Protein 2EBI (pdb70)

Nearest PDB structures (foldseek):
  2ebi-assembly1_A  TM=7.203E-01  e=5.809E-11  Arabidopsis thaliana
  2jmw-assembly1_A  TM=7.205E-01  e=8.037E-11  Arabidopsis thaliana
  2ebi-assembly1_A  TM=7.213E-01  e=3.394E-11  Arabidopsis thaliana
  2jmw-assembly1_A  TM=7.507E-01  e=6.277E-10  Arabidopsis thaliana
  2ebi-assembly1_A  TM=7.706E-01  e=1.237E-11  Arabidopsis thaliana

Radius of gyration: 14.46 Å; Cα contacts (8 Å, |Δi|>4): 27; chains: 1; bounding box: 34×35×39 Å

Structure (mmCIF, N/CA/C/O backbone):
data_2EBI
#
_entry.id   2EBI
#
_cell.length_a   1.000
_cell.length_b   1.000
_cell.length_c   1.000
_cell.angle_alpha   90.00
_cell.angle_beta   90.00
_cell.angle_gamma   90.00
#
_symmetry.space_group_name_H-M   'P 1'
#
loop_
_atom_site.group_PDB
_atom_site.id
_atom_site.type_symbol
_atom_site.label_atom_id
_atom_site.label_alt_id
_atom_site.label_comp_id
_atom_site.label_asym_id
_atom_site.label_entity_id
_atom_site.label_seq_id
_atom_site.pdbx_PDB_ins_code
_atom_site.Cartn_x
_atom_site.Cartn_y
_atom_site.Cartn_z
_atom_site.occupancy
_atom_site.B_iso_or_equiv
_atom_site.auth_seq_id
_atom_site.auth_comp_id
_atom_site.auth_asym_id
_atom_site.auth_atom_id
_atom_site.pdbx_PDB_model_num
ATOM 1 N N . LYS A 1 1 ? 9.796 -3.194 23.456 1.00 0.00 81 LYS A N 1
ATOM 2 C CA . LYS A 1 1 ? 10.526 -1.964 23.176 1.00 0.00 81 LYS A CA 1
ATOM 3 C C . LYS A 1 1 ? 10.825 -1.836 21.686 1.00 0.00 81 LYS A C 1
ATOM 4 O O . LYS A 1 1 ? 10.410 -2.673 20.884 1.00 0.00 81 LYS A O 1
ATOM 23 N N . LYS A 1 2 ? 11.549 -0.783 21.320 1.00 0.00 82 LYS A N 1
ATOM 24 C CA . LYS A 1 2 ? 11.906 -0.546 19.926 1.00 0.00 82 LYS A CA 1
ATOM 25 C C . LYS A 1 2 ? 13.209 -1.254 19.571 1.00 0.00 82 LYS A C 1
ATOM 26 O O . LYS A 1 2 ? 14.294 -0.791 19.923 1.00 0.00 82 LYS A O 1
ATOM 45 N N . ARG A 1 3 ? 13.095 -2.377 18.870 1.00 0.00 83 ARG A N 1
ATOM 46 C CA . ARG A 1 3 ? 14.265 -3.149 18.466 1.00 0.00 83 ARG A CA 1
ATOM 47 C C . ARG A 1 3 ? 14.885 -2.572 17.197 1.00 0.00 83 ARG A C 1
ATOM 48 O O . ARG A 1 3 ? 14.317 -1.680 16.567 1.00 0.00 83 ARG A O 1
ATOM 69 N N . ALA A 1 4 ? 16.053 -3.087 16.828 1.00 0.00 84 ALA A N 1
ATOM 70 C CA . ALA A 1 4 ? 16.749 -2.625 15.634 1.00 0.00 84 ALA A CA 1
ATOM 71 C C . ALA A 1 4 ? 15.837 -2.677 14.413 1.00 0.00 84 ALA A C 1
ATOM 72 O O . ALA A 1 4 ? 15.393 -1.644 13.914 1.00 0.00 84 ALA A O 1
ATOM 79 N N . GLU A 1 5 ? 15.564 -3.887 13.935 1.00 0.00 85 GLU A N 1
ATOM 80 C CA . GLU A 1 5 ? 14.706 -4.073 12.771 1.00 0.00 85 GLU A CA 1
ATOM 81 C C . GLU A 1 5 ? 13.397 -3.306 12.932 1.00 0.00 85 GLU A C 1
ATOM 82 O O . GLU A 1 5 ? 12.710 -3.434 13.946 1.00 0.00 85 GLU A O 1
ATOM 94 N N . THR A 1 6 ? 13.056 -2.509 11.925 1.00 0.00 86 THR A N 1
ATOM 95 C CA . THR A 1 6 ? 11.831 -1.720 11.954 1.00 0.00 86 THR A CA 1
ATOM 96 C C . THR A 1 6 ? 11.270 -1.522 10.550 1.00 0.00 86 THR A C 1
ATOM 97 O O . THR A 1 6 ? 11.848 -1.992 9.570 1.00 0.00 86 THR A O 1
ATOM 108 N N . TRP A 1 7 ? 10.144 -0.825 10.461 1.00 0.00 87 TRP A N 1
ATOM 109 C CA . TRP A 1 7 ? 9.506 -0.564 9.176 1.00 0.00 87 TRP A CA 1
ATOM 110 C C . TRP A 1 7 ? 10.433 0.224 8.258 1.00 0.00 87 TRP A C 1
ATOM 111 O O . TRP A 1 7 ? 10.834 1.343 8.576 1.00 0.00 87 TRP A O 1
ATOM 132 N N . VAL A 1 8 ? 10.771 -0.367 7.116 1.00 0.00 88 VAL A N 1
ATOM 133 C CA . VAL A 1 8 ? 11.650 0.281 6.150 1.00 0.00 88 VAL A CA 1
ATOM 134 C C . VAL A 1 8 ? 10.889 0.668 4.887 1.00 0.00 88 VAL A C 1
ATOM 135 O O . VAL A 1 8 ? 9.852 0.085 4.573 1.00 0.00 88 VAL A O 1
ATOM 148 N N . GLN A 1 9 ? 11.413 1.655 4.167 1.00 0.00 89 GLN A N 1
ATOM 149 C CA . GLN A 1 9 ? 10.782 2.120 2.937 1.00 0.00 89 GLN A CA 1
ATOM 150 C C . GLN A 1 9 ? 10.276 0.945 2.107 1.00 0.00 89 GLN A C 1
ATOM 151 O O . GLN A 1 9 ? 9.114 0.914 1.701 1.00 0.00 89 GLN A O 1
ATOM 165 N N . ASP A 1 10 ? 11.155 -0.019 1.858 1.00 0.00 90 ASP A N 1
ATOM 166 C CA . ASP A 1 10 ? 10.797 -1.197 1.076 1.00 0.00 90 ASP A CA 1
ATOM 167 C C . ASP A 1 10 ? 9.455 -1.762 1.528 1.00 0.00 90 ASP A C 1
ATOM 168 O O . ASP A 1 10 ? 8.503 -1.823 0.751 1.00 0.00 90 ASP A O 1
ATOM 177 N N . GLU A 1 11 ? 9.387 -2.175 2.790 1.00 0.00 91 GLU A N 1
ATOM 178 C CA . GLU A 1 11 ? 8.160 -2.737 3.345 1.00 0.00 91 GLU A CA 1
ATOM 179 C C . GLU A 1 11 ? 7.019 -1.725 3.277 1.00 0.00 91 GLU A C 1
ATOM 180 O O . GLU A 1 11 ? 6.029 -1.935 2.576 1.00 0.00 91 GLU A O 1
ATOM 192 N N . THR A 1 12 ? 7.166 -0.627 4.011 1.00 0.00 92 THR A N 1
ATOM 193 C CA . THR A 1 12 ? 6.149 0.417 4.036 1.00 0.00 92 THR A CA 1
ATOM 194 C C . THR A 1 12 ? 5.512 0.597 2.663 1.00 0.00 92 THR A C 1
ATOM 195 O O . THR A 1 12 ? 4.325 0.328 2.479 1.00 0.00 92 THR A O 1
ATOM 206 N N . ARG A 1 13 ? 6.308 1.054 1.702 1.00 0.00 93 ARG A N 1
ATOM 207 C CA . ARG A 1 13 ? 5.821 1.270 0.345 1.00 0.00 93 ARG A CA 1
ATOM 208 C C . ARG A 1 13 ? 5.021 0.067 -0.144 1.00 0.00 93 ARG A C 1
ATOM 209 O O . ARG A 1 13 ? 3.938 0.218 -0.711 1.00 0.00 93 ARG A O 1
ATOM 230 N N . SER A 1 14 ? 5.561 -1.127 0.079 1.00 0.00 94 SER A N 1
ATOM 231 C CA . SER A 1 14 ? 4.899 -2.356 -0.343 1.00 0.00 94 SER A CA 1
ATOM 232 C C . SER A 1 14 ? 3.528 -2.487 0.312 1.00 0.00 94 SER A C 1
ATOM 233 O O . SER A 1 14 ? 2.505 -2.558 -0.371 1.00 0.00 94 SER A O 1
ATOM 241 N N . LEU A 1 15 ? 3.514 -2.517 1.640 1.00 0.00 95 LEU A N 1
ATOM 242 C CA . LEU A 1 15 ? 2.268 -2.639 2.390 1.00 0.00 95 LEU A CA 1
ATOM 243 C C . LEU A 1 15 ? 1.148 -1.855 1.715 1.00 0.00 95 LEU A C 1
ATOM 244 O O . LEU A 1 15 ? 0.056 -2.380 1.492 1.00 0.00 95 LEU A O 1
ATOM 260 N N . ILE A 1 16 ? 1.426 -0.597 1.391 1.00 0.00 96 ILE A N 1
ATOM 261 C CA . ILE A 1 16 ? 0.442 0.259 0.738 1.00 0.00 96 ILE A CA 1
ATOM 262 C C . ILE A 1 16 ? 0.084 -0.272 -0.646 1.00 0.00 96 ILE A C 1
ATOM 263 O O . ILE A 1 16 ? -1.077 -0.238 -1.053 1.00 0.00 96 ILE A O 1
ATOM 279 N N . MET A 1 17 ? 1.088 -0.764 -1.363 1.00 0.00 97 MET A N 1
ATOM 280 C CA . MET A 1 17 ? 0.878 -1.305 -2.701 1.00 0.00 97 MET A CA 1
ATOM 281 C C . MET A 1 17 ? -0.162 -2.420 -2.679 1.00 0.00 97 MET A C 1
ATOM 282 O O . MET A 1 17 ? -1.154 -2.371 -3.406 1.00 0.00 97 MET A O 1
ATOM 296 N N . PHE A 1 18 ? 0.072 -3.425 -1.841 1.00 0.00 98 PHE A N 1
ATOM 297 C CA . PHE A 1 18 ? -0.845 -4.553 -1.726 1.00 0.00 98 PHE A CA 1
ATOM 298 C C . PHE A 1 18 ? -2.246 -4.079 -1.353 1.00 0.00 98 PHE A C 1
ATOM 299 O O . PHE A 1 18 ? -3.244 -4.608 -1.844 1.00 0.00 98 PHE A O 1
ATOM 316 N N . ARG A 1 19 ? -2.313 -3.079 -0.479 1.00 0.00 99 ARG A N 1
ATOM 317 C CA . ARG A 1 19 ? -3.592 -2.535 -0.038 1.00 0.00 99 ARG A CA 1
ATOM 318 C C . ARG A 1 19 ? -4.262 -1.744 -1.158 1.00 0.00 99 ARG A C 1
ATOM 319 O O . ARG A 1 19 ? -5.277 -2.169 -1.709 1.00 0.00 99 ARG A O 1
ATOM 340 N N . ARG A 1 20 ? -3.687 -0.593 -1.488 1.00 0.00 100 ARG A N 1
ATOM 341 C CA . ARG A 1 20 ? -4.229 0.258 -2.541 1.00 0.00 100 ARG A CA 1
ATOM 342 C C . ARG A 1 20 ? -4.754 -0.582 -3.702 1.00 0.00 100 ARG A C 1
ATOM 343 O O . ARG A 1 20 ? -5.709 -0.199 -4.376 1.00 0.00 100 ARG A O 1
ATOM 364 N N . GLY A 1 21 ? -4.122 -1.729 -3.929 1.00 0.00 101 GLY A N 1
ATOM 365 C CA . GLY A 1 21 ? -4.539 -2.605 -5.009 1.00 0.00 101 GLY A CA 1
ATOM 366 C C . GLY A 1 21 ? -5.775 -3.409 -4.659 1.00 0.00 101 GLY A C 1
ATOM 367 O O . GLY A 1 21 ? -6.686 -3.546 -5.475 1.00 0.00 101 GLY A O 1
ATOM 371 N N . MET A 1 22 ? -5.805 -3.945 -3.443 1.00 0.00 102 MET A N 1
ATOM 372 C CA . MET A 1 22 ? -6.939 -4.741 -2.987 1.00 0.00 102 MET A CA 1
ATOM 373 C C . MET A 1 22 ? -7.877 -3.906 -2.121 1.00 0.00 102 MET A C 1
ATOM 374 O O . MET A 1 22 ? -8.633 -4.444 -1.313 1.00 0.00 102 MET A O 1
ATOM 388 N N . ASP A 1 23 ? -7.821 -2.590 -2.296 1.00 0.00 103 ASP A N 1
ATOM 389 C CA . ASP A 1 23 ? -8.666 -1.681 -1.531 1.00 0.00 103 ASP A CA 1
ATOM 390 C C . ASP A 1 23 ? -10.137 -1.881 -1.882 1.00 0.00 103 ASP A C 1
ATOM 391 O O . ASP A 1 23 ? -10.972 -2.094 -1.004 1.00 0.00 103 ASP A O 1
ATOM 400 N N . GLY A 1 24 ? -10.447 -1.810 -3.173 1.00 0.00 104 GLY A N 1
ATOM 401 C CA . GLY A 1 24 ? -11.817 -1.984 -3.618 1.00 0.00 104 GLY A CA 1
ATOM 402 C C . GLY A 1 24 ? -12.543 -3.070 -2.849 1.00 0.00 104 GLY A C 1
ATOM 403 O O . GLY A 1 24 ? -13.768 -3.042 -2.727 1.00 0.00 104 GLY A O 1
ATOM 407 N N . LEU A 1 25 ? -11.786 -4.031 -2.330 1.00 0.00 105 LEU A N 1
ATOM 408 C CA . LEU A 1 25 ? -12.365 -5.133 -1.569 1.00 0.00 105 LEU A CA 1
ATOM 409 C C . LEU A 1 25 ? -12.736 -4.686 -0.159 1.00 0.00 105 LEU A C 1
ATOM 410 O O . LEU A 1 25 ? -13.894 -4.778 0.249 1.00 0.00 105 LEU A O 1
ATOM 426 N N . PHE A 1 26 ? -11.745 -4.200 0.582 1.00 0.00 106 PHE A N 1
ATOM 427 C CA . PHE A 1 26 ? -11.967 -3.737 1.947 1.00 0.00 106 PHE A CA 1
ATOM 428 C C . PHE A 1 26 ? -13.318 -3.039 2.071 1.00 0.00 106 PHE A C 1
ATOM 429 O O . PHE A 1 26 ? -14.006 -3.171 3.082 1.00 0.00 106 PHE A O 1
ATOM 446 N N . ASN A 1 27 ? -13.690 -2.294 1.035 1.00 0.00 107 ASN A N 1
ATOM 447 C CA . ASN A 1 27 ? -14.958 -1.574 1.028 1.00 0.00 107 ASN A CA 1
ATOM 448 C C . ASN A 1 27 ? -16.133 -2.541 0.928 1.00 0.00 107 ASN A C 1
ATOM 449 O O . ASN A 1 27 ? -17.001 -2.574 1.801 1.00 0.00 107 ASN A O 1
ATOM 460 N N . THR A 1 28 ? -16.154 -3.330 -0.142 1.00 0.00 108 THR A N 1
ATOM 461 C CA . THR A 1 28 ? -17.222 -4.298 -0.357 1.00 0.00 108 THR A CA 1
ATOM 462 C C . THR A 1 28 ? -17.344 -5.253 0.824 1.00 0.00 108 THR A C 1
ATOM 463 O O . THR A 1 28 ? -18.384 -5.314 1.481 1.00 0.00 108 THR A O 1
ATOM 474 N N . SER A 1 29 ? -16.276 -5.997 1.091 1.00 0.00 109 SER A N 1
ATOM 475 C CA . SER A 1 29 ? -16.265 -6.953 2.192 1.00 0.00 109 SER A CA 1
ATOM 476 C C . SER A 1 29 ? -16.085 -6.239 3.528 1.00 0.00 109 SER A C 1
ATOM 477 O O . SER A 1 29 ? -15.050 -5.621 3.782 1.00 0.00 109 SER A O 1
ATOM 485 N N . LYS A 1 30 ? -17.100 -6.328 4.381 1.00 0.00 110 LYS A N 1
ATOM 486 C CA . LYS A 1 30 ? -17.056 -5.692 5.692 1.00 0.00 110 LYS A CA 1
ATOM 487 C C . LYS A 1 30 ? -15.843 -6.166 6.486 1.00 0.00 110 LYS A C 1
ATOM 488 O O . LYS A 1 30 ? -14.999 -5.364 6.886 1.00 0.00 110 LYS A O 1
ATOM 507 N N . SER A 1 31 ? -15.762 -7.473 6.710 1.00 0.00 111 SER A N 1
ATOM 508 C CA . SER A 1 31 ? -14.652 -8.053 7.459 1.00 0.00 111 SER A CA 1
ATOM 509 C C . SER A 1 31 ? -13.444 -8.275 6.554 1.00 0.00 111 SER A C 1
ATOM 510 O O . SER A 1 31 ? -13.477 -9.106 5.648 1.00 0.00 111 SER A O 1
ATOM 518 N N . ASN A 1 32 ? -12.377 -7.524 6.808 1.00 0.00 112 ASN A N 1
ATOM 519 C CA . ASN A 1 32 ? -11.157 -7.637 6.017 1.00 0.00 112 ASN A CA 1
ATOM 520 C C . ASN A 1 32 ? -10.171 -8.599 6.672 1.00 0.00 112 ASN A C 1
ATOM 521 O O . ASN A 1 32 ? -8.959 -8.385 6.635 1.00 0.00 112 ASN A O 1
ATOM 532 N N . LYS A 1 33 ? -10.699 -9.661 7.271 1.00 0.00 113 LYS A N 1
ATOM 533 C CA . LYS A 1 33 ? -9.868 -10.659 7.933 1.00 0.00 113 LYS A CA 1
ATOM 534 C C . LYS A 1 33 ? -8.932 -11.337 6.936 1.00 0.00 113 LYS A C 1
ATOM 535 O O . LYS A 1 33 ? -7.719 -11.381 7.140 1.00 0.00 113 LYS A O 1
ATOM 554 N N . HIS A 1 34 ? -9.505 -11.862 5.858 1.00 0.00 114 HIS A N 1
ATOM 555 C CA . HIS A 1 34 ? -8.721 -12.535 4.828 1.00 0.00 114 HIS A CA 1
ATOM 556 C C . HIS A 1 34 ? -7.700 -11.582 4.213 1.00 0.00 114 HIS A C 1
ATOM 557 O O . HIS A 1 34 ? -6.493 -11.813 4.293 1.00 0.00 114 HIS A O 1
ATOM 571 N N . LEU A 1 35 ? -8.192 -10.513 3.598 1.00 0.00 115 LEU A N 1
ATOM 572 C CA . LEU A 1 35 ? -7.323 -9.525 2.968 1.00 0.00 115 LEU A CA 1
ATOM 573 C C . LEU A 1 35 ? -6.081 -9.272 3.817 1.00 0.00 115 LEU A C 1
ATOM 574 O O . LEU A 1 35 ? -4.955 -9.337 3.323 1.00 0.00 115 LEU A O 1
ATOM 590 N N . TRP A 1 36 ? -6.294 -8.987 5.097 1.00 0.00 116 TRP A N 1
ATOM 591 C CA . TRP A 1 36 ? -5.191 -8.727 6.015 1.00 0.00 116 TRP A CA 1
ATOM 592 C C . TRP A 1 36 ? -4.258 -9.930 6.099 1.00 0.00 116 TRP A C 1
ATOM 593 O O . TRP A 1 36 ? -3.039 -9.776 6.176 1.00 0.00 116 TRP A O 1
ATOM 614 N N . GLU A 1 37 ? -4.838 -11.126 6.085 1.00 0.00 117 GLU A N 1
ATOM 615 C CA . GLU A 1 37 ? -4.056 -12.354 6.160 1.00 0.00 117 GLU A CA 1
ATOM 616 C C . GLU A 1 37 ? -3.236 -12.557 4.889 1.00 0.00 117 GLU A C 1
ATOM 617 O O . GLU A 1 37 ? -2.015 -12.701 4.942 1.00 0.00 117 GLU A O 1
ATOM 629 N N . GLN A 1 38 ? -3.918 -12.566 3.748 1.00 0.00 118 GLN A N 1
ATOM 630 C CA . GLN A 1 38 ? -3.253 -12.752 2.463 1.00 0.00 118 GLN A CA 1
ATOM 631 C C . GLN A 1 38 ? -2.128 -11.739 2.281 1.00 0.00 118 GLN A C 1
ATOM 632 O O . GLN A 1 38 ? -1.028 -12.089 1.851 1.00 0.00 118 GLN A O 1
ATOM 646 N N . ILE A 1 39 ? -2.411 -10.483 2.609 1.00 0.00 119 ILE A N 1
ATOM 647 C CA . ILE A 1 39 ? -1.422 -9.420 2.482 1.00 0.00 119 ILE A CA 1
ATOM 648 C C . ILE A 1 39 ? -0.179 -9.723 3.312 1.00 0.00 119 ILE A C 1
ATOM 649 O O . ILE A 1 39 ? 0.923 -9.847 2.776 1.00 0.00 119 ILE A O 1
ATOM 665 N N . SER A 1 40 ? -0.364 -9.842 4.623 1.00 0.00 120 SER A N 1
ATOM 666 C CA . SER A 1 40 ? 0.743 -10.129 5.528 1.00 0.00 120 SER A CA 1
ATOM 667 C C . SER A 1 40 ? 1.617 -11.252 4.979 1.00 0.00 120 SER A C 1
ATOM 668 O O . SER A 1 40 ? 2.844 -11.150 4.966 1.00 0.00 120 SER A O 1
ATOM 676 N N . SER A 1 41 ? 0.976 -12.325 4.525 1.00 0.00 121 SER A N 1
ATOM 677 C CA . SER A 1 41 ? 1.693 -13.470 3.978 1.00 0.00 121 SER A CA 1
ATOM 678 C C . SER A 1 41 ? 2.414 -13.093 2.687 1.00 0.00 121 SER A C 1
ATOM 679 O O . SER A 1 41 ? 3.552 -13.502 2.454 1.00 0.00 121 SER A O 1
ATOM 687 N N . LYS A 1 42 ? 1.743 -12.310 1.849 1.00 0.00 122 LYS A N 1
ATOM 688 C CA . LYS A 1 42 ? 2.317 -11.875 0.581 1.00 0.00 122 LYS A CA 1
ATOM 689 C C . LYS A 1 42 ? 3.551 -11.009 0.811 1.00 0.00 122 LYS A C 1
ATOM 690 O O . LYS A 1 42 ? 4.659 -11.375 0.419 1.00 0.00 122 LYS A O 1
ATOM 709 N N . MET A 1 43 ? 3.352 -9.861 1.450 1.00 0.00 123 MET A N 1
ATOM 710 C CA . MET A 1 43 ? 4.451 -8.945 1.735 1.00 0.00 123 MET A CA 1
ATOM 711 C C . MET A 1 43 ? 5.574 -9.658 2.480 1.00 0.00 123 MET A C 1
ATOM 712 O O . MET A 1 43 ? 6.747 -9.313 2.332 1.00 0.00 123 MET A O 1
ATOM 726 N N . ARG A 1 44 ? 5.209 -10.653 3.281 1.00 0.00 124 ARG A N 1
ATOM 727 C CA . ARG A 1 44 ? 6.186 -11.413 4.051 1.00 0.00 124 ARG A CA 1
ATOM 728 C C . ARG A 1 44 ? 6.977 -12.354 3.146 1.00 0.00 124 ARG A C 1
ATOM 729 O O . ARG A 1 44 ? 8.202 -12.428 3.232 1.00 0.00 124 ARG A O 1
ATOM 750 N N . GLU A 1 45 ? 6.266 -13.071 2.281 1.00 0.00 125 GLU A N 1
ATOM 751 C CA . GLU A 1 45 ? 6.903 -14.008 1.363 1.00 0.00 125 GLU A CA 1
ATOM 752 C C . GLU A 1 45 ? 8.124 -13.377 0.701 1.00 0.00 125 GLU A C 1
ATOM 753 O O . GLU A 1 45 ? 9.190 -13.989 0.627 1.00 0.00 125 GLU A O 1
ATOM 765 N N . LYS A 1 46 ? 7.961 -12.149 0.221 1.00 0.00 126 LYS A N 1
ATOM 766 C CA . LYS A 1 46 ? 9.049 -11.433 -0.435 1.00 0.00 126 LYS A CA 1
ATOM 767 C C . LYS A 1 46 ? 10.363 -11.636 0.313 1.00 0.00 126 LYS A C 1
ATOM 768 O O . LYS A 1 46 ? 11.399 -11.902 -0.294 1.00 0.00 126 LYS A O 1
ATOM 787 N N . GLY A 1 47 ? 10.311 -11.510 1.636 1.00 0.00 127 GLY A N 1
ATOM 788 C CA . GLY A 1 47 ? 11.504 -11.685 2.444 1.00 0.00 127 GLY A CA 1
ATOM 789 C C . GLY A 1 47 ? 11.510 -10.791 3.669 1.00 0.00 127 GLY A C 1
ATOM 790 O O . GLY A 1 47 ? 12.560 -10.296 4.079 1.00 0.00 127 GLY A O 1
ATOM 794 N N . PHE A 1 48 ? 10.335 -10.582 4.253 1.00 0.00 128 PHE A N 1
ATOM 795 C CA . PHE A 1 48 ? 10.209 -9.739 5.436 1.00 0.00 128 PHE A CA 1
ATOM 796 C C . PHE A 1 48 ? 9.323 -10.404 6.485 1.00 0.00 128 PHE A C 1
ATOM 797 O O . PHE A 1 48 ? 8.099 -10.434 6.351 1.00 0.00 128 PHE A O 1
ATOM 814 N N . ASP A 1 49 ? 9.949 -10.935 7.529 1.00 0.00 129 ASP A N 1
ATOM 815 C CA . ASP A 1 49 ? 9.218 -11.599 8.603 1.00 0.00 129 ASP A CA 1
ATOM 816 C C . ASP A 1 49 ? 8.521 -10.579 9.498 1.00 0.00 129 ASP A C 1
ATOM 817 O O . ASP A 1 49 ? 9.149 -9.962 10.359 1.00 0.00 129 ASP A O 1
ATOM 826 N N . ARG A 1 50 ? 7.221 -10.405 9.287 1.00 0.00 130 ARG A N 1
ATOM 827 C CA . ARG A 1 50 ? 6.439 -9.458 10.073 1.00 0.00 130 ARG A CA 1
ATOM 828 C C . ARG A 1 50 ? 5.045 -10.009 10.359 1.00 0.00 130 ARG A C 1
ATOM 829 O O . ARG A 1 50 ? 4.499 -10.783 9.573 1.00 0.00 130 ARG A O 1
ATOM 850 N N . SER A 1 51 ? 4.476 -9.606 11.491 1.00 0.00 131 SER A N 1
ATOM 851 C CA . SER A 1 51 ? 3.148 -10.062 11.883 1.00 0.00 131 SER A CA 1
ATOM 852 C C . SER A 1 51 ? 2.067 -9.163 11.291 1.00 0.00 131 SER A C 1
ATOM 853 O O . SER A 1 51 ? 2.308 -8.006 10.943 1.00 0.00 131 SER A O 1
ATOM 861 N N . PRO A 1 52 ? 0.846 -9.706 11.172 1.00 0.00 132 PRO A N 1
ATOM 862 C CA . PRO A 1 52 ? -0.297 -8.971 10.622 1.00 0.00 132 PRO A CA 1
ATOM 863 C C . PRO A 1 52 ? -0.774 -7.860 11.552 1.00 0.00 132 PRO A C 1
ATOM 864 O O . PRO A 1 52 ? -1.098 -6.760 11.105 1.00 0.00 132 PRO A O 1
ATOM 875 N N . ASP A 1 53 ? -0.813 -8.156 12.847 1.00 0.00 133 ASP A N 1
ATOM 876 C CA . ASP A 1 53 ? -1.249 -7.181 13.840 1.00 0.00 133 ASP A CA 1
ATOM 877 C C . ASP A 1 53 ? -0.510 -5.858 13.664 1.00 0.00 133 ASP A C 1
ATOM 878 O O . ASP A 1 53 ? -1.113 -4.787 13.720 1.00 0.00 133 ASP A O 1
ATOM 887 N N . MET A 1 54 ? 0.800 -5.941 13.454 1.00 0.00 134 MET A N 1
ATOM 888 C CA . MET A 1 54 ? 1.621 -4.750 13.270 1.00 0.00 134 MET A CA 1
ATOM 889 C C . MET A 1 54 ? 1.210 -3.996 12.009 1.00 0.00 134 MET A C 1
ATOM 890 O O . MET A 1 54 ? 1.076 -2.772 12.022 1.00 0.00 134 MET A O 1
ATOM 904 N N . CYS A 1 55 ? 1.013 -4.734 10.922 1.00 0.00 135 CYS A N 1
ATOM 905 C CA . CYS A 1 55 ? 0.619 -4.134 9.652 1.00 0.00 135 CYS A CA 1
ATOM 906 C C . CYS A 1 55 ? -0.679 -3.348 9.801 1.00 0.00 135 CYS A C 1
ATOM 907 O O . CYS A 1 55 ? -0.858 -2.299 9.181 1.00 0.00 135 CYS A O 1
ATOM 915 N N . THR A 1 56 ? -1.585 -3.863 10.628 1.00 0.00 136 THR A N 1
ATOM 916 C CA . THR A 1 56 ? -2.868 -3.211 10.857 1.00 0.00 136 THR A CA 1
ATOM 917 C C . THR A 1 56 ? -2.697 -1.931 11.667 1.00 0.00 136 THR A C 1
ATOM 918 O O . THR A 1 56 ? -3.242 -0.885 11.315 1.00 0.00 136 THR A O 1
ATOM 929 N N . ASP A 1 57 ? -1.939 -2.021 12.754 1.00 0.00 137 ASP A N 1
ATOM 930 C CA . ASP A 1 57 ? -1.695 -0.869 13.614 1.00 0.00 137 ASP A CA 1
ATOM 931 C C . ASP A 1 57 ? -0.978 0.238 12.848 1.00 0.00 137 ASP A C 1
ATOM 932 O O . ASP A 1 57 ? -1.422 1.387 12.835 1.00 0.00 137 ASP A O 1
ATOM 941 N N . LYS A 1 58 ? 0.135 -0.113 12.213 1.00 0.00 138 LYS A N 1
ATOM 942 C CA . LYS A 1 58 ? 0.915 0.850 11.444 1.00 0.00 138 LYS A CA 1
ATOM 943 C C . LYS A 1 58 ? 0.053 1.522 10.380 1.00 0.00 138 LYS A C 1
ATOM 944 O O . LYS A 1 58 ? 0.105 2.739 10.204 1.00 0.00 138 LYS A O 1
ATOM 963 N N . TRP A 1 59 ? -0.738 0.722 9.674 1.00 0.00 139 TRP A N 1
ATOM 964 C CA . TRP A 1 59 ? -1.611 1.240 8.628 1.00 0.00 139 TRP A CA 1
ATOM 965 C C . TRP A 1 59 ? -2.563 2.293 9.185 1.00 0.00 139 TRP A C 1
ATOM 966 O O . TRP A 1 59 ? -2.721 3.368 8.607 1.00 0.00 139 TRP A O 1
ATOM 987 N N . ARG A 1 60 ? -3.194 1.977 10.311 1.00 0.00 140 ARG A N 1
ATOM 988 C CA . ARG A 1 60 ? -4.131 2.896 10.946 1.00 0.00 140 ARG A CA 1
ATOM 989 C C . ARG A 1 60 ? -3.493 4.267 11.151 1.00 0.00 140 ARG A C 1
ATOM 990 O O . ARG A 1 60 ? -4.069 5.292 10.787 1.00 0.00 140 ARG A O 1
ATOM 1011 N N . ASN A 1 61 ? -2.300 4.278 11.736 1.00 0.00 141 ASN A N 1
ATOM 1012 C CA . ASN A 1 61 ? -1.584 5.522 11.990 1.00 0.00 141 ASN A CA 1
ATOM 1013 C C . ASN A 1 61 ? -1.274 6.248 10.685 1.00 0.00 141 ASN A C 1
ATOM 1014 O O . ASN A 1 61 ? -1.455 7.462 10.578 1.00 0.00 141 ASN A O 1
ATOM 1025 N N . LEU A 1 62 ? -0.805 5.497 9.694 1.00 0.00 142 LEU A N 1
ATOM 1026 C CA . LEU A 1 62 ? -0.471 6.068 8.394 1.00 0.00 142 LEU A CA 1
ATOM 1027 C C . LEU A 1 62 ? -1.635 6.883 7.841 1.00 0.00 142 LEU A C 1
ATOM 1028 O O . LEU A 1 62 ? -1.439 7.952 7.260 1.00 0.00 142 LEU A O 1
ATOM 1044 N N . LEU A 1 63 ? -2.848 6.374 8.026 1.00 0.00 143 LEU A N 1
ATOM 1045 C CA . LEU A 1 63 ? -4.045 7.056 7.548 1.00 0.00 143 LEU A CA 1
ATOM 1046 C C . LEU A 1 63 ? -4.301 8.331 8.345 1.00 0.00 143 LEU A C 1
ATOM 1047 O O . LEU A 1 63 ? -4.450 9.413 7.776 1.00 0.00 143 LEU A O 1
ATOM 1063 N N . LYS A 1 64 ? -4.348 8.198 9.666 1.00 0.00 144 LYS A N 1
ATOM 1064 C CA . LYS A 1 64 ? -4.582 9.339 10.543 1.00 0.00 144 LYS A CA 1
ATOM 1065 C C . LYS A 1 64 ? -3.766 10.547 10.093 1.00 0.00 144 LYS A C 1
ATOM 1066 O O . LYS A 1 64 ? -4.282 11.662 10.018 1.00 0.00 144 LYS A O 1
ATOM 1085 N N . GLU A 1 65 ? -2.492 10.317 9.793 1.00 0.00 145 GLU A N 1
ATOM 1086 C CA . GLU A 1 65 ? -1.607 11.387 9.349 1.00 0.00 145 GLU A CA 1
ATOM 1087 C C . GLU A 1 65 ? -1.985 11.861 7.949 1.00 0.00 145 GLU A C 1
ATOM 1088 O O . GLU A 1 65 ? -1.980 13.059 7.665 1.00 0.00 145 GLU A O 1
ATOM 1100 N N . PHE A 1 66 ? -2.314 10.913 7.078 1.00 0.00 146 PHE A N 1
ATOM 1101 C CA . PHE A 1 66 ? -2.694 11.233 5.707 1.00 0.00 146 PHE A CA 1
ATOM 1102 C C . PHE A 1 66 ? -3.921 12.140 5.681 1.00 0.00 146 PHE A C 1
ATOM 1103 O O . PHE A 1 66 ? -4.004 13.068 4.876 1.00 0.00 146 PHE A O 1
ATOM 1120 N N . LYS A 1 67 ? -4.872 11.864 6.566 1.00 0.00 147 LYS A N 1
ATOM 1121 C CA . LYS A 1 67 ? -6.096 12.654 6.646 1.00 0.00 147 LYS A CA 1
ATOM 1122 C C . LYS A 1 67 ? -5.807 14.131 6.397 1.00 0.00 147 LYS A C 1
ATOM 1123 O O . LYS A 1 67 ? -4.813 14.671 6.883 1.00 0.00 147 LYS A O 1
ATOM 1142 N N . LYS A 1 68 ? -6.683 14.780 5.637 1.00 0.00 148 LYS A N 1
ATOM 1143 C CA . LYS A 1 68 ? -6.524 16.195 5.324 1.00 0.00 148 LYS A CA 1
ATOM 1144 C C . LYS A 1 68 ? -7.233 17.064 6.359 1.00 0.00 148 LYS A C 1
ATOM 1145 O O . LYS A 1 68 ? -7.359 18.275 6.184 1.00 0.00 148 LYS A O 1
ATOM 1164 N N . ALA A 1 69 ? -7.693 16.436 7.437 1.00 0.00 149 ALA A N 1
ATOM 1165 C CA . ALA A 1 69 ? -8.385 17.153 8.500 1.00 0.00 149 ALA A CA 1
ATOM 1166 C C . ALA A 1 69 ? -7.578 17.128 9.794 1.00 0.00 149 ALA A C 1
ATOM 1167 O O . ALA A 1 69 ? -8.072 16.700 10.838 1.00 0.00 149 ALA A O 1
ATOM 1174 N N . LYS A 1 70 ? -6.335 17.589 9.719 1.00 0.00 150 LYS A N 1
ATOM 1175 C CA . LYS A 1 70 ? -5.458 17.620 10.884 1.00 0.00 150 LYS A CA 1
ATOM 1176 C C . LYS A 1 70 ? -4.909 19.024 11.114 1.00 0.00 150 LYS A C 1
ATOM 1177 O O . LYS A 1 70 ? -4.896 19.854 10.204 1.00 0.00 150 LYS A O 1
ATOM 1196 N N . HIS A 1 71 ? -4.455 19.285 12.337 1.00 0.00 151 HIS A N 1
ATOM 1197 C CA . HIS A 1 71 ? -3.902 20.589 12.685 1.00 0.00 151 HIS A CA 1
ATOM 1198 C C . HIS A 1 71 ? -2.896 21.050 11.635 1.00 0.00 151 HIS A C 1
ATOM 1199 O O . HIS A 1 71 ? -2.982 22.169 11.127 1.00 0.00 151 HIS A O 1
ATOM 1213 N N . HIS A 1 72 ? -1.942 20.182 11.316 1.00 0.00 152 HIS A N 1
ATOM 1214 C CA . HIS A 1 72 ? -0.918 20.500 10.326 1.00 0.00 152 HIS A CA 1
ATOM 1215 C C . HIS A 1 72 ? -1.162 19.737 9.028 1.00 0.00 152 HIS A C 1
ATOM 1216 O O . HIS A 1 72 ? -0.828 18.557 8.918 1.00 0.00 152 HIS A O 1
ATOM 1230 N N . ASP A 1 73 ? -1.746 20.418 8.048 1.00 0.00 153 ASP A N 1
ATOM 1231 C CA . ASP A 1 73 ? -2.034 19.804 6.756 1.00 0.00 153 ASP A CA 1
ATOM 1232 C C . ASP A 1 73 ? -1.210 20.455 5.650 1.00 0.00 153 ASP A C 1
ATOM 1233 O O . ASP A 1 73 ? -1.717 20.721 4.560 1.00 0.00 153 ASP A O 1
ATOM 1242 N N . ARG A 1 74 ? 0.062 20.709 5.938 1.00 0.00 154 ARG A N 1
ATOM 1243 C CA . ARG A 1 74 ? 0.956 21.331 4.968 1.00 0.00 154 ARG A CA 1
ATOM 1244 C C . ARG A 1 74 ? 2.127 20.410 4.639 1.00 0.00 154 ARG A C 1
ATOM 1245 O O . ARG A 1 74 ? 3.116 20.362 5.370 1.00 0.00 154 ARG A O 1
ATOM 1266 N N . GLY A 1 75 ? 2.008 19.680 3.534 1.00 0.00 155 GLY A N 1
ATOM 1267 C CA . GLY A 1 75 ? 3.064 18.771 3.129 1.00 0.00 155 GLY A CA 1
ATOM 1268 C C . GLY A 1 75 ? 2.525 17.486 2.532 1.00 0.00 155 GLY A C 1
ATOM 1269 O O . GLY A 1 75 ? 2.783 16.399 3.046 1.00 0.00 155 GLY A O 1
ATOM 1273 N N . ASN A 1 76 ? 1.772 17.611 1.444 1.00 0.00 156 ASN A N 1
ATOM 1274 C CA . ASN A 1 76 ? 1.193 16.451 0.777 1.00 0.00 156 ASN A CA 1
ATOM 1275 C C . ASN A 1 76 ? 1.414 16.523 -0.730 1.00 0.00 156 ASN A C 1
ATOM 1276 O O . ASN A 1 76 ? 1.425 17.604 -1.316 1.00 0.00 156 ASN A O 1
ATOM 1287 N N . GLY A 1 77 ? 1.590 15.361 -1.354 1.00 0.00 157 GLY A N 1
ATOM 1288 C CA . GLY A 1 77 ? 1.808 15.314 -2.787 1.00 0.00 157 GLY A CA 1
ATOM 1289 C C . GLY A 1 77 ? 0.831 14.394 -3.493 1.00 0.00 157 GLY A C 1
ATOM 1290 O O . GLY A 1 77 ? 0.699 13.224 -3.133 1.00 0.00 157 GLY A O 1
ATOM 1294 N N . SER A 1 78 ? 0.143 14.924 -4.499 1.00 0.00 158 SER A N 1
ATOM 1295 C CA . SER A 1 78 ? -0.831 14.144 -5.253 1.00 0.00 158 SER A CA 1
ATOM 1296 C C . SER A 1 78 ? -0.232 13.648 -6.565 1.00 0.00 158 SER A C 1
ATOM 1297 O O . SER A 1 78 ? 0.751 14.199 -7.059 1.00 0.00 158 SER A O 1
ATOM 1305 N N . ALA A 1 79 ? -0.833 12.603 -7.125 1.00 0.00 159 ALA A N 1
ATOM 1306 C CA . ALA A 1 79 ? -0.361 12.033 -8.381 1.00 0.00 159 ALA A CA 1
ATOM 1307 C C . ALA A 1 79 ? -1.476 11.276 -9.094 1.00 0.00 159 ALA A C 1
ATOM 1308 O O . ALA A 1 79 ? -2.270 10.579 -8.461 1.00 0.00 159 ALA A O 1
ATOM 1315 N N . LYS A 1 80 ? -1.531 11.417 -10.414 1.00 0.00 160 LYS A N 1
ATOM 1316 C CA . LYS A 1 80 ? -2.548 10.746 -11.214 1.00 0.00 160 LYS A CA 1
ATOM 1317 C C . LYS A 1 80 ? -2.502 9.236 -10.998 1.00 0.00 160 LYS A C 1
ATOM 1318 O O . LYS A 1 80 ? -1.528 8.706 -10.465 1.00 0.00 160 LYS A O 1
ATOM 1337 N N . MET A 1 81 ? -3.560 8.550 -11.419 1.00 0.00 161 MET A N 1
ATOM 1338 C CA . MET A 1 81 ? -3.637 7.101 -11.274 1.00 0.00 161 MET A CA 1
ATOM 1339 C C . MET A 1 81 ? -4.285 6.466 -12.500 1.00 0.00 161 MET A C 1
ATOM 1340 O O . MET A 1 81 ? -4.819 7.163 -13.363 1.00 0.00 161 MET A O 1
ATOM 1354 N N . SER A 1 82 ? -4.234 5.140 -12.571 1.00 0.00 162 SER A N 1
ATOM 1355 C CA . SER A 1 82 ? -4.813 4.411 -13.694 1.00 0.00 162 SER A CA 1
ATOM 1356 C C . SER A 1 82 ? -5.516 3.145 -13.215 1.00 0.00 162 SER A C 1
ATOM 1357 O O . SER A 1 82 ? -5.098 2.520 -12.240 1.00 0.00 162 SER A O 1
ATOM 1365 N N . TYR A 1 83 ? -6.586 2.772 -13.908 1.00 0.00 163 TYR A N 1
ATOM 1366 C CA . TYR A 1 83 ? -7.350 1.582 -13.554 1.00 0.00 163 TYR A CA 1
ATOM 1367 C C . TYR A 1 83 ? -7.396 0.597 -14.718 1.00 0.00 163 TYR A C 1
ATOM 1368 O O . TYR A 1 83 ? -7.155 0.966 -15.868 1.00 0.00 163 TYR A O 1
ATOM 1386 N N . TYR A 1 84 ? -7.707 -0.657 -14.412 1.00 0.00 164 TYR A N 1
ATOM 1387 C CA . TYR A 1 84 ? -7.783 -1.697 -15.431 1.00 0.00 164 TYR A CA 1
ATOM 1388 C C . TYR A 1 84 ? -8.467 -2.946 -14.885 1.00 0.00 164 TYR A C 1
ATOM 1389 O O . TYR A 1 84 ? -8.768 -3.034 -13.694 1.00 0.00 164 TYR A O 1
ATOM 1407 N N . LYS A 1 85 ? -8.710 -3.912 -15.764 1.00 0.00 165 LYS A N 1
ATOM 1408 C CA . LYS A 1 85 ? -9.357 -5.159 -15.373 1.00 0.00 165 LYS A CA 1
ATOM 1409 C C . LYS A 1 85 ? -8.425 -6.347 -15.590 1.00 0.00 165 LYS A C 1
ATOM 1410 O O . LYS A 1 85 ? -7.744 -6.434 -16.611 1.00 0.00 165 LYS A O 1
ATOM 1429 N N . GLU A 1 86 ? -8.402 -7.259 -14.623 1.00 0.00 166 GLU A N 1
ATOM 1430 C CA . GLU A 1 86 ? -7.553 -8.441 -14.710 1.00 0.00 166 GLU A CA 1
ATOM 1431 C C . GLU A 1 86 ? -7.617 -9.055 -16.106 1.00 0.00 166 GLU A C 1
ATOM 1432 O O . GLU A 1 86 ? -6.886 -9.995 -16.415 1.00 0.00 166 GLU A O 1
ATOM 1444 N N . LYS A 1 1 ? 4.498 4.619 18.819 1.00 0.00 81 LYS A N 2
ATOM 1445 C CA . LYS A 1 1 ? 5.074 3.295 19.018 1.00 0.00 81 LYS A CA 2
ATOM 1446 C C . LYS A 1 1 ? 6.526 3.258 18.552 1.00 0.00 81 LYS A C 2
ATOM 1447 O O . LYS A 1 1 ? 6.852 3.733 17.464 1.00 0.00 81 LYS A O 2
ATOM 1466 N N . LYS A 1 2 ? 7.394 2.689 19.381 1.00 0.00 82 LYS A N 2
ATOM 1467 C CA . LYS A 1 2 ? 8.812 2.588 19.054 1.00 0.00 82 LYS A CA 2
ATOM 1468 C C . LYS A 1 2 ? 9.492 1.523 19.908 1.00 0.00 82 LYS A C 2
ATOM 1469 O O . LYS A 1 2 ? 9.481 1.599 21.137 1.00 0.00 82 LYS A O 2
ATOM 1488 N N . ARG A 1 3 ? 10.084 0.532 19.250 1.00 0.00 83 ARG A N 2
ATOM 1489 C CA . ARG A 1 3 ? 10.770 -0.548 19.949 1.00 0.00 83 ARG A CA 2
ATOM 1490 C C . ARG A 1 3 ? 12.032 -0.965 19.201 1.00 0.00 83 ARG A C 2
ATOM 1491 O O . ARG A 1 3 ? 12.389 -0.370 18.185 1.00 0.00 83 ARG A O 2
ATOM 1512 N N . ALA A 1 4 ? 12.704 -1.992 19.711 1.00 0.00 84 ALA A N 2
ATOM 1513 C CA . ALA A 1 4 ? 13.926 -2.490 19.091 1.00 0.00 84 ALA A CA 2
ATOM 1514 C C . ALA A 1 4 ? 13.749 -2.655 17.585 1.00 0.00 84 ALA A C 2
ATOM 1515 O O . ALA A 1 4 ? 14.657 -2.361 16.809 1.00 0.00 84 ALA A O 2
ATOM 1522 N N . GLU A 1 5 ? 12.574 -3.129 17.181 1.00 0.00 85 GLU A N 2
ATOM 1523 C CA . GLU A 1 5 ? 12.280 -3.335 15.767 1.00 0.00 85 GLU A CA 2
ATOM 1524 C C . GLU A 1 5 ? 11.633 -2.093 15.160 1.00 0.00 85 GLU A C 2
ATOM 1525 O O . GLU A 1 5 ? 10.750 -1.481 15.761 1.00 0.00 85 GLU A O 2
ATOM 1537 N N . THR A 1 6 ? 12.080 -1.726 13.963 1.00 0.00 86 THR A N 2
ATOM 1538 C CA . THR A 1 6 ? 11.548 -0.557 13.273 1.00 0.00 86 THR A CA 2
ATOM 1539 C C . THR A 1 6 ? 11.126 -0.903 11.850 1.00 0.00 86 THR A C 2
ATOM 1540 O O . THR A 1 6 ? 11.694 -1.799 11.225 1.00 0.00 86 THR A O 2
ATOM 1551 N N . TRP A 1 7 ? 10.128 -0.189 11.344 1.00 0.00 87 TRP A N 2
ATOM 1552 C CA . TRP A 1 7 ? 9.631 -0.421 9.992 1.00 0.00 87 TRP A CA 2
ATOM 1553 C C . TRP A 1 7 ? 10.556 0.208 8.956 1.00 0.00 87 TRP A C 2
ATOM 1554 O O . TRP A 1 7 ? 10.908 1.384 9.057 1.00 0.00 87 TRP A O 2
ATOM 1575 N N . VAL A 1 8 ? 10.946 -0.581 7.961 1.00 0.00 88 VAL A N 2
ATOM 1576 C CA . VAL A 1 8 ? 11.830 -0.101 6.906 1.00 0.00 88 VAL A CA 2
ATOM 1577 C C . VAL A 1 8 ? 11.033 0.398 5.706 1.00 0.00 88 VAL A C 2
ATOM 1578 O O . VAL A 1 8 ? 9.842 0.113 5.578 1.00 0.00 88 VAL A O 2
ATOM 1591 N N . GLN A 1 9 ? 11.697 1.143 4.829 1.00 0.00 89 GLN A N 2
ATOM 1592 C CA . GLN A 1 9 ? 11.050 1.682 3.638 1.00 0.00 89 GLN A CA 2
ATOM 1593 C C . GLN A 1 9 ? 10.456 0.563 2.789 1.00 0.00 89 GLN A C 2
ATOM 1594 O O . GLN A 1 9 ? 9.242 0.495 2.594 1.00 0.00 89 GLN A O 2
ATOM 1608 N N . ASP A 1 10 ? 11.319 -0.312 2.284 1.00 0.00 90 ASP A N 2
ATOM 1609 C CA . ASP A 1 10 ? 10.880 -1.428 1.455 1.00 0.00 90 ASP A CA 2
ATOM 1610 C C . ASP A 1 10 ? 9.555 -1.992 1.960 1.00 0.00 90 ASP A C 2
ATOM 1611 O O . ASP A 1 10 ? 8.649 -2.268 1.176 1.00 0.00 90 ASP A O 2
ATOM 1620 N N . GLU A 1 11 ? 9.452 -2.160 3.275 1.00 0.00 91 GLU A N 2
ATOM 1621 C CA . GLU A 1 11 ? 8.239 -2.692 3.883 1.00 0.00 91 GLU A CA 2
ATOM 1622 C C . GLU A 1 11 ? 7.086 -1.701 3.755 1.00 0.00 91 GLU A C 2
ATOM 1623 O O . GLU A 1 11 ? 5.952 -2.083 3.462 1.00 0.00 91 GLU A O 2
ATOM 1635 N N . THR A 1 12 ? 7.383 -0.424 3.977 1.00 0.00 92 THR A N 2
ATOM 1636 C CA . THR A 1 12 ? 6.372 0.622 3.889 1.00 0.00 92 THR A CA 2
ATOM 1637 C C . THR A 1 12 ? 5.757 0.675 2.495 1.00 0.00 92 THR A C 2
ATOM 1638 O O . THR A 1 12 ? 4.543 0.541 2.337 1.00 0.00 92 THR A O 2
ATOM 1649 N N . ARG A 1 13 ? 6.601 0.871 1.487 1.00 0.00 93 ARG A N 2
ATOM 1650 C CA . ARG A 1 13 ? 6.138 0.942 0.106 1.00 0.00 93 ARG A CA 2
ATOM 1651 C C . ARG A 1 13 ? 5.342 -0.306 -0.265 1.00 0.00 93 ARG A C 2
ATOM 1652 O O . ARG A 1 13 ? 4.215 -0.213 -0.751 1.00 0.00 93 ARG A O 2
ATOM 1673 N N . SER A 1 14 ? 5.936 -1.472 -0.033 1.00 0.00 94 SER A N 2
ATOM 1674 C CA . SER A 1 14 ? 5.284 -2.738 -0.347 1.00 0.00 94 SER A CA 2
ATOM 1675 C C . SER A 1 14 ? 3.922 -2.831 0.334 1.00 0.00 94 SER A C 2
ATOM 1676 O O . SER A 1 14 ? 2.896 -3.006 -0.325 1.00 0.00 94 SER A O 2
ATOM 1684 N N . LEU A 1 15 ? 3.920 -2.714 1.657 1.00 0.00 95 LEU A N 2
ATOM 1685 C CA . LEU A 1 15 ? 2.685 -2.785 2.430 1.00 0.00 95 LEU A CA 2
ATOM 1686 C C . LEU A 1 15 ? 1.581 -1.967 1.767 1.00 0.00 95 LEU A C 2
ATOM 1687 O O . LEU A 1 15 ? 0.484 -2.471 1.522 1.00 0.00 95 LEU A O 2
ATOM 1703 N N . ILE A 1 16 ? 1.878 -0.705 1.478 1.00 0.00 96 ILE A N 2
ATOM 1704 C CA . ILE A 1 16 ? 0.911 0.181 0.841 1.00 0.00 96 ILE A CA 2
ATOM 1705 C C . ILE A 1 16 ? 0.433 -0.393 -0.488 1.00 0.00 96 ILE A C 2
ATOM 1706 O O . ILE A 1 16 ? -0.761 -0.619 -0.684 1.00 0.00 96 ILE A O 2
ATOM 1722 N N . MET A 1 17 ? 1.373 -0.629 -1.397 1.00 0.00 97 MET A N 2
ATOM 1723 C CA . MET A 1 17 ? 1.047 -1.180 -2.708 1.00 0.00 97 MET A CA 2
ATOM 1724 C C . MET A 1 17 ? -0.000 -2.282 -2.589 1.00 0.00 97 MET A C 2
ATOM 1725 O O . MET A 1 17 ? -1.141 -2.118 -3.023 1.00 0.00 97 MET A O 2
ATOM 1739 N N . PHE A 1 18 ? 0.394 -3.406 -1.999 1.00 0.00 98 PHE A N 2
ATOM 1740 C CA . PHE A 1 18 ? -0.511 -4.536 -1.824 1.00 0.00 98 PHE A CA 2
ATOM 1741 C C . PHE A 1 18 ? -1.907 -4.059 -1.433 1.00 0.00 98 PHE A C 2
ATOM 1742 O O . PHE A 1 18 ? -2.899 -4.428 -2.061 1.00 0.00 98 PHE A O 2
ATOM 1759 N N . ARG A 1 19 ? -1.975 -3.238 -0.390 1.00 0.00 99 ARG A N 2
ATOM 1760 C CA . ARG A 1 19 ? -3.248 -2.712 0.087 1.00 0.00 99 ARG A CA 2
ATOM 1761 C C . ARG A 1 19 ? -4.021 -2.048 -1.049 1.00 0.00 99 ARG A C 2
ATOM 1762 O O . ARG A 1 19 ? -5.209 -2.308 -1.239 1.00 0.00 99 ARG A O 2
ATOM 1783 N N . ARG A 1 20 ? -3.339 -1.189 -1.799 1.00 0.00 100 ARG A N 2
ATOM 1784 C CA . ARG A 1 20 ? -3.962 -0.486 -2.915 1.00 0.00 100 ARG A CA 2
ATOM 1785 C C . ARG A 1 20 ? -4.572 -1.473 -3.907 1.00 0.00 100 ARG A C 2
ATOM 1786 O O . ARG A 1 20 ? -5.510 -1.142 -4.630 1.00 0.00 100 ARG A O 2
ATOM 1807 N N . GLY A 1 21 ? -4.029 -2.687 -3.935 1.00 0.00 101 GLY A N 2
ATOM 1808 C CA . GLY A 1 21 ? -4.532 -3.703 -4.842 1.00 0.00 101 GLY A CA 2
ATOM 1809 C C . GLY A 1 21 ? -5.853 -4.287 -4.383 1.00 0.00 101 GLY A C 2
ATOM 1810 O O . GLY A 1 21 ? -6.797 -4.392 -5.165 1.00 0.00 101 GLY A O 2
ATOM 1814 N N . MET A 1 22 ? -5.920 -4.669 -3.112 1.00 0.00 102 MET A N 2
ATOM 1815 C CA . MET A 1 22 ? -7.136 -5.246 -2.551 1.00 0.00 102 MET A CA 2
ATOM 1816 C C . MET A 1 22 ? -7.921 -4.202 -1.763 1.00 0.00 102 MET A C 2
ATOM 1817 O O . MET A 1 22 ? -8.773 -4.541 -0.942 1.00 0.00 102 MET A O 2
ATOM 1831 N N . ASP A 1 23 ? -7.628 -2.932 -2.019 1.00 0.00 103 ASP A N 2
ATOM 1832 C CA . ASP A 1 23 ? -8.306 -1.838 -1.334 1.00 0.00 103 ASP A CA 2
ATOM 1833 C C . ASP A 1 23 ? -9.814 -1.907 -1.560 1.00 0.00 103 ASP A C 2
ATOM 1834 O O . ASP A 1 23 ? -10.600 -1.705 -0.636 1.00 0.00 103 ASP A O 2
ATOM 1843 N N . GLY A 1 24 ? -10.209 -2.192 -2.797 1.00 0.00 104 GLY A N 2
ATOM 1844 C CA . GLY A 1 24 ? -11.620 -2.281 -3.123 1.00 0.00 104 GLY A CA 2
ATOM 1845 C C . GLY A 1 24 ? -12.348 -3.301 -2.271 1.00 0.00 104 GLY A C 2
ATOM 1846 O O . GLY A 1 24 ? -13.517 -3.115 -1.928 1.00 0.00 104 GLY A O 2
ATOM 1850 N N . LEU A 1 25 ? -11.659 -4.384 -1.928 1.00 0.00 105 LEU A N 2
ATOM 1851 C CA . LEU A 1 25 ? -12.248 -5.440 -1.112 1.00 0.00 105 LEU A CA 2
ATOM 1852 C C . LEU A 1 25 ? -12.660 -4.904 0.256 1.00 0.00 105 LEU A C 2
ATOM 1853 O O . LEU A 1 25 ? -13.782 -5.126 0.710 1.00 0.00 105 LEU A O 2
ATOM 1869 N N . PHE A 1 26 ? -11.743 -4.196 0.908 1.00 0.00 106 PHE A N 2
ATOM 1870 C CA . PHE A 1 26 ? -12.011 -3.627 2.224 1.00 0.00 106 PHE A CA 2
ATOM 1871 C C . PHE A 1 26 ? -13.254 -2.742 2.192 1.00 0.00 106 PHE A C 2
ATOM 1872 O O . PHE A 1 26 ? -13.821 -2.412 3.232 1.00 0.00 106 PHE A O 2
ATOM 1889 N N . ASN A 1 27 ? -13.671 -2.363 0.988 1.00 0.00 107 ASN A N 2
ATOM 1890 C CA . ASN A 1 27 ? -14.846 -1.515 0.819 1.00 0.00 107 ASN A CA 2
ATOM 1891 C C . ASN A 1 27 ? -16.090 -2.357 0.553 1.00 0.00 107 ASN A C 2
ATOM 1892 O O . ASN A 1 27 ? -17.085 -2.262 1.274 1.00 0.00 107 ASN A O 2
ATOM 1903 N N . THR A 1 28 ? -16.028 -3.183 -0.487 1.00 0.00 108 THR A N 2
ATOM 1904 C CA . THR A 1 28 ? -17.149 -4.042 -0.849 1.00 0.00 108 THR A CA 2
ATOM 1905 C C . THR A 1 28 ? -17.357 -5.140 0.188 1.00 0.00 108 THR A C 2
ATOM 1906 O O . THR A 1 28 ? -18.386 -5.183 0.862 1.00 0.00 108 THR A O 2
ATOM 1917 N N . SER A 1 29 ? -16.374 -6.026 0.311 1.00 0.00 109 SER A N 2
ATOM 1918 C CA . SER A 1 29 ? -16.452 -7.127 1.264 1.00 0.00 109 SER A CA 2
ATOM 1919 C C . SER A 1 29 ? -16.647 -6.603 2.684 1.00 0.00 109 SER A C 2
ATOM 1920 O O . SER A 1 29 ? -16.198 -5.508 3.021 1.00 0.00 109 SER A O 2
ATOM 1928 N N . LYS A 1 30 ? -17.320 -7.394 3.512 1.00 0.00 110 LYS A N 2
ATOM 1929 C CA . LYS A 1 30 ? -17.575 -7.014 4.896 1.00 0.00 110 LYS A CA 2
ATOM 1930 C C . LYS A 1 30 ? -16.447 -7.486 5.807 1.00 0.00 110 LYS A C 2
ATOM 1931 O O . LYS A 1 30 ? -16.006 -6.756 6.695 1.00 0.00 110 LYS A O 2
ATOM 1950 N N . SER A 1 31 ? -15.982 -8.710 5.581 1.00 0.00 111 SER A N 2
ATOM 1951 C CA . SER A 1 31 ? -14.906 -9.280 6.383 1.00 0.00 111 SER A CA 2
ATOM 1952 C C . SER A 1 31 ? -13.559 -8.682 5.989 1.00 0.00 111 SER A C 2
ATOM 1953 O O . SER A 1 31 ? -13.159 -8.737 4.827 1.00 0.00 111 SER A O 2
ATOM 1961 N N . ASN A 1 32 ? -12.865 -8.109 6.967 1.00 0.00 112 ASN A N 2
ATOM 1962 C CA . ASN A 1 32 ? -11.563 -7.498 6.724 1.00 0.00 112 ASN A CA 2
ATOM 1963 C C . ASN A 1 32 ? -10.438 -8.399 7.226 1.00 0.00 112 ASN A C 2
ATOM 1964 O O . ASN A 1 32 ? -9.345 -8.420 6.659 1.00 0.00 112 ASN A O 2
ATOM 1975 N N . LYS A 1 33 ? -10.713 -9.141 8.292 1.00 0.00 113 LYS A N 2
ATOM 1976 C CA . LYS A 1 33 ? -9.726 -10.046 8.871 1.00 0.00 113 LYS A CA 2
ATOM 1977 C C . LYS A 1 33 ? -9.025 -10.853 7.783 1.00 0.00 113 LYS A C 2
ATOM 1978 O O . LYS A 1 33 ? -7.796 -10.915 7.737 1.00 0.00 113 LYS A O 2
ATOM 1997 N N . HIS A 1 34 ? -9.814 -11.471 6.909 1.00 0.00 114 HIS A N 2
ATOM 1998 C CA . HIS A 1 34 ? -9.268 -12.273 5.820 1.00 0.00 114 HIS A CA 2
ATOM 1999 C C . HIS A 1 34 ? -8.294 -11.455 4.978 1.00 0.00 114 HIS A C 2
ATOM 2000 O O . HIS A 1 34 ? -7.160 -11.873 4.739 1.00 0.00 114 HIS A O 2
ATOM 2014 N N . LEU A 1 35 ? -8.742 -10.287 4.531 1.00 0.00 115 LEU A N 2
ATOM 2015 C CA . LEU A 1 35 ? -7.910 -9.409 3.715 1.00 0.00 115 LEU A CA 2
ATOM 2016 C C . LEU A 1 35 ? -6.563 -9.158 4.385 1.00 0.00 115 LEU A C 2
ATOM 2017 O O . LEU A 1 35 ? -5.512 -9.464 3.823 1.00 0.00 115 LEU A O 2
ATOM 2033 N N . TRP A 1 36 ? -6.603 -8.600 5.590 1.00 0.00 116 TRP A N 2
ATOM 2034 C CA . TRP A 1 36 ? -5.385 -8.309 6.338 1.00 0.00 116 TRP A CA 2
ATOM 2035 C C . TRP A 1 36 ? -4.448 -9.512 6.342 1.00 0.00 116 TRP A C 2
ATOM 2036 O O . TRP A 1 36 ? -3.231 -9.361 6.251 1.00 0.00 116 TRP A O 2
ATOM 2057 N N . GLU A 1 37 ? -5.025 -10.706 6.447 1.00 0.00 117 GLU A N 2
ATOM 2058 C CA . GLU A 1 37 ? -4.239 -11.934 6.462 1.00 0.00 117 GLU A CA 2
ATOM 2059 C C . GLU A 1 37 ? -3.545 -12.153 5.121 1.00 0.00 117 GLU A C 2
ATOM 2060 O O . GLU A 1 37 ? -2.398 -12.596 5.070 1.00 0.00 117 GLU A O 2
ATOM 2072 N N . GLN A 1 38 ? -4.250 -11.841 4.039 1.00 0.00 118 GLN A N 2
ATOM 2073 C CA . GLN A 1 38 ? -3.703 -12.005 2.697 1.00 0.00 118 GLN A CA 2
ATOM 2074 C C . GLN A 1 38 ? -2.499 -11.093 2.486 1.00 0.00 118 GLN A C 2
ATOM 2075 O O . GLN A 1 38 ? -1.425 -11.549 2.092 1.00 0.00 118 GLN A O 2
ATOM 2089 N N . ILE A 1 39 ? -2.685 -9.804 2.749 1.00 0.00 119 ILE A N 2
ATOM 2090 C CA . ILE A 1 39 ? -1.613 -8.830 2.588 1.00 0.00 119 ILE A CA 2
ATOM 2091 C C . ILE A 1 39 ? -0.377 -9.236 3.383 1.00 0.00 119 ILE A C 2
ATOM 2092 O O . ILE A 1 39 ? 0.720 -9.341 2.833 1.00 0.00 119 ILE A O 2
ATOM 2108 N N . SER A 1 40 ? -0.562 -9.463 4.679 1.00 0.00 120 SER A N 2
ATOM 2109 C CA . SER A 1 40 ? 0.539 -9.856 5.551 1.00 0.00 120 SER A CA 2
ATOM 2110 C C . SER A 1 40 ? 1.388 -10.943 4.898 1.00 0.00 120 SER A C 2
ATOM 2111 O O . SER A 1 40 ? 2.598 -10.786 4.734 1.00 0.00 120 SER A O 2
ATOM 2119 N N . SER A 1 41 ? 0.745 -12.045 4.527 1.00 0.00 121 SER A N 2
ATOM 2120 C CA . SER A 1 41 ? 1.440 -13.160 3.895 1.00 0.00 121 SER A CA 2
ATOM 2121 C C . SER A 1 41 ? 2.085 -12.725 2.582 1.00 0.00 121 SER A C 2
ATOM 2122 O O . SER A 1 41 ? 3.174 -13.179 2.231 1.00 0.00 121 SER A O 2
ATOM 2130 N N . LYS A 1 42 ? 1.404 -11.841 1.861 1.00 0.00 122 LYS A N 2
ATOM 2131 C CA . LYS A 1 42 ? 1.908 -11.341 0.587 1.00 0.00 122 LYS A CA 2
ATOM 2132 C C . LYS A 1 42 ? 3.185 -10.532 0.787 1.00 0.00 122 LYS A C 2
ATOM 2133 O O . LYS A 1 42 ? 4.273 -10.968 0.412 1.00 0.00 122 LYS A O 2
ATOM 2152 N N . MET A 1 43 ? 3.045 -9.352 1.382 1.00 0.00 123 MET A N 2
ATOM 2153 C CA . MET A 1 43 ? 4.189 -8.483 1.634 1.00 0.00 123 MET A CA 2
ATOM 2154 C C . MET A 1 43 ? 5.350 -9.273 2.231 1.00 0.00 123 MET A C 2
ATOM 2155 O O . MET A 1 43 ? 6.513 -8.897 2.077 1.00 0.00 123 MET A O 2
ATOM 2169 N N . ARG A 1 44 ? 5.028 -10.367 2.912 1.00 0.00 124 ARG A N 2
ATOM 2170 C CA . ARG A 1 44 ? 6.044 -11.208 3.533 1.00 0.00 124 ARG A CA 2
ATOM 2171 C C . ARG A 1 44 ? 6.862 -11.943 2.475 1.00 0.00 124 ARG A C 2
ATOM 2172 O O . ARG A 1 44 ? 8.084 -11.817 2.423 1.00 0.00 124 ARG A O 2
ATOM 2193 N N . GLU A 1 45 ? 6.177 -12.713 1.634 1.00 0.00 125 GLU A N 2
ATOM 2194 C CA . GLU A 1 45 ? 6.840 -13.469 0.579 1.00 0.00 125 GLU A CA 2
ATOM 2195 C C . GLU A 1 45 ? 8.036 -12.698 0.027 1.00 0.00 125 GLU A C 2
ATOM 2196 O O . GLU A 1 45 ? 9.057 -13.286 -0.331 1.00 0.00 125 GLU A O 2
ATOM 2208 N N . LYS A 1 46 ? 7.902 -11.378 -0.040 1.00 0.00 126 LYS A N 2
ATOM 2209 C CA . LYS A 1 46 ? 8.969 -10.525 -0.548 1.00 0.00 126 LYS A CA 2
ATOM 2210 C C . LYS A 1 46 ? 10.284 -10.811 0.171 1.00 0.00 126 LYS A C 2
ATOM 2211 O O . LYS A 1 46 ? 11.310 -11.050 -0.463 1.00 0.00 126 LYS A O 2
ATOM 2230 N N . GLY A 1 47 ? 10.244 -10.787 1.500 1.00 0.00 127 GLY A N 2
ATOM 2231 C CA . GLY A 1 47 ? 11.437 -11.047 2.283 1.00 0.00 127 GLY A CA 2
ATOM 2232 C C . GLY A 1 47 ? 11.442 -10.296 3.600 1.00 0.00 127 GLY A C 2
ATOM 2233 O O . GLY A 1 47 ? 12.496 -9.882 4.083 1.00 0.00 127 GLY A O 2
ATOM 2237 N N . PHE A 1 48 ? 10.261 -10.117 4.182 1.00 0.00 128 PHE A N 2
ATOM 2238 C CA . PHE A 1 48 ? 10.133 -9.408 5.449 1.00 0.00 128 PHE A CA 2
ATOM 2239 C C . PHE A 1 48 ? 9.271 -10.198 6.430 1.00 0.00 128 PHE A C 2
ATOM 2240 O O . PHE A 1 48 ? 8.053 -10.284 6.272 1.00 0.00 128 PHE A O 2
ATOM 2257 N N . ASP A 1 49 ? 9.911 -10.774 7.441 1.00 0.00 129 ASP A N 2
ATOM 2258 C CA . ASP A 1 49 ? 9.204 -11.557 8.448 1.00 0.00 129 ASP A CA 2
ATOM 2259 C C . ASP A 1 49 ? 8.442 -10.648 9.406 1.00 0.00 129 ASP A C 2
ATOM 2260 O O . ASP A 1 49 ? 8.992 -10.177 10.402 1.00 0.00 129 ASP A O 2
ATOM 2269 N N . ARG A 1 50 ? 7.172 -10.404 9.098 1.00 0.00 130 ARG A N 2
ATOM 2270 C CA . ARG A 1 50 ? 6.334 -9.549 9.930 1.00 0.00 130 ARG A CA 2
ATOM 2271 C C . ARG A 1 50 ? 4.981 -10.202 10.192 1.00 0.00 130 ARG A C 2
ATOM 2272 O O . ARG A 1 50 ? 4.608 -11.168 9.526 1.00 0.00 130 ARG A O 2
ATOM 2293 N N . SER A 1 51 ? 4.250 -9.669 11.166 1.00 0.00 131 SER A N 2
ATOM 2294 C CA . SER A 1 51 ? 2.940 -10.203 11.518 1.00 0.00 131 SER A CA 2
ATOM 2295 C C . SER A 1 51 ? 1.827 -9.290 11.013 1.00 0.00 131 SER A C 2
ATOM 2296 O O . SER A 1 51 ? 2.035 -8.107 10.741 1.00 0.00 131 SER A O 2
ATOM 2304 N N . PRO A 1 52 ? 0.615 -9.850 10.884 1.00 0.00 132 PRO A N 2
ATOM 2305 C CA . PRO A 1 52 ? -0.556 -9.105 10.412 1.00 0.00 132 PRO A CA 2
ATOM 2306 C C . PRO A 1 52 ? -1.033 -8.072 11.426 1.00 0.00 132 PRO A C 2
ATOM 2307 O O . PRO A 1 52 ? -1.697 -7.098 11.069 1.00 0.00 132 PRO A O 2
ATOM 2318 N N . ASP A 1 53 ? -0.691 -8.290 12.691 1.00 0.00 133 ASP A N 2
ATOM 2319 C CA . ASP A 1 53 ? -1.084 -7.375 13.758 1.00 0.00 133 ASP A CA 2
ATOM 2320 C C . ASP A 1 53 ? -0.326 -6.056 13.648 1.00 0.00 133 ASP A C 2
ATOM 2321 O O . ASP A 1 53 ? -0.916 -4.980 13.751 1.00 0.00 133 ASP A O 2
ATOM 2330 N N . MET A 1 54 ? 0.983 -6.146 13.441 1.00 0.00 134 MET A N 2
ATOM 2331 C CA . MET A 1 54 ? 1.821 -4.959 13.318 1.00 0.00 134 MET A CA 2
ATOM 2332 C C . MET A 1 54 ? 1.557 -4.242 11.998 1.00 0.00 134 MET A C 2
ATOM 2333 O O . MET A 1 54 ? 1.727 -3.026 11.896 1.00 0.00 134 MET A O 2
ATOM 2347 N N . CYS A 1 55 ? 1.142 -5.001 10.990 1.00 0.00 135 CYS A N 2
ATOM 2348 C CA . CYS A 1 55 ? 0.855 -4.437 9.676 1.00 0.00 135 CYS A CA 2
ATOM 2349 C C . CYS A 1 55 ? -0.432 -3.620 9.703 1.00 0.00 135 CYS A C 2
ATOM 2350 O O . CYS A 1 55 ? -0.514 -2.549 9.101 1.00 0.00 135 CYS A O 2
ATOM 2358 N N . THR A 1 56 ? -1.437 -4.132 10.406 1.00 0.00 136 THR A N 2
ATOM 2359 C CA . THR A 1 56 ? -2.722 -3.452 10.510 1.00 0.00 136 THR A CA 2
ATOM 2360 C C . THR A 1 56 ? -2.596 -2.159 11.309 1.00 0.00 136 THR A C 2
ATOM 2361 O O . THR A 1 56 ? -3.025 -1.096 10.859 1.00 0.00 136 THR A O 2
ATOM 2372 N N . ASP A 1 57 ? -2.006 -2.257 12.495 1.00 0.00 137 ASP A N 2
ATOM 2373 C CA . ASP A 1 57 ? -1.821 -1.094 13.355 1.00 0.00 137 ASP A CA 2
ATOM 2374 C C . ASP A 1 57 ? -1.103 0.025 12.610 1.00 0.00 137 ASP A C 2
ATOM 2375 O O . ASP A 1 57 ? -1.509 1.186 12.668 1.00 0.00 137 ASP A O 2
ATOM 2384 N N . LYS A 1 58 ? -0.031 -0.330 11.909 1.00 0.00 138 LYS A N 2
ATOM 2385 C CA . LYS A 1 58 ? 0.745 0.644 11.151 1.00 0.00 138 LYS A CA 2
ATOM 2386 C C . LYS A 1 58 ? -0.138 1.388 10.154 1.00 0.00 138 LYS A C 2
ATOM 2387 O O . LYS A 1 58 ? -0.090 2.614 10.063 1.00 0.00 138 LYS A O 2
ATOM 2406 N N . TRP A 1 59 ? -0.943 0.638 9.411 1.00 0.00 139 TRP A N 2
ATOM 2407 C CA . TRP A 1 59 ? -1.839 1.227 8.422 1.00 0.00 139 TRP A CA 2
ATOM 2408 C C . TRP A 1 59 ? -2.687 2.331 9.044 1.00 0.00 139 TRP A C 2
ATOM 2409 O O . TRP A 1 59 ? -2.823 3.416 8.478 1.00 0.00 139 TRP A O 2
ATOM 2430 N N . ARG A 1 60 ? -3.254 2.048 10.212 1.00 0.00 140 ARG A N 2
ATOM 2431 C CA . ARG A 1 60 ? -4.089 3.018 10.911 1.00 0.00 140 ARG A CA 2
ATOM 2432 C C . ARG A 1 60 ? -3.340 4.331 11.118 1.00 0.00 140 ARG A C 2
ATOM 2433 O O . ARG A 1 60 ? -3.774 5.384 10.654 1.00 0.00 140 ARG A O 2
ATOM 2454 N N . ASN A 1 61 ? -2.213 4.259 11.820 1.00 0.00 141 ASN A N 2
ATOM 2455 C CA . ASN A 1 61 ? -1.404 5.442 12.090 1.00 0.00 141 ASN A CA 2
ATOM 2456 C C . ASN A 1 61 ? -1.081 6.187 10.798 1.00 0.00 141 ASN A C 2
ATOM 2457 O O . ASN A 1 61 ? -1.218 7.409 10.722 1.00 0.00 141 ASN A O 2
ATOM 2468 N N . LEU A 1 62 ? -0.653 5.443 9.784 1.00 0.00 142 LEU A N 2
ATOM 2469 C CA . LEU A 1 62 ? -0.311 6.032 8.494 1.00 0.00 142 LEU A CA 2
ATOM 2470 C C . LEU A 1 62 ? -1.396 6.999 8.032 1.00 0.00 142 LEU A C 2
ATOM 2471 O O . LEU A 1 62 ? -1.108 8.134 7.650 1.00 0.00 142 LEU A O 2
ATOM 2487 N N . LEU A 1 63 ? -2.643 6.544 8.072 1.00 0.00 143 LEU A N 2
ATOM 2488 C CA . LEU A 1 63 ? -3.772 7.370 7.660 1.00 0.00 143 LEU A CA 2
ATOM 2489 C C . LEU A 1 63 ? -3.853 8.641 8.500 1.00 0.00 143 LEU A C 2
ATOM 2490 O O . LEU A 1 63 ? -4.079 9.732 7.976 1.00 0.00 143 LEU A O 2
ATOM 2506 N N . LYS A 1 64 ? -3.664 8.493 9.807 1.00 0.00 144 LYS A N 2
ATOM 2507 C CA . LYS A 1 64 ? -3.712 9.627 10.721 1.00 0.00 144 LYS A CA 2
ATOM 2508 C C . LYS A 1 64 ? -2.659 10.668 10.352 1.00 0.00 144 LYS A C 2
ATOM 2509 O O . LYS A 1 64 ? -2.976 11.841 10.156 1.00 0.00 144 LYS A O 2
ATOM 2528 N N . GLU A 1 65 ? -1.408 10.229 10.259 1.00 0.00 145 GLU A N 2
ATOM 2529 C CA . GLU A 1 65 ? -0.310 11.124 9.913 1.00 0.00 145 GLU A CA 2
ATOM 2530 C C . GLU A 1 65 ? -0.519 11.733 8.529 1.00 0.00 145 GLU A C 2
ATOM 2531 O O . GLU A 1 65 ? -0.238 12.911 8.308 1.00 0.00 145 GLU A O 2
ATOM 2543 N N . PHE A 1 66 ? -1.014 10.921 7.601 1.00 0.00 146 PHE A N 2
ATOM 2544 C CA . PHE A 1 66 ? -1.261 11.378 6.238 1.00 0.00 146 PHE A CA 2
ATOM 2545 C C . PHE A 1 66 ? -2.182 12.595 6.231 1.00 0.00 146 PHE A C 2
ATOM 2546 O O . PHE A 1 66 ? -1.895 13.601 5.581 1.00 0.00 146 PHE A O 2
ATOM 2563 N N . LYS A 1 67 ? -3.289 12.496 6.958 1.00 0.00 147 LYS A N 2
ATOM 2564 C CA . LYS A 1 67 ? -4.254 13.586 7.037 1.00 0.00 147 LYS A CA 2
ATOM 2565 C C . LYS A 1 67 ? -3.643 14.803 7.725 1.00 0.00 147 LYS A C 2
ATOM 2566 O O . LYS A 1 67 ? -3.559 14.859 8.952 1.00 0.00 147 LYS A O 2
ATOM 2585 N N . LYS A 1 68 ? -3.219 15.778 6.927 1.00 0.00 148 LYS A N 2
ATOM 2586 C CA . LYS A 1 68 ? -2.619 16.996 7.458 1.00 0.00 148 LYS A CA 2
ATOM 2587 C C . LYS A 1 68 ? -3.389 18.228 6.996 1.00 0.00 148 LYS A C 2
ATOM 2588 O O . LYS A 1 68 ? -2.953 19.359 7.208 1.00 0.00 148 LYS A O 2
ATOM 2607 N N . ALA A 1 69 ? -4.537 18.001 6.365 1.00 0.00 149 ALA A N 2
ATOM 2608 C CA . ALA A 1 69 ? -5.369 19.094 5.877 1.00 0.00 149 ALA A CA 2
ATOM 2609 C C . ALA A 1 69 ? -6.154 19.737 7.015 1.00 0.00 149 ALA A C 2
ATOM 2610 O O . ALA A 1 69 ? -7.383 19.799 6.978 1.00 0.00 149 ALA A O 2
ATOM 2617 N N . LYS A 1 70 ? -5.437 20.215 8.026 1.00 0.00 150 LYS A N 2
ATOM 2618 C CA . LYS A 1 70 ? -6.065 20.854 9.175 1.00 0.00 150 LYS A CA 2
ATOM 2619 C C . LYS A 1 70 ? -7.390 20.179 9.517 1.00 0.00 150 LYS A C 2
ATOM 2620 O O . LYS A 1 70 ? -8.400 20.848 9.739 1.00 0.00 150 LYS A O 2
ATOM 2639 N N . HIS A 1 71 ? -7.378 18.851 9.558 1.00 0.00 151 HIS A N 2
ATOM 2640 C CA . HIS A 1 71 ? -8.579 18.085 9.875 1.00 0.00 151 HIS A CA 2
ATOM 2641 C C . HIS A 1 71 ? -8.743 17.932 11.384 1.00 0.00 151 HIS A C 2
ATOM 2642 O O . HIS A 1 71 ? -9.807 18.215 11.935 1.00 0.00 151 HIS A O 2
ATOM 2656 N N . HIS A 1 72 ? -7.682 17.483 12.048 1.00 0.00 152 HIS A N 2
ATOM 2657 C CA . HIS A 1 72 ? -7.709 17.293 13.493 1.00 0.00 152 HIS A CA 2
ATOM 2658 C C . HIS A 1 72 ? -7.420 18.603 14.219 1.00 0.00 152 HIS A C 2
ATOM 2659 O O . HIS A 1 72 ? -6.273 18.902 14.549 1.00 0.00 152 HIS A O 2
ATOM 2673 N N . ASP A 1 73 ? -8.469 19.382 14.464 1.00 0.00 153 ASP A N 2
ATOM 2674 C CA . ASP A 1 73 ? -8.328 20.660 15.151 1.00 0.00 153 ASP A CA 2
ATOM 2675 C C . ASP A 1 73 ? -8.852 20.569 16.581 1.00 0.00 153 ASP A C 2
ATOM 2676 O O . ASP A 1 73 ? -9.502 19.592 16.953 1.00 0.00 153 ASP A O 2
ATOM 2685 N N . ARG A 1 74 ? -8.564 21.593 17.377 1.00 0.00 154 ARG A N 2
ATOM 2686 C CA . ARG A 1 74 ? -9.004 21.628 18.767 1.00 0.00 154 ARG A CA 2
ATOM 2687 C C . ARG A 1 74 ? -8.614 20.343 19.493 1.00 0.00 154 ARG A C 2
ATOM 2688 O O . ARG A 1 74 ? -9.414 19.765 20.227 1.00 0.00 154 ARG A O 2
ATOM 2709 N N . GLY A 1 75 ? -7.377 19.903 19.281 1.00 0.00 155 GLY A N 2
ATOM 2710 C CA . GLY A 1 75 ? -6.902 18.690 19.922 1.00 0.00 155 GLY A CA 2
ATOM 2711 C C . GLY A 1 75 ? -6.725 18.855 21.418 1.00 0.00 155 GLY A C 2
ATOM 2712 O O . GLY A 1 75 ? -7.243 18.061 22.202 1.00 0.00 155 GLY A O 2
ATOM 2716 N N . ASN A 1 76 ? -5.990 19.889 21.815 1.00 0.00 156 ASN A N 2
ATOM 2717 C CA . ASN A 1 76 ? -5.745 20.155 23.228 1.00 0.00 156 ASN A CA 2
ATOM 2718 C C . ASN A 1 76 ? -6.683 21.239 23.749 1.00 0.00 156 ASN A C 2
ATOM 2719 O O . ASN A 1 76 ? -6.869 22.274 23.110 1.00 0.00 156 ASN A O 2
ATOM 2730 N N . GLY A 1 77 ? -7.273 20.993 24.915 1.00 0.00 157 GLY A N 2
ATOM 2731 C CA . GLY A 1 77 ? -8.185 21.956 25.503 1.00 0.00 157 GLY A CA 2
ATOM 2732 C C . GLY A 1 77 ? -7.604 22.632 26.729 1.00 0.00 157 GLY A C 2
ATOM 2733 O O . GLY A 1 77 ? -6.614 22.165 27.293 1.00 0.00 157 GLY A O 2
ATOM 2737 N N . SER A 1 78 ? -8.219 23.735 27.143 1.00 0.00 158 SER A N 2
ATOM 2738 C CA . SER A 1 78 ? -7.753 24.479 28.307 1.00 0.00 158 SER A CA 2
ATOM 2739 C C . SER A 1 78 ? -8.336 23.898 29.592 1.00 0.00 158 SER A C 2
ATOM 2740 O O . SER A 1 78 ? -9.472 24.196 29.961 1.00 0.00 158 SER A O 2
ATOM 2748 N N . ALA A 1 79 ? -7.550 23.068 30.269 1.00 0.00 159 ALA A N 2
ATOM 2749 C CA . ALA A 1 79 ? -7.987 22.447 31.513 1.00 0.00 159 ALA A CA 2
ATOM 2750 C C . ALA A 1 79 ? -7.804 23.395 32.694 1.00 0.00 159 ALA A C 2
ATOM 2751 O O . ALA A 1 79 ? -8.713 23.575 33.505 1.00 0.00 159 ALA A O 2
ATOM 2758 N N . LYS A 1 80 ? -6.624 23.998 32.785 1.00 0.00 160 LYS A N 2
ATOM 2759 C CA . LYS A 1 80 ? -6.322 24.928 33.866 1.00 0.00 160 LYS A CA 2
ATOM 2760 C C . LYS A 1 80 ? -6.178 26.351 33.336 1.00 0.00 160 LYS A C 2
ATOM 2761 O O . LYS A 1 80 ? -5.661 26.565 32.240 1.00 0.00 160 LYS A O 2
ATOM 2780 N N . MET A 1 81 ? -6.638 27.320 34.121 1.00 0.00 161 MET A N 2
ATOM 2781 C CA . MET A 1 81 ? -6.557 28.723 33.730 1.00 0.00 161 MET A CA 2
ATOM 2782 C C . MET A 1 81 ? -5.825 29.541 34.788 1.00 0.00 161 MET A C 2
ATOM 2783 O O . MET A 1 81 ? -5.064 30.453 34.465 1.00 0.00 161 MET A O 2
ATOM 2797 N N . SER A 1 82 ? -6.060 29.209 36.054 1.00 0.00 162 SER A N 2
ATOM 2798 C CA . SER A 1 82 ? -5.425 29.916 37.160 1.00 0.00 162 SER A CA 2
ATOM 2799 C C . SER A 1 82 ? -5.558 29.125 38.458 1.00 0.00 162 SER A C 2
ATOM 2800 O O . SER A 1 82 ? -6.559 28.445 38.684 1.00 0.00 162 SER A O 2
ATOM 2808 N N . TYR A 1 83 ? -4.542 29.220 39.308 1.00 0.00 163 TYR A N 2
ATOM 2809 C CA . TYR A 1 83 ? -4.543 28.513 40.583 1.00 0.00 163 TYR A CA 2
ATOM 2810 C C . TYR A 1 83 ? -3.468 29.066 41.514 1.00 0.00 163 TYR A C 2
ATOM 2811 O O . TYR A 1 83 ? -2.279 29.039 41.194 1.00 0.00 163 TYR A O 2
ATOM 2829 N N . TYR A 1 84 ? -3.895 29.566 42.668 1.00 0.00 164 TYR A N 2
ATOM 2830 C CA . TYR A 1 84 ? -2.971 30.128 43.646 1.00 0.00 164 TYR A CA 2
ATOM 2831 C C . TYR A 1 84 ? -2.786 29.180 44.827 1.00 0.00 164 TYR A C 2
ATOM 2832 O O . TYR A 1 84 ? -3.707 28.459 45.211 1.00 0.00 164 TYR A O 2
ATOM 2850 N N . LYS A 1 85 ? -1.588 29.188 45.402 1.00 0.00 165 LYS A N 2
ATOM 2851 C CA . LYS A 1 85 ? -1.280 28.332 46.541 1.00 0.00 165 LYS A CA 2
ATOM 2852 C C . LYS A 1 85 ? -1.372 29.112 47.849 1.00 0.00 165 LYS A C 2
ATOM 2853 O O . LYS A 1 85 ? -0.551 28.933 48.747 1.00 0.00 165 LYS A O 2
ATOM 2872 N N . GLU A 1 86 ? -2.378 29.977 47.947 1.00 0.00 166 GLU A N 2
ATOM 2873 C CA . GLU A 1 86 ? -2.576 30.783 49.146 1.00 0.00 166 GLU A CA 2
ATOM 2874 C C . GLU A 1 86 ? -3.674 30.189 50.025 1.00 0.00 166 GLU A C 2
ATOM 2875 O O . GLU A 1 86 ? -3.455 29.910 51.203 1.00 0.00 166 GLU A O 2
ATOM 2887 N N . LYS A 1 1 ? 23.531 1.760 20.713 1.00 0.00 81 LYS A N 3
ATOM 2888 C CA . LYS A 1 1 ? 22.809 0.832 19.852 1.00 0.00 81 LYS A CA 3
ATOM 2889 C C . LYS A 1 1 ? 21.465 1.415 19.429 1.00 0.00 81 LYS A C 3
ATOM 2890 O O . LYS A 1 1 ? 21.017 2.426 19.971 1.00 0.00 81 LYS A O 3
ATOM 2909 N N . LYS A 1 2 ? 20.825 0.772 18.458 1.00 0.00 82 LYS A N 3
ATOM 2910 C CA . LYS A 1 2 ? 19.530 1.226 17.963 1.00 0.00 82 LYS A CA 3
ATOM 2911 C C . LYS A 1 2 ? 18.449 0.184 18.234 1.00 0.00 82 LYS A C 3
ATOM 2912 O O . LYS A 1 2 ? 18.152 -0.653 17.381 1.00 0.00 82 LYS A O 3
ATOM 2931 N N . ARG A 1 3 ? 17.863 0.242 19.425 1.00 0.00 83 ARG A N 3
ATOM 2932 C CA . ARG A 1 3 ? 16.815 -0.696 19.808 1.00 0.00 83 ARG A CA 3
ATOM 2933 C C . ARG A 1 3 ? 15.437 -0.151 19.442 1.00 0.00 83 ARG A C 3
ATOM 2934 O O . ARG A 1 3 ? 14.923 0.754 20.098 1.00 0.00 83 ARG A O 3
ATOM 2955 N N . ALA A 1 4 ? 14.846 -0.708 18.390 1.00 0.00 84 ALA A N 3
ATOM 2956 C CA . ALA A 1 4 ? 13.529 -0.279 17.937 1.00 0.00 84 ALA A CA 3
ATOM 2957 C C . ALA A 1 4 ? 12.922 -1.294 16.975 1.00 0.00 84 ALA A C 3
ATOM 2958 O O . ALA A 1 4 ? 13.589 -2.236 16.550 1.00 0.00 84 ALA A O 3
ATOM 2965 N N . GLU A 1 5 ? 11.652 -1.095 16.635 1.00 0.00 85 GLU A N 3
ATOM 2966 C CA . GLU A 1 5 ? 10.955 -1.995 15.724 1.00 0.00 85 GLU A CA 3
ATOM 2967 C C . GLU A 1 5 ? 10.251 -1.212 14.619 1.00 0.00 85 GLU A C 3
ATOM 2968 O O . GLU A 1 5 ? 9.282 -1.688 14.026 1.00 0.00 85 GLU A O 3
ATOM 2980 N N . THR A 1 6 ? 10.744 -0.008 14.349 1.00 0.00 86 THR A N 3
ATOM 2981 C CA . THR A 1 6 ? 10.162 0.843 13.318 1.00 0.00 86 THR A CA 3
ATOM 2982 C C . THR A 1 6 ? 10.022 0.091 11.999 1.00 0.00 86 THR A C 3
ATOM 2983 O O . THR A 1 6 ? 10.630 -0.962 11.807 1.00 0.00 86 THR A O 3
ATOM 2994 N N . TRP A 1 7 ? 9.218 0.638 11.094 1.00 0.00 87 TRP A N 3
ATOM 2995 C CA . TRP A 1 7 ? 9.000 0.018 9.792 1.00 0.00 87 TRP A CA 3
ATOM 2996 C C . TRP A 1 7 ? 9.970 0.573 8.755 1.00 0.00 87 TRP A C 3
ATOM 2997 O O . TRP A 1 7 ? 10.167 1.784 8.661 1.00 0.00 87 TRP A O 3
ATOM 3018 N N . VAL A 1 8 ? 10.573 -0.321 7.978 1.00 0.00 88 VAL A N 3
ATOM 3019 C CA . VAL A 1 8 ? 11.522 0.081 6.946 1.00 0.00 88 VAL A CA 3
ATOM 3020 C C . VAL A 1 8 ? 10.803 0.664 5.735 1.00 0.00 88 VAL A C 3
ATOM 3021 O O . VAL A 1 8 ? 9.575 0.737 5.706 1.00 0.00 88 VAL A O 3
ATOM 3034 N N . GLN A 1 9 ? 11.577 1.076 4.736 1.00 0.00 89 GLN A N 3
ATOM 3035 C CA . GLN A 1 9 ? 11.013 1.653 3.521 1.00 0.00 89 GLN A CA 3
ATOM 3036 C C . GLN A 1 9 ? 10.336 0.581 2.673 1.00 0.00 89 GLN A C 3
ATOM 3037 O O . GLN A 1 9 ? 9.248 0.794 2.138 1.00 0.00 89 GLN A O 3
ATOM 3051 N N . ASP A 1 10 ? 10.989 -0.570 2.553 1.00 0.00 90 ASP A N 3
ATOM 3052 C CA . ASP A 1 10 ? 10.450 -1.676 1.770 1.00 0.00 90 ASP A CA 3
ATOM 3053 C C . ASP A 1 10 ? 9.091 -2.112 2.309 1.00 0.00 90 ASP A C 3
ATOM 3054 O O . ASP A 1 10 ? 8.082 -2.034 1.609 1.00 0.00 90 ASP A O 3
ATOM 3063 N N . GLU A 1 11 ? 9.074 -2.572 3.556 1.00 0.00 91 GLU A N 3
ATOM 3064 C CA . GLU A 1 11 ? 7.839 -3.022 4.187 1.00 0.00 91 GLU A CA 3
ATOM 3065 C C . GLU A 1 11 ? 6.747 -1.963 4.063 1.00 0.00 91 GLU A C 3
ATOM 3066 O O . GLU A 1 11 ? 5.614 -2.264 3.686 1.00 0.00 91 GLU A O 3
ATOM 3078 N N . THR A 1 12 ? 7.097 -0.721 4.383 1.00 0.00 92 THR A N 3
ATOM 3079 C CA . THR A 1 12 ? 6.148 0.383 4.309 1.00 0.00 92 THR A CA 3
ATOM 3080 C C . THR A 1 12 ? 5.581 0.528 2.901 1.00 0.00 92 THR A C 3
ATOM 3081 O O . THR A 1 12 ? 4.380 0.362 2.685 1.00 0.00 92 THR A O 3
ATOM 3092 N N . ARG A 1 13 ? 6.452 0.836 1.946 1.00 0.00 93 ARG A N 3
ATOM 3093 C CA . ARG A 1 13 ? 6.037 1.003 0.559 1.00 0.00 93 ARG A CA 3
ATOM 3094 C C . ARG A 1 13 ? 5.227 -0.200 0.085 1.00 0.00 93 ARG A C 3
ATOM 3095 O O . ARG A 1 13 ? 4.051 -0.074 -0.257 1.00 0.00 93 ARG A O 3
ATOM 3116 N N . SER A 1 14 ? 5.865 -1.366 0.065 1.00 0.00 94 SER A N 3
ATOM 3117 C CA . SER A 1 14 ? 5.206 -2.591 -0.371 1.00 0.00 94 SER A CA 3
ATOM 3118 C C . SER A 1 14 ? 3.830 -2.726 0.273 1.00 0.00 94 SER A C 3
ATOM 3119 O O . SER A 1 14 ? 2.814 -2.813 -0.417 1.00 0.00 94 SER A O 3
ATOM 3127 N N . LEU A 1 15 ? 3.804 -2.743 1.601 1.00 0.00 95 LEU A N 3
ATOM 3128 C CA . LEU A 1 15 ? 2.553 -2.868 2.341 1.00 0.00 95 LEU A CA 3
ATOM 3129 C C . LEU A 1 15 ? 1.467 -1.992 1.725 1.00 0.00 95 LEU A C 3
ATOM 3130 O O . LEU A 1 15 ? 0.358 -2.458 1.458 1.00 0.00 95 LEU A O 3
ATOM 3146 N N . ILE A 1 16 ? 1.793 -0.724 1.499 1.00 0.00 96 ILE A N 3
ATOM 3147 C CA . ILE A 1 16 ? 0.846 0.214 0.910 1.00 0.00 96 ILE A CA 3
ATOM 3148 C C . ILE A 1 16 ? 0.390 -0.256 -0.467 1.00 0.00 96 ILE A C 3
ATOM 3149 O O . ILE A 1 16 ? -0.805 -0.276 -0.763 1.00 0.00 96 ILE A O 3
ATOM 3165 N N . MET A 1 17 ? 1.349 -0.634 -1.305 1.00 0.00 97 MET A N 3
ATOM 3166 C CA . MET A 1 17 ? 1.046 -1.107 -2.650 1.00 0.00 97 MET A CA 3
ATOM 3167 C C . MET A 1 17 ? 0.027 -2.242 -2.611 1.00 0.00 97 MET A C 3
ATOM 3168 O O . MET A 1 17 ? -1.085 -2.110 -3.124 1.00 0.00 97 MET A O 3
ATOM 3182 N N . PHE A 1 18 ? 0.412 -3.357 -1.998 1.00 0.00 98 PHE A N 3
ATOM 3183 C CA . PHE A 1 18 ? -0.468 -4.515 -1.893 1.00 0.00 98 PHE A CA 3
ATOM 3184 C C . PHE A 1 18 ? -1.902 -4.083 -1.601 1.00 0.00 98 PHE A C 3
ATOM 3185 O O . PHE A 1 18 ? -2.835 -4.478 -2.300 1.00 0.00 98 PHE A O 3
ATOM 3202 N N . ARG A 1 19 ? -2.069 -3.270 -0.563 1.00 0.00 99 ARG A N 3
ATOM 3203 C CA . ARG A 1 19 ? -3.389 -2.786 -0.176 1.00 0.00 99 ARG A CA 3
ATOM 3204 C C . ARG A 1 19 ? -4.092 -2.123 -1.357 1.00 0.00 99 ARG A C 3
ATOM 3205 O O . ARG A 1 19 ? -5.138 -2.587 -1.810 1.00 0.00 99 ARG A O 3
ATOM 3226 N N . ARG A 1 20 ? -3.510 -1.034 -1.850 1.00 0.00 100 ARG A N 3
ATOM 3227 C CA . ARG A 1 20 ? -4.082 -0.306 -2.977 1.00 0.00 100 ARG A CA 3
ATOM 3228 C C . ARG A 1 20 ? -4.644 -1.270 -4.018 1.00 0.00 100 ARG A C 3
ATOM 3229 O O . ARG A 1 20 ? -5.652 -0.984 -4.662 1.00 0.00 100 ARG A O 3
ATOM 3250 N N . GLY A 1 21 ? -3.984 -2.413 -4.177 1.00 0.00 101 GLY A N 3
ATOM 3251 C CA . GLY A 1 21 ? -4.432 -3.400 -5.141 1.00 0.00 101 GLY A CA 3
ATOM 3252 C C . GLY A 1 21 ? -5.751 -4.036 -4.749 1.00 0.00 101 GLY A C 3
ATOM 3253 O O . GLY A 1 21 ? -6.693 -4.063 -5.540 1.00 0.00 101 GLY A O 3
ATOM 3257 N N . MET A 1 22 ? -5.818 -4.551 -3.526 1.00 0.00 102 MET A N 3
ATOM 3258 C CA . MET A 1 22 ? -7.032 -5.190 -3.031 1.00 0.00 102 MET A CA 3
ATOM 3259 C C . MET A 1 22 ? -7.828 -4.235 -2.148 1.00 0.00 102 MET A C 3
ATOM 3260 O O . MET A 1 22 ? -8.585 -4.665 -1.277 1.00 0.00 102 MET A O 3
ATO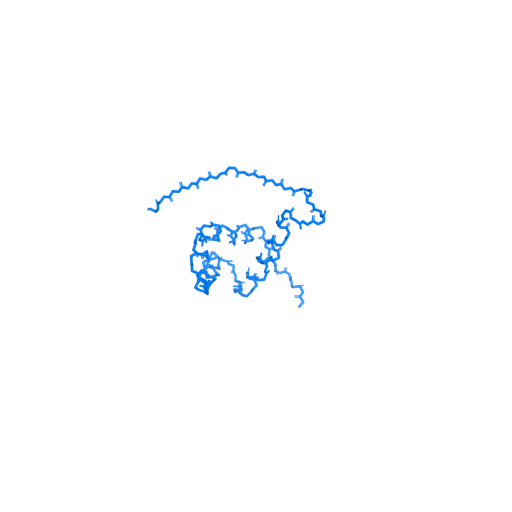M 3274 N N . ASP A 1 23 ? -7.652 -2.938 -2.377 1.00 0.00 103 ASP A N 3
ATOM 3275 C CA . ASP A 1 23 ? -8.355 -1.922 -1.603 1.00 0.00 103 ASP A CA 3
ATOM 3276 C C . ASP A 1 23 ? -9.863 -2.023 -1.815 1.00 0.00 103 ASP A C 3
ATOM 3277 O O . ASP A 1 23 ? -10.639 -1.975 -0.862 1.00 0.00 103 ASP A O 3
ATOM 3286 N N . GLY A 1 24 ? -10.270 -2.163 -3.073 1.00 0.00 104 GLY A N 3
ATOM 3287 C CA . GLY A 1 24 ? -11.683 -2.267 -3.388 1.00 0.00 104 GLY A CA 3
ATOM 3288 C C . GLY A 1 24 ? -12.418 -3.202 -2.449 1.00 0.00 104 GLY A C 3
ATOM 3289 O O . GLY A 1 24 ? -13.505 -2.881 -1.967 1.00 0.00 104 GLY A O 3
ATOM 3293 N N . LEU A 1 25 ? -11.827 -4.363 -2.190 1.00 0.00 105 LEU A N 3
ATOM 3294 C CA . LEU A 1 25 ? -12.434 -5.350 -1.303 1.00 0.00 105 LEU A CA 3
ATOM 3295 C C . LEU A 1 25 ? -12.627 -4.778 0.097 1.00 0.00 105 LEU A C 3
ATOM 3296 O O . LEU A 1 25 ? -13.708 -4.881 0.678 1.00 0.00 105 LEU A O 3
ATOM 3312 N N . PHE A 1 26 ? -11.573 -4.172 0.634 1.00 0.00 106 PHE A N 3
ATOM 3313 C CA . PHE A 1 26 ? -11.626 -3.582 1.966 1.00 0.00 106 PHE A CA 3
ATOM 3314 C C . PHE A 1 26 ? -12.888 -2.742 2.139 1.00 0.00 106 PHE A C 3
ATOM 3315 O O . PHE A 1 26 ? -13.586 -2.850 3.146 1.00 0.00 106 PHE A O 3
ATOM 3332 N N . ASN A 1 27 ? -13.175 -1.905 1.147 1.00 0.00 107 ASN A N 3
ATOM 3333 C CA . ASN A 1 27 ? -14.352 -1.045 1.189 1.00 0.00 107 ASN A CA 3
ATOM 3334 C C . ASN A 1 27 ? -15.631 -1.868 1.067 1.00 0.00 107 ASN A C 3
ATOM 3335 O O . ASN A 1 27 ? -16.651 -1.546 1.678 1.00 0.00 107 ASN A O 3
ATOM 3346 N N . THR A 1 28 ? -15.570 -2.934 0.275 1.00 0.00 108 THR A N 3
ATOM 3347 C CA . THR A 1 28 ? -16.722 -3.803 0.072 1.00 0.00 108 THR A CA 3
ATOM 3348 C C . THR A 1 28 ? -16.659 -5.021 0.987 1.00 0.00 108 THR A C 3
ATOM 3349 O O . THR A 1 28 ? -16.862 -6.152 0.545 1.00 0.00 108 THR A O 3
ATOM 3360 N N . SER A 1 29 ? -16.378 -4.782 2.264 1.00 0.00 109 SER A N 3
ATOM 3361 C CA . SER A 1 29 ? -16.286 -5.861 3.240 1.00 0.00 109 SER A CA 3
ATOM 3362 C C . SER A 1 29 ? -16.131 -5.304 4.652 1.00 0.00 109 SER A C 3
ATOM 3363 O O . SER A 1 29 ? -15.376 -4.359 4.880 1.00 0.00 109 SER A O 3
ATOM 3371 N N . LYS A 1 30 ? -16.852 -5.897 5.598 1.00 0.00 110 LYS A N 3
ATOM 3372 C CA . LYS A 1 30 ? -16.796 -5.462 6.989 1.00 0.00 110 LYS A CA 3
ATOM 3373 C C . LYS A 1 30 ? -15.524 -5.963 7.664 1.00 0.00 110 LYS A C 3
ATOM 3374 O O . LYS A 1 30 ? -14.701 -5.171 8.125 1.00 0.00 110 LYS A O 3
ATOM 3393 N N . SER A 1 31 ? -15.367 -7.282 7.718 1.00 0.00 111 SER A N 3
ATOM 3394 C CA . SER A 1 31 ? -14.196 -7.888 8.339 1.00 0.00 111 SER A CA 3
ATOM 3395 C C . SER A 1 31 ? -13.149 -8.249 7.289 1.00 0.00 111 SER A C 3
ATOM 3396 O O . SER A 1 31 ? -13.306 -9.219 6.550 1.00 0.00 111 SER A O 3
ATOM 3404 N N . ASN A 1 32 ? -12.082 -7.459 7.231 1.00 0.00 112 ASN A N 3
ATOM 3405 C CA . ASN A 1 32 ? -11.009 -7.693 6.271 1.00 0.00 112 ASN A CA 3
ATOM 3406 C C . ASN A 1 32 ? -9.993 -8.688 6.824 1.00 0.00 112 ASN A C 3
ATOM 3407 O O . ASN A 1 32 ? -8.784 -8.465 6.749 1.00 0.00 112 ASN A O 3
ATOM 3418 N N . LYS A 1 33 ? -10.491 -9.787 7.380 1.00 0.00 113 LYS A N 3
ATOM 3419 C CA . LYS A 1 33 ? -9.628 -10.819 7.944 1.00 0.00 113 LYS A CA 3
ATOM 3420 C C . LYS A 1 33 ? -8.889 -11.572 6.843 1.00 0.00 113 LYS A C 3
ATOM 3421 O O . LYS A 1 33 ? -7.673 -11.757 6.912 1.00 0.00 113 LYS A O 3
ATOM 3440 N N . HIS A 1 34 ? -9.630 -12.004 5.828 1.00 0.00 114 HIS A N 3
ATOM 3441 C CA . HIS A 1 34 ? -9.043 -12.736 4.710 1.00 0.00 114 HIS A CA 3
ATOM 3442 C C . HIS A 1 34 ? -8.054 -11.860 3.947 1.00 0.00 114 HIS A C 3
ATOM 3443 O O . HIS A 1 34 ? -6.945 -12.290 3.629 1.00 0.00 114 HIS A O 3
ATOM 3457 N N . LEU A 1 35 ? -8.464 -10.630 3.655 1.00 0.00 115 LEU A N 3
ATOM 3458 C CA . LEU A 1 35 ? -7.614 -9.693 2.928 1.00 0.00 115 LEU A CA 3
ATOM 3459 C C . LEU A 1 35 ? -6.283 -9.494 3.647 1.00 0.00 115 LEU A C 3
ATOM 3460 O O . LEU A 1 35 ? -5.234 -9.911 3.157 1.00 0.00 115 LEU A O 3
ATOM 3476 N N . TRP A 1 36 ? -6.335 -8.857 4.810 1.00 0.00 116 TRP A N 3
ATOM 3477 C CA . TRP A 1 36 ? -5.134 -8.605 5.598 1.00 0.00 116 TRP A CA 3
ATOM 3478 C C . TRP A 1 36 ? -4.216 -9.822 5.595 1.00 0.00 116 TRP A C 3
ATOM 3479 O O . TRP A 1 36 ? -3.010 -9.700 5.386 1.00 0.00 116 TRP A O 3
ATOM 3500 N N . GLU A 1 37 ? -4.795 -10.996 5.828 1.00 0.00 117 GLU A N 3
ATOM 3501 C CA . GLU A 1 37 ? -4.027 -12.235 5.853 1.00 0.00 117 GLU A CA 3
ATOM 3502 C C . GLU A 1 37 ? -3.215 -12.397 4.571 1.00 0.00 117 GLU A C 3
ATOM 3503 O O . GLU A 1 37 ? -1.985 -12.440 4.605 1.00 0.00 117 GLU A O 3
ATOM 3515 N N . GLN A 1 38 ? -3.912 -12.486 3.443 1.00 0.00 118 GLN A N 3
ATOM 3516 C CA . GLN A 1 38 ? -3.256 -12.645 2.150 1.00 0.00 118 GLN A CA 3
ATOM 3517 C C . GLN A 1 38 ? -2.140 -11.620 1.977 1.00 0.00 118 GLN A C 3
ATOM 3518 O O . GLN A 1 38 ? -1.028 -11.961 1.575 1.00 0.00 118 GLN A O 3
ATOM 3532 N N . ILE A 1 39 ? -2.445 -10.363 2.283 1.00 0.00 119 ILE A N 3
ATOM 3533 C CA . ILE A 1 39 ? -1.467 -9.289 2.161 1.00 0.00 119 ILE A CA 3
ATOM 3534 C C . ILE A 1 39 ? -0.182 -9.628 2.910 1.00 0.00 119 ILE A C 3
ATOM 3535 O O . ILE A 1 39 ? 0.881 -9.770 2.306 1.00 0.00 119 ILE A O 3
ATOM 3551 N N . SER A 1 40 ? -0.289 -9.758 4.228 1.00 0.00 120 SER A N 3
ATOM 3552 C CA . SER A 1 40 ? 0.864 -10.078 5.061 1.00 0.00 120 SER A CA 3
ATOM 3553 C C . SER A 1 40 ? 1.650 -11.247 4.474 1.00 0.00 120 SER A C 3
ATOM 3554 O O . SER A 1 40 ? 2.859 -11.359 4.673 1.00 0.00 120 SER A O 3
ATOM 3562 N N . SER A 1 41 ? 0.952 -12.117 3.750 1.00 0.00 121 SER A N 3
ATOM 3563 C CA . SER A 1 41 ? 1.581 -13.281 3.138 1.00 0.00 121 SER A CA 3
ATOM 3564 C C . SER A 1 41 ? 2.304 -12.893 1.851 1.00 0.00 121 SER A C 3
ATOM 3565 O O . SER A 1 41 ? 3.412 -13.357 1.583 1.00 0.00 121 SER A O 3
ATOM 3573 N N . LYS A 1 42 ? 1.668 -12.037 1.058 1.00 0.00 122 LYS A N 3
ATOM 3574 C CA . LYS A 1 42 ? 2.248 -11.584 -0.201 1.00 0.00 122 LYS A CA 3
ATOM 3575 C C . LYS A 1 42 ? 3.442 -10.667 0.049 1.00 0.00 122 LYS A C 3
ATOM 3576 O O . LYS A 1 42 ? 4.356 -10.587 -0.770 1.00 0.00 122 LYS A O 3
ATOM 3595 N N . MET A 1 43 ? 3.426 -9.979 1.186 1.00 0.00 123 MET A N 3
ATOM 3596 C CA . MET A 1 43 ? 4.509 -9.070 1.544 1.00 0.00 123 MET A CA 3
ATOM 3597 C C . MET A 1 43 ? 5.603 -9.805 2.312 1.00 0.00 123 MET A C 3
ATOM 3598 O O . MET A 1 43 ? 6.760 -9.384 2.318 1.00 0.00 123 MET A O 3
ATOM 3612 N N . ARG A 1 44 ? 5.229 -10.903 2.960 1.00 0.00 124 ARG A N 3
ATOM 3613 C CA . ARG A 1 44 ? 6.179 -11.695 3.733 1.00 0.00 124 ARG A CA 3
ATOM 3614 C C . ARG A 1 44 ? 7.008 -12.593 2.820 1.00 0.00 124 ARG A C 3
ATOM 3615 O O . ARG A 1 44 ? 8.139 -12.952 3.147 1.00 0.00 124 ARG A O 3
ATOM 3636 N N . GLU A 1 45 ? 6.437 -12.953 1.675 1.00 0.00 125 GLU A N 3
ATOM 3637 C CA . GLU A 1 45 ? 7.123 -13.811 0.716 1.00 0.00 125 GLU A CA 3
ATOM 3638 C C . GLU A 1 45 ? 8.391 -13.139 0.195 1.00 0.00 125 GLU A C 3
ATOM 3639 O O . GLU A 1 45 ? 9.412 -13.794 -0.014 1.00 0.00 125 GLU A O 3
ATOM 3651 N N . LYS A 1 46 ? 8.317 -11.829 -0.012 1.00 0.00 126 LYS A N 3
ATOM 3652 C CA . LYS A 1 46 ? 9.457 -11.067 -0.507 1.00 0.00 126 LYS A CA 3
ATOM 3653 C C . LYS A 1 46 ? 10.726 -11.427 0.258 1.00 0.00 126 LYS A C 3
ATOM 3654 O O . LYS A 1 46 ? 11.783 -11.634 -0.337 1.00 0.00 126 LYS A O 3
ATOM 3673 N N . GLY A 1 47 ? 10.614 -11.502 1.581 1.00 0.00 127 GLY A N 3
ATOM 3674 C CA . GLY A 1 47 ? 11.760 -11.840 2.405 1.00 0.00 127 GLY A CA 3
ATOM 3675 C C . GLY A 1 47 ? 11.797 -11.049 3.697 1.00 0.00 127 GLY A C 3
ATOM 3676 O O . GLY A 1 47 ? 12.871 -10.700 4.189 1.00 0.00 127 GLY A O 3
ATOM 3680 N N . PHE A 1 48 ? 10.622 -10.763 4.249 1.00 0.00 128 PHE A N 3
ATOM 3681 C CA . PHE A 1 48 ? 10.525 -10.006 5.491 1.00 0.00 128 PHE A CA 3
ATOM 3682 C C . PHE A 1 48 ? 9.702 -10.765 6.528 1.00 0.00 128 PHE A C 3
ATOM 3683 O O . PHE A 1 48 ? 8.761 -11.482 6.185 1.00 0.00 128 PHE A O 3
ATOM 3700 N N . ASP A 1 49 ? 10.063 -10.602 7.795 1.00 0.00 129 ASP A N 3
ATOM 3701 C CA . ASP A 1 49 ? 9.358 -11.271 8.8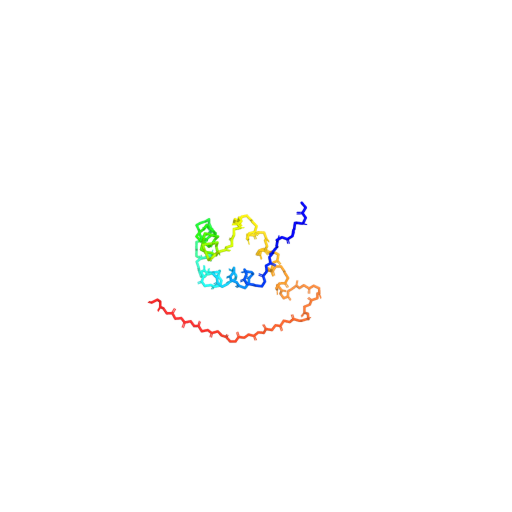83 1.00 0.00 129 ASP A CA 3
ATOM 3702 C C . ASP A 1 49 ? 8.579 -10.265 9.725 1.00 0.00 129 ASP A C 3
ATOM 3703 O O . ASP A 1 49 ? 9.155 -9.550 10.545 1.00 0.00 129 ASP A O 3
ATOM 3712 N N . ARG A 1 50 ? 7.268 -10.216 9.516 1.00 0.00 130 ARG A N 3
ATOM 3713 C CA . ARG A 1 50 ? 6.411 -9.297 10.255 1.00 0.00 130 ARG A CA 3
ATOM 3714 C C . ARG A 1 50 ? 5.072 -9.950 10.586 1.00 0.00 130 ARG A C 3
ATOM 3715 O O . ARG A 1 50 ? 4.724 -10.993 10.032 1.00 0.00 130 ARG A O 3
ATOM 3736 N N . SER A 1 51 ? 4.325 -9.329 11.494 1.00 0.00 131 SER A N 3
ATOM 3737 C CA . SER A 1 51 ? 3.027 -9.852 11.903 1.00 0.00 131 SER A CA 3
ATOM 3738 C C . SER A 1 51 ? 1.895 -9.013 11.317 1.00 0.00 131 SER A C 3
ATOM 3739 O O . SER A 1 51 ? 2.078 -7.859 10.931 1.00 0.00 131 SER A O 3
ATOM 3747 N N . PRO A 1 52 ? 0.694 -9.608 11.248 1.00 0.00 132 PRO A N 3
ATOM 3748 C CA . PRO A 1 52 ? -0.492 -8.935 10.711 1.00 0.00 132 PRO A CA 3
ATOM 3749 C C . PRO A 1 52 ? -0.988 -7.818 11.623 1.00 0.00 132 PRO A C 3
ATOM 3750 O O . PRO A 1 52 ? -1.249 -6.704 11.170 1.00 0.00 132 PRO A O 3
ATOM 3761 N N . ASP A 1 53 ? -1.116 -8.124 12.910 1.00 0.00 133 ASP A N 3
ATOM 3762 C CA . ASP A 1 53 ? -1.580 -7.146 13.886 1.00 0.00 133 ASP A CA 3
ATOM 3763 C C . ASP A 1 53 ? -0.852 -5.816 13.710 1.00 0.00 133 ASP A C 3
ATOM 3764 O O . ASP A 1 53 ? -1.450 -4.749 13.838 1.00 0.00 133 ASP A O 3
ATOM 3773 N N . MET A 1 54 ? 0.442 -5.890 13.418 1.00 0.00 134 MET A N 3
ATOM 3774 C CA . MET A 1 54 ? 1.251 -4.692 13.225 1.00 0.00 134 MET A CA 3
ATOM 3775 C C . MET A 1 54 ? 0.837 -3.955 11.955 1.00 0.00 134 MET A C 3
ATOM 3776 O O . MET A 1 54 ? 0.713 -2.730 11.950 1.00 0.00 134 MET A O 3
ATOM 3790 N N . CYS A 1 55 ? 0.624 -4.709 10.882 1.00 0.00 135 CYS A N 3
ATOM 3791 C CA . CYS A 1 55 ? 0.224 -4.126 9.606 1.00 0.00 135 CYS A CA 3
ATOM 3792 C C . CYS A 1 55 ? -1.027 -3.269 9.768 1.00 0.00 135 CYS A C 3
ATOM 3793 O O . CYS A 1 55 ? -1.084 -2.136 9.289 1.00 0.00 135 CYS A O 3
ATOM 3801 N N . THR A 1 56 ? -2.031 -3.819 10.444 1.00 0.00 136 THR A N 3
ATOM 3802 C CA . THR A 1 56 ? -3.283 -3.107 10.667 1.00 0.00 136 THR A CA 3
ATOM 3803 C C . THR A 1 56 ? -3.058 -1.841 11.485 1.00 0.00 136 THR A C 3
ATOM 3804 O O . THR A 1 56 ? -3.561 -0.771 11.142 1.00 0.00 136 THR A O 3
ATOM 3815 N N . ASP A 1 57 ? -2.299 -1.970 12.568 1.00 0.00 137 ASP A N 3
ATOM 3816 C CA . ASP A 1 57 ? -2.005 -0.835 13.435 1.00 0.00 137 ASP A CA 3
ATOM 3817 C C . ASP A 1 57 ? -1.294 0.271 12.660 1.00 0.00 137 ASP A C 3
ATOM 3818 O O . ASP A 1 57 ? -1.658 1.443 12.756 1.00 0.00 137 ASP A O 3
ATOM 3827 N N . LYS A 1 58 ? -0.278 -0.110 11.894 1.00 0.00 138 LYS A N 3
ATOM 3828 C CA . LYS A 1 58 ? 0.485 0.848 11.102 1.00 0.00 138 LYS A CA 3
ATOM 3829 C C . LYS A 1 58 ? -0.408 1.541 10.078 1.00 0.00 138 LYS A C 3
ATOM 3830 O O . LYS A 1 58 ? -0.463 2.770 10.020 1.00 0.00 138 LYS A O 3
ATOM 3849 N N . TRP A 1 59 ? -1.106 0.747 9.275 1.00 0.00 139 TRP A N 3
ATOM 3850 C CA . TRP A 1 59 ? -1.998 1.286 8.254 1.00 0.00 139 TRP A CA 3
ATOM 3851 C C . TRP A 1 59 ? -2.951 2.314 8.852 1.00 0.00 139 TRP A C 3
ATOM 3852 O O . TRP A 1 59 ? -3.126 3.403 8.306 1.00 0.00 139 TRP A O 3
ATOM 3873 N N . ARG A 1 60 ? -3.566 1.961 9.976 1.00 0.00 140 ARG A N 3
ATOM 3874 C CA . ARG A 1 60 ? -4.503 2.854 10.647 1.00 0.00 140 ARG A CA 3
ATOM 3875 C C . ARG A 1 60 ? -3.871 4.221 10.893 1.00 0.00 140 ARG A C 3
ATOM 3876 O O . ARG A 1 60 ? -4.415 5.248 10.491 1.00 0.00 140 ARG A O 3
ATOM 3897 N N . ASN A 1 61 ? -2.718 4.224 11.555 1.00 0.00 141 ASN A N 3
ATOM 3898 C CA . ASN A 1 61 ? -2.013 5.464 11.855 1.00 0.00 141 ASN A CA 3
ATOM 3899 C C . ASN A 1 61 ? -1.738 6.256 10.580 1.00 0.00 141 ASN A C 3
ATOM 3900 O O . ASN A 1 61 ? -1.908 7.476 10.545 1.00 0.00 141 ASN A O 3
ATOM 3911 N N . LEU A 1 62 ? -1.314 5.555 9.534 1.00 0.00 142 LEU A N 3
ATOM 3912 C CA . LEU A 1 62 ? -1.017 6.191 8.256 1.00 0.00 142 LEU A CA 3
ATOM 3913 C C . LEU A 1 62 ? -2.197 7.032 7.779 1.00 0.00 142 LEU A C 3
ATOM 3914 O O . LEU A 1 62 ? -2.017 8.110 7.212 1.00 0.00 142 LEU A O 3
ATOM 3930 N N . LEU A 1 63 ? -3.406 6.532 8.013 1.00 0.00 143 LEU A N 3
ATOM 3931 C CA . LEU A 1 63 ? -4.617 7.238 7.610 1.00 0.00 143 LEU A CA 3
ATOM 3932 C C . LEU A 1 63 ? -4.805 8.510 8.430 1.00 0.00 143 LEU A C 3
ATOM 3933 O O . LEU A 1 63 ? -5.021 9.590 7.880 1.00 0.00 143 LEU A O 3
ATOM 3949 N N . LYS A 1 64 ? -4.718 8.375 9.749 1.00 0.00 144 LYS A N 3
ATOM 3950 C CA . LYS A 1 64 ? -4.875 9.514 10.647 1.00 0.00 144 LYS A CA 3
ATOM 3951 C C . LYS A 1 64 ? -3.986 10.674 10.214 1.00 0.00 144 LYS A C 3
ATOM 3952 O O . LYS A 1 64 ? -4.429 11.821 10.161 1.00 0.00 144 LYS A O 3
ATOM 3971 N N . GLU A 1 65 ? -2.729 10.368 9.905 1.00 0.00 145 GLU A N 3
ATOM 3972 C CA . GLU A 1 65 ? -1.779 11.387 9.476 1.00 0.00 145 GLU A CA 3
ATOM 3973 C C . GLU A 1 65 ? -2.188 11.983 8.132 1.00 0.00 145 GLU A C 3
ATOM 3974 O O . GLU A 1 65 ? -2.220 13.202 7.964 1.00 0.00 145 GLU A O 3
ATOM 3986 N N . PHE A 1 66 ? -2.500 11.113 7.177 1.00 0.00 146 PHE A N 3
ATOM 3987 C CA . PHE A 1 66 ? -2.907 11.551 5.847 1.00 0.00 146 PHE A CA 3
ATOM 3988 C C . PHE A 1 66 ? -4.088 12.513 5.929 1.00 0.00 146 PHE A C 3
ATOM 3989 O O . PHE A 1 66 ? -4.102 13.555 5.272 1.00 0.00 146 PHE A O 3
ATOM 4006 N N . LYS A 1 67 ? -5.079 12.157 6.739 1.00 0.00 147 LYS A N 3
ATOM 4007 C CA . LYS A 1 67 ? -6.265 12.987 6.909 1.00 0.00 147 LYS A CA 3
ATOM 4008 C C . LYS A 1 67 ? -5.945 14.234 7.727 1.00 0.00 147 LYS A C 3
ATOM 4009 O O . LYS A 1 67 ? -5.417 14.143 8.836 1.00 0.00 147 LYS A O 3
ATOM 4028 N N . LYS A 1 68 ? -6.268 15.398 7.175 1.00 0.00 148 LYS A N 3
ATOM 4029 C CA . LYS A 1 68 ? -6.017 16.664 7.854 1.00 0.00 148 LYS A CA 3
ATOM 4030 C C . LYS A 1 68 ? -6.808 16.749 9.156 1.00 0.00 148 LYS A C 3
ATOM 4031 O O . LYS A 1 68 ? -7.883 16.164 9.279 1.00 0.00 148 LYS A O 3
ATOM 4050 N N . ALA A 1 69 ? -6.268 17.481 10.124 1.00 0.00 149 ALA A N 3
ATOM 4051 C CA . ALA A 1 69 ? -6.925 17.645 11.415 1.00 0.00 149 ALA A CA 3
ATOM 4052 C C . ALA A 1 69 ? -6.775 19.073 11.930 1.00 0.00 149 ALA A C 3
ATOM 4053 O O . ALA A 1 69 ? -5.825 19.774 11.580 1.00 0.00 149 ALA A O 3
ATOM 4060 N N . LYS A 1 70 ? -7.719 19.499 12.762 1.00 0.00 150 LYS A N 3
ATOM 4061 C CA . LYS A 1 70 ? -7.692 20.843 13.326 1.00 0.00 150 LYS A CA 3
ATOM 4062 C C . LYS A 1 70 ? -6.503 21.016 14.266 1.00 0.00 150 LYS A C 3
ATOM 4063 O O . LYS A 1 70 ? -6.367 20.290 15.251 1.00 0.00 150 LYS A O 3
ATOM 4082 N N . HIS A 1 71 ? -5.645 21.982 13.956 1.00 0.00 151 HIS A N 3
ATOM 4083 C CA . HIS A 1 71 ? -4.468 22.251 14.774 1.00 0.00 151 HIS A CA 3
ATOM 4084 C C . HIS A 1 71 ? -3.546 21.036 14.816 1.00 0.00 151 HIS A C 3
ATOM 4085 O O . HIS A 1 71 ? -3.013 20.685 15.869 1.00 0.00 151 HIS A O 3
ATOM 4099 N N . HIS A 1 72 ? -3.362 20.399 13.665 1.00 0.00 152 HIS A N 3
ATOM 4100 C CA . HIS A 1 72 ? -2.504 19.223 13.570 1.00 0.00 152 HIS A CA 3
ATOM 4101 C C . HIS A 1 72 ? -1.046 19.592 13.829 1.00 0.00 152 HIS A C 3
ATOM 4102 O O . HIS A 1 72 ? -0.594 20.675 13.455 1.00 0.00 152 HIS A O 3
ATOM 4116 N N . ASP A 1 73 ? -0.317 18.687 14.471 1.00 0.00 153 ASP A N 3
ATOM 4117 C CA . ASP A 1 73 ? 1.090 18.917 14.779 1.00 0.00 153 ASP A CA 3
ATOM 4118 C C . ASP A 1 73 ? 1.971 17.860 14.120 1.00 0.00 153 ASP A C 3
ATOM 4119 O O . ASP A 1 73 ? 1.485 16.813 13.690 1.00 0.00 153 ASP A O 3
ATOM 4128 N N . ARG A 1 74 ? 3.267 18.141 14.044 1.00 0.00 154 ARG A N 3
ATOM 4129 C CA . ARG A 1 74 ? 4.215 17.215 13.435 1.00 0.00 154 ARG A CA 3
ATOM 4130 C C . ARG A 1 74 ? 5.620 17.435 13.988 1.00 0.00 154 ARG A C 3
ATOM 4131 O O . ARG A 1 74 ? 5.928 18.497 14.526 1.00 0.00 154 ARG A O 3
ATOM 4152 N N . GLY A 1 75 ? 6.470 16.421 13.851 1.00 0.00 155 GLY A N 3
ATOM 4153 C CA . GLY A 1 75 ? 7.831 16.522 14.342 1.00 0.00 155 GLY A CA 3
ATOM 4154 C C . GLY A 1 75 ? 8.313 15.238 14.987 1.00 0.00 155 GLY A C 3
ATOM 4155 O O . GLY A 1 75 ? 7.518 14.474 15.533 1.00 0.00 155 GLY A O 3
ATOM 4159 N N . ASN A 1 76 ? 9.618 14.998 14.923 1.00 0.00 156 ASN A N 3
ATOM 4160 C CA . ASN A 1 76 ? 10.204 13.795 15.503 1.00 0.00 156 ASN A CA 3
ATOM 4161 C C . ASN A 1 76 ? 11.210 14.152 16.594 1.00 0.00 156 ASN A C 3
ATOM 4162 O O . ASN A 1 76 ? 11.148 13.629 17.706 1.00 0.00 156 ASN A O 3
ATOM 4173 N N . GLY A 1 77 ? 12.138 15.047 16.266 1.00 0.00 157 GLY A N 3
ATOM 4174 C CA . GLY A 1 77 ? 13.143 15.459 17.228 1.00 0.00 157 GLY A CA 3
ATOM 4175 C C . GLY A 1 77 ? 14.394 14.605 17.160 1.00 0.00 157 GLY A C 3
ATOM 4176 O O . GLY A 1 77 ? 14.316 13.376 17.162 1.00 0.00 157 GLY A O 3
ATOM 4180 N N . SER A 1 78 ? 15.551 15.256 17.099 1.00 0.00 158 SER A N 3
ATOM 4181 C CA . SER A 1 78 ? 16.824 14.549 17.025 1.00 0.00 158 SER A CA 3
ATOM 4182 C C . SER A 1 78 ? 17.994 15.523 17.123 1.00 0.00 158 SER A C 3
ATOM 4183 O O . SER A 1 78 ? 18.055 16.512 16.394 1.00 0.00 158 SER A O 3
ATOM 4191 N N . ALA A 1 79 ? 18.921 15.235 18.031 1.00 0.00 159 ALA A N 3
ATOM 4192 C CA . ALA A 1 79 ? 20.090 16.083 18.225 1.00 0.00 159 ALA A CA 3
ATOM 4193 C C . ALA A 1 79 ? 21.240 15.299 18.849 1.00 0.00 159 ALA A C 3
ATOM 4194 O O . ALA A 1 79 ? 21.167 14.885 20.006 1.00 0.00 159 ALA A O 3
ATOM 4201 N N . LYS A 1 80 ? 22.301 15.098 18.075 1.00 0.00 160 LYS A N 3
ATOM 4202 C CA . LYS A 1 80 ? 23.467 14.364 18.551 1.00 0.00 160 LYS A CA 3
ATOM 4203 C C . LYS A 1 80 ? 24.679 15.283 18.667 1.00 0.00 160 LYS A C 3
ATOM 4204 O O . LYS A 1 80 ? 25.494 15.369 17.749 1.00 0.00 160 LYS A O 3
ATOM 4223 N N . MET A 1 81 ? 24.791 15.967 19.801 1.00 0.00 161 MET A N 3
ATOM 4224 C CA . MET A 1 81 ? 25.905 16.878 20.036 1.00 0.00 161 MET A CA 3
ATOM 4225 C C . MET A 1 81 ? 26.320 16.861 21.504 1.00 0.00 161 MET A C 3
ATOM 4226 O O . MET A 1 81 ? 25.773 16.102 22.305 1.00 0.00 161 MET A O 3
ATOM 4240 N N . SER A 1 82 ? 27.290 17.701 21.850 1.00 0.00 162 SER A N 3
ATOM 4241 C CA . SER A 1 82 ? 27.781 17.779 23.221 1.00 0.00 162 SER A CA 3
ATOM 4242 C C . SER A 1 82 ? 28.443 16.469 23.637 1.00 0.00 162 SER A C 3
ATOM 4243 O O . SER A 1 82 ? 28.205 15.961 24.733 1.00 0.00 162 SER A O 3
ATOM 4251 N N . TYR A 1 83 ? 29.273 15.927 22.753 1.00 0.00 163 TYR A N 3
ATOM 4252 C CA . TYR A 1 83 ? 29.968 14.674 23.025 1.00 0.00 163 TYR A CA 3
ATOM 4253 C C . TYR A 1 83 ? 31.433 14.927 23.368 1.00 0.00 163 TYR A C 3
ATOM 4254 O O . TYR A 1 83 ? 32.045 15.872 22.869 1.00 0.00 163 TYR A O 3
ATOM 4272 N N . TYR A 1 84 ? 31.990 14.075 24.222 1.00 0.00 164 TYR A N 3
ATOM 4273 C CA . TYR A 1 84 ? 33.382 14.206 24.633 1.00 0.00 164 TYR A CA 3
ATOM 4274 C C . TYR A 1 84 ? 34.108 12.868 24.531 1.00 0.00 164 TYR A C 3
ATOM 4275 O O . TYR A 1 84 ? 33.481 11.810 24.480 1.00 0.00 164 TYR A O 3
ATOM 4293 N N . LYS A 1 85 ? 35.436 12.924 24.503 1.00 0.00 165 LYS A N 3
ATOM 4294 C CA . LYS A 1 85 ? 36.250 11.718 24.409 1.00 0.00 165 LYS A CA 3
ATOM 4295 C C . LYS A 1 85 ? 36.191 10.919 25.707 1.00 0.00 165 LYS A C 3
ATOM 4296 O O . LYS A 1 85 ? 36.219 11.487 26.798 1.00 0.00 165 LYS A O 3
ATOM 4315 N N . GLU A 1 86 ? 36.110 9.598 25.580 1.00 0.00 166 GLU A N 3
ATOM 4316 C CA . GLU A 1 86 ? 36.047 8.722 26.744 1.00 0.00 166 GLU A CA 3
ATOM 4317 C C . GLU A 1 86 ? 37.442 8.455 27.300 1.00 0.00 166 GLU A C 3
ATOM 4318 O O . GLU A 1 86 ? 37.592 7.886 28.381 1.00 0.00 166 GLU A O 3
ATOM 4330 N N . LYS A 1 1 ? 7.588 11.186 6.385 1.00 0.00 81 LYS A N 4
ATOM 4331 C CA . LYS A 1 1 ? 8.406 11.723 7.465 1.00 0.00 81 LYS A CA 4
ATOM 4332 C C . LYS A 1 1 ? 8.289 10.860 8.717 1.00 0.00 81 LYS A C 4
ATOM 4333 O O . LYS A 1 1 ? 8.470 11.342 9.836 1.00 0.00 81 LYS A O 4
ATOM 4352 N N . LYS A 1 2 ? 7.987 9.581 8.522 1.00 0.00 82 LYS A N 4
ATOM 4353 C CA . LYS A 1 2 ? 7.848 8.649 9.635 1.00 0.00 82 LYS A CA 4
ATOM 4354 C C . LYS A 1 2 ? 9.208 8.324 10.246 1.00 0.00 82 LYS A C 4
ATOM 4355 O O . LYS A 1 2 ? 10.064 7.725 9.595 1.00 0.00 82 LYS A O 4
ATOM 4374 N N . ARG A 1 3 ? 9.398 8.723 11.499 1.00 0.00 83 ARG A N 4
ATOM 4375 C CA . ARG A 1 3 ? 10.653 8.474 12.197 1.00 0.00 83 ARG A CA 4
ATOM 4376 C C . ARG A 1 3 ? 10.572 7.192 13.022 1.00 0.00 83 ARG A C 4
ATOM 4377 O O . ARG A 1 3 ? 10.223 7.222 14.201 1.00 0.00 83 ARG A O 4
ATOM 4398 N N . ALA A 1 4 ? 10.898 6.068 12.392 1.00 0.00 84 ALA A N 4
ATOM 4399 C CA . ALA A 1 4 ? 10.863 4.777 13.067 1.00 0.00 84 ALA A CA 4
ATOM 4400 C C . ALA A 1 4 ? 11.878 3.813 12.461 1.00 0.00 84 ALA A C 4
ATOM 4401 O O . ALA A 1 4 ? 11.829 3.516 11.268 1.00 0.00 84 ALA A O 4
ATOM 4408 N N . GLU A 1 5 ? 12.797 3.330 13.291 1.00 0.00 85 GLU A N 4
ATOM 4409 C CA . GLU A 1 5 ? 13.824 2.401 12.835 1.00 0.00 85 GLU A CA 4
ATOM 4410 C C . GLU A 1 5 ? 13.337 0.958 12.936 1.00 0.00 85 GLU A C 4
ATOM 4411 O O . GLU A 1 5 ? 14.104 0.052 13.263 1.00 0.00 85 GLU A O 4
ATOM 4423 N N . THR A 1 6 ? 12.054 0.751 12.654 1.00 0.00 86 THR A N 4
ATOM 4424 C CA . THR A 1 6 ? 11.463 -0.579 12.715 1.00 0.00 86 THR A CA 4
ATOM 4425 C C . THR A 1 6 ? 10.893 -0.990 11.362 1.00 0.00 86 THR A C 4
ATOM 4426 O O . THR A 1 6 ? 10.937 -2.163 10.989 1.00 0.00 86 THR A O 4
ATOM 4437 N N . TRP A 1 7 ? 10.360 -0.018 10.630 1.00 0.00 87 TRP A N 4
ATOM 4438 C CA . TRP A 1 7 ? 9.782 -0.280 9.317 1.00 0.00 87 TRP A CA 4
ATOM 4439 C C . TRP A 1 7 ? 10.689 0.243 8.209 1.00 0.00 87 TRP A C 4
ATOM 4440 O O . TRP A 1 7 ? 10.908 1.448 8.090 1.00 0.00 87 TRP A O 4
ATOM 4461 N N . VAL A 1 8 ? 11.214 -0.671 7.399 1.00 0.00 88 VAL A N 4
ATOM 4462 C CA . VAL A 1 8 ? 12.097 -0.301 6.299 1.00 0.00 88 VAL A CA 4
ATOM 4463 C C . VAL A 1 8 ? 11.298 0.103 5.065 1.00 0.00 88 VAL A C 4
ATOM 4464 O O . VAL A 1 8 ? 10.298 -0.530 4.727 1.00 0.00 88 VAL A O 4
ATOM 4477 N N . GLN A 1 9 ? 11.746 1.161 4.397 1.00 0.00 89 GLN A N 4
ATOM 4478 C CA . GLN A 1 9 ? 11.072 1.649 3.199 1.00 0.00 89 GLN A CA 4
ATOM 4479 C C . GLN A 1 9 ? 10.495 0.493 2.390 1.00 0.00 89 GLN A C 4
ATOM 4480 O O . GLN A 1 9 ? 9.313 0.491 2.046 1.00 0.00 89 GLN A O 4
ATOM 4494 N N . ASP A 1 10 ? 11.337 -0.489 2.087 1.00 0.00 90 ASP A N 4
ATOM 4495 C CA . ASP A 1 10 ? 10.910 -1.653 1.318 1.00 0.00 90 ASP A CA 4
ATOM 4496 C C . ASP A 1 10 ? 9.573 -2.180 1.828 1.00 0.00 90 ASP A C 4
ATOM 4497 O O . ASP A 1 10 ? 8.626 -2.344 1.059 1.00 0.00 90 ASP A O 4
ATOM 4506 N N . GLU A 1 11 ? 9.504 -2.446 3.129 1.00 0.00 91 GLU A N 4
ATOM 4507 C CA . GLU A 1 11 ? 8.283 -2.957 3.740 1.00 0.00 91 GLU A CA 4
ATOM 4508 C C . GLU A 1 11 ? 7.134 -1.969 3.568 1.00 0.00 91 GLU A C 4
ATOM 4509 O O . GLU A 1 11 ? 6.073 -2.316 3.046 1.00 0.00 91 GLU A O 4
ATOM 4521 N N . THR A 1 12 ? 7.351 -0.734 4.011 1.00 0.00 92 THR A N 4
ATOM 4522 C CA . THR A 1 12 ? 6.334 0.305 3.908 1.00 0.00 92 THR A CA 4
ATOM 4523 C C . THR A 1 12 ? 5.766 0.380 2.496 1.00 0.00 92 THR A C 4
ATOM 4524 O O . THR A 1 12 ? 4.622 -0.008 2.255 1.00 0.00 92 THR A O 4
ATOM 4535 N N . ARG A 1 13 ? 6.571 0.881 1.565 1.00 0.00 93 ARG A N 4
ATOM 4536 C CA . ARG A 1 13 ? 6.148 1.008 0.176 1.00 0.00 93 ARG A CA 4
ATOM 4537 C C . ARG A 1 13 ? 5.367 -0.226 -0.269 1.00 0.00 93 ARG A C 4
ATOM 4538 O O . ARG A 1 13 ? 4.245 -0.118 -0.764 1.00 0.00 93 ARG A O 4
ATOM 4559 N N . SER A 1 14 ? 5.969 -1.397 -0.090 1.00 0.00 94 SER A N 4
ATOM 4560 C CA . SER A 1 14 ? 5.333 -2.651 -0.477 1.00 0.00 94 SER A CA 4
ATOM 4561 C C . SER A 1 14 ? 3.940 -2.765 0.136 1.00 0.00 94 SER A C 4
ATOM 4562 O O . SER A 1 14 ? 2.935 -2.775 -0.576 1.00 0.00 94 SER A O 4
ATOM 4570 N N . LEU A 1 15 ? 3.889 -2.850 1.460 1.00 0.00 95 LEU A N 4
ATOM 4571 C CA . LEU A 1 15 ? 2.620 -2.963 2.171 1.00 0.00 95 LEU A CA 4
ATOM 4572 C C . LEU A 1 15 ? 1.540 -2.126 1.493 1.00 0.00 95 LEU A C 4
ATOM 4573 O O . LEU A 1 15 ? 0.455 -2.623 1.189 1.00 0.00 95 LEU A O 4
ATOM 4589 N N . ILE A 1 16 ? 1.845 -0.854 1.259 1.00 0.00 96 ILE A N 4
ATOM 4590 C CA . ILE A 1 16 ? 0.901 0.051 0.615 1.00 0.00 96 ILE A CA 4
ATOM 4591 C C . ILE A 1 16 ? 0.509 -0.457 -0.769 1.00 0.00 96 ILE A C 4
ATOM 4592 O O . ILE A 1 16 ? -0.668 -0.463 -1.128 1.00 0.00 96 ILE A O 4
ATOM 4608 N N . MET A 1 17 ? 1.504 -0.885 -1.540 1.00 0.00 97 MET A N 4
ATOM 4609 C CA . MET A 1 17 ? 1.262 -1.399 -2.883 1.00 0.00 97 MET A CA 4
ATOM 4610 C C . MET A 1 17 ? 0.227 -2.519 -2.859 1.00 0.00 97 MET A C 4
ATOM 4611 O O . MET A 1 17 ? -0.755 -2.486 -3.601 1.00 0.00 97 MET A O 4
ATOM 4625 N N . PHE A 1 18 ? 0.452 -3.509 -2.001 1.00 0.00 98 PHE A N 4
ATOM 4626 C CA . PHE A 1 18 ? -0.461 -4.639 -1.882 1.00 0.00 98 PHE A CA 4
ATOM 4627 C C . PHE A 1 18 ? -1.825 -4.185 -1.371 1.00 0.00 98 PHE A C 4
ATOM 4628 O O . PHE A 1 18 ? -2.863 -4.642 -1.849 1.00 0.00 98 PHE A O 4
ATOM 4645 N N . ARG A 1 19 ? -1.814 -3.282 -0.395 1.00 0.00 99 ARG A N 4
ATOM 4646 C CA . ARG A 1 19 ? -3.049 -2.767 0.183 1.00 0.00 99 ARG A CA 4
ATOM 4647 C C . ARG A 1 19 ? -3.862 -2.006 -0.861 1.00 0.00 99 ARG A C 4
ATOM 4648 O O . ARG A 1 19 ? -4.920 -2.464 -1.292 1.00 0.00 99 ARG A O 4
ATOM 4669 N N . ARG A 1 20 ? -3.360 -0.843 -1.261 1.00 0.00 100 ARG A N 4
ATOM 4670 C CA . ARG A 1 20 ? -4.039 -0.018 -2.253 1.00 0.00 100 ARG A CA 4
ATOM 4671 C C . ARG A 1 20 ? -4.590 -0.875 -3.389 1.00 0.00 100 ARG A C 4
ATOM 4672 O O . ARG A 1 20 ? -5.685 -0.629 -3.892 1.00 0.00 100 ARG A O 4
ATOM 4693 N N . GLY A 1 21 ? -3.821 -1.884 -3.788 1.00 0.00 101 GLY A N 4
ATOM 4694 C CA . GLY A 1 21 ? -4.247 -2.762 -4.862 1.00 0.00 101 GLY A CA 4
ATOM 4695 C C . GLY A 1 21 ? -5.417 -3.640 -4.463 1.00 0.00 101 GLY A C 4
ATOM 4696 O O . GLY A 1 21 ? -6.273 -3.957 -5.288 1.00 0.00 101 GLY A O 4
ATOM 4700 N N . MET A 1 22 ? -5.453 -4.034 -3.194 1.00 0.00 102 MET A N 4
ATOM 4701 C CA . MET A 1 22 ? -6.527 -4.881 -2.688 1.00 0.00 102 MET A CA 4
ATOM 4702 C C . MET A 1 22 ? -7.672 -4.036 -2.137 1.00 0.00 102 MET A C 4
ATOM 4703 O O . MET A 1 22 ? -8.659 -4.568 -1.628 1.00 0.00 102 MET A O 4
ATOM 4717 N N . ASP A 1 23 ? -7.533 -2.719 -2.242 1.00 0.00 103 ASP A N 4
ATOM 4718 C CA . ASP A 1 23 ? -8.557 -1.802 -1.756 1.00 0.00 103 ASP A CA 4
ATOM 4719 C C . ASP A 1 23 ? -9.936 -2.205 -2.267 1.00 0.00 103 ASP A C 4
ATOM 4720 O O . ASP A 1 23 ? -10.887 -2.320 -1.495 1.00 0.00 103 ASP A O 4
ATOM 4729 N N . GLY A 1 24 ? -10.038 -2.419 -3.576 1.00 0.00 104 GLY A N 4
ATOM 4730 C CA . GLY A 1 24 ? -11.304 -2.806 -4.168 1.00 0.00 104 GLY A CA 4
ATOM 4731 C C . GLY A 1 24 ? -12.105 -3.731 -3.273 1.00 0.00 104 GLY A C 4
ATOM 4732 O O . GLY A 1 24 ? -13.325 -3.600 -3.164 1.00 0.00 104 GLY A O 4
ATOM 4736 N N . LEU A 1 25 ? -11.419 -4.669 -2.629 1.00 0.00 105 LEU A N 4
ATOM 4737 C CA . LEU A 1 25 ? -12.074 -5.621 -1.739 1.00 0.00 105 LEU A CA 4
ATOM 4738 C C . LEU A 1 25 ? -12.531 -4.938 -0.453 1.00 0.00 105 LEU A C 4
ATOM 4739 O O . LEU A 1 25 ? -13.725 -4.878 -0.160 1.00 0.00 105 LEU A O 4
ATOM 4755 N N . PHE A 1 26 ? -11.572 -4.424 0.310 1.00 0.00 106 PHE A N 4
ATOM 4756 C CA . PHE A 1 26 ? -11.876 -3.744 1.564 1.00 0.00 106 PHE A CA 4
ATOM 4757 C C . PHE A 1 26 ? -13.154 -2.920 1.440 1.00 0.00 106 PHE A C 4
ATOM 4758 O O . PHE A 1 26 ? -14.028 -2.977 2.304 1.00 0.00 106 PHE A O 4
ATOM 4775 N N . ASN A 1 27 ? -13.255 -2.154 0.359 1.00 0.00 107 ASN A N 4
ATOM 4776 C CA . ASN A 1 27 ? -14.425 -1.317 0.121 1.00 0.00 107 ASN A CA 4
ATOM 4777 C C . ASN A 1 27 ? -15.705 -2.045 0.521 1.00 0.00 107 ASN A C 4
ATOM 4778 O O . ASN A 1 27 ? -16.490 -1.547 1.329 1.00 0.00 107 ASN A O 4
ATOM 4789 N N . THR A 1 28 ? -15.909 -3.228 -0.049 1.00 0.00 108 THR A N 4
ATOM 4790 C CA . THR A 1 28 ? -17.093 -4.025 0.247 1.00 0.00 108 THR A CA 4
ATOM 4791 C C . THR A 1 28 ? -16.716 -5.342 0.917 1.00 0.00 108 THR A C 4
ATOM 4792 O O . THR A 1 28 ? -16.416 -6.328 0.244 1.00 0.00 108 THR A O 4
ATOM 4803 N N . SER A 1 29 ? -16.733 -5.351 2.246 1.00 0.00 109 SER A N 4
ATOM 4804 C CA . SER A 1 29 ? -16.390 -6.546 3.007 1.00 0.00 109 SER A CA 4
ATOM 4805 C C . SER A 1 29 ? -16.647 -6.335 4.496 1.00 0.00 109 SER A C 4
ATOM 4806 O O . SER A 1 29 ? -15.955 -5.558 5.153 1.00 0.00 109 SER A O 4
ATOM 4814 N N . LYS A 1 30 ? -17.648 -7.033 5.022 1.00 0.00 110 LYS A N 4
ATOM 4815 C CA . LYS A 1 30 ? -17.998 -6.925 6.433 1.00 0.00 110 LYS A CA 4
ATOM 4816 C C . LYS A 1 30 ? -16.746 -6.888 7.303 1.00 0.00 110 LYS A C 4
ATOM 4817 O O . LYS A 1 30 ? -16.554 -5.964 8.093 1.00 0.00 110 LYS A O 4
ATOM 4836 N N . SER A 1 31 ? -15.895 -7.898 7.151 1.00 0.00 111 SER A N 4
ATOM 4837 C CA . SER A 1 31 ? -14.662 -7.982 7.925 1.00 0.00 111 SER A CA 4
ATOM 4838 C C . SER A 1 31 ? -13.459 -8.187 7.009 1.00 0.00 111 SER A C 4
ATOM 4839 O O . SER A 1 31 ? -13.438 -9.106 6.191 1.00 0.00 111 SER A O 4
ATOM 4847 N N . ASN A 1 32 ? -12.459 -7.324 7.155 1.00 0.00 112 ASN A N 4
ATOM 4848 C CA . ASN A 1 32 ? -11.252 -7.410 6.341 1.00 0.00 112 ASN A CA 4
ATOM 4849 C C . ASN A 1 32 ? -10.238 -8.361 6.969 1.00 0.00 112 ASN A C 4
ATOM 4850 O O . ASN A 1 32 ? -9.028 -8.164 6.851 1.00 0.00 112 ASN A O 4
ATOM 4861 N N . LYS A 1 33 ? -10.739 -9.394 7.638 1.00 0.00 113 LYS A N 4
ATOM 4862 C CA . LYS A 1 33 ? -9.879 -10.378 8.285 1.00 0.00 113 LYS A CA 4
ATOM 4863 C C . LYS A 1 33 ? -9.058 -11.144 7.253 1.00 0.00 113 LYS A C 4
ATOM 4864 O O . LYS A 1 33 ? -7.830 -11.190 7.332 1.00 0.00 113 LYS A O 4
ATOM 4883 N N . HIS A 1 34 ? -9.743 -11.744 6.284 1.00 0.00 114 HIS A N 4
ATOM 4884 C CA . HIS A 1 34 ? -9.076 -12.506 5.235 1.00 0.00 114 HIS A CA 4
ATOM 4885 C C . HIS A 1 34 ? -8.161 -11.607 4.409 1.00 0.00 114 HIS A C 4
ATOM 4886 O O . HIS A 1 34 ? -7.071 -12.016 4.006 1.00 0.00 114 HIS A O 4
ATOM 4900 N N . LEU A 1 35 ? -8.611 -10.382 4.159 1.00 0.00 115 LEU A N 4
ATOM 4901 C CA . LEU A 1 35 ? -7.833 -9.426 3.380 1.00 0.00 115 LEU A CA 4
ATOM 4902 C C . LEU A 1 35 ? -6.447 -9.230 3.986 1.00 0.00 115 LEU A C 4
ATOM 4903 O O . LEU A 1 35 ? -5.445 -9.671 3.423 1.00 0.00 115 LEU A O 4
ATOM 4919 N N . TRP A 1 36 ? -6.398 -8.568 5.136 1.00 0.00 116 TRP A N 4
ATOM 4920 C CA . TRP A 1 36 ? -5.134 -8.316 5.820 1.00 0.00 116 TRP A CA 4
ATOM 4921 C C . TRP A 1 36 ? -4.259 -9.565 5.824 1.00 0.00 116 TRP A C 4
ATOM 4922 O O . TRP A 1 36 ? -3.085 -9.511 5.461 1.00 0.00 116 TRP A O 4
ATOM 4943 N N . GLU A 1 37 ? -4.839 -10.687 6.237 1.00 0.00 117 GLU A N 4
ATOM 4944 C CA . GLU A 1 37 ? -4.110 -11.949 6.289 1.00 0.00 117 GLU A CA 4
ATOM 4945 C C . GLU A 1 37 ? -3.457 -12.255 4.944 1.00 0.00 117 GLU A C 4
ATOM 4946 O O . GLU A 1 37 ? -2.275 -12.590 4.880 1.00 0.00 117 GLU A O 4
ATOM 4958 N N . GLN A 1 38 ? -4.236 -12.138 3.874 1.00 0.00 118 GLN A N 4
ATOM 4959 C CA . GLN A 1 38 ? -3.734 -12.404 2.531 1.00 0.00 118 GLN A CA 4
ATOM 4960 C C . GLN A 1 38 ? -2.526 -11.526 2.218 1.00 0.00 118 GLN A C 4
ATOM 4961 O O . GLN A 1 38 ? -1.552 -11.985 1.622 1.00 0.00 118 GLN A O 4
ATOM 4975 N N . ILE A 1 39 ? -2.598 -10.263 2.624 1.00 0.00 119 ILE A N 4
ATOM 4976 C CA . ILE A 1 39 ? -1.510 -9.322 2.387 1.00 0.00 119 ILE A CA 4
ATOM 4977 C C . ILE A 1 39 ? -0.265 -9.712 3.176 1.00 0.00 119 ILE A C 4
ATOM 4978 O O . ILE A 1 39 ? 0.775 -10.028 2.598 1.00 0.00 119 ILE A O 4
ATOM 4994 N N . SER A 1 40 ? -0.379 -9.689 4.500 1.00 0.00 120 SER A N 4
ATOM 4995 C CA . SER A 1 40 ? 0.738 -10.038 5.370 1.00 0.00 120 SER A CA 4
ATOM 4996 C C . SER A 1 40 ? 1.588 -11.141 4.746 1.00 0.00 120 SER A C 4
ATOM 4997 O O . SER A 1 40 ? 2.808 -11.014 4.639 1.00 0.00 120 SER A O 4
ATOM 5005 N N . SER A 1 41 ? 0.934 -12.223 4.337 1.00 0.00 121 SER A N 4
ATOM 5006 C CA . SER A 1 41 ? 1.629 -13.351 3.728 1.00 0.00 121 SER A CA 4
ATOM 5007 C C . SER A 1 41 ? 2.346 -12.922 2.451 1.00 0.00 121 SER A C 4
ATOM 5008 O O . SER A 1 41 ? 3.526 -13.218 2.258 1.00 0.00 121 SER A O 4
ATOM 5016 N N . LYS A 1 42 ? 1.626 -12.222 1.582 1.00 0.00 122 LYS A N 4
ATOM 5017 C CA . LYS A 1 42 ? 2.191 -11.750 0.323 1.00 0.00 122 LYS A CA 4
ATOM 5018 C C . LYS A 1 42 ? 3.450 -10.925 0.568 1.00 0.00 122 LYS A C 4
ATOM 5019 O O . LYS A 1 42 ? 4.532 -11.272 0.096 1.00 0.00 122 LYS A O 4
ATOM 5038 N N . MET A 1 43 ? 3.302 -9.833 1.311 1.00 0.00 123 MET A N 4
ATOM 5039 C CA . MET A 1 43 ? 4.429 -8.961 1.620 1.00 0.00 123 MET A CA 4
ATOM 5040 C C . MET A 1 43 ? 5.529 -9.730 2.345 1.00 0.00 123 MET A C 4
ATOM 5041 O O . MET A 1 43 ? 6.709 -9.399 2.231 1.00 0.00 123 MET A O 4
ATOM 5055 N N . ARG A 1 44 ? 5.134 -10.758 3.089 1.00 0.00 124 ARG A N 4
ATOM 5056 C CA . ARG A 1 44 ? 6.087 -11.573 3.833 1.00 0.00 124 ARG A CA 4
ATOM 5057 C C . ARG A 1 44 ? 6.993 -12.352 2.884 1.00 0.00 124 ARG A C 4
ATOM 5058 O O . ARG A 1 44 ? 8.215 -12.335 3.024 1.00 0.00 124 ARG A O 4
ATOM 5079 N N . GLU A 1 45 ? 6.384 -13.034 1.920 1.00 0.00 125 GLU A N 4
ATOM 5080 C CA . GLU A 1 45 ? 7.136 -13.821 0.949 1.00 0.00 125 GLU A CA 4
ATOM 5081 C C . GLU A 1 45 ? 8.254 -12.990 0.325 1.00 0.00 125 GLU A C 4
ATOM 5082 O O . GLU A 1 45 ? 9.372 -13.472 0.140 1.00 0.00 125 GLU A O 4
ATOM 5094 N N . LYS A 1 46 ? 7.944 -11.739 0.002 1.00 0.00 126 LYS A N 4
ATOM 5095 C CA . LYS A 1 46 ? 8.920 -10.840 -0.601 1.00 0.00 126 LYS A CA 4
ATOM 5096 C C . LYS A 1 46 ? 10.259 -10.924 0.126 1.00 0.00 126 LYS A C 4
ATOM 5097 O O . LYS A 1 46 ? 11.315 -10.728 -0.474 1.00 0.00 126 LYS A O 4
ATOM 5116 N N . GLY A 1 47 ? 10.207 -11.219 1.421 1.00 0.00 127 GLY A N 4
ATOM 5117 C CA . GLY A 1 47 ? 11.422 -11.326 2.207 1.00 0.00 127 GLY A CA 4
ATOM 5118 C C . GLY A 1 47 ? 11.453 -10.346 3.363 1.00 0.00 127 GLY A C 4
ATOM 5119 O O . GLY A 1 47 ? 12.485 -9.733 3.639 1.00 0.00 127 GLY A O 4
ATOM 5123 N N . PHE A 1 48 ? 10.319 -10.195 4.039 1.00 0.00 128 PHE A N 4
ATOM 5124 C CA . PHE A 1 48 ? 10.220 -9.280 5.170 1.00 0.00 128 PHE A CA 4
ATOM 5125 C C . PHE A 1 48 ? 9.357 -9.877 6.278 1.00 0.00 128 PHE A C 4
ATOM 5126 O O . PHE A 1 48 ? 8.132 -9.924 6.169 1.00 0.00 128 PHE A O 4
ATOM 5143 N N . ASP A 1 49 ? 10.007 -10.331 7.344 1.00 0.00 129 ASP A N 4
ATOM 5144 C CA . ASP A 1 49 ? 9.300 -10.925 8.474 1.00 0.00 129 ASP A CA 4
ATOM 5145 C C . ASP A 1 49 ? 8.430 -9.888 9.177 1.00 0.00 129 ASP A C 4
ATOM 5146 O O . ASP A 1 49 ? 8.939 -8.970 9.820 1.00 0.00 129 ASP A O 4
ATOM 5155 N N . ARG A 1 50 ? 7.116 -10.040 9.048 1.00 0.00 130 ARG A N 4
ATOM 5156 C CA . ARG A 1 50 ? 6.175 -9.115 9.668 1.00 0.00 130 ARG A CA 4
ATOM 5157 C C . ARG A 1 50 ? 4.939 -9.854 10.172 1.00 0.00 130 ARG A C 4
ATOM 5158 O O . ARG A 1 50 ? 4.641 -10.962 9.726 1.00 0.00 130 ARG A O 4
ATOM 5179 N N . SER A 1 51 ? 4.224 -9.233 11.105 1.00 0.00 131 SER A N 4
ATOM 5180 C CA . SER A 1 51 ? 3.022 -9.834 11.673 1.00 0.00 131 SER A CA 4
ATOM 5181 C C . SER A 1 51 ? 1.770 -9.118 11.176 1.00 0.00 131 SER A C 4
ATOM 5182 O O . SER A 1 51 ? 1.822 -7.987 10.691 1.00 0.00 131 SER A O 4
ATOM 5190 N N . PRO A 1 52 ? 0.617 -9.791 11.298 1.00 0.00 132 PRO A N 4
ATOM 5191 C CA . PRO A 1 52 ? -0.671 -9.239 10.868 1.00 0.00 132 PRO A CA 4
ATOM 5192 C C . PRO A 1 52 ? -1.135 -8.089 11.755 1.00 0.00 132 PRO A C 4
ATOM 5193 O O . PRO A 1 52 ? -1.673 -7.094 11.268 1.00 0.00 132 PRO A O 4
ATOM 5204 N N . ASP A 1 53 ? -0.923 -8.231 13.059 1.00 0.00 133 ASP A N 4
ATOM 5205 C CA . ASP A 1 53 ? -1.318 -7.202 14.014 1.00 0.00 133 ASP A CA 4
ATOM 5206 C C . ASP A 1 53 ? -0.587 -5.893 13.735 1.00 0.00 133 ASP A C 4
ATOM 5207 O O . ASP A 1 53 ? -1.077 -4.814 14.069 1.00 0.00 133 ASP A O 4
ATOM 5216 N N . MET A 1 54 ? 0.587 -5.995 13.122 1.00 0.00 134 MET A N 4
ATOM 5217 C CA . MET A 1 54 ? 1.385 -4.818 12.798 1.00 0.00 134 MET A CA 4
ATOM 5218 C C . MET A 1 54 ? 0.744 -4.021 11.667 1.00 0.00 134 MET A C 4
ATOM 5219 O O . MET A 1 54 ? 0.270 -2.903 11.874 1.00 0.00 134 MET A O 4
ATOM 5233 N N . CYS A 1 55 ? 0.733 -4.602 10.472 1.00 0.00 135 CYS A N 4
ATOM 5234 C CA . CYS A 1 55 ? 0.150 -3.945 9.308 1.00 0.00 135 CYS A CA 4
ATOM 5235 C C . CYS A 1 55 ? -1.166 -3.265 9.669 1.00 0.00 135 CYS A C 4
ATOM 5236 O O . CYS A 1 55 ? -1.429 -2.135 9.255 1.00 0.00 135 CYS A O 4
ATOM 5244 N N . THR A 1 56 ? -1.993 -3.962 10.443 1.00 0.00 136 THR A N 4
ATOM 5245 C CA . THR A 1 56 ? -3.284 -3.427 10.858 1.00 0.00 136 THR A CA 4
ATOM 5246 C C . THR A 1 56 ? -3.118 -2.118 11.621 1.00 0.00 136 THR A C 4
ATOM 5247 O O . THR A 1 56 ? -3.712 -1.101 11.263 1.00 0.00 136 THR A O 4
ATOM 5258 N N . ASP A 1 57 ? -2.306 -2.150 12.672 1.00 0.00 137 ASP A N 4
ATOM 5259 C CA . ASP A 1 57 ? -2.060 -0.964 13.484 1.00 0.00 137 ASP A CA 4
ATOM 5260 C C . ASP A 1 57 ? -1.350 0.114 12.671 1.00 0.00 137 ASP A C 4
ATOM 5261 O O . ASP A 1 57 ? -1.848 1.231 12.532 1.00 0.00 137 ASP A O 4
ATOM 5270 N N . LYS A 1 58 ? -0.183 -0.228 12.137 1.00 0.00 138 LYS A N 4
ATOM 5271 C CA . LYS A 1 58 ? 0.597 0.709 11.338 1.00 0.00 138 LYS A CA 4
ATOM 5272 C C . LYS A 1 58 ? -0.296 1.464 10.359 1.00 0.00 138 LYS A C 4
ATOM 5273 O O . LYS A 1 58 ? -0.411 2.688 10.426 1.00 0.00 138 LYS A O 4
ATOM 5292 N N . TRP A 1 59 ? -0.927 0.727 9.452 1.00 0.00 139 TRP A N 4
ATOM 5293 C CA . TRP A 1 59 ? -1.812 1.328 8.460 1.00 0.00 139 TRP A CA 4
ATOM 5294 C C . TRP A 1 59 ? -2.732 2.359 9.105 1.00 0.00 139 TRP A C 4
ATOM 5295 O O . TRP A 1 59 ? -2.810 3.502 8.656 1.00 0.00 139 TRP A O 4
ATOM 5316 N N . ARG A 1 60 ? -3.427 1.947 10.160 1.00 0.00 140 ARG A N 4
ATOM 5317 C CA . ARG A 1 60 ? -4.343 2.835 10.866 1.00 0.00 140 ARG A CA 4
ATOM 5318 C C . ARG A 1 60 ? -3.658 4.151 11.222 1.00 0.00 140 ARG A C 4
ATOM 5319 O O . ARG A 1 60 ? -4.192 5.229 10.965 1.00 0.00 140 ARG A O 4
ATOM 5340 N N . ASN A 1 61 ? -2.473 4.053 11.816 1.00 0.00 141 ASN A N 4
ATOM 5341 C CA . ASN A 1 61 ? -1.715 5.236 12.208 1.00 0.00 141 ASN A CA 4
ATOM 5342 C C . ASN A 1 61 ? -1.378 6.094 10.993 1.00 0.00 141 ASN A C 4
ATOM 5343 O O . ASN A 1 61 ? -1.502 7.319 11.030 1.00 0.00 141 ASN A O 4
ATOM 5354 N N . LEU A 1 62 ? -0.952 5.444 9.916 1.00 0.00 142 LEU A N 4
ATOM 5355 C CA . LEU A 1 62 ? -0.597 6.146 8.688 1.00 0.00 142 LEU A CA 4
ATOM 5356 C C . LEU A 1 62 ? -1.697 7.123 8.282 1.00 0.00 142 LEU A C 4
ATOM 5357 O O . LEU A 1 62 ? -1.432 8.295 8.013 1.00 0.00 142 LEU A O 4
ATOM 5373 N N . LEU A 1 63 ? -2.931 6.632 8.243 1.00 0.00 143 LEU A N 4
ATOM 5374 C CA . LEU A 1 63 ? -4.072 7.462 7.873 1.00 0.00 143 LEU A CA 4
ATOM 5375 C C . LEU A 1 63 ? -4.221 8.641 8.829 1.00 0.00 143 LEU A C 4
ATOM 5376 O O . LEU A 1 63 ? -4.388 9.784 8.402 1.00 0.00 143 LEU A O 4
ATOM 5392 N N . LYS A 1 64 ? -4.157 8.357 10.125 1.00 0.00 144 LYS A N 4
ATOM 5393 C CA . LYS A 1 64 ? -4.281 9.393 11.144 1.00 0.00 144 LYS A CA 4
ATOM 5394 C C . LYS A 1 64 ? -3.396 10.590 10.812 1.00 0.00 144 LYS A C 4
ATOM 5395 O O . LYS A 1 64 ? -3.867 11.726 10.762 1.00 0.00 144 LYS A O 4
ATOM 5414 N N . GLU A 1 65 ? -2.113 10.327 10.586 1.00 0.00 145 GLU A N 4
ATOM 5415 C CA . GLU A 1 65 ? -1.163 11.384 10.259 1.00 0.00 145 GLU A CA 4
ATOM 5416 C C . GLU A 1 65 ? -1.554 12.085 8.961 1.00 0.00 145 GLU A C 4
ATOM 5417 O O . GLU A 1 65 ? -1.572 13.313 8.887 1.00 0.00 145 GLU A O 4
ATOM 5429 N N . PHE A 1 66 ? -1.867 11.294 7.940 1.00 0.00 146 PHE A N 4
ATOM 5430 C CA . PHE A 1 66 ? -2.257 11.837 6.644 1.00 0.00 146 PHE A CA 4
ATOM 5431 C C . PHE A 1 66 ? -3.380 12.858 6.798 1.00 0.00 146 PHE A C 4
ATOM 5432 O O . PHE A 1 66 ? -3.336 13.941 6.213 1.00 0.00 146 PHE A O 4
ATOM 5449 N N . LYS A 1 67 ? -4.388 12.505 7.588 1.00 0.00 147 LYS A N 4
ATOM 5450 C CA . LYS A 1 67 ? -5.525 13.389 7.821 1.00 0.00 147 LYS A CA 4
ATOM 5451 C C . LYS A 1 67 ? -5.342 14.181 9.111 1.00 0.00 147 LYS A C 4
ATOM 5452 O O . LYS A 1 67 ? -4.381 13.971 9.851 1.00 0.00 147 LYS A O 4
ATOM 5471 N N . LYS A 1 68 ? -6.271 15.093 9.376 1.00 0.00 148 LYS A N 4
ATOM 5472 C CA . LYS A 1 68 ? -6.215 15.917 10.579 1.00 0.00 148 LYS A CA 4
ATOM 5473 C C . LYS A 1 68 ? -6.970 15.255 11.727 1.00 0.00 148 LYS A C 4
ATOM 5474 O O . LYS A 1 68 ? -8.142 14.904 11.591 1.00 0.00 148 LYS A O 4
ATOM 5493 N N . ALA A 1 69 ? -6.292 15.089 12.858 1.00 0.00 149 ALA A N 4
ATOM 5494 C CA . ALA A 1 69 ? -6.900 14.473 14.030 1.00 0.00 149 ALA A CA 4
ATOM 5495 C C . ALA A 1 69 ? -6.012 14.636 15.259 1.00 0.00 149 ALA A C 4
ATOM 5496 O O . ALA A 1 69 ? -4.823 14.935 15.144 1.00 0.00 149 ALA A O 4
ATOM 5503 N N . LYS A 1 70 ? -6.597 14.439 16.436 1.00 0.00 150 LYS A N 4
ATOM 5504 C CA . LYS A 1 70 ? -5.859 14.563 17.687 1.00 0.00 150 LYS A CA 4
ATOM 5505 C C . LYS A 1 70 ? -4.533 13.813 17.614 1.00 0.00 150 LYS A C 4
ATOM 5506 O O . LYS A 1 70 ? -4.390 12.857 16.852 1.00 0.00 150 LYS A O 4
ATOM 5525 N N . HIS A 1 71 ? -3.565 14.252 18.413 1.00 0.00 151 HIS A N 4
ATOM 5526 C CA . HIS A 1 71 ? -2.251 13.619 18.441 1.00 0.00 151 HIS A CA 4
ATOM 5527 C C . HIS A 1 71 ? -2.084 12.766 19.695 1.00 0.00 151 HIS A C 4
ATOM 5528 O O . HIS A 1 71 ? -1.044 12.809 20.353 1.00 0.00 151 HIS A O 4
ATOM 5542 N N . HIS A 1 72 ? -3.116 11.993 20.020 1.00 0.00 152 HIS A N 4
ATOM 5543 C CA . HIS A 1 72 ? -3.083 11.131 21.196 1.00 0.00 152 HIS A CA 4
ATOM 5544 C C . HIS A 1 72 ? -2.642 9.719 20.821 1.00 0.00 152 HIS A C 4
ATOM 5545 O O . HIS A 1 72 ? -3.212 8.734 21.293 1.00 0.00 152 HIS A O 4
ATOM 5559 N N . ASP A 1 73 ? -1.625 9.628 19.971 1.00 0.00 153 ASP A N 4
ATOM 5560 C CA . ASP A 1 73 ? -1.108 8.337 19.534 1.00 0.00 153 ASP A CA 4
ATOM 5561 C C . ASP A 1 73 ? -0.347 7.646 20.661 1.00 0.00 153 ASP A C 4
ATOM 5562 O O . ASP A 1 73 ? 0.730 8.090 21.060 1.00 0.00 153 ASP A O 4
ATOM 5571 N N . ARG A 1 74 ? -0.915 6.559 21.172 1.00 0.00 154 ARG A N 4
ATOM 5572 C CA . ARG A 1 74 ? -0.292 5.808 22.255 1.00 0.00 154 ARG A CA 4
ATOM 5573 C C . ARG A 1 74 ? -1.022 4.489 22.493 1.00 0.00 154 ARG A C 4
ATOM 5574 O O . ARG A 1 74 ? -2.250 4.429 22.444 1.00 0.00 154 ARG A O 4
ATOM 5595 N N . GLY A 1 75 ? -0.256 3.432 22.749 1.00 0.00 155 GLY A N 4
ATOM 5596 C CA . GLY A 1 75 ? -0.847 2.129 22.989 1.00 0.00 155 GLY A CA 4
ATOM 5597 C C . GLY A 1 75 ? -0.084 1.012 22.306 1.00 0.00 155 GLY A C 4
ATOM 5598 O O . GLY A 1 75 ? 0.281 1.125 21.136 1.00 0.00 155 GLY A O 4
ATOM 5602 N N . ASN A 1 76 ? 0.160 -0.071 23.038 1.00 0.00 156 ASN A N 4
ATOM 5603 C CA . ASN A 1 76 ? 0.887 -1.212 22.495 1.00 0.00 156 ASN A CA 4
ATOM 5604 C C . ASN A 1 76 ? 0.851 -2.391 23.463 1.00 0.00 156 ASN A C 4
ATOM 5605 O O . ASN A 1 76 ? 0.500 -2.237 24.632 1.00 0.00 156 ASN A O 4
ATOM 5616 N N . GLY A 1 77 ? 1.217 -3.569 22.967 1.00 0.00 157 GLY A N 4
ATOM 5617 C CA . GLY A 1 77 ? 1.219 -4.757 23.801 1.00 0.00 157 GLY A CA 4
ATOM 5618 C C . GLY A 1 77 ? 1.323 -6.034 22.991 1.00 0.00 157 GLY A C 4
ATOM 5619 O O . GLY A 1 77 ? 1.261 -6.004 21.762 1.00 0.00 157 GLY A O 4
ATOM 5623 N N . SER A 1 78 ? 1.484 -7.159 23.681 1.00 0.00 158 SER A N 4
ATOM 5624 C CA . SER A 1 78 ? 1.603 -8.452 23.018 1.00 0.00 158 SER A CA 4
ATOM 5625 C C . SER A 1 78 ? 1.082 -9.572 23.913 1.00 0.00 158 SER A C 4
ATOM 5626 O O . SER A 1 78 ? 0.775 -9.353 25.084 1.00 0.00 158 SER A O 4
ATOM 5634 N N . ALA A 1 79 ? 0.984 -10.772 23.351 1.00 0.00 159 ALA A N 4
ATOM 5635 C CA . ALA A 1 79 ? 0.502 -11.927 24.098 1.00 0.00 159 ALA A CA 4
ATOM 5636 C C . ALA A 1 79 ? 1.553 -13.031 24.141 1.00 0.00 159 ALA A C 4
ATOM 5637 O O . ALA A 1 79 ? 2.555 -12.977 23.428 1.00 0.00 159 ALA A O 4
ATOM 5644 N N . LYS A 1 80 ? 1.319 -14.032 24.983 1.00 0.00 160 LYS A N 4
ATOM 5645 C CA . LYS A 1 80 ? 2.245 -15.150 25.119 1.00 0.00 160 LYS A CA 4
ATOM 5646 C C . LYS A 1 80 ? 1.756 -16.361 24.332 1.00 0.00 160 LYS A C 4
ATOM 5647 O O . LYS A 1 80 ? 0.636 -16.371 23.822 1.00 0.00 160 LYS A O 4
ATOM 5666 N N . MET A 1 81 ? 2.603 -17.381 24.238 1.00 0.00 161 MET A N 4
ATOM 5667 C CA . MET A 1 81 ? 2.255 -18.599 23.514 1.00 0.00 161 MET A CA 4
ATOM 5668 C C . MET A 1 81 ? 1.172 -19.379 24.252 1.00 0.00 161 MET A C 4
ATOM 5669 O O . MET A 1 81 ? 0.804 -19.037 25.375 1.00 0.00 161 MET A O 4
ATOM 5683 N N . SER A 1 82 ? 0.665 -20.428 23.612 1.00 0.00 162 SER A N 4
ATOM 5684 C CA . SER A 1 82 ? -0.379 -21.254 24.207 1.00 0.00 162 SER A CA 4
ATOM 5685 C C . SER A 1 82 ? -0.219 -22.714 23.792 1.00 0.00 162 SER A C 4
ATOM 5686 O O . SER A 1 82 ? 0.665 -23.054 23.006 1.00 0.00 162 SER A O 4
ATOM 5694 N N . TYR A 1 83 ? -1.081 -23.572 24.326 1.00 0.00 163 TYR A N 4
ATOM 5695 C CA . TYR A 1 83 ? -1.035 -24.995 24.015 1.00 0.00 163 TYR A CA 4
ATOM 5696 C C . TYR A 1 83 ? -0.941 -25.221 22.509 1.00 0.00 163 TYR A C 4
ATOM 5697 O O . TYR A 1 83 ? -1.214 -24.319 21.716 1.00 0.00 163 TYR A O 4
ATOM 5715 N N . TYR A 1 84 ? -0.553 -26.431 22.121 1.00 0.00 164 TYR A N 4
ATOM 5716 C CA . TYR A 1 84 ? -0.420 -26.776 20.711 1.00 0.00 164 TYR A CA 4
ATOM 5717 C C . TYR A 1 84 ? -1.297 -27.974 20.359 1.00 0.00 164 TYR A C 4
ATOM 5718 O O . TYR A 1 84 ? -1.790 -28.678 21.239 1.00 0.00 164 TYR A O 4
ATOM 5736 N N . LYS A 1 85 ? -1.486 -28.199 19.063 1.00 0.00 165 LYS A N 4
ATOM 5737 C CA . LYS A 1 85 ? -2.302 -29.311 18.590 1.00 0.00 165 LYS A CA 4
ATOM 5738 C C . LYS A 1 85 ? -1.930 -30.603 19.311 1.00 0.00 165 LYS A C 4
ATOM 5739 O O . LYS A 1 85 ? -0.858 -30.704 19.908 1.00 0.00 165 LYS A O 4
ATOM 5758 N N . GLU A 1 86 ? -2.821 -31.588 19.250 1.00 0.00 166 GLU A N 4
ATOM 5759 C CA . GLU A 1 86 ? -2.584 -32.873 19.898 1.00 0.00 166 GLU A CA 4
ATOM 5760 C C . GLU A 1 86 ? -2.616 -34.009 18.879 1.00 0.00 166 GLU A C 4
ATOM 5761 O O . GLU A 1 86 ? -2.702 -35.181 19.245 1.00 0.00 166 GLU A O 4
ATOM 5773 N N . LYS A 1 1 ? 9.580 13.281 9.230 1.00 0.00 81 LYS A N 5
ATOM 5774 C CA . LYS A 1 1 ? 9.988 13.934 10.468 1.00 0.00 81 LYS A CA 5
ATOM 5775 C C . LYS A 1 1 ? 10.108 12.923 11.603 1.00 0.00 81 LYS A C 5
ATOM 5776 O O . LYS A 1 1 ? 10.675 13.218 12.655 1.00 0.00 81 LYS A O 5
ATOM 5795 N N . LYS A 1 2 ? 9.572 11.727 11.383 1.00 0.00 82 LYS A N 5
ATOM 5796 C CA . LYS A 1 2 ? 9.621 10.670 12.386 1.00 0.00 82 LYS A CA 5
ATOM 5797 C C . LYS A 1 2 ? 11.029 10.524 12.954 1.00 0.00 82 LYS A C 5
ATOM 5798 O O . LYS A 1 2 ? 11.988 11.072 12.411 1.00 0.00 82 LYS A O 5
ATOM 5817 N N . ARG A 1 3 ? 11.146 9.780 14.050 1.00 0.00 83 ARG A N 5
ATOM 5818 C CA . ARG A 1 3 ? 12.437 9.562 14.691 1.00 0.00 83 ARG A CA 5
ATOM 5819 C C . ARG A 1 3 ? 12.799 8.080 14.694 1.00 0.00 83 ARG A C 5
ATOM 5820 O O . ARG A 1 3 ? 13.929 7.707 15.007 1.00 0.00 83 ARG A O 5
ATOM 5841 N N . ALA A 1 4 ? 11.832 7.239 14.342 1.00 0.00 84 ALA A N 5
ATOM 5842 C CA . ALA A 1 4 ? 12.049 5.798 14.302 1.00 0.00 84 ALA A CA 5
ATOM 5843 C C . ALA A 1 4 ? 11.759 5.237 12.914 1.00 0.00 84 ALA A C 5
ATOM 5844 O O . ALA A 1 4 ? 10.861 5.710 12.220 1.00 0.00 84 ALA A O 5
ATOM 5851 N N . GLU A 1 5 ? 12.528 4.227 12.517 1.00 0.00 85 GLU A N 5
ATOM 5852 C CA . GLU A 1 5 ? 12.353 3.604 11.210 1.00 0.00 85 GLU A CA 5
ATOM 5853 C C . GLU A 1 5 ? 11.853 2.169 11.354 1.00 0.00 85 GLU A C 5
ATOM 5854 O O . GLU A 1 5 ? 12.147 1.310 10.522 1.00 0.00 85 GLU A O 5
ATOM 5866 N N . THR A 1 6 ? 11.096 1.917 12.417 1.00 0.00 86 THR A N 5
ATOM 5867 C CA . THR A 1 6 ? 10.556 0.587 12.673 1.00 0.00 86 THR A CA 5
ATOM 5868 C C . THR A 1 6 ? 10.176 -0.111 11.372 1.00 0.00 86 THR A C 5
ATOM 5869 O O . THR A 1 6 ? 10.446 -1.298 11.192 1.00 0.00 86 THR A O 5
ATOM 5880 N N . TRP A 1 7 ? 9.549 0.633 10.468 1.00 0.00 87 TRP A N 5
ATOM 5881 C CA . TRP A 1 7 ? 9.131 0.085 9.183 1.00 0.00 87 TRP A CA 5
ATOM 5882 C C . TRP A 1 7 ? 10.018 0.604 8.056 1.00 0.00 87 TRP A C 5
ATOM 5883 O O . TRP A 1 7 ? 9.995 1.792 7.732 1.00 0.00 87 TRP A O 5
ATOM 5904 N N . VAL A 1 8 ? 10.798 -0.293 7.462 1.00 0.00 88 VAL A N 5
ATOM 5905 C CA . VAL A 1 8 ? 11.691 0.075 6.370 1.00 0.00 88 VAL A CA 5
ATOM 5906 C C . VAL A 1 8 ? 10.906 0.564 5.158 1.00 0.00 88 VAL A C 5
ATOM 5907 O O . VAL A 1 8 ? 9.748 0.193 4.967 1.00 0.00 88 VAL A O 5
ATOM 5920 N N . GLN A 1 9 ? 11.544 1.397 4.342 1.00 0.00 89 GLN A N 5
ATOM 5921 C CA . GLN A 1 9 ? 10.904 1.936 3.148 1.00 0.00 89 GLN A CA 5
ATOM 5922 C C . GLN A 1 9 ? 10.281 0.821 2.314 1.00 0.00 89 GLN A C 5
ATOM 5923 O O . GLN A 1 9 ? 9.197 0.984 1.753 1.00 0.00 89 GLN A O 5
ATOM 5937 N N . ASP A 1 10 ? 10.973 -0.310 2.236 1.00 0.00 90 ASP A N 5
ATOM 5938 C CA . ASP A 1 10 ? 10.487 -1.453 1.471 1.00 0.00 90 ASP A CA 5
ATOM 5939 C C . ASP A 1 10 ? 9.156 -1.952 2.026 1.00 0.00 90 ASP A C 5
ATOM 5940 O O . ASP A 1 10 ? 8.144 -1.953 1.328 1.00 0.00 90 ASP A O 5
ATOM 5949 N N . GLU A 1 11 ? 9.168 -2.377 3.286 1.00 0.00 91 GLU A N 5
ATOM 5950 C CA . GLU A 1 11 ? 7.962 -2.881 3.933 1.00 0.00 91 GLU A CA 5
ATOM 5951 C C . GLU A 1 11 ? 6.830 -1.862 3.840 1.00 0.00 91 GLU A C 5
ATOM 5952 O O . GLU A 1 11 ? 5.675 -2.220 3.604 1.00 0.00 91 GLU A O 5
ATOM 5964 N N . THR A 1 12 ? 7.168 -0.590 4.029 1.00 0.00 92 THR A N 5
ATOM 5965 C CA . THR A 1 12 ? 6.181 0.480 3.969 1.00 0.00 92 THR A CA 5
ATOM 5966 C C . THR A 1 12 ? 5.609 0.622 2.564 1.00 0.00 92 THR A C 5
ATOM 5967 O O . THR A 1 12 ? 4.425 0.371 2.337 1.00 0.00 92 THR A O 5
ATOM 5978 N N . ARG A 1 13 ? 6.456 1.025 1.623 1.00 0.00 93 ARG A N 5
ATOM 5979 C CA . ARG A 1 13 ? 6.034 1.201 0.238 1.00 0.00 93 ARG A CA 5
ATOM 5980 C C . ARG A 1 13 ? 5.237 -0.008 -0.245 1.00 0.00 93 ARG A C 5
ATOM 5981 O O . ARG A 1 13 ? 4.093 0.124 -0.678 1.00 0.00 93 ARG A O 5
ATOM 6002 N N . SER A 1 14 ? 5.851 -1.184 -0.167 1.00 0.00 94 SER A N 5
ATOM 6003 C CA . SER A 1 14 ? 5.201 -2.416 -0.600 1.00 0.00 94 SER A CA 5
ATOM 6004 C C . SER A 1 14 ? 3.841 -2.577 0.072 1.00 0.00 94 SER A C 5
ATOM 6005 O O . SER A 1 14 ? 2.809 -2.642 -0.597 1.00 0.00 94 SER A O 5
ATOM 6013 N N . LEU A 1 15 ? 3.848 -2.642 1.399 1.00 0.00 95 LEU A N 5
ATOM 6014 C CA . LEU A 1 15 ? 2.615 -2.796 2.163 1.00 0.00 95 LEU A CA 5
ATOM 6015 C C . LEU A 1 15 ? 1.469 -2.032 1.508 1.00 0.00 95 LEU A C 5
ATOM 6016 O O . LEU A 1 15 ? 0.358 -2.548 1.382 1.00 0.00 95 LEU A O 5
ATOM 6032 N N . ILE A 1 16 ? 1.747 -0.801 1.092 1.00 0.00 96 ILE A N 5
ATOM 6033 C CA . ILE A 1 16 ? 0.740 0.032 0.447 1.00 0.00 96 ILE A CA 5
ATOM 6034 C C . ILE A 1 16 ? 0.311 -0.560 -0.891 1.00 0.00 96 ILE A C 5
ATOM 6035 O O . ILE A 1 16 ? -0.876 -0.776 -1.134 1.00 0.00 96 ILE A O 5
ATOM 6051 N N . MET A 1 17 ? 1.286 -0.821 -1.756 1.00 0.00 97 MET A N 5
ATOM 6052 C CA . MET A 1 17 ? 1.009 -1.392 -3.069 1.00 0.00 97 MET A CA 5
ATOM 6053 C C . MET A 1 17 ? 0.007 -2.537 -2.964 1.00 0.00 97 MET A C 5
ATOM 6054 O O . MET A 1 17 ? -1.003 -2.558 -3.668 1.00 0.00 97 MET A O 5
ATOM 6068 N N . PHE A 1 18 ? 0.293 -3.488 -2.081 1.00 0.00 98 PHE A N 5
ATOM 6069 C CA . PHE A 1 18 ? -0.583 -4.638 -1.885 1.00 0.00 98 PHE A CA 5
ATOM 6070 C C . PHE A 1 18 ? -1.989 -4.190 -1.499 1.00 0.00 98 PHE A C 5
ATOM 6071 O O . PHE A 1 18 ? -2.975 -4.610 -2.105 1.00 0.00 98 PHE A O 5
ATOM 6088 N N . ARG A 1 19 ? -2.074 -3.335 -0.485 1.00 0.00 99 ARG A N 5
ATOM 6089 C CA . ARG A 1 19 ? -3.359 -2.831 -0.016 1.00 0.00 99 ARG A CA 5
ATOM 6090 C C . ARG A 1 19 ? -4.082 -2.071 -1.123 1.00 0.00 99 ARG A C 5
ATOM 6091 O O . ARG A 1 19 ? -5.121 -2.512 -1.617 1.00 0.00 99 ARG A O 5
ATOM 6112 N N . ARG A 1 20 ? -3.527 -0.927 -1.509 1.00 0.00 100 ARG A N 5
ATOM 6113 C CA . ARG A 1 20 ? -4.119 -0.105 -2.557 1.00 0.00 100 ARG A CA 5
ATOM 6114 C C . ARG A 1 20 ? -4.681 -0.974 -3.678 1.00 0.00 100 ARG A C 5
ATOM 6115 O O . ARG A 1 20 ? -5.689 -0.635 -4.296 1.00 0.00 100 ARG A O 5
ATOM 6136 N N . GLY A 1 21 ? -4.019 -2.099 -3.936 1.00 0.00 101 GLY A N 5
ATOM 6137 C CA . GLY A 1 21 ? -4.466 -2.999 -4.983 1.00 0.00 101 GLY A CA 5
ATOM 6138 C C . GLY A 1 21 ? -5.766 -3.696 -4.632 1.00 0.00 101 GLY A C 5
ATOM 6139 O O . GLY A 1 21 ? -6.686 -3.754 -5.447 1.00 0.00 101 GLY A O 5
ATOM 6143 N N . MET A 1 22 ? -5.841 -4.227 -3.416 1.00 0.00 102 MET A N 5
ATOM 6144 C CA . MET A 1 22 ? -7.039 -4.924 -2.960 1.00 0.00 102 MET A CA 5
ATOM 6145 C C . MET A 1 22 ? -7.973 -3.973 -2.220 1.00 0.00 102 MET A C 5
ATOM 6146 O O . MET A 1 22 ? -8.974 -4.396 -1.641 1.00 0.00 102 MET A O 5
ATOM 6160 N N . ASP A 1 23 ? -7.640 -2.687 -2.243 1.00 0.00 103 ASP A N 5
ATOM 6161 C CA . ASP A 1 23 ? -8.450 -1.675 -1.575 1.00 0.00 103 ASP A CA 5
ATOM 6162 C C . ASP A 1 23 ? -9.926 -1.845 -1.921 1.00 0.00 103 ASP A C 5
ATOM 6163 O O . ASP A 1 23 ? -10.796 -1.699 -1.064 1.00 0.00 103 ASP A O 5
ATOM 6172 N N . GLY A 1 24 ? -10.201 -2.154 -3.185 1.00 0.00 104 GLY A N 5
ATOM 6173 C CA . GLY A 1 24 ? -11.572 -2.337 -3.623 1.00 0.00 104 GLY A CA 5
ATOM 6174 C C . GLY A 1 24 ? -12.346 -3.283 -2.725 1.00 0.00 104 GLY A C 5
ATOM 6175 O O . GLY A 1 24 ? -13.549 -3.115 -2.524 1.00 0.00 104 GLY A O 5
ATOM 6179 N N . LEU A 1 25 ? -11.655 -4.281 -2.186 1.00 0.00 105 LEU A N 5
ATOM 6180 C CA . LEU A 1 25 ? -12.285 -5.259 -1.306 1.00 0.00 105 LEU A CA 5
ATOM 6181 C C . LEU A 1 25 ? -12.568 -4.655 0.066 1.00 0.00 105 LEU A C 5
ATOM 6182 O O . LEU A 1 25 ? -13.706 -4.663 0.536 1.00 0.00 105 LEU A O 5
ATOM 6198 N N . PHE A 1 26 ? -11.526 -4.129 0.701 1.00 0.00 106 PHE A N 5
ATOM 6199 C CA . PHE A 1 26 ? -11.663 -3.519 2.019 1.00 0.00 106 PHE A CA 5
ATOM 6200 C C . PHE A 1 26 ? -12.961 -2.722 2.117 1.00 0.00 106 PHE A C 5
ATOM 6201 O O . PHE A 1 26 ? -13.511 -2.543 3.202 1.00 0.00 106 PHE A O 5
ATOM 6218 N N . ASN A 1 27 ? -13.443 -2.245 0.974 1.00 0.00 107 ASN A N 5
ATOM 6219 C CA . ASN A 1 27 ? -14.675 -1.466 0.930 1.00 0.00 107 ASN A CA 5
ATOM 6220 C C . ASN A 1 27 ? -15.892 -2.379 0.813 1.00 0.00 107 ASN A C 5
ATOM 6221 O O . ASN A 1 27 ? -16.816 -2.309 1.625 1.00 0.00 107 ASN A O 5
ATOM 6232 N N . THR A 1 28 ? -15.886 -3.237 -0.202 1.00 0.00 108 THR A N 5
ATOM 6233 C CA . THR A 1 28 ? -16.989 -4.164 -0.426 1.00 0.00 108 THR A CA 5
ATOM 6234 C C . THR A 1 28 ? -16.875 -5.383 0.482 1.00 0.00 108 THR A C 5
ATOM 6235 O O . THR A 1 28 ? -16.996 -6.521 0.028 1.00 0.00 108 THR A O 5
ATOM 6246 N N . SER A 1 29 ? -16.644 -5.138 1.768 1.00 0.00 109 SER A N 5
ATOM 6247 C CA . SER A 1 29 ? -16.511 -6.217 2.740 1.00 0.00 109 SER A CA 5
ATOM 6248 C C . SER A 1 29 ? -16.440 -5.663 4.160 1.00 0.00 109 SER A C 5
ATOM 6249 O O . SER A 1 29 ? -15.611 -4.805 4.464 1.00 0.00 109 SER A O 5
ATOM 6257 N N . LYS A 1 30 ? -17.316 -6.161 5.026 1.00 0.00 110 LYS A N 5
ATOM 6258 C CA . LYS A 1 30 ? -17.355 -5.719 6.415 1.00 0.00 110 LYS A CA 5
ATOM 6259 C C . LYS A 1 30 ? -16.126 -6.207 7.176 1.00 0.00 110 LYS A C 5
ATOM 6260 O O . LYS A 1 30 ? -15.416 -5.419 7.799 1.00 0.00 110 LYS A O 5
ATOM 6279 N N . SER A 1 31 ? -15.881 -7.513 7.120 1.00 0.00 111 SER A N 5
ATOM 6280 C CA . SER A 1 31 ? -14.740 -8.106 7.806 1.00 0.00 111 SER A CA 5
ATOM 6281 C C . SER A 1 31 ? -13.567 -8.293 6.848 1.00 0.00 111 SER A C 5
ATOM 6282 O O . SER A 1 31 ? -13.545 -9.230 6.052 1.00 0.00 111 SER A O 5
ATOM 6290 N N . ASN A 1 32 ? -12.594 -7.392 6.932 1.00 0.00 112 ASN A N 5
ATOM 6291 C CA . ASN A 1 32 ? -11.417 -7.455 6.073 1.00 0.00 112 ASN A CA 5
ATOM 6292 C C . ASN A 1 32 ? -10.329 -8.320 6.703 1.00 0.00 112 ASN A C 5
ATOM 6293 O O . ASN A 1 32 ? -9.147 -7.979 6.661 1.00 0.00 112 ASN A O 5
ATOM 6304 N N . LYS A 1 33 ? -10.737 -9.441 7.288 1.00 0.00 113 LYS A N 5
ATOM 6305 C CA . LYS A 1 3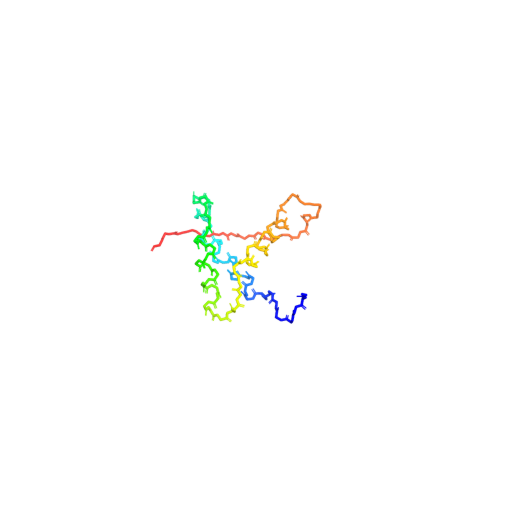3 ? -9.799 -10.357 7.926 1.00 0.00 113 LYS A CA 5
ATOM 6306 C C . LYS A 1 33 ? -8.992 -11.123 6.883 1.00 0.00 113 LYS A C 5
ATOM 6307 O O . LYS A 1 33 ? -7.761 -11.108 6.902 1.00 0.00 113 LYS A O 5
ATOM 6326 N N . HIS A 1 34 ? -9.693 -11.792 5.973 1.00 0.00 114 HIS A N 5
ATOM 6327 C CA . HIS A 1 34 ? -9.041 -12.562 4.920 1.00 0.00 114 HIS A CA 5
ATOM 6328 C C . HIS A 1 34 ? -8.157 -11.666 4.059 1.00 0.00 114 HIS A C 5
ATOM 6329 O O . HIS A 1 34 ? -7.274 -12.146 3.347 1.00 0.00 114 HIS A O 5
ATOM 6343 N N . LEU A 1 35 ? -8.399 -10.362 4.128 1.00 0.00 115 LEU A N 5
ATOM 6344 C CA . LEU A 1 35 ? -7.625 -9.397 3.355 1.00 0.00 115 LEU A CA 5
ATOM 6345 C C . LEU A 1 35 ? -6.276 -9.127 4.014 1.00 0.00 115 LEU A C 5
ATOM 6346 O O . LEU A 1 35 ? -5.231 -9.220 3.372 1.00 0.00 115 LEU A O 5
ATOM 6362 N N . TRP A 1 36 ? -6.309 -8.795 5.299 1.00 0.00 116 TRP A N 5
ATOM 6363 C CA . TRP A 1 36 ? -5.088 -8.513 6.047 1.00 0.00 116 TRP A CA 5
ATOM 6364 C C . TRP A 1 36 ? -4.210 -9.756 6.143 1.00 0.00 116 TRP A C 5
ATOM 6365 O O . TRP A 1 36 ? -2.986 -9.657 6.214 1.00 0.00 116 TRP A O 5
ATOM 6386 N N . GLU A 1 37 ? -4.844 -10.925 6.145 1.00 0.00 117 GLU A N 5
ATOM 6387 C CA . GLU A 1 37 ? -4.118 -12.186 6.233 1.00 0.00 117 GLU A CA 5
ATOM 6388 C C . GLU A 1 37 ? -3.373 -12.477 4.934 1.00 0.00 117 GLU A C 5
ATOM 6389 O O . GLU A 1 37 ? -2.160 -12.685 4.936 1.00 0.00 117 GLU A O 5
ATOM 6401 N N . GLN A 1 38 ? -4.108 -12.491 3.827 1.00 0.00 118 GLN A N 5
ATOM 6402 C CA . GLN A 1 38 ? -3.518 -12.757 2.521 1.00 0.00 118 GLN A CA 5
ATOM 6403 C C . GLN A 1 38 ? -2.348 -11.817 2.250 1.00 0.00 118 GLN A C 5
ATOM 6404 O O . GLN A 1 38 ? -1.271 -12.252 1.842 1.00 0.00 118 GLN A O 5
ATOM 6418 N N . ILE A 1 39 ? -2.568 -10.526 2.478 1.00 0.00 119 ILE A N 5
ATOM 6419 C CA . ILE A 1 39 ? -1.532 -9.525 2.259 1.00 0.00 119 ILE A CA 5
ATOM 6420 C C . ILE A 1 39 ? -0.309 -9.801 3.127 1.00 0.00 119 ILE A C 5
ATOM 6421 O O . ILE A 1 39 ? 0.782 -10.057 2.616 1.00 0.00 119 ILE A O 5
ATOM 6437 N N . SER A 1 40 ? -0.498 -9.748 4.441 1.00 0.00 120 SER A N 5
ATOM 6438 C CA . SER A 1 40 ? 0.591 -9.991 5.380 1.00 0.00 120 SER A CA 5
ATOM 6439 C C . SER A 1 40 ? 1.487 -11.125 4.893 1.00 0.00 120 SER A C 5
ATOM 6440 O O . SER A 1 40 ? 2.712 -11.044 4.977 1.00 0.00 120 SER A O 5
ATOM 6448 N N . SER A 1 41 ? 0.866 -12.184 4.382 1.00 0.00 121 SER A N 5
ATOM 6449 C CA . SER A 1 41 ? 1.605 -13.337 3.884 1.00 0.00 121 SER A CA 5
ATOM 6450 C C . SER A 1 41 ? 2.363 -12.987 2.607 1.00 0.00 121 SER A C 5
ATOM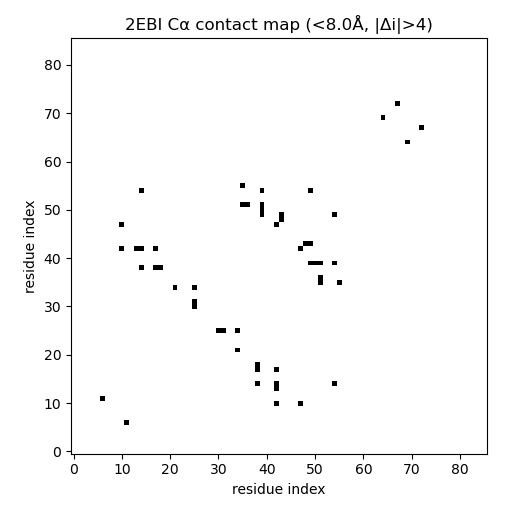 6451 O O . SER A 1 41 ? 3.518 -13.373 2.430 1.00 0.00 121 SER A O 5
ATOM 6459 N N . LYS A 1 42 ? 1.703 -12.251 1.718 1.00 0.00 122 LYS A N 5
ATOM 6460 C CA . LYS A 1 42 ? 2.313 -11.846 0.457 1.00 0.00 122 LYS A CA 5
ATOM 6461 C C . LYS A 1 42 ? 3.582 -11.037 0.701 1.00 0.00 122 LYS A C 5
ATOM 6462 O O . LYS A 1 42 ? 4.679 -11.460 0.335 1.00 0.00 122 LYS A O 5
ATOM 6481 N N . MET A 1 43 ? 3.426 -9.873 1.323 1.00 0.00 123 MET A N 5
ATOM 6482 C CA . MET A 1 43 ? 4.562 -9.007 1.618 1.00 0.00 123 MET A CA 5
ATOM 6483 C C . MET A 1 43 ? 5.665 -9.781 2.331 1.00 0.00 123 MET A C 5
ATOM 6484 O O . MET A 1 43 ? 6.851 -9.545 2.100 1.00 0.00 123 MET A O 5
ATOM 6498 N N . ARG A 1 44 ? 5.268 -10.705 3.199 1.00 0.00 124 ARG A N 5
ATOM 6499 C CA . ARG A 1 44 ? 6.224 -11.513 3.947 1.00 0.00 124 ARG A CA 5
ATOM 6500 C C . ARG A 1 44 ? 7.150 -12.273 3.002 1.00 0.00 124 ARG A C 5
ATOM 6501 O O . ARG A 1 44 ? 8.370 -12.250 3.163 1.00 0.00 124 ARG A O 5
ATOM 6522 N N . GLU A 1 45 ? 6.561 -12.946 2.019 1.00 0.00 125 GLU A N 5
ATOM 6523 C CA . GLU A 1 45 ? 7.334 -13.714 1.050 1.00 0.00 125 GLU A CA 5
ATOM 6524 C C . GLU A 1 45 ? 8.473 -12.876 0.475 1.00 0.00 125 GLU A C 5
ATOM 6525 O O . GLU A 1 45 ? 9.605 -13.344 0.357 1.00 0.00 125 GLU A O 5
ATOM 6537 N N . LYS A 1 46 ? 8.164 -11.633 0.120 1.00 0.00 126 LYS A N 5
ATOM 6538 C CA . LYS A 1 46 ? 9.159 -10.728 -0.442 1.00 0.00 126 LYS A CA 5
ATOM 6539 C C . LYS A 1 46 ? 10.498 -10.881 0.271 1.00 0.00 126 LYS A C 5
ATOM 6540 O O . LYS A 1 46 ? 11.546 -10.974 -0.367 1.00 0.00 126 LYS A O 5
ATOM 6559 N N . GLY A 1 47 ? 10.457 -10.909 1.600 1.00 0.00 127 GLY A N 5
ATOM 6560 C CA . GLY A 1 47 ? 11.673 -11.054 2.378 1.00 0.00 127 GLY A CA 5
ATOM 6561 C C . GLY A 1 47 ? 11.618 -10.294 3.688 1.00 0.00 127 GLY A C 5
ATOM 6562 O O . GLY A 1 47 ? 12.630 -9.771 4.155 1.00 0.00 127 GLY A O 5
ATOM 6566 N N . PHE A 1 48 ? 10.431 -10.230 4.283 1.00 0.00 128 PHE A N 5
ATOM 6567 C CA . PHE A 1 48 ? 10.246 -9.525 5.546 1.00 0.00 128 PHE A CA 5
ATOM 6568 C C . PHE A 1 48 ? 9.458 -10.379 6.535 1.00 0.00 128 PHE A C 5
ATOM 6569 O O . PHE A 1 48 ? 8.350 -10.828 6.239 1.00 0.00 128 PHE A O 5
ATOM 6586 N N . ASP A 1 49 ? 10.037 -10.601 7.710 1.00 0.00 129 ASP A N 5
ATOM 6587 C CA . ASP A 1 49 ? 9.390 -11.400 8.743 1.00 0.00 129 ASP A CA 5
ATOM 6588 C C . ASP A 1 49 ? 8.656 -10.508 9.740 1.00 0.00 129 ASP A C 5
ATOM 6589 O O . ASP A 1 49 ? 9.231 -10.072 10.737 1.00 0.00 129 ASP A O 5
ATOM 6598 N N . ARG A 1 50 ? 7.384 -10.241 9.462 1.00 0.00 130 ARG A N 5
ATOM 6599 C CA . ARG A 1 50 ? 6.573 -9.399 10.334 1.00 0.00 130 ARG A CA 5
ATOM 6600 C C . ARG A 1 50 ? 5.193 -10.014 10.551 1.00 0.00 130 ARG A C 5
ATOM 6601 O O . ARG A 1 50 ? 4.708 -10.785 9.723 1.00 0.00 130 ARG A O 5
ATOM 6622 N N . SER A 1 51 ? 4.566 -9.666 11.671 1.00 0.00 131 SER A N 5
ATOM 6623 C CA . SER A 1 51 ? 3.244 -10.187 12.000 1.00 0.00 131 SER A CA 5
ATOM 6624 C C . SER A 1 51 ? 2.151 -9.341 11.354 1.00 0.00 131 SER A C 5
ATOM 6625 O O . SER A 1 51 ? 2.356 -8.179 11.002 1.00 0.00 131 SER A O 5
ATOM 6633 N N . PRO A 1 52 ? 0.960 -9.936 11.194 1.00 0.00 132 PRO A N 5
ATOM 6634 C CA . PRO A 1 52 ? -0.190 -9.257 10.590 1.00 0.00 132 PRO A CA 5
ATOM 6635 C C . PRO A 1 52 ? -0.750 -8.158 11.487 1.00 0.00 132 PRO A C 5
ATOM 6636 O O . PRO A 1 52 ? -1.203 -7.120 11.003 1.00 0.00 132 PRO A O 5
ATOM 6647 N N . ASP A 1 53 ? -0.716 -8.392 12.794 1.00 0.00 133 ASP A N 5
ATOM 6648 C CA . ASP A 1 53 ? -1.219 -7.421 13.758 1.00 0.00 133 ASP A CA 5
ATOM 6649 C C . ASP A 1 53 ? -0.540 -6.068 13.571 1.00 0.00 133 ASP A C 5
ATOM 6650 O O . ASP A 1 53 ? -1.142 -5.022 13.813 1.00 0.00 133 ASP A O 5
ATOM 6659 N N . MET A 1 54 ? 0.717 -6.096 13.140 1.00 0.00 134 MET A N 5
ATOM 6660 C CA . MET A 1 54 ? 1.477 -4.872 12.920 1.00 0.00 134 MET A CA 5
ATOM 6661 C C . MET A 1 54 ? 0.972 -4.132 11.685 1.00 0.00 134 MET A C 5
ATOM 6662 O O . MET A 1 54 ? 0.758 -2.920 11.721 1.00 0.00 134 MET A O 5
ATOM 6676 N N . CYS A 1 55 ? 0.783 -4.868 10.596 1.00 0.00 135 CYS A N 5
ATOM 6677 C CA . CYS A 1 55 ? 0.304 -4.281 9.350 1.00 0.00 135 CYS A CA 5
ATOM 6678 C C . CYS A 1 55 ? -0.969 -3.475 9.583 1.00 0.00 135 CYS A C 5
ATOM 6679 O O . CYS A 1 55 ? -1.080 -2.328 9.148 1.00 0.00 135 CYS A O 5
ATOM 6687 N N . THR A 1 56 ? -1.930 -4.082 10.272 1.00 0.00 136 THR A N 5
ATOM 6688 C CA . THR A 1 56 ? -3.197 -3.422 10.561 1.00 0.00 136 THR A CA 5
ATOM 6689 C C . THR A 1 56 ? -2.984 -2.161 11.392 1.00 0.00 136 THR A C 5
ATOM 6690 O O . THR A 1 56 ? -3.498 -1.093 11.059 1.00 0.00 136 THR A O 5
ATOM 6701 N N . ASP A 1 57 ? -2.222 -2.292 12.472 1.00 0.00 137 ASP A N 5
ATOM 6702 C CA . ASP A 1 57 ? -1.938 -1.162 13.349 1.00 0.00 137 ASP A CA 5
ATOM 6703 C C . ASP A 1 57 ? -1.319 -0.008 12.566 1.00 0.00 137 ASP A C 5
ATOM 6704 O O . ASP A 1 57 ? -1.797 1.125 12.627 1.00 0.00 137 ASP A O 5
ATOM 6713 N N . LYS A 1 58 ? -0.253 -0.304 11.831 1.00 0.00 138 LYS A N 5
ATOM 6714 C CA . LYS A 1 58 ? 0.433 0.707 11.035 1.00 0.00 138 LYS A CA 5
ATOM 6715 C C . LYS A 1 58 ? -0.550 1.449 10.134 1.00 0.00 138 LYS A C 5
ATOM 6716 O O . LYS A 1 58 ? -0.662 2.673 10.198 1.00 0.00 138 LYS A O 5
ATOM 6735 N N . TRP A 1 59 ? -1.259 0.700 9.298 1.00 0.00 139 TRP A N 5
ATOM 6736 C CA . TRP A 1 59 ? -2.233 1.288 8.385 1.00 0.00 139 TRP A CA 5
ATOM 6737 C C . TRP A 1 59 ? -3.062 2.357 9.088 1.00 0.00 139 TRP A C 5
ATOM 6738 O O . TRP A 1 59 ? -3.211 3.470 8.584 1.00 0.00 139 TRP A O 5
ATOM 6759 N N . ARG A 1 60 ? -3.599 2.012 10.254 1.00 0.00 140 ARG A N 5
ATOM 6760 C CA . ARG A 1 60 ? -4.414 2.943 11.025 1.00 0.00 140 ARG A CA 5
ATOM 6761 C C . ARG A 1 60 ? -3.649 4.235 11.301 1.00 0.00 140 ARG A C 5
ATOM 6762 O O . ARG A 1 60 ? -4.210 5.327 11.227 1.00 0.00 140 ARG A O 5
ATOM 6783 N N . ASN A 1 61 ? -2.366 4.101 11.618 1.00 0.00 141 ASN A N 5
ATOM 6784 C CA . ASN A 1 61 ? -1.525 5.257 11.906 1.00 0.00 141 ASN A CA 5
ATOM 6785 C C . ASN A 1 61 ? -1.236 6.050 10.635 1.00 0.00 141 ASN A C 5
ATOM 6786 O O . ASN A 1 61 ? -1.285 7.280 10.633 1.00 0.00 141 ASN A O 5
ATOM 6797 N N . LEU A 1 62 ? -0.937 5.337 9.555 1.00 0.00 142 LEU A N 5
ATOM 6798 C CA . LEU A 1 62 ? -0.641 5.973 8.276 1.00 0.00 142 LEU A CA 5
ATOM 6799 C C . LEU A 1 62 ? -1.748 6.946 7.883 1.00 0.00 142 LEU A C 5
ATOM 6800 O O . LEU A 1 62 ? -1.479 8.044 7.394 1.00 0.00 142 LEU A O 5
ATOM 6816 N N . LEU A 1 63 ? -2.993 6.537 8.102 1.00 0.00 143 LEU A N 5
ATOM 6817 C CA . LEU A 1 63 ? -4.142 7.374 7.773 1.00 0.00 143 LEU A CA 5
ATOM 6818 C C . LEU A 1 63 ? -4.211 8.589 8.693 1.00 0.00 143 LEU A C 5
ATOM 6819 O O . LEU A 1 63 ? -4.356 9.722 8.233 1.00 0.00 143 LEU A O 5
ATOM 6835 N N . LYS A 1 64 ? -4.106 8.346 9.995 1.00 0.00 144 LYS A N 5
ATOM 6836 C CA . LYS A 1 64 ? -4.153 9.420 10.980 1.00 0.00 144 LYS A CA 5
ATOM 6837 C C . LYS A 1 64 ? -3.311 10.609 10.530 1.00 0.00 144 LYS A C 5
ATOM 6838 O O . LYS A 1 64 ? -3.733 11.759 10.646 1.00 0.00 144 LYS A O 5
ATOM 6857 N N . GLU A 1 65 ? -2.119 10.324 10.014 1.00 0.00 145 GLU A N 5
ATOM 6858 C CA . GLU A 1 65 ? -1.219 11.371 9.546 1.00 0.00 145 GLU A CA 5
ATOM 6859 C C . GLU A 1 65 ? -1.650 11.885 8.175 1.00 0.00 145 GLU A C 5
ATOM 6860 O O . GLU A 1 65 ? -1.692 13.093 7.938 1.00 0.00 145 GLU A O 5
ATOM 6872 N N . PHE A 1 66 ? -1.967 10.960 7.275 1.00 0.00 146 PHE A N 5
ATOM 6873 C CA . PHE A 1 66 ? -2.392 11.319 5.927 1.00 0.00 146 PHE A CA 5
ATOM 6874 C C . PHE A 1 66 ? -3.441 12.427 5.964 1.00 0.00 146 PHE A C 5
ATOM 6875 O O . PHE A 1 66 ? -3.390 13.372 5.178 1.00 0.00 146 PHE A O 5
ATOM 6892 N N . LYS A 1 67 ? -4.391 12.303 6.884 1.00 0.00 147 LYS A N 5
ATOM 6893 C CA . LYS A 1 67 ? -5.453 13.292 7.026 1.00 0.00 147 LYS A CA 5
ATOM 6894 C C . LYS A 1 67 ? -6.254 13.420 5.735 1.00 0.00 147 LYS A C 5
ATOM 6895 O O . LYS A 1 67 ? -6.598 14.524 5.312 1.00 0.00 147 LYS A O 5
ATOM 6914 N N . LYS A 1 68 ? -6.550 12.283 5.113 1.00 0.00 148 LYS A N 5
ATOM 6915 C CA . LYS A 1 68 ? -7.314 12.267 3.871 1.00 0.00 148 LYS A CA 5
ATOM 6916 C C . LYS A 1 68 ? -8.662 11.582 4.070 1.00 0.00 148 LYS A C 5
ATOM 6917 O O . LYS A 1 68 ? -9.415 11.384 3.117 1.00 0.00 148 LYS A O 5
ATOM 6936 N N . ALA A 1 69 ? -8.961 11.225 5.315 1.00 0.00 149 ALA A N 5
ATOM 6937 C CA . ALA A 1 69 ? -10.220 10.566 5.639 1.00 0.00 149 ALA A CA 5
ATOM 6938 C C . ALA A 1 69 ? -11.188 11.533 6.312 1.00 0.00 149 ALA A C 5
ATOM 6939 O O . ALA A 1 69 ? -10.831 12.670 6.623 1.00 0.00 149 ALA A O 5
ATOM 6946 N N . LYS A 1 70 ? -12.415 11.075 6.534 1.00 0.00 150 LYS A N 5
ATOM 6947 C CA . LYS A 1 70 ? -13.436 11.899 7.171 1.00 0.00 150 LYS A CA 5
ATOM 6948 C C . LYS A 1 70 ? -12.835 12.739 8.293 1.00 0.00 150 LYS A C 5
ATOM 6949 O O . LYS A 1 70 ? -12.823 13.969 8.224 1.00 0.00 150 LYS A O 5
ATOM 6968 N N . HIS A 1 71 ? -12.336 12.068 9.327 1.00 0.00 151 HIS A N 5
ATOM 6969 C CA . HIS A 1 71 ? -11.731 12.754 10.463 1.00 0.00 151 HIS A CA 5
ATOM 6970 C C . HIS A 1 71 ? -10.929 13.966 10.001 1.00 0.00 151 HIS A C 5
ATOM 6971 O O . HIS A 1 71 ? -9.924 13.830 9.302 1.00 0.00 151 HIS A O 5
ATOM 6985 N N . HIS A 1 72 ? -11.379 15.153 10.396 1.00 0.00 152 HIS A N 5
ATOM 6986 C CA . HIS A 1 72 ? -10.703 16.390 10.022 1.00 0.00 152 HIS A CA 5
ATOM 6987 C C . HIS A 1 72 ? -9.463 16.613 10.883 1.00 0.00 152 HIS A C 5
ATOM 6988 O O . HIS A 1 72 ? -8.337 16.580 10.387 1.00 0.00 152 HIS A O 5
ATOM 7002 N N . ASP A 1 73 ? -9.678 16.840 12.174 1.00 0.00 153 ASP A N 5
ATOM 7003 C CA . ASP A 1 73 ? -8.578 17.067 13.104 1.00 0.00 153 ASP A CA 5
ATOM 7004 C C . ASP A 1 73 ? -9.086 17.137 14.541 1.00 0.00 153 ASP A C 5
ATOM 7005 O O . ASP A 1 73 ? -10.291 17.078 14.786 1.00 0.00 153 ASP A O 5
ATOM 7014 N N . ARG A 1 74 ? -8.160 17.261 15.485 1.00 0.00 154 ARG A N 5
ATOM 7015 C CA . ARG A 1 74 ? -8.514 17.337 16.898 1.00 0.00 154 ARG A CA 5
ATOM 7016 C C . ARG A 1 74 ? -7.377 17.945 17.712 1.00 0.00 154 ARG A C 5
ATOM 7017 O O . ARG A 1 74 ? -6.272 18.138 17.206 1.00 0.00 154 ARG A O 5
ATOM 7038 N N . GLY A 1 75 ? -7.656 18.246 18.977 1.00 0.00 155 GLY A N 5
ATOM 7039 C CA . GLY A 1 75 ? -6.647 18.830 19.841 1.00 0.00 155 GLY A CA 5
ATOM 7040 C C . GLY A 1 75 ? -7.080 18.872 21.293 1.00 0.00 155 GLY A C 5
ATOM 7041 O O . GLY A 1 75 ? -8.268 18.774 21.596 1.00 0.00 155 GLY A O 5
ATOM 7045 N N . ASN A 1 76 ? -6.112 19.015 22.193 1.00 0.00 156 ASN A N 5
ATOM 7046 C CA . ASN A 1 76 ? -6.400 19.067 23.622 1.00 0.00 156 ASN A CA 5
ATOM 7047 C C . ASN A 1 76 ? -5.447 20.022 24.334 1.00 0.00 156 ASN A C 5
ATOM 7048 O O . ASN A 1 76 ? -4.312 20.219 23.903 1.00 0.00 156 ASN A O 5
ATOM 7059 N N . GLY A 1 77 ? -5.918 20.612 25.429 1.00 0.00 157 GLY A N 5
ATOM 7060 C CA . GLY A 1 77 ? -5.096 21.539 26.184 1.00 0.00 157 GLY A CA 5
ATOM 7061 C C . GLY A 1 77 ? -3.671 21.049 26.348 1.00 0.00 157 GLY A C 5
ATOM 7062 O O . GLY A 1 77 ? -3.441 19.884 26.670 1.00 0.00 157 GLY A O 5
ATOM 7066 N N . SER A 1 78 ? -2.711 21.940 26.123 1.00 0.00 158 SER A N 5
ATOM 7067 C CA . SER A 1 78 ? -1.300 21.590 26.242 1.00 0.00 158 SER A CA 5
ATOM 7068 C C . SER A 1 78 ? -0.473 22.802 26.662 1.00 0.00 158 SER A C 5
ATOM 7069 O O . SER A 1 78 ? -0.985 23.918 26.744 1.00 0.00 158 SER A O 5
ATOM 7077 N N . ALA A 1 79 ? 0.808 22.572 26.929 1.00 0.00 159 ALA A N 5
ATOM 7078 C CA . ALA A 1 79 ? 1.707 23.643 27.339 1.00 0.00 159 ALA A CA 5
ATOM 7079 C C . ALA A 1 79 ? 3.125 23.392 26.838 1.00 0.00 159 ALA A C 5
ATOM 7080 O O . ALA A 1 79 ? 3.535 22.246 26.650 1.00 0.00 159 ALA A O 5
ATOM 7087 N N . LYS A 1 80 ? 3.872 24.470 26.623 1.00 0.00 160 LYS A N 5
ATOM 7088 C CA . LYS A 1 80 ? 5.245 24.368 26.144 1.00 0.00 160 LYS A CA 5
ATOM 7089 C C . LYS A 1 80 ? 6.223 24.929 27.171 1.00 0.00 160 LYS A C 5
ATOM 7090 O O . LYS A 1 80 ? 5.815 25.482 28.193 1.00 0.00 160 LYS A O 5
ATOM 7109 N N . MET A 1 81 ? 7.514 24.786 26.893 1.00 0.00 161 MET A N 5
ATOM 7110 C CA . MET A 1 81 ? 8.550 25.281 27.792 1.00 0.00 161 MET A CA 5
ATOM 7111 C C . MET A 1 81 ? 9.095 26.621 27.307 1.00 0.00 161 MET A C 5
ATOM 7112 O O . MET A 1 81 ? 8.822 27.043 26.183 1.00 0.00 161 MET A O 5
ATOM 7126 N N . SER A 1 82 ? 9.866 27.286 28.162 1.00 0.00 162 SER A N 5
ATOM 7127 C CA . SER A 1 82 ? 10.446 28.580 27.822 1.00 0.00 162 SER A CA 5
ATOM 7128 C C . SER A 1 82 ? 11.832 28.733 28.441 1.00 0.00 162 SER A C 5
ATOM 7129 O O . SER A 1 82 ? 12.229 27.950 29.304 1.00 0.00 162 SER A O 5
ATOM 7137 N N . TYR A 1 83 ? 12.563 29.747 27.993 1.00 0.00 163 TYR A N 5
ATOM 7138 C CA . TYR A 1 83 ? 13.906 30.003 28.499 1.00 0.00 163 TYR A CA 5
ATOM 7139 C C . TYR A 1 83 ? 14.042 31.446 28.978 1.00 0.00 163 TYR A C 5
ATOM 7140 O O . TYR A 1 83 ? 13.293 32.326 28.553 1.00 0.00 163 TYR A O 5
ATOM 7158 N N . TYR A 1 84 ? 15.003 31.679 29.865 1.00 0.00 164 TYR A N 5
ATOM 7159 C CA . TYR A 1 84 ? 15.238 33.014 30.404 1.00 0.00 164 TYR A CA 5
ATOM 7160 C C . TYR A 1 84 ? 16.685 33.443 30.184 1.00 0.00 164 TYR A C 5
ATOM 7161 O O . TYR A 1 84 ? 17.499 32.682 29.661 1.00 0.00 164 TYR A O 5
ATOM 7179 N N . LYS A 1 85 ? 16.999 34.670 30.589 1.00 0.00 165 LYS A N 5
ATOM 7180 C CA . LYS A 1 85 ? 18.347 35.203 30.439 1.00 0.00 165 LYS A CA 5
ATOM 7181 C C . LYS A 1 85 ? 19.163 34.986 31.710 1.00 0.00 165 LYS A C 5
ATOM 7182 O O . LYS A 1 85 ? 18.635 35.071 32.818 1.00 0.00 165 LYS A O 5
ATOM 7201 N N . GLU A 1 86 ? 20.451 34.706 31.540 1.00 0.00 166 GLU A N 5
ATOM 7202 C CA . GLU A 1 86 ? 21.338 34.477 32.674 1.00 0.00 166 GLU A CA 5
ATOM 7203 C C . GLU A 1 86 ? 20.972 35.386 33.844 1.00 0.00 166 GLU A C 5
ATOM 7204 O O . GLU A 1 86 ? 20.569 36.533 33.649 1.00 0.00 166 GLU A O 5
ATOM 7216 N N . LYS A 1 1 ? 7.326 13.111 11.752 1.00 0.00 81 LYS A N 6
ATOM 7217 C CA . LYS A 1 1 ? 8.559 13.682 12.282 1.00 0.00 81 LYS A CA 6
ATOM 7218 C C . LYS A 1 1 ? 9.753 12.787 11.967 1.00 0.00 81 LYS A C 6
ATOM 7219 O O . LYS A 1 1 ? 9.662 11.562 12.049 1.00 0.00 81 LYS A O 6
ATOM 7238 N N . LYS A 1 2 ? 10.873 13.406 11.608 1.00 0.00 82 LYS A N 6
ATOM 7239 C CA . LYS A 1 2 ? 12.086 12.666 11.284 1.00 0.00 82 LYS A CA 6
ATOM 7240 C C . LYS A 1 2 ? 12.543 11.823 12.470 1.00 0.00 82 LYS A C 6
ATOM 7241 O O . LYS A 1 2 ? 13.175 12.330 13.397 1.00 0.00 82 LYS A O 6
ATOM 7260 N N . ARG A 1 3 ? 12.221 10.534 12.433 1.00 0.00 83 ARG A N 6
ATOM 7261 C CA . ARG A 1 3 ? 12.599 9.621 13.506 1.00 0.00 83 ARG A CA 6
ATOM 7262 C C . ARG A 1 3 ? 12.886 8.227 12.957 1.00 0.00 83 ARG A C 6
ATOM 7263 O O . ARG A 1 3 ? 12.518 7.906 11.827 1.00 0.00 83 ARG A O 6
ATOM 7284 N N . ALA A 1 4 ? 13.547 7.403 13.764 1.00 0.00 84 ALA A N 6
ATOM 7285 C CA . ALA A 1 4 ? 13.883 6.044 13.360 1.00 0.00 84 ALA A CA 6
ATOM 7286 C C . ALA A 1 4 ? 12.633 5.175 13.266 1.00 0.00 84 ALA A C 6
ATOM 7287 O O . ALA A 1 4 ? 12.183 4.611 14.262 1.00 0.00 84 ALA A O 6
ATOM 7294 N N . GLU A 1 5 ? 12.078 5.073 12.062 1.00 0.00 85 GLU A N 6
ATOM 7295 C CA . GLU A 1 5 ? 10.879 4.273 11.840 1.00 0.00 85 GLU A CA 6
ATOM 7296 C C . GLU A 1 5 ? 11.191 2.783 11.944 1.00 0.00 85 GLU A C 6
ATOM 7297 O O . GLU A 1 5 ? 12.194 2.308 11.410 1.00 0.00 85 GLU A O 6
ATOM 7309 N N . THR A 1 6 ? 10.325 2.049 12.636 1.00 0.00 86 THR A N 6
ATOM 7310 C CA . THR A 1 6 ? 10.508 0.614 12.812 1.00 0.00 86 THR A CA 6
ATOM 7311 C C . THR A 1 6 ? 10.414 -0.119 11.479 1.00 0.00 86 THR A C 6
ATOM 7312 O O . THR A 1 6 ? 11.226 -0.996 11.184 1.00 0.00 86 THR A O 6
ATOM 7323 N N . TRP A 1 7 ? 9.419 0.244 10.678 1.00 0.00 87 TRP A N 6
ATOM 7324 C CA . TRP A 1 7 ? 9.220 -0.380 9.375 1.00 0.00 87 TRP A CA 6
ATOM 7325 C C . TRP A 1 7 ? 10.196 0.182 8.347 1.00 0.00 87 TRP A C 6
ATOM 7326 O O . TRP A 1 7 ? 10.564 1.356 8.403 1.00 0.00 87 TRP A O 6
ATOM 7347 N N . VAL A 1 8 ? 10.612 -0.662 7.408 1.00 0.00 88 VAL A N 6
ATOM 7348 C CA . VAL A 1 8 ? 11.545 -0.248 6.367 1.00 0.00 88 VAL A CA 6
ATOM 7349 C C . VAL A 1 8 ? 10.806 0.137 5.090 1.00 0.00 88 VAL A C 6
ATOM 7350 O O . VAL A 1 8 ? 9.721 -0.372 4.811 1.00 0.00 88 VAL A O 6
ATOM 7363 N N . GLN A 1 9 ? 11.403 1.040 4.318 1.00 0.00 89 GLN A N 6
ATOM 7364 C CA . GLN A 1 9 ? 10.801 1.494 3.069 1.00 0.00 89 GLN A CA 6
ATOM 7365 C C . GLN A 1 9 ? 10.089 0.347 2.359 1.00 0.00 89 GLN A C 6
ATOM 7366 O O . GLN A 1 9 ? 8.870 0.371 2.187 1.00 0.00 89 GLN A O 6
ATOM 7380 N N . ASP A 1 10 ? 10.858 -0.656 1.949 1.00 0.00 90 ASP A N 6
ATOM 7381 C CA . ASP A 1 10 ? 10.301 -1.813 1.259 1.00 0.00 90 ASP A CA 6
ATOM 7382 C C . ASP A 1 10 ? 8.959 -2.214 1.865 1.00 0.00 90 ASP A C 6
ATOM 7383 O O . ASP A 1 10 ? 7.941 -2.248 1.174 1.00 0.00 90 ASP A O 6
ATOM 7392 N N . GLU A 1 11 ? 8.967 -2.518 3.159 1.00 0.00 91 GLU A N 6
ATOM 7393 C CA . GLU A 1 11 ? 7.751 -2.918 3.856 1.00 0.00 91 GLU A CA 6
ATOM 7394 C C . GLU A 1 11 ? 6.635 -1.902 3.631 1.00 0.00 91 GLU A C 6
ATOM 7395 O O . GLU A 1 11 ? 5.520 -2.260 3.248 1.00 0.00 91 GLU A O 6
ATOM 7407 N N . THR A 1 12 ? 6.942 -0.631 3.871 1.00 0.00 92 THR A N 6
ATOM 7408 C CA . THR A 1 12 ? 5.966 0.437 3.697 1.00 0.00 92 THR A CA 6
ATOM 7409 C C . THR A 1 12 ? 5.507 0.531 2.246 1.00 0.00 92 THR A C 6
ATOM 7410 O O . THR A 1 12 ? 4.351 0.248 1.932 1.00 0.00 92 THR A O 6
ATOM 7421 N N . ARG A 1 13 ? 6.420 0.928 1.366 1.00 0.00 93 ARG A N 6
ATOM 7422 C CA . ARG A 1 13 ? 6.107 1.059 -0.052 1.00 0.00 93 ARG A CA 6
ATOM 7423 C C . ARG A 1 13 ? 5.294 -0.136 -0.542 1.00 0.00 93 ARG A C 6
ATOM 7424 O O . ARG A 1 13 ? 4.172 0.020 -1.023 1.00 0.00 93 ARG A O 6
ATOM 7445 N N . SER A 1 14 ? 5.869 -1.328 -0.417 1.00 0.00 94 SER A N 6
ATOM 7446 C CA . SER A 1 14 ? 5.200 -2.549 -0.851 1.00 0.00 94 SER A CA 6
ATOM 7447 C C . SER A 1 14 ? 3.846 -2.700 -0.163 1.00 0.00 94 SER A C 6
ATOM 7448 O O . SER A 1 14 ? 2.814 -2.840 -0.821 1.00 0.00 94 SER A O 6
ATOM 7456 N N . LEU A 1 15 ? 3.859 -2.672 1.165 1.00 0.00 95 LEU A N 6
ATOM 7457 C CA . LEU A 1 15 ? 2.633 -2.806 1.944 1.00 0.00 95 LEU A CA 6
ATOM 7458 C C . LEU A 1 15 ? 1.498 -2.004 1.316 1.00 0.00 95 LEU A C 6
ATOM 7459 O O . LEU A 1 15 ? 0.432 -2.545 1.021 1.00 0.00 95 LEU A O 6
ATOM 7475 N N . ILE A 1 16 ? 1.735 -0.713 1.112 1.00 0.00 96 ILE A N 6
ATOM 7476 C CA . ILE A 1 16 ? 0.733 0.162 0.515 1.00 0.00 96 ILE A CA 6
ATOM 7477 C C . ILE A 1 16 ? 0.291 -0.358 -0.848 1.00 0.00 96 ILE A C 6
ATOM 7478 O O . ILE A 1 16 ? -0.886 -0.282 -1.201 1.00 0.00 96 ILE A O 6
ATOM 7494 N N . MET A 1 17 ? 1.242 -0.888 -1.610 1.00 0.00 97 MET A N 6
ATOM 7495 C CA . MET A 1 17 ? 0.949 -1.424 -2.934 1.00 0.00 97 MET A CA 6
ATOM 7496 C C . MET A 1 17 ? -0.037 -2.585 -2.845 1.00 0.00 97 MET A C 6
ATOM 7497 O O . MET A 1 17 ? -1.035 -2.621 -3.565 1.00 0.00 97 MET A O 6
ATOM 7511 N N . PHE A 1 18 ? 0.250 -3.532 -1.958 1.00 0.00 98 PHE A N 6
ATOM 7512 C CA . PHE A 1 18 ? -0.611 -4.695 -1.777 1.00 0.00 98 PHE A CA 6
ATOM 7513 C C . PHE A 1 18 ? -1.994 -4.276 -1.286 1.00 0.00 98 PHE A C 6
ATOM 7514 O O . PHE A 1 18 ? -3.010 -4.817 -1.723 1.00 0.00 98 PHE A O 6
ATOM 7531 N N . ARG A 1 19 ? -2.024 -3.309 -0.375 1.00 0.00 99 ARG A N 6
ATOM 7532 C CA . ARG A 1 19 ? -3.281 -2.818 0.177 1.00 0.00 99 ARG A CA 6
ATOM 7533 C C . ARG A 1 19 ? -4.089 -2.078 -0.885 1.00 0.00 99 ARG A C 6
ATOM 7534 O O . ARG A 1 19 ? -5.141 -2.548 -1.319 1.00 0.00 99 ARG A O 6
ATOM 7555 N N . ARG A 1 20 ? -3.590 -0.918 -1.299 1.00 0.00 100 ARG A N 6
ATOM 7556 C CA . ARG A 1 20 ? -4.266 -0.112 -2.308 1.00 0.00 100 ARG A CA 6
ATOM 7557 C C . ARG A 1 20 ? -4.879 -0.997 -3.389 1.00 0.00 100 ARG A C 6
ATOM 7558 O O . ARG A 1 20 ? -6.025 -0.800 -3.790 1.00 0.00 100 ARG A O 6
ATOM 7579 N N . GLY A 1 21 ? -4.106 -1.972 -3.858 1.00 0.00 101 GLY A N 6
ATOM 7580 C CA . GLY A 1 21 ? -4.590 -2.872 -4.889 1.00 0.00 101 GLY A CA 6
ATOM 7581 C C . GLY A 1 21 ? -5.770 -3.702 -4.426 1.00 0.00 101 GLY A C 6
ATOM 7582 O O . GLY A 1 21 ? -6.714 -3.928 -5.183 1.00 0.00 101 GLY A O 6
ATOM 7586 N N . MET A 1 22 ? -5.717 -4.160 -3.179 1.00 0.00 102 MET A N 6
ATOM 7587 C CA . MET A 1 22 ? -6.791 -4.971 -2.617 1.00 0.00 102 MET A CA 6
ATOM 7588 C C . MET A 1 22 ? -7.886 -4.089 -2.026 1.00 0.00 102 MET A C 6
ATOM 7589 O O . MET A 1 22 ? -8.841 -4.585 -1.428 1.00 0.00 102 MET A O 6
ATOM 7603 N N . ASP A 1 23 ? -7.741 -2.779 -2.197 1.00 0.00 103 ASP A N 6
ATOM 7604 C CA . ASP A 1 23 ? -8.719 -1.828 -1.681 1.00 0.00 103 ASP A CA 6
ATOM 7605 C C . ASP A 1 23 ? -10.132 -2.220 -2.101 1.00 0.00 103 ASP A C 6
ATOM 7606 O O . ASP A 1 23 ? -11.061 -2.190 -1.295 1.00 0.00 103 ASP A O 6
ATOM 7615 N N . GLY A 1 24 ? -10.287 -2.585 -3.370 1.00 0.00 104 GLY A N 6
ATOM 7616 C CA . GLY A 1 24 ? -11.590 -2.976 -3.877 1.00 0.00 104 GLY A CA 6
ATOM 7617 C C . GLY A 1 24 ? -12.374 -3.805 -2.879 1.00 0.00 104 GLY A C 6
ATOM 7618 O O . GLY A 1 24 ? -13.560 -3.559 -2.652 1.00 0.00 104 GLY A O 6
ATOM 7622 N N . LEU A 1 25 ? -11.713 -4.791 -2.283 1.00 0.00 105 LEU A N 6
ATOM 7623 C CA . LEU A 1 25 ? -12.357 -5.661 -1.305 1.00 0.00 105 LEU A CA 6
ATOM 7624 C C . LEU A 1 25 ? -12.721 -4.886 -0.042 1.00 0.00 105 LEU A C 6
ATOM 7625 O O . LEU A 1 25 ? -13.899 -4.689 0.260 1.00 0.00 105 LEU A O 6
ATOM 7641 N N . PHE A 1 26 ? -11.704 -4.446 0.690 1.00 0.00 106 PHE A N 6
ATOM 7642 C CA . PHE A 1 26 ? -11.917 -3.690 1.919 1.00 0.00 106 PHE A CA 6
ATOM 7643 C C . PHE A 1 26 ? -13.138 -2.785 1.796 1.00 0.00 106 PHE A C 6
ATOM 7644 O O . PHE A 1 26 ? -13.964 -2.712 2.705 1.00 0.00 106 PHE A O 6
ATOM 7661 N N . ASN A 1 27 ? -13.245 -2.095 0.664 1.00 0.00 107 ASN A N 6
ATOM 7662 C CA . ASN A 1 27 ? -14.364 -1.193 0.422 1.00 0.00 107 ASN A CA 6
ATOM 7663 C C . ASN A 1 27 ? -15.683 -1.960 0.384 1.00 0.00 107 ASN A C 6
ATOM 7664 O O . ASN A 1 27 ? -16.616 -1.650 1.126 1.00 0.00 107 ASN A O 6
ATOM 7675 N N . THR A 1 28 ? -15.753 -2.963 -0.485 1.00 0.00 108 THR A N 6
ATOM 7676 C CA . THR A 1 28 ? -16.957 -3.774 -0.620 1.00 0.00 108 THR A CA 6
ATOM 7677 C C . THR A 1 28 ? -16.733 -5.183 -0.081 1.00 0.00 108 THR A C 6
ATOM 7678 O O . THR A 1 28 ? -16.491 -6.118 -0.844 1.00 0.00 108 THR A O 6
ATOM 7689 N N . SER A 1 29 ? -16.817 -5.328 1.237 1.00 0.00 109 SER A N 6
ATOM 7690 C CA . SER A 1 29 ? -16.621 -6.623 1.878 1.00 0.00 109 SER A CA 6
ATOM 7691 C C . SER A 1 29 ? -17.255 -6.644 3.266 1.00 0.00 109 SER A C 6
ATOM 7692 O O . SER A 1 29 ? -17.842 -5.657 3.709 1.00 0.00 109 SER A O 6
ATOM 7700 N N . LYS A 1 30 ? -17.133 -7.778 3.948 1.00 0.00 110 LYS A N 6
ATOM 7701 C CA . LYS A 1 30 ? -17.692 -7.931 5.285 1.00 0.00 110 LYS A CA 6
ATOM 7702 C C . LYS A 1 30 ? -16.591 -8.182 6.310 1.00 0.00 110 LYS A C 6
ATOM 7703 O O . LYS A 1 30 ? -16.624 -7.642 7.416 1.00 0.00 110 LYS A O 6
ATOM 7722 N N . SER A 1 31 ? -15.615 -9.003 5.935 1.00 0.00 111 SER A N 6
ATOM 7723 C CA . SER A 1 31 ? -14.505 -9.327 6.822 1.00 0.00 111 SER A CA 6
ATOM 7724 C C . SER A 1 31 ? -13.184 -8.832 6.242 1.00 0.00 111 SER A C 6
ATOM 7725 O O . SER A 1 31 ? -12.760 -9.270 5.173 1.00 0.00 111 SER A O 6
ATOM 7733 N N . ASN A 1 32 ? -12.537 -7.917 6.956 1.00 0.00 112 ASN A N 6
ATOM 7734 C CA . ASN A 1 32 ? -11.264 -7.361 6.513 1.00 0.00 112 ASN A CA 6
ATOM 7735 C C . ASN A 1 32 ? -10.097 -8.203 7.019 1.00 0.00 112 ASN A C 6
ATOM 7736 O O . ASN A 1 32 ? -9.032 -8.243 6.402 1.00 0.00 112 ASN A O 6
ATOM 7747 N N . LYS A 1 33 ? -10.305 -8.877 8.145 1.00 0.00 113 LYS A N 6
ATOM 7748 C CA . LYS A 1 33 ? -9.272 -9.721 8.734 1.00 0.00 113 LYS A CA 6
ATOM 7749 C C . LYS A 1 33 ? -8.644 -10.628 7.681 1.00 0.00 113 LYS A C 6
ATOM 7750 O O . LYS A 1 33 ? -7.420 -10.720 7.577 1.00 0.00 113 LYS A O 6
ATOM 7769 N N . HIS A 1 34 ? -9.489 -11.294 6.901 1.00 0.00 114 HIS A N 6
ATOM 7770 C CA . HIS A 1 34 ? -9.015 -12.192 5.853 1.00 0.00 114 HIS A CA 6
ATOM 7771 C C . HIS A 1 34 ? -8.018 -11.485 4.941 1.00 0.00 114 HIS A C 6
ATOM 7772 O O . HIS A 1 34 ? -7.033 -12.080 4.501 1.00 0.00 114 HIS A O 6
ATOM 7786 N N . LEU A 1 35 ? -8.279 -10.213 4.660 1.00 0.00 115 LEU A N 6
ATOM 7787 C CA . LEU A 1 35 ? -7.404 -9.424 3.800 1.00 0.00 115 LEU A CA 6
ATOM 7788 C C . LEU A 1 35 ? -6.055 -9.184 4.469 1.00 0.00 115 LEU A C 6
ATOM 7789 O O . LEU A 1 35 ? -5.036 -9.731 4.047 1.00 0.00 115 LEU A O 6
ATOM 7805 N N . TRP A 1 36 ? -6.056 -8.364 5.514 1.00 0.00 116 TRP A N 6
ATOM 7806 C CA . TRP A 1 36 ? -4.832 -8.053 6.243 1.00 0.00 116 TRP A CA 6
ATOM 7807 C C . TRP A 1 36 ? -3.959 -9.294 6.395 1.00 0.00 116 TRP A C 6
ATOM 7808 O O . TRP A 1 36 ? -2.741 -9.193 6.536 1.00 0.00 116 TRP A O 6
ATOM 7829 N N . GLU A 1 37 ? -4.590 -10.464 6.365 1.00 0.00 117 GLU A N 6
ATOM 7830 C CA . GLU A 1 37 ? -3.868 -11.724 6.500 1.00 0.00 117 GLU A CA 6
ATOM 7831 C C . GLU A 1 37 ? -3.072 -12.033 5.235 1.00 0.00 117 GLU A C 6
ATOM 7832 O O . GLU A 1 37 ? -1.842 -12.087 5.262 1.00 0.00 117 GLU A O 6
ATOM 7844 N N . GLN A 1 38 ? -3.782 -12.235 4.130 1.00 0.00 118 GLN A N 6
ATOM 7845 C CA . GLN A 1 38 ? -3.141 -12.539 2.856 1.00 0.00 118 GLN A CA 6
ATOM 7846 C C . GLN A 1 38 ? -2.150 -11.446 2.469 1.00 0.00 118 GLN A C 6
ATOM 7847 O O . GLN A 1 38 ? -1.106 -11.722 1.879 1.00 0.00 118 GLN A O 6
ATOM 7861 N N . ILE A 1 39 ? -2.486 -10.205 2.806 1.00 0.00 119 ILE A N 6
ATOM 7862 C CA . ILE A 1 39 ? -1.625 -9.071 2.494 1.00 0.00 119 ILE A CA 6
ATOM 7863 C C . ILE A 1 39 ? -0.255 -9.225 3.146 1.00 0.00 119 ILE A C 6
ATOM 7864 O O . ILE A 1 39 ? 0.771 -9.220 2.465 1.00 0.00 119 ILE A O 6
ATOM 7880 N N . SER A 1 40 ? -0.246 -9.365 4.467 1.00 0.00 120 SER A N 6
ATOM 7881 C CA . SER A 1 40 ? 0.999 -9.519 5.212 1.00 0.00 120 SER A CA 6
ATOM 7882 C C . SER A 1 40 ? 1.777 -10.737 4.722 1.00 0.00 120 SER A C 6
ATOM 7883 O O . SER A 1 40 ? 3.005 -10.774 4.799 1.00 0.00 120 SER A O 6
ATOM 7891 N N . SER A 1 41 ? 1.053 -11.730 4.218 1.00 0.00 121 SER A N 6
ATOM 7892 C CA . SER A 1 41 ? 1.674 -12.952 3.719 1.00 0.00 121 SER A CA 6
ATOM 7893 C C . SER A 1 41 ? 2.278 -12.728 2.336 1.00 0.00 121 SER A C 6
ATOM 7894 O O . SER A 1 41 ? 3.373 -13.206 2.038 1.00 0.00 121 SER A O 6
ATOM 7902 N N . LYS A 1 42 ? 1.556 -11.998 1.493 1.00 0.00 122 LYS A N 6
ATOM 7903 C CA . LYS A 1 42 ? 2.018 -11.708 0.141 1.00 0.00 122 LYS A CA 6
ATOM 7904 C C . LYS A 1 42 ? 3.254 -10.814 0.168 1.00 0.00 122 LYS A C 6
ATOM 7905 O O . LYS A 1 42 ? 4.104 -10.888 -0.718 1.00 0.00 122 LYS A O 6
ATOM 7924 N N . MET A 1 43 ? 3.347 -9.972 1.192 1.00 0.00 123 MET A N 6
ATOM 7925 C CA . MET A 1 43 ? 4.480 -9.066 1.335 1.00 0.00 123 MET A CA 6
ATOM 7926 C C . MET A 1 43 ? 5.591 -9.711 2.158 1.00 0.00 123 MET A C 6
ATOM 7927 O O . MET A 1 43 ? 6.758 -9.336 2.045 1.00 0.00 123 MET A O 6
ATOM 7941 N N . ARG A 1 44 ? 5.220 -10.682 2.987 1.00 0.00 124 ARG A N 6
ATOM 7942 C CA . ARG A 1 44 ? 6.185 -11.377 3.830 1.00 0.00 124 ARG A CA 6
ATOM 7943 C C . ARG A 1 44 ? 6.975 -12.402 3.020 1.00 0.00 124 ARG A C 6
ATOM 7944 O O . ARG A 1 44 ? 8.142 -12.666 3.307 1.00 0.00 124 ARG A O 6
ATOM 7965 N N . GLU A 1 45 ? 6.329 -12.975 2.010 1.00 0.00 125 GLU A N 6
ATOM 7966 C CA . GLU A 1 45 ? 6.971 -13.972 1.161 1.00 0.00 125 GLU A CA 6
ATOM 7967 C C . GLU A 1 45 ? 8.126 -13.356 0.377 1.00 0.00 125 GLU A C 6
ATOM 7968 O O . GLU A 1 45 ? 9.017 -14.062 -0.096 1.00 0.00 125 GLU A O 6
ATOM 7980 N N . LYS A 1 46 ? 8.104 -12.034 0.243 1.00 0.00 126 LYS A N 6
ATOM 7981 C CA . LYS A 1 46 ? 9.148 -11.320 -0.482 1.00 0.00 126 LYS A CA 6
ATOM 7982 C C . LYS A 1 46 ? 10.487 -11.434 0.240 1.00 0.00 126 LYS A C 6
ATOM 7983 O O . LYS A 1 46 ? 11.541 -11.493 -0.392 1.00 0.00 126 LYS A O 6
ATOM 8002 N N . GLY A 1 47 ? 10.438 -11.467 1.568 1.00 0.00 127 GLY A N 6
ATOM 8003 C CA . GLY A 1 47 ? 11.653 -11.576 2.354 1.00 0.00 127 GLY A CA 6
ATOM 8004 C C . GLY A 1 47 ? 11.659 -10.640 3.546 1.00 0.00 127 GLY A C 6
ATOM 8005 O O . GLY A 1 47 ? 12.716 -10.180 3.979 1.00 0.00 127 GLY A O 6
ATOM 8009 N N . PHE A 1 48 ? 10.475 -10.354 4.078 1.00 0.00 128 PHE A N 6
ATOM 8010 C CA . PHE A 1 48 ? 10.346 -9.465 5.226 1.00 0.00 128 PHE A CA 6
ATOM 8011 C C . PHE A 1 48 ? 9.388 -10.047 6.261 1.00 0.00 128 PHE A C 6
ATOM 8012 O O . PHE A 1 48 ? 8.170 -9.998 6.091 1.00 0.00 128 PHE A O 6
ATOM 8029 N N . ASP A 1 49 ? 9.948 -10.598 7.332 1.00 0.00 129 ASP A N 6
ATOM 8030 C CA . ASP A 1 49 ? 9.144 -11.189 8.396 1.00 0.00 129 ASP A CA 6
ATOM 8031 C C . ASP A 1 49 ? 8.315 -10.124 9.107 1.00 0.00 129 ASP A C 6
ATOM 8032 O O . ASP A 1 49 ? 8.859 -9.218 9.737 1.00 0.00 129 ASP A O 6
ATOM 8041 N N . ARG A 1 50 ? 6.995 -10.240 8.999 1.00 0.00 130 ARG A N 6
ATOM 8042 C CA . ARG A 1 50 ? 6.091 -9.286 9.629 1.00 0.00 130 ARG A CA 6
ATOM 8043 C C . ARG A 1 50 ? 4.819 -9.979 10.111 1.00 0.00 130 ARG A C 6
ATOM 8044 O O . ARG A 1 50 ? 4.493 -11.079 9.665 1.00 0.00 130 ARG A O 6
ATOM 8065 N N . SER A 1 51 ? 4.107 -9.328 11.025 1.00 0.00 131 SER A N 6
ATOM 8066 C CA . SER A 1 51 ? 2.874 -9.883 11.571 1.00 0.00 131 SER A CA 6
ATOM 8067 C C . SER A 1 51 ? 1.659 -9.117 11.057 1.00 0.00 131 SER A C 6
ATOM 8068 O O . SER A 1 51 ? 1.758 -7.977 10.603 1.00 0.00 131 SER A O 6
ATOM 8076 N N . PRO A 1 52 ? 0.482 -9.758 11.129 1.00 0.00 132 PRO A N 6
ATOM 8077 C CA . PRO A 1 52 ? -0.776 -9.157 10.677 1.00 0.00 132 PRO A CA 6
ATOM 8078 C C . PRO A 1 52 ? -1.231 -8.015 11.579 1.00 0.00 132 PRO A C 6
ATOM 8079 O O . PRO A 1 52 ? -1.537 -6.921 11.106 1.00 0.00 132 PRO A O 6
ATOM 8090 N N . ASP A 1 53 ? -1.272 -8.277 12.881 1.00 0.00 133 ASP A N 6
ATOM 8091 C CA . ASP A 1 53 ? -1.688 -7.271 13.851 1.00 0.00 133 ASP A CA 6
ATOM 8092 C C . ASP A 1 53 ? -0.933 -5.963 13.634 1.00 0.00 133 ASP A C 6
ATOM 8093 O O . ASP A 1 53 ? -1.462 -4.881 13.886 1.00 0.00 133 ASP A O 6
ATOM 8102 N N . MET A 1 54 ? 0.306 -6.072 13.167 1.00 0.00 134 MET A N 6
ATOM 8103 C CA . MET A 1 54 ? 1.134 -4.897 12.917 1.00 0.00 134 MET A CA 6
ATOM 8104 C C . MET A 1 54 ? 0.626 -4.122 11.705 1.00 0.00 134 MET A C 6
ATOM 8105 O O . MET A 1 54 ? 0.442 -2.906 11.767 1.00 0.00 134 MET A O 6
ATOM 8119 N N . CYS A 1 55 ? 0.402 -4.833 10.606 1.00 0.00 135 CYS A N 6
ATOM 8120 C CA . CYS A 1 55 ? -0.084 -4.210 9.379 1.00 0.00 135 CYS A CA 6
ATOM 8121 C C . CYS A 1 55 ? -1.328 -3.371 9.651 1.00 0.00 135 CYS A C 6
ATOM 8122 O O . CYS A 1 55 ? -1.466 -2.260 9.138 1.00 0.00 135 CYS A O 6
ATOM 8130 N N . THR A 1 56 ? -2.234 -3.910 10.461 1.00 0.00 136 THR A N 6
ATOM 8131 C CA . THR A 1 56 ? -3.468 -3.213 10.799 1.00 0.00 136 THR A CA 6
ATOM 8132 C C . THR A 1 56 ? -3.182 -1.939 11.587 1.00 0.00 136 THR A C 6
ATOM 8133 O O . THR A 1 56 ? -3.589 -0.847 11.190 1.00 0.00 136 THR A O 6
ATOM 8144 N N . ASP A 1 57 ? -2.479 -2.086 12.705 1.00 0.00 137 ASP A N 6
ATOM 8145 C CA . ASP A 1 57 ? -2.137 -0.947 13.548 1.00 0.00 137 ASP A CA 6
ATOM 8146 C C . ASP A 1 57 ? -1.397 0.119 12.746 1.00 0.00 137 ASP A C 6
ATOM 8147 O O . ASP A 1 57 ? -1.822 1.273 12.686 1.00 0.00 137 ASP A O 6
ATOM 8156 N N . LYS A 1 58 ? -0.286 -0.274 12.132 1.00 0.00 138 LYS A N 6
ATOM 8157 C CA . LYS A 1 58 ? 0.514 0.647 11.333 1.00 0.00 138 LYS A CA 6
ATOM 8158 C C . LYS A 1 58 ? -0.369 1.455 10.387 1.00 0.00 138 LYS A C 6
ATOM 8159 O O . LYS A 1 58 ? -0.282 2.682 10.339 1.00 0.00 138 LYS A O 6
ATOM 8178 N N . TRP A 1 59 ? -1.218 0.760 9.639 1.00 0.00 139 TRP A N 6
ATOM 8179 C CA . TRP A 1 59 ? -2.117 1.414 8.695 1.00 0.00 139 TRP A CA 6
ATOM 8180 C C . TRP A 1 59 ? -2.872 2.556 9.366 1.00 0.00 139 TRP A C 6
ATOM 8181 O O . TRP A 1 59 ? -2.996 3.645 8.804 1.00 0.00 139 TRP A O 6
ATOM 8202 N N . ARG A 1 60 ? -3.374 2.302 10.570 1.00 0.00 140 ARG A N 6
ATOM 8203 C CA . ARG A 1 60 ? -4.118 3.310 11.316 1.00 0.00 140 ARG A CA 6
ATOM 8204 C C . ARG A 1 60 ? -3.241 4.523 11.614 1.00 0.00 140 ARG A C 6
ATOM 8205 O O . ARG A 1 60 ? -3.622 5.659 11.337 1.00 0.00 140 ARG A O 6
ATOM 8226 N N . ASN A 1 61 ? -2.066 4.271 12.182 1.00 0.00 141 ASN A N 6
ATOM 8227 C CA . ASN A 1 61 ? -1.135 5.343 12.519 1.00 0.00 141 ASN A CA 6
ATOM 8228 C C . ASN A 1 61 ? -0.772 6.157 11.281 1.00 0.00 141 ASN A C 6
ATOM 8229 O O . ASN A 1 61 ? -0.727 7.387 11.324 1.00 0.00 141 ASN A O 6
ATOM 8240 N N . LEU A 1 62 ? -0.513 5.463 10.178 1.00 0.00 142 LEU A N 6
ATOM 8241 C CA . LEU A 1 62 ? -0.154 6.120 8.926 1.00 0.00 142 LEU A CA 6
ATOM 8242 C C . LEU A 1 62 ? -1.182 7.184 8.556 1.00 0.00 142 LEU A C 6
ATOM 8243 O O . LEU A 1 62 ? -0.837 8.345 8.330 1.00 0.00 142 LEU A O 6
ATOM 8259 N N . LEU A 1 63 ? -2.447 6.782 8.497 1.00 0.00 143 LEU A N 6
ATOM 8260 C CA . LEU A 1 63 ? -3.527 7.701 8.156 1.00 0.00 143 LEU A CA 6
ATOM 8261 C C . LEU A 1 63 ? -3.493 8.936 9.050 1.00 0.00 143 LEU A C 6
ATOM 8262 O O . LEU A 1 63 ? -3.640 10.063 8.576 1.00 0.00 143 LEU A O 6
ATOM 8278 N N . LYS A 1 64 ? -3.296 8.718 10.345 1.00 0.00 144 LYS A N 6
ATOM 8279 C CA . LYS A 1 64 ? -3.239 9.813 11.306 1.00 0.00 144 LYS A CA 6
ATOM 8280 C C . LYS A 1 64 ? -2.213 10.858 10.880 1.00 0.00 144 LYS A C 6
ATOM 8281 O O . LYS A 1 64 ? -2.557 12.013 10.634 1.00 0.00 144 LYS A O 6
ATOM 8300 N N . GLU A 1 65 ? -0.953 10.443 10.794 1.00 0.00 145 GLU A N 6
ATOM 8301 C CA . GLU A 1 65 ? 0.122 11.345 10.396 1.00 0.00 145 GLU A CA 6
ATOM 8302 C C . GLU A 1 65 ? -0.153 11.945 9.020 1.00 0.00 145 GLU A C 6
ATOM 8303 O O . GLU A 1 65 ? 0.057 13.138 8.798 1.00 0.00 145 GLU A O 6
ATOM 8315 N N . PHE A 1 66 ? -0.622 11.110 8.100 1.00 0.00 146 PHE A N 6
ATOM 8316 C CA . PHE A 1 66 ? -0.924 11.557 6.745 1.00 0.00 146 PHE A CA 6
ATOM 8317 C C . PHE A 1 66 ? -1.902 12.728 6.764 1.00 0.00 146 PHE A C 6
ATOM 8318 O O . PHE A 1 66 ? -1.603 13.810 6.258 1.00 0.00 146 PHE A O 6
ATOM 8335 N N . LYS A 1 67 ? -3.073 12.505 7.351 1.00 0.00 147 LYS A N 6
ATOM 8336 C CA . LYS A 1 67 ? -4.096 13.540 7.438 1.00 0.00 147 LYS A CA 6
ATOM 8337 C C . LYS A 1 67 ? -4.491 13.794 8.889 1.00 0.00 147 LYS A C 6
ATOM 8338 O O . LYS A 1 67 ? -5.236 13.017 9.486 1.00 0.00 147 LYS A O 6
ATOM 8357 N N . LYS A 1 68 ? -3.988 14.888 9.451 1.00 0.00 148 LYS A N 6
ATOM 8358 C CA . LYS A 1 68 ? -4.290 15.247 10.832 1.00 0.00 148 LYS A CA 6
ATOM 8359 C C . LYS A 1 68 ? -5.407 16.284 10.892 1.00 0.00 148 LYS A C 6
ATOM 8360 O O . LYS A 1 68 ? -5.380 17.282 10.173 1.00 0.00 148 LYS A O 6
ATOM 8379 N N . ALA A 1 69 ? -6.388 16.041 11.756 1.00 0.00 149 ALA A N 6
ATOM 8380 C CA . ALA A 1 69 ? -7.512 16.956 11.913 1.00 0.00 149 ALA A CA 6
ATOM 8381 C C . ALA A 1 69 ? -7.277 17.921 13.070 1.00 0.00 149 ALA A C 6
ATOM 8382 O O . ALA A 1 69 ? -8.176 18.175 13.872 1.00 0.00 149 ALA A O 6
ATOM 8389 N N . LYS A 1 70 ? -6.064 18.456 13.151 1.00 0.00 150 LYS A N 6
ATOM 8390 C CA . LYS A 1 70 ? -5.710 19.394 14.210 1.00 0.00 150 LYS A CA 6
ATOM 8391 C C . LYS A 1 70 ? -5.375 20.765 13.632 1.00 0.00 150 LYS A C 6
ATOM 8392 O O . LYS A 1 70 ? -5.088 20.896 12.442 1.00 0.00 150 LYS A O 6
ATOM 8411 N N . HIS A 1 71 ? -5.413 21.786 14.483 1.00 0.00 151 HIS A N 6
ATOM 8412 C CA . HIS A 1 71 ? -5.112 23.148 14.057 1.00 0.00 151 HIS A CA 6
ATOM 8413 C C . HIS A 1 71 ? -3.682 23.529 14.428 1.00 0.00 151 HIS A C 6
ATOM 8414 O O . HIS A 1 71 ? -2.904 23.965 13.579 1.00 0.00 151 HIS A O 6
ATOM 8428 N N . HIS A 1 72 ? -3.342 23.364 15.703 1.00 0.00 152 HIS A N 6
ATOM 8429 C CA . HIS A 1 72 ? -2.005 23.690 16.186 1.00 0.00 152 HIS A CA 6
ATOM 8430 C C . HIS A 1 72 ? -1.669 22.887 17.439 1.00 0.00 152 HIS A C 6
ATOM 8431 O O . HIS A 1 72 ? -2.560 22.481 18.185 1.00 0.00 152 HIS A O 6
ATOM 8445 N N . ASP A 1 73 ? -0.379 22.660 17.661 1.00 0.00 153 ASP A N 6
ATOM 8446 C CA . ASP A 1 73 ? 0.075 21.905 18.824 1.00 0.00 153 ASP A CA 6
ATOM 8447 C C . ASP A 1 73 ? -0.228 22.660 20.114 1.00 0.00 153 ASP A C 6
ATOM 8448 O O . ASP A 1 73 ? 0.568 23.484 20.565 1.00 0.00 153 ASP A O 6
ATOM 8457 N N . ARG A 1 74 ? -1.385 22.374 20.703 1.00 0.00 154 ARG A N 6
ATOM 8458 C CA . ARG A 1 74 ? -1.794 23.027 21.941 1.00 0.00 154 ARG A CA 6
ATOM 8459 C C . ARG A 1 74 ? -0.960 22.532 23.119 1.00 0.00 154 ARG A C 6
ATOM 8460 O O . ARG A 1 74 ? -0.466 21.406 23.112 1.00 0.00 154 ARG A O 6
ATOM 8481 N N . GLY A 1 75 ? -0.809 23.383 24.129 1.00 0.00 155 GLY A N 6
ATOM 8482 C CA . GLY A 1 75 ? -0.034 23.014 25.299 1.00 0.00 155 GLY A CA 6
ATOM 8483 C C . GLY A 1 75 ? -0.465 23.768 26.542 1.00 0.00 155 GLY A C 6
ATOM 8484 O O . GLY A 1 75 ? -1.655 23.995 26.756 1.00 0.00 155 GLY A O 6
ATOM 8488 N N . ASN A 1 76 ? 0.505 24.156 27.363 1.00 0.00 156 ASN A N 6
ATOM 8489 C CA . ASN A 1 76 ? 0.218 24.887 28.592 1.00 0.00 156 ASN A CA 6
ATOM 8490 C C . ASN A 1 76 ? -0.508 23.998 29.597 1.00 0.00 156 ASN A C 6
ATOM 8491 O O . ASN A 1 76 ? -1.450 24.432 30.259 1.00 0.00 156 ASN A O 6
ATOM 8502 N N . GLY A 1 77 ? -0.061 22.750 29.707 1.00 0.00 157 GLY A N 6
ATOM 8503 C CA . GLY A 1 77 ? -0.680 21.820 30.633 1.00 0.00 157 GLY A CA 6
ATOM 8504 C C . GLY A 1 77 ? -0.889 22.423 32.008 1.00 0.00 157 GLY A C 6
ATOM 8505 O O . GLY A 1 77 ? -1.964 22.942 32.308 1.00 0.00 157 GLY A O 6
ATOM 8509 N N . SER A 1 78 ? 0.141 22.354 32.846 1.00 0.00 158 SER A N 6
ATOM 8510 C CA . SER A 1 78 ? 0.063 22.893 34.199 1.00 0.00 158 SER A CA 6
ATOM 8511 C C . SER A 1 78 ? 1.429 22.859 34.877 1.00 0.00 158 SER A C 6
ATOM 8512 O O . SER A 1 78 ? 2.389 22.312 34.335 1.00 0.00 158 SER A O 6
ATOM 8520 N N . ALA A 1 79 ? 1.508 23.447 36.066 1.00 0.00 159 ALA A N 6
ATOM 8521 C CA . ALA A 1 79 ? 2.755 23.483 36.819 1.00 0.00 159 ALA A CA 6
ATOM 8522 C C . ALA A 1 79 ? 2.675 22.593 38.055 1.00 0.00 159 ALA A C 6
ATOM 8523 O O . ALA A 1 79 ? 1.594 22.155 38.449 1.00 0.00 159 ALA A O 6
ATOM 8530 N N . LYS A 1 80 ? 3.826 22.329 38.663 1.00 0.00 160 LYS A N 6
ATOM 8531 C CA . LYS A 1 80 ? 3.888 21.491 39.855 1.00 0.00 160 LYS A CA 6
ATOM 8532 C C . LYS A 1 80 ? 4.329 22.303 41.069 1.00 0.00 160 LYS A C 6
ATOM 8533 O O . LYS A 1 80 ? 4.944 23.360 40.930 1.00 0.00 160 LYS A O 6
ATOM 8552 N N . MET A 1 81 ? 4.012 21.801 42.258 1.00 0.00 161 MET A N 6
ATOM 8553 C CA . MET A 1 81 ? 4.378 22.480 43.496 1.00 0.00 161 MET A CA 6
ATOM 8554 C C . MET A 1 81 ? 4.903 21.485 44.526 1.00 0.00 161 MET A C 6
ATOM 8555 O O . MET A 1 81 ? 4.329 20.413 44.716 1.00 0.00 161 MET A O 6
ATOM 8569 N N . SER A 1 82 ? 5.998 21.847 45.187 1.00 0.00 162 SER A N 6
ATOM 8570 C CA . SER A 1 82 ? 6.603 20.984 46.195 1.00 0.00 162 SER A CA 6
ATOM 8571 C C . SER A 1 82 ? 7.558 21.774 47.085 1.00 0.00 162 SER A C 6
ATOM 8572 O O . SER A 1 82 ? 7.782 22.965 46.870 1.00 0.00 162 SER A O 6
ATOM 8580 N N . TYR A 1 83 ? 8.118 21.102 48.084 1.00 0.00 163 TYR A N 6
ATOM 8581 C CA . TYR A 1 83 ? 9.047 21.740 49.008 1.00 0.00 163 TYR A CA 6
ATOM 8582 C C . TYR A 1 83 ? 10.199 20.802 49.358 1.00 0.00 163 TYR A C 6
ATOM 8583 O O . TYR A 1 83 ? 9.994 19.611 49.595 1.00 0.00 163 TYR A O 6
ATOM 8601 N N . TYR A 1 84 ? 11.409 21.347 49.388 1.00 0.00 164 TYR A N 6
ATOM 8602 C CA . TYR A 1 84 ? 12.595 20.561 49.707 1.00 0.00 164 TYR A CA 6
ATOM 8603 C C . TYR A 1 84 ? 13.404 21.221 50.818 1.00 0.00 164 TYR A C 6
ATOM 8604 O O . TYR A 1 84 ? 14.633 21.271 50.762 1.00 0.00 164 TYR A O 6
ATOM 8622 N N . LYS A 1 85 ? 12.706 21.727 51.829 1.00 0.00 165 LYS A N 6
ATOM 8623 C CA . LYS A 1 85 ? 13.357 22.383 52.957 1.00 0.00 165 LYS A CA 6
ATOM 8624 C C . LYS A 1 85 ? 14.318 21.430 53.661 1.00 0.00 165 LYS A C 6
ATOM 8625 O O . LYS A 1 85 ? 14.181 20.212 53.560 1.00 0.00 165 LYS A O 6
ATOM 8644 N N . GLU A 1 86 ? 15.288 21.994 54.373 1.00 0.00 166 GLU A N 6
ATOM 8645 C CA . GLU A 1 86 ? 16.270 21.193 55.094 1.00 0.00 166 GLU A CA 6
ATOM 8646 C C . GLU A 1 86 ? 15.608 19.989 55.757 1.00 0.00 166 GLU A C 6
ATOM 8647 O O . GLU A 1 86 ? 16.187 19.360 56.643 1.00 0.00 166 GLU A O 6
ATOM 8659 N N . LYS A 1 1 ? 8.873 -2.742 25.419 1.00 0.00 81 LYS A N 7
ATOM 8660 C CA . LYS A 1 1 ? 8.714 -4.024 24.744 1.00 0.00 81 LYS A CA 7
ATOM 8661 C C . LYS A 1 1 ? 8.846 -3.864 23.233 1.00 0.00 81 LYS A C 7
ATOM 8662 O O . LYS A 1 1 ? 9.525 -4.650 22.572 1.00 0.00 81 LYS A O 7
ATOM 8681 N N . LYS A 1 2 ? 8.195 -2.841 22.692 1.00 0.00 82 LYS A N 7
ATOM 8682 C CA . LYS A 1 2 ? 8.241 -2.575 21.259 1.00 0.00 82 LYS A CA 7
ATOM 8683 C C . LYS A 1 2 ? 9.131 -1.373 20.957 1.00 0.00 82 LYS A C 7
ATOM 8684 O O . LYS A 1 2 ? 9.198 -0.426 21.741 1.00 0.00 82 LYS A O 7
ATOM 8703 N N . ARG A 1 3 ? 9.812 -1.419 19.817 1.00 0.00 83 ARG A N 7
ATOM 8704 C CA . ARG A 1 3 ? 10.698 -0.334 19.412 1.00 0.00 83 ARG A CA 7
ATOM 8705 C C . ARG A 1 3 ? 10.204 0.319 18.124 1.00 0.00 83 ARG A C 7
ATOM 8706 O O . ARG A 1 3 ? 9.510 -0.309 17.325 1.00 0.00 83 ARG A O 7
ATOM 8727 N N . ALA A 1 4 ? 10.568 1.582 17.930 1.00 0.00 84 ALA A N 7
ATOM 8728 C CA . ALA A 1 4 ? 10.164 2.319 16.739 1.00 0.00 84 ALA A CA 7
ATOM 8729 C C . ALA A 1 4 ? 11.164 2.122 15.606 1.00 0.00 84 ALA A C 7
ATOM 8730 O O . ALA A 1 4 ? 12.222 1.523 15.797 1.00 0.00 84 ALA A O 7
ATOM 8737 N N . GLU A 1 5 ? 10.822 2.630 14.426 1.00 0.00 85 GLU A N 7
ATOM 8738 C CA . GLU A 1 5 ? 11.692 2.508 13.261 1.00 0.00 85 GLU A CA 7
ATOM 8739 C C . GLU A 1 5 ? 11.914 1.042 12.900 1.00 0.00 85 GLU A C 7
ATOM 8740 O O . GLU A 1 5 ? 13.033 0.628 12.595 1.00 0.00 85 GLU A O 7
ATOM 8752 N N . THR A 1 6 ? 10.839 0.260 12.937 1.00 0.00 86 THR A N 7
ATOM 8753 C CA . THR A 1 6 ? 10.916 -1.160 12.616 1.00 0.00 86 THR A CA 7
ATOM 8754 C C . THR A 1 6 ? 10.700 -1.399 11.126 1.00 0.00 86 THR A C 7
ATOM 8755 O O . THR A 1 6 ? 11.444 -2.148 10.494 1.00 0.00 86 THR A O 7
ATOM 8766 N N . TRP A 1 7 ? 9.678 -0.757 10.571 1.00 0.00 87 TRP A N 7
ATOM 8767 C CA . TRP A 1 7 ? 9.365 -0.900 9.153 1.00 0.00 87 TRP A CA 7
ATOM 8768 C C . TRP A 1 7 ? 10.385 -0.163 8.293 1.00 0.00 87 TRP A C 7
ATOM 8769 O O . TRP A 1 7 ? 10.668 1.014 8.520 1.00 0.00 87 TRP A O 7
ATOM 8790 N N . VAL A 1 8 ? 10.936 -0.862 7.306 1.00 0.00 88 VAL A N 7
ATOM 8791 C CA . VAL A 1 8 ? 11.925 -0.272 6.411 1.00 0.00 88 VAL A CA 7
ATOM 8792 C C . VAL A 1 8 ? 11.256 0.373 5.202 1.00 0.00 88 VAL A C 7
ATOM 8793 O O . VAL A 1 8 ? 10.136 0.018 4.838 1.00 0.00 88 VAL A O 7
ATOM 8806 N N . GLN A 1 9 ? 11.952 1.323 4.585 1.00 0.00 89 GLN A N 7
ATOM 8807 C CA . GLN A 1 9 ? 11.425 2.018 3.417 1.00 0.00 89 GLN A CA 7
ATOM 8808 C C . GLN A 1 9 ? 10.739 1.042 2.466 1.00 0.00 89 GLN A C 7
ATOM 8809 O O . GLN A 1 9 ? 9.617 1.281 2.019 1.00 0.00 89 GLN A O 7
ATOM 8823 N N . ASP A 1 10 ? 11.419 -0.057 2.162 1.00 0.00 90 ASP A N 7
ATOM 8824 C CA . ASP A 1 10 ? 10.875 -1.070 1.266 1.00 0.00 90 ASP A CA 7
ATOM 8825 C C . ASP A 1 10 ? 9.511 -1.551 1.752 1.00 0.00 90 ASP A C 7
ATOM 8826 O O . ASP A 1 10 ? 8.494 -1.324 1.098 1.00 0.00 90 ASP A O 7
ATOM 8835 N N . GLU A 1 11 ? 9.499 -2.215 2.904 1.00 0.00 91 GLU A N 7
ATOM 8836 C CA . GLU A 1 11 ? 8.261 -2.728 3.476 1.00 0.00 91 GLU A CA 7
ATOM 8837 C C . GLU A 1 11 ? 7.148 -1.688 3.388 1.00 0.00 91 GLU A C 7
ATOM 8838 O O . GLU A 1 11 ? 6.155 -1.881 2.685 1.00 0.00 91 GLU A O 7
ATOM 8850 N N . THR A 1 12 ? 7.321 -0.583 4.106 1.00 0.00 92 THR A N 7
ATOM 8851 C CA . THR A 1 12 ? 6.332 0.488 4.111 1.00 0.00 92 THR A CA 7
ATOM 8852 C C . THR A 1 12 ? 5.752 0.708 2.719 1.00 0.00 92 THR A C 7
ATOM 8853 O O . THR A 1 12 ? 4.539 0.636 2.523 1.00 0.00 92 THR A O 7
ATOM 8864 N N . ARG A 1 13 ? 6.627 0.975 1.754 1.00 0.00 93 ARG A N 7
ATOM 8865 C CA . ARG A 1 13 ? 6.200 1.205 0.379 1.00 0.00 93 ARG A CA 7
ATOM 8866 C C . ARG A 1 13 ? 5.401 0.017 -0.148 1.00 0.00 93 ARG A C 7
ATOM 8867 O O . ARG A 1 13 ? 4.334 0.187 -0.739 1.00 0.00 93 ARG A O 7
ATOM 8888 N N . SER A 1 14 ? 5.925 -1.185 0.068 1.00 0.00 94 SER A N 7
ATOM 8889 C CA . SER A 1 14 ? 5.263 -2.401 -0.390 1.00 0.00 94 SER A CA 7
ATOM 8890 C C . SER A 1 14 ? 3.880 -2.536 0.240 1.00 0.00 94 SER A C 7
ATOM 8891 O O . SER A 1 14 ? 2.862 -2.488 -0.453 1.00 0.00 94 SER A O 7
ATOM 8899 N N . LEU A 1 15 ? 3.850 -2.706 1.557 1.00 0.00 95 LEU A N 7
ATOM 8900 C CA . LEU A 1 15 ? 2.593 -2.848 2.282 1.00 0.00 95 LEU A CA 7
ATOM 8901 C C . LEU A 1 15 ? 1.505 -1.978 1.661 1.00 0.00 95 LEU A C 7
ATOM 8902 O O . LEU A 1 15 ? 0.412 -2.457 1.355 1.00 0.00 95 LEU A O 7
ATOM 8918 N N . ILE A 1 16 ? 1.811 -0.698 1.476 1.00 0.00 96 ILE A N 7
ATOM 8919 C CA . ILE A 1 16 ? 0.861 0.238 0.888 1.00 0.00 96 ILE A CA 7
ATOM 8920 C C . ILE A 1 16 ? 0.393 -0.241 -0.482 1.00 0.00 96 ILE A C 7
ATOM 8921 O O . ILE A 1 16 ? -0.797 -0.204 -0.791 1.00 0.00 96 ILE A O 7
ATOM 8937 N N . MET A 1 17 ? 1.339 -0.693 -1.299 1.00 0.00 97 MET A N 7
ATOM 8938 C CA . MET A 1 17 ? 1.024 -1.182 -2.636 1.00 0.00 97 MET A CA 7
ATOM 8939 C C . MET A 1 17 ? 0.031 -2.338 -2.571 1.00 0.00 97 MET A C 7
ATOM 8940 O O . MET A 1 17 ? -1.093 -2.233 -3.063 1.00 0.00 97 MET A O 7
ATOM 8954 N N . PHE A 1 18 ? 0.452 -3.441 -1.961 1.00 0.00 98 PHE A N 7
ATOM 8955 C CA . PHE A 1 18 ? -0.400 -4.617 -1.833 1.00 0.00 98 PHE A CA 7
ATOM 8956 C C . PHE A 1 18 ? -1.841 -4.215 -1.531 1.00 0.00 98 PHE A C 7
ATOM 8957 O O . PHE A 1 18 ? -2.774 -4.657 -2.202 1.00 0.00 98 PHE A O 7
ATOM 8974 N N . ARG A 1 19 ? -2.014 -3.373 -0.517 1.00 0.00 99 ARG A N 7
ATOM 8975 C CA . ARG A 1 19 ? -3.340 -2.912 -0.125 1.00 0.00 99 ARG A CA 7
ATOM 8976 C C . ARG A 1 19 ? -4.028 -2.191 -1.280 1.00 0.00 99 ARG A C 7
ATOM 8977 O O . ARG A 1 19 ? -5.136 -2.552 -1.678 1.00 0.00 99 ARG A O 7
ATOM 8998 N N . ARG A 1 20 ? -3.365 -1.170 -1.813 1.00 0.00 100 ARG A N 7
ATOM 8999 C CA . ARG A 1 20 ? -3.914 -0.397 -2.920 1.00 0.00 100 ARG A CA 7
ATOM 9000 C C . ARG A 1 20 ? -4.544 -1.314 -3.964 1.00 0.00 100 ARG A C 7
ATOM 9001 O O . ARG A 1 20 ? -5.574 -0.987 -4.553 1.00 0.00 100 ARG A O 7
ATOM 9022 N N . GLY A 1 21 ? -3.918 -2.466 -4.188 1.00 0.00 101 GLY A N 7
ATOM 9023 C CA . GLY A 1 21 ? -4.431 -3.412 -5.161 1.00 0.00 101 GLY A CA 7
ATOM 9024 C C . GLY A 1 21 ? -5.738 -4.042 -4.723 1.00 0.00 101 GLY A C 7
ATOM 9025 O O . GLY A 1 21 ? -6.722 -4.023 -5.463 1.00 0.00 101 GLY A O 7
ATOM 9029 N N . MET A 1 22 ? -5.750 -4.603 -3.519 1.00 0.00 102 MET A N 7
ATOM 9030 C CA . MET A 1 22 ? -6.947 -5.241 -2.984 1.00 0.00 102 MET A CA 7
ATOM 9031 C C . MET A 1 22 ? -7.795 -4.241 -2.205 1.00 0.00 102 MET A C 7
ATOM 9032 O O . MET A 1 22 ? -8.625 -4.626 -1.381 1.00 0.00 102 MET A O 7
ATOM 9046 N N . ASP A 1 23 ? -7.580 -2.957 -2.470 1.00 0.00 103 ASP A N 7
ATOM 9047 C CA . ASP A 1 23 ? -8.326 -1.902 -1.794 1.00 0.00 103 ASP A CA 7
ATOM 9048 C C . ASP A 1 23 ? -9.821 -2.036 -2.062 1.00 0.00 103 ASP A C 7
ATOM 9049 O O . ASP A 1 23 ? -10.641 -1.887 -1.157 1.00 0.00 103 ASP A O 7
ATOM 9058 N N . GLY A 1 24 ? -10.170 -2.316 -3.314 1.00 0.00 104 GLY A N 7
ATOM 9059 C CA . GLY A 1 24 ? -11.567 -2.464 -3.680 1.00 0.00 104 GLY A CA 7
ATOM 9060 C C . GLY A 1 24 ? -12.326 -3.358 -2.720 1.00 0.00 104 GLY A C 7
ATOM 9061 O O . GLY A 1 24 ? -13.489 -3.100 -2.406 1.00 0.00 104 GLY A O 7
ATOM 9065 N N . LEU A 1 25 ? -11.669 -4.414 -2.252 1.00 0.00 105 LEU A N 7
ATOM 9066 C CA . LEU A 1 25 ? -12.290 -5.351 -1.323 1.00 0.00 105 LEU A CA 7
ATOM 9067 C C . LEU A 1 25 ? -12.536 -4.693 0.031 1.00 0.00 105 LEU A C 7
ATOM 9068 O O . LEU A 1 25 ? -13.658 -4.696 0.539 1.00 0.00 105 LEU A O 7
ATOM 9084 N N . PHE A 1 26 ? -11.482 -4.128 0.609 1.00 0.00 106 PHE A N 7
ATOM 9085 C CA . PHE A 1 26 ? -11.584 -3.464 1.903 1.00 0.00 106 PHE A CA 7
ATOM 9086 C C . PHE A 1 26 ? -12.845 -2.608 1.978 1.00 0.00 106 PHE A C 7
ATOM 9087 O O . PHE A 1 26 ? -13.513 -2.557 3.010 1.00 0.00 106 PHE A O 7
ATOM 9104 N N . ASN A 1 27 ? -13.164 -1.938 0.875 1.00 0.00 107 ASN A N 7
ATOM 9105 C CA . ASN A 1 27 ? -14.345 -1.083 0.815 1.00 0.00 107 ASN A CA 7
ATOM 9106 C C . ASN A 1 27 ? -15.609 -1.879 1.128 1.00 0.00 107 ASN A C 7
ATOM 9107 O O . ASN A 1 27 ? -16.306 -1.601 2.104 1.00 0.00 107 ASN A O 7
ATOM 9118 N N . THR A 1 28 ? -15.899 -2.871 0.292 1.00 0.00 108 THR A N 7
ATOM 9119 C CA . THR A 1 28 ? -17.078 -3.707 0.478 1.00 0.00 108 THR A CA 7
ATOM 9120 C C . THR A 1 28 ? -16.715 -5.030 1.141 1.00 0.00 108 THR A C 7
ATOM 9121 O O . THR A 1 28 ? -16.513 -6.039 0.466 1.00 0.00 108 THR A O 7
ATOM 9132 N N . SER A 1 29 ? -16.635 -5.019 2.468 1.00 0.00 109 SER A N 7
ATOM 9133 C CA . SER A 1 29 ? -16.293 -6.219 3.223 1.00 0.00 109 SER A CA 7
ATOM 9134 C C . SER A 1 29 ? -16.500 -5.997 4.718 1.00 0.00 109 SER A C 7
ATOM 9135 O O . SER A 1 29 ? -15.752 -5.257 5.358 1.00 0.00 109 SER A O 7
ATOM 9143 N N . LYS A 1 30 ? -17.521 -6.644 5.270 1.00 0.00 110 LYS A N 7
ATOM 9144 C CA . LYS A 1 30 ? -17.828 -6.520 6.690 1.00 0.00 110 LYS A CA 7
ATOM 9145 C C . LYS A 1 30 ? -16.557 -6.592 7.530 1.00 0.00 110 LYS A C 7
ATOM 9146 O O . LYS A 1 30 ? -16.423 -5.888 8.531 1.00 0.00 110 LYS A O 7
ATOM 9165 N N . SER A 1 31 ? -15.626 -7.446 7.116 1.00 0.00 111 SER A N 7
ATOM 9166 C CA . SER A 1 31 ? -14.367 -7.610 7.832 1.00 0.00 111 SER A CA 7
ATOM 9167 C C . SER A 1 31 ? -13.209 -7.805 6.857 1.00 0.00 111 SER A C 7
ATOM 9168 O O . SER A 1 31 ? -13.243 -8.693 6.007 1.00 0.00 111 SER A O 7
ATOM 9176 N N . ASN A 1 32 ? -12.186 -6.968 6.989 1.00 0.00 112 ASN A N 7
ATOM 9177 C CA . ASN A 1 32 ? -11.017 -7.047 6.120 1.00 0.00 112 ASN A CA 7
ATOM 9178 C C . ASN A 1 32 ? -9.944 -7.941 6.732 1.00 0.00 112 ASN A C 7
ATOM 9179 O O . ASN A 1 32 ? -8.756 -7.616 6.701 1.00 0.00 112 ASN A O 7
ATOM 9190 N N . LYS A 1 33 ? -10.369 -9.071 7.288 1.00 0.00 113 LYS A N 7
ATOM 9191 C CA . LYS A 1 33 ? -9.446 -10.015 7.907 1.00 0.00 113 LYS A CA 7
ATOM 9192 C C . LYS A 1 33 ? -8.724 -10.842 6.848 1.00 0.00 113 LYS A C 7
ATOM 9193 O O . LYS A 1 33 ? -7.494 -10.895 6.819 1.00 0.00 113 LYS A O 7
ATOM 9212 N N . HIS A 1 34 ? -9.496 -11.487 5.980 1.00 0.00 114 HIS A N 7
ATOM 9213 C CA . HIS A 1 34 ? -8.929 -12.311 4.917 1.00 0.00 114 HIS A CA 7
ATOM 9214 C C . HIS A 1 34 ? -7.964 -11.500 4.057 1.00 0.00 114 HIS A C 7
ATOM 9215 O O . HIS A 1 34 ? -7.133 -12.060 3.341 1.00 0.00 114 HIS A O 7
ATOM 9229 N N . LEU A 1 35 ? -8.080 -10.178 4.132 1.00 0.00 115 LEU A N 7
ATOM 9230 C CA . LEU A 1 35 ? -7.219 -9.290 3.360 1.00 0.00 115 LEU A CA 7
ATOM 9231 C C . LEU A 1 35 ? -5.892 -9.060 4.077 1.00 0.00 115 LEU A C 7
ATOM 9232 O O . LEU A 1 35 ? -4.823 -9.293 3.513 1.00 0.00 115 LEU A O 7
ATOM 9248 N N . TRP A 1 36 ? -5.969 -8.604 5.322 1.00 0.00 116 TRP A N 7
ATOM 9249 C CA . TRP A 1 36 ? -4.774 -8.345 6.116 1.00 0.00 116 TRP A CA 7
ATOM 9250 C C . TRP A 1 36 ? -3.942 -9.612 6.277 1.00 0.00 116 TRP A C 7
ATOM 9251 O O . TRP A 1 36 ? -2.729 -9.547 6.473 1.00 0.00 116 TRP A O 7
ATOM 9272 N N . GLU A 1 37 ? -4.601 -10.763 6.192 1.00 0.00 117 GLU A N 7
ATOM 9273 C CA . GLU A 1 37 ? -3.920 -12.045 6.328 1.00 0.00 117 GLU A CA 7
ATOM 9274 C C . GLU A 1 37 ? -3.231 -12.437 5.024 1.00 0.00 117 GLU A C 7
ATOM 9275 O O . GLU A 1 37 ? -2.025 -12.680 4.997 1.00 0.00 117 GLU A O 7
ATOM 9287 N N . GLN A 1 38 ? -4.007 -12.496 3.947 1.00 0.00 118 GLN A N 7
ATOM 9288 C CA . GLN A 1 38 ? -3.471 -12.859 2.640 1.00 0.00 118 GLN A CA 7
ATOM 9289 C C . GLN A 1 38 ? -2.364 -11.898 2.219 1.00 0.00 118 GLN A C 7
ATOM 9290 O O . GLN A 1 38 ? -1.397 -12.297 1.570 1.00 0.00 118 GLN A O 7
ATOM 9304 N N . ILE A 1 39 ? -2.514 -10.632 2.591 1.00 0.00 119 ILE A N 7
ATOM 9305 C CA . ILE A 1 39 ? -1.526 -9.615 2.252 1.00 0.00 119 ILE A CA 7
ATOM 9306 C C . ILE A 1 39 ? -0.231 -9.826 3.029 1.00 0.00 119 ILE A C 7
ATOM 9307 O O . ILE A 1 39 ? 0.851 -9.889 2.445 1.00 0.00 119 ILE A O 7
ATOM 9323 N N . SER A 1 40 ? -0.350 -9.937 4.348 1.00 0.00 120 SER A N 7
ATOM 9324 C CA . SER A 1 40 ? 0.812 -10.140 5.205 1.00 0.00 120 SER A CA 7
ATOM 9325 C C . SER A 1 40 ? 1.666 -11.298 4.698 1.00 0.00 120 SER A C 7
ATOM 9326 O O . SER A 1 40 ? 2.895 -11.249 4.756 1.00 0.00 120 SER A O 7
ATOM 9334 N N . SER A 1 41 ? 1.006 -12.339 4.202 1.00 0.00 121 SER A N 7
ATOM 9335 C CA . SER A 1 41 ? 1.703 -13.512 3.688 1.00 0.00 121 SER A CA 7
ATOM 9336 C C . SER A 1 41 ? 2.402 -13.194 2.369 1.00 0.00 121 SER A C 7
ATOM 9337 O O . SER A 1 41 ? 3.509 -13.667 2.110 1.00 0.00 121 SER A O 7
ATOM 9345 N N . LYS A 1 42 ? 1.748 -12.390 1.539 1.00 0.00 122 LYS A N 7
ATOM 9346 C CA . LYS A 1 42 ? 2.304 -12.006 0.247 1.00 0.00 122 LYS A CA 7
ATOM 9347 C C . LYS A 1 42 ? 3.522 -11.105 0.425 1.00 0.00 122 LYS A C 7
ATOM 9348 O O . LYS A 1 42 ? 4.601 -11.394 -0.091 1.00 0.00 122 LYS A O 7
ATOM 9367 N N . MET A 1 43 ? 3.341 -10.012 1.161 1.00 0.00 123 MET A N 7
ATOM 9368 C CA . MET A 1 43 ? 4.427 -9.071 1.409 1.00 0.00 123 MET A CA 7
ATOM 9369 C C . MET A 1 43 ? 5.583 -9.753 2.134 1.00 0.00 123 MET A C 7
ATOM 9370 O O . MET A 1 43 ? 6.750 -9.469 1.865 1.00 0.00 123 MET A O 7
ATOM 9384 N N . ARG A 1 44 ? 5.250 -10.651 3.055 1.00 0.00 124 ARG A N 7
ATOM 9385 C CA . ARG A 1 44 ? 6.261 -11.372 3.819 1.00 0.00 124 ARG A CA 7
ATOM 9386 C C . ARG A 1 44 ? 7.105 -12.256 2.907 1.00 0.00 124 ARG A C 7
ATOM 9387 O O . ARG A 1 44 ? 8.330 -12.291 3.021 1.00 0.00 124 ARG A O 7
ATOM 9408 N N . GLU A 1 45 ? 6.441 -12.969 2.002 1.00 0.00 125 GLU A N 7
ATOM 9409 C CA . GLU A 1 45 ? 7.131 -13.854 1.071 1.00 0.00 125 GLU A CA 7
ATOM 9410 C C . GLU A 1 45 ? 8.371 -13.177 0.494 1.00 0.00 125 GLU A C 7
ATOM 9411 O O . GLU A 1 45 ? 9.436 -13.788 0.393 1.00 0.00 125 GLU A O 7
ATOM 9423 N N . LYS A 1 46 ? 8.225 -11.912 0.117 1.00 0.00 126 LYS A N 7
ATOM 9424 C CA . LYS A 1 46 ? 9.331 -11.149 -0.449 1.00 0.00 126 LYS A CA 7
ATOM 9425 C C . LYS A 1 46 ? 10.615 -11.385 0.340 1.00 0.00 126 LYS A C 7
ATOM 9426 O O . LYS A 1 46 ? 11.698 -11.492 -0.235 1.00 0.00 126 LYS A O 7
ATOM 9445 N N . GLY A 1 47 ? 10.487 -11.466 1.661 1.00 0.00 127 GLY A N 7
ATOM 9446 C CA . GLY A 1 47 ? 11.644 -11.691 2.506 1.00 0.00 127 GLY A CA 7
ATOM 9447 C C . GLY A 1 47 ? 11.680 -10.757 3.700 1.00 0.00 127 GLY A C 7
ATOM 9448 O O . GLY A 1 47 ? 12.749 -10.313 4.118 1.00 0.00 127 GLY A O 7
ATOM 9452 N N . PHE A 1 48 ? 10.508 -10.458 4.250 1.00 0.00 128 PHE A N 7
ATOM 9453 C CA . PHE A 1 48 ? 10.408 -9.569 5.402 1.00 0.00 128 PHE A CA 7
ATOM 9454 C C . PHE A 1 48 ? 9.392 -10.097 6.410 1.00 0.00 128 PHE A C 7
ATOM 9455 O O . PHE A 1 48 ? 8.183 -10.005 6.195 1.00 0.00 128 PHE A O 7
ATOM 9472 N N . ASP A 1 49 ? 9.891 -10.651 7.510 1.00 0.00 129 ASP A N 7
ATOM 9473 C CA . ASP A 1 49 ? 9.027 -11.193 8.553 1.00 0.00 129 ASP A CA 7
ATOM 9474 C C . ASP A 1 49 ? 8.160 -10.097 9.164 1.00 0.00 129 ASP A C 7
ATOM 9475 O O . ASP A 1 49 ? 8.669 -9.154 9.769 1.00 0.00 129 ASP A O 7
ATOM 9484 N N . ARG A 1 50 ? 6.847 -10.228 9.000 1.00 0.00 130 ARG A N 7
ATOM 9485 C CA . ARG A 1 50 ? 5.909 -9.248 9.534 1.00 0.00 130 ARG A CA 7
ATOM 9486 C C . ARG A 1 50 ? 4.655 -9.932 10.070 1.00 0.00 130 ARG A C 7
ATOM 9487 O O . ARG A 1 50 ? 4.245 -10.979 9.570 1.00 0.00 130 ARG A O 7
ATOM 9508 N N . SER A 1 51 ? 4.051 -9.333 11.091 1.00 0.00 131 SER A N 7
ATOM 9509 C CA . SER A 1 51 ? 2.846 -9.886 11.698 1.00 0.00 131 SER A CA 7
ATOM 9510 C C . SER A 1 51 ? 1.599 -9.182 11.170 1.00 0.00 131 SER A C 7
ATOM 9511 O O . SER A 1 51 ? 1.659 -8.073 10.638 1.00 0.00 131 SER A O 7
ATOM 9519 N N . PRO A 1 52 ? 0.440 -9.840 11.321 1.00 0.00 132 PRO A N 7
ATOM 9520 C CA . PRO A 1 52 ? -0.843 -9.298 10.866 1.00 0.00 132 PRO A CA 7
ATOM 9521 C C . PRO A 1 52 ? -1.298 -8.107 11.704 1.00 0.00 132 PRO A C 7
ATOM 9522 O O . PRO A 1 52 ? -1.896 -7.164 11.186 1.00 0.00 132 PRO A O 7
ATOM 9533 N N . ASP A 1 53 ? -1.011 -8.158 13.000 1.00 0.00 133 ASP A N 7
ATOM 9534 C CA . ASP A 1 53 ? -1.390 -7.083 13.909 1.00 0.00 133 ASP A CA 7
ATOM 9535 C C . ASP A 1 53 ? -0.577 -5.823 13.629 1.00 0.00 133 ASP A C 7
ATOM 9536 O O . ASP A 1 53 ? -0.974 -4.720 14.004 1.00 0.00 133 ASP A O 7
ATOM 9545 N N . MET A 1 54 ? 0.564 -5.995 12.969 1.00 0.00 134 MET A N 7
ATOM 9546 C CA . MET A 1 54 ? 1.433 -4.871 12.638 1.00 0.00 134 MET A CA 7
ATOM 9547 C C . MET A 1 54 ? 0.874 -4.080 11.460 1.00 0.00 134 MET A C 7
ATOM 9548 O O . MET A 1 54 ? 0.588 -2.888 11.580 1.00 0.00 134 MET A O 7
ATOM 9562 N N . CYS A 1 55 ? 0.720 -4.750 10.323 1.00 0.00 135 CYS A N 7
ATOM 9563 C CA . CYS A 1 55 ? 0.197 -4.108 9.122 1.00 0.00 135 CYS A CA 7
ATOM 9564 C C . CYS A 1 55 ? -1.129 -3.412 9.412 1.00 0.00 135 CYS A C 7
ATOM 9565 O O . CYS A 1 55 ? -1.339 -2.264 9.019 1.00 0.00 135 CYS A O 7
ATOM 9573 N N . THR A 1 56 ? -2.022 -4.114 10.102 1.00 0.00 136 THR A N 7
ATOM 9574 C CA . THR A 1 56 ? -3.328 -3.564 10.443 1.00 0.00 136 THR A CA 7
ATOM 9575 C C . THR A 1 56 ? -3.191 -2.296 11.278 1.00 0.00 136 THR A C 7
ATOM 9576 O O . THR A 1 56 ? -3.675 -1.232 10.892 1.00 0.00 136 THR A O 7
ATOM 9587 N N . ASP A 1 57 ? -2.528 -2.417 12.423 1.00 0.00 137 ASP A N 7
ATOM 9588 C CA . ASP A 1 57 ? -2.324 -1.279 13.312 1.00 0.00 137 ASP A CA 7
ATOM 9589 C C . ASP A 1 57 ? -1.658 -0.123 12.572 1.00 0.00 137 ASP A C 7
ATOM 9590 O O . ASP A 1 57 ? -2.193 0.984 12.517 1.00 0.00 137 ASP A O 7
ATOM 9599 N N . LYS A 1 58 ? -0.486 -0.388 12.005 1.00 0.00 138 LYS A N 7
ATOM 9600 C CA . LYS A 1 58 ? 0.255 0.629 11.268 1.00 0.00 138 LYS A CA 7
ATOM 9601 C C . LYS A 1 58 ? -0.662 1.383 10.310 1.00 0.00 138 LYS A C 7
ATOM 9602 O O . LYS A 1 58 ? -0.755 2.609 10.362 1.00 0.00 138 LYS A O 7
ATOM 9621 N N . TRP A 1 59 ? -1.336 0.642 9.438 1.00 0.00 139 TRP A N 7
ATOM 9622 C CA . TRP A 1 59 ? -2.247 1.241 8.469 1.00 0.00 139 TRP A CA 7
ATOM 9623 C C . TRP A 1 59 ? -3.104 2.320 9.123 1.00 0.00 139 TRP A C 7
ATOM 9624 O O . TRP A 1 59 ? -3.161 3.453 8.646 1.00 0.00 139 TRP A O 7
ATOM 9645 N N . ARG A 1 60 ? -3.768 1.960 10.216 1.00 0.00 140 ARG A N 7
ATOM 9646 C CA . ARG A 1 60 ? -4.623 2.898 10.934 1.00 0.00 140 ARG A CA 7
ATOM 9647 C C . ARG A 1 60 ? -3.872 4.189 11.244 1.00 0.00 140 ARG A C 7
ATOM 9648 O O . ARG A 1 60 ? -4.327 5.280 10.902 1.00 0.00 140 ARG A O 7
ATOM 9669 N N . ASN A 1 61 ? -2.721 4.057 11.895 1.00 0.00 141 ASN A N 7
ATOM 9670 C CA . ASN A 1 61 ? -1.908 5.214 12.252 1.00 0.00 141 ASN A CA 7
ATOM 9671 C C . ASN A 1 61 ? -1.583 6.052 11.020 1.00 0.00 141 ASN A C 7
ATOM 9672 O O . ASN A 1 61 ? -1.677 7.280 11.048 1.00 0.00 141 ASN A O 7
ATOM 9683 N N . LEU A 1 62 ? -1.200 5.381 9.939 1.00 0.00 142 LEU A N 7
ATOM 9684 C CA . LEU A 1 62 ? -0.861 6.064 8.695 1.00 0.00 142 LEU A CA 7
ATOM 9685 C C . LEU A 1 62 ? -2.020 6.935 8.219 1.00 0.00 142 LEU A C 7
ATOM 9686 O O . LEU A 1 62 ? -1.837 8.111 7.902 1.00 0.00 142 LEU A O 7
ATOM 9702 N N . LEU A 1 63 ? -3.212 6.351 8.174 1.00 0.00 143 LEU A N 7
ATOM 9703 C CA . LEU A 1 63 ? -4.402 7.074 7.739 1.00 0.00 143 LEU A CA 7
ATOM 9704 C C . LEU A 1 63 ? -4.606 8.337 8.570 1.00 0.00 143 LEU A C 7
ATOM 9705 O O . LEU A 1 63 ? -5.060 9.362 8.061 1.00 0.00 143 LEU A O 7
ATOM 9721 N N . LYS A 1 64 ? -4.264 8.257 9.852 1.00 0.00 144 LYS A N 7
ATOM 9722 C CA . LYS A 1 64 ? -4.406 9.394 10.754 1.00 0.00 144 LYS A CA 7
ATOM 9723 C C . LYS A 1 64 ? -3.500 10.544 10.326 1.00 0.00 144 LYS A C 7
ATOM 9724 O O . LYS A 1 64 ? -3.968 11.655 10.077 1.00 0.00 144 LYS A O 7
ATOM 9743 N N . GLU A 1 65 ? -2.202 10.270 10.242 1.00 0.00 145 GLU A N 7
ATOM 9744 C CA . GLU A 1 65 ? -1.232 11.283 9.843 1.00 0.00 145 GLU A CA 7
ATOM 9745 C C . GLU A 1 65 ? -1.499 11.761 8.418 1.00 0.00 145 GLU A C 7
ATOM 9746 O O . GLU A 1 65 ? -1.134 12.877 8.048 1.00 0.00 145 GLU A O 7
ATOM 9758 N N . PHE A 1 66 ? -2.138 10.908 7.624 1.00 0.00 146 PHE A N 7
ATOM 9759 C CA . PHE A 1 66 ? -2.453 11.242 6.240 1.00 0.00 146 PHE A CA 7
ATOM 9760 C C . PHE A 1 66 ? -3.514 12.336 6.173 1.00 0.00 146 PHE A C 7
ATOM 9761 O O . PHE A 1 66 ? -3.396 13.285 5.396 1.00 0.00 146 PHE A O 7
ATOM 9778 N N . LYS A 1 67 ? -4.551 12.198 6.991 1.00 0.00 147 LYS A N 7
ATOM 9779 C CA . LYS A 1 67 ? -5.634 13.174 7.027 1.00 0.00 147 LYS A CA 7
ATOM 9780 C C . LYS A 1 67 ? -6.172 13.441 5.625 1.00 0.00 147 LYS A C 7
ATOM 9781 O O . LYS A 1 67 ? -6.389 14.590 5.240 1.00 0.00 147 LYS A O 7
ATOM 9800 N N . LYS A 1 68 ? -6.386 12.372 4.864 1.00 0.00 148 LYS A N 7
ATOM 9801 C CA . LYS A 1 68 ? -6.901 12.491 3.505 1.00 0.00 148 LYS A CA 7
ATOM 9802 C C . LYS A 1 68 ? -8.261 13.180 3.497 1.00 0.00 148 LYS A C 7
ATOM 9803 O O . LYS A 1 68 ? -9.079 12.971 4.392 1.00 0.00 148 LYS A O 7
ATOM 9822 N N . ALA A 1 69 ? -8.497 14.002 2.479 1.00 0.00 149 ALA A N 7
ATOM 9823 C CA . ALA A 1 69 ? -9.759 14.719 2.353 1.00 0.00 149 ALA A CA 7
ATOM 9824 C C . ALA A 1 69 ? -10.944 13.793 2.604 1.00 0.00 149 ALA A C 7
ATOM 9825 O O . ALA A 1 69 ? -11.334 13.015 1.733 1.00 0.00 149 ALA A O 7
ATOM 9832 N N . LYS A 1 70 ? -11.514 13.881 3.801 1.00 0.00 150 LYS A N 7
ATOM 9833 C CA . LYS A 1 70 ? -12.656 13.051 4.168 1.00 0.00 150 LYS A CA 7
ATOM 9834 C C . LYS A 1 70 ? -13.653 13.840 5.011 1.00 0.00 150 LYS A C 7
ATOM 9835 O O . LYS A 1 70 ? -13.285 14.801 5.688 1.00 0.00 150 LYS A O 7
ATOM 9854 N N . HIS A 1 71 ? -14.916 13.427 4.967 1.00 0.00 151 HIS A N 7
ATOM 9855 C CA . HIS A 1 71 ? -15.965 14.094 5.729 1.00 0.00 151 HIS A CA 7
ATOM 9856 C C . HIS A 1 71 ? -15.689 14.003 7.227 1.00 0.00 151 HIS A C 7
ATOM 9857 O O . HIS A 1 71 ? -16.048 13.020 7.877 1.00 0.00 151 HIS A O 7
ATOM 9871 N N . HIS A 1 72 ? -15.050 15.035 7.770 1.00 0.00 152 HIS A N 7
ATOM 9872 C CA . HIS A 1 72 ? -14.726 15.072 9.191 1.00 0.00 152 HIS A CA 7
ATOM 9873 C C . HIS A 1 72 ? -15.973 15.354 10.025 1.00 0.00 152 HIS A C 7
ATOM 9874 O O . HIS A 1 72 ? -17.005 15.767 9.496 1.00 0.00 152 HIS A O 7
ATOM 9888 N N . ASP A 1 73 ? -15.869 15.127 11.330 1.00 0.00 153 ASP A N 7
ATOM 9889 C CA . ASP A 1 73 ? -16.987 15.357 12.237 1.00 0.00 153 ASP A CA 7
ATOM 9890 C C . ASP A 1 73 ? -16.595 16.327 13.348 1.00 0.00 153 ASP A C 7
ATOM 9891 O O . ASP A 1 73 ? -17.275 17.326 13.582 1.00 0.00 153 ASP A O 7
ATOM 9900 N N . ARG A 1 74 ? -15.496 16.023 14.030 1.00 0.00 154 ARG A N 7
ATOM 9901 C CA . ARG A 1 74 ? -15.015 16.866 15.118 1.00 0.00 154 ARG A CA 7
ATOM 9902 C C . ARG A 1 74 ? -13.490 16.853 15.183 1.00 0.00 154 ARG A C 7
ATOM 9903 O O . ARG A 1 74 ? -12.853 15.860 14.836 1.00 0.00 154 ARG A O 7
ATOM 9924 N N . GLY A 1 75 ? -12.913 17.964 15.630 1.00 0.00 155 GLY A N 7
ATOM 9925 C CA . GLY A 1 75 ? -11.468 18.060 15.731 1.00 0.00 155 GLY A CA 7
ATOM 9926 C C . GLY A 1 75 ? -10.999 19.473 16.012 1.00 0.00 155 GLY A C 7
ATOM 9927 O O . GLY A 1 75 ? -10.236 20.047 15.236 1.00 0.00 155 GLY A O 7
ATOM 9931 N N . ASN A 1 76 ? -11.457 20.037 17.125 1.00 0.00 156 ASN A N 7
ATOM 9932 C CA . ASN A 1 76 ? -11.081 21.394 17.505 1.00 0.00 156 ASN A CA 7
ATOM 9933 C C . ASN A 1 76 ? -10.113 21.380 18.684 1.00 0.00 156 ASN A C 7
ATOM 9934 O O . ASN A 1 76 ? -9.889 20.341 19.305 1.00 0.00 156 ASN A O 7
ATOM 9945 N N . GLY A 1 77 ? -9.542 22.542 18.988 1.00 0.00 157 GLY A N 7
ATOM 9946 C CA . GLY A 1 77 ? -8.605 22.641 20.092 1.00 0.00 157 GLY A CA 7
ATOM 9947 C C . GLY A 1 77 ? -7.318 21.884 19.830 1.00 0.00 157 GLY A C 7
ATOM 9948 O O . GLY A 1 77 ? -7.205 20.705 20.164 1.00 0.00 157 GLY A O 7
ATOM 9952 N N . SER A 1 78 ? -6.345 22.563 19.230 1.00 0.00 158 SER A N 7
ATOM 9953 C CA . SER A 1 78 ? -5.062 21.945 18.918 1.00 0.00 158 SER A CA 7
ATOM 9954 C C . SER A 1 78 ? -4.165 21.903 20.152 1.00 0.00 158 SER A C 7
ATOM 9955 O O . SER A 1 78 ? -3.676 20.844 20.542 1.00 0.00 158 SER A O 7
ATOM 9963 N N . ALA A 1 79 ? -3.955 23.065 20.763 1.00 0.00 159 ALA A N 7
ATOM 9964 C CA . ALA A 1 79 ? -3.119 23.162 21.953 1.00 0.00 159 ALA A CA 7
ATOM 9965 C C . ALA A 1 79 ? -3.635 24.240 22.900 1.00 0.00 159 ALA A C 7
ATOM 9966 O O . ALA A 1 79 ? -4.072 25.306 22.464 1.00 0.00 159 ALA A O 7
ATOM 9973 N N . LYS A 1 80 ? -3.583 23.957 24.197 1.00 0.00 160 LYS A N 7
ATOM 9974 C CA . LYS A 1 80 ? -4.045 24.903 25.206 1.00 0.00 160 LYS A CA 7
ATOM 9975 C C . LYS A 1 80 ? -2.874 25.442 26.022 1.00 0.00 160 LYS A C 7
ATOM 9976 O O . LYS A 1 80 ? -1.776 24.888 25.991 1.00 0.00 160 LYS A O 7
ATOM 9995 N N . MET A 1 81 ? -3.117 26.526 26.752 1.00 0.00 161 MET A N 7
ATOM 9996 C CA . MET A 1 81 ? -2.083 27.138 27.578 1.00 0.00 161 MET A CA 7
ATOM 9997 C C . MET A 1 81 ? -2.700 28.052 28.632 1.00 0.00 161 MET A C 7
ATOM 9998 O O . MET A 1 81 ? -3.887 28.372 28.572 1.00 0.00 161 MET A O 7
ATOM 10012 N N . SER A 1 82 ? -1.886 28.470 29.597 1.00 0.00 162 SER A N 7
ATOM 10013 C CA . SER A 1 82 ? -2.353 29.344 30.666 1.00 0.00 162 SER A CA 7
ATOM 10014 C C . SER A 1 82 ? -1.187 30.093 31.304 1.00 0.00 162 SER A C 7
ATOM 10015 O O . SER A 1 82 ? -0.027 29.869 30.958 1.00 0.00 162 SER A O 7
ATOM 10023 N N . TYR A 1 83 ? -1.504 30.983 32.237 1.00 0.00 163 TYR A N 7
ATOM 10024 C CA . TYR A 1 83 ? -0.484 31.768 32.923 1.00 0.00 163 TYR A CA 7
ATOM 10025 C C . TYR A 1 83 ? -1.028 32.351 34.223 1.00 0.00 163 TYR A C 7
ATOM 10026 O O . TYR A 1 83 ? -2.239 32.385 34.444 1.00 0.00 163 TYR A O 7
ATOM 10044 N N . TYR A 1 84 ? -0.123 32.809 35.082 1.00 0.00 164 TYR A N 7
ATOM 10045 C CA . TYR A 1 84 ? -0.510 33.389 36.362 1.00 0.00 164 TYR A CA 7
ATOM 10046 C C . TYR A 1 84 ? -0.414 34.911 36.322 1.00 0.00 164 TYR A C 7
ATOM 10047 O O . TYR A 1 84 ? 0.066 35.490 35.347 1.00 0.00 164 TYR A O 7
ATOM 10065 N N . LYS A 1 85 ? -0.875 35.555 37.389 1.00 0.00 165 LYS A N 7
ATOM 10066 C CA . LYS A 1 85 ? -0.841 37.010 37.479 1.00 0.00 165 LYS A CA 7
ATOM 10067 C C . LYS A 1 85 ? -0.548 37.460 38.907 1.00 0.00 165 LYS A C 7
ATOM 10068 O O . LYS A 1 85 ? -0.955 36.808 39.868 1.00 0.00 165 LYS A O 7
ATOM 10087 N N . GLU A 1 86 ? 0.160 38.578 39.037 1.00 0.00 166 GLU A N 7
ATOM 10088 C CA . GLU A 1 86 ? 0.506 39.114 40.348 1.00 0.00 166 GLU A CA 7
ATOM 10089 C C . GLU A 1 86 ? -0.712 39.136 41.266 1.00 0.00 166 GLU A C 7
ATOM 10090 O O . GLU A 1 86 ? -0.583 39.066 42.488 1.00 0.00 166 GLU A O 7
ATOM 10102 N N . LYS A 1 1 ? 9.400 12.134 18.465 1.00 0.00 81 LYS A N 8
ATOM 10103 C CA . LYS A 1 1 ? 8.448 11.382 17.656 1.00 0.00 81 LYS A CA 8
ATOM 10104 C C . LYS A 1 1 ? 9.151 10.691 16.492 1.00 0.00 81 LYS A C 8
ATOM 10105 O O . LYS A 1 1 ? 9.966 11.297 15.797 1.00 0.00 81 LYS A O 8
ATOM 10124 N N . LYS A 1 2 ? 8.828 9.419 16.283 1.00 0.00 82 LYS A N 8
ATOM 10125 C CA . LYS A 1 2 ? 9.426 8.645 15.201 1.00 0.00 82 LYS A CA 8
ATOM 10126 C C . LYS A 1 2 ? 10.943 8.590 15.346 1.00 0.00 82 LYS A C 8
ATOM 10127 O O . LYS A 1 2 ? 11.674 8.712 14.363 1.00 0.00 82 LYS A O 8
ATOM 10146 N N . ARG A 1 3 ? 11.409 8.404 16.576 1.00 0.00 83 ARG A N 8
ATOM 10147 C CA . ARG A 1 3 ? 12.840 8.333 16.848 1.00 0.00 83 ARG A CA 8
ATOM 10148 C C . ARG A 1 3 ? 13.381 6.937 16.551 1.00 0.00 83 ARG A C 8
ATOM 10149 O O . ARG A 1 3 ? 14.576 6.761 16.316 1.00 0.00 83 ARG A O 8
ATOM 10170 N N . ALA A 1 4 ? 12.492 5.949 16.564 1.00 0.00 84 ALA A N 8
ATOM 10171 C CA . ALA A 1 4 ? 12.880 4.570 16.295 1.00 0.00 84 ALA A CA 8
ATOM 10172 C C . ALA A 1 4 ? 11.979 3.943 15.236 1.00 0.00 84 ALA A C 8
ATOM 10173 O O . ALA A 1 4 ? 10.970 3.317 15.559 1.00 0.00 84 ALA A O 8
ATOM 10180 N N . GLU A 1 5 ? 12.350 4.117 13.971 1.00 0.00 85 GLU A N 8
ATOM 10181 C CA . GLU A 1 5 ? 11.572 3.569 12.866 1.00 0.00 85 GLU A CA 8
ATOM 10182 C C . GLU A 1 5 ? 11.536 2.045 12.929 1.00 0.00 85 GLU A C 8
ATOM 10183 O O . GLU A 1 5 ? 12.560 1.380 12.770 1.00 0.00 85 GLU A O 8
ATOM 10195 N N . THR A 1 6 ? 10.348 1.497 13.165 1.00 0.00 86 THR A N 8
ATOM 10196 C CA . THR A 1 6 ? 10.177 0.052 13.251 1.00 0.00 86 THR A CA 8
ATOM 10197 C C . THR A 1 6 ? 10.023 -0.568 11.867 1.00 0.00 86 THR A C 8
ATOM 10198 O O . THR A 1 6 ? 10.631 -1.595 11.566 1.00 0.00 86 THR A O 8
ATOM 10209 N N . TRP A 1 7 ? 9.208 0.063 11.029 1.00 0.00 87 TRP A N 8
ATOM 10210 C CA . TRP A 1 7 ? 8.975 -0.427 9.676 1.00 0.00 87 TRP A CA 8
ATOM 10211 C C . TRP A 1 7 ? 9.987 0.165 8.701 1.00 0.00 87 TRP A C 8
ATOM 10212 O O . TRP A 1 7 ? 10.249 1.368 8.717 1.00 0.00 87 TRP A O 8
ATOM 10233 N N . VAL A 1 8 ? 10.554 -0.688 7.853 1.00 0.00 88 VAL A N 8
ATOM 10234 C CA . VAL A 1 8 ? 11.537 -0.248 6.870 1.00 0.00 88 VAL A CA 8
ATOM 10235 C C . VAL A 1 8 ? 10.858 0.360 5.648 1.00 0.00 88 VAL A C 8
ATOM 10236 O O . VAL A 1 8 ? 9.640 0.276 5.497 1.00 0.00 88 VAL A O 8
ATOM 10249 N N . GLN A 1 9 ? 11.655 0.971 4.778 1.00 0.00 89 GLN A N 8
ATOM 10250 C CA . GLN A 1 9 ? 11.131 1.593 3.568 1.00 0.00 89 GLN A CA 8
ATOM 10251 C C . GLN A 1 9 ? 10.501 0.552 2.649 1.00 0.00 89 GLN A C 8
ATOM 10252 O O . GLN A 1 9 ? 9.463 0.797 2.035 1.00 0.00 89 GLN A O 8
ATOM 10266 N N . ASP A 1 10 ? 11.137 -0.611 2.559 1.00 0.00 90 ASP A N 8
ATOM 10267 C CA . ASP A 1 10 ? 10.639 -1.692 1.715 1.00 0.00 90 ASP A CA 8
ATOM 10268 C C . ASP A 1 10 ? 9.244 -2.125 2.154 1.00 0.00 90 ASP A C 8
ATOM 10269 O O . ASP A 1 10 ? 8.281 -2.007 1.398 1.00 0.00 90 ASP A O 8
ATOM 10278 N N . GLU A 1 11 ? 9.145 -2.629 3.381 1.00 0.00 91 GLU A N 8
ATOM 10279 C CA . GLU A 1 11 ? 7.868 -3.082 3.919 1.00 0.00 91 GLU A CA 8
ATOM 10280 C C . GLU A 1 11 ? 6.807 -1.992 3.793 1.00 0.00 91 GLU A C 8
ATOM 10281 O O . GLU A 1 11 ? 5.648 -2.271 3.486 1.00 0.00 91 GLU A O 8
ATOM 10293 N N . THR A 1 12 ? 7.213 -0.749 4.034 1.00 0.00 92 THR A N 8
ATOM 10294 C CA . THR A 1 12 ? 6.299 0.382 3.950 1.00 0.00 92 THR A CA 8
ATOM 10295 C C . THR A 1 12 ? 5.798 0.580 2.524 1.00 0.00 92 THR A C 8
ATOM 10296 O O . THR A 1 12 ? 4.603 0.464 2.254 1.00 0.00 92 THR A O 8
ATOM 10307 N N . ARG A 1 13 ? 6.720 0.879 1.614 1.00 0.00 93 ARG A N 8
ATOM 10308 C CA . ARG A 1 13 ? 6.371 1.093 0.215 1.00 0.00 93 ARG A CA 8
ATOM 10309 C C . ARG A 1 13 ? 5.563 -0.081 -0.330 1.00 0.00 93 ARG A C 8
ATOM 10310 O O . ARG A 1 13 ? 4.488 0.104 -0.899 1.00 0.00 93 ARG A O 8
ATOM 10331 N N . SER A 1 14 ? 6.090 -1.288 -0.152 1.00 0.00 94 SER A N 8
ATOM 10332 C CA . SER A 1 14 ? 5.420 -2.492 -0.630 1.00 0.00 94 SER A CA 8
ATOM 10333 C C . SER A 1 14 ? 4.059 -2.658 0.039 1.00 0.00 94 SER A C 8
ATOM 10334 O O . SER A 1 14 ? 3.053 -2.909 -0.627 1.00 0.00 94 SER A O 8
ATOM 10342 N N . LEU A 1 15 ? 4.035 -2.517 1.360 1.00 0.00 95 LEU A N 8
ATOM 10343 C CA . LEU A 1 15 ? 2.797 -2.650 2.121 1.00 0.00 95 LEU A CA 8
ATOM 10344 C C . LEU A 1 15 ? 1.644 -1.946 1.414 1.00 0.00 95 LEU A C 8
ATOM 10345 O O . LEU A 1 15 ? 0.581 -2.531 1.204 1.00 0.00 95 LEU A O 8
ATOM 10361 N N . ILE A 1 16 ? 1.862 -0.687 1.047 1.00 0.00 96 ILE A N 8
ATOM 10362 C CA . ILE A 1 16 ? 0.842 0.095 0.360 1.00 0.00 96 ILE A CA 8
ATOM 10363 C C . ILE A 1 16 ? 0.478 -0.532 -0.981 1.00 0.00 96 ILE A C 8
ATOM 10364 O O . ILE A 1 16 ? -0.674 -0.893 -1.217 1.00 0.00 96 ILE A O 8
ATOM 10380 N N . MET A 1 17 ? 1.470 -0.660 -1.857 1.00 0.00 97 MET A N 8
ATOM 10381 C CA . MET A 1 17 ? 1.255 -1.247 -3.174 1.00 0.00 97 MET A CA 8
ATOM 10382 C C . MET A 1 17 ? 0.244 -2.387 -3.103 1.00 0.00 97 MET A C 8
ATOM 10383 O O . MET A 1 17 ? -0.754 -2.391 -3.825 1.00 0.00 97 MET A O 8
ATOM 10397 N N . PHE A 1 18 ? 0.508 -3.352 -2.229 1.00 0.00 98 PHE A N 8
ATOM 10398 C CA . PHE A 1 18 ? -0.379 -4.498 -2.064 1.00 0.00 98 PHE A CA 8
ATOM 10399 C C . PHE A 1 18 ? -1.774 -4.050 -1.640 1.00 0.00 98 PHE A C 8
ATOM 10400 O O . PHE A 1 18 ? -2.769 -4.393 -2.279 1.00 0.00 98 PHE A O 8
ATOM 10417 N N . ARG A 1 19 ? -1.839 -3.282 -0.558 1.00 0.00 99 ARG A N 8
ATOM 10418 C CA . ARG A 1 19 ? -3.111 -2.788 -0.046 1.00 0.00 99 ARG A CA 8
ATOM 10419 C C . ARG A 1 19 ? -3.844 -1.972 -1.107 1.00 0.00 99 ARG A C 8
ATOM 10420 O O . ARG A 1 19 ? -4.898 -2.378 -1.598 1.00 0.00 99 ARG A O 8
ATOM 10441 N N . ARG A 1 20 ? -3.279 -0.821 -1.457 1.00 0.00 100 ARG A N 8
ATOM 10442 C CA . ARG A 1 20 ? -3.879 0.051 -2.458 1.00 0.00 100 ARG A CA 8
ATOM 10443 C C . ARG A 1 20 ? -4.461 -0.763 -3.610 1.00 0.00 100 ARG A C 8
ATOM 10444 O O . ARG A 1 20 ? -5.496 -0.408 -4.174 1.00 0.00 100 ARG A O 8
ATOM 10465 N N . GLY A 1 21 ? -3.788 -1.856 -3.955 1.00 0.00 101 GLY A N 8
ATOM 10466 C CA . GLY A 1 21 ? -4.253 -2.703 -5.038 1.00 0.00 101 GLY A CA 8
ATOM 10467 C C . GLY A 1 21 ? -5.527 -3.446 -4.687 1.00 0.00 101 GLY A C 8
ATOM 10468 O O . GLY A 1 21 ? -6.483 -3.451 -5.462 1.00 0.00 101 GLY A O 8
ATOM 10472 N N . MET A 1 22 ? -5.539 -4.076 -3.518 1.00 0.00 102 MET A N 8
ATOM 10473 C CA . MET A 1 22 ? -6.706 -4.826 -3.066 1.00 0.00 102 MET A CA 8
ATOM 10474 C C . MET A 1 22 ? -7.683 -3.918 -2.327 1.00 0.00 102 MET A C 8
ATOM 10475 O O . MET A 1 22 ? -8.666 -4.387 -1.752 1.00 0.00 102 MET A O 8
ATOM 10489 N N . ASP A 1 23 ? -7.407 -2.619 -2.346 1.00 0.00 103 ASP A N 8
ATOM 10490 C CA . ASP A 1 23 ? -8.263 -1.646 -1.678 1.00 0.00 103 ASP A CA 8
ATOM 10491 C C . ASP A 1 23 ? -9.732 -1.904 -1.998 1.00 0.00 103 ASP A C 8
ATOM 10492 O O . ASP A 1 23 ? -10.587 -1.860 -1.114 1.00 0.00 103 ASP A O 8
ATOM 10501 N N . GLY A 1 24 ? -10.018 -2.174 -3.268 1.00 0.00 104 GLY A N 8
ATOM 10502 C CA . GLY A 1 24 ? -11.385 -2.435 -3.682 1.00 0.00 104 GLY A CA 8
ATOM 10503 C C . GLY A 1 24 ? -12.090 -3.417 -2.767 1.00 0.00 104 GLY A C 8
ATOM 10504 O O . GLY A 1 24 ? -13.052 -3.061 -2.086 1.00 0.00 104 GLY A O 8
ATOM 10508 N N . LEU A 1 25 ? -11.613 -4.657 -2.752 1.00 0.00 105 LEU A N 8
ATOM 10509 C CA . LEU A 1 25 ? -12.205 -5.694 -1.915 1.00 0.00 105 LEU A CA 8
ATOM 10510 C C . LEU A 1 25 ? -12.544 -5.150 -0.531 1.00 0.00 105 LEU A C 8
ATOM 10511 O O . LEU A 1 25 ? -13.679 -5.264 -0.069 1.00 0.00 105 LEU A O 8
ATOM 10527 N N . PHE A 1 26 ? -11.552 -4.557 0.125 1.00 0.00 106 PHE A N 8
ATOM 10528 C CA . PHE A 1 26 ? -11.745 -3.993 1.456 1.00 0.00 106 PHE A CA 8
ATOM 10529 C C . PHE A 1 26 ? -13.038 -3.186 1.522 1.00 0.00 106 PHE A C 8
ATOM 10530 O O . PHE A 1 26 ? -13.832 -3.340 2.449 1.00 0.00 106 PHE A O 8
ATOM 10547 N N . ASN A 1 27 ? -13.242 -2.323 0.531 1.00 0.00 107 ASN A N 8
ATOM 10548 C CA . ASN A 1 27 ? -14.437 -1.490 0.477 1.00 0.00 107 ASN A CA 8
ATOM 10549 C C . ASN A 1 27 ? -15.677 -2.292 0.859 1.00 0.00 107 ASN A C 8
ATOM 10550 O O . ASN A 1 27 ? -16.349 -1.987 1.845 1.00 0.00 107 ASN A O 8
ATOM 10561 N N . THR A 1 28 ? -15.976 -3.321 0.072 1.00 0.00 108 THR A N 8
ATOM 10562 C CA . THR A 1 28 ? -17.135 -4.167 0.326 1.00 0.00 108 THR A CA 8
ATOM 10563 C C . THR A 1 28 ? -16.728 -5.463 1.019 1.00 0.00 108 THR A C 8
ATOM 10564 O O . THR A 1 28 ? -16.544 -6.493 0.370 1.00 0.00 108 THR A O 8
ATOM 10575 N N . SER A 1 29 ? -16.590 -5.405 2.339 1.00 0.00 109 SER A N 8
ATOM 10576 C CA . SER A 1 29 ? -16.202 -6.574 3.119 1.00 0.00 109 SER A CA 8
ATOM 10577 C C . SER A 1 29 ? -16.469 -6.349 4.605 1.00 0.00 109 SER A C 8
ATOM 10578 O O . SER A 1 29 ? -15.826 -5.516 5.244 1.00 0.00 109 SER A O 8
ATOM 10586 N N . LYS A 1 30 ? -17.423 -7.098 5.148 1.00 0.00 110 LYS A N 8
ATOM 10587 C CA . LYS A 1 30 ? -17.776 -6.984 6.557 1.00 0.00 110 LYS A CA 8
ATOM 10588 C C . LYS A 1 30 ? -16.535 -7.073 7.439 1.00 0.00 110 LYS A C 8
ATOM 10589 O O . LYS A 1 30 ? -16.311 -6.223 8.301 1.00 0.00 110 LYS A O 8
ATOM 10608 N N . SER A 1 31 ? -15.730 -8.107 7.216 1.00 0.00 111 SER A N 8
ATOM 10609 C CA . SER A 1 31 ? -14.512 -8.309 7.992 1.00 0.00 111 SER A CA 8
ATOM 10610 C C . SER A 1 31 ? -13.284 -8.300 7.088 1.00 0.00 111 SER A C 8
ATOM 10611 O O . SER A 1 31 ? -13.322 -8.804 5.966 1.00 0.00 111 SER A O 8
ATOM 10619 N N . ASN A 1 32 ? -12.195 -7.722 7.585 1.00 0.00 112 ASN A N 8
ATOM 10620 C CA . ASN A 1 32 ? -10.954 -7.646 6.822 1.00 0.00 112 ASN A CA 8
ATOM 10621 C C . ASN A 1 32 ? -9.913 -8.612 7.379 1.00 0.00 112 ASN A C 8
ATOM 10622 O O . ASN A 1 32 ? -8.721 -8.491 7.093 1.00 0.00 112 ASN A O 8
ATOM 10633 N N . LYS A 1 33 ? -10.371 -9.572 8.175 1.00 0.00 113 LYS A N 8
ATOM 10634 C CA . LYS A 1 33 ? -9.481 -10.561 8.772 1.00 0.00 113 LYS A CA 8
ATOM 10635 C C . LYS A 1 33 ? -8.762 -11.366 7.694 1.00 0.00 113 LYS A C 8
ATOM 10636 O O . LYS A 1 33 ? -7.533 -11.438 7.675 1.00 0.00 113 LYS A O 8
ATOM 10655 N N . HIS A 1 34 ? -9.536 -11.970 6.798 1.00 0.00 114 HIS A N 8
ATOM 10656 C CA . HIS A 1 34 ? -8.972 -12.769 5.716 1.00 0.00 114 HIS A CA 8
ATOM 10657 C C . HIS A 1 34 ? -8.096 -11.911 4.807 1.00 0.00 114 HIS A C 8
ATOM 10658 O O . HIS A 1 34 ? -6.946 -12.254 4.532 1.00 0.00 114 HIS A O 8
ATOM 10672 N N . LEU A 1 35 ? -8.648 -10.795 4.344 1.00 0.00 115 LEU A N 8
ATOM 10673 C CA . LEU A 1 35 ? -7.917 -9.888 3.466 1.00 0.00 115 LEU A CA 8
ATOM 10674 C C . LEU A 1 35 ? -6.549 -9.549 4.049 1.00 0.00 115 LEU A C 8
ATOM 10675 O O . LEU A 1 35 ? -5.520 -10.003 3.550 1.00 0.00 115 LEU A O 8
ATOM 10691 N N . TRP A 1 36 ? -6.546 -8.750 5.110 1.00 0.00 116 TRP A N 8
ATOM 10692 C CA . TRP A 1 36 ? -5.305 -8.352 5.764 1.00 0.00 116 TRP A CA 8
ATOM 10693 C C . TRP A 1 36 ? -4.303 -9.501 5.774 1.00 0.00 116 TRP A C 8
ATOM 10694 O O . TRP A 1 36 ? -3.148 -9.332 5.384 1.00 0.00 116 TRP A O 8
ATOM 10715 N N . GLU A 1 37 ? -4.752 -10.668 6.224 1.00 0.00 117 GLU A N 8
ATOM 10716 C CA . GLU A 1 37 ? -3.893 -11.845 6.285 1.00 0.00 117 GLU A CA 8
ATOM 10717 C C . GLU A 1 37 ? -3.266 -12.132 4.923 1.00 0.00 117 GLU A C 8
ATOM 10718 O O . GLU A 1 37 ? -2.048 -12.254 4.803 1.00 0.00 117 GLU A O 8
ATOM 10730 N N . GLN A 1 38 ? -4.110 -12.240 3.902 1.00 0.00 118 GLN A N 8
ATOM 10731 C CA . GLN A 1 38 ? -3.639 -12.515 2.549 1.00 0.00 118 GLN A CA 8
ATOM 10732 C C . GLN A 1 38 ? -2.476 -11.600 2.181 1.00 0.00 118 GLN A C 8
ATOM 10733 O O . GLN A 1 38 ? -1.487 -12.042 1.596 1.00 0.00 118 GLN A O 8
ATOM 10747 N N . ILE A 1 39 ? -2.601 -10.323 2.527 1.00 0.00 119 ILE A N 8
ATOM 10748 C CA . ILE A 1 39 ? -1.560 -9.347 2.234 1.00 0.00 119 ILE A CA 8
ATOM 10749 C C . ILE A 1 39 ? -0.278 -9.664 2.996 1.00 0.00 119 ILE A C 8
ATOM 10750 O O . ILE A 1 39 ? 0.762 -9.937 2.396 1.00 0.00 119 ILE A O 8
ATOM 10766 N N . SER A 1 40 ? -0.360 -9.629 4.322 1.00 0.00 120 SER A N 8
ATOM 10767 C CA . SER A 1 40 ? 0.794 -9.911 5.167 1.00 0.00 120 SER A CA 8
ATOM 10768 C C . SER A 1 40 ? 1.632 -11.045 4.582 1.00 0.00 120 SER A C 8
ATOM 10769 O O . SER A 1 40 ? 2.852 -11.074 4.738 1.00 0.00 120 SER A O 8
ATOM 10777 N N . SER A 1 41 ? 0.965 -11.978 3.909 1.00 0.00 121 SER A N 8
ATOM 10778 C CA . SER A 1 41 ? 1.646 -13.116 3.304 1.00 0.00 121 SER A CA 8
ATOM 10779 C C . SER A 1 41 ? 2.389 -12.696 2.039 1.00 0.00 121 SER A C 8
ATOM 10780 O O . SER A 1 41 ? 3.582 -12.958 1.889 1.00 0.00 121 SER A O 8
ATOM 10788 N N . LYS A 1 42 ? 1.673 -12.041 1.131 1.00 0.00 122 LYS A N 8
ATOM 10789 C CA . LYS A 1 42 ? 2.262 -11.582 -0.122 1.00 0.00 122 LYS A CA 8
ATOM 10790 C C . LYS A 1 42 ? 3.443 -10.654 0.140 1.00 0.00 122 LYS A C 8
ATOM 10791 O O . LYS A 1 42 ? 4.507 -10.803 -0.461 1.00 0.00 122 LYS A O 8
ATOM 10810 N N . MET A 1 43 ? 3.250 -9.697 1.042 1.00 0.00 123 MET A N 8
ATOM 10811 C CA . MET A 1 43 ? 4.302 -8.747 1.385 1.00 0.00 123 MET A CA 8
ATOM 10812 C C . MET A 1 43 ? 5.440 -9.440 2.125 1.00 0.00 123 MET A C 8
ATOM 10813 O O . MET A 1 43 ? 6.595 -9.022 2.039 1.00 0.00 123 MET A O 8
ATOM 10827 N N . ARG A 1 44 ? 5.107 -10.501 2.854 1.00 0.00 124 ARG A N 8
ATOM 10828 C CA . ARG A 1 44 ? 6.102 -11.250 3.611 1.00 0.00 124 ARG A CA 8
ATOM 10829 C C . ARG A 1 44 ? 6.992 -12.068 2.679 1.00 0.00 124 ARG A C 8
ATOM 10830 O O . ARG A 1 44 ? 8.184 -12.235 2.933 1.00 0.00 124 ARG A O 8
ATOM 10851 N N . GLU A 1 45 ? 6.403 -12.574 1.600 1.00 0.00 125 GLU A N 8
ATOM 10852 C CA . GLU A 1 45 ? 7.143 -13.375 0.632 1.00 0.00 125 GLU A CA 8
ATOM 10853 C C . GLU A 1 45 ? 8.451 -12.691 0.246 1.00 0.00 125 GLU A C 8
ATOM 10854 O O . GLU A 1 45 ? 9.503 -13.328 0.179 1.00 0.00 125 GLU A O 8
ATOM 10866 N N . LYS A 1 46 ? 8.379 -11.388 -0.006 1.00 0.00 126 LYS A N 8
ATOM 10867 C CA . LYS A 1 46 ? 9.556 -10.615 -0.385 1.00 0.00 126 LYS A CA 8
ATOM 10868 C C . LYS A 1 46 ? 10.738 -10.945 0.521 1.00 0.00 126 LYS A C 8
ATOM 10869 O O . LYS A 1 46 ? 11.889 -10.927 0.087 1.00 0.00 126 LYS A O 8
ATOM 10888 N N . GLY A 1 47 ? 10.445 -11.248 1.782 1.00 0.00 127 GLY A N 8
ATOM 10889 C CA . GLY A 1 47 ? 11.494 -11.580 2.728 1.00 0.00 127 GLY A CA 8
ATOM 10890 C C . GLY A 1 47 ? 11.392 -10.779 4.011 1.00 0.00 127 GLY A C 8
ATOM 10891 O O . GLY A 1 47 ? 12.406 -10.378 4.584 1.00 0.00 127 GLY A O 8
ATOM 10895 N N . PHE A 1 48 ? 10.165 -10.543 4.464 1.00 0.00 128 PHE A N 8
ATOM 10896 C CA . PHE A 1 48 ? 9.934 -9.782 5.686 1.00 0.00 128 PHE A CA 8
ATOM 10897 C C . PHE A 1 48 ? 8.862 -10.447 6.546 1.00 0.00 128 PHE A C 8
ATOM 10898 O O . PHE A 1 48 ? 7.674 -10.390 6.230 1.00 0.00 128 PHE A O 8
ATOM 10915 N N . ASP A 1 49 ? 9.292 -11.077 7.633 1.00 0.00 129 ASP A N 8
ATOM 10916 C CA . ASP A 1 49 ? 8.371 -11.753 8.540 1.00 0.00 129 ASP A CA 8
ATOM 10917 C C . ASP A 1 49 ? 7.660 -10.747 9.441 1.00 0.00 129 ASP A C 8
ATOM 10918 O O . ASP A 1 49 ? 8.118 -10.456 10.546 1.00 0.00 129 ASP A O 8
ATOM 10927 N N . ARG A 1 50 ? 6.539 -10.219 8.960 1.00 0.00 130 ARG A N 8
ATOM 10928 C CA . ARG A 1 50 ? 5.766 -9.245 9.720 1.00 0.00 130 ARG A CA 8
ATOM 10929 C C . ARG A 1 50 ? 4.411 -9.819 10.121 1.00 0.00 130 ARG A C 8
ATOM 10930 O O . ARG A 1 50 ? 3.739 -10.468 9.320 1.00 0.00 130 ARG A O 8
ATOM 10951 N N . SER A 1 51 ? 4.017 -9.577 11.368 1.00 0.00 131 SER A N 8
ATOM 10952 C CA . SER A 1 51 ? 2.744 -10.074 11.877 1.00 0.00 131 SER A CA 8
ATOM 10953 C C . SER A 1 51 ? 1.580 -9.263 11.316 1.00 0.00 131 SER A C 8
ATOM 10954 O O . SER A 1 51 ? 1.743 -8.133 10.854 1.00 0.00 131 SER A O 8
ATOM 10962 N N . PRO A 1 52 ? 0.376 -9.852 11.355 1.00 0.00 132 PRO A N 8
ATOM 10963 C CA . PRO A 1 52 ? -0.840 -9.203 10.855 1.00 0.00 132 PRO A CA 8
ATOM 10964 C C . PRO A 1 52 ? -1.275 -8.034 11.731 1.00 0.00 132 PRO A C 8
ATOM 10965 O O . PRO A 1 52 ? -1.845 -7.058 11.243 1.00 0.00 132 PRO A O 8
ATOM 10976 N N . ASP A 1 53 ? -1.001 -8.138 13.027 1.00 0.00 133 ASP A N 8
ATOM 10977 C CA . ASP A 1 53 ? -1.363 -7.088 13.972 1.00 0.00 133 ASP A CA 8
ATOM 10978 C C . ASP A 1 53 ? -0.621 -5.793 13.656 1.00 0.00 133 ASP A C 8
ATOM 10979 O O . ASP A 1 53 ? -1.091 -4.702 13.977 1.00 0.00 133 ASP A O 8
ATOM 10988 N N . MET A 1 54 ? 0.542 -5.923 13.025 1.00 0.00 134 MET A N 8
ATOM 10989 C CA . MET A 1 54 ? 1.349 -4.763 12.665 1.00 0.00 134 MET A CA 8
ATOM 10990 C C . MET A 1 54 ? 0.739 -4.022 11.479 1.00 0.00 134 MET A C 8
ATOM 10991 O O . MET A 1 54 ? 0.532 -2.810 11.533 1.00 0.00 134 MET A O 8
ATOM 11005 N N . CYS A 1 55 ? 0.455 -4.759 10.411 1.00 0.00 135 CYS A N 8
ATOM 11006 C CA . CYS A 1 55 ? -0.131 -4.171 9.211 1.00 0.00 135 CYS A CA 8
ATOM 11007 C C . CYS A 1 55 ? -1.370 -3.352 9.556 1.00 0.00 135 CYS A C 8
ATOM 11008 O O . CYS A 1 55 ? -1.524 -2.218 9.101 1.00 0.00 135 CYS A O 8
ATOM 11016 N N . THR A 1 56 ? -2.253 -3.934 10.361 1.00 0.00 136 THR A N 8
ATOM 11017 C CA . THR A 1 56 ? -3.480 -3.260 10.765 1.00 0.00 136 THR A CA 8
ATOM 11018 C C . THR A 1 56 ? -3.176 -1.964 11.509 1.00 0.00 136 THR A C 8
ATOM 11019 O O . THR A 1 56 ? -3.621 -0.888 11.109 1.00 0.00 136 THR A O 8
ATOM 11030 N N . ASP A 1 57 ? -2.416 -2.074 12.593 1.00 0.00 137 ASP A N 8
ATOM 11031 C CA . ASP A 1 57 ? -2.051 -0.911 13.392 1.00 0.00 137 ASP A CA 8
ATOM 11032 C C . ASP A 1 57 ? -1.321 0.125 12.542 1.00 0.00 137 ASP A C 8
ATOM 11033 O O . ASP A 1 57 ? -1.794 1.249 12.371 1.00 0.00 137 ASP A O 8
ATOM 11042 N N . LYS A 1 58 ? -0.165 -0.260 12.012 1.00 0.00 138 LYS A N 8
ATOM 11043 C CA . LYS A 1 58 ? 0.631 0.634 11.180 1.00 0.00 138 LYS A CA 8
ATOM 11044 C C . LYS A 1 58 ? -0.259 1.437 10.237 1.00 0.00 138 LYS A C 8
ATOM 11045 O O . LYS A 1 58 ? -0.167 2.663 10.174 1.00 0.00 138 LYS A O 8
ATOM 11064 N N . TRP A 1 59 ? -1.122 0.738 9.507 1.00 0.00 139 TRP A N 8
ATOM 11065 C CA . TRP A 1 59 ? -2.030 1.388 8.569 1.00 0.00 139 TRP A CA 8
ATOM 11066 C C . TRP A 1 59 ? -2.789 2.525 9.244 1.00 0.00 139 TRP A C 8
ATOM 11067 O O . TRP A 1 59 ? -2.770 3.662 8.772 1.00 0.00 139 TRP A O 8
ATOM 11088 N N . ARG A 1 60 ? -3.455 2.211 10.350 1.00 0.00 140 ARG A N 8
ATOM 11089 C CA . ARG A 1 60 ? -4.221 3.207 11.089 1.00 0.00 140 ARG A CA 8
ATOM 11090 C C . ARG A 1 60 ? -3.425 4.500 11.244 1.00 0.00 140 ARG A C 8
ATOM 11091 O O . ARG A 1 60 ? -3.881 5.572 10.849 1.00 0.00 140 ARG A O 8
ATOM 11112 N N . ASN A 1 61 ? -2.234 4.389 11.823 1.00 0.00 141 ASN A N 8
ATOM 11113 C CA . ASN A 1 61 ? -1.375 5.549 12.032 1.00 0.00 141 ASN A CA 8
ATOM 11114 C C . ASN A 1 61 ? -1.164 6.311 10.727 1.00 0.00 141 ASN A C 8
ATOM 11115 O O . ASN A 1 61 ? -1.320 7.532 10.676 1.00 0.00 141 ASN A O 8
ATOM 11126 N N . LEU A 1 62 ? -0.808 5.584 9.674 1.00 0.00 142 LEU A N 8
ATOM 11127 C CA . LEU A 1 62 ? -0.577 6.190 8.368 1.00 0.00 142 LEU A CA 8
ATOM 11128 C C . LEU A 1 62 ? -1.733 7.106 7.980 1.00 0.00 142 LEU A C 8
ATOM 11129 O O . LEU A 1 62 ? -1.523 8.211 7.478 1.00 0.00 142 LEU A O 8
ATOM 11145 N N . LEU A 1 63 ? -2.954 6.640 8.217 1.00 0.00 143 LEU A N 8
ATOM 11146 C CA . LEU A 1 63 ? -4.146 7.417 7.894 1.00 0.00 143 LEU A CA 8
ATOM 11147 C C . LEU A 1 63 ? -4.287 8.612 8.831 1.00 0.00 143 LEU A C 8
ATOM 11148 O O . LEU A 1 63 ? -4.802 9.661 8.445 1.00 0.00 143 LEU A O 8
ATOM 11164 N N . LYS A 1 64 ? -3.823 8.447 10.065 1.00 0.00 144 LYS A N 8
ATOM 11165 C CA . LYS A 1 64 ? -3.893 9.513 11.059 1.00 0.00 144 LYS A CA 8
ATOM 11166 C C . LYS A 1 64 ? -3.036 10.703 10.641 1.00 0.00 144 LYS A C 8
ATOM 11167 O O . LYS A 1 64 ? -3.476 11.850 10.711 1.00 0.00 144 LYS A O 8
ATOM 11186 N N . GLU A 1 65 ? -1.812 10.422 10.206 1.00 0.00 145 GLU A N 8
ATOM 11187 C CA . GLU A 1 65 ? -0.895 11.471 9.776 1.00 0.00 145 GLU A CA 8
ATOM 11188 C C . GLU A 1 65 ? -1.338 12.070 8.445 1.00 0.00 145 GLU A C 8
ATOM 11189 O O . GLU A 1 65 ? -1.096 13.245 8.168 1.00 0.00 145 GLU A O 8
ATOM 11201 N N . PHE A 1 66 ? -1.989 11.254 7.623 1.00 0.00 146 PHE A N 8
ATOM 11202 C CA . PHE A 1 66 ? -2.466 11.701 6.320 1.00 0.00 146 PHE A CA 8
ATOM 11203 C C . PHE A 1 66 ? -3.641 12.663 6.471 1.00 0.00 146 PHE A C 8
ATOM 11204 O O . PHE A 1 66 ? -3.680 13.719 5.841 1.00 0.00 146 PHE A O 8
ATOM 11221 N N . LYS A 1 67 ? -4.600 12.288 7.312 1.00 0.00 147 LYS A N 8
ATOM 11222 C CA . LYS A 1 67 ? -5.777 13.115 7.549 1.00 0.00 147 LYS A CA 8
ATOM 11223 C C . LYS A 1 67 ? -5.381 14.480 8.102 1.00 0.00 147 LYS A C 8
ATOM 11224 O O . LYS A 1 67 ? -6.177 15.420 8.095 1.00 0.00 147 LYS A O 8
ATOM 11243 N N . LYS A 1 68 ? -4.145 14.584 8.579 1.00 0.00 148 LYS A N 8
ATOM 11244 C CA . LYS A 1 68 ? -3.641 15.835 9.134 1.00 0.00 148 LYS A CA 8
ATOM 11245 C C . LYS A 1 68 ? -2.447 16.344 8.332 1.00 0.00 148 LYS A C 8
ATOM 11246 O O . LYS A 1 68 ? -1.698 15.559 7.751 1.00 0.00 148 LYS A O 8
ATOM 11265 N N . ALA A 1 69 ? -2.275 17.661 8.307 1.00 0.00 149 ALA A N 8
ATOM 11266 C CA . ALA A 1 69 ? -1.170 18.274 7.580 1.00 0.00 149 ALA A CA 8
ATOM 11267 C C . ALA A 1 69 ? 0.073 17.393 7.628 1.00 0.00 149 ALA A C 8
ATOM 11268 O O . ALA A 1 69 ? 0.574 17.066 8.704 1.00 0.00 149 ALA A O 8
ATOM 11275 N N . LYS A 1 70 ? 0.568 17.011 6.455 1.00 0.00 150 LYS A N 8
ATOM 11276 C CA . LYS A 1 70 ? 1.754 16.168 6.362 1.00 0.00 150 LYS A CA 8
ATOM 11277 C C . LYS A 1 70 ? 2.807 16.807 5.463 1.00 0.00 150 LYS A C 8
ATOM 11278 O O . LYS A 1 70 ? 2.480 17.558 4.544 1.00 0.00 150 LYS A O 8
ATOM 11297 N N . HIS A 1 71 ? 4.073 16.504 5.734 1.00 0.00 151 HIS A N 8
ATOM 11298 C CA . HIS A 1 71 ? 5.174 17.047 4.947 1.00 0.00 151 HIS A CA 8
ATOM 11299 C C . HIS A 1 71 ? 5.216 18.569 5.050 1.00 0.00 151 HIS A C 8
ATOM 11300 O O . HIS A 1 71 ? 5.224 19.270 4.037 1.00 0.00 151 HIS A O 8
ATOM 11314 N N . HIS A 1 72 ? 5.241 19.074 6.279 1.00 0.00 152 HIS A N 8
ATOM 11315 C CA . HIS A 1 72 ? 5.282 20.513 6.514 1.00 0.00 152 HIS A CA 8
ATOM 11316 C C . HIS A 1 72 ? 6.540 20.902 7.285 1.00 0.00 152 HIS A C 8
ATOM 11317 O O . HIS A 1 72 ? 7.310 20.041 7.711 1.00 0.00 152 HIS A O 8
ATOM 11331 N N . ASP A 1 73 ? 6.743 22.204 7.458 1.00 0.00 153 ASP A N 8
ATOM 11332 C CA . ASP A 1 73 ? 7.907 22.707 8.178 1.00 0.00 153 ASP A CA 8
ATOM 11333 C C . ASP A 1 73 ? 7.718 22.564 9.685 1.00 0.00 153 ASP A C 8
ATOM 11334 O O . ASP A 1 73 ? 7.710 23.555 10.416 1.00 0.00 153 ASP A O 8
ATOM 11343 N N . ARG A 1 74 ? 7.565 21.326 10.142 1.00 0.00 154 ARG A N 8
ATOM 11344 C CA . ARG A 1 74 ? 7.374 21.054 11.562 1.00 0.00 154 ARG A CA 8
ATOM 11345 C C . ARG A 1 74 ? 8.159 19.817 11.989 1.00 0.00 154 ARG A C 8
ATOM 11346 O O . ARG A 1 74 ? 7.788 18.690 11.663 1.00 0.00 154 ARG A O 8
ATOM 11367 N N . GLY A 1 75 ? 9.247 20.036 12.721 1.00 0.00 155 GLY A N 8
ATOM 11368 C CA . GLY A 1 75 ? 10.067 18.931 13.181 1.00 0.00 155 GLY A CA 8
ATOM 11369 C C . GLY A 1 75 ? 11.419 18.888 12.496 1.00 0.00 155 GLY A C 8
ATOM 11370 O O . GLY A 1 75 ? 12.448 19.128 13.124 1.00 0.00 155 GLY A O 8
ATOM 11374 N N . ASN A 1 76 ? 11.415 18.580 11.203 1.00 0.00 156 ASN A N 8
ATOM 11375 C CA . ASN A 1 76 ? 12.651 18.504 10.432 1.00 0.00 156 ASN A CA 8
ATOM 11376 C C . ASN A 1 76 ? 13.541 19.711 10.711 1.00 0.00 156 ASN A C 8
ATOM 11377 O O . ASN A 1 76 ? 13.130 20.657 11.381 1.00 0.00 156 ASN A O 8
ATOM 11388 N N . GLY A 1 77 ? 14.764 19.671 10.191 1.00 0.00 157 GLY A N 8
ATOM 11389 C CA . GLY A 1 77 ? 15.693 20.767 10.394 1.00 0.00 157 GLY A CA 8
ATOM 11390 C C . GLY A 1 77 ? 16.826 20.761 9.387 1.00 0.00 157 GLY A C 8
ATOM 11391 O O . GLY A 1 77 ? 16.660 21.206 8.252 1.00 0.00 157 GLY A O 8
ATOM 11395 N N . SER A 1 78 ? 17.983 20.257 9.804 1.00 0.00 158 SER A N 8
ATOM 11396 C CA . SER A 1 78 ? 19.151 20.199 8.932 1.00 0.00 158 SER A CA 8
ATOM 11397 C C . SER A 1 78 ? 20.090 19.074 9.355 1.00 0.00 158 SER A C 8
ATOM 11398 O O . SER A 1 78 ? 20.172 18.729 10.534 1.00 0.00 158 SER A O 8
ATOM 11406 N N . ALA A 1 79 ? 20.797 18.505 8.384 1.00 0.00 159 ALA A N 8
ATOM 11407 C CA . ALA A 1 79 ? 21.732 17.420 8.655 1.00 0.00 159 ALA A CA 8
ATOM 11408 C C . ALA A 1 79 ? 22.818 17.352 7.586 1.00 0.00 159 ALA A C 8
ATOM 11409 O O . ALA A 1 79 ? 22.618 17.792 6.454 1.00 0.00 159 ALA A O 8
ATOM 11416 N N . LYS A 1 80 ? 23.969 16.799 7.954 1.00 0.00 160 LYS A N 8
ATOM 11417 C CA . LYS A 1 80 ? 25.088 16.673 7.027 1.00 0.00 160 LYS A CA 8
ATOM 11418 C C . LYS A 1 80 ? 25.966 15.481 7.394 1.00 0.00 160 LYS A C 8
ATOM 11419 O O . LYS A 1 80 ? 25.756 14.836 8.421 1.00 0.00 160 LYS A O 8
ATOM 11438 N N . MET A 1 81 ? 26.950 15.194 6.548 1.00 0.00 161 MET A N 8
ATOM 11439 C CA . MET A 1 81 ? 27.861 14.081 6.786 1.00 0.00 161 MET A CA 8
ATOM 11440 C C . MET A 1 81 ? 29.273 14.585 7.071 1.00 0.00 161 MET A C 8
ATOM 11441 O O . MET A 1 81 ? 29.583 15.753 6.841 1.00 0.00 161 MET A O 8
ATOM 11455 N N . SER A 1 82 ? 30.123 13.696 7.574 1.00 0.00 162 SER A N 8
ATOM 11456 C CA . SER A 1 82 ? 31.500 14.052 7.895 1.00 0.00 162 SER A CA 8
ATOM 11457 C C . SER A 1 82 ? 32.461 12.947 7.467 1.00 0.00 162 SER A C 8
ATOM 11458 O O . SER A 1 82 ? 32.038 11.874 7.035 1.00 0.00 162 SER A O 8
ATOM 11466 N N . TYR A 1 83 ? 33.756 13.217 7.590 1.00 0.00 163 TYR A N 8
ATOM 11467 C CA . TYR A 1 83 ? 34.778 12.247 7.214 1.00 0.00 163 TYR A CA 8
ATOM 11468 C C . TYR A 1 83 ? 35.814 12.091 8.322 1.00 0.00 163 TYR A C 8
ATOM 11469 O O . TYR A 1 83 ? 35.775 12.799 9.329 1.00 0.00 163 TYR A O 8
ATOM 11487 N N . TYR A 1 84 ? 36.741 11.159 8.129 1.00 0.00 164 TYR A N 8
ATOM 11488 C CA . TYR A 1 84 ? 37.788 10.907 9.112 1.00 0.00 164 TYR A CA 8
ATOM 11489 C C . TYR A 1 84 ? 39.112 11.519 8.667 1.00 0.00 164 TYR A C 8
ATOM 11490 O O . TYR A 1 84 ? 39.258 11.949 7.522 1.00 0.00 164 TYR A O 8
ATOM 11508 N N . LYS A 1 85 ? 40.077 11.555 9.580 1.00 0.00 165 LYS A N 8
ATOM 11509 C CA . LYS A 1 85 ? 41.391 12.112 9.284 1.00 0.00 165 LYS A CA 8
ATOM 11510 C C . LYS A 1 85 ? 42.148 11.227 8.298 1.00 0.00 165 LYS A C 8
ATOM 11511 O O . LYS A 1 85 ? 41.656 10.176 7.890 1.00 0.00 165 LYS A O 8
ATOM 11530 N N . GLU A 1 86 ? 43.348 11.660 7.922 1.00 0.00 166 GLU A N 8
ATOM 11531 C CA . GLU A 1 86 ? 44.172 10.905 6.985 1.00 0.00 166 GLU A CA 8
ATOM 11532 C C . GLU A 1 86 ? 44.043 9.405 7.233 1.00 0.00 166 GLU A C 8
ATOM 11533 O O . GLU A 1 86 ? 43.779 8.634 6.311 1.00 0.00 166 GLU A O 8
ATOM 11545 N N . LYS A 1 1 ? 23.751 -2.887 14.020 1.00 0.00 81 LYS A N 9
ATOM 11546 C CA . LYS A 1 1 ? 22.885 -3.939 14.541 1.00 0.00 81 LYS A CA 9
ATOM 11547 C C . LYS A 1 1 ? 22.317 -3.551 15.902 1.00 0.00 81 LYS A C 9
ATOM 11548 O O . LYS A 1 1 ? 23.022 -3.578 16.911 1.00 0.00 81 LYS A O 9
ATOM 11567 N N . LYS A 1 2 ? 21.037 -3.193 15.924 1.00 0.00 82 LYS A N 9
ATOM 11568 C CA . LYS A 1 2 ? 20.373 -2.803 17.162 1.00 0.00 82 LYS A CA 9
ATOM 11569 C C . LYS A 1 2 ? 19.207 -3.736 17.472 1.00 0.00 82 LYS A C 9
ATOM 11570 O O . LYS A 1 2 ? 18.401 -4.049 16.595 1.00 0.00 82 LYS A O 9
ATOM 11589 N N . ARG A 1 3 ? 19.124 -4.176 18.723 1.00 0.00 83 ARG A N 9
ATOM 11590 C CA . ARG A 1 3 ? 18.056 -5.074 19.147 1.00 0.00 83 ARG A CA 9
ATOM 11591 C C . ARG A 1 3 ? 16.691 -4.523 18.746 1.00 0.00 83 ARG A C 9
ATOM 11592 O O . ARG A 1 3 ? 15.703 -5.255 18.704 1.00 0.00 83 ARG A O 9
ATOM 11613 N N . ALA A 1 4 ? 16.644 -3.227 18.453 1.00 0.00 84 ALA A N 9
ATOM 11614 C CA . ALA A 1 4 ? 15.401 -2.578 18.055 1.00 0.00 84 ALA A CA 9
ATOM 11615 C C . ALA A 1 4 ? 15.206 -2.648 16.544 1.00 0.00 84 ALA A C 9
ATOM 11616 O O . ALA A 1 4 ? 16.133 -2.388 15.777 1.00 0.00 84 ALA A O 9
ATOM 11623 N N . GLU A 1 5 ? 13.995 -3.000 16.123 1.00 0.00 85 GLU A N 9
ATOM 11624 C CA . GLU A 1 5 ? 13.680 -3.104 14.704 1.00 0.00 85 GLU A CA 9
ATOM 11625 C C . GLU A 1 5 ? 12.497 -2.211 14.341 1.00 0.00 85 GLU A C 9
ATOM 11626 O O . GLU A 1 5 ? 11.505 -2.149 15.069 1.00 0.00 85 GLU A O 9
ATOM 11638 N N . THR A 1 6 ? 12.609 -1.520 13.211 1.00 0.00 86 THR A N 9
ATOM 11639 C CA . THR A 1 6 ? 11.551 -0.629 12.752 1.00 0.00 86 THR A CA 9
ATOM 11640 C C . THR A 1 6 ? 11.202 -0.896 11.293 1.00 0.00 86 THR A C 9
ATOM 11641 O O . THR A 1 6 ? 11.964 -1.538 10.570 1.00 0.00 86 THR A O 9
ATOM 11652 N N . TRP A 1 7 ? 10.047 -0.399 10.866 1.00 0.00 87 TRP A N 9
ATOM 11653 C CA . TRP A 1 7 ? 9.597 -0.584 9.490 1.00 0.00 87 TRP A CA 9
ATOM 11654 C C . TRP A 1 7 ? 10.573 0.054 8.508 1.00 0.00 87 TRP A C 9
ATOM 11655 O O . TRP A 1 7 ? 11.107 1.135 8.762 1.00 0.00 87 TRP A O 9
ATOM 11676 N N . VAL A 1 8 ? 10.802 -0.619 7.385 1.00 0.00 88 VAL A N 9
ATOM 11677 C CA . VAL A 1 8 ? 11.713 -0.116 6.364 1.00 0.00 88 VAL A CA 9
ATOM 11678 C C . VAL A 1 8 ? 10.947 0.426 5.163 1.00 0.00 88 VAL A C 9
ATOM 11679 O O . VAL A 1 8 ? 9.749 0.186 5.020 1.00 0.00 88 VAL A O 9
ATOM 11692 N N . GLN A 1 9 ? 11.647 1.159 4.303 1.00 0.00 89 GLN A N 9
ATOM 11693 C CA . GLN A 1 9 ? 11.032 1.735 3.114 1.00 0.00 89 GLN A CA 9
ATOM 11694 C C . GLN A 1 9 ? 10.396 0.651 2.250 1.00 0.00 89 GLN A C 9
ATOM 11695 O O . GLN A 1 9 ? 9.351 0.867 1.635 1.00 0.00 89 GLN A O 9
ATOM 11709 N N . ASP A 1 10 ? 11.033 -0.514 2.207 1.00 0.00 90 ASP A N 9
ATOM 11710 C CA . ASP A 1 10 ? 10.529 -1.632 1.419 1.00 0.00 90 ASP A CA 9
ATOM 11711 C C . ASP A 1 10 ? 9.156 -2.073 1.917 1.00 0.00 90 ASP A C 9
ATOM 11712 O O . ASP A 1 10 ? 8.144 -1.847 1.255 1.00 0.00 90 ASP A O 9
ATOM 11721 N N . GLU A 1 11 ? 9.130 -2.704 3.087 1.00 0.00 91 GLU A N 9
ATOM 11722 C CA . GLU A 1 11 ? 7.881 -3.177 3.671 1.00 0.00 91 GLU A CA 9
ATOM 11723 C C . GLU A 1 11 ? 6.824 -2.077 3.661 1.00 0.00 91 GLU A C 9
ATOM 11724 O O . GLU A 1 11 ? 5.656 -2.324 3.359 1.00 0.00 91 GLU A O 9
ATOM 11736 N N . THR A 1 12 ? 7.242 -0.860 3.994 1.00 0.00 92 THR A N 9
ATOM 11737 C CA . THR A 1 12 ? 6.332 0.279 4.025 1.00 0.00 92 THR A CA 9
ATOM 11738 C C . THR A 1 12 ? 5.686 0.503 2.663 1.00 0.00 92 THR A C 9
ATOM 11739 O O . THR A 1 12 ? 4.474 0.351 2.508 1.00 0.00 92 THR A O 9
ATOM 11750 N N . ARG A 1 13 ? 6.501 0.865 1.679 1.00 0.00 93 ARG A N 9
ATOM 11751 C CA . ARG A 1 13 ? 6.008 1.111 0.329 1.00 0.00 93 ARG A CA 9
ATOM 11752 C C . ARG A 1 13 ? 5.151 -0.054 -0.157 1.00 0.00 93 ARG A C 9
ATOM 11753 O O . ARG A 1 13 ? 4.023 0.138 -0.610 1.00 0.00 93 ARG A O 9
ATOM 11774 N N . SER A 1 14 ? 5.696 -1.263 -0.061 1.00 0.00 94 SER A N 9
ATOM 11775 C CA . SER A 1 14 ? 4.984 -2.459 -0.496 1.00 0.00 94 SER A CA 9
ATOM 11776 C C . SER A 1 14 ? 3.611 -2.543 0.164 1.00 0.00 94 SER A C 9
ATOM 11777 O O . SER A 1 14 ? 2.581 -2.489 -0.511 1.00 0.00 94 SER A O 9
ATOM 11785 N N . LEU A 1 15 ? 3.603 -2.675 1.485 1.00 0.00 95 LEU A N 9
ATOM 11786 C CA . LEU A 1 15 ? 2.357 -2.767 2.238 1.00 0.00 95 LEU A CA 9
ATOM 11787 C C . LEU A 1 15 ? 1.281 -1.879 1.620 1.00 0.00 95 LEU A C 9
ATOM 11788 O O . LEU A 1 15 ? 0.196 -2.350 1.276 1.00 0.00 95 LEU A O 9
ATOM 11804 N N . ILE A 1 16 ? 1.590 -0.594 1.480 1.00 0.00 96 ILE A N 9
ATOM 11805 C CA . ILE A 1 16 ? 0.651 0.358 0.901 1.00 0.00 96 ILE A CA 9
ATOM 11806 C C . ILE A 1 16 ? 0.192 -0.094 -0.482 1.00 0.00 96 ILE A C 9
ATOM 11807 O O . ILE A 1 16 ? -1.005 -0.153 -0.761 1.00 0.00 96 ILE A O 9
ATOM 11823 N N . MET A 1 17 ? 1.153 -0.414 -1.343 1.00 0.00 97 MET A N 9
ATOM 11824 C CA . MET A 1 17 ? 0.847 -0.865 -2.695 1.00 0.00 97 MET A CA 9
ATOM 11825 C C . MET A 1 17 ? -0.227 -1.948 -2.678 1.00 0.00 97 MET A C 9
ATOM 11826 O O . MET A 1 17 ? -1.300 -1.781 -3.259 1.00 0.00 97 MET A O 9
ATOM 11840 N N . PHE A 1 18 ? 0.068 -3.057 -2.009 1.00 0.00 98 PHE A N 9
ATOM 11841 C CA . PHE A 1 18 ? -0.872 -4.168 -1.917 1.00 0.00 98 PHE A CA 9
ATOM 11842 C C . PHE A 1 18 ? -2.266 -3.671 -1.544 1.00 0.00 98 PHE A C 9
ATOM 11843 O O . PHE A 1 18 ? -3.267 -4.116 -2.106 1.00 0.00 98 PHE A O 9
ATOM 11860 N N . ARG A 1 19 ? -2.323 -2.746 -0.591 1.00 0.00 99 ARG A N 9
ATOM 11861 C CA . ARG A 1 19 ? -3.593 -2.189 -0.141 1.00 0.00 99 ARG A CA 9
ATOM 11862 C C . ARG A 1 19 ? -4.340 -1.535 -1.299 1.00 0.00 99 ARG A C 9
ATOM 11863 O O . ARG A 1 19 ? -5.401 -2.005 -1.710 1.00 0.00 99 ARG A O 9
ATOM 11884 N N . ARG A 1 20 ? -3.780 -0.448 -1.820 1.00 0.00 100 ARG A N 9
ATOM 11885 C CA . ARG A 1 20 ? -4.394 0.272 -2.929 1.00 0.00 100 ARG A CA 9
ATOM 11886 C C . ARG A 1 20 ? -4.952 -0.700 -3.965 1.00 0.00 100 ARG A C 9
ATOM 11887 O O . ARG A 1 20 ? -5.963 -0.423 -4.609 1.00 0.00 100 ARG A O 9
ATOM 11908 N N . GLY A 1 21 ? -4.285 -1.840 -4.120 1.00 0.00 101 GLY A N 9
ATOM 11909 C CA . GLY A 1 21 ? -4.729 -2.834 -5.079 1.00 0.00 101 GLY A CA 9
ATOM 11910 C C . GLY A 1 21 ? -6.048 -3.469 -4.687 1.00 0.00 101 GLY A C 9
ATOM 11911 O O . GLY A 1 21 ? -6.989 -3.502 -5.480 1.00 0.00 101 GLY A O 9
ATOM 11915 N N . MET A 1 22 ? -6.118 -3.978 -3.461 1.00 0.00 102 MET A N 9
ATOM 11916 C CA . MET A 1 22 ? -7.332 -4.616 -2.967 1.00 0.00 102 MET A CA 9
ATOM 11917 C C . MET A 1 22 ? -8.107 -3.673 -2.052 1.00 0.00 102 MET A C 9
ATOM 11918 O O . MET A 1 22 ? -8.856 -4.115 -1.180 1.00 0.00 102 MET A O 9
ATOM 11932 N N . ASP A 1 23 ? -7.923 -2.374 -2.256 1.00 0.00 103 ASP A N 9
ATOM 11933 C CA . ASP A 1 23 ? -8.607 -1.369 -1.450 1.00 0.00 103 ASP A CA 9
ATOM 11934 C C . ASP A 1 23 ? -10.118 -1.572 -1.494 1.00 0.00 103 ASP A C 9
ATOM 11935 O O . ASP A 1 23 ? -10.762 -1.742 -0.460 1.00 0.00 103 ASP A O 9
ATOM 11944 N N . GLY A 1 24 ? -10.678 -1.552 -2.700 1.00 0.00 104 GLY A N 9
ATOM 11945 C CA . GLY A 1 24 ? -12.109 -1.735 -2.856 1.00 0.00 104 GLY A CA 9
ATOM 11946 C C . GLY A 1 24 ? -12.630 -2.925 -2.075 1.00 0.00 104 GLY A C 9
ATOM 11947 O O . GLY A 1 24 ? -13.672 -2.841 -1.424 1.00 0.00 104 GLY A O 9
ATOM 11951 N N . LEU A 1 25 ? -11.907 -4.037 -2.141 1.00 0.00 105 LEU A N 9
ATOM 11952 C CA . LEU A 1 25 ? -12.303 -5.251 -1.436 1.00 0.00 105 LEU A CA 9
ATOM 11953 C C . LEU A 1 25 ? -12.578 -4.960 0.036 1.00 0.00 105 LEU A C 9
ATOM 11954 O O . LEU A 1 25 ? -13.530 -5.484 0.616 1.00 0.00 105 LEU A O 9
ATOM 11970 N N . PHE A 1 26 ? -11.740 -4.119 0.635 1.00 0.00 106 PHE 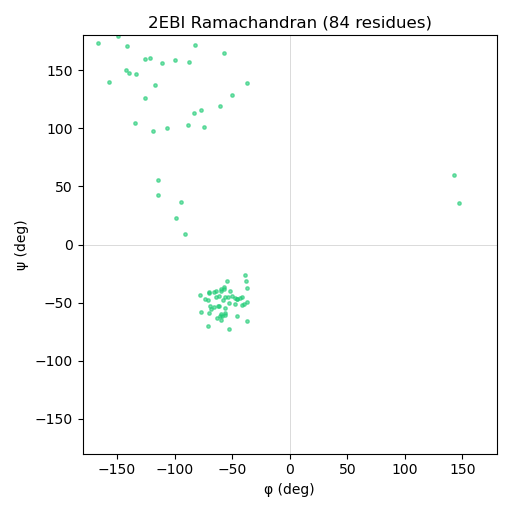A N 9
ATOM 11971 C CA . PHE A 1 26 ? -11.894 -3.757 2.039 1.00 0.00 106 PHE A CA 9
ATOM 11972 C C . PHE A 1 26 ? -13.229 -3.057 2.277 1.00 0.00 106 PHE A C 9
ATOM 11973 O O . PHE A 1 26 ? -13.931 -3.349 3.244 1.00 0.00 106 PHE A O 9
ATOM 11990 N N . ASN A 1 27 ? -13.571 -2.131 1.388 1.00 0.00 107 ASN A N 9
ATOM 11991 C CA . ASN A 1 27 ? -14.821 -1.387 1.501 1.00 0.00 107 ASN A CA 9
ATOM 11992 C C . ASN A 1 27 ? -16.021 -2.325 1.419 1.00 0.00 107 ASN A C 9
ATOM 11993 O O . ASN A 1 27 ? -16.808 -2.429 2.361 1.00 0.00 107 ASN A O 9
ATOM 12004 N N . THR A 1 28 ? -16.155 -3.009 0.287 1.00 0.00 108 THR A N 9
ATOM 12005 C CA . THR A 1 28 ? -17.259 -3.938 0.081 1.00 0.00 108 THR A CA 9
ATOM 12006 C C . THR A 1 28 ? -17.288 -5.006 1.168 1.00 0.00 108 THR A C 9
ATOM 12007 O O . THR A 1 28 ? -18.210 -5.050 1.983 1.00 0.00 108 THR A O 9
ATOM 12018 N N . SER A 1 29 ? -16.274 -5.865 1.175 1.00 0.00 109 SER A N 9
ATOM 12019 C CA . SER A 1 29 ? -16.186 -6.936 2.161 1.00 0.00 109 SER A CA 9
ATOM 12020 C C . SER A 1 29 ? -16.317 -6.382 3.577 1.00 0.00 109 SER A C 9
ATOM 12021 O O . SER A 1 29 ? -15.716 -5.363 3.916 1.00 0.00 109 SER A O 9
ATOM 12029 N N . LYS A 1 30 ? -17.107 -7.063 4.400 1.00 0.00 110 LYS A N 9
ATOM 12030 C CA . LYS A 1 30 ? -17.319 -6.642 5.780 1.00 0.00 110 LYS A CA 9
ATOM 12031 C C . LYS A 1 30 ? -16.130 -7.028 6.655 1.00 0.00 110 LYS A C 9
ATOM 12032 O O . LYS A 1 30 ? -15.621 -6.211 7.422 1.00 0.00 110 LYS A O 9
ATOM 12051 N N . SER A 1 31 ? -15.691 -8.277 6.532 1.00 0.00 111 SER A N 9
ATOM 12052 C CA . SER A 1 31 ? -14.564 -8.771 7.313 1.00 0.00 111 SER A CA 9
ATOM 12053 C C . SER A 1 31 ? -13.271 -8.700 6.506 1.00 0.00 111 SER A C 9
ATOM 12054 O O . SER A 1 31 ? -13.173 -9.270 5.420 1.00 0.00 111 SER A O 9
ATOM 12062 N N . ASN A 1 32 ? -12.281 -7.997 7.046 1.00 0.00 112 ASN A N 9
ATOM 12063 C CA . ASN A 1 32 ? -10.994 -7.850 6.376 1.00 0.00 112 ASN A CA 9
ATOM 12064 C C . ASN A 1 32 ? -9.983 -8.858 6.915 1.00 0.00 112 ASN A C 9
ATOM 12065 O O . ASN A 1 32 ? -8.787 -8.762 6.639 1.00 0.00 112 ASN A O 9
ATOM 12076 N N . LYS A 1 33 ? -10.471 -9.824 7.686 1.00 0.00 113 LYS A N 9
ATOM 12077 C CA . LYS A 1 33 ? -9.612 -10.851 8.263 1.00 0.00 113 LYS A CA 9
ATOM 12078 C C . LYS A 1 33 ? -8.805 -11.557 7.179 1.00 0.00 113 LYS A C 9
ATOM 12079 O O . LYS A 1 33 ? -7.577 -11.617 7.245 1.00 0.00 113 LYS A O 9
ATOM 12098 N N . HIS A 1 34 ? -9.503 -12.090 6.180 1.00 0.00 114 HIS A N 9
ATOM 12099 C CA . HIS A 1 34 ? -8.850 -12.791 5.080 1.00 0.00 114 HIS A CA 9
ATOM 12100 C C . HIS A 1 34 ? -7.940 -11.847 4.299 1.00 0.00 114 HIS A C 9
ATOM 12101 O O . HIS A 1 34 ? -6.788 -12.174 4.011 1.00 0.00 114 HIS A O 9
ATOM 12115 N N . LEU A 1 35 ? -8.466 -10.676 3.957 1.00 0.00 115 LEU A N 9
ATOM 12116 C CA . LEU A 1 35 ? -7.702 -9.684 3.208 1.00 0.00 115 LEU A CA 9
ATOM 12117 C C . LEU A 1 35 ? -6.330 -9.463 3.838 1.00 0.00 115 LEU A C 9
ATOM 12118 O O . LEU A 1 35 ? -5.310 -9.878 3.288 1.00 0.00 115 LEU A O 9
ATOM 12134 N N . TRP A 1 36 ? -6.315 -8.810 4.994 1.00 0.00 116 TRP A N 9
ATOM 12135 C CA . TRP A 1 36 ? -5.068 -8.536 5.700 1.00 0.00 116 TRP A CA 9
ATOM 12136 C C . TRP A 1 36 ? -4.145 -9.749 5.666 1.00 0.00 116 TRP A C 9
ATOM 12137 O O . TRP A 1 36 ? -2.955 -9.626 5.377 1.00 0.00 116 TRP A O 9
ATOM 12158 N N . GLU A 1 37 ? -4.702 -10.920 5.961 1.00 0.00 117 GLU A N 9
ATOM 12159 C CA . GLU A 1 37 ? -3.926 -12.154 5.963 1.00 0.00 117 GLU A CA 9
ATOM 12160 C C . GLU A 1 37 ? -3.206 -12.347 4.632 1.00 0.00 117 GLU A C 9
ATOM 12161 O O . GLU A 1 37 ? -2.053 -12.777 4.596 1.00 0.00 117 GLU A O 9
ATOM 12173 N N . GLN A 1 38 ? -3.894 -12.026 3.541 1.00 0.00 118 GLN A N 9
ATOM 12174 C CA . GLN A 1 38 ? -3.320 -12.165 2.208 1.00 0.00 118 GLN A CA 9
ATOM 12175 C C . GLN A 1 38 ? -2.180 -11.174 2.000 1.00 0.00 118 GLN A C 9
ATOM 12176 O O . GLN A 1 38 ? -1.124 -11.530 1.476 1.00 0.00 118 GLN A O 9
ATOM 12190 N N . ILE A 1 39 ? -2.400 -9.931 2.415 1.00 0.00 119 ILE A N 9
ATOM 12191 C CA . ILE A 1 39 ? -1.390 -8.890 2.274 1.00 0.00 119 ILE A CA 9
ATOM 12192 C C . ILE A 1 39 ? -0.144 -9.218 3.091 1.00 0.00 119 ILE A C 9
ATOM 12193 O O . ILE A 1 39 ? 0.980 -9.098 2.604 1.00 0.00 119 ILE A O 9
ATOM 12209 N N . SER A 1 40 ? -0.353 -9.634 4.336 1.00 0.00 120 SER A N 9
ATOM 12210 C CA . SER A 1 40 ? 0.753 -9.978 5.222 1.00 0.00 120 SER A CA 9
ATOM 12211 C C . SER A 1 40 ? 1.598 -11.100 4.627 1.00 0.00 120 SER A C 9
ATOM 12212 O O . SER A 1 40 ? 2.820 -11.116 4.772 1.00 0.00 120 SER A O 9
ATOM 12220 N N . SER A 1 41 ? 0.936 -12.037 3.955 1.00 0.00 121 SER A N 9
ATOM 12221 C CA . SER A 1 41 ? 1.625 -13.166 3.339 1.00 0.00 121 SER A CA 9
ATOM 12222 C C . SER A 1 41 ? 2.371 -12.728 2.083 1.00 0.00 121 SER A C 9
ATOM 12223 O O . SER A 1 41 ? 3.494 -13.164 1.829 1.00 0.00 121 SER A O 9
ATOM 12231 N N . LYS A 1 42 ? 1.738 -11.861 1.299 1.00 0.00 122 LYS A N 9
ATOM 12232 C CA . LYS A 1 42 ? 2.340 -11.361 0.068 1.00 0.00 122 LYS A CA 9
ATOM 12233 C C . LYS A 1 42 ? 3.534 -10.462 0.373 1.00 0.00 122 LYS A C 9
ATOM 12234 O O . LYS A 1 42 ? 4.519 -10.452 -0.365 1.00 0.00 122 LYS A O 9
ATOM 12253 N N . MET A 1 43 ? 3.439 -9.710 1.464 1.00 0.00 123 MET A N 9
ATOM 12254 C CA . MET A 1 43 ? 4.514 -8.809 1.867 1.00 0.00 123 MET A CA 9
ATOM 12255 C C . MET A 1 43 ? 5.588 -9.560 2.646 1.00 0.00 123 MET A C 9
ATOM 12256 O O . MET A 1 43 ? 6.771 -9.228 2.568 1.00 0.00 123 MET A O 9
ATOM 12270 N N . ARG A 1 44 ? 5.170 -10.573 3.398 1.00 0.00 124 ARG A N 9
ATOM 12271 C CA . ARG A 1 44 ? 6.097 -11.369 4.193 1.00 0.00 124 ARG A CA 9
ATOM 12272 C C . ARG A 1 44 ? 6.867 -12.348 3.311 1.00 0.00 124 ARG A C 9
ATOM 12273 O O . ARG A 1 44 ? 8.065 -12.557 3.500 1.00 0.00 124 ARG A O 9
ATOM 12294 N N . GLU A 1 45 ? 6.170 -12.944 2.348 1.00 0.00 125 GLU A N 9
ATOM 12295 C CA . GLU A 1 45 ? 6.789 -13.901 1.439 1.00 0.00 125 GLU A CA 9
ATOM 12296 C C . GLU A 1 45 ? 8.025 -13.300 0.775 1.00 0.00 125 GLU A C 9
ATOM 12297 O O . GLU A 1 45 ? 8.889 -14.021 0.276 1.00 0.00 125 GLU A O 9
ATOM 12309 N N . LYS A 1 46 ? 8.101 -11.973 0.771 1.00 0.00 126 LYS A N 9
ATOM 12310 C CA . LYS A 1 46 ? 9.229 -11.272 0.170 1.00 0.00 126 LYS A CA 9
ATOM 12311 C C . LYS A 1 46 ? 10.519 -11.565 0.930 1.00 0.00 126 LYS A C 9
ATOM 12312 O O . LYS A 1 46 ? 11.590 -11.674 0.335 1.00 0.00 126 LYS A O 9
ATOM 12331 N N . GLY A 1 47 ? 10.408 -11.692 2.248 1.00 0.00 127 GLY A N 9
ATOM 12332 C CA . GLY A 1 47 ? 11.573 -11.973 3.068 1.00 0.00 127 GLY A CA 9
ATOM 12333 C C . GLY A 1 47 ? 11.635 -11.099 4.305 1.00 0.00 127 GLY A C 9
ATOM 12334 O O . GLY A 1 47 ? 12.717 -10.713 4.747 1.00 0.00 127 GLY A O 9
ATOM 12338 N N . PHE A 1 48 ? 10.472 -10.784 4.864 1.00 0.00 128 PHE A N 9
ATOM 12339 C CA . PHE A 1 48 ? 10.398 -9.948 6.057 1.00 0.00 128 PHE A CA 9
ATOM 12340 C C . PHE A 1 48 ? 9.556 -10.617 7.139 1.00 0.00 128 PHE A C 9
ATOM 12341 O O . PHE A 1 48 ? 8.343 -10.767 6.992 1.00 0.00 128 PHE A O 9
ATOM 12358 N N . ASP A 1 49 ? 10.208 -11.017 8.225 1.00 0.00 129 ASP A N 9
ATOM 12359 C CA . ASP A 1 49 ? 9.520 -11.669 9.333 1.00 0.00 129 ASP A CA 9
ATOM 12360 C C . ASP A 1 49 ? 8.739 -10.654 10.161 1.00 0.00 129 ASP A C 9
ATOM 12361 O O . ASP A 1 49 ? 9.284 -10.029 11.071 1.00 0.00 129 ASP A O 9
ATOM 12370 N N . ARG A 1 50 ? 7.459 -10.494 9.839 1.00 0.00 130 ARG A N 9
ATOM 12371 C CA . ARG A 1 50 ? 6.604 -9.552 10.552 1.00 0.00 130 ARG A CA 9
ATOM 12372 C C . ARG A 1 50 ? 5.237 -10.167 10.835 1.00 0.00 130 ARG A C 9
ATOM 12373 O O . ARG A 1 50 ? 4.851 -11.159 10.216 1.00 0.00 130 ARG A O 9
ATOM 12394 N N . SER A 1 51 ? 4.509 -9.572 11.774 1.00 0.00 131 SER A N 9
ATOM 12395 C CA . SER A 1 51 ? 3.186 -10.063 12.143 1.00 0.00 131 SER A CA 9
ATOM 12396 C C . SER A 1 51 ? 2.094 -9.262 11.441 1.00 0.00 131 SER A C 9
ATOM 12397 O O . SER A 1 51 ? 2.310 -8.142 10.979 1.00 0.00 131 SER A O 9
ATOM 12405 N N . PRO A 1 52 ? 0.891 -9.850 11.358 1.00 0.00 132 PRO A N 9
ATOM 12406 C CA . PRO A 1 52 ? -0.260 -9.210 10.714 1.00 0.00 132 PRO A CA 9
ATOM 12407 C C . PRO A 1 52 ? -0.786 -8.024 11.515 1.00 0.00 132 PRO A C 9
ATOM 12408 O O . PRO A 1 52 ? -1.209 -7.017 10.946 1.00 0.00 132 PRO A O 9
ATOM 12419 N N . ASP A 1 53 ? -0.757 -8.149 12.837 1.00 0.00 133 ASP A N 9
ATOM 12420 C CA . ASP A 1 53 ? -1.230 -7.086 13.717 1.00 0.00 133 ASP A CA 9
ATOM 12421 C C . ASP A 1 53 ? -0.488 -5.782 13.440 1.00 0.00 133 ASP A C 9
ATOM 12422 O O . ASP A 1 53 ? -1.010 -4.695 13.686 1.00 0.00 133 ASP A O 9
ATOM 12431 N N . MET A 1 54 ? 0.732 -5.899 12.927 1.00 0.00 134 MET A N 9
ATOM 12432 C CA . MET A 1 54 ? 1.545 -4.728 12.616 1.00 0.00 134 MET A CA 9
ATOM 12433 C C . MET A 1 54 ? 1.047 -4.041 11.349 1.00 0.00 134 MET A C 9
ATOM 12434 O O . MET A 1 54 ? 0.877 -2.821 11.319 1.00 0.00 134 MET A O 9
ATOM 12448 N N . CYS A 1 55 ? 0.815 -4.829 10.306 1.00 0.00 135 CYS A N 9
ATOM 12449 C CA . CYS A 1 55 ? 0.337 -4.296 9.035 1.00 0.00 135 CYS A CA 9
ATOM 12450 C C . CYS A 1 55 ? -0.929 -3.469 9.235 1.00 0.00 135 CYS A C 9
ATOM 12451 O O . CYS A 1 55 ? -1.067 -2.379 8.677 1.00 0.00 135 CYS A O 9
ATOM 12459 N N . THR A 1 56 ? -1.854 -3.995 10.032 1.00 0.00 136 THR A N 9
ATOM 12460 C CA . THR A 1 56 ? -3.110 -3.307 10.303 1.00 0.00 136 THR A CA 9
ATOM 12461 C C . THR A 1 56 ? -2.871 -1.998 11.046 1.00 0.00 136 THR A C 9
ATOM 12462 O O . THR A 1 56 ? -3.308 -0.934 10.606 1.00 0.00 136 THR A O 9
ATOM 12473 N N . ASP A 1 57 ? -2.174 -2.081 12.174 1.00 0.00 137 ASP A N 9
ATOM 12474 C CA . ASP A 1 57 ? -1.875 -0.902 12.978 1.00 0.00 137 ASP A CA 9
ATOM 12475 C C . ASP A 1 57 ? -1.135 0.145 12.151 1.00 0.00 137 ASP A C 9
ATOM 12476 O O . ASP A 1 57 ? -1.603 1.273 11.994 1.00 0.00 137 ASP A O 9
ATOM 12485 N N . LYS A 1 58 ? 0.024 -0.235 11.624 1.00 0.00 138 LYS A N 9
ATOM 12486 C CA . LYS A 1 58 ? 0.830 0.670 10.813 1.00 0.00 138 LYS A CA 9
ATOM 12487 C C . LYS A 1 58 ? -0.043 1.445 9.832 1.00 0.00 138 LYS A C 9
ATOM 12488 O O . LYS A 1 58 ? -0.023 2.675 9.807 1.00 0.00 138 LYS A O 9
ATOM 12507 N N . TRP A 1 59 ? -0.808 0.717 9.026 1.00 0.00 139 TRP A N 9
ATOM 12508 C CA . TRP A 1 59 ? -1.689 1.337 8.043 1.00 0.00 139 TRP A CA 9
ATOM 12509 C C . TRP A 1 59 ? -2.586 2.382 8.699 1.00 0.00 139 TRP A C 9
ATOM 12510 O O . TRP A 1 59 ? -2.626 3.535 8.270 1.00 0.00 139 TRP A O 9
ATOM 12531 N N . ARG A 1 60 ? -3.302 1.971 9.740 1.00 0.00 140 ARG A N 9
ATOM 12532 C CA . ARG A 1 60 ? -4.199 2.873 10.453 1.00 0.00 140 ARG A CA 9
ATOM 12533 C C . ARG A 1 60 ? -3.490 4.177 10.806 1.00 0.00 140 ARG A C 9
ATOM 12534 O O . ARG A 1 60 ? -3.947 5.261 10.444 1.00 0.00 140 ARG A O 9
ATOM 12555 N N . ASN A 1 61 ? -2.373 4.064 11.516 1.00 0.00 141 ASN A N 9
ATOM 12556 C CA . ASN A 1 61 ? -1.602 5.235 11.919 1.00 0.00 141 ASN A CA 9
ATOM 12557 C C . ASN A 1 61 ? -1.176 6.051 10.703 1.00 0.00 141 ASN A C 9
ATOM 12558 O O . ASN A 1 61 ? -1.259 7.280 10.705 1.00 0.00 141 ASN A O 9
ATOM 12569 N N . LEU A 1 62 ? -0.719 5.360 9.664 1.00 0.00 142 LEU A N 9
ATOM 12570 C CA . LEU A 1 62 ? -0.280 6.019 8.439 1.00 0.00 142 LEU A CA 9
ATOM 12571 C C . LEU A 1 62 ? -1.391 6.890 7.862 1.00 0.00 142 LEU A C 9
ATOM 12572 O O . LEU A 1 62 ? -1.128 7.911 7.224 1.00 0.00 142 LEU A O 9
ATOM 12588 N N . LEU A 1 63 ? -2.635 6.482 8.090 1.00 0.00 143 LEU A N 9
ATOM 12589 C CA . LEU A 1 63 ? -3.788 7.226 7.594 1.00 0.00 143 LEU A CA 9
ATOM 12590 C C . LEU A 1 63 ? -3.974 8.524 8.374 1.00 0.00 143 LEU A C 9
ATOM 12591 O O . LEU A 1 63 ? -3.928 9.615 7.805 1.00 0.00 143 LEU A O 9
ATOM 12607 N N . LYS A 1 64 ? -4.184 8.398 9.680 1.00 0.00 144 LYS A N 9
ATOM 12608 C CA . LYS A 1 64 ? -4.374 9.560 10.540 1.00 0.00 144 LYS A CA 9
ATOM 12609 C C . LYS A 1 64 ? -3.312 10.620 10.265 1.00 0.00 144 LYS A C 9
ATOM 12610 O O . LYS A 1 64 ? -3.554 11.814 10.442 1.00 0.00 144 LYS A O 9
ATOM 12629 N N . GLU A 1 65 ? -2.137 10.176 9.831 1.00 0.00 145 GLU A N 9
ATOM 12630 C CA . GLU A 1 65 ? -1.039 11.088 9.532 1.00 0.00 145 GLU A CA 9
ATOM 12631 C C . GLU A 1 65 ? -1.084 11.532 8.073 1.00 0.00 145 GLU A C 9
ATOM 12632 O O . GLU A 1 65 ? -0.889 12.708 7.764 1.00 0.00 145 GLU A O 9
ATOM 12644 N N . PHE A 1 66 ? -1.341 10.583 7.179 1.00 0.00 146 PHE A N 9
ATOM 12645 C CA . PHE A 1 66 ? -1.410 10.875 5.752 1.00 0.00 146 PHE A CA 9
ATOM 12646 C C . PHE A 1 66 ? -2.299 12.086 5.487 1.00 0.00 146 PHE A C 9
ATOM 12647 O O . PHE A 1 66 ? -1.906 13.018 4.785 1.00 0.00 146 PHE A O 9
ATOM 12664 N N . LYS A 1 67 ? -3.501 12.066 6.054 1.00 0.00 147 LYS A N 9
ATOM 12665 C CA . LYS A 1 67 ? -4.447 13.161 5.881 1.00 0.00 147 LYS A CA 9
ATOM 12666 C C . LYS A 1 67 ? -3.841 14.483 6.343 1.00 0.00 147 LYS A C 9
ATOM 12667 O O . LYS A 1 67 ? -3.057 14.520 7.291 1.00 0.00 147 LYS A O 9
ATOM 12686 N N . LYS A 1 68 ? -4.210 15.566 5.668 1.00 0.00 148 LYS A N 9
ATOM 12687 C CA . LYS A 1 68 ? -3.705 16.890 6.010 1.00 0.00 148 LYS A CA 9
ATOM 12688 C C . LYS A 1 68 ? -3.807 17.140 7.511 1.00 0.00 148 LYS A C 9
ATOM 12689 O O . LYS A 1 68 ? -4.803 16.787 8.142 1.00 0.00 148 LYS A O 9
ATOM 12708 N N . ALA A 1 69 ? -2.772 17.753 8.076 1.00 0.00 149 ALA A N 9
ATOM 12709 C CA . ALA A 1 69 ? -2.747 18.053 9.502 1.00 0.00 149 ALA A CA 9
ATOM 12710 C C . ALA A 1 69 ? -1.830 19.235 9.798 1.00 0.00 149 ALA A C 9
ATOM 12711 O O . ALA A 1 69 ? -0.695 19.287 9.326 1.00 0.00 149 ALA A O 9
ATOM 12718 N N . LYS A 1 70 ? -2.331 20.184 10.583 1.00 0.00 150 LYS A N 9
ATOM 12719 C CA . LYS A 1 70 ? -1.557 21.366 10.943 1.00 0.00 150 LYS A CA 9
ATOM 12720 C C . LYS A 1 70 ? -0.124 20.989 11.306 1.00 0.00 150 LYS A C 9
ATOM 12721 O O . LYS A 1 70 ? 0.823 21.381 10.625 1.00 0.00 150 LYS A O 9
ATOM 12740 N N . HIS A 1 71 ? 0.027 20.226 12.384 1.00 0.00 151 HIS A N 9
ATOM 12741 C CA . HIS A 1 71 ? 1.344 19.794 12.836 1.00 0.00 151 HIS A CA 9
ATOM 12742 C C . HIS A 1 71 ? 1.659 18.389 12.331 1.00 0.00 151 HIS A C 9
ATOM 12743 O O . HIS A 1 71 ? 0.763 17.652 11.917 1.00 0.00 151 HIS A O 9
ATOM 12757 N N . HIS A 1 72 ? 2.937 18.025 12.366 1.00 0.00 152 HIS A N 9
ATOM 12758 C CA . HIS A 1 72 ? 3.369 16.708 11.912 1.00 0.00 152 HIS A CA 9
ATOM 12759 C C . HIS A 1 72 ? 4.507 16.180 12.780 1.00 0.00 152 HIS A C 9
ATOM 12760 O O . HIS A 1 72 ? 5.631 16.678 12.718 1.00 0.00 152 HIS A O 9
ATOM 12774 N N . ASP A 1 73 ? 4.208 15.170 13.590 1.00 0.00 153 ASP A N 9
ATOM 12775 C CA . ASP A 1 73 ? 5.206 14.574 14.471 1.00 0.00 153 ASP A CA 9
ATOM 12776 C C . ASP A 1 73 ? 6.525 14.366 13.734 1.00 0.00 153 ASP A C 9
ATOM 12777 O O . ASP A 1 73 ? 6.564 14.341 12.504 1.00 0.00 153 ASP A O 9
ATOM 12786 N N . ARG A 1 74 ? 7.604 14.216 14.495 1.00 0.00 154 ARG A N 9
ATOM 12787 C CA . ARG A 1 74 ? 8.926 14.012 13.915 1.00 0.00 154 ARG A CA 9
ATOM 12788 C C . ARG A 1 74 ? 9.844 13.288 14.895 1.00 0.00 154 ARG A C 9
ATOM 12789 O O . ARG A 1 74 ? 9.684 13.399 16.109 1.00 0.00 154 ARG A O 9
ATOM 12810 N N . GLY A 1 75 ? 10.808 12.545 14.357 1.00 0.00 155 GLY A N 9
ATOM 12811 C CA . GLY A 1 75 ? 11.736 11.813 15.199 1.00 0.00 155 GLY A CA 9
ATOM 12812 C C . GLY A 1 75 ? 12.914 11.262 14.419 1.00 0.00 155 GLY A C 9
ATOM 12813 O O . GLY A 1 75 ? 12.838 11.097 13.202 1.00 0.00 155 GLY A O 9
ATOM 12817 N N . ASN A 1 76 ? 14.006 10.979 15.121 1.00 0.00 156 ASN A N 9
ATOM 12818 C CA . ASN A 1 76 ? 15.206 10.445 14.486 1.00 0.00 156 ASN A CA 9
ATOM 12819 C C . ASN A 1 76 ? 16.144 9.834 15.523 1.00 0.00 156 ASN A C 9
ATOM 12820 O O . ASN A 1 76 ? 15.889 9.905 16.724 1.00 0.00 156 ASN A O 9
ATOM 12831 N N . GLY A 1 77 ? 17.231 9.233 15.048 1.00 0.00 157 GLY A N 9
ATOM 12832 C CA . GLY A 1 77 ? 18.190 8.618 15.946 1.00 0.00 157 GLY A CA 9
ATOM 12833 C C . GLY A 1 77 ? 19.581 8.545 15.348 1.00 0.00 157 GLY A C 9
ATOM 12834 O O . GLY A 1 77 ? 20.409 9.427 15.576 1.00 0.00 157 GLY A O 9
ATOM 12838 N N . SER A 1 78 ? 19.839 7.491 14.581 1.00 0.00 158 SER A N 9
ATOM 12839 C CA . SER A 1 78 ? 21.142 7.304 13.952 1.00 0.00 158 SER A CA 9
ATOM 12840 C C . SER A 1 78 ? 22.258 7.343 14.992 1.00 0.00 158 SER A C 9
ATOM 12841 O O . SER A 1 78 ? 23.295 7.969 14.781 1.00 0.00 158 SER A O 9
ATOM 12849 N N . ALA A 1 79 ? 22.035 6.668 16.115 1.00 0.00 159 ALA A N 9
ATOM 12850 C CA . ALA A 1 79 ? 23.021 6.623 17.187 1.00 0.00 159 ALA A CA 9
ATOM 12851 C C . ALA A 1 79 ? 24.064 5.541 16.929 1.00 0.00 159 ALA A C 9
ATOM 12852 O O . ALA A 1 79 ? 23.745 4.463 16.428 1.00 0.00 159 ALA A O 9
ATOM 12859 N N . LYS A 1 80 ? 25.313 5.836 17.273 1.00 0.00 160 LYS A N 9
ATOM 12860 C CA . LYS A 1 80 ? 26.405 4.889 17.079 1.00 0.00 160 LYS A CA 9
ATOM 12861 C C . LYS A 1 80 ? 27.552 5.175 18.043 1.00 0.00 160 LYS A C 9
ATOM 12862 O O . LYS A 1 80 ? 27.762 6.318 18.450 1.00 0.00 160 LYS A O 9
ATOM 12881 N N . MET A 1 81 ? 28.291 4.131 18.402 1.00 0.00 161 MET A N 9
ATOM 12882 C CA . MET A 1 81 ? 29.419 4.272 19.316 1.00 0.00 161 MET A CA 9
ATOM 12883 C C . MET A 1 81 ? 30.425 3.144 19.117 1.00 0.00 161 MET A C 9
ATOM 12884 O O . MET A 1 81 ? 30.056 2.027 18.754 1.00 0.00 161 MET A O 9
ATOM 12898 N N . SER A 1 82 ? 31.698 3.443 19.355 1.00 0.00 162 SER A N 9
ATOM 12899 C CA . SER A 1 82 ? 32.758 2.454 19.197 1.00 0.00 162 SER A CA 9
ATOM 12900 C C . SER A 1 82 ? 33.962 2.804 20.067 1.00 0.00 162 SER A C 9
ATOM 12901 O O . SER A 1 82 ? 34.128 3.951 20.484 1.00 0.00 162 SER A O 9
ATOM 12909 N N . TYR A 1 83 ? 34.798 1.809 20.336 1.00 0.00 163 TYR A N 9
ATOM 12910 C CA . TYR A 1 83 ? 35.986 2.009 21.158 1.00 0.00 163 TYR A CA 9
ATOM 12911 C C . TYR A 1 83 ? 36.877 0.771 21.140 1.00 0.00 163 TYR A C 9
ATOM 12912 O O . TYR A 1 83 ? 36.420 -0.332 20.839 1.00 0.00 163 TYR A O 9
ATOM 12930 N N . TYR A 1 84 ? 38.150 0.962 21.465 1.00 0.00 164 TYR A N 9
ATOM 12931 C CA . TYR A 1 84 ? 39.107 -0.138 21.484 1.00 0.00 164 TYR A CA 9
ATOM 12932 C C . TYR A 1 84 ? 39.890 -0.156 22.794 1.00 0.00 164 TYR A C 9
ATOM 12933 O O . TYR A 1 84 ? 39.868 0.809 23.558 1.00 0.00 164 TYR A O 9
ATOM 12951 N N . LYS A 1 85 ? 40.582 -1.262 23.047 1.00 0.00 165 LYS A N 9
ATOM 12952 C CA . LYS A 1 85 ? 41.374 -1.408 24.262 1.00 0.00 165 LYS A CA 9
ATOM 12953 C C . LYS A 1 85 ? 42.741 -2.010 23.952 1.00 0.00 165 LYS A C 9
ATOM 12954 O O . LYS A 1 85 ? 42.990 -2.461 22.835 1.00 0.00 165 LYS A O 9
ATOM 12973 N N . GLU A 1 86 ? 43.621 -2.015 24.948 1.00 0.00 166 GLU A N 9
ATOM 12974 C CA . GLU A 1 86 ? 44.961 -2.562 24.780 1.00 0.00 166 GLU A CA 9
ATOM 12975 C C . GLU A 1 86 ? 44.927 -3.839 23.945 1.00 0.00 166 GLU A C 9
ATOM 12976 O O . GLU A 1 86 ? 45.393 -3.861 22.807 1.00 0.00 166 GLU A O 9
ATOM 12988 N N . LYS A 1 1 ? -0.804 4.501 20.329 1.00 0.00 81 LYS A N 10
ATOM 12989 C CA . LYS A 1 1 ? -0.064 5.677 20.770 1.00 0.00 81 LYS A CA 10
ATOM 12990 C C . LYS A 1 1 ? 1.431 5.382 20.844 1.00 0.00 81 LYS A C 10
ATOM 12991 O O . LYS A 1 1 ? 2.121 5.844 21.754 1.00 0.00 81 LYS A O 10
ATOM 13010 N N . LYS A 1 2 ? 1.926 4.613 19.881 1.00 0.00 82 LYS A N 10
ATOM 13011 C CA . LYS A 1 2 ? 3.340 4.258 19.835 1.00 0.00 82 LYS A CA 10
ATOM 13012 C C . LYS A 1 2 ? 4.048 4.992 18.701 1.00 0.00 82 LYS A C 10
ATOM 13013 O O . LYS A 1 2 ? 3.516 5.108 17.597 1.00 0.00 82 LYS A O 10
ATOM 13032 N N . ARG A 1 3 ? 5.251 5.483 18.980 1.00 0.00 83 ARG A N 10
ATOM 13033 C CA . ARG A 1 3 ? 6.032 6.205 17.982 1.00 0.00 83 ARG A CA 10
ATOM 13034 C C . ARG A 1 3 ? 7.365 5.507 17.727 1.00 0.00 83 ARG A C 10
ATOM 13035 O O . ARG A 1 3 ? 8.380 5.844 18.336 1.00 0.00 83 ARG A O 10
ATOM 13056 N N . ALA A 1 4 ? 7.354 4.533 16.823 1.00 0.00 84 ALA A N 10
ATOM 13057 C CA . ALA A 1 4 ? 8.561 3.790 16.486 1.00 0.00 84 ALA A CA 10
ATOM 13058 C C . ALA A 1 4 ? 8.750 3.704 14.975 1.00 0.00 84 ALA A C 10
ATOM 13059 O O . ALA A 1 4 ? 7.781 3.586 14.226 1.00 0.00 84 ALA A O 10
ATOM 13066 N N . GLU A 1 5 ? 10.002 3.766 14.535 1.00 0.00 85 GLU A N 10
ATOM 13067 C CA . GLU A 1 5 ? 10.316 3.696 13.112 1.00 0.00 85 GLU A CA 10
ATOM 13068 C C . GLU A 1 5 ? 10.851 2.317 12.740 1.00 0.00 85 GLU A C 10
ATOM 13069 O O . GLU A 1 5 ? 11.745 2.189 11.902 1.00 0.00 85 GLU A O 10
ATOM 13081 N N . THR A 1 6 ? 10.299 1.284 13.369 1.00 0.00 86 THR A N 10
ATOM 13082 C CA . THR A 1 6 ? 10.721 -0.086 13.106 1.00 0.00 86 THR A CA 10
ATOM 13083 C C . THR A 1 6 ? 10.566 -0.435 11.631 1.00 0.00 86 THR A C 10
ATOM 13084 O O . THR A 1 6 ? 11.417 -1.110 11.051 1.00 0.00 86 THR A O 10
ATOM 13095 N N . TRP A 1 7 ? 9.477 0.029 11.029 1.00 0.00 87 TRP A N 10
ATOM 13096 C CA . TRP A 1 7 ? 9.212 -0.234 9.619 1.00 0.00 87 TRP A CA 10
ATOM 13097 C C . TRP A 1 7 ? 10.163 0.558 8.729 1.00 0.00 87 TRP A C 10
ATOM 13098 O O . TRP A 1 7 ? 10.413 1.739 8.967 1.00 0.00 87 TRP A O 10
ATOM 13119 N N . VAL A 1 8 ? 10.692 -0.100 7.702 1.00 0.00 88 VAL A N 10
ATOM 13120 C CA . VAL A 1 8 ? 11.615 0.544 6.775 1.00 0.00 88 VAL A CA 10
ATOM 13121 C C . VAL A 1 8 ? 10.899 0.986 5.504 1.00 0.00 88 VAL A C 10
ATOM 13122 O O . VAL A 1 8 ? 9.841 0.458 5.161 1.00 0.00 88 VAL A O 10
ATOM 13135 N N . GLN A 1 9 ? 11.484 1.956 4.809 1.00 0.00 89 GLN A N 10
ATOM 13136 C CA . GLN A 1 9 ? 10.900 2.469 3.575 1.00 0.00 89 GLN A CA 10
ATOM 13137 C C . GLN A 1 9 ? 10.453 1.326 2.668 1.00 0.00 89 GLN A C 10
ATOM 13138 O O . GLN A 1 9 ? 9.460 1.444 1.950 1.00 0.00 89 GLN A O 10
ATOM 13152 N N . ASP A 1 10 ? 11.191 0.223 2.708 1.00 0.00 90 ASP A N 10
ATOM 13153 C CA . ASP A 1 10 ? 10.870 -0.942 1.890 1.00 0.00 90 ASP A CA 10
ATOM 13154 C C . ASP A 1 10 ? 9.512 -1.519 2.278 1.00 0.00 90 ASP A C 10
ATOM 13155 O O . ASP A 1 10 ? 8.573 -1.506 1.483 1.00 0.00 90 ASP A O 10
ATOM 13164 N N . GLU A 1 11 ? 9.418 -2.026 3.503 1.00 0.00 91 GLU A N 10
ATOM 13165 C CA . GLU A 1 11 ? 8.175 -2.611 3.994 1.00 0.00 91 GLU A CA 10
ATOM 13166 C C . GLU A 1 11 ? 7.033 -1.601 3.919 1.00 0.00 91 GLU A C 10
ATOM 13167 O O . GLU A 1 11 ? 5.916 -1.938 3.526 1.00 0.00 91 GLU A O 10
ATOM 13179 N N . THR A 1 12 ? 7.322 -0.361 4.300 1.00 0.00 92 THR A N 10
ATOM 13180 C CA . THR A 1 12 ? 6.320 0.698 4.279 1.00 0.00 92 THR A CA 10
ATOM 13181 C C . THR A 1 12 ? 5.757 0.894 2.876 1.00 0.00 92 THR A C 10
ATOM 13182 O O . THR A 1 12 ? 4.545 0.837 2.669 1.00 0.00 92 THR A O 10
ATOM 13193 N N . ARG A 1 13 ? 6.645 1.125 1.914 1.00 0.00 93 ARG A N 10
ATOM 13194 C CA . ARG A 1 13 ? 6.236 1.330 0.530 1.00 0.00 93 ARG A CA 10
ATOM 13195 C C . ARG A 1 13 ? 5.431 0.138 0.018 1.00 0.00 93 ARG A C 10
ATOM 13196 O O . ARG A 1 13 ? 4.347 0.302 -0.540 1.00 0.00 93 ARG A O 10
ATOM 13217 N N . SER A 1 14 ? 5.971 -1.061 0.213 1.00 0.00 94 SER A N 10
ATOM 13218 C CA . SER A 1 14 ? 5.306 -2.280 -0.232 1.00 0.00 94 SER A CA 10
ATOM 13219 C C . SER A 1 14 ? 3.916 -2.397 0.386 1.00 0.00 94 SER A C 10
ATOM 13220 O O . SER A 1 14 ? 2.911 -2.460 -0.323 1.00 0.00 94 SER A O 10
ATOM 13228 N N . LEU A 1 15 ? 3.867 -2.427 1.713 1.00 0.00 95 LEU A N 10
ATOM 13229 C CA . LEU A 1 15 ? 2.601 -2.536 2.430 1.00 0.00 95 LEU A CA 10
ATOM 13230 C C . LEU A 1 15 ? 1.525 -1.681 1.768 1.00 0.00 95 LEU A C 10
ATOM 13231 O O . LEU A 1 15 ? 0.407 -2.143 1.536 1.00 0.00 95 LEU A O 10
ATOM 13247 N N . ILE A 1 16 ? 1.871 -0.435 1.465 1.00 0.00 96 ILE A N 10
ATOM 13248 C CA . ILE A 1 16 ? 0.935 0.483 0.827 1.00 0.00 96 ILE A CA 10
ATOM 13249 C C . ILE A 1 16 ? 0.434 -0.077 -0.500 1.00 0.00 96 ILE A C 10
ATOM 13250 O O . ILE A 1 16 ? -0.771 -0.142 -0.742 1.00 0.00 96 ILE A O 10
ATOM 13266 N N . MET A 1 17 ? 1.367 -0.482 -1.355 1.00 0.00 97 MET A N 10
ATOM 13267 C CA . MET A 1 17 ? 1.020 -1.041 -2.657 1.00 0.00 97 MET A CA 10
ATOM 13268 C C . MET A 1 17 ? 0.019 -2.182 -2.509 1.00 0.00 97 MET A C 10
ATOM 13269 O O . MET A 1 17 ? -1.133 -2.070 -2.929 1.00 0.00 97 MET A O 10
ATOM 13283 N N . PHE A 1 18 ? 0.466 -3.281 -1.911 1.00 0.00 98 PHE A N 10
ATOM 13284 C CA . PHE A 1 18 ? -0.390 -4.444 -1.709 1.00 0.00 98 PHE A CA 10
ATOM 13285 C C . PHE A 1 18 ? -1.816 -4.018 -1.372 1.00 0.00 98 PHE A C 10
ATOM 13286 O O . PHE A 1 18 ? -2.781 -4.549 -1.923 1.00 0.00 98 PHE A O 10
ATOM 13303 N N . ARG A 1 19 ? -1.941 -3.056 -0.464 1.00 0.00 99 ARG A N 10
ATOM 13304 C CA . ARG A 1 19 ? -3.248 -2.558 -0.052 1.00 0.00 99 ARG A CA 10
ATOM 13305 C C . ARG A 1 19 ? -4.024 -2.014 -1.248 1.00 0.00 99 ARG A C 10
ATOM 13306 O O . ARG A 1 19 ? -5.082 -2.535 -1.603 1.00 0.00 99 ARG A O 10
ATOM 13327 N N . ARG A 1 20 ? -3.492 -0.964 -1.864 1.00 0.00 100 ARG A N 10
ATOM 13328 C CA . ARG A 1 20 ? -4.136 -0.349 -3.019 1.00 0.00 100 ARG A CA 10
ATOM 13329 C C . ARG A 1 20 ? -4.642 -1.411 -3.990 1.00 0.00 100 ARG A C 10
ATOM 13330 O O . ARG A 1 20 ? -5.629 -1.203 -4.694 1.00 0.00 100 ARG A O 10
ATOM 13351 N N . GLY A 1 21 ? -3.958 -2.551 -4.021 1.00 0.00 101 GLY A N 10
ATOM 13352 C CA . GLY A 1 21 ? -4.353 -3.629 -4.909 1.00 0.00 101 GLY A CA 10
ATOM 13353 C C . GLY A 1 21 ? -5.639 -4.301 -4.469 1.00 0.00 101 GLY A C 10
ATOM 13354 O O . GLY A 1 21 ? -6.565 -4.464 -5.263 1.00 0.00 101 GLY A O 10
ATOM 13358 N N . MET A 1 22 ? -5.695 -4.694 -3.200 1.00 0.00 102 MET A N 10
ATOM 13359 C CA . MET A 1 22 ? -6.877 -5.353 -2.657 1.00 0.00 102 MET A CA 10
ATOM 13360 C C . MET A 1 22 ? -7.672 -4.399 -1.771 1.00 0.00 102 MET A C 10
ATOM 13361 O O . MET A 1 22 ? -8.358 -4.826 -0.842 1.00 0.00 102 MET A O 10
ATOM 13375 N N . ASP A 1 23 ? -7.576 -3.107 -2.065 1.00 0.00 103 ASP A N 10
ATOM 13376 C CA . ASP A 1 23 ? -8.287 -2.093 -1.296 1.00 0.00 103 ASP A CA 10
ATOM 13377 C C . ASP A 1 23 ? -9.773 -2.092 -1.641 1.00 0.00 103 ASP A C 10
ATOM 13378 O O . ASP A 1 23 ? -10.626 -2.136 -0.755 1.00 0.00 103 ASP A O 10
ATOM 13387 N N . GLY A 1 24 ? -10.076 -2.041 -2.935 1.00 0.00 104 GLY A N 10
ATOM 13388 C CA . GLY A 1 24 ? -11.459 -2.035 -3.373 1.00 0.00 104 GLY A CA 10
ATOM 13389 C C . GLY A 1 24 ? -12.335 -2.951 -2.542 1.00 0.00 104 GLY A C 10
ATOM 13390 O O . GLY A 1 24 ? -13.538 -2.720 -2.410 1.00 0.00 104 GLY A O 10
ATOM 13394 N N . LEU A 1 25 ? -11.734 -3.993 -1.981 1.00 0.00 105 LEU A N 10
ATOM 13395 C CA . LEU A 1 25 ? -12.468 -4.949 -1.159 1.00 0.00 105 LEU A CA 10
ATOM 13396 C C . LEU A 1 25 ? -12.638 -4.426 0.264 1.00 0.00 105 LEU A C 10
ATOM 13397 O O . LEU A 1 25 ? -13.744 -4.411 0.803 1.00 0.00 105 LEU A O 10
ATOM 13413 N N . PHE A 1 26 ? -11.534 -3.995 0.866 1.00 0.00 106 PHE A N 10
ATOM 13414 C CA . PHE A 1 26 ? -11.561 -3.469 2.226 1.00 0.00 106 PHE A CA 10
ATOM 13415 C C . PHE A 1 26 ? -12.729 -2.505 2.413 1.00 0.00 106 PHE A C 10
ATOM 13416 O O . PHE A 1 26 ? -13.337 -2.450 3.481 1.00 0.00 106 PHE A O 10
ATOM 13433 N N . ASN A 1 27 ? -13.036 -1.746 1.366 1.00 0.00 107 ASN A N 10
ATOM 13434 C CA . ASN A 1 27 ? -14.131 -0.783 1.415 1.00 0.00 107 ASN A CA 10
ATOM 13435 C C . ASN A 1 27 ? -15.409 -1.438 1.928 1.00 0.00 107 ASN A C 10
ATOM 13436 O O . ASN A 1 27 ? -15.961 -1.033 2.951 1.00 0.00 107 ASN A O 10
ATOM 13447 N N . THR A 1 28 ? -15.876 -2.455 1.210 1.00 0.00 108 THR A N 10
ATOM 13448 C CA . THR A 1 28 ? -17.090 -3.167 1.591 1.00 0.00 108 THR A CA 10
ATOM 13449 C C . THR A 1 28 ? -16.805 -4.642 1.847 1.00 0.00 108 THR A C 10
ATOM 13450 O O . THR A 1 28 ? -16.502 -5.395 0.922 1.00 0.00 108 THR A O 10
ATOM 13461 N N . SER A 1 29 ? -16.903 -5.049 3.109 1.00 0.00 109 SER A N 10
ATOM 13462 C CA . SER A 1 29 ? -16.653 -6.435 3.487 1.00 0.00 109 SER A CA 10
ATOM 13463 C C . SER A 1 29 ? -17.004 -6.670 4.953 1.00 0.00 109 SER A C 10
ATOM 13464 O O . SER A 1 29 ? -16.470 -6.011 5.845 1.00 0.00 109 SER A O 10
ATOM 13472 N N . LYS A 1 30 ? -17.906 -7.615 5.194 1.00 0.00 110 LYS A N 10
ATOM 13473 C CA . LYS A 1 30 ? -18.330 -7.941 6.550 1.00 0.00 110 LYS A CA 10
ATOM 13474 C C . LYS A 1 30 ? -17.126 -8.105 7.472 1.00 0.00 110 LYS A C 10
ATOM 13475 O O . LYS A 1 30 ? -17.216 -7.861 8.675 1.00 0.00 110 LYS A O 10
ATOM 13494 N N . SER A 1 31 ? -16.000 -8.517 6.899 1.00 0.00 111 SER A N 10
ATOM 13495 C CA . SER A 1 31 ? -14.778 -8.716 7.671 1.00 0.00 111 SER A CA 10
ATOM 13496 C C . SER A 1 31 ? -13.565 -8.815 6.751 1.00 0.00 111 SER A C 10
ATOM 13497 O O . SER A 1 31 ? -13.496 -9.689 5.888 1.00 0.00 111 SER A O 10
ATOM 13505 N N . ASN A 1 32 ? -12.610 -7.910 6.942 1.00 0.00 112 ASN A N 10
ATOM 13506 C CA . ASN A 1 32 ? -11.399 -7.894 6.129 1.00 0.00 112 ASN A CA 10
ATOM 13507 C C . ASN A 1 32 ? -10.331 -8.805 6.727 1.00 0.00 112 ASN A C 10
ATOM 13508 O O . ASN A 1 32 ? -9.135 -8.534 6.617 1.00 0.00 112 ASN A O 10
ATOM 13519 N N . LYS A 1 33 ? -10.771 -9.888 7.359 1.00 0.00 113 LYS A N 10
ATOM 13520 C CA . LYS A 1 33 ? -9.855 -10.842 7.972 1.00 0.00 113 LYS A CA 10
ATOM 13521 C C . LYS A 1 33 ? -9.001 -11.534 6.915 1.00 0.00 113 LYS A C 10
ATOM 13522 O O . LYS A 1 33 ? -7.777 -11.597 7.034 1.00 0.00 113 LYS A O 10
ATOM 13541 N N . HIS A 1 34 ? -9.655 -12.052 5.879 1.00 0.00 114 HIS A N 10
ATOM 13542 C CA . HIS A 1 34 ? -8.955 -12.738 4.799 1.00 0.00 114 HIS A CA 10
ATOM 13543 C C . HIS A 1 34 ? -8.048 -11.773 4.040 1.00 0.00 114 HIS A C 10
ATOM 13544 O O . HIS A 1 34 ? -6.921 -12.116 3.681 1.00 0.00 114 HIS A O 10
ATOM 13558 N N . LEU A 1 35 ? -8.548 -10.566 3.799 1.00 0.00 115 LEU A N 10
ATOM 13559 C CA . LEU A 1 35 ? -7.783 -9.551 3.082 1.00 0.00 115 LEU A CA 10
ATOM 13560 C C . LEU A 1 35 ? -6.453 -9.280 3.776 1.00 0.00 115 LEU A C 10
ATOM 13561 O O . LEU A 1 35 ? -5.386 -9.526 3.213 1.00 0.00 115 LEU A O 10
ATOM 13577 N N . TRP A 1 36 ? -6.524 -8.774 5.002 1.00 0.00 116 TRP A N 10
ATOM 13578 C CA . TRP A 1 36 ? -5.324 -8.472 5.775 1.00 0.00 116 TRP A CA 10
ATOM 13579 C C . TRP A 1 36 ? -4.349 -9.643 5.747 1.00 0.00 116 TRP A C 10
ATOM 13580 O O . TRP A 1 36 ? -3.151 -9.460 5.532 1.00 0.00 116 TRP A O 10
ATOM 13601 N N . GLU A 1 37 ? -4.870 -10.847 5.965 1.00 0.00 117 GLU A N 10
ATOM 13602 C CA . GLU A 1 37 ? -4.043 -12.048 5.964 1.00 0.00 117 GLU A CA 10
ATOM 13603 C C . GLU A 1 37 ? -3.353 -12.233 4.616 1.00 0.00 117 GLU A C 10
ATOM 13604 O O . GLU A 1 37 ? -2.176 -12.587 4.554 1.00 0.00 117 GLU A O 10
ATOM 13616 N N . GLN A 1 38 ? -4.095 -11.992 3.540 1.00 0.00 118 GLN A N 10
ATOM 13617 C CA . GLN A 1 38 ? -3.555 -12.133 2.193 1.00 0.00 118 GLN A CA 10
ATOM 13618 C C . GLN A 1 38 ? -2.355 -11.215 1.988 1.00 0.00 118 GLN A C 10
ATOM 13619 O O . GLN A 1 38 ? -1.287 -11.658 1.566 1.00 0.00 118 GLN A O 10
ATOM 13633 N N . ILE A 1 39 ? -2.539 -9.934 2.290 1.00 0.00 119 ILE A N 10
ATOM 13634 C CA . ILE A 1 39 ? -1.471 -8.953 2.139 1.00 0.00 119 ILE A CA 10
ATOM 13635 C C . ILE A 1 39 ? -0.251 -9.336 2.971 1.00 0.00 119 ILE A C 10
ATOM 13636 O O . ILE A 1 39 ? 0.883 -9.258 2.500 1.00 0.00 119 ILE A O 10
ATOM 13652 N N . SER A 1 40 ? -0.494 -9.752 4.210 1.00 0.00 120 SER A N 10
ATOM 13653 C CA . SER A 1 40 ? 0.585 -10.147 5.108 1.00 0.00 120 SER A CA 10
ATOM 13654 C C . SER A 1 40 ? 1.479 -11.197 4.456 1.00 0.00 120 SER A C 10
ATOM 13655 O O . SER A 1 40 ? 2.701 -11.166 4.603 1.00 0.00 120 SER A O 10
ATOM 13663 N N . SER A 1 41 ? 0.860 -12.126 3.735 1.00 0.00 121 SER A N 10
ATOM 13664 C CA . SER A 1 41 ? 1.598 -13.189 3.063 1.00 0.00 121 SER A CA 10
ATOM 13665 C C . SER A 1 41 ? 2.324 -12.653 1.832 1.00 0.00 121 SER A C 10
ATOM 13666 O O . SER A 1 41 ? 3.401 -13.129 1.475 1.00 0.00 121 SER A O 10
ATOM 13674 N N . LYS A 1 42 ? 1.725 -11.657 1.187 1.00 0.00 122 LYS A N 10
ATOM 13675 C CA . LYS A 1 42 ? 2.312 -11.053 -0.003 1.00 0.00 122 LYS A CA 10
ATOM 13676 C C . LYS A 1 42 ? 3.452 -10.112 0.371 1.00 0.00 122 LYS A C 10
ATOM 13677 O O . LYS A 1 42 ? 4.382 -9.909 -0.409 1.00 0.00 122 LYS A O 10
ATOM 13696 N N . MET A 1 43 ? 3.374 -9.541 1.569 1.00 0.00 123 MET A N 10
ATOM 13697 C CA . MET A 1 43 ? 4.402 -8.623 2.046 1.00 0.00 123 MET A CA 10
ATOM 13698 C C . MET A 1 43 ? 5.482 -9.372 2.821 1.00 0.00 123 MET A C 10
ATOM 13699 O O . MET A 1 43 ? 6.635 -8.943 2.869 1.00 0.00 123 MET A O 10
ATOM 13713 N N . ARG A 1 44 ? 5.101 -10.492 3.426 1.00 0.00 124 ARG A N 10
ATOM 13714 C CA . ARG A 1 44 ? 6.036 -11.299 4.200 1.00 0.00 124 ARG A CA 10
ATOM 13715 C C . ARG A 1 44 ? 6.849 -12.214 3.288 1.00 0.00 124 ARG A C 10
ATOM 13716 O O . ARG A 1 44 ? 7.972 -12.594 3.616 1.00 0.00 124 ARG A O 10
ATOM 13737 N N . GLU A 1 45 ? 6.271 -12.563 2.142 1.00 0.00 125 GLU A N 10
ATOM 13738 C CA . GLU A 1 45 ? 6.942 -13.434 1.184 1.00 0.00 125 GLU A CA 10
ATOM 13739 C C . GLU A 1 45 ? 8.166 -12.746 0.587 1.00 0.00 125 GLU A C 10
ATOM 13740 O O . GLU A 1 45 ? 9.124 -13.402 0.179 1.00 0.00 125 GLU A O 10
ATOM 13752 N N . LYS A 1 46 ? 8.126 -11.419 0.538 1.00 0.00 126 LYS A N 10
ATOM 13753 C CA . LYS A 1 46 ? 9.230 -10.639 -0.009 1.00 0.00 126 LYS A CA 10
ATOM 13754 C C . LYS A 1 46 ? 10.501 -10.850 0.807 1.00 0.00 126 LYS A C 10
ATOM 13755 O O . LYS A 1 46 ? 11.585 -11.027 0.252 1.00 0.00 126 LYS A O 10
ATOM 13774 N N . GLY A 1 47 ? 10.361 -10.833 2.129 1.00 0.00 127 GLY A N 10
ATOM 13775 C CA . GLY A 1 47 ? 11.506 -11.025 3.000 1.00 0.00 127 GLY A CA 10
ATOM 13776 C C . GLY A 1 47 ? 11.388 -10.246 4.294 1.00 0.00 127 GLY A C 10
ATOM 13777 O O . GLY A 1 47 ? 12.377 -9.716 4.801 1.00 0.00 127 GLY A O 10
ATOM 13781 N N . PHE A 1 48 ? 10.174 -10.174 4.831 1.00 0.00 128 PHE A N 10
ATOM 13782 C CA . PHE A 1 48 ? 9.929 -9.451 6.074 1.00 0.00 128 PHE A CA 10
ATOM 13783 C C . PHE A 1 48 ? 9.060 -10.275 7.020 1.00 0.00 128 PHE A C 10
ATOM 13784 O O . PHE A 1 48 ? 7.854 -10.407 6.815 1.00 0.00 128 PHE A O 10
ATOM 13801 N N . ASP A 1 49 ? 9.683 -10.827 8.055 1.00 0.00 129 ASP A N 10
ATOM 13802 C CA . ASP A 1 49 ? 8.968 -11.638 9.034 1.00 0.00 129 ASP A CA 10
ATOM 13803 C C . ASP A 1 49 ? 8.127 -10.760 9.956 1.00 0.00 129 ASP A C 10
ATOM 13804 O O . ASP A 1 49 ? 8.607 -10.287 10.986 1.00 0.00 129 ASP A O 10
ATOM 13813 N N . ARG A 1 50 ? 6.871 -10.547 9.578 1.00 0.00 130 ARG A N 10
ATOM 13814 C CA . ARG A 1 50 ? 5.964 -9.724 10.369 1.00 0.00 130 ARG A CA 10
ATOM 13815 C C . ARG A 1 50 ? 4.584 -10.368 10.458 1.00 0.00 130 ARG A C 10
ATOM 13816 O O . ARG A 1 50 ? 4.277 -11.306 9.722 1.00 0.00 130 ARG A O 10
ATOM 13837 N N . SER A 1 51 ? 3.755 -9.857 11.363 1.00 0.00 131 SER A N 10
ATOM 13838 C CA . SER A 1 51 ? 2.409 -10.385 11.551 1.00 0.00 131 SER A CA 10
ATOM 13839 C C . SER A 1 51 ? 1.367 -9.438 10.964 1.00 0.00 131 SER A C 10
ATOM 13840 O O . SER A 1 51 ? 1.627 -8.258 10.727 1.00 0.00 131 SER A O 10
ATOM 13848 N N . PRO A 1 52 ? 0.158 -9.966 10.722 1.00 0.00 132 PRO A N 10
ATOM 13849 C CA . PRO A 1 52 ? -0.948 -9.186 10.159 1.00 0.00 132 PRO A CA 10
ATOM 13850 C C . PRO A 1 52 ? -1.488 -8.153 11.142 1.00 0.00 132 PRO A C 10
ATOM 13851 O O . PRO A 1 52 ? -2.191 -7.220 10.754 1.00 0.00 132 PRO A O 10
ATOM 13862 N N . ASP A 1 53 ? -1.154 -8.325 12.417 1.00 0.00 133 ASP A N 10
ATOM 13863 C CA . ASP A 1 53 ? -1.604 -7.406 13.456 1.00 0.00 133 ASP A CA 10
ATOM 13864 C C . ASP A 1 53 ? -0.827 -6.094 13.395 1.00 0.00 133 ASP A C 10
ATOM 13865 O O . ASP A 1 53 ? -1.413 -5.013 13.440 1.00 0.00 133 ASP A O 10
ATOM 13874 N N . MET A 1 54 ? 0.494 -6.199 13.293 1.00 0.00 134 MET A N 10
ATOM 13875 C CA . MET A 1 54 ? 1.350 -5.021 13.226 1.00 0.00 134 MET A CA 10
ATOM 13876 C C . MET A 1 54 ? 1.217 -4.328 11.874 1.00 0.00 134 MET A C 10
ATOM 13877 O O . MET A 1 54 ? 1.352 -3.107 11.775 1.00 0.00 134 MET A O 10
ATOM 13891 N N . CYS A 1 55 ? 0.950 -5.113 10.836 1.00 0.00 135 CYS A N 10
ATOM 13892 C CA . CYS A 1 55 ? 0.799 -4.574 9.489 1.00 0.00 135 CYS A CA 10
ATOM 13893 C C . CYS A 1 55 ? -0.446 -3.699 9.389 1.00 0.00 135 CYS A C 10
ATOM 13894 O O . CYS A 1 55 ? -0.412 -2.614 8.809 1.00 0.00 135 CYS A O 10
ATOM 13902 N N . THR A 1 56 ? -1.548 -4.180 9.958 1.00 0.00 136 THR A N 10
ATOM 13903 C CA . THR A 1 56 ? -2.805 -3.444 9.932 1.00 0.00 136 THR A CA 10
ATOM 13904 C C . THR A 1 56 ? -2.707 -2.158 10.745 1.00 0.00 136 THR A C 10
ATOM 13905 O O . THR A 1 56 ? -3.174 -1.103 10.314 1.00 0.00 136 THR A O 10
ATOM 13916 N N . ASP A 1 57 ? -2.097 -2.253 11.921 1.00 0.00 137 ASP A N 10
ATOM 13917 C CA . ASP A 1 57 ? -1.936 -1.095 12.794 1.00 0.00 137 ASP A CA 10
ATOM 13918 C C . ASP A 1 57 ? -1.107 -0.012 12.112 1.00 0.00 137 ASP A C 10
ATOM 13919 O O . ASP A 1 57 ? -1.461 1.167 12.141 1.00 0.00 137 ASP A O 10
ATOM 13928 N N . LYS A 1 58 ? 0.000 -0.419 11.500 1.00 0.00 138 LYS A N 10
ATOM 13929 C CA . LYS A 1 58 ? 0.882 0.516 10.811 1.00 0.00 138 LYS A CA 10
ATOM 13930 C C . LYS A 1 58 ? 0.131 1.262 9.712 1.00 0.00 138 LYS A C 10
ATOM 13931 O O . LYS A 1 58 ? 0.192 2.488 9.628 1.00 0.00 138 LYS A O 10
ATOM 13950 N N . TRP A 1 59 ? -0.577 0.514 8.873 1.00 0.00 139 TRP A N 10
ATOM 13951 C CA . TRP A 1 59 ? -1.340 1.105 7.780 1.00 0.00 139 TRP A CA 10
ATOM 13952 C C . TRP A 1 59 ? -2.332 2.138 8.305 1.00 0.00 139 TRP A C 10
ATOM 13953 O O . TRP A 1 59 ? -2.456 3.230 7.751 1.00 0.00 139 TRP A O 10
ATOM 13974 N N . ARG A 1 60 ? -3.035 1.785 9.376 1.00 0.00 140 ARG A N 10
ATOM 13975 C CA . ARG A 1 60 ? -4.017 2.681 9.974 1.00 0.00 140 ARG A CA 10
ATOM 13976 C C . ARG A 1 60 ? -3.383 4.023 10.329 1.00 0.00 140 ARG A C 10
ATOM 13977 O O . ARG A 1 60 ? -3.893 5.079 9.959 1.00 0.00 140 ARG A O 10
ATOM 13998 N N . ASN A 1 61 ? -2.267 3.972 11.049 1.00 0.00 141 ASN A N 10
ATOM 13999 C CA . ASN A 1 61 ? -1.563 5.184 11.455 1.00 0.00 141 ASN A CA 10
ATOM 14000 C C . ASN A 1 61 ? -1.138 5.999 10.238 1.00 0.00 141 ASN A C 10
ATOM 14001 O O . ASN A 1 61 ? -1.192 7.230 10.252 1.00 0.00 141 ASN A O 10
ATOM 14012 N N . LEU A 1 62 ? -0.717 5.306 9.186 1.00 0.00 142 LEU A N 10
ATOM 14013 C CA . LEU A 1 62 ? -0.283 5.966 7.959 1.00 0.00 142 LEU A CA 10
ATOM 14014 C C . LEU A 1 62 ? -1.382 6.868 7.408 1.00 0.00 142 LEU A C 10
ATOM 14015 O O . LEU A 1 62 ? -1.151 8.043 7.123 1.00 0.00 142 LEU A O 10
ATOM 14031 N N . LEU A 1 63 ? -2.580 6.311 7.261 1.00 0.00 143 LEU A N 10
ATOM 14032 C CA . LEU A 1 63 ? -3.717 7.065 6.746 1.00 0.00 143 LEU A CA 10
ATOM 14033 C C . LEU A 1 63 ? -3.989 8.295 7.607 1.00 0.00 143 LEU A C 10
ATOM 14034 O O . LEU A 1 63 ? -4.148 9.403 7.094 1.00 0.00 143 LEU A O 10
ATOM 14050 N N . LYS A 1 64 ? -4.039 8.093 8.919 1.00 0.00 144 LYS A N 10
ATOM 14051 C CA . LYS A 1 64 ? -4.289 9.184 9.853 1.00 0.00 144 LYS A CA 10
ATOM 14052 C C . LYS A 1 64 ? -3.250 10.289 9.689 1.00 0.00 144 LYS A C 10
ATOM 14053 O O . LYS A 1 64 ? -3.590 11.434 9.395 1.00 0.00 144 LYS A O 10
ATOM 14072 N N . GLU A 1 65 ? -1.982 9.936 9.881 1.00 0.00 145 GLU A N 10
ATOM 14073 C CA . GLU A 1 65 ? -0.894 10.898 9.753 1.00 0.00 145 GLU A CA 10
ATOM 14074 C C . GLU A 1 65 ? -0.964 11.623 8.412 1.00 0.00 145 GLU A C 10
ATOM 14075 O O . GLU A 1 65 ? -0.853 12.848 8.349 1.00 0.00 145 GLU A O 10
ATOM 14087 N N . PHE A 1 66 ? -1.147 10.858 7.341 1.00 0.00 146 PHE A N 10
ATOM 14088 C CA . PHE A 1 66 ? -1.230 11.426 6.001 1.00 0.00 146 PHE A CA 10
ATOM 14089 C C . PHE A 1 66 ? -2.117 12.668 5.990 1.00 0.00 146 PHE A C 10
ATOM 14090 O O . PHE A 1 66 ? -1.677 13.756 5.617 1.00 0.00 146 PHE A O 10
ATOM 14107 N N . LYS A 1 67 ? -3.368 12.497 6.401 1.00 0.00 147 LYS A N 10
ATOM 14108 C CA . LYS A 1 67 ? -4.319 13.602 6.441 1.00 0.00 147 LYS A CA 10
ATOM 14109 C C . LYS A 1 67 ? -5.339 13.403 7.557 1.00 0.00 147 LYS A C 10
ATOM 14110 O O . LYS A 1 67 ? -6.217 12.544 7.464 1.00 0.00 147 LYS A O 10
ATOM 14129 N N . LYS A 1 68 ? -5.220 14.202 8.611 1.00 0.00 148 LYS A N 10
ATOM 14130 C CA . LYS A 1 68 ? -6.133 14.115 9.745 1.00 0.00 148 LYS A CA 10
ATOM 14131 C C . LYS A 1 68 ? -6.271 15.468 10.436 1.00 0.00 148 LYS A C 10
ATOM 14132 O O . LYS A 1 68 ? -5.336 16.268 10.448 1.00 0.00 148 LYS A O 10
ATOM 14151 N N . ALA A 1 69 ? -7.443 15.716 11.012 1.00 0.00 149 ALA A N 10
ATOM 14152 C CA . ALA A 1 69 ? -7.702 16.970 11.709 1.00 0.00 149 ALA A CA 10
ATOM 14153 C C . ALA A 1 69 ? -7.594 16.791 13.219 1.00 0.00 149 ALA A C 10
ATOM 14154 O O . ALA A 1 69 ? -8.368 17.373 13.981 1.00 0.00 149 ALA A O 10
ATOM 14161 N N . LYS A 1 70 ? -6.631 15.983 13.648 1.00 0.00 150 LYS A N 10
ATOM 14162 C CA . LYS A 1 70 ? -6.421 15.727 15.068 1.00 0.00 150 LYS A CA 10
ATOM 14163 C C . LYS A 1 70 ? -5.431 16.725 15.660 1.00 0.00 150 LYS A C 10
ATOM 14164 O O . LYS A 1 70 ? -4.236 16.445 15.760 1.00 0.00 150 LYS A O 10
ATOM 14183 N N . HIS A 1 71 ? -5.936 17.891 16.053 1.00 0.00 151 HIS A N 10
ATOM 14184 C CA . HIS A 1 71 ? -5.096 18.930 16.638 1.00 0.00 151 HIS A CA 10
ATOM 14185 C C . HIS A 1 71 ? -4.294 18.381 17.814 1.00 0.00 151 HIS A C 10
ATOM 14186 O O . HIS A 1 71 ? -4.855 17.810 18.749 1.00 0.00 151 HIS A O 10
ATOM 14200 N N . HIS A 1 72 ? -2.977 18.558 17.759 1.00 0.00 152 HIS A N 10
ATOM 14201 C CA . HIS A 1 72 ? -2.097 18.081 18.820 1.00 0.00 152 HIS A CA 10
ATOM 14202 C C . HIS A 1 72 ? -1.368 19.244 19.486 1.00 0.00 152 HIS A C 10
ATOM 14203 O O . HIS A 1 72 ? -1.470 20.388 19.043 1.00 0.00 152 HIS A O 10
ATOM 14217 N N . ASP A 1 73 ? -0.634 18.944 20.551 1.00 0.00 153 ASP A N 10
ATOM 14218 C CA . ASP A 1 73 ? 0.112 19.965 21.278 1.00 0.00 153 ASP A CA 10
ATOM 14219 C C . ASP A 1 73 ? 1.062 19.328 22.287 1.00 0.00 153 ASP A C 10
ATOM 14220 O O . ASP A 1 73 ? 0.857 18.193 22.717 1.00 0.00 153 ASP A O 10
ATOM 14229 N N . ARG A 1 74 ? 2.103 20.066 22.660 1.00 0.00 154 ARG A N 10
ATOM 14230 C CA . ARG A 1 74 ? 3.086 19.572 23.617 1.00 0.00 154 ARG A CA 10
ATOM 14231 C C . ARG A 1 74 ? 3.313 20.586 24.735 1.00 0.00 154 ARG A C 10
ATOM 14232 O O . ARG A 1 74 ? 3.082 21.781 24.559 1.00 0.00 154 ARG A O 10
ATOM 14253 N N . GLY A 1 75 ? 3.767 20.098 25.886 1.00 0.00 155 GLY A N 10
ATOM 14254 C CA . GLY A 1 75 ? 4.017 20.975 27.015 1.00 0.00 155 GLY A CA 10
ATOM 14255 C C . GLY A 1 75 ? 5.394 20.770 27.614 1.00 0.00 155 GLY A C 10
ATOM 14256 O O . GLY A 1 75 ? 6.350 20.467 26.900 1.00 0.00 155 GLY A O 10
ATOM 14260 N N . ASN A 1 76 ? 5.498 20.937 28.928 1.00 0.00 156 ASN A N 10
ATOM 14261 C CA . ASN A 1 76 ? 6.769 20.771 29.623 1.00 0.00 156 ASN A CA 10
ATOM 14262 C C . ASN A 1 76 ? 6.593 19.939 30.889 1.00 0.00 156 ASN A C 10
ATOM 14263 O O . ASN A 1 76 ? 5.472 19.707 31.341 1.00 0.00 156 ASN A O 10
ATOM 14274 N N . GLY A 1 77 ? 7.709 19.493 31.458 1.00 0.00 157 GLY A N 10
ATOM 14275 C CA . GLY A 1 77 ? 7.656 18.692 32.667 1.00 0.00 157 GLY A CA 10
ATOM 14276 C C . GLY A 1 77 ? 8.132 19.454 33.888 1.00 0.00 157 GLY A C 10
ATOM 14277 O O . GLY A 1 77 ? 7.876 20.651 34.020 1.00 0.00 157 GLY A O 10
ATOM 14281 N N . SER A 1 78 ? 8.824 18.759 34.785 1.00 0.00 158 SER A N 10
ATOM 14282 C CA . SER A 1 78 ? 9.331 19.377 36.005 1.00 0.00 158 SER A CA 10
ATOM 14283 C C . SER A 1 78 ? 10.390 18.495 36.660 1.00 0.00 158 SER A C 10
ATOM 14284 O O . SER A 1 78 ? 10.491 17.304 36.367 1.00 0.00 158 SER A O 10
ATOM 14292 N N . ALA A 1 79 ? 11.179 19.090 37.550 1.00 0.00 159 ALA A N 10
ATOM 14293 C CA . ALA A 1 79 ? 12.229 18.360 38.248 1.00 0.00 159 ALA A CA 10
ATOM 14294 C C . ALA A 1 79 ? 12.035 18.431 39.759 1.00 0.00 159 ALA A C 10
ATOM 14295 O O . ALA A 1 79 ? 11.046 18.983 40.244 1.00 0.00 159 ALA A O 10
ATOM 14302 N N . LYS A 1 80 ? 12.983 17.868 40.500 1.00 0.00 160 LYS A N 10
ATOM 14303 C CA . LYS A 1 80 ? 12.917 17.867 41.957 1.00 0.00 160 LYS A CA 10
ATOM 14304 C C . LYS A 1 80 ? 14.316 17.861 42.565 1.00 0.00 160 LYS A C 10
ATOM 14305 O O . LYS A 1 80 ? 15.310 17.700 41.856 1.00 0.00 160 LYS A O 10
ATOM 14324 N N . MET A 1 81 ? 14.386 18.036 43.880 1.00 0.00 161 MET A N 10
ATOM 14325 C CA . MET A 1 81 ? 15.664 18.048 44.583 1.00 0.00 161 MET A CA 10
ATOM 14326 C C . MET A 1 81 ? 16.225 16.636 44.714 1.00 0.00 161 MET A C 10
ATOM 14327 O O . MET A 1 81 ? 15.502 15.653 44.552 1.00 0.00 161 MET A O 10
ATOM 14341 N N . SER A 1 82 ? 17.518 16.543 45.009 1.00 0.00 162 SER A N 10
ATOM 14342 C CA . SER A 1 82 ? 18.177 15.251 45.158 1.00 0.00 162 SER A CA 10
ATOM 14343 C C . SER A 1 82 ? 19.539 15.410 45.826 1.00 0.00 162 SER A C 10
ATOM 14344 O O . SER A 1 82 ? 19.974 16.524 46.117 1.00 0.00 162 SER A O 10
ATOM 14352 N N . TYR A 1 83 ? 20.206 14.287 46.068 1.00 0.00 163 TYR A N 10
ATOM 14353 C CA . TYR A 1 83 ? 21.518 14.300 46.705 1.00 0.00 163 TYR A CA 10
ATOM 14354 C C . TYR A 1 83 ? 22.624 14.069 45.679 1.00 0.00 163 TYR A C 10
ATOM 14355 O O . TYR A 1 83 ? 22.354 13.799 44.508 1.00 0.00 163 TYR A O 10
ATOM 14373 N N . TYR A 1 84 ? 23.869 14.177 46.127 1.00 0.00 164 TYR A N 10
ATOM 14374 C CA . TYR A 1 84 ? 25.017 13.982 45.250 1.00 0.00 164 TYR A CA 10
ATOM 14375 C C . TYR A 1 84 ? 25.675 12.629 45.505 1.00 0.00 164 TYR A C 10
ATOM 14376 O O . TYR A 1 84 ? 25.376 11.956 46.492 1.00 0.00 164 TYR A O 10
ATOM 14394 N N . LYS A 1 85 ? 26.574 12.237 44.609 1.00 0.00 165 LYS A N 10
ATOM 14395 C CA . LYS A 1 85 ? 27.278 10.966 44.736 1.00 0.00 165 LYS A CA 10
ATOM 14396 C C . LYS A 1 85 ? 28.670 11.051 44.118 1.00 0.00 165 LYS A C 10
ATOM 14397 O O . LYS A 1 85 ? 28.913 11.860 43.224 1.00 0.00 165 LYS A O 10
ATOM 14416 N N . GLU A 1 86 ? 29.579 10.209 44.600 1.00 0.00 166 GLU A N 10
ATOM 14417 C CA . GLU A 1 86 ? 30.946 10.190 44.094 1.00 0.00 166 GLU A CA 10
ATOM 14418 C C . GLU A 1 86 ? 31.049 9.328 42.839 1.00 0.00 166 GLU A C 10
ATOM 14419 O O . GLU A 1 86 ? 32.125 9.186 42.258 1.00 0.00 166 GLU A O 10
ATOM 14431 N N . LYS A 1 1 ? 9.827 0.151 21.009 1.00 0.00 81 LYS A N 11
ATOM 14432 C CA . LYS A 1 1 ? 10.322 0.915 19.870 1.00 0.00 81 LYS A CA 11
ATOM 14433 C C . LYS A 1 1 ? 11.833 0.760 19.727 1.00 0.00 81 LYS A C 11
ATOM 14434 O O . LYS A 1 1 ? 12.338 0.459 18.645 1.00 0.00 81 LYS A O 11
ATOM 14453 N N . LYS A 1 2 ? 12.551 0.967 20.826 1.00 0.00 82 LYS A N 11
ATOM 14454 C CA . LYS A 1 2 ? 14.004 0.848 20.825 1.00 0.00 82 LYS A CA 11
ATOM 14455 C C . LYS A 1 2 ? 14.431 -0.612 20.936 1.00 0.00 82 LYS A C 11
ATOM 14456 O O . LYS A 1 2 ? 13.823 -1.392 21.670 1.00 0.00 82 LYS A O 11
ATOM 14475 N N . ARG A 1 3 ? 15.479 -0.974 20.204 1.00 0.00 83 ARG A N 11
ATOM 14476 C CA . ARG A 1 3 ? 15.987 -2.341 20.221 1.00 0.00 83 ARG A CA 11
ATOM 14477 C C . ARG A 1 3 ? 14.929 -3.320 19.719 1.00 0.00 83 ARG A C 11
ATOM 14478 O O . ARG A 1 3 ? 14.758 -4.403 20.277 1.00 0.00 83 ARG A O 11
ATOM 14499 N N . ALA A 1 4 ? 14.223 -2.930 18.663 1.00 0.00 84 ALA A N 11
ATOM 14500 C CA . ALA A 1 4 ? 13.184 -3.773 18.085 1.00 0.00 84 ALA A CA 11
ATOM 14501 C C . ALA A 1 4 ? 13.054 -3.535 16.585 1.00 0.00 84 ALA A C 11
ATOM 14502 O O . ALA A 1 4 ? 13.469 -2.495 16.075 1.00 0.00 84 ALA A O 11
ATOM 14509 N N . GLU A 1 5 ? 12.477 -4.506 15.883 1.00 0.00 85 GLU A N 11
ATOM 14510 C CA . GLU A 1 5 ? 12.295 -4.400 14.440 1.00 0.00 85 GLU A CA 11
ATOM 14511 C C . GLU A 1 5 ? 11.672 -3.059 14.067 1.00 0.00 85 GLU A C 11
ATOM 14512 O O . GLU A 1 5 ? 10.900 -2.484 14.836 1.00 0.00 85 GLU A O 11
ATOM 14524 N N . THR A 1 6 ? 12.012 -2.564 12.881 1.00 0.00 86 THR A N 11
ATOM 14525 C CA . THR A 1 6 ? 11.488 -1.290 12.405 1.00 0.00 86 THR A CA 11
ATOM 14526 C C . THR A 1 6 ? 11.092 -1.372 10.936 1.00 0.00 86 THR A C 11
ATOM 14527 O O . THR A 1 6 ? 11.846 -1.884 10.108 1.00 0.00 86 THR A O 11
ATOM 14538 N N . TRP A 1 7 ? 9.906 -0.866 10.618 1.00 0.00 87 TRP A N 11
ATOM 14539 C CA . TRP A 1 7 ? 9.411 -0.882 9.246 1.00 0.00 87 TRP A CA 11
ATOM 14540 C C . TRP A 1 7 ? 10.326 -0.079 8.328 1.00 0.00 87 TRP A C 11
ATOM 14541 O O . TRP A 1 7 ? 10.372 1.149 8.401 1.00 0.00 87 TRP A O 11
ATOM 14562 N N . VAL A 1 8 ? 11.052 -0.780 7.463 1.00 0.00 88 VAL A N 11
ATOM 14563 C CA . VAL A 1 8 ? 11.965 -0.132 6.529 1.00 0.00 88 VAL A CA 11
ATOM 14564 C C . VAL A 1 8 ? 11.211 0.450 5.338 1.00 0.00 88 VAL A C 11
ATOM 14565 O O . VAL A 1 8 ? 10.112 0.003 5.010 1.00 0.00 88 VAL A O 11
ATOM 14578 N N . GLN A 1 9 ? 11.810 1.447 4.696 1.00 0.00 89 GLN A N 11
ATOM 14579 C CA . GLN A 1 9 ? 11.194 2.090 3.541 1.00 0.00 89 GLN A CA 11
ATOM 14580 C C . GLN A 1 9 ? 10.544 1.058 2.626 1.00 0.00 89 GLN A C 11
ATOM 14581 O O . GLN A 1 9 ? 9.419 1.245 2.164 1.00 0.00 89 GLN A O 11
ATOM 14595 N N . ASP A 1 10 ? 11.260 -0.031 2.368 1.00 0.00 90 ASP A N 11
ATOM 14596 C CA . ASP A 1 10 ? 10.753 -1.094 1.508 1.00 0.00 90 ASP A CA 11
ATOM 14597 C C . ASP A 1 10 ? 9.442 -1.653 2.051 1.00 0.00 90 ASP A C 11
ATOM 14598 O O . ASP A 1 10 ? 8.394 -1.527 1.419 1.00 0.00 90 ASP A O 11
ATOM 14607 N N . GLU A 1 11 ? 9.509 -2.270 3.227 1.00 0.00 91 GLU A N 11
ATOM 14608 C CA . GLU A 1 11 ? 8.327 -2.850 3.853 1.00 0.00 91 GLU A CA 11
ATOM 14609 C C . GLU A 1 11 ? 7.137 -1.900 3.753 1.00 0.00 91 GLU A C 11
ATOM 14610 O O . GLU A 1 11 ? 6.027 -2.310 3.412 1.00 0.00 91 GLU A O 11
ATOM 14622 N N . THR A 1 12 ? 7.376 -0.627 4.054 1.00 0.00 92 THR A N 11
ATOM 14623 C CA . THR A 1 12 ? 6.326 0.381 4.000 1.00 0.00 92 THR A CA 11
ATOM 14624 C C . THR A 1 12 ? 5.792 0.544 2.581 1.00 0.00 92 THR A C 11
ATOM 14625 O O . THR A 1 12 ? 4.660 0.160 2.286 1.00 0.00 92 THR A O 11
ATOM 14636 N N . ARG A 1 13 ? 6.614 1.115 1.707 1.00 0.00 93 ARG A N 11
ATOM 14637 C CA . ARG A 1 13 ? 6.223 1.329 0.318 1.00 0.00 93 ARG A CA 11
ATOM 14638 C C . ARG A 1 13 ? 5.482 0.113 -0.231 1.00 0.00 93 ARG A C 11
ATOM 14639 O O . ARG A 1 13 ? 4.441 0.248 -0.874 1.00 0.00 93 ARG A O 11
ATOM 14660 N N . SER A 1 14 ? 6.025 -1.072 0.027 1.00 0.00 94 SER A N 11
ATOM 14661 C CA . SER A 1 14 ? 5.418 -2.310 -0.445 1.00 0.00 94 SER A CA 11
ATOM 14662 C C . SER A 1 14 ? 4.068 -2.544 0.226 1.00 0.00 94 SER A C 11
ATOM 14663 O O . SER A 1 14 ? 3.102 -2.951 -0.420 1.00 0.00 94 SER A O 11
ATOM 14671 N N . LEU A 1 15 ? 4.009 -2.283 1.528 1.00 0.00 95 LEU A N 11
ATOM 14672 C CA . LEU A 1 15 ? 2.777 -2.465 2.289 1.00 0.00 95 LEU A CA 11
ATOM 14673 C C . LEU A 1 15 ? 1.615 -1.733 1.626 1.00 0.00 95 LEU A C 11
ATOM 14674 O O . LEU A 1 15 ? 0.514 -2.273 1.510 1.00 0.00 95 LEU A O 11
ATOM 14690 N N . ILE A 1 16 ? 1.867 -0.504 1.190 1.00 0.00 96 ILE A N 11
ATOM 14691 C CA . ILE A 1 16 ? 0.842 0.300 0.535 1.00 0.00 96 ILE A CA 11
ATOM 14692 C C . ILE A 1 16 ? 0.407 -0.332 -0.783 1.00 0.00 96 ILE A C 11
ATOM 14693 O O . ILE A 1 16 ? -0.768 -0.642 -0.976 1.00 0.00 96 ILE A O 11
ATOM 14709 N N . MET A 1 17 ? 1.363 -0.522 -1.686 1.00 0.00 97 MET A N 11
ATOM 14710 C CA . MET A 1 17 ? 1.079 -1.120 -2.985 1.00 0.00 97 MET A CA 11
ATOM 14711 C C . MET A 1 17 ? 0.129 -2.305 -2.842 1.00 0.00 97 MET A C 11
ATOM 14712 O O . MET A 1 17 ? -0.878 -2.395 -3.545 1.00 0.00 97 MET A O 11
ATOM 14726 N N . PHE A 1 18 ? 0.455 -3.213 -1.928 1.00 0.00 98 PHE A N 11
ATOM 14727 C CA . PHE A 1 18 ? -0.369 -4.393 -1.693 1.00 0.00 98 PHE A CA 11
ATOM 14728 C C . PHE A 1 18 ? -1.750 -3.998 -1.178 1.00 0.00 98 PHE A C 11
ATOM 14729 O O . PHE A 1 18 ? -2.763 -4.557 -1.597 1.00 0.00 98 PHE A O 11
ATOM 14746 N N . ARG A 1 19 ? -1.781 -3.031 -0.267 1.00 0.00 99 ARG A N 11
ATOM 14747 C CA . ARG A 1 19 ? -3.036 -2.562 0.307 1.00 0.00 99 ARG A CA 11
ATOM 14748 C C . ARG A 1 19 ? -3.925 -1.939 -0.766 1.00 0.00 99 ARG A C 11
ATOM 14749 O O . ARG A 1 19 ? -5.011 -2.443 -1.054 1.00 0.00 99 ARG A O 11
ATOM 14770 N N . ARG A 1 20 ? -3.457 -0.842 -1.352 1.00 0.00 100 ARG A N 11
ATOM 14771 C CA . ARG A 1 20 ? -4.211 -0.151 -2.391 1.00 0.00 100 ARG A CA 11
ATOM 14772 C C . ARG A 1 20 ? -4.668 -1.126 -3.472 1.00 0.00 100 ARG A C 11
ATOM 14773 O O . ARG A 1 20 ? -5.746 -0.974 -4.044 1.00 0.00 100 ARG A O 11
ATOM 14794 N N . GLY A 1 21 ? -3.838 -2.128 -3.747 1.00 0.00 101 GLY A N 11
ATOM 14795 C CA . GLY A 1 21 ? -4.174 -3.113 -4.758 1.00 0.00 101 GLY A CA 11
ATOM 14796 C C . GLY A 1 21 ? -5.327 -4.003 -4.340 1.00 0.00 101 GLY A C 11
ATOM 14797 O O . GLY A 1 21 ? -6.103 -4.459 -5.179 1.00 0.00 101 GLY A O 11
ATOM 14801 N N . MET A 1 22 ? -5.438 -4.253 -3.040 1.00 0.00 102 MET A N 11
ATOM 14802 C CA . MET A 1 22 ? -6.505 -5.096 -2.513 1.00 0.00 102 MET A CA 11
ATOM 14803 C C . MET A 1 22 ? -7.675 -4.249 -2.022 1.00 0.00 102 MET A C 11
ATOM 14804 O O . MET A 1 22 ? -8.754 -4.770 -1.739 1.00 0.00 102 MET A O 11
ATOM 14818 N N . ASP A 1 23 ? -7.453 -2.943 -1.923 1.00 0.00 103 ASP A N 11
ATOM 14819 C CA . ASP A 1 23 ? -8.490 -2.024 -1.468 1.00 0.00 103 ASP A CA 11
ATOM 14820 C C . ASP A 1 23 ? -9.850 -2.412 -2.040 1.00 0.00 103 ASP A C 11
ATOM 14821 O O . ASP A 1 23 ? -10.858 -2.396 -1.337 1.00 0.00 103 ASP A O 11
ATOM 14830 N N . GLY A 1 24 ? -9.869 -2.758 -3.324 1.00 0.00 104 GLY A N 11
ATOM 14831 C CA . GLY A 1 24 ? -11.110 -3.144 -3.970 1.00 0.00 104 GLY A CA 11
ATOM 14832 C C . GLY A 1 24 ? -12.024 -3.927 -3.049 1.00 0.00 104 GLY A C 11
ATOM 14833 O O . GLY A 1 24 ? -13.230 -3.678 -3.000 1.00 0.00 104 GLY A O 11
ATOM 14837 N N . LEU A 1 25 ? -11.452 -4.877 -2.318 1.00 0.00 105 LEU A N 11
ATOM 14838 C CA . LEU A 1 25 ? -12.224 -5.701 -1.394 1.00 0.00 105 LEU A CA 11
ATOM 14839 C C . LEU A 1 25 ? -12.543 -4.933 -0.115 1.00 0.00 105 LEU A C 11
ATOM 14840 O O . LEU A 1 25 ? -13.708 -4.730 0.225 1.00 0.00 105 LEU A O 11
ATOM 14856 N N . PHE A 1 26 ? -11.499 -4.506 0.588 1.00 0.00 106 PHE A N 11
ATOM 14857 C CA . PHE A 1 26 ? -11.668 -3.758 1.829 1.00 0.00 106 PHE A CA 11
ATOM 14858 C C . PHE A 1 26 ? -12.826 -2.771 1.716 1.00 0.00 106 PHE A C 11
ATOM 14859 O O . PHE A 1 26 ? -13.657 -2.667 2.617 1.00 0.00 106 PHE A O 11
ATOM 14876 N N . ASN A 1 27 ? -12.872 -2.047 0.602 1.00 0.00 107 ASN A N 11
ATOM 14877 C CA . ASN A 1 27 ? -13.926 -1.067 0.371 1.00 0.00 107 ASN A CA 11
ATOM 14878 C C . ASN A 1 27 ? -15.285 -1.621 0.787 1.00 0.00 107 ASN A C 11
ATOM 14879 O O . ASN A 1 27 ? -15.934 -1.093 1.692 1.00 0.00 107 ASN A O 11
ATOM 14890 N N . THR A 1 28 ? -15.712 -2.690 0.121 1.00 0.00 108 THR A N 11
ATOM 14891 C CA . THR A 1 28 ? -16.993 -3.316 0.421 1.00 0.00 108 THR A CA 11
ATOM 14892 C C . THR A 1 28 ? -16.800 -4.705 1.019 1.00 0.00 108 THR A C 11
ATOM 14893 O O . THR A 1 28 ? -16.756 -5.701 0.297 1.00 0.00 108 THR A O 11
ATOM 14904 N N . SER A 1 29 ? -16.685 -4.765 2.342 1.00 0.00 109 SER A N 11
ATOM 14905 C CA . SER A 1 29 ? -16.493 -6.032 3.036 1.00 0.00 109 SER A CA 11
ATOM 14906 C C . SER A 1 29 ? -16.922 -5.922 4.496 1.00 0.00 109 SER A C 11
ATOM 14907 O O . SER A 1 29 ? -16.729 -4.888 5.137 1.00 0.00 109 SER A O 11
ATOM 14915 N N . LYS A 1 30 ? -17.506 -6.996 5.017 1.00 0.00 110 LYS A N 11
ATOM 14916 C CA . LYS A 1 30 ? -17.963 -7.024 6.401 1.00 0.00 110 LYS A CA 11
ATOM 14917 C C . LYS A 1 30 ? -16.794 -7.246 7.356 1.00 0.00 110 LYS A C 11
ATOM 14918 O O . LYS A 1 30 ? -16.649 -6.535 8.350 1.00 0.00 110 LYS A O 11
ATOM 14937 N N . SER A 1 31 ? -15.963 -8.236 7.046 1.00 0.00 111 SER A N 11
ATOM 14938 C CA . SER A 1 31 ? -14.808 -8.553 7.878 1.00 0.00 111 SER A CA 11
ATOM 14939 C C . SER A 1 31 ? -13.546 -8.682 7.030 1.00 0.00 111 SER A C 11
ATOM 14940 O O . SER A 1 31 ? -13.369 -9.662 6.308 1.00 0.00 111 SER A O 11
ATOM 14948 N N . ASN A 1 32 ? -12.673 -7.684 7.124 1.00 0.00 112 ASN A N 11
ATOM 14949 C CA . ASN A 1 32 ? -11.427 -7.685 6.366 1.00 0.00 112 ASN A CA 11
ATOM 14950 C C . ASN A 1 32 ? -10.365 -8.528 7.065 1.00 0.00 112 ASN A C 11
ATOM 14951 O O . ASN A 1 32 ? -9.209 -8.119 7.181 1.00 0.00 112 ASN A O 11
ATOM 14962 N N . LYS A 1 33 ? -10.764 -9.707 7.529 1.00 0.00 113 LYS A N 11
ATOM 14963 C CA . LYS A 1 33 ? -9.848 -10.610 8.216 1.00 0.00 113 LYS A CA 11
ATOM 14964 C C . LYS A 1 33 ? -8.960 -11.346 7.218 1.00 0.00 113 LYS A C 11
ATOM 14965 O O . LYS A 1 33 ? -7.733 -11.305 7.315 1.00 0.00 113 LYS A O 11
ATOM 14984 N N . HIS A 1 34 ? -9.587 -12.019 6.258 1.00 0.00 114 HIS A N 11
ATOM 14985 C CA . HIS A 1 34 ? -8.853 -12.762 5.240 1.00 0.00 114 HIS A CA 11
ATOM 14986 C C . HIS A 1 34 ? -8.010 -11.823 4.383 1.00 0.00 114 HIS A C 11
ATOM 14987 O O . HIS A 1 34 ? -7.073 -12.253 3.709 1.00 0.00 114 HIS A O 11
ATOM 15001 N N . LEU A 1 35 ? -8.349 -10.539 4.413 1.00 0.00 115 LEU A N 11
ATOM 15002 C CA . LEU A 1 35 ? -7.624 -9.538 3.638 1.00 0.00 115 LEU A CA 11
ATOM 15003 C C . LEU A 1 35 ? -6.323 -9.149 4.334 1.00 0.00 115 LEU A C 11
ATOM 15004 O O . LEU A 1 35 ? -5.234 -9.366 3.802 1.00 0.00 115 LEU A O 11
ATOM 15020 N N . TRP A 1 36 ? -6.444 -8.575 5.525 1.00 0.00 116 TRP A N 11
ATOM 15021 C CA . TRP A 1 36 ? -5.277 -8.157 6.294 1.00 0.00 116 TRP A CA 11
ATOM 15022 C C . TRP A 1 36 ? -4.267 -9.293 6.410 1.00 0.00 116 TRP A C 11
ATOM 15023 O O . TRP A 1 36 ? -3.059 -9.069 6.349 1.00 0.00 116 TRP A O 11
ATOM 15044 N N . GLU A 1 37 ? -4.770 -10.512 6.576 1.00 0.00 117 GLU A N 11
ATOM 15045 C CA . GLU A 1 37 ? -3.909 -11.683 6.701 1.00 0.00 117 GLU A CA 11
ATOM 15046 C C . GLU A 1 37 ? -3.186 -11.968 5.388 1.00 0.00 117 GLU A C 11
ATOM 15047 O O . GLU A 1 37 ? -1.967 -12.139 5.364 1.00 0.00 117 GLU A O 11
ATOM 15059 N N . GLN A 1 38 ? -3.946 -12.019 4.299 1.00 0.00 118 GLN A N 11
ATOM 15060 C CA . GLN A 1 38 ? -3.378 -12.285 2.983 1.00 0.00 118 GLN A CA 11
ATOM 15061 C C . GLN A 1 38 ? -2.234 -11.323 2.679 1.00 0.00 118 GLN A C 11
ATOM 15062 O O . GLN A 1 38 ? -1.162 -11.738 2.237 1.00 0.00 118 GLN A O 11
ATOM 15076 N N . ILE A 1 39 ? -2.469 -10.038 2.918 1.00 0.00 119 ILE A N 11
ATOM 15077 C CA . ILE A 1 39 ? -1.458 -9.018 2.671 1.00 0.00 119 ILE A CA 11
ATOM 15078 C C . ILE A 1 39 ? -0.159 -9.343 3.401 1.00 0.00 119 ILE A C 11
ATOM 15079 O O . ILE A 1 39 ? 0.891 -9.505 2.779 1.00 0.00 119 ILE A O 11
ATOM 15095 N N . SER A 1 40 ? -0.239 -9.438 4.725 1.00 0.00 120 SER A N 11
ATOM 15096 C CA . SER A 1 40 ? 0.931 -9.741 5.541 1.00 0.00 120 SER A CA 11
ATOM 15097 C C . SER A 1 40 ? 1.771 -10.841 4.898 1.00 0.00 120 SER A C 11
ATOM 15098 O O . SER A 1 40 ? 2.999 -10.764 4.871 1.00 0.00 120 SER A O 11
ATOM 15106 N N . SER A 1 41 ? 1.098 -11.866 4.383 1.00 0.00 121 SER A N 11
ATOM 15107 C CA . SER A 1 41 ? 1.781 -12.985 3.744 1.00 0.00 121 SER A CA 11
ATOM 15108 C C . SER A 1 41 ? 2.365 -12.568 2.398 1.00 0.00 121 SER A C 11
ATOM 15109 O O . SER A 1 41 ? 3.538 -12.810 2.114 1.00 0.00 121 SER A O 11
ATOM 15117 N N . LYS A 1 42 ? 1.537 -11.938 1.571 1.00 0.00 122 LYS A N 11
ATOM 15118 C CA . LYS A 1 42 ? 1.968 -11.485 0.254 1.00 0.00 122 LYS A CA 11
ATOM 15119 C C . LYS A 1 42 ? 3.286 -10.724 0.345 1.00 0.00 122 LYS A C 11
ATOM 15120 O O . LYS A 1 42 ? 4.264 -11.076 -0.316 1.00 0.00 122 LYS A O 11
ATOM 15139 N N . MET A 1 43 ? 3.307 -9.681 1.168 1.00 0.00 123 MET A N 11
ATOM 15140 C CA . MET A 1 43 ? 4.507 -8.872 1.347 1.00 0.00 123 MET A CA 11
ATOM 15141 C C . MET A 1 43 ? 5.623 -9.690 1.989 1.00 0.00 123 MET A C 11
ATOM 15142 O O . MET A 1 43 ? 6.795 -9.537 1.645 1.00 0.00 123 MET A O 11
ATOM 15156 N N . ARG A 1 44 ? 5.251 -10.558 2.924 1.00 0.00 124 ARG A N 11
ATOM 15157 C CA . ARG A 1 44 ? 6.220 -11.398 3.616 1.00 0.00 124 ARG A CA 11
ATOM 15158 C C . ARG A 1 44 ? 7.025 -12.231 2.622 1.00 0.00 124 ARG A C 11
ATOM 15159 O O . ARG A 1 44 ? 8.240 -12.371 2.756 1.00 0.00 124 ARG A O 11
ATOM 15180 N N . GLU A 1 45 ? 6.338 -12.781 1.626 1.00 0.00 125 GLU A N 11
ATOM 15181 C CA . GLU A 1 45 ? 6.990 -13.600 0.611 1.00 0.00 125 GLU A CA 11
ATOM 15182 C C . GLU A 1 45 ? 8.281 -12.945 0.129 1.00 0.00 125 GLU A C 11
ATOM 15183 O O . GLU A 1 45 ? 9.309 -13.606 -0.019 1.00 0.00 125 GLU A O 11
ATOM 15195 N N . LYS A 1 46 ? 8.220 -11.640 -0.116 1.00 0.00 126 LYS A N 11
ATOM 15196 C CA . LYS A 1 46 ? 9.382 -10.893 -0.581 1.00 0.00 126 LYS A CA 11
ATOM 15197 C C . LYS A 1 46 ? 10.627 -11.275 0.213 1.00 0.00 126 LYS A C 11
ATOM 15198 O O . LYS A 1 46 ? 11.714 -11.412 -0.346 1.00 0.00 126 LYS A O 11
ATOM 15217 N N . GLY A 1 47 ? 10.460 -11.446 1.521 1.00 0.00 127 GLY A N 11
ATOM 15218 C CA . GLY A 1 47 ? 11.579 -11.812 2.370 1.00 0.00 127 GLY A CA 11
ATOM 15219 C C . GLY A 1 47 ? 11.629 -10.996 3.647 1.00 0.00 127 GLY A C 11
ATOM 15220 O O . GLY A 1 47 ? 12.708 -10.645 4.125 1.00 0.00 127 GLY A O 11
ATOM 15224 N N . PHE A 1 48 ? 10.460 -10.692 4.199 1.00 0.00 128 PHE A N 11
ATOM 15225 C CA . PHE A 1 48 ? 10.374 -9.910 5.427 1.00 0.00 128 PHE A CA 11
ATOM 15226 C C . PHE A 1 48 ? 9.299 -10.469 6.354 1.00 0.00 128 PHE A C 11
ATOM 15227 O O . PHE A 1 48 ? 8.105 -10.288 6.118 1.00 0.00 128 PHE A O 11
ATOM 15244 N N . ASP A 1 49 ? 9.733 -11.149 7.410 1.00 0.00 129 ASP A N 11
ATOM 15245 C CA . ASP A 1 49 ? 8.809 -11.734 8.374 1.00 0.00 129 ASP A CA 11
ATOM 15246 C C . ASP A 1 49 ? 8.008 -10.649 9.088 1.00 0.00 129 ASP A C 11
ATOM 15247 O O . ASP A 1 49 ? 8.569 -9.818 9.802 1.00 0.00 129 ASP A O 11
ATOM 15256 N N . ARG A 1 50 ? 6.694 -10.663 8.888 1.00 0.00 130 ARG A N 11
ATOM 15257 C CA . ARG A 1 50 ? 5.817 -9.678 9.511 1.00 0.00 130 ARG A CA 11
ATOM 15258 C C . ARG A 1 50 ? 4.470 -10.300 9.869 1.00 0.00 130 ARG A C 11
ATOM 15259 O O . ARG A 1 50 ? 4.036 -11.267 9.243 1.00 0.00 130 ARG A O 11
ATOM 15280 N N . SER A 1 51 ? 3.815 -9.738 10.879 1.00 0.00 131 SER A N 11
ATOM 15281 C CA . SER A 1 51 ? 2.519 -10.239 11.323 1.00 0.00 131 SER A CA 11
ATOM 15282 C C . SER A 1 51 ? 1.387 -9.371 10.784 1.00 0.00 131 SER A C 11
ATOM 15283 O O . SER A 1 51 ? 1.588 -8.230 10.369 1.00 0.00 131 SER A O 11
ATOM 15291 N N . PRO A 1 52 ? 0.165 -9.924 10.789 1.00 0.00 132 PRO A N 11
ATOM 15292 C CA . PRO A 1 52 ? -1.025 -9.219 10.304 1.00 0.00 132 PRO A CA 11
ATOM 15293 C C . PRO A 1 52 ? -1.434 -8.072 11.221 1.00 0.00 132 PRO A C 11
ATOM 15294 O O . PRO A 1 52 ? -1.946 -7.050 10.764 1.00 0.00 132 PRO A O 11
ATOM 15305 N N . ASP A 1 53 ? -1.204 -8.248 12.518 1.00 0.00 133 ASP A N 11
ATOM 15306 C CA . ASP A 1 53 ? -1.547 -7.226 13.500 1.00 0.00 133 ASP A CA 11
ATOM 15307 C C . ASP A 1 53 ? -0.677 -5.985 13.320 1.00 0.00 133 ASP A C 11
ATOM 15308 O O . ASP A 1 53 ? -1.054 -4.887 13.728 1.00 0.00 133 ASP A O 11
ATOM 15317 N N . MET A 1 54 ? 0.487 -6.169 12.707 1.00 0.00 134 MET A N 11
ATOM 15318 C CA . MET A 1 54 ? 1.410 -5.065 12.473 1.00 0.00 134 MET A CA 11
ATOM 15319 C C . MET A 1 54 ? 0.860 -4.112 11.416 1.00 0.00 134 MET A C 11
ATOM 15320 O O . MET A 1 54 ? 0.697 -2.917 11.669 1.00 0.00 134 MET A O 11
ATOM 15334 N N . CYS A 1 55 ? 0.576 -4.647 10.234 1.00 0.00 135 CYS A N 11
ATOM 15335 C CA . CYS A 1 55 ? 0.046 -3.843 9.139 1.00 0.00 135 CYS A CA 11
ATOM 15336 C C . CYS A 1 55 ? -1.272 -3.184 9.536 1.00 0.00 135 CYS A C 11
ATOM 15337 O O . CYS A 1 55 ? -1.579 -2.073 9.103 1.00 0.00 135 CYS A O 11
ATOM 15345 N N . THR A 1 56 ? -2.048 -3.877 10.363 1.00 0.00 136 THR A N 11
ATOM 15346 C CA . THR A 1 56 ? -3.333 -3.362 10.817 1.00 0.00 136 THR A CA 11
ATOM 15347 C C . THR A 1 56 ? -3.158 -2.080 11.623 1.00 0.00 136 THR A C 11
ATOM 15348 O O . THR A 1 56 ? -3.764 -1.054 11.315 1.00 0.00 136 THR A O 11
ATOM 15359 N N . ASP A 1 57 ? -2.326 -2.146 12.656 1.00 0.00 137 ASP A N 11
ATOM 15360 C CA . ASP A 1 57 ? -2.069 -0.989 13.506 1.00 0.00 137 ASP A CA 11
ATOM 15361 C C . ASP A 1 57 ? -1.324 0.097 12.735 1.00 0.00 137 ASP A C 11
ATOM 15362 O O . ASP A 1 57 ? -1.764 1.246 12.679 1.00 0.00 137 ASP A O 11
ATOM 15371 N N . LYS A 1 58 ? -0.194 -0.274 12.144 1.00 0.00 138 LYS A N 11
ATOM 15372 C CA . LYS A 1 58 ? 0.613 0.667 11.376 1.00 0.00 138 LYS A CA 11
ATOM 15373 C C . LYS A 1 58 ? -0.250 1.440 10.384 1.00 0.00 138 LYS A C 11
ATOM 15374 O O . LYS A 1 58 ? -0.222 2.670 10.349 1.00 0.00 138 LYS A O 11
ATOM 15393 N N . TRP A 1 59 ? -1.016 0.712 9.580 1.00 0.00 139 TRP A N 11
ATOM 15394 C CA . TRP A 1 59 ? -1.888 1.330 8.588 1.00 0.00 139 TRP A CA 11
ATOM 15395 C C . TRP A 1 59 ? -2.760 2.406 9.225 1.00 0.00 139 TRP A C 11
ATOM 15396 O O . TRP A 1 59 ? -2.772 3.553 8.780 1.00 0.00 139 TRP A O 11
ATOM 15417 N N . ARG A 1 60 ? -3.490 2.028 10.270 1.00 0.00 140 ARG A N 11
ATOM 15418 C CA . ARG A 1 60 ? -4.366 2.961 10.967 1.00 0.00 140 ARG A CA 11
ATOM 15419 C C . ARG A 1 60 ? -3.662 4.294 11.205 1.00 0.00 140 ARG A C 11
ATOM 15420 O O . ARG A 1 60 ? -4.237 5.359 10.984 1.00 0.00 140 ARG A O 11
ATOM 15441 N N . ASN A 1 61 ? -2.414 4.226 11.658 1.00 0.00 141 ASN A N 11
ATOM 15442 C CA . ASN A 1 61 ? -1.632 5.427 11.927 1.00 0.00 141 ASN A CA 11
ATOM 15443 C C . ASN A 1 61 ? -1.322 6.175 10.634 1.00 0.00 141 ASN A C 11
ATOM 15444 O O . ASN A 1 61 ? -1.486 7.393 10.555 1.00 0.00 141 ASN A O 11
ATOM 15455 N N . LEU A 1 62 ? -0.874 5.438 9.624 1.00 0.00 142 LEU A N 11
ATOM 15456 C CA . LEU A 1 62 ? -0.542 6.031 8.333 1.00 0.00 142 LEU A CA 11
ATOM 15457 C C . LEU A 1 62 ? -1.731 6.798 7.764 1.00 0.00 142 LEU A C 11
ATOM 15458 O O . LEU A 1 62 ? -1.581 7.913 7.262 1.00 0.00 142 LEU A O 11
ATOM 15474 N N . LEU A 1 63 ? -2.912 6.196 7.848 1.00 0.00 143 LEU A N 11
ATOM 15475 C CA . LEU A 1 63 ? -4.128 6.823 7.343 1.00 0.00 143 LEU A CA 11
ATOM 15476 C C . LEU A 1 63 ? -4.404 8.137 8.067 1.00 0.00 143 LEU A C 11
ATOM 15477 O O . LEU A 1 63 ? -4.611 9.174 7.437 1.00 0.00 143 LEU A O 11
ATOM 15493 N N . LYS A 1 64 ? -4.403 8.086 9.395 1.00 0.00 144 LYS A N 11
ATOM 15494 C CA . LYS A 1 64 ? -4.650 9.272 10.207 1.00 0.00 144 LYS A CA 11
ATOM 15495 C C . LYS A 1 64 ? -3.713 10.408 9.809 1.00 0.00 144 LYS A C 11
ATOM 15496 O O . LYS A 1 64 ? -4.124 11.566 9.736 1.00 0.00 144 LYS A O 11
ATOM 15515 N N . GLU A 1 65 ? -2.454 10.069 9.551 1.00 0.00 145 GLU A N 11
ATOM 15516 C CA . GLU A 1 65 ? -1.461 11.062 9.160 1.00 0.00 145 GLU A CA 11
ATOM 15517 C C . GLU A 1 65 ? -1.749 11.597 7.760 1.00 0.00 145 GLU A C 11
ATOM 15518 O O . GLU A 1 65 ? -1.715 12.805 7.526 1.00 0.00 145 GLU A O 11
ATOM 15530 N N . PHE A 1 66 ? -2.031 10.689 6.832 1.00 0.00 146 PHE A N 11
ATOM 15531 C CA . PHE A 1 66 ? -2.324 11.068 5.455 1.00 0.00 146 PHE A CA 11
ATOM 15532 C C . PHE A 1 66 ? -3.493 12.048 5.397 1.00 0.00 146 PHE A C 11
ATOM 15533 O O . PHE A 1 66 ? -3.437 13.060 4.698 1.00 0.00 146 PHE A O 11
ATOM 15550 N N . LYS A 1 67 ? -4.553 11.739 6.137 1.00 0.00 147 LYS A N 11
ATOM 15551 C CA . LYS A 1 67 ? -5.736 12.589 6.172 1.00 0.00 147 LYS A CA 11
ATOM 15552 C C . LYS A 1 67 ? -5.348 14.064 6.124 1.00 0.00 147 LYS A C 11
ATOM 15553 O O . LYS A 1 67 ? -5.920 14.843 5.362 1.00 0.00 147 LYS A O 11
ATOM 15572 N N . LYS A 1 68 ? -4.371 14.440 6.942 1.00 0.00 148 LYS A N 11
ATOM 15573 C CA . LYS A 1 68 ? -3.904 15.820 6.993 1.00 0.00 148 LYS A CA 11
ATOM 15574 C C . LYS A 1 68 ? -3.520 16.316 5.602 1.00 0.00 148 LYS A C 11
ATOM 15575 O O . LYS A 1 68 ? -3.436 15.534 4.656 1.00 0.00 148 LYS A O 11
ATOM 15594 N N . ALA A 1 69 ? -3.286 17.619 5.487 1.00 0.00 149 ALA A N 11
ATOM 15595 C CA . ALA A 1 69 ? -2.907 18.217 4.213 1.00 0.00 149 ALA A CA 11
ATOM 15596 C C . ALA A 1 69 ? -1.397 18.156 4.004 1.00 0.00 149 ALA A C 11
ATOM 15597 O O . ALA A 1 69 ? -0.777 19.136 3.593 1.00 0.00 149 ALA A O 11
ATOM 15604 N N . LYS A 1 70 ? -0.812 16.998 4.292 1.00 0.00 150 LYS A N 11
ATOM 15605 C CA . LYS A 1 70 ? 0.626 16.808 4.137 1.00 0.00 150 LYS A CA 11
ATOM 15606 C C . LYS A 1 70 ? 0.924 15.530 3.359 1.00 0.00 150 LYS A C 11
ATOM 15607 O O . LYS A 1 70 ? 0.594 14.430 3.803 1.00 0.00 150 LYS A O 11
ATOM 15626 N N . HIS A 1 71 ? 1.552 15.683 2.197 1.00 0.00 151 HIS A N 11
ATOM 15627 C CA . HIS A 1 71 ? 1.898 14.540 1.359 1.00 0.00 151 HIS A CA 11
ATOM 15628 C C . HIS A 1 71 ? 2.786 14.969 0.195 1.00 0.00 151 HIS A C 11
ATOM 15629 O O . HIS A 1 71 ? 2.714 16.108 -0.267 1.00 0.00 151 HIS A O 11
ATOM 15643 N N . HIS A 1 72 ? 3.623 14.049 -0.274 1.00 0.00 152 HIS A N 11
ATOM 15644 C CA . HIS A 1 72 ? 4.525 14.332 -1.385 1.00 0.00 152 HIS A CA 11
ATOM 15645 C C . HIS A 1 72 ? 5.012 13.040 -2.032 1.00 0.00 152 HIS A C 11
ATOM 15646 O O . HIS A 1 72 ? 4.965 11.972 -1.421 1.00 0.00 152 HIS A O 11
ATOM 15660 N N . ASP A 1 73 ? 5.478 13.144 -3.272 1.00 0.00 153 ASP A N 11
ATOM 15661 C CA . ASP A 1 73 ? 5.975 11.983 -4.002 1.00 0.00 153 ASP A CA 11
ATOM 15662 C C . ASP A 1 73 ? 6.927 12.408 -5.116 1.00 0.00 153 ASP A C 11
ATOM 15663 O O . ASP A 1 73 ? 6.514 13.030 -6.095 1.00 0.00 153 ASP A O 11
ATOM 15672 N N . ARG A 1 74 ? 8.202 12.069 -4.958 1.00 0.00 154 ARG A N 11
ATOM 15673 C CA . ARG A 1 74 ? 9.213 12.417 -5.949 1.00 0.00 154 ARG A CA 11
ATOM 15674 C C . ARG A 1 74 ? 8.803 11.935 -7.337 1.00 0.00 154 ARG A C 11
ATOM 15675 O O . ARG A 1 74 ? 8.865 12.686 -8.310 1.00 0.00 154 ARG A O 11
ATOM 15696 N N . GLY A 1 75 ? 8.385 10.675 -7.421 1.00 0.00 155 GLY A N 11
ATOM 15697 C CA . GLY A 1 75 ? 7.971 10.114 -8.694 1.00 0.00 155 GLY A CA 11
ATOM 15698 C C . GLY A 1 75 ? 6.633 10.654 -9.158 1.00 0.00 155 GLY A C 11
ATOM 15699 O O . GLY A 1 75 ? 6.096 11.591 -8.569 1.00 0.00 155 GLY A O 11
ATOM 15703 N N . ASN A 1 76 ? 6.094 10.061 -10.219 1.00 0.00 156 ASN A N 11
ATOM 15704 C CA . ASN A 1 76 ? 4.810 10.490 -10.763 1.00 0.00 156 ASN A CA 11
ATOM 15705 C C . ASN A 1 76 ? 4.205 9.405 -11.649 1.00 0.00 156 ASN A C 11
ATOM 15706 O O . ASN A 1 76 ? 4.802 8.997 -12.644 1.00 0.00 156 ASN A O 11
ATOM 15717 N N . GLY A 1 77 ? 3.015 8.942 -11.279 1.00 0.00 157 GLY A N 11
ATOM 15718 C CA . GLY A 1 77 ? 2.349 7.908 -12.050 1.00 0.00 157 GLY A CA 11
ATOM 15719 C C . GLY A 1 77 ? 0.904 8.252 -12.351 1.00 0.00 157 GLY A C 11
ATOM 15720 O O . GLY A 1 77 ? 0.340 9.171 -11.758 1.00 0.00 157 GLY A O 11
ATOM 15724 N N . SER A 1 78 ? 0.302 7.512 -13.278 1.00 0.00 158 SER A N 11
ATOM 15725 C CA . SER A 1 78 ? -1.085 7.747 -13.662 1.00 0.00 158 SER A CA 11
ATOM 15726 C C . SER A 1 78 ? -1.866 6.437 -13.701 1.00 0.00 158 SER A C 11
ATOM 15727 O O . SER A 1 78 ? -1.391 5.434 -14.234 1.00 0.00 158 SER A O 11
ATOM 15735 N N . ALA A 1 79 ? -3.068 6.455 -13.134 1.00 0.00 159 ALA A N 11
ATOM 15736 C CA . ALA A 1 79 ? -3.917 5.271 -13.106 1.00 0.00 159 ALA A CA 11
ATOM 15737 C C . ALA A 1 79 ? -4.043 4.652 -14.495 1.00 0.00 159 ALA A C 11
ATOM 15738 O O . ALA A 1 79 ? -3.920 5.342 -15.507 1.00 0.00 159 ALA A O 11
ATOM 15745 N N . LYS A 1 80 ? -4.289 3.347 -14.536 1.00 0.00 160 LYS A N 11
ATOM 15746 C CA . LYS A 1 80 ? -4.432 2.635 -15.800 1.00 0.00 160 LYS A CA 11
ATOM 15747 C C . LYS A 1 80 ? -5.790 1.946 -15.885 1.00 0.00 160 LYS A C 11
ATOM 15748 O O . LYS A 1 80 ? -6.339 1.508 -14.875 1.00 0.00 160 LYS A O 11
ATOM 15767 N N . MET A 1 81 ? -6.326 1.853 -17.098 1.00 0.00 161 MET A N 11
ATOM 15768 C CA . MET A 1 81 ? -7.619 1.215 -17.315 1.00 0.00 161 MET A CA 11
ATOM 15769 C C . MET A 1 81 ? -7.466 -0.298 -17.435 1.00 0.00 161 MET A C 11
ATOM 15770 O O . MET A 1 81 ? -6.367 -0.804 -17.666 1.00 0.00 161 MET A O 11
ATOM 15784 N N . SER A 1 82 ? -8.573 -1.016 -17.276 1.00 0.00 162 SER A N 11
ATOM 15785 C CA . SER A 1 82 ? -8.560 -2.471 -17.362 1.00 0.00 162 SER A CA 11
ATOM 15786 C C . SER A 1 82 ? -9.349 -2.950 -18.577 1.00 0.00 162 SER A C 11
ATOM 15787 O O . SER A 1 82 ? -10.327 -2.323 -18.983 1.00 0.00 162 SER A O 11
ATOM 15795 N N . TYR A 1 83 ? -8.916 -4.066 -19.153 1.00 0.00 163 TYR A N 11
ATOM 15796 C CA . TYR A 1 83 ? -9.578 -4.629 -20.323 1.00 0.00 163 TYR A CA 11
ATOM 15797 C C . TYR A 1 83 ? -11.084 -4.731 -20.101 1.00 0.00 163 TYR A C 11
ATOM 15798 O O . TYR A 1 83 ? -11.581 -4.464 -19.006 1.00 0.00 163 TYR A O 11
ATOM 15816 N N . TYR A 1 84 ? -11.805 -5.119 -21.146 1.00 0.00 164 TYR A N 11
ATOM 15817 C CA . TYR A 1 84 ? -13.255 -5.254 -21.067 1.00 0.00 164 TYR A CA 11
ATOM 15818 C C . TYR A 1 84 ? -13.673 -6.717 -21.186 1.00 0.00 164 TYR A C 11
ATOM 15819 O O . TYR A 1 84 ? -12.848 -7.591 -21.452 1.00 0.00 164 TYR A O 11
ATOM 15837 N N . LYS A 1 85 ? -14.961 -6.975 -20.988 1.00 0.00 165 LYS A N 11
ATOM 15838 C CA . LYS A 1 85 ? -15.492 -8.330 -21.074 1.00 0.00 165 LYS A CA 11
ATOM 15839 C C . LYS A 1 85 ? -16.594 -8.417 -22.125 1.00 0.00 165 LYS A C 11
ATOM 15840 O O . LYS A 1 85 ? -17.297 -7.441 -22.382 1.00 0.00 165 LYS A O 11
ATOM 15859 N N . GLU A 1 86 ? -16.738 -9.593 -22.729 1.00 0.00 166 GLU A N 11
ATOM 15860 C CA . GLU A 1 86 ? -17.755 -9.806 -23.752 1.00 0.00 166 GLU A CA 11
ATOM 15861 C C . GLU A 1 86 ? -18.955 -10.555 -23.178 1.00 0.00 166 GLU A C 11
ATOM 15862 O O . GLU A 1 86 ? -18.957 -11.784 -23.111 1.00 0.00 166 GLU A O 11
ATOM 15874 N N . LYS A 1 1 ? 7.323 11.539 9.959 1.00 0.00 81 LYS A N 12
ATOM 15875 C CA . LYS A 1 1 ? 8.561 10.861 10.324 1.00 0.00 81 LYS A CA 12
ATOM 15876 C C . LYS A 1 1 ? 8.433 10.194 11.690 1.00 0.00 81 LYS A C 12
ATOM 15877 O O . LYS A 1 1 ? 8.249 10.865 12.705 1.00 0.00 81 LYS A O 12
ATOM 15896 N N . LYS A 1 2 ? 8.534 8.869 11.708 1.00 0.00 82 LYS A N 12
ATOM 15897 C CA . LYS A 1 2 ? 8.433 8.111 12.949 1.00 0.00 82 LYS A CA 12
ATOM 15898 C C . LYS A 1 2 ? 9.755 8.132 13.709 1.00 0.00 82 LYS A C 12
ATOM 15899 O O . LYS A 1 2 ? 10.824 7.980 13.118 1.00 0.00 82 LYS A O 12
ATOM 15918 N N . ARG A 1 3 ? 9.674 8.321 15.022 1.00 0.00 83 ARG A N 12
ATOM 15919 C CA . ARG A 1 3 ? 10.865 8.362 15.863 1.00 0.00 83 ARG A CA 12
ATOM 15920 C C . ARG A 1 3 ? 11.309 6.953 16.246 1.00 0.00 83 ARG A C 12
ATOM 15921 O O . ARG A 1 3 ? 11.755 6.716 17.368 1.00 0.00 83 ARG A O 12
ATOM 15942 N N . ALA A 1 4 ? 11.181 6.022 15.306 1.00 0.00 84 ALA A N 12
ATOM 15943 C CA . ALA A 1 4 ? 11.570 4.638 15.544 1.00 0.00 84 ALA A CA 12
ATOM 15944 C C . ALA A 1 4 ? 12.049 3.973 14.258 1.00 0.00 84 ALA A C 12
ATOM 15945 O O . ALA A 1 4 ? 11.896 4.525 13.169 1.00 0.00 84 ALA A O 12
ATOM 15952 N N . GLU A 1 5 ? 12.629 2.784 14.392 1.00 0.00 85 GLU A N 12
ATOM 15953 C CA . GLU A 1 5 ? 13.131 2.045 13.240 1.00 0.00 85 GLU A CA 12
ATOM 15954 C C . GLU A 1 5 ? 12.544 0.638 13.198 1.00 0.00 85 GLU A C 12
ATOM 15955 O O . GLU A 1 5 ? 13.243 -0.331 12.900 1.00 0.00 85 GLU A O 12
ATOM 15967 N N . THR A 1 6 ? 11.253 0.532 13.499 1.00 0.00 86 THR A N 12
ATOM 15968 C CA . THR A 1 6 ? 10.571 -0.756 13.497 1.00 0.00 86 THR A CA 12
ATOM 15969 C C . THR A 1 6 ? 10.301 -1.233 12.075 1.00 0.00 86 THR A C 12
ATOM 15970 O O . THR A 1 6 ? 10.703 -2.332 11.693 1.00 0.00 86 THR A O 12
ATOM 15981 N N . TRP A 1 7 ? 9.620 -0.401 11.296 1.00 0.00 87 TRP A N 12
ATOM 15982 C CA . TRP A 1 7 ? 9.297 -0.739 9.914 1.00 0.00 87 TRP A CA 12
ATOM 15983 C C . TRP A 1 7 ? 10.299 -0.111 8.952 1.00 0.00 87 TRP A C 12
ATOM 15984 O O . TRP A 1 7 ? 10.792 0.992 9.186 1.00 0.00 87 TRP A O 12
ATOM 16005 N N . VAL A 1 8 ? 10.597 -0.821 7.868 1.00 0.00 88 VAL A N 12
ATOM 16006 C CA . VAL A 1 8 ? 11.540 -0.331 6.869 1.00 0.00 88 VAL A CA 12
ATOM 16007 C C . VAL A 1 8 ? 10.812 0.188 5.634 1.00 0.00 88 VAL A C 12
ATOM 16008 O O . VAL A 1 8 ? 9.690 -0.226 5.344 1.00 0.00 88 VAL A O 12
ATOM 16021 N N . GLN A 1 9 ? 11.459 1.096 4.910 1.00 0.00 89 GLN A N 12
ATOM 16022 C CA . GLN A 1 9 ? 10.873 1.671 3.706 1.00 0.00 89 GLN A CA 12
ATOM 16023 C C . GLN A 1 9 ? 10.303 0.582 2.803 1.00 0.00 89 GLN A C 12
ATOM 16024 O O . GLN A 1 9 ? 9.101 0.547 2.538 1.00 0.00 89 GLN A O 12
ATOM 16038 N N . ASP A 1 10 ? 11.173 -0.305 2.334 1.00 0.00 90 ASP A N 12
ATOM 16039 C CA . ASP A 1 10 ? 10.757 -1.397 1.462 1.00 0.00 90 ASP A CA 12
ATOM 16040 C C . ASP A 1 10 ? 9.385 -1.925 1.869 1.00 0.00 90 ASP A C 12
ATOM 16041 O O . ASP A 1 10 ? 8.417 -1.806 1.118 1.00 0.00 90 ASP A O 12
ATOM 16050 N N . GLU A 1 11 ? 9.310 -2.509 3.061 1.00 0.00 91 GLU A N 12
ATOM 16051 C CA . GLU A 1 11 ? 8.057 -3.056 3.566 1.00 0.00 91 GLU A CA 12
ATOM 16052 C C . GLU A 1 11 ? 6.964 -1.991 3.578 1.00 0.00 91 GLU A C 12
ATOM 16053 O O . GLU A 1 11 ? 5.797 -2.278 3.306 1.00 0.00 91 GLU A O 12
ATOM 16065 N N . THR A 1 12 ? 7.349 -0.759 3.896 1.00 0.00 92 THR A N 12
ATOM 16066 C CA . THR A 1 12 ? 6.404 0.349 3.946 1.00 0.00 92 THR A CA 12
ATOM 16067 C C . THR A 1 12 ? 5.746 0.572 2.589 1.00 0.00 92 THR A C 12
ATOM 16068 O O . THR A 1 12 ? 4.526 0.480 2.457 1.00 0.00 92 THR A O 12
ATOM 16079 N N . ARG A 1 13 ? 6.563 0.864 1.582 1.00 0.00 93 ARG A N 12
ATOM 16080 C CA . ARG A 1 13 ? 6.059 1.101 0.234 1.00 0.00 93 ARG A CA 12
ATOM 16081 C C . ARG A 1 13 ? 5.305 -0.119 -0.286 1.00 0.00 93 ARG A C 12
ATOM 16082 O O . ARG A 1 13 ? 4.229 0.007 -0.871 1.00 0.00 93 ARG A O 12
ATOM 16103 N N . SER A 1 14 ? 5.876 -1.299 -0.069 1.00 0.00 94 SER A N 12
ATOM 16104 C CA . SER A 1 14 ? 5.260 -2.542 -0.520 1.00 0.00 94 SER A CA 12
ATOM 16105 C C . SER A 1 14 ? 3.881 -2.723 0.107 1.00 0.00 94 SER A C 12
ATOM 16106 O O . SER A 1 14 ? 2.877 -2.845 -0.597 1.00 0.00 94 SER A O 12
ATOM 16114 N N . LEU A 1 15 ? 3.839 -2.739 1.435 1.00 0.00 95 LEU A N 12
ATOM 16115 C CA . LEU A 1 15 ? 2.584 -2.905 2.159 1.00 0.00 95 LEU A CA 12
ATOM 16116 C C . LEU A 1 15 ? 1.494 -2.017 1.568 1.00 0.00 95 LEU A C 12
ATOM 16117 O O . LEU A 1 15 ? 0.447 -2.504 1.139 1.00 0.00 95 LEU A O 12
ATOM 16133 N N . ILE A 1 16 ? 1.746 -0.712 1.549 1.00 0.00 96 ILE A N 12
ATOM 16134 C CA . ILE A 1 16 ? 0.787 0.243 1.008 1.00 0.00 96 ILE A CA 12
ATOM 16135 C C . ILE A 1 16 ? 0.316 -0.177 -0.380 1.00 0.00 96 ILE A C 12
ATOM 16136 O O . ILE A 1 16 ? -0.884 -0.230 -0.649 1.00 0.00 96 ILE A O 12
ATOM 16152 N N . MET A 1 17 ? 1.269 -0.476 -1.257 1.00 0.00 97 MET A N 12
ATOM 16153 C CA . MET A 1 17 ? 0.951 -0.895 -2.617 1.00 0.00 97 MET A CA 12
ATOM 16154 C C . MET A 1 17 ? -0.152 -1.948 -2.618 1.00 0.00 97 MET A C 12
ATOM 16155 O O . MET A 1 17 ? -1.221 -1.742 -3.194 1.00 0.00 97 MET A O 12
ATOM 16169 N N . PHE A 1 18 ? 0.113 -3.077 -1.969 1.00 0.00 98 PHE A N 12
ATOM 16170 C CA . PHE A 1 18 ? -0.857 -4.163 -1.896 1.00 0.00 98 PHE A CA 12
ATOM 16171 C C . PHE A 1 18 ? -2.188 -3.667 -1.337 1.00 0.00 98 PHE A C 12
ATOM 16172 O O . PHE A 1 18 ? -3.241 -4.242 -1.612 1.00 0.00 98 PHE A O 12
ATOM 16189 N N . ARG A 1 19 ? -2.130 -2.598 -0.550 1.00 0.00 99 ARG A N 12
ATOM 16190 C CA . ARG A 1 19 ? -3.329 -2.025 0.050 1.00 0.00 99 ARG A CA 12
ATOM 16191 C C . ARG A 1 19 ? -4.163 -1.291 -0.996 1.00 0.00 99 ARG A C 12
ATOM 16192 O O . ARG A 1 19 ? -5.380 -1.464 -1.067 1.00 0.00 99 ARG A O 12
ATOM 16213 N N . ARG A 1 20 ? -3.500 -0.472 -1.806 1.00 0.00 100 ARG A N 12
ATOM 16214 C CA . ARG A 1 20 ? -4.180 0.289 -2.847 1.00 0.00 100 ARG A CA 12
ATOM 16215 C C . ARG A 1 20 ? -4.764 -0.641 -3.907 1.00 0.00 100 ARG A C 12
ATOM 16216 O O . ARG A 1 20 ? -5.737 -0.300 -4.579 1.00 0.00 100 ARG A O 12
ATOM 16237 N N . GLY A 1 21 ? -4.160 -1.817 -4.052 1.00 0.00 101 GLY A N 12
ATOM 16238 C CA . GLY A 1 21 ? -4.633 -2.777 -5.033 1.00 0.00 101 GLY A CA 12
ATOM 16239 C C . GLY A 1 21 ? -5.828 -3.569 -4.539 1.00 0.00 101 GLY A C 12
ATOM 16240 O O . GLY A 1 21 ? -6.714 -3.917 -5.319 1.00 0.00 101 GLY A O 12
ATOM 16244 N N . MET A 1 22 ? -5.851 -3.855 -3.242 1.00 0.00 102 MET A N 12
ATOM 16245 C CA . MET A 1 22 ? -6.946 -4.611 -2.646 1.00 0.00 102 MET A CA 12
ATOM 16246 C C . MET A 1 22 ? -8.041 -3.677 -2.140 1.00 0.00 102 MET A C 12
ATOM 16247 O O . MET A 1 22 ? -9.099 -4.126 -1.701 1.00 0.00 102 MET A O 12
ATOM 16261 N N . ASP A 1 23 ? -7.778 -2.376 -2.204 1.00 0.00 103 ASP A N 12
ATOM 16262 C CA . ASP A 1 23 ? -8.741 -1.379 -1.753 1.00 0.00 103 ASP A CA 12
ATOM 16263 C C . ASP A 1 23 ? -10.163 -1.790 -2.123 1.00 0.00 103 ASP A C 12
ATOM 16264 O O . ASP A 1 23 ? -11.096 -1.607 -1.343 1.00 0.00 103 ASP A O 12
ATOM 16273 N N . GLY A 1 24 ? -10.320 -2.346 -3.321 1.00 0.00 104 GLY A N 12
ATOM 16274 C CA . GLY A 1 24 ? -11.631 -2.774 -3.774 1.00 0.00 104 GLY A CA 12
ATOM 16275 C C . GLY A 1 24 ? -12.342 -3.641 -2.755 1.00 0.00 104 GLY A C 12
ATOM 16276 O O . GLY A 1 24 ? -13.493 -3.381 -2.402 1.00 0.00 104 GLY A O 12
ATOM 16280 N N . LEU A 1 25 ? -11.658 -4.677 -2.282 1.00 0.00 105 LEU A N 12
ATOM 16281 C CA . LEU A 1 25 ? -12.232 -5.588 -1.297 1.00 0.00 105 LEU A CA 12
ATOM 16282 C C . LEU A 1 25 ? -12.744 -4.823 -0.081 1.00 0.00 105 LEU A C 12
ATOM 16283 O O . LEU A 1 25 ? -13.891 -4.990 0.333 1.00 0.00 105 LEU A O 12
ATOM 16299 N N . PHE A 1 26 ? -11.886 -3.982 0.487 1.00 0.00 106 PHE A N 12
ATOM 16300 C CA . PHE A 1 26 ? -12.251 -3.190 1.656 1.00 0.00 106 PHE A CA 12
ATOM 16301 C C . PHE A 1 26 ? -13.504 -2.364 1.382 1.00 0.00 106 PHE A C 12
ATOM 16302 O O . PHE A 1 26 ? -14.121 -1.829 2.302 1.00 0.00 106 PHE A O 12
ATOM 16319 N N . ASN A 1 27 ? -13.874 -2.264 0.109 1.00 0.00 107 ASN A N 12
ATOM 16320 C CA . ASN A 1 27 ? -15.052 -1.502 -0.287 1.00 0.00 107 ASN A CA 12
ATOM 16321 C C . ASN A 1 27 ? -16.330 -2.278 0.017 1.00 0.00 107 ASN A C 12
ATOM 16322 O O . ASN A 1 27 ? -17.287 -1.731 0.566 1.00 0.00 107 ASN A O 12
ATOM 16333 N N . THR A 1 28 ? -16.338 -3.558 -0.342 1.00 0.00 108 THR A N 12
ATOM 16334 C CA . THR A 1 28 ? -17.497 -4.410 -0.109 1.00 0.00 108 THR A CA 12
ATOM 16335 C C . THR A 1 28 ? -17.119 -5.640 0.708 1.00 0.00 108 THR A C 12
ATOM 16336 O O . THR A 1 28 ? -16.879 -6.714 0.155 1.00 0.00 108 THR A O 12
ATOM 16347 N N . SER A 1 29 ? -17.068 -5.478 2.026 1.00 0.00 109 SER A N 12
ATOM 16348 C CA . SER A 1 29 ? -16.716 -6.576 2.919 1.00 0.00 109 SER A CA 12
ATOM 16349 C C . SER A 1 29 ? -16.946 -6.186 4.376 1.00 0.00 109 SER A C 12
ATOM 16350 O O . SER A 1 29 ? -16.582 -5.090 4.803 1.00 0.00 109 SER A O 12
ATOM 16358 N N . LYS A 1 30 ? -17.552 -7.092 5.136 1.00 0.00 110 LYS A N 12
ATOM 16359 C CA . LYS A 1 30 ? -17.830 -6.846 6.545 1.00 0.00 110 LYS A CA 12
ATOM 16360 C C . LYS A 1 30 ? -16.558 -6.959 7.379 1.00 0.00 110 LYS A C 12
ATOM 16361 O O . LYS A 1 30 ? -16.202 -6.037 8.113 1.00 0.00 110 LYS A O 12
ATOM 16380 N N . SER A 1 31 ? -15.876 -8.093 7.260 1.00 0.00 111 SER A N 12
ATOM 16381 C CA . SER A 1 31 ? -14.644 -8.327 8.004 1.00 0.00 111 SER A CA 12
ATOM 16382 C C . SER A 1 31 ? -13.457 -8.474 7.058 1.00 0.00 111 SER A C 12
ATOM 16383 O O . SER A 1 31 ? -13.393 -9.414 6.266 1.00 0.00 111 SER A O 12
ATOM 16391 N N . ASN A 1 32 ? -12.518 -7.538 7.146 1.00 0.00 112 ASN A N 12
ATOM 16392 C CA . ASN A 1 32 ? -11.332 -7.562 6.297 1.00 0.00 112 ASN A CA 12
ATOM 16393 C C . ASN A 1 32 ? -10.201 -8.338 6.965 1.00 0.00 112 ASN A C 12
ATOM 16394 O O . ASN A 1 32 ? -9.041 -7.930 6.918 1.00 0.00 112 ASN A O 12
ATOM 16405 N N . LYS A 1 33 ? -10.547 -9.460 7.586 1.00 0.00 113 LYS A N 12
ATOM 16406 C CA . LYS A 1 33 ? -9.563 -10.296 8.263 1.00 0.00 113 LYS A CA 12
ATOM 16407 C C . LYS A 1 33 ? -8.664 -11.003 7.254 1.00 0.00 113 LYS A C 12
ATOM 16408 O O . LYS A 1 33 ? -7.438 -10.930 7.341 1.00 0.00 113 LYS A O 12
ATOM 16427 N N . HIS A 1 34 ? -9.282 -11.688 6.296 1.00 0.00 114 HIS A N 12
ATOM 16428 C CA . HIS A 1 34 ? -8.537 -12.407 5.269 1.00 0.00 114 HIS A CA 12
ATOM 16429 C C . HIS A 1 34 ? -7.709 -11.443 4.424 1.00 0.00 114 HIS A C 12
ATOM 16430 O O . HIS A 1 34 ? -6.585 -11.756 4.029 1.00 0.00 114 HIS A O 12
ATOM 16444 N N . LEU A 1 35 ? -8.272 -10.272 4.149 1.00 0.00 115 LEU A N 12
ATOM 16445 C CA . LEU A 1 35 ? -7.586 -9.262 3.350 1.00 0.00 115 LEU A CA 12
ATOM 16446 C C . LEU A 1 35 ? -6.262 -8.865 3.994 1.00 0.00 115 LEU A C 12
ATOM 16447 O O . LEU A 1 35 ? -5.208 -8.927 3.360 1.00 0.00 115 LEU A O 12
ATOM 16463 N N . TRP A 1 36 ? -6.323 -8.460 5.257 1.00 0.00 116 TRP A N 12
ATOM 16464 C CA . TRP A 1 36 ? -5.128 -8.054 5.988 1.00 0.00 116 TRP A CA 12
ATOM 16465 C C . TRP A 1 36 ? -4.176 -9.232 6.172 1.00 0.00 116 TRP A C 12
ATOM 16466 O O . TRP A 1 36 ? -2.963 -9.051 6.265 1.00 0.00 116 TRP A O 12
ATOM 16487 N N . GLU A 1 37 ? -4.735 -10.437 6.222 1.00 0.00 117 GLU A N 12
ATOM 16488 C CA . GLU A 1 37 ? -3.935 -11.643 6.395 1.00 0.00 117 GLU A CA 12
ATOM 16489 C C . GLU A 1 37 ? -3.132 -11.948 5.134 1.00 0.00 117 GLU A C 12
ATOM 16490 O O . GLU A 1 37 ? -1.903 -12.007 5.168 1.00 0.00 117 GLU A O 12
ATOM 16502 N N . GLN A 1 38 ? -3.836 -12.143 4.024 1.00 0.00 118 GLN A N 12
ATOM 16503 C CA . GLN A 1 38 ? -3.189 -12.443 2.752 1.00 0.00 118 GLN A CA 12
ATOM 16504 C C . GLN A 1 38 ? -2.050 -11.467 2.476 1.00 0.00 118 GLN A C 12
ATOM 16505 O O . GLN A 1 38 ? -0.984 -11.861 2.003 1.00 0.00 118 GLN A O 12
ATOM 16519 N N . ILE A 1 39 ? -2.283 -10.194 2.776 1.00 0.00 119 ILE A N 12
ATOM 16520 C CA . ILE A 1 39 ? -1.276 -9.162 2.561 1.00 0.00 119 ILE A CA 12
ATOM 16521 C C . ILE A 1 39 ? -0.011 -9.453 3.361 1.00 0.00 119 ILE A C 12
ATOM 16522 O O . ILE A 1 39 ? 1.055 -9.688 2.793 1.00 0.00 119 ILE A O 12
ATOM 16538 N N . SER A 1 40 ? -0.138 -9.438 4.684 1.00 0.00 120 SER A N 12
ATOM 16539 C CA . SER A 1 40 ? 0.995 -9.698 5.564 1.00 0.00 120 SER A CA 12
ATOM 16540 C C . SER A 1 40 ? 1.886 -10.798 4.992 1.00 0.00 120 SER A C 12
ATOM 16541 O O . SER A 1 40 ? 3.112 -10.706 5.039 1.00 0.00 120 SER A O 12
ATOM 16549 N N . SER A 1 41 ? 1.258 -11.837 4.451 1.00 0.00 121 SER A N 12
ATOM 16550 C CA . SER A 1 41 ? 1.992 -12.957 3.873 1.00 0.00 121 SER A CA 12
ATOM 16551 C C . SER A 1 41 ? 2.600 -12.571 2.528 1.00 0.00 121 SER A C 12
ATOM 16552 O O . SER A 1 41 ? 3.755 -12.887 2.242 1.00 0.00 121 SER A O 12
ATOM 16560 N N . LYS A 1 42 ? 1.814 -11.886 1.705 1.00 0.00 122 LYS A N 12
ATOM 16561 C CA . LYS A 1 42 ? 2.273 -11.454 0.390 1.00 0.00 122 LYS A CA 12
ATOM 16562 C C . LYS A 1 42 ? 3.560 -10.643 0.502 1.00 0.00 122 LYS A C 12
ATOM 16563 O O . LYS A 1 42 ? 4.474 -10.798 -0.307 1.00 0.00 122 LYS A O 12
ATOM 16582 N N . MET A 1 43 ? 3.623 -9.779 1.510 1.00 0.00 123 MET A N 12
ATOM 16583 C CA . MET A 1 43 ? 4.799 -8.945 1.728 1.00 0.00 123 MET A CA 12
ATOM 16584 C C . MET A 1 43 ? 5.872 -9.709 2.498 1.00 0.00 123 MET A C 12
ATOM 16585 O O . MET A 1 43 ? 7.060 -9.406 2.392 1.00 0.00 123 MET A O 12
ATOM 16599 N N . ARG A 1 44 ? 5.444 -10.700 3.274 1.00 0.00 124 ARG A N 12
ATOM 16600 C CA . ARG A 1 44 ? 6.368 -11.505 4.063 1.00 0.00 124 ARG A CA 12
ATOM 16601 C C . ARG A 1 44 ? 7.176 -12.440 3.167 1.00 0.00 124 ARG A C 12
ATOM 16602 O O . ARG A 1 44 ? 8.373 -12.633 3.377 1.00 0.00 124 ARG A O 12
ATOM 16623 N N . GLU A 1 45 ? 6.512 -13.016 2.170 1.00 0.00 125 GLU A N 12
ATOM 16624 C CA . GLU A 1 45 ? 7.170 -13.931 1.244 1.00 0.00 125 GLU A CA 12
ATOM 16625 C C . GLU A 1 45 ? 8.375 -13.266 0.586 1.00 0.00 125 GLU A C 12
ATOM 16626 O O . GLU A 1 45 ? 9.385 -13.915 0.313 1.00 0.00 125 GLU A O 12
ATOM 16638 N N . LYS A 1 46 ? 8.261 -11.966 0.332 1.00 0.00 126 LYS A N 12
ATOM 16639 C CA . LYS A 1 46 ? 9.340 -11.211 -0.293 1.00 0.00 126 LYS A CA 12
ATOM 16640 C C . LYS A 1 46 ? 10.655 -11.423 0.450 1.00 0.00 126 LYS A C 12
ATOM 16641 O O . LYS A 1 46 ? 11.727 -11.421 -0.153 1.00 0.00 126 LYS A O 12
ATOM 16660 N N . GLY A 1 47 ? 10.564 -11.607 1.764 1.00 0.00 127 GLY A N 12
ATOM 16661 C CA . GLY A 1 47 ? 11.754 -11.819 2.567 1.00 0.00 127 GLY A CA 12
ATOM 16662 C C . GLY A 1 47 ? 11.798 -10.919 3.786 1.00 0.00 127 GLY A C 12
ATOM 16663 O O . GLY A 1 47 ? 12.864 -10.439 4.174 1.00 0.00 127 GLY A O 12
ATOM 16667 N N . PHE A 1 48 ? 10.638 -10.688 4.392 1.00 0.00 128 PHE A N 12
ATOM 16668 C CA . PHE A 1 48 ? 10.548 -9.837 5.573 1.00 0.00 128 PHE A CA 12
ATOM 16669 C C . PHE A 1 48 ? 9.537 -10.396 6.570 1.00 0.00 128 PHE A C 12
ATOM 16670 O O . PHE A 1 48 ? 8.327 -10.304 6.361 1.00 0.00 128 PHE A O 12
ATOM 16687 N N . ASP A 1 49 ? 10.042 -10.975 7.653 1.00 0.00 129 ASP A N 12
ATOM 16688 C CA . ASP A 1 49 ? 9.184 -11.548 8.684 1.00 0.00 129 ASP A CA 12
ATOM 16689 C C . ASP A 1 49 ? 8.313 -10.473 9.326 1.00 0.00 129 ASP A C 12
ATOM 16690 O O . ASP A 1 49 ? 8.819 -9.546 9.958 1.00 0.00 129 ASP A O 12
ATOM 16699 N N . ARG A 1 50 ? 7.001 -10.604 9.158 1.00 0.00 130 ARG A N 12
ATOM 16700 C CA . ARG A 1 50 ? 6.060 -9.642 9.719 1.00 0.00 130 ARG A CA 12
ATOM 16701 C C . ARG A 1 50 ? 4.774 -10.335 10.161 1.00 0.00 130 ARG A C 12
ATOM 16702 O O . ARG A 1 50 ? 4.487 -11.457 9.744 1.00 0.00 130 ARG A O 12
ATOM 16723 N N . SER A 1 51 ? 4.005 -9.659 11.008 1.00 0.00 131 SER A N 12
ATOM 16724 C CA . SER A 1 51 ? 2.752 -10.210 11.511 1.00 0.00 131 SER A CA 12
ATOM 16725 C C . SER A 1 51 ? 1.559 -9.419 10.982 1.00 0.00 131 SER A C 12
ATOM 16726 O O . SER A 1 51 ? 1.688 -8.281 10.529 1.00 0.00 131 SER A O 12
ATOM 16734 N N . PRO A 1 52 ? 0.369 -10.035 11.040 1.00 0.00 132 PRO A N 12
ATOM 16735 C CA . PRO A 1 52 ? -0.870 -9.408 10.571 1.00 0.00 132 PRO A CA 12
ATOM 16736 C C . PRO A 1 52 ? -1.312 -8.257 11.469 1.00 0.00 132 PRO A C 12
ATOM 16737 O O . PRO A 1 52 ? -1.966 -7.319 11.014 1.00 0.00 132 PRO A O 12
ATOM 16748 N N . ASP A 1 53 ? -0.952 -8.337 12.745 1.00 0.00 133 ASP A N 12
ATOM 16749 C CA . ASP A 1 53 ? -1.310 -7.300 13.706 1.00 0.00 133 ASP A CA 12
ATOM 16750 C C . ASP A 1 53 ? -0.470 -6.045 13.491 1.00 0.00 133 ASP A C 12
ATOM 16751 O O . ASP A 1 53 ? -0.900 -4.937 13.808 1.00 0.00 133 ASP A O 12
ATOM 16760 N N . MET A 1 54 ? 0.730 -6.228 12.950 1.00 0.00 134 MET A N 12
ATOM 16761 C CA . MET A 1 54 ? 1.630 -5.110 12.692 1.00 0.00 134 MET A CA 12
ATOM 16762 C C . MET A 1 54 ? 1.137 -4.275 11.515 1.00 0.00 134 MET A C 12
ATOM 16763 O O . MET A 1 54 ? 1.158 -3.045 11.562 1.00 0.00 134 MET A O 12
ATOM 16777 N N . CYS A 1 55 ? 0.694 -4.952 10.460 1.00 0.00 135 CYS A N 12
ATOM 16778 C CA . CYS A 1 55 ? 0.197 -4.272 9.270 1.00 0.00 135 CYS A CA 12
ATOM 16779 C C . CYS A 1 55 ? -1.074 -3.489 9.582 1.00 0.00 135 CYS A C 12
ATOM 16780 O O . CYS A 1 55 ? -1.189 -2.310 9.245 1.00 0.00 135 CYS A O 12
ATOM 16788 N N . THR A 1 56 ? -2.029 -4.152 10.227 1.00 0.00 136 THR A N 12
ATOM 16789 C CA . THR A 1 56 ? -3.293 -3.520 10.582 1.00 0.00 136 THR A CA 12
ATOM 16790 C C . THR A 1 56 ? -3.063 -2.241 11.379 1.00 0.00 136 THR A C 12
ATOM 16791 O O . THR A 1 56 ? -3.551 -1.172 11.011 1.00 0.00 136 THR A O 12
ATOM 16802 N N . ASP A 1 57 ? -2.317 -2.357 12.473 1.00 0.00 137 ASP A N 12
ATOM 16803 C CA . ASP A 1 57 ? -2.020 -1.208 13.321 1.00 0.00 137 ASP A CA 12
ATOM 16804 C C . ASP A 1 57 ? -1.236 -0.151 12.550 1.00 0.00 137 ASP A C 12
ATOM 16805 O O . ASP A 1 57 ? -1.542 1.039 12.621 1.00 0.00 137 ASP A O 12
ATOM 16814 N N . LYS A 1 58 ? -0.222 -0.594 11.814 1.00 0.00 138 LYS A N 12
ATOM 16815 C CA . LYS A 1 58 ? 0.607 0.313 11.029 1.00 0.00 138 LYS A CA 12
ATOM 16816 C C . LYS A 1 58 ? -0.251 1.189 10.123 1.00 0.00 138 LYS A C 12
ATOM 16817 O O . LYS A 1 58 ? -0.137 2.415 10.139 1.00 0.00 138 LYS A O 12
ATOM 16836 N N . TRP A 1 59 ? -1.111 0.554 9.336 1.00 0.00 139 TRP A N 12
ATOM 16837 C CA . TRP A 1 59 ? -1.991 1.276 8.424 1.00 0.00 139 TRP A CA 12
ATOM 16838 C C . TRP A 1 59 ? -2.762 2.365 9.161 1.00 0.00 139 TRP A C 12
ATOM 16839 O O . TRP A 1 59 ? -2.814 3.512 8.715 1.00 0.00 139 TRP A O 12
ATOM 16860 N N . ARG A 1 60 ? -3.361 2.000 10.290 1.00 0.00 140 ARG A N 12
ATOM 16861 C CA . ARG A 1 60 ? -4.131 2.947 11.087 1.00 0.00 140 ARG A CA 12
ATOM 16862 C C . ARG A 1 60 ? -3.358 4.248 11.282 1.00 0.00 140 ARG A C 12
ATOM 16863 O O . ARG A 1 60 ? -3.853 5.329 10.966 1.00 0.00 140 ARG A O 12
ATOM 16884 N N . ASN A 1 61 ? -2.141 4.135 11.806 1.00 0.00 141 ASN A N 12
ATOM 16885 C CA . ASN A 1 61 ? -1.300 5.302 12.045 1.00 0.00 141 ASN A CA 12
ATOM 16886 C C . ASN A 1 61 ? -1.061 6.074 10.750 1.00 0.00 141 ASN A C 12
ATOM 16887 O O . ASN A 1 61 ? -1.134 7.303 10.725 1.00 0.00 141 ASN A O 12
ATOM 16898 N N . LEU A 1 62 ? -0.774 5.344 9.678 1.00 0.00 142 LEU A N 12
ATOM 16899 C CA . LEU A 1 62 ? -0.525 5.959 8.379 1.00 0.00 142 LEU A CA 12
ATOM 16900 C C . LEU A 1 62 ? -1.713 6.809 7.941 1.00 0.00 142 LEU A C 12
ATOM 16901 O O . LEU A 1 62 ? -1.559 7.980 7.592 1.00 0.00 142 LEU A O 12
ATOM 16917 N N . LEU A 1 63 ? -2.900 6.213 7.963 1.00 0.00 143 LEU A N 12
ATOM 16918 C CA . LEU A 1 63 ? -4.117 6.915 7.571 1.00 0.00 143 LEU A CA 12
ATOM 16919 C C . LEU A 1 63 ? -4.202 8.278 8.250 1.00 0.00 143 LEU A C 12
ATOM 16920 O O . LEU A 1 63 ? -4.374 9.304 7.591 1.00 0.00 143 LEU A O 12
ATOM 16936 N N . LYS A 1 64 ? -4.078 8.283 9.573 1.00 0.00 144 LYS A N 12
ATOM 16937 C CA . LYS A 1 64 ? -4.137 9.520 10.343 1.00 0.00 144 LYS A CA 12
ATOM 16938 C C . LYS A 1 64 ? -3.164 10.554 9.787 1.00 0.00 144 LYS A C 12
ATOM 16939 O O . LYS A 1 64 ? -3.490 11.736 9.688 1.00 0.00 144 LYS A O 12
ATOM 16958 N N . GLU A 1 65 ? -1.968 10.100 9.424 1.00 0.00 145 GLU A N 12
ATOM 16959 C CA . GLU A 1 65 ? -0.948 10.987 8.877 1.00 0.00 145 GLU A CA 12
ATOM 16960 C C . GLU A 1 65 ? -1.355 11.499 7.499 1.00 0.00 145 GLU A C 12
ATOM 16961 O O . GLU A 1 65 ? -1.217 12.685 7.199 1.00 0.00 145 GLU A O 12
ATOM 16973 N N . PHE A 1 66 ? -1.858 10.596 6.663 1.00 0.00 146 PHE A N 12
ATOM 16974 C CA . PHE A 1 66 ? -2.284 10.955 5.316 1.00 0.00 146 PHE A CA 12
ATOM 16975 C C . PHE A 1 66 ? -3.365 12.031 5.355 1.00 0.00 146 PHE A C 12
ATOM 16976 O O . PHE A 1 66 ? -3.265 13.054 4.677 1.00 0.00 146 PHE A O 12
ATOM 16993 N N . LYS A 1 67 ? -4.399 11.793 6.155 1.00 0.00 147 LYS A N 12
ATOM 16994 C CA . LYS A 1 67 ? -5.500 12.740 6.285 1.00 0.00 147 LYS A CA 12
ATOM 16995 C C . LYS A 1 67 ? -4.979 14.141 6.590 1.00 0.00 147 LYS A C 12
ATOM 16996 O O . LYS A 1 67 ? -3.840 14.310 7.025 1.00 0.00 147 LYS A O 12
ATOM 17015 N N . LYS A 1 68 ? -5.821 15.143 6.360 1.00 0.00 148 LYS A N 12
ATOM 17016 C CA . LYS A 1 68 ? -5.447 16.530 6.612 1.00 0.00 148 LYS A CA 12
ATOM 17017 C C . LYS A 1 68 ? -6.514 17.239 7.440 1.00 0.00 148 LYS A C 12
ATOM 17018 O O . LYS A 1 68 ? -7.661 16.796 7.502 1.00 0.00 148 LYS A O 12
ATOM 17037 N N . ALA A 1 69 ? -6.129 18.342 8.074 1.00 0.00 149 ALA A N 12
ATOM 17038 C CA . ALA A 1 69 ? -7.054 19.113 8.895 1.00 0.00 149 ALA A CA 12
ATOM 17039 C C . ALA A 1 69 ? -7.798 18.215 9.877 1.00 0.00 149 ALA A C 12
ATOM 17040 O O . ALA A 1 69 ? -8.976 18.430 10.162 1.00 0.00 149 ALA A O 12
ATOM 17047 N N . LYS A 1 70 ? -7.103 17.205 10.390 1.00 0.00 150 LYS A N 12
ATOM 17048 C CA . LYS A 1 70 ? -7.697 16.272 11.341 1.00 0.00 150 LYS A CA 12
ATOM 17049 C C . LYS A 1 70 ? -7.200 16.548 12.757 1.00 0.00 150 LYS A C 12
ATOM 17050 O O . LYS A 1 70 ? -7.993 16.677 13.690 1.00 0.00 150 LYS A O 12
ATOM 17069 N N . HIS A 1 71 ? -5.883 16.640 12.909 1.00 0.00 151 HIS A N 12
ATOM 17070 C CA . HIS A 1 71 ? -5.280 16.903 14.211 1.00 0.00 151 HIS A CA 12
ATOM 17071 C C . HIS A 1 71 ? -4.087 17.844 14.077 1.00 0.00 151 HIS A C 12
ATOM 17072 O O . HIS A 1 71 ? -3.215 17.640 13.232 1.00 0.00 151 HIS A O 12
ATOM 17086 N N . HIS A 1 72 ? -4.055 18.875 14.916 1.00 0.00 152 HIS A N 12
ATOM 17087 C CA . HIS A 1 72 ? -2.968 19.847 14.892 1.00 0.00 152 HIS A CA 12
ATOM 17088 C C . HIS A 1 72 ? -2.151 19.781 16.179 1.00 0.00 152 HIS A C 12
ATOM 17089 O O . HIS A 1 72 ? -2.637 19.320 17.211 1.00 0.00 152 HIS A O 12
ATOM 17103 N N . ASP A 1 73 ? -0.907 20.244 16.108 1.00 0.00 153 ASP A N 12
ATOM 17104 C CA . ASP A 1 73 ? -0.023 20.238 17.268 1.00 0.00 153 ASP A CA 12
ATOM 17105 C C . ASP A 1 73 ? 1.242 21.045 16.990 1.00 0.00 153 ASP A C 12
ATOM 17106 O O . ASP A 1 73 ? 1.713 21.109 15.855 1.00 0.00 153 ASP A O 12
ATOM 17115 N N . ARG A 1 74 ? 1.786 21.661 18.035 1.00 0.00 154 ARG A N 12
ATOM 17116 C CA . ARG A 1 74 ? 2.994 22.465 17.903 1.00 0.00 154 ARG A CA 12
ATOM 17117 C C . ARG A 1 74 ? 4.019 22.086 18.968 1.00 0.00 154 ARG A C 12
ATOM 17118 O O . ARG A 1 74 ? 4.085 22.705 20.029 1.00 0.00 154 ARG A O 12
ATOM 17139 N N . GLY A 1 75 ? 4.817 21.063 18.677 1.00 0.00 155 GLY A N 12
ATOM 17140 C CA . GLY A 1 75 ? 5.827 20.618 19.619 1.00 0.00 155 GLY A CA 12
ATOM 17141 C C . GLY A 1 75 ? 7.156 20.329 18.950 1.00 0.00 155 GLY A C 12
ATOM 17142 O O . GLY A 1 75 ? 7.204 19.997 17.767 1.00 0.00 155 GLY A O 12
ATOM 17146 N N . ASN A 1 76 ? 8.239 20.457 19.710 1.00 0.00 156 ASN A N 12
ATOM 17147 C CA . ASN A 1 76 ? 9.576 20.209 19.183 1.00 0.00 156 ASN A CA 12
ATOM 17148 C C . ASN A 1 76 ? 10.559 19.911 20.312 1.00 0.00 156 ASN A C 12
ATOM 17149 O O . ASN A 1 76 ? 10.277 20.173 21.480 1.00 0.00 156 ASN A O 12
ATOM 17160 N N . GLY A 1 77 ? 11.715 19.360 19.952 1.00 0.00 157 GLY A N 12
ATOM 17161 C CA . GLY A 1 77 ? 12.722 19.036 20.945 1.00 0.00 157 GLY A CA 12
ATOM 17162 C C . GLY A 1 77 ? 14.129 19.091 20.384 1.00 0.00 157 GLY A C 12
ATOM 17163 O O . GLY A 1 77 ? 14.484 18.308 19.502 1.00 0.00 157 GLY A O 12
ATOM 17167 N N . SER A 1 78 ? 14.932 20.019 20.893 1.00 0.00 158 SER A N 12
ATOM 17168 C CA . SER A 1 78 ? 16.307 20.177 20.433 1.00 0.00 158 SER A CA 12
ATOM 17169 C C . SER A 1 78 ? 17.196 19.067 20.985 1.00 0.00 158 SER A C 12
ATOM 17170 O O . SER A 1 78 ? 17.820 18.322 20.229 1.00 0.00 158 SER A O 12
ATOM 17178 N N . ALA A 1 79 ? 17.248 18.962 22.309 1.00 0.00 159 ALA A N 12
ATOM 17179 C CA . ALA A 1 79 ? 18.059 17.943 22.963 1.00 0.00 159 ALA A CA 12
ATOM 17180 C C . ALA A 1 79 ? 19.546 18.220 22.776 1.00 0.00 159 ALA A C 12
ATOM 17181 O O . ALA A 1 79 ? 20.348 17.296 22.639 1.00 0.00 159 ALA A O 12
ATOM 17188 N N . LYS A 1 80 ? 19.909 19.498 22.770 1.00 0.00 160 LYS A N 12
ATOM 17189 C CA . LYS A 1 80 ? 21.301 19.898 22.600 1.00 0.00 160 LYS A CA 12
ATOM 17190 C C . LYS A 1 80 ? 21.658 21.040 23.546 1.00 0.00 160 LYS A C 12
ATOM 17191 O O . LYS A 1 80 ? 20.956 22.048 23.610 1.00 0.00 160 LYS A O 12
ATOM 17210 N N . MET A 1 81 ? 22.756 20.875 24.277 1.00 0.00 161 MET A N 12
ATOM 17211 C CA . MET A 1 81 ? 23.207 21.894 25.218 1.00 0.00 161 MET A CA 12
ATOM 17212 C C . MET A 1 81 ? 24.731 21.952 25.266 1.00 0.00 161 MET A C 12
ATOM 17213 O O . MET A 1 81 ? 25.413 21.162 24.613 1.00 0.00 161 MET A O 12
ATOM 17227 N N . SER A 1 82 ? 25.258 22.892 26.044 1.00 0.00 162 SER A N 12
ATOM 17228 C CA . SER A 1 82 ? 26.702 23.055 26.174 1.00 0.00 162 SER A CA 12
ATOM 17229 C C . SER A 1 82 ? 27.070 23.537 27.574 1.00 0.00 162 SER A C 12
ATOM 17230 O O . SER A 1 82 ? 26.230 24.068 28.301 1.00 0.00 162 SER A O 12
ATOM 17238 N N . TYR A 1 83 ? 28.331 23.348 27.945 1.00 0.00 163 TYR A N 12
ATOM 17239 C CA . TYR A 1 83 ? 28.811 23.760 29.258 1.00 0.00 163 TYR A CA 12
ATOM 17240 C C . TYR A 1 83 ? 29.352 25.186 29.218 1.00 0.00 163 TYR A C 12
ATOM 17241 O O . TYR A 1 83 ? 29.618 25.731 28.146 1.00 0.00 163 TYR A O 12
ATOM 17259 N N . TYR A 1 84 ? 29.514 25.784 30.393 1.00 0.00 164 TYR A N 12
ATOM 17260 C CA . TYR A 1 84 ? 30.021 27.147 30.493 1.00 0.00 164 TYR A CA 12
ATOM 17261 C C . TYR A 1 84 ? 30.311 27.515 31.945 1.00 0.00 164 TYR A C 12
ATOM 17262 O O . TYR A 1 84 ? 29.690 26.986 32.868 1.00 0.00 164 TYR A O 12
ATOM 17280 N N . LYS A 1 85 ? 31.257 28.427 3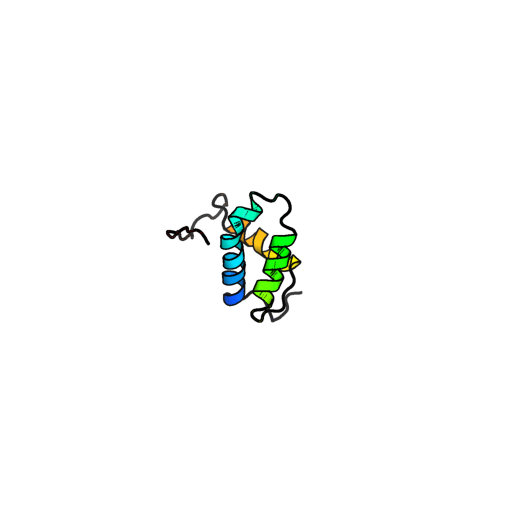2.140 1.00 0.00 165 LYS A N 12
ATOM 17281 C CA . LYS A 1 85 ? 31.630 28.869 33.478 1.00 0.00 165 LYS A CA 12
ATOM 17282 C C . LYS A 1 85 ? 32.080 30.327 33.464 1.00 0.00 165 LYS A C 12
ATOM 17283 O O . LYS A 1 85 ? 32.306 30.905 32.402 1.00 0.00 165 LYS A O 12
ATOM 17302 N N . GLU A 1 86 ? 32.208 30.913 34.650 1.00 0.00 166 GLU A N 12
ATOM 17303 C CA . GLU A 1 86 ? 32.632 32.303 34.772 1.00 0.00 166 GLU A CA 12
ATOM 17304 C C . GLU A 1 86 ? 33.977 32.524 34.087 1.00 0.00 166 GLU A C 12
ATOM 17305 O O . GLU A 1 86 ? 34.735 31.580 33.866 1.00 0.00 166 GLU A O 12
ATOM 17317 N N . LYS A 1 1 ? 14.861 -9.322 26.474 1.00 0.00 81 LYS A N 13
ATOM 17318 C CA . LYS A 1 1 ? 14.424 -8.247 27.358 1.00 0.00 81 LYS A CA 13
ATOM 17319 C C . LYS A 1 1 ? 14.204 -6.956 26.576 1.00 0.00 81 LYS A C 13
ATOM 17320 O O . LYS A 1 1 ? 13.145 -6.335 26.668 1.00 0.00 81 LYS A O 13
ATOM 17339 N N . LYS A 1 2 ? 15.211 -6.557 25.806 1.00 0.00 82 LYS A N 13
ATOM 17340 C CA . LYS A 1 2 ? 15.128 -5.341 25.006 1.00 0.00 82 LYS A CA 13
ATOM 17341 C C . LYS A 1 2 ? 14.626 -5.649 23.599 1.00 0.00 82 LYS A C 13
ATOM 17342 O O . LYS A 1 2 ? 15.418 -5.856 22.679 1.00 0.00 82 LYS A O 13
ATOM 17361 N N . ARG A 1 3 ? 13.307 -5.676 23.438 1.00 0.00 83 ARG A N 13
ATOM 17362 C CA . ARG A 1 3 ? 12.701 -5.958 22.143 1.00 0.00 83 ARG A CA 13
ATOM 17363 C C . ARG A 1 3 ? 12.383 -4.665 21.397 1.00 0.00 83 ARG A C 13
ATOM 17364 O O . ARG A 1 3 ? 11.889 -3.703 21.985 1.00 0.00 83 ARG A O 13
ATOM 17385 N N . ALA A 1 4 ? 12.672 -4.650 20.100 1.00 0.00 84 ALA A N 13
ATOM 17386 C CA . ALA A 1 4 ? 12.416 -3.476 19.275 1.00 0.00 84 ALA A CA 13
ATOM 17387 C C . ALA A 1 4 ? 11.997 -3.877 17.864 1.00 0.00 84 ALA A C 13
ATOM 17388 O O . ALA A 1 4 ? 12.785 -4.452 17.114 1.00 0.00 84 ALA A O 13
ATOM 17395 N N . GLU A 1 5 ? 10.753 -3.571 17.512 1.00 0.00 85 GLU A N 13
ATOM 17396 C CA . GLU A 1 5 ? 10.230 -3.902 16.191 1.00 0.00 85 GLU A CA 13
ATOM 17397 C C . GLU A 1 5 ? 9.986 -2.639 15.370 1.00 0.00 85 GLU A C 13
ATOM 17398 O O . GLU A 1 5 ? 9.000 -1.930 15.576 1.00 0.00 85 GLU A O 13
ATOM 17410 N N . THR A 1 6 ? 10.893 -2.362 14.438 1.00 0.00 86 THR A N 13
ATOM 17411 C CA . THR A 1 6 ? 10.778 -1.185 13.586 1.00 0.00 86 THR A CA 13
ATOM 17412 C C . THR A 1 6 ? 10.450 -1.575 12.150 1.00 0.00 86 THR A C 13
ATOM 17413 O O . THR A 1 6 ? 10.839 -2.645 11.683 1.00 0.00 86 THR A O 13
ATOM 17424 N N . TRP A 1 7 ? 9.734 -0.700 11.453 1.00 0.00 87 TRP A N 13
ATOM 17425 C CA . TRP A 1 7 ? 9.355 -0.953 10.068 1.00 0.00 87 TRP A CA 13
ATOM 17426 C C . TRP A 1 7 ? 10.319 -0.269 9.105 1.00 0.00 87 TRP A C 13
ATOM 17427 O O . TRP A 1 7 ? 10.666 0.898 9.285 1.00 0.00 87 TRP A O 13
ATOM 17448 N N . VAL A 1 8 ? 10.748 -1.002 8.083 1.00 0.00 88 VAL A N 13
ATOM 17449 C CA . VAL A 1 8 ? 11.672 -0.465 7.091 1.00 0.00 88 VAL A CA 13
ATOM 17450 C C . VAL A 1 8 ? 10.922 0.072 5.877 1.00 0.00 88 VAL A C 13
ATOM 17451 O O . VAL A 1 8 ? 9.775 -0.298 5.631 1.00 0.00 88 VAL A O 13
ATOM 17464 N N . GLN A 1 9 ? 11.580 0.946 5.121 1.00 0.00 89 GLN A N 13
ATOM 17465 C CA . GLN A 1 9 ? 10.975 1.534 3.932 1.00 0.00 89 GLN A CA 13
ATOM 17466 C C . GLN A 1 9 ? 10.277 0.469 3.093 1.00 0.00 89 GLN A C 13
ATOM 17467 O O . GLN A 1 9 ? 9.066 0.530 2.877 1.00 0.00 89 GLN A O 13
ATOM 17481 N N . ASP A 1 10 ? 11.048 -0.506 2.622 1.00 0.00 90 ASP A N 13
ATOM 17482 C CA . ASP A 1 10 ? 10.503 -1.585 1.807 1.00 0.00 90 ASP A CA 13
ATOM 17483 C C . ASP A 1 10 ? 9.102 -1.967 2.276 1.00 0.00 90 ASP A C 13
ATOM 17484 O O . ASP A 1 10 ? 8.116 -1.706 1.589 1.00 0.00 90 ASP A O 13
ATOM 17493 N N . GLU A 1 11 ? 9.025 -2.586 3.450 1.00 0.00 91 GLU A N 13
ATOM 17494 C CA . GLU A 1 11 ? 7.745 -3.005 4.009 1.00 0.00 91 GLU A CA 13
ATOM 17495 C C . GLU A 1 11 ? 6.698 -1.907 3.853 1.00 0.00 91 GLU A C 13
ATOM 17496 O O . GLU A 1 11 ? 5.536 -2.178 3.546 1.00 0.00 91 GLU A O 13
ATOM 17508 N N . THR A 1 12 ? 7.116 -0.663 4.068 1.00 0.00 92 THR A N 13
ATOM 17509 C CA . THR A 1 12 ? 6.216 0.477 3.953 1.00 0.00 92 THR A CA 13
ATOM 17510 C C . THR A 1 12 ? 5.728 0.651 2.519 1.00 0.00 92 THR A C 13
ATOM 17511 O O . THR A 1 12 ? 4.530 0.578 2.248 1.00 0.00 92 THR A O 13
ATOM 17522 N N . ARG A 1 13 ? 6.665 0.880 1.605 1.00 0.00 93 ARG A N 13
ATOM 17523 C CA . ARG A 1 13 ? 6.330 1.065 0.198 1.00 0.00 93 ARG A CA 13
ATOM 17524 C C . ARG A 1 13 ? 5.499 -0.105 -0.321 1.00 0.00 93 ARG A C 13
ATOM 17525 O O . ARG A 1 13 ? 4.399 0.084 -0.840 1.00 0.00 93 ARG A O 13
ATOM 17546 N N . SER A 1 14 ? 6.034 -1.314 -0.178 1.00 0.00 94 SER A N 13
ATOM 17547 C CA . SER A 1 14 ? 5.344 -2.514 -0.636 1.00 0.00 94 SER A CA 13
ATOM 17548 C C . SER A 1 14 ? 3.965 -2.627 0.006 1.00 0.00 94 SER A C 13
ATOM 17549 O O . SER A 1 14 ? 2.949 -2.707 -0.685 1.00 0.00 94 SER A O 13
ATOM 17557 N N . LEU A 1 15 ? 3.938 -2.633 1.335 1.00 0.00 95 LEU A N 13
ATOM 17558 C CA . LEU A 1 15 ? 2.684 -2.736 2.073 1.00 0.00 95 LEU A CA 13
ATOM 17559 C C . LEU A 1 15 ? 1.595 -1.894 1.417 1.00 0.00 95 LEU A C 13
ATOM 17560 O O . LEU A 1 15 ? 0.533 -2.404 1.059 1.00 0.00 95 LEU A O 13
ATOM 17576 N N . ILE A 1 16 ? 1.866 -0.602 1.261 1.00 0.00 96 ILE A N 13
ATOM 17577 C CA . ILE A 1 16 ? 0.910 0.310 0.645 1.00 0.00 96 ILE A CA 13
ATOM 17578 C C . ILE A 1 16 ? 0.421 -0.229 -0.695 1.00 0.00 96 ILE A C 13
ATOM 17579 O O . ILE A 1 16 ? -0.779 -0.392 -0.909 1.00 0.00 96 ILE A O 13
ATOM 17595 N N . MET A 1 17 ? 1.361 -0.505 -1.594 1.00 0.00 97 MET A N 13
ATOM 17596 C CA . MET A 1 17 ? 1.026 -1.029 -2.913 1.00 0.00 97 MET A CA 13
ATOM 17597 C C . MET A 1 17 ? 0.027 -2.178 -2.804 1.00 0.00 97 MET A C 13
ATOM 17598 O O . MET A 1 17 ? -1.097 -2.085 -3.297 1.00 0.00 97 MET A O 13
ATOM 17612 N N . PHE A 1 18 ? 0.445 -3.260 -2.156 1.00 0.00 98 PHE A N 13
ATOM 17613 C CA . PHE A 1 18 ? -0.412 -4.427 -1.983 1.00 0.00 98 PHE A CA 13
ATOM 17614 C C . PHE A 1 18 ? -1.845 -4.007 -1.668 1.00 0.00 98 PHE A C 13
ATOM 17615 O O . PHE A 1 18 ? -2.794 -4.484 -2.291 1.00 0.00 98 PHE A O 13
ATOM 17632 N N . ARG A 1 19 ? -1.993 -3.112 -0.697 1.00 0.00 99 ARG A N 13
ATOM 17633 C CA . ARG A 1 19 ? -3.309 -2.629 -0.297 1.00 0.00 99 ARG A CA 13
ATOM 17634 C C . ARG A 1 19 ? -4.064 -2.054 -1.492 1.00 0.00 99 ARG A C 13
ATOM 17635 O O . ARG A 1 19 ? -5.108 -2.573 -1.888 1.00 0.00 99 ARG A O 13
ATOM 17656 N N . ARG A 1 20 ? -3.528 -0.980 -2.063 1.00 0.00 100 ARG A N 13
ATOM 17657 C CA . ARG A 1 20 ? -4.152 -0.334 -3.212 1.00 0.00 100 ARG A CA 13
ATOM 17658 C C . ARG A 1 20 ? -4.612 -1.369 -4.234 1.00 0.00 100 ARG A C 13
ATOM 17659 O O . ARG A 1 20 ? -5.522 -1.116 -5.023 1.00 0.00 100 ARG A O 13
ATOM 17680 N N . GLY A 1 21 ? -3.977 -2.537 -4.213 1.00 0.00 101 GLY A N 13
ATOM 17681 C CA . GLY A 1 21 ? -4.335 -3.593 -5.142 1.00 0.00 101 GLY A CA 13
ATOM 17682 C C . GLY A 1 21 ? -5.620 -4.297 -4.753 1.00 0.00 101 GLY A C 13
ATOM 17683 O O . GLY A 1 21 ? -6.534 -4.429 -5.566 1.00 0.00 101 GLY A O 13
ATOM 17687 N N . MET A 1 22 ? -5.689 -4.752 -3.506 1.00 0.00 102 MET A N 13
ATOM 17688 C CA . MET A 1 22 ? -6.871 -5.448 -3.011 1.00 0.00 102 MET A CA 13
ATOM 17689 C C . MET A 1 22 ? -7.799 -4.486 -2.275 1.00 0.00 102 MET A C 13
ATOM 17690 O O . MET A 1 22 ? -8.660 -4.909 -1.503 1.00 0.00 102 MET A O 13
ATOM 17704 N N . ASP A 1 23 ? -7.617 -3.193 -2.518 1.00 0.00 103 ASP A N 13
ATOM 17705 C CA . ASP A 1 23 ? -8.439 -2.172 -1.879 1.00 0.00 103 ASP A CA 13
ATOM 17706 C C . ASP A 1 23 ? -9.921 -2.432 -2.128 1.00 0.00 103 ASP A C 13
ATOM 17707 O O . ASP A 1 23 ? -10.709 -2.542 -1.190 1.00 0.00 103 ASP A O 13
ATOM 17716 N N . GLY A 1 24 ? -10.293 -2.529 -3.401 1.00 0.00 104 GLY A N 13
ATOM 17717 C CA . GLY A 1 24 ? -11.680 -2.774 -3.751 1.00 0.00 104 GLY A CA 13
ATOM 17718 C C . GLY A 1 24 ? -12.364 -3.721 -2.785 1.00 0.00 104 GLY A C 13
ATOM 17719 O O . GLY A 1 24 ? -13.486 -3.468 -2.346 1.00 0.00 104 GLY A O 13
ATOM 17723 N N . LEU A 1 25 ? -11.687 -4.815 -2.453 1.00 0.00 105 LEU A N 13
ATOM 17724 C CA . LEU A 1 25 ? -12.237 -5.804 -1.533 1.00 0.00 105 LEU A CA 13
ATOM 17725 C C . LEU A 1 25 ? -12.610 -5.162 -0.201 1.00 0.00 105 LEU A C 13
ATOM 17726 O O . LEU A 1 25 ? -13.708 -5.370 0.315 1.00 0.00 105 LEU A O 13
ATOM 17742 N N . PHE A 1 26 ? -11.689 -4.378 0.350 1.00 0.00 106 PHE A N 13
ATOM 17743 C CA . PHE A 1 26 ? -11.921 -3.703 1.622 1.00 0.00 106 PHE A CA 13
ATOM 17744 C C . PHE A 1 26 ? -13.203 -2.877 1.573 1.00 0.00 106 PHE A C 13
ATOM 17745 O O . PHE A 1 26 ? -14.078 -3.019 2.426 1.00 0.00 106 PHE A O 13
ATOM 17762 N N . ASN A 1 27 ? -13.305 -2.013 0.569 1.00 0.00 107 ASN A N 13
ATOM 17763 C CA . ASN A 1 27 ? -14.480 -1.163 0.409 1.00 0.00 107 ASN A CA 13
ATOM 17764 C C . ASN A 1 27 ? -15.761 -1.952 0.659 1.00 0.00 107 ASN A C 13
ATOM 17765 O O . ASN A 1 27 ? -16.602 -1.553 1.465 1.00 0.00 107 ASN A O 13
ATOM 17776 N N . THR A 1 28 ? -15.903 -3.076 -0.036 1.00 0.00 108 THR A N 13
ATOM 17777 C CA . THR A 1 28 ? -17.081 -3.922 0.110 1.00 0.00 108 THR A CA 13
ATOM 17778 C C . THR A 1 28 ? -16.725 -5.250 0.769 1.00 0.00 108 THR A C 13
ATOM 17779 O O . THR A 1 28 ? -16.434 -6.233 0.087 1.00 0.00 108 THR A O 13
ATOM 17790 N N . SER A 1 29 ? -16.752 -5.273 2.097 1.00 0.00 109 SER A N 13
ATOM 17791 C CA . SER A 1 29 ? -16.430 -6.481 2.848 1.00 0.00 109 SER A CA 13
ATOM 17792 C C . SER A 1 29 ? -16.690 -6.281 4.338 1.00 0.00 109 SER A C 13
ATOM 17793 O O . SER A 1 29 ? -16.011 -5.495 4.999 1.00 0.00 109 SER A O 13
ATOM 17801 N N . LYS A 1 30 ? -17.680 -6.997 4.860 1.00 0.00 110 LYS A N 13
ATOM 17802 C CA . LYS A 1 30 ? -18.032 -6.901 6.272 1.00 0.00 110 LYS A CA 13
ATOM 17803 C C . LYS A 1 30 ? -16.781 -6.863 7.143 1.00 0.00 110 LYS A C 13
ATOM 17804 O O . LYS A 1 30 ? -16.643 -6.003 8.013 1.00 0.00 110 LYS A O 13
ATOM 17823 N N . SER A 1 31 ? -15.870 -7.802 6.904 1.00 0.00 111 SER A N 13
ATOM 17824 C CA . SER A 1 31 ? -14.631 -7.878 7.669 1.00 0.00 111 SER A CA 13
ATOM 17825 C C . SER A 1 31 ? -13.434 -8.077 6.746 1.00 0.00 111 SER A C 13
ATOM 17826 O O . SER A 1 31 ? -13.441 -8.955 5.883 1.00 0.00 111 SER A O 13
ATOM 17834 N N . ASN A 1 32 ? -12.406 -7.256 6.933 1.00 0.00 112 ASN A N 13
ATOM 17835 C CA . ASN A 1 32 ? -11.200 -7.341 6.117 1.00 0.00 112 ASN A CA 13
ATOM 17836 C C . ASN A 1 32 ? -10.183 -8.288 6.746 1.00 0.00 112 ASN A C 13
ATOM 17837 O O . ASN A 1 32 ? -9.019 -8.322 6.346 1.00 0.00 112 ASN A O 13
ATOM 17848 N N . LYS A 1 33 ? -10.630 -9.056 7.733 1.00 0.00 113 LYS A N 13
ATOM 17849 C CA . LYS A 1 33 ? -9.761 -10.006 8.418 1.00 0.00 113 LYS A CA 13
ATOM 17850 C C . LYS A 1 33 ? -8.963 -10.834 7.416 1.00 0.00 113 LYS A C 13
ATOM 17851 O O . LYS A 1 33 ? -7.735 -10.897 7.485 1.00 0.00 113 LYS A O 13
ATOM 17870 N N . HIS A 1 34 ? -9.669 -11.467 6.483 1.00 0.00 114 HIS A N 13
ATOM 17871 C CA . HIS A 1 34 ? -9.025 -12.289 5.465 1.00 0.00 114 HIS A CA 13
ATOM 17872 C C . HIS A 1 34 ? -8.040 -11.463 4.642 1.00 0.00 114 HIS A C 13
ATOM 17873 O O . HIS A 1 34 ? -6.868 -11.820 4.517 1.00 0.00 114 HIS A O 13
ATOM 17887 N N . LEU A 1 35 ? -8.523 -10.359 4.084 1.00 0.00 115 LEU A N 13
ATOM 17888 C CA . LEU A 1 35 ? -7.685 -9.482 3.273 1.00 0.00 115 LEU A CA 13
ATOM 17889 C C . LEU A 1 35 ? -6.360 -9.196 3.972 1.00 0.00 115 LEU A C 13
ATOM 17890 O O . LEU A 1 35 ? -5.295 -9.574 3.484 1.00 0.00 115 LEU A O 13
ATOM 17906 N N . TRP A 1 36 ? -6.434 -8.528 5.117 1.00 0.00 116 TRP A N 13
ATOM 17907 C CA . TRP A 1 36 ? -5.240 -8.193 5.885 1.00 0.00 116 TRP A CA 13
ATOM 17908 C C . TRP A 1 36 ? -4.282 -9.378 5.946 1.00 0.00 116 TRP A C 13
ATOM 17909 O O . TRP A 1 36 ? -3.100 -9.248 5.630 1.00 0.00 116 TRP A O 13
ATOM 17930 N N . GLU A 1 37 ? -4.800 -10.532 6.355 1.00 0.00 117 GLU A N 13
ATOM 17931 C CA . GLU A 1 37 ? -3.989 -11.739 6.457 1.00 0.00 117 GLU A CA 13
ATOM 17932 C C . GLU A 1 37 ? -3.275 -12.029 5.140 1.00 0.00 117 GLU A C 13
ATOM 17933 O O . GLU A 1 37 ? -2.069 -12.276 5.117 1.00 0.00 117 GLU A O 13
ATOM 17945 N N . GLN A 1 38 ? -4.028 -11.996 4.046 1.00 0.00 118 GLN A N 13
ATOM 17946 C CA . GLN A 1 38 ? -3.468 -12.256 2.725 1.00 0.00 118 GLN A CA 13
ATOM 17947 C C . GLN A 1 38 ? -2.290 -11.330 2.441 1.00 0.00 118 GLN A C 13
ATOM 17948 O O . GLN A 1 38 ? -1.206 -11.784 2.075 1.00 0.00 118 GLN A O 13
ATOM 17962 N N . ILE A 1 39 ? -2.511 -10.031 2.612 1.00 0.00 119 ILE A N 13
ATOM 17963 C CA . ILE A 1 39 ? -1.467 -9.042 2.375 1.00 0.00 119 ILE A CA 13
ATOM 17964 C C . ILE A 1 39 ? -0.212 -9.362 3.181 1.00 0.00 119 ILE A C 13
ATOM 17965 O O . ILE A 1 39 ? 0.869 -9.540 2.620 1.00 0.00 119 ILE A O 13
ATOM 17981 N N . SER A 1 40 ? -0.365 -9.437 4.499 1.00 0.00 120 SER A N 13
ATOM 17982 C CA . SER A 1 40 ? 0.756 -9.734 5.383 1.00 0.00 120 SER A CA 13
ATOM 17983 C C . SER A 1 40 ? 1.562 -10.918 4.858 1.00 0.00 120 SER A C 13
ATOM 17984 O O . SER A 1 40 ? 2.791 -10.925 4.926 1.00 0.00 120 SER A O 13
ATOM 17992 N N . SER A 1 41 ? 0.861 -11.918 4.333 1.00 0.00 121 SER A N 13
ATOM 17993 C CA . SER A 1 41 ? 1.510 -13.110 3.800 1.00 0.00 121 SER A CA 13
ATOM 17994 C C . SER A 1 41 ? 2.269 -12.786 2.516 1.00 0.00 121 SER A C 13
ATOM 17995 O O . SER A 1 41 ? 3.411 -13.207 2.333 1.00 0.00 121 SER A O 13
ATOM 18003 N N . LYS A 1 42 ? 1.625 -12.034 1.630 1.00 0.00 122 LYS A N 13
ATOM 18004 C CA . LYS A 1 42 ? 2.237 -11.652 0.363 1.00 0.00 122 LYS A CA 13
ATOM 18005 C C . LYS A 1 42 ? 3.501 -10.830 0.595 1.00 0.00 122 LYS A C 13
ATOM 18006 O O . LYS A 1 42 ? 4.585 -11.202 0.146 1.00 0.00 122 LYS A O 13
ATOM 18025 N N . MET A 1 43 ? 3.354 -9.714 1.301 1.00 0.00 123 MET A N 13
ATOM 18026 C CA . MET A 1 43 ? 4.486 -8.842 1.595 1.00 0.00 123 MET A CA 13
ATOM 18027 C C . MET A 1 43 ? 5.592 -9.609 2.312 1.00 0.00 123 MET A C 13
ATOM 18028 O O . MET A 1 43 ? 6.774 -9.300 2.160 1.00 0.00 123 MET A O 13
ATOM 18042 N N . ARG A 1 44 ? 5.200 -10.611 3.093 1.00 0.00 124 ARG A N 13
ATOM 18043 C CA . ARG A 1 44 ? 6.159 -11.421 3.834 1.00 0.00 124 ARG A CA 13
ATOM 18044 C C . ARG A 1 44 ? 6.994 -12.278 2.887 1.00 0.00 124 ARG A C 13
ATOM 18045 O O . ARG A 1 44 ? 8.175 -12.519 3.132 1.00 0.00 124 ARG A O 13
ATOM 18066 N N . GLU A 1 45 ? 6.370 -12.736 1.806 1.00 0.00 125 GLU A N 13
ATOM 18067 C CA . GLU A 1 45 ? 7.056 -13.567 0.823 1.00 0.00 125 GLU A CA 13
ATOM 18068 C C . GLU A 1 45 ? 8.303 -12.866 0.294 1.00 0.00 125 GLU A C 13
ATOM 18069 O O . GLU A 1 45 ? 9.357 -13.483 0.136 1.00 0.00 125 GLU A O 13
ATOM 18081 N N . LYS A 1 46 ? 8.176 -11.572 0.020 1.00 0.00 126 LYS A N 13
ATOM 18082 C CA . LYS A 1 46 ? 9.292 -10.785 -0.492 1.00 0.00 126 LYS A CA 13
ATOM 18083 C C . LYS A 1 46 ? 10.573 -11.092 0.277 1.00 0.00 126 LYS A C 13
ATOM 18084 O O . LYS A 1 46 ? 11.659 -11.132 -0.299 1.00 0.00 126 LYS A O 13
ATOM 18103 N N . GLY A 1 47 ? 10.437 -11.309 1.582 1.00 0.00 127 GLY A N 13
ATOM 18104 C CA . GLY A 1 47 ? 11.591 -11.611 2.408 1.00 0.00 127 GLY A CA 13
ATOM 18105 C C . GLY A 1 47 ? 11.597 -10.826 3.705 1.00 0.00 127 GLY A C 13
ATOM 18106 O O . GLY A 1 47 ? 12.659 -10.520 4.249 1.00 0.00 127 GLY A O 13
ATOM 18110 N N . PHE A 1 48 ? 10.409 -10.497 4.201 1.00 0.00 128 PHE A N 13
ATOM 18111 C CA . PHE A 1 48 ? 10.282 -9.740 5.441 1.00 0.00 128 PHE A CA 13
ATOM 18112 C C . PHE A 1 48 ? 9.294 -10.413 6.390 1.00 0.00 128 PHE A C 13
ATOM 18113 O O . PHE A 1 48 ? 8.081 -10.339 6.195 1.00 0.00 128 PHE A O 13
ATOM 18130 N N . ASP A 1 49 ? 9.823 -11.070 7.416 1.00 0.00 129 ASP A N 13
ATOM 18131 C CA . ASP A 1 49 ? 8.989 -11.756 8.396 1.00 0.00 129 ASP A CA 13
ATOM 18132 C C . ASP A 1 49 ? 8.296 -10.756 9.315 1.00 0.00 129 ASP A C 13
ATOM 18133 O O . ASP A 1 49 ? 8.877 -10.293 10.297 1.00 0.00 129 ASP A O 13
ATOM 18142 N N . ARG A 1 50 ? 7.050 -10.425 8.989 1.00 0.00 130 ARG A N 13
ATOM 18143 C CA . ARG A 1 50 ? 6.278 -9.477 9.784 1.00 0.00 130 ARG A CA 13
ATOM 18144 C C . ARG A 1 50 ? 4.969 -10.103 10.256 1.00 0.00 130 ARG A C 13
ATOM 18145 O O . ARG A 1 50 ? 4.556 -11.151 9.759 1.00 0.00 130 ARG A O 13
ATOM 18166 N N . SER A 1 51 ? 4.322 -9.454 11.218 1.00 0.00 131 SER A N 13
ATOM 18167 C CA . SER A 1 51 ? 3.062 -9.949 11.761 1.00 0.00 131 SER A CA 13
ATOM 18168 C C . SER A 1 51 ? 1.881 -9.175 11.182 1.00 0.00 131 SER A C 13
ATOM 18169 O O . SER A 1 51 ? 2.013 -8.039 10.726 1.00 0.00 131 SER A O 13
ATOM 18177 N N . PRO A 1 52 ? 0.697 -9.805 11.201 1.00 0.00 132 PRO A N 13
ATOM 18178 C CA . PRO A 1 52 ? -0.532 -9.195 10.683 1.00 0.00 132 PRO A CA 13
ATOM 18179 C C . PRO A 1 52 ? -1.020 -8.044 11.555 1.00 0.00 132 PRO A C 13
ATOM 18180 O O . PRO A 1 52 ? -1.528 -7.043 11.050 1.00 0.00 132 PRO A O 13
ATOM 18191 N N . ASP A 1 53 ? -0.862 -8.192 12.866 1.00 0.00 133 ASP A N 13
ATOM 18192 C CA . ASP A 1 53 ? -1.285 -7.162 13.808 1.00 0.00 133 ASP A CA 13
ATOM 18193 C C . ASP A 1 53 ? -0.491 -5.876 13.600 1.00 0.00 133 ASP A C 13
ATOM 18194 O O . ASP A 1 53 ? -0.961 -4.786 13.925 1.00 0.00 133 ASP A O 13
ATOM 18203 N N . MET A 1 54 ? 0.714 -6.012 13.058 1.00 0.00 134 MET A N 13
ATOM 18204 C CA . MET A 1 54 ? 1.573 -4.860 12.807 1.00 0.00 134 MET A CA 13
ATOM 18205 C C . MET A 1 54 ? 1.116 -4.102 11.564 1.00 0.00 134 MET A C 13
ATOM 18206 O O . MET A 1 54 ? 1.111 -2.870 11.544 1.00 0.00 134 MET A O 13
ATOM 18220 N N . CYS A 1 55 ? 0.732 -4.844 10.532 1.00 0.00 135 CYS A N 13
ATOM 18221 C CA . CYS A 1 55 ? 0.274 -4.241 9.285 1.00 0.00 135 CYS A CA 13
ATOM 18222 C C . CYS A 1 55 ? -0.977 -3.399 9.516 1.00 0.00 135 CYS A C 13
ATOM 18223 O O . CYS A 1 55 ? -1.124 -2.316 8.949 1.00 0.00 135 CYS A O 13
ATOM 18231 N N . THR A 1 56 ? -1.879 -3.906 10.351 1.00 0.00 136 THR A N 13
ATOM 18232 C CA . THR A 1 56 ? -3.119 -3.203 10.654 1.00 0.00 136 THR A CA 13
ATOM 18233 C C . THR A 1 56 ? -2.856 -1.969 11.509 1.00 0.00 136 THR A C 13
ATOM 18234 O O . THR A 1 56 ? -3.267 -0.861 11.161 1.00 0.00 136 THR A O 13
ATOM 18245 N N . ASP A 1 57 ? -2.169 -2.166 12.629 1.00 0.00 137 ASP A N 13
ATOM 18246 C CA . ASP A 1 57 ? -1.850 -1.068 13.534 1.00 0.00 137 ASP A CA 13
ATOM 18247 C C . ASP A 1 57 ? -1.053 0.015 12.813 1.00 0.00 137 ASP A C 13
ATOM 18248 O O . ASP A 1 57 ? -1.305 1.208 12.988 1.00 0.00 137 ASP A O 13
ATOM 18257 N N . LYS A 1 58 ? -0.088 -0.407 12.003 1.00 0.00 138 LYS A N 13
ATOM 18258 C CA . LYS A 1 58 ? 0.748 0.525 11.256 1.00 0.00 138 LYS A CA 13
ATOM 18259 C C . LYS A 1 58 ? -0.094 1.362 10.298 1.00 0.00 138 LYS A C 13
ATOM 18260 O O . LYS A 1 58 ? -0.055 2.592 10.336 1.00 0.00 138 LYS A O 13
ATOM 18279 N N . TRP A 1 59 ? -0.855 0.688 9.443 1.00 0.00 139 TRP A N 13
ATOM 18280 C CA . TRP A 1 59 ? -1.707 1.371 8.476 1.00 0.00 139 TRP A CA 13
ATOM 18281 C C . TRP A 1 59 ? -2.615 2.381 9.169 1.00 0.00 139 TRP A C 13
ATOM 18282 O O . TRP A 1 59 ? -2.825 3.486 8.668 1.00 0.00 139 TRP A O 13
ATOM 18303 N N . ARG A 1 60 ? -3.149 1.996 10.323 1.00 0.00 140 ARG A N 13
ATOM 18304 C CA . ARG A 1 60 ? -4.035 2.869 11.084 1.00 0.00 140 ARG A CA 13
ATOM 18305 C C . ARG A 1 60 ? -3.360 4.205 11.379 1.00 0.00 140 ARG A C 13
ATOM 18306 O O . ARG A 1 60 ? -3.885 5.265 11.040 1.00 0.00 140 ARG A O 13
ATOM 18327 N N . ASN A 1 61 ? -2.193 4.146 12.012 1.00 0.00 141 ASN A N 13
ATOM 18328 C CA . ASN A 1 61 ? -1.447 5.352 12.354 1.00 0.00 141 ASN A CA 13
ATOM 18329 C C . ASN A 1 61 ? -1.165 6.187 11.109 1.00 0.00 141 ASN A C 13
ATOM 18330 O O . ASN A 1 61 ? -1.170 7.418 11.160 1.00 0.00 141 ASN A O 13
ATOM 18341 N N . LEU A 1 62 ? -0.919 5.511 9.992 1.00 0.00 142 LEU A N 13
ATOM 18342 C CA . LEU A 1 62 ? -0.635 6.191 8.733 1.00 0.00 142 LEU A CA 13
ATOM 18343 C C . LEU A 1 62 ? -1.822 7.043 8.295 1.00 0.00 142 LEU A C 13
ATOM 18344 O O . LEU A 1 62 ? -1.649 8.140 7.762 1.00 0.00 142 LEU A O 13
ATOM 18360 N N . LEU A 1 63 ? -3.027 6.533 8.525 1.00 0.00 143 LEU A N 13
ATOM 18361 C CA . LEU A 1 63 ? -4.243 7.249 8.156 1.00 0.00 143 LEU A CA 13
ATOM 18362 C C . LEU A 1 63 ? -4.419 8.501 9.010 1.00 0.00 143 LEU A C 13
ATOM 18363 O O . LEU A 1 63 ? -4.426 9.620 8.497 1.00 0.00 143 LEU A O 13
ATOM 18379 N N . LYS A 1 64 ? -4.558 8.304 10.317 1.00 0.00 144 LYS A N 13
ATOM 18380 C CA . LYS A 1 64 ? -4.731 9.416 11.244 1.00 0.00 144 LYS A CA 13
ATOM 18381 C C . LYS A 1 64 ? -3.623 10.450 11.065 1.00 0.00 144 LYS A C 13
ATOM 18382 O O . LYS A 1 64 ? -3.800 11.623 11.392 1.00 0.00 144 LYS A O 13
ATOM 18401 N N . GLU A 1 65 ? -2.484 10.007 10.543 1.00 0.00 145 GLU A N 13
ATOM 18402 C CA . GLU A 1 65 ? -1.350 10.895 10.321 1.00 0.00 145 GLU A CA 13
ATOM 18403 C C . GLU A 1 65 ? -1.471 11.607 8.976 1.00 0.00 145 GLU A C 13
ATOM 18404 O O . GLU A 1 65 ? -1.095 12.772 8.842 1.00 0.00 145 GLU A O 13
ATOM 18416 N N . PHE A 1 66 ? -2.000 10.899 7.984 1.00 0.00 146 PHE A N 13
ATOM 18417 C CA . PHE A 1 66 ? -2.170 11.461 6.649 1.00 0.00 146 PHE A CA 13
ATOM 18418 C C . PHE A 1 66 ? -3.214 12.575 6.658 1.00 0.00 146 PHE A C 13
ATOM 18419 O O . PHE A 1 66 ? -3.076 13.575 5.954 1.00 0.00 146 PHE A O 13
ATOM 18436 N N . LYS A 1 67 ? -4.258 12.393 7.460 1.00 0.00 147 LYS A N 13
ATOM 18437 C CA . LYS A 1 67 ? -5.325 13.380 7.562 1.00 0.00 147 LYS A CA 13
ATOM 18438 C C . LYS A 1 67 ? -5.738 13.881 6.181 1.00 0.00 147 LYS A C 13
ATOM 18439 O O . LYS A 1 67 ? -5.733 15.083 5.918 1.00 0.00 147 LYS A O 13
ATOM 18458 N N . LYS A 1 68 ? -6.096 12.951 5.303 1.00 0.00 148 LYS A N 13
ATOM 18459 C CA . LYS A 1 68 ? -6.514 13.296 3.949 1.00 0.00 148 LYS A CA 13
ATOM 18460 C C . LYS A 1 68 ? -8.035 13.366 3.851 1.00 0.00 148 LYS A C 13
ATOM 18461 O O . LYS A 1 68 ? -8.745 12.625 4.530 1.00 0.00 148 LYS A O 13
ATOM 18480 N N . ALA A 1 69 ? -8.528 14.261 3.001 1.00 0.00 149 ALA A N 13
ATOM 18481 C CA . ALA A 1 69 ? -9.964 14.424 2.811 1.00 0.00 149 ALA A CA 13
ATOM 18482 C C . ALA A 1 69 ? -10.669 13.073 2.762 1.00 0.00 149 ALA A C 13
ATOM 18483 O O . ALA A 1 69 ? -10.334 12.215 1.944 1.00 0.00 149 ALA A O 13
ATOM 18490 N N . LYS A 1 70 ? -11.645 12.888 3.644 1.00 0.00 150 LYS A N 13
ATOM 18491 C CA . LYS A 1 70 ? -12.398 11.641 3.703 1.00 0.00 150 LYS A CA 13
ATOM 18492 C C . LYS A 1 70 ? -13.891 11.913 3.859 1.00 0.00 150 LYS A C 13
ATOM 18493 O O . LYS A 1 70 ? -14.291 12.972 4.345 1.00 0.00 150 LYS A O 13
ATOM 18512 N N . HIS A 1 71 ? -14.710 10.951 3.446 1.00 0.00 151 HIS A N 13
ATOM 18513 C CA . HIS A 1 71 ? -16.159 11.087 3.543 1.00 0.00 151 HIS A CA 13
ATOM 18514 C C . HIS A 1 71 ? -16.656 10.639 4.914 1.00 0.00 151 HIS A C 13
ATOM 18515 O O . HIS A 1 71 ? -17.702 10.000 5.028 1.00 0.00 151 HIS A O 13
ATOM 18529 N N . HIS A 1 72 ? -15.898 10.978 5.953 1.00 0.00 152 HIS A N 13
ATOM 18530 C CA . HIS A 1 72 ? -16.262 10.610 7.316 1.00 0.00 152 HIS A CA 13
ATOM 18531 C C . HIS A 1 72 ? -17.328 11.554 7.867 1.00 0.00 152 HIS A C 13
ATOM 18532 O O . HIS A 1 72 ? -17.011 12.586 8.457 1.00 0.00 152 HIS A O 13
ATOM 18546 N N . ASP A 1 73 ? -18.591 11.192 7.669 1.00 0.00 153 ASP A N 13
ATOM 18547 C CA . ASP A 1 73 ? -19.703 12.005 8.147 1.00 0.00 153 ASP A CA 13
ATOM 18548 C C . ASP A 1 73 ? -20.524 11.248 9.185 1.00 0.00 153 ASP A C 13
ATOM 18549 O O . ASP A 1 73 ? -20.911 11.805 10.212 1.00 0.00 153 ASP A O 13
ATOM 18558 N N . ARG A 1 74 ? -20.787 9.974 8.910 1.00 0.00 154 ARG A N 13
ATOM 18559 C CA . ARG A 1 74 ? -21.564 9.141 9.819 1.00 0.00 154 ARG A CA 13
ATOM 18560 C C . ARG A 1 74 ? -21.057 9.279 11.252 1.00 0.00 154 ARG A C 13
ATOM 18561 O O . ARG A 1 74 ? -21.825 9.176 12.206 1.00 0.00 154 ARG A O 13
ATOM 18582 N N . GLY A 1 75 ? -19.755 9.512 11.393 1.00 0.00 155 GLY A N 13
ATOM 18583 C CA . GLY A 1 75 ? -19.167 9.660 12.711 1.00 0.00 155 GLY A CA 13
ATOM 18584 C C . GLY A 1 75 ? -19.817 8.757 13.741 1.00 0.00 155 GLY A C 13
ATOM 18585 O O . GLY A 1 75 ? -20.279 9.223 14.781 1.00 0.00 155 GLY A O 13
ATOM 18589 N N . ASN A 1 76 ? -19.854 7.461 13.449 1.00 0.00 156 ASN A N 13
ATOM 18590 C CA . ASN A 1 76 ? -20.455 6.490 14.357 1.00 0.00 156 ASN A CA 13
ATOM 18591 C C . ASN A 1 76 ? -20.196 6.873 15.811 1.00 0.00 156 ASN A C 13
ATOM 18592 O O . ASN A 1 76 ? -19.076 7.220 16.183 1.00 0.00 156 ASN A O 13
ATOM 18603 N N . GLY A 1 77 ? -21.241 6.806 16.630 1.00 0.00 157 GLY A N 13
ATOM 18604 C CA . GLY A 1 77 ? -21.106 7.147 18.034 1.00 0.00 157 GLY A CA 13
ATOM 18605 C C . GLY A 1 77 ? -20.458 6.040 18.841 1.00 0.00 157 GLY A C 13
ATOM 18606 O O . GLY A 1 77 ? -20.756 4.862 18.643 1.00 0.00 157 GLY A O 13
ATOM 18610 N N . SER A 1 78 ? -19.565 6.417 19.751 1.00 0.00 158 SER A N 13
ATOM 18611 C CA . SER A 1 78 ? -18.868 5.446 20.586 1.00 0.00 158 SER A CA 13
ATOM 18612 C C . SER A 1 78 ? -19.648 5.173 21.868 1.00 0.00 158 SER A C 13
ATOM 18613 O O . SER A 1 78 ? -20.017 4.033 22.152 1.00 0.00 158 SER A O 13
ATOM 18621 N N . ALA A 1 79 ? -19.896 6.227 22.639 1.00 0.00 159 ALA A N 13
ATOM 18622 C CA . ALA A 1 79 ? -20.634 6.102 23.890 1.00 0.00 159 ALA A CA 13
ATOM 18623 C C . ALA A 1 79 ? -21.303 7.419 24.266 1.00 0.00 159 ALA A C 13
ATOM 18624 O O . ALA A 1 79 ? -20.666 8.473 24.267 1.00 0.00 159 ALA A O 13
ATOM 18631 N N . LYS A 1 80 ? -22.591 7.354 24.586 1.00 0.00 160 LYS A N 13
ATOM 18632 C CA . LYS A 1 80 ? -23.347 8.541 24.966 1.00 0.00 160 LYS A CA 13
ATOM 18633 C C . LYS A 1 80 ? -23.049 8.938 26.408 1.00 0.00 160 LYS A C 13
ATOM 18634 O O . LYS A 1 80 ? -22.943 8.084 27.287 1.00 0.00 160 LYS A O 13
ATOM 18653 N N . MET A 1 81 ? -22.917 10.240 26.643 1.00 0.00 161 MET A N 13
ATOM 18654 C CA . MET A 1 81 ? -22.634 10.749 27.980 1.00 0.00 161 MET A CA 13
ATOM 18655 C C . MET A 1 81 ? -23.348 9.919 29.041 1.00 0.00 161 MET A C 13
ATOM 18656 O O . MET A 1 81 ? -24.523 9.584 28.893 1.00 0.00 161 MET A O 13
ATOM 18670 N N . SER A 1 82 ? -22.631 9.590 30.110 1.00 0.00 162 SER A N 13
ATOM 18671 C CA . SER A 1 82 ? -23.196 8.794 31.194 1.00 0.00 162 SER A CA 13
ATOM 18672 C C . SER A 1 82 ? -22.523 9.129 32.522 1.00 0.00 162 SER A C 13
ATOM 18673 O O . SER A 1 82 ? -21.296 9.198 32.609 1.00 0.00 162 SER A O 13
ATOM 18681 N N . TYR A 1 83 ? -23.333 9.336 33.553 1.00 0.00 163 TYR A N 13
ATOM 18682 C CA . TYR A 1 83 ? -22.818 9.667 34.877 1.00 0.00 163 TYR A CA 13
ATOM 18683 C C . TYR A 1 83 ? -23.541 8.870 35.958 1.00 0.00 163 TYR A C 13
ATOM 18684 O O . TYR A 1 83 ? -24.750 8.648 35.878 1.00 0.00 163 TYR A O 13
ATOM 18702 N N . TYR A 1 84 ? -22.793 8.442 36.968 1.00 0.00 164 TYR A N 13
ATOM 18703 C CA . TYR A 1 84 ? -23.361 7.668 38.066 1.00 0.00 164 TYR A CA 13
ATOM 18704 C C . TYR A 1 84 ? -23.578 8.544 39.296 1.00 0.00 164 TYR A C 13
ATOM 18705 O O . TYR A 1 84 ? -22.983 9.615 39.423 1.00 0.00 164 TYR A O 13
ATOM 18723 N N . LYS A 1 85 ? -24.434 8.082 40.200 1.00 0.00 165 LYS A N 13
ATOM 18724 C CA . LYS A 1 85 ? -24.730 8.821 41.422 1.00 0.00 165 LYS A CA 13
ATOM 18725 C C . LYS A 1 85 ? -23.447 9.170 42.171 1.00 0.00 165 LYS A C 13
ATOM 18726 O O . LYS A 1 85 ? -22.402 8.561 41.946 1.00 0.00 165 LYS A O 13
ATOM 18745 N N . GLU A 1 86 ? -23.537 10.154 43.061 1.00 0.00 166 GLU A N 13
ATOM 18746 C CA . GLU A 1 86 ? -22.383 10.583 43.842 1.00 0.00 166 GLU A CA 13
ATOM 18747 C C . GLU A 1 86 ? -22.166 9.665 45.042 1.00 0.00 166 GLU A C 13
ATOM 18748 O O . GLU A 1 86 ? -22.889 8.686 45.225 1.00 0.00 166 GLU A O 13
ATOM 18760 N N . LYS A 1 1 ? 6.700 13.275 9.244 1.00 0.00 81 LYS A N 14
ATOM 18761 C CA . LYS A 1 1 ? 6.656 11.833 9.460 1.00 0.00 81 LYS A CA 14
ATOM 18762 C C . LYS A 1 1 ? 8.058 11.274 9.683 1.00 0.00 81 LYS A C 14
ATOM 18763 O O . LYS A 1 1 ? 8.987 11.582 8.936 1.00 0.00 81 LYS A O 14
ATOM 18782 N N . LYS A 1 2 ? 8.203 10.448 10.714 1.00 0.00 82 LYS A N 14
ATOM 18783 C CA . LYS A 1 2 ? 9.490 9.843 11.034 1.00 0.00 82 LYS A CA 14
ATOM 18784 C C . LYS A 1 2 ? 9.552 8.402 10.538 1.00 0.00 82 LYS A C 14
ATOM 18785 O O . LYS A 1 2 ? 8.759 7.558 10.955 1.00 0.00 82 LYS A O 14
ATOM 18804 N N . ARG A 1 3 ? 10.500 8.127 9.648 1.00 0.00 83 ARG A N 14
ATOM 18805 C CA . ARG A 1 3 ? 10.665 6.788 9.097 1.00 0.00 83 ARG A CA 14
ATOM 18806 C C . ARG A 1 3 ? 11.243 5.837 10.141 1.00 0.00 83 ARG A C 14
ATOM 18807 O O . ARG A 1 3 ? 12.448 5.834 10.394 1.00 0.00 83 ARG A O 14
ATOM 18828 N N . ALA A 1 4 ? 10.376 5.032 10.745 1.00 0.00 84 ALA A N 14
ATOM 18829 C CA . ALA A 1 4 ? 10.800 4.076 11.760 1.00 0.00 84 ALA A CA 14
ATOM 18830 C C . ALA A 1 4 ? 11.810 3.085 11.193 1.00 0.00 84 ALA A C 14
ATOM 18831 O O . ALA A 1 4 ? 11.977 2.981 9.979 1.00 0.00 84 ALA A O 14
ATOM 18838 N N . GLU A 1 5 ? 12.482 2.358 12.081 1.00 0.00 85 GLU A N 14
ATOM 18839 C CA . GLU A 1 5 ? 13.478 1.377 11.668 1.00 0.00 85 GLU A CA 14
ATOM 18840 C C . GLU A 1 5 ? 12.817 0.049 11.309 1.00 0.00 85 GLU A C 14
ATOM 18841 O O . GLU A 1 5 ? 13.050 -0.504 10.233 1.00 0.00 85 GLU A O 14
ATOM 18853 N N . THR A 1 6 ? 11.990 -0.458 12.218 1.00 0.00 86 THR A N 14
ATOM 18854 C CA . THR A 1 6 ? 11.295 -1.721 11.999 1.00 0.00 86 THR A CA 14
ATOM 18855 C C . THR A 1 6 ? 10.774 -1.822 10.570 1.00 0.00 86 THR A C 14
ATOM 18856 O O . THR A 1 6 ? 10.937 -2.848 9.911 1.00 0.00 86 THR A O 14
ATOM 18867 N N . TRP A 1 7 ? 10.147 -0.750 10.098 1.00 0.00 87 TRP A N 14
ATOM 18868 C CA . TRP A 1 7 ? 9.602 -0.719 8.745 1.00 0.00 87 TRP A CA 14
ATOM 18869 C C . TRP A 1 7 ? 10.466 0.142 7.830 1.00 0.00 87 TRP A C 14
ATOM 18870 O O . TRP A 1 7 ? 10.555 1.357 8.007 1.00 0.00 87 TRP A O 14
ATOM 18891 N N . VAL A 1 8 ? 11.102 -0.495 6.852 1.00 0.00 88 VAL A N 14
ATOM 18892 C CA . VAL A 1 8 ? 11.958 0.214 5.908 1.00 0.00 88 VAL A CA 14
ATOM 18893 C C . VAL A 1 8 ? 11.160 0.707 4.706 1.00 0.00 88 VAL A C 14
ATOM 18894 O O . VAL A 1 8 ? 10.001 0.337 4.524 1.00 0.00 88 VAL A O 14
ATOM 18907 N N . GLN A 1 9 ? 11.790 1.544 3.888 1.00 0.00 89 GLN A N 14
ATOM 18908 C CA . GLN A 1 9 ? 11.139 2.088 2.703 1.00 0.00 89 GLN A CA 14
ATOM 18909 C C . GLN A 1 9 ? 10.475 0.982 1.890 1.00 0.00 89 GLN A C 14
ATOM 18910 O O . GLN A 1 9 ? 9.409 1.180 1.307 1.00 0.00 89 GLN A O 14
ATOM 18924 N N . ASP A 1 10 ? 11.112 -0.184 1.856 1.00 0.00 90 ASP A N 14
ATOM 18925 C CA . ASP A 1 10 ? 10.583 -1.323 1.115 1.00 0.00 90 ASP A CA 14
ATOM 18926 C C . ASP A 1 10 ? 9.255 -1.786 1.707 1.00 0.00 90 ASP A C 14
ATOM 18927 O O . ASP A 1 10 ? 8.209 -1.679 1.068 1.00 0.00 90 ASP A O 14
ATOM 18936 N N . GLU A 1 11 ? 9.307 -2.303 2.930 1.00 0.00 91 GLU A N 14
ATOM 18937 C CA . GLU A 1 11 ? 8.108 -2.785 3.607 1.00 0.00 91 GLU A CA 14
ATOM 18938 C C . GLU A 1 11 ? 6.953 -1.803 3.432 1.00 0.00 91 GLU A C 14
ATOM 18939 O O . GLU A 1 11 ? 5.823 -2.200 3.147 1.00 0.00 91 GLU A O 14
ATOM 18951 N N . THR A 1 12 ? 7.246 -0.518 3.606 1.00 0.00 92 THR A N 14
ATOM 18952 C CA . THR A 1 12 ? 6.233 0.522 3.470 1.00 0.00 92 THR A CA 14
ATOM 18953 C C . THR A 1 12 ? 5.735 0.619 2.033 1.00 0.00 92 THR A C 14
ATOM 18954 O O . THR A 1 12 ? 4.600 0.246 1.732 1.00 0.00 92 THR A O 14
ATOM 18965 N N . ARG A 1 13 ? 6.589 1.121 1.148 1.00 0.00 93 ARG A N 14
ATOM 18966 C CA . ARG A 1 13 ? 6.235 1.268 -0.259 1.00 0.00 93 ARG A CA 14
ATOM 18967 C C . ARG A 1 13 ? 5.366 0.103 -0.725 1.00 0.00 93 ARG A C 14
ATOM 18968 O O . ARG A 1 13 ? 4.280 0.304 -1.267 1.00 0.00 93 ARG A O 14
ATOM 18989 N N . SER A 1 14 ? 5.853 -1.115 -0.509 1.00 0.00 94 SER A N 14
ATOM 18990 C CA . SER A 1 14 ? 5.124 -2.312 -0.911 1.00 0.00 94 SER A CA 14
ATOM 18991 C C . SER A 1 14 ? 3.800 -2.419 -0.160 1.00 0.00 94 SER A C 14
ATOM 18992 O O . SER A 1 14 ? 2.746 -2.630 -0.762 1.00 0.00 94 SER A O 14
ATOM 19000 N N . LEU A 1 15 ? 3.861 -2.271 1.159 1.00 0.00 95 LEU A N 14
ATOM 19001 C CA . LEU A 1 15 ? 2.668 -2.350 1.994 1.00 0.00 95 LEU A CA 14
ATOM 19002 C C . LEU A 1 15 ? 1.519 -1.558 1.379 1.00 0.00 95 LEU A C 14
ATOM 19003 O O . LEU A 1 15 ? 0.430 -2.091 1.165 1.00 0.00 95 LEU A O 14
ATOM 19019 N N . ILE A 1 16 ? 1.770 -0.285 1.095 1.00 0.00 96 ILE A N 14
ATOM 19020 C CA . ILE A 1 16 ? 0.757 0.579 0.501 1.00 0.00 96 ILE A CA 14
ATOM 19021 C C . ILE A 1 16 ? 0.289 0.033 -0.844 1.00 0.00 96 ILE A C 14
ATOM 19022 O O . ILE A 1 16 ? -0.895 0.097 -1.172 1.00 0.00 96 ILE A O 14
ATOM 19038 N N . MET A 1 17 ? 1.227 -0.504 -1.617 1.00 0.00 97 MET A N 14
ATOM 19039 C CA . MET A 1 17 ? 0.910 -1.064 -2.925 1.00 0.00 97 MET A CA 14
ATOM 19040 C C . MET A 1 17 ? -0.132 -2.171 -2.805 1.00 0.00 97 MET A C 14
ATOM 19041 O O . MET A 1 17 ? -1.208 -2.092 -3.397 1.00 0.00 97 MET A O 14
ATOM 19055 N N . PHE A 1 18 ? 0.194 -3.204 -2.034 1.00 0.00 98 PHE A N 14
ATOM 19056 C CA . PHE A 1 18 ? -0.713 -4.328 -1.837 1.00 0.00 98 PHE A CA 14
ATOM 19057 C C . PHE A 1 18 ? -2.096 -3.842 -1.412 1.00 0.00 98 PHE A C 14
ATOM 19058 O O . PHE A 1 18 ? -3.113 -4.430 -1.782 1.00 0.00 98 PHE A O 14
ATOM 19075 N N . ARG A 1 19 ? -2.125 -2.766 -0.633 1.00 0.00 99 ARG A N 14
ATOM 19076 C CA . ARG A 1 19 ? -3.382 -2.202 -0.156 1.00 0.00 99 ARG A CA 14
ATOM 19077 C C . ARG A 1 19 ? -4.268 -1.782 -1.325 1.00 0.00 99 ARG A C 14
ATOM 19078 O O . ARG A 1 19 ? -5.407 -2.233 -1.446 1.00 0.00 99 ARG A O 14
ATOM 19099 N N . ARG A 1 20 ? -3.737 -0.917 -2.183 1.00 0.00 100 ARG A N 14
ATOM 19100 C CA . ARG A 1 20 ? -4.480 -0.436 -3.341 1.00 0.00 100 ARG A CA 14
ATOM 19101 C C . ARG A 1 20 ? -5.089 -1.599 -4.118 1.00 0.00 100 ARG A C 14
ATOM 19102 O O . ARG A 1 20 ? -6.249 -1.547 -4.527 1.00 0.00 100 ARG A O 14
ATOM 19123 N N . GLY A 1 21 ? -4.298 -2.649 -4.319 1.00 0.00 101 GLY A N 14
ATOM 19124 C CA . GLY A 1 21 ? -4.777 -3.810 -5.047 1.00 0.00 101 GLY A CA 14
ATOM 19125 C C . GLY A 1 21 ? -5.928 -4.501 -4.343 1.00 0.00 101 GLY A C 14
ATOM 19126 O O . GLY A 1 21 ? -6.800 -5.082 -4.990 1.00 0.00 101 GLY A O 14
ATOM 19130 N N . MET A 1 22 ? -5.931 -4.440 -3.016 1.00 0.00 102 MET A N 14
ATOM 19131 C CA . MET A 1 22 ? -6.984 -5.066 -2.225 1.00 0.00 102 MET A CA 14
ATOM 19132 C C . MET A 1 22 ? -8.100 -4.072 -1.922 1.00 0.00 102 MET A C 14
ATOM 19133 O O . MET A 1 22 ? -9.179 -4.455 -1.469 1.00 0.00 102 MET A O 14
ATOM 19147 N N . ASP A 1 23 ? -7.834 -2.795 -2.175 1.00 0.00 103 ASP A N 14
ATOM 19148 C CA . ASP A 1 23 ? -8.817 -1.746 -1.930 1.00 0.00 103 ASP A CA 14
ATOM 19149 C C . ASP A 1 23 ? -10.219 -2.218 -2.304 1.00 0.00 103 ASP A C 14
ATOM 19150 O O . ASP A 1 23 ? -11.173 -2.017 -1.553 1.00 0.00 103 ASP A O 14
ATOM 19159 N N . GLY A 1 24 ? -10.336 -2.845 -3.470 1.00 0.00 104 GLY A N 14
ATOM 19160 C CA . GLY A 1 24 ? -11.625 -3.334 -3.923 1.00 0.00 104 GLY A CA 14
ATOM 19161 C C . GLY A 1 24 ? -12.305 -4.216 -2.895 1.00 0.00 104 GLY A C 14
ATOM 19162 O O . GLY A 1 24 ? -13.513 -4.111 -2.677 1.00 0.00 104 GLY A O 14
ATOM 19166 N N . LEU A 1 25 ? -11.529 -5.089 -2.262 1.00 0.00 105 LEU A N 14
ATOM 19167 C CA . LEU A 1 25 ? -12.064 -5.995 -1.251 1.00 0.00 105 LEU A CA 14
ATOM 19168 C C . LEU A 1 25 ? -12.469 -5.231 0.006 1.00 0.00 105 LEU A C 14
ATOM 19169 O O . LEU A 1 25 ? -13.583 -5.385 0.506 1.00 0.00 105 LEU A O 14
ATOM 19185 N N . PHE A 1 26 ? -11.558 -4.405 0.510 1.00 0.00 106 PHE A N 14
ATOM 19186 C CA . PHE A 1 26 ? -11.820 -3.616 1.707 1.00 0.00 106 PHE A CA 14
ATOM 19187 C C . PHE A 1 26 ? -13.226 -3.023 1.670 1.00 0.00 106 PHE A C 14
ATOM 19188 O O . PHE A 1 26 ? -13.918 -2.975 2.686 1.00 0.00 106 PHE A O 14
ATOM 19205 N N . ASN A 1 27 ? -13.641 -2.572 0.490 1.00 0.00 107 ASN A N 14
ATOM 19206 C CA . ASN A 1 27 ? -14.963 -1.981 0.320 1.00 0.00 107 ASN A CA 14
ATOM 19207 C C . ASN A 1 27 ? -16.017 -3.062 0.094 1.00 0.00 107 ASN A C 14
ATOM 19208 O O . ASN A 1 27 ? -16.958 -3.201 0.876 1.00 0.00 107 ASN A O 14
ATOM 19219 N N . THR A 1 28 ? -15.852 -3.826 -0.981 1.00 0.00 108 THR A N 14
ATOM 19220 C CA . THR A 1 28 ? -16.787 -4.894 -1.311 1.00 0.00 108 THR A CA 14
ATOM 19221 C C . THR A 1 28 ? -16.952 -5.861 -0.144 1.00 0.00 108 THR A C 14
ATOM 19222 O O . THR A 1 28 ? -18.040 -5.995 0.414 1.00 0.00 108 THR A O 14
ATOM 19233 N N . SER A 1 29 ? -15.864 -6.532 0.220 1.00 0.00 109 SER A N 14
ATOM 19234 C CA . SER A 1 29 ? -15.889 -7.490 1.319 1.00 0.00 109 SER A CA 14
ATOM 19235 C C . SER A 1 29 ? -16.340 -6.820 2.613 1.00 0.00 109 SER A C 14
ATOM 19236 O O . SER A 1 29 ? -16.164 -5.615 2.797 1.00 0.00 109 SER A O 14
ATOM 19244 N N . LYS A 1 30 ? -16.923 -7.609 3.509 1.00 0.00 110 LYS A N 14
ATOM 19245 C CA . LYS A 1 30 ? -17.400 -7.095 4.787 1.00 0.00 110 LYS A CA 14
ATOM 19246 C C . LYS A 1 30 ? -16.335 -7.253 5.868 1.00 0.00 110 LYS A C 14
ATOM 19247 O O . LYS A 1 30 ? -16.130 -6.357 6.686 1.00 0.00 110 LYS A O 14
ATOM 19266 N N . SER A 1 31 ? -15.660 -8.398 5.864 1.00 0.00 111 SER A N 14
ATOM 19267 C CA . SER A 1 31 ? -14.618 -8.674 6.846 1.00 0.00 111 SER A CA 14
ATOM 19268 C C . SER A 1 31 ? -13.249 -8.254 6.318 1.00 0.00 111 SER A C 14
ATOM 19269 O O . SER A 1 31 ? -12.908 -8.520 5.167 1.00 0.00 111 SER A O 14
ATOM 19277 N N . ASN A 1 32 ? -12.470 -7.595 7.170 1.00 0.00 112 ASN A N 14
ATOM 19278 C CA . ASN A 1 32 ? -11.138 -7.137 6.790 1.00 0.00 112 ASN A CA 14
ATOM 19279 C C . ASN A 1 32 ? -10.069 -8.113 7.272 1.00 0.00 112 ASN A C 14
ATOM 19280 O O . ASN A 1 32 ? -9.013 -8.250 6.655 1.00 0.00 112 ASN A O 14
ATOM 19291 N N . LYS A 1 33 ? -10.351 -8.791 8.380 1.00 0.00 113 LYS A N 14
ATOM 19292 C CA . LYS A 1 33 ? -9.416 -9.756 8.946 1.00 0.00 113 LYS A CA 14
ATOM 19293 C C . LYS A 1 33 ? -8.816 -10.637 7.854 1.00 0.00 113 LYS A C 14
ATOM 19294 O O . LYS A 1 33 ? -7.595 -10.732 7.721 1.00 0.00 113 LYS A O 14
ATOM 19313 N N . HIS A 1 34 ? -9.681 -11.278 7.075 1.00 0.00 114 HIS A N 14
ATOM 19314 C CA . HIS A 1 34 ? -9.235 -12.149 5.993 1.00 0.00 114 HIS A CA 14
ATOM 19315 C C . HIS A 1 34 ? -8.331 -11.392 5.024 1.00 0.00 114 HIS A C 14
ATOM 19316 O O . HIS A 1 34 ? -7.216 -11.825 4.733 1.00 0.00 114 HIS A O 14
ATOM 19330 N N . LEU A 1 35 ? -8.820 -10.261 4.527 1.00 0.00 115 LEU A N 14
ATOM 19331 C CA . LEU A 1 35 ? -8.056 -9.444 3.590 1.00 0.00 115 LEU A CA 14
ATOM 19332 C C . LEU A 1 35 ? -6.642 -9.201 4.107 1.00 0.00 115 LEU A C 14
ATOM 19333 O O . LEU A 1 35 ? -5.662 -9.575 3.463 1.00 0.00 115 LEU A O 14
ATOM 19349 N N . TRP A 1 36 ? -6.544 -8.573 5.274 1.00 0.00 116 TRP A N 14
ATOM 19350 C CA . TRP A 1 36 ? -5.249 -8.281 5.878 1.00 0.00 116 TRP A CA 14
ATOM 19351 C C . TRP A 1 36 ? -4.343 -9.507 5.842 1.00 0.00 116 TRP A C 14
ATOM 19352 O O . TRP A 1 36 ? -3.196 -9.429 5.403 1.00 0.00 116 TRP A O 14
ATOM 19373 N N . GLU A 1 37 ? -4.866 -10.638 6.305 1.00 0.00 117 GLU A N 14
ATOM 19374 C CA . GLU A 1 37 ? -4.102 -11.880 6.325 1.00 0.00 117 GLU A CA 14
ATOM 19375 C C . GLU A 1 37 ? -3.434 -12.130 4.976 1.00 0.00 117 GLU A C 14
ATOM 19376 O O . GLU A 1 37 ? -2.293 -12.587 4.913 1.00 0.00 117 GLU A O 14
ATOM 19388 N N . GLN A 1 38 ? -4.154 -11.826 3.901 1.00 0.00 118 GLN A N 14
ATOM 19389 C CA . GLN A 1 38 ? -3.632 -12.019 2.553 1.00 0.00 118 GLN A CA 14
ATOM 19390 C C . GLN A 1 38 ? -2.475 -11.065 2.276 1.00 0.00 118 GLN A C 14
ATOM 19391 O O . GLN A 1 38 ? -1.453 -11.460 1.714 1.00 0.00 118 GLN A O 14
ATOM 19405 N N . ILE A 1 39 ? -2.642 -9.808 2.674 1.00 0.00 119 ILE A N 14
ATOM 19406 C CA . ILE A 1 39 ? -1.611 -8.799 2.469 1.00 0.00 119 ILE A CA 14
ATOM 19407 C C . ILE A 1 39 ? -0.316 -9.185 3.174 1.00 0.00 119 ILE A C 14
ATOM 19408 O O . ILE A 1 39 ? 0.719 -9.373 2.535 1.00 0.00 119 ILE A O 14
ATOM 19424 N N . SER A 1 40 ? -0.381 -9.303 4.497 1.00 0.00 120 SER A N 14
ATOM 19425 C CA . SER A 1 40 ? 0.788 -9.665 5.290 1.00 0.00 120 SER A CA 14
ATOM 19426 C C . SER A 1 40 ? 1.532 -10.837 4.658 1.00 0.00 120 SER A C 14
ATOM 19427 O O . SER A 1 40 ? 2.756 -10.814 4.531 1.00 0.00 120 SER A O 14
ATOM 19435 N N . SER A 1 41 ? 0.783 -11.862 4.263 1.00 0.00 121 SER A N 14
ATOM 19436 C CA . SER A 1 41 ? 1.370 -13.046 3.647 1.00 0.00 121 SER A CA 14
ATOM 19437 C C . SER A 1 41 ? 2.104 -12.681 2.360 1.00 0.00 121 SER A C 14
ATOM 19438 O O . SER A 1 41 ? 3.210 -13.158 2.106 1.00 0.00 121 SER A O 14
ATOM 19446 N N . LYS A 1 42 ? 1.479 -11.833 1.551 1.00 0.00 122 LYS A N 14
ATOM 19447 C CA . LYS A 1 42 ? 2.071 -11.402 0.290 1.00 0.00 122 LYS A CA 14
ATOM 19448 C C . LYS A 1 42 ? 3.309 -10.544 0.534 1.00 0.00 122 LYS A C 14
ATOM 19449 O O . LYS A 1 42 ? 4.405 -10.878 0.086 1.00 0.00 122 LYS A O 14
ATOM 19468 N N . MET A 1 43 ? 3.125 -9.439 1.249 1.00 0.00 123 MET A N 14
ATOM 19469 C CA . MET A 1 43 ? 4.228 -8.535 1.555 1.00 0.00 123 MET A CA 14
ATOM 19470 C C . MET A 1 43 ? 5.340 -9.267 2.301 1.00 0.00 123 MET A C 14
ATOM 19471 O O . MET A 1 43 ? 6.473 -8.791 2.368 1.00 0.00 123 MET A O 14
ATOM 19485 N N . ARG A 1 44 ? 5.007 -10.426 2.859 1.00 0.00 124 ARG A N 14
ATOM 19486 C CA . ARG A 1 44 ? 5.977 -11.223 3.601 1.00 0.00 124 ARG A CA 14
ATOM 19487 C C . ARG A 1 44 ? 6.784 -12.113 2.661 1.00 0.00 124 ARG A C 14
ATOM 19488 O O . ARG A 1 44 ? 8.009 -12.179 2.752 1.00 0.00 124 ARG A O 14
ATOM 19509 N N . GLU A 1 45 ? 6.087 -12.796 1.758 1.00 0.00 125 GLU A N 14
ATOM 19510 C CA . GLU A 1 45 ? 6.738 -13.683 0.802 1.00 0.00 125 GLU A CA 14
ATOM 19511 C C . GLU A 1 45 ? 8.011 -13.047 0.250 1.00 0.00 125 GLU A C 14
ATOM 19512 O O . GLU A 1 45 ? 9.042 -13.707 0.118 1.00 0.00 125 GLU A O 14
ATOM 19524 N N . LYS A 1 46 ? 7.931 -11.761 -0.071 1.00 0.00 126 LYS A N 14
ATOM 19525 C CA . LYS A 1 46 ? 9.075 -11.033 -0.609 1.00 0.00 126 LYS A CA 14
ATOM 19526 C C . LYS A 1 46 ? 10.332 -11.316 0.207 1.00 0.00 126 LYS A C 14
ATOM 19527 O O . LYS A 1 46 ? 11.417 -11.488 -0.346 1.00 0.00 126 LYS A O 14
ATOM 19546 N N . GLY A 1 47 ? 10.177 -11.366 1.527 1.00 0.00 127 GLY A N 14
ATOM 19547 C CA . GLY A 1 47 ? 11.308 -11.630 2.397 1.00 0.00 127 GLY A CA 14
ATOM 19548 C C . GLY A 1 47 ? 11.258 -10.817 3.676 1.00 0.00 127 GLY A C 14
ATOM 19549 O O . GLY A 1 47 ? 12.281 -10.314 4.141 1.00 0.00 127 GLY A O 14
ATOM 19553 N N . PHE A 1 48 ? 10.065 -10.687 4.246 1.00 0.00 128 PHE A N 14
ATOM 19554 C CA . PHE A 1 48 ? 9.885 -9.928 5.478 1.00 0.00 128 PHE A CA 14
ATOM 19555 C C . PHE A 1 48 ? 8.888 -10.620 6.403 1.00 0.00 128 PHE A C 14
ATOM 19556 O O . PHE A 1 48 ? 7.680 -10.588 6.166 1.00 0.00 128 PHE A O 14
ATOM 19573 N N . ASP A 1 49 ? 9.402 -11.245 7.456 1.00 0.00 129 ASP A N 14
ATOM 19574 C CA . ASP A 1 49 ? 8.559 -11.944 8.418 1.00 0.00 129 ASP A CA 14
ATOM 19575 C C . ASP A 1 49 ? 8.000 -10.976 9.455 1.00 0.00 129 ASP A C 14
ATOM 19576 O O . ASP A 1 49 ? 8.740 -10.438 10.279 1.00 0.00 129 ASP A O 14
ATOM 19585 N N . ARG A 1 50 ? 6.689 -10.759 9.409 1.00 0.00 130 ARG A N 14
ATOM 19586 C CA . ARG A 1 50 ? 6.032 -9.854 10.344 1.00 0.00 130 ARG A CA 14
ATOM 19587 C C . ARG A 1 50 ? 4.666 -10.395 10.756 1.00 0.00 130 ARG A C 14
ATOM 19588 O O . ARG A 1 50 ? 4.135 -11.311 10.127 1.00 0.00 130 ARG A O 14
ATOM 19609 N N . SER A 1 51 ? 4.103 -9.824 11.816 1.00 0.00 131 SER A N 14
ATOM 19610 C CA . SER A 1 51 ? 2.802 -10.252 12.314 1.00 0.00 131 SER A CA 14
ATOM 19611 C C . SER A 1 51 ? 1.686 -9.390 11.731 1.00 0.00 131 SER A C 14
ATOM 19612 O O . SER A 1 51 ? 1.915 -8.289 11.230 1.00 0.00 131 SER A O 14
ATOM 19620 N N . PRO A 1 52 ? 0.448 -9.902 11.798 1.00 0.00 132 PRO A N 14
ATOM 19621 C CA . PRO A 1 52 ? -0.729 -9.196 11.282 1.00 0.00 132 PRO A CA 14
ATOM 19622 C C . PRO A 1 52 ? -1.084 -7.972 12.120 1.00 0.00 132 PRO A C 14
ATOM 19623 O O . PRO A 1 52 ? -1.670 -7.013 11.617 1.00 0.00 132 PRO A O 14
ATOM 19634 N N . ASP A 1 53 ? -0.725 -8.011 13.398 1.00 0.00 133 ASP A N 14
ATOM 19635 C CA . ASP A 1 53 ? -1.004 -6.904 14.305 1.00 0.00 133 ASP A CA 14
ATOM 19636 C C . ASP A 1 53 ? -0.118 -5.704 13.987 1.00 0.00 133 ASP A C 14
ATOM 19637 O O . ASP A 1 53 ? -0.422 -4.576 14.373 1.00 0.00 133 ASP A O 14
ATOM 19646 N N . MET A 1 54 ? 0.980 -5.957 13.282 1.00 0.00 134 MET A N 14
ATOM 19647 C CA . MET A 1 54 ? 1.911 -4.897 12.913 1.00 0.00 134 MET A CA 14
ATOM 19648 C C . MET A 1 54 ? 1.379 -4.094 11.730 1.00 0.00 134 MET A C 14
ATOM 19649 O O . MET A 1 54 ? 1.354 -2.863 11.765 1.00 0.00 134 MET A O 14
ATOM 19663 N N . CYS A 1 55 ? 0.954 -4.797 10.686 1.00 0.00 135 CYS A N 14
ATOM 19664 C CA . CYS A 1 55 ? 0.423 -4.148 9.493 1.00 0.00 135 CYS A CA 14
ATOM 19665 C C . CYS A 1 55 ? -0.838 -3.355 9.821 1.00 0.00 135 CYS A C 14
ATOM 19666 O O . CYS A 1 55 ? -1.021 -2.233 9.345 1.00 0.00 135 CYS A O 14
ATOM 19674 N N . THR A 1 56 ? -1.707 -3.945 10.635 1.00 0.00 136 THR A N 14
ATOM 19675 C CA . THR A 1 56 ? -2.952 -3.295 11.025 1.00 0.00 136 THR A CA 14
ATOM 19676 C C . THR A 1 56 ? -2.683 -2.026 11.825 1.00 0.00 136 THR A C 14
ATOM 19677 O O . THR A 1 56 ? -3.170 -0.949 11.481 1.00 0.00 136 THR A O 14
ATOM 19688 N N . ASP A 1 57 ? -1.906 -2.160 12.894 1.00 0.00 137 ASP A N 14
ATOM 19689 C CA . ASP A 1 57 ? -1.570 -1.023 13.743 1.00 0.00 137 ASP A CA 14
ATOM 19690 C C . ASP A 1 57 ? -0.884 0.074 12.935 1.00 0.00 137 ASP A C 14
ATOM 19691 O O . ASP A 1 57 ? -1.380 1.197 12.846 1.00 0.00 137 ASP A O 14
ATOM 19700 N N . LYS A 1 58 ? 0.261 -0.258 12.349 1.00 0.00 138 LYS A N 14
ATOM 19701 C CA . LYS A 1 58 ? 1.018 0.697 11.548 1.00 0.00 138 LYS A CA 14
ATOM 19702 C C . LYS A 1 58 ? 0.085 1.543 10.687 1.00 0.00 138 LYS A C 14
ATOM 19703 O O . LYS A 1 58 ? 0.192 2.769 10.660 1.00 0.00 138 LYS A O 14
ATOM 19722 N N . TRP A 1 59 ? -0.828 0.881 9.986 1.00 0.00 139 TRP A N 14
ATOM 19723 C CA . TRP A 1 59 ? -1.780 1.573 9.125 1.00 0.00 139 TRP A CA 14
ATOM 19724 C C . TRP A 1 59 ? -2.512 2.669 9.892 1.00 0.00 139 TRP A C 14
ATOM 19725 O O . TRP A 1 59 ? -2.485 3.836 9.502 1.00 0.00 139 TRP A O 14
ATOM 19746 N N . ARG A 1 60 ? -3.164 2.285 10.985 1.00 0.00 140 ARG A N 14
ATOM 19747 C CA . ARG A 1 60 ? -3.904 3.236 11.806 1.00 0.00 140 ARG A CA 14
ATOM 19748 C C . ARG A 1 60 ? -3.110 4.525 11.995 1.00 0.00 140 ARG A C 14
ATOM 19749 O O . ARG A 1 60 ? -3.622 5.620 11.767 1.00 0.00 140 ARG A O 14
ATOM 19770 N N . ASN A 1 61 ? -1.856 4.385 12.413 1.00 0.00 141 ASN A N 14
ATOM 19771 C CA . ASN A 1 61 ? -0.991 5.538 12.634 1.00 0.00 141 ASN A CA 14
ATOM 19772 C C . ASN A 1 61 ? -0.721 6.274 11.325 1.00 0.00 141 ASN A C 14
ATOM 19773 O O . ASN A 1 61 ? -0.782 7.503 11.267 1.00 0.00 141 ASN A O 14
ATOM 19784 N N . LEU A 1 62 ? -0.423 5.515 10.277 1.00 0.00 142 LEU A N 14
ATOM 19785 C CA . LEU A 1 62 ? -0.145 6.095 8.967 1.00 0.00 142 LEU A CA 14
ATOM 19786 C C . LEU A 1 62 ? -1.288 7.000 8.518 1.00 0.00 142 LEU A C 14
ATOM 19787 O O . LEU A 1 62 ? -1.061 8.056 7.927 1.00 0.00 142 LEU A O 14
ATOM 19803 N N . LEU A 1 63 ? -2.515 6.580 8.804 1.00 0.00 143 LEU A N 14
ATOM 19804 C CA . LEU A 1 63 ? -3.694 7.354 8.432 1.00 0.00 143 LEU A CA 14
ATOM 19805 C C . LEU A 1 63 ? -3.775 8.645 9.239 1.00 0.00 143 LEU A C 14
ATOM 19806 O O . LEU A 1 63 ? -4.118 9.702 8.707 1.00 0.00 143 LEU A O 14
ATOM 19822 N N . LYS A 1 64 ? -3.456 8.554 10.525 1.00 0.00 144 LYS A N 14
ATOM 19823 C CA . LYS A 1 64 ? -3.488 9.715 11.406 1.00 0.00 144 LYS A CA 14
ATOM 19824 C C . LYS A 1 64 ? -2.486 10.772 10.952 1.00 0.00 144 LYS A C 14
ATOM 19825 O O . LYS A 1 64 ? -2.837 11.938 10.779 1.00 0.00 144 LYS A O 14
ATOM 19844 N N . GLU A 1 65 ? -1.239 10.354 10.758 1.00 0.00 145 GLU A N 14
ATOM 19845 C CA . GLU A 1 65 ? -0.188 11.265 10.323 1.00 0.00 145 GLU A CA 14
ATOM 19846 C C . GLU A 1 65 ? -0.472 11.793 8.920 1.00 0.00 145 GLU A C 14
ATOM 19847 O O . GLU A 1 65 ? -0.145 12.935 8.596 1.00 0.00 145 GLU A O 14
ATOM 19859 N N . PHE A 1 66 ? -1.082 10.953 8.090 1.00 0.00 146 PHE A N 14
ATOM 19860 C CA . PHE A 1 66 ? -1.410 11.334 6.721 1.00 0.00 146 PHE A CA 14
ATOM 19861 C C . PHE A 1 66 ? -2.372 12.518 6.701 1.00 0.00 146 PHE A C 14
ATOM 19862 O O . PHE A 1 66 ? -2.166 13.488 5.971 1.00 0.00 146 PHE A O 14
ATOM 19879 N N . LYS A 1 67 ? -3.424 12.432 7.508 1.00 0.00 147 LYS A N 14
ATOM 19880 C CA . LYS A 1 67 ? -4.419 13.495 7.585 1.00 0.00 147 LYS A CA 14
ATOM 19881 C C . LYS A 1 67 ? -3.868 14.702 8.336 1.00 0.00 147 LYS A C 14
ATOM 19882 O O . LYS A 1 67 ? -3.579 15.739 7.739 1.00 0.00 147 LYS A O 14
ATOM 19901 N N . LYS A 1 68 ? -3.724 14.561 9.649 1.00 0.00 148 LYS A N 14
ATOM 19902 C CA . LYS A 1 68 ? -3.205 15.639 10.483 1.00 0.00 148 LYS A CA 14
ATOM 19903 C C . LYS A 1 68 ? -1.716 15.449 10.753 1.00 0.00 148 LYS A C 14
ATOM 19904 O O . LYS A 1 68 ? -1.218 14.324 10.775 1.00 0.00 148 LYS A O 14
ATOM 19923 N N . ALA A 1 69 ? -1.010 16.556 10.960 1.00 0.00 149 ALA A N 14
ATOM 19924 C CA . ALA A 1 69 ? 0.421 16.511 11.233 1.00 0.00 149 ALA A CA 14
ATOM 19925 C C . ALA A 1 69 ? 0.691 16.408 12.730 1.00 0.00 149 ALA A C 14
ATOM 19926 O O . ALA A 1 69 ? 1.023 17.398 13.382 1.00 0.00 149 ALA A O 14
ATOM 19933 N N . LYS A 1 70 ? 0.547 15.202 13.271 1.00 0.00 150 LYS A N 14
ATOM 19934 C CA . LYS A 1 70 ? 0.776 14.968 14.691 1.00 0.00 150 LYS A CA 14
ATOM 19935 C C . LYS A 1 70 ? 1.426 13.607 14.921 1.00 0.00 150 LYS A C 14
ATOM 19936 O O . LYS A 1 70 ? 0.785 12.568 14.763 1.00 0.00 150 LYS A O 14
ATOM 19955 N N . HIS A 1 71 ? 2.701 13.621 15.296 1.00 0.00 151 HIS A N 14
ATOM 19956 C CA . HIS A 1 71 ? 3.437 12.388 15.550 1.00 0.00 151 HIS A CA 14
ATOM 19957 C C . HIS A 1 71 ? 4.131 12.439 16.908 1.00 0.00 151 HIS A C 14
ATOM 19958 O O . HIS A 1 71 ? 3.968 11.540 17.734 1.00 0.00 151 HIS A O 14
ATOM 19972 N N . HIS A 1 72 ? 4.907 13.495 17.131 1.00 0.00 152 HIS A N 14
ATOM 19973 C CA . HIS A 1 72 ? 5.626 13.663 18.389 1.00 0.00 152 HIS A CA 14
ATOM 19974 C C . HIS A 1 72 ? 6.249 12.345 18.839 1.00 0.00 152 HIS A C 14
ATOM 19975 O O . HIS A 1 72 ? 6.189 11.989 20.016 1.00 0.00 152 HIS A O 14
ATOM 19989 N N . ASP A 1 73 ? 6.845 11.626 17.895 1.00 0.00 153 ASP A N 14
ATOM 19990 C CA . ASP A 1 73 ? 7.480 10.347 18.194 1.00 0.00 153 ASP A CA 14
ATOM 19991 C C . ASP A 1 73 ? 8.999 10.461 18.107 1.00 0.00 153 ASP A C 14
ATOM 19992 O O . ASP A 1 73 ? 9.528 11.423 17.549 1.00 0.00 153 ASP A O 14
ATOM 20001 N N . ARG A 1 74 ? 9.694 9.474 18.664 1.00 0.00 154 ARG A N 14
ATOM 20002 C CA . ARG A 1 74 ? 11.152 9.465 18.651 1.00 0.00 154 ARG A CA 14
ATOM 20003 C C . ARG A 1 74 ? 11.681 8.372 17.727 1.00 0.00 154 ARG A C 14
ATOM 20004 O O . ARG A 1 74 ? 12.572 8.611 16.914 1.00 0.00 154 ARG A O 14
ATOM 20025 N N . GLY A 1 75 ? 11.124 7.172 17.859 1.00 0.00 155 GLY A N 14
ATOM 20026 C CA . GLY A 1 75 ? 11.553 6.060 17.030 1.00 0.00 155 GLY A CA 14
ATOM 20027 C C . GLY A 1 75 ? 12.852 5.445 17.512 1.00 0.00 155 GLY A C 14
ATOM 20028 O O . GLY A 1 75 ? 13.929 5.987 17.270 1.00 0.00 155 GLY A O 14
ATOM 20032 N N . ASN A 1 76 ? 12.750 4.311 18.196 1.00 0.00 156 ASN A N 14
ATOM 20033 C CA . ASN A 1 76 ? 13.926 3.623 18.715 1.00 0.00 156 ASN A CA 14
ATOM 20034 C C . ASN A 1 76 ? 13.541 2.288 19.346 1.00 0.00 156 ASN A C 14
ATOM 20035 O O . ASN A 1 76 ? 12.378 2.057 19.674 1.00 0.00 156 ASN A O 14
ATOM 20046 N N . GLY A 1 77 ? 14.528 1.413 19.515 1.00 0.00 157 GLY A N 14
ATOM 20047 C CA . GLY A 1 77 ? 14.273 0.113 20.107 1.00 0.00 157 GLY A CA 14
ATOM 20048 C C . GLY A 1 77 ? 14.168 -0.987 19.068 1.00 0.00 157 GLY A C 14
ATOM 20049 O O . GLY A 1 77 ? 13.070 -1.438 18.742 1.00 0.00 157 GLY A O 14
ATOM 20053 N N . SER A 1 78 ? 15.312 -1.417 18.546 1.00 0.00 158 SER A N 14
ATOM 20054 C CA . SER A 1 78 ? 15.343 -2.467 17.534 1.00 0.00 158 SER A CA 14
ATOM 20055 C C . SER A 1 78 ? 16.767 -2.969 17.317 1.00 0.00 158 SER A C 14
ATOM 20056 O O . SER A 1 78 ? 17.610 -2.259 16.769 1.00 0.00 158 SER A O 14
ATOM 20064 N N . ALA A 1 79 ? 17.027 -4.198 17.750 1.00 0.00 159 ALA A N 14
ATOM 20065 C CA . ALA A 1 79 ? 18.347 -4.798 17.601 1.00 0.00 159 ALA A CA 14
ATOM 20066 C C . ALA A 1 79 ? 18.292 -6.307 17.813 1.00 0.00 159 ALA A C 14
ATOM 20067 O O . ALA A 1 79 ? 18.073 -6.780 18.928 1.00 0.00 159 ALA A O 14
ATOM 20074 N N . LYS A 1 80 ? 18.492 -7.059 16.736 1.00 0.00 160 LYS A N 14
ATOM 20075 C CA . LYS A 1 80 ? 18.466 -8.515 16.803 1.00 0.00 160 LYS A CA 14
ATOM 20076 C C . LYS A 1 80 ? 19.623 -9.117 16.013 1.00 0.00 160 LYS A C 14
ATOM 20077 O O . LYS A 1 80 ? 19.861 -8.746 14.864 1.00 0.00 160 LYS A O 14
ATOM 20096 N N . MET A 1 81 ? 20.338 -10.048 16.636 1.00 0.00 161 MET A N 14
ATOM 20097 C CA . MET A 1 81 ? 21.468 -10.703 15.988 1.00 0.00 161 MET A CA 14
ATOM 20098 C C . MET A 1 81 ? 21.594 -12.152 16.449 1.00 0.00 161 MET A C 14
ATOM 20099 O O . MET A 1 81 ? 21.462 -12.450 17.636 1.00 0.00 161 MET A O 14
ATOM 20113 N N . SER A 1 82 ? 21.848 -13.050 15.502 1.00 0.00 162 SER A N 14
ATOM 20114 C CA . SER A 1 82 ? 21.987 -14.468 15.810 1.00 0.00 162 SER A CA 14
ATOM 20115 C C . SER A 1 82 ? 22.512 -15.238 14.602 1.00 0.00 162 SER A C 14
ATOM 20116 O O . SER A 1 82 ? 22.554 -14.714 13.488 1.00 0.00 162 SER A O 14
ATOM 20124 N N . TYR A 1 83 ? 22.911 -16.484 14.830 1.00 0.00 163 TYR A N 14
ATOM 20125 C CA . TYR A 1 83 ? 23.436 -17.326 13.762 1.00 0.00 163 TYR A CA 14
ATOM 20126 C C . TYR A 1 83 ? 23.610 -18.765 14.239 1.00 0.00 163 TYR A C 14
ATOM 20127 O O . TYR A 1 83 ? 23.796 -19.018 15.430 1.00 0.00 163 TYR A O 14
ATOM 20145 N N . TYR A 1 84 ? 23.550 -19.703 13.301 1.00 0.00 164 TYR A N 14
ATOM 20146 C CA . TYR A 1 84 ? 23.699 -21.117 13.624 1.00 0.00 164 TYR A CA 14
ATOM 20147 C C . TYR A 1 84 ? 25.038 -21.652 13.126 1.00 0.00 164 TYR A C 14
ATOM 20148 O O . TYR A 1 84 ? 25.710 -21.018 12.311 1.00 0.00 164 TYR A O 14
ATOM 20166 N N . LYS A 1 85 ? 25.422 -22.823 13.621 1.00 0.00 165 LYS A N 14
ATOM 20167 C CA . LYS A 1 85 ? 26.680 -23.447 13.228 1.00 0.00 165 LYS A CA 14
ATOM 20168 C C . LYS A 1 85 ? 26.764 -23.591 11.712 1.00 0.00 165 LYS A C 14
ATOM 20169 O O . LYS A 1 85 ? 25.816 -24.041 11.069 1.00 0.00 165 LYS A O 14
ATOM 20188 N N . GLU A 1 86 ? 27.905 -23.209 11.148 1.00 0.00 166 GLU A N 14
ATOM 20189 C CA . GLU A 1 86 ? 28.112 -23.297 9.707 1.00 0.00 166 GLU A CA 14
ATOM 20190 C C . GLU A 1 86 ? 28.072 -24.749 9.240 1.00 0.00 166 GLU A C 14
ATOM 20191 O O . GLU A 1 86 ? 28.691 -25.106 8.237 1.00 0.00 166 GLU A O 14
ATOM 20203 N N . LYS A 1 1 ? 4.308 8.064 21.217 1.00 0.00 81 LYS A N 15
ATOM 20204 C CA . LYS A 1 1 ? 3.741 7.482 20.006 1.00 0.00 81 LYS A CA 15
ATOM 20205 C C . LYS A 1 1 ? 4.629 7.768 18.799 1.00 0.00 81 LYS A C 15
ATOM 20206 O O . LYS A 1 1 ? 4.137 8.020 17.699 1.00 0.00 81 LYS A O 15
ATOM 20225 N N . LYS A 1 2 ? 5.940 7.725 19.011 1.00 0.00 82 LYS A N 15
ATOM 20226 C CA . LYS A 1 2 ? 6.898 7.976 17.941 1.00 0.00 82 LYS A CA 15
ATOM 20227 C C . LYS A 1 2 ? 7.460 6.667 17.395 1.00 0.00 82 LYS A C 15
ATOM 20228 O O . LYS A 1 2 ? 7.279 5.606 17.993 1.00 0.00 82 LYS A O 15
ATOM 20247 N N . ARG A 1 3 ? 8.143 6.750 16.258 1.00 0.00 83 ARG A N 15
ATOM 20248 C CA . ARG A 1 3 ? 8.731 5.572 15.633 1.00 0.00 83 ARG A CA 15
ATOM 20249 C C . ARG A 1 3 ? 10.249 5.702 15.548 1.00 0.00 83 ARG A C 15
ATOM 20250 O O . ARG A 1 3 ? 10.792 6.804 15.618 1.00 0.00 83 ARG A O 15
ATOM 20271 N N . ALA A 1 4 ? 10.927 4.569 15.398 1.00 0.00 84 ALA A N 15
ATOM 20272 C CA . ALA A 1 4 ? 12.382 4.557 15.303 1.00 0.00 84 ALA A CA 15
ATOM 20273 C C . ALA A 1 4 ? 12.844 3.821 14.050 1.00 0.00 84 ALA A C 15
ATOM 20274 O O . ALA A 1 4 ? 13.506 2.788 14.135 1.00 0.00 84 ALA A O 15
ATOM 20281 N N . GLU A 1 5 ? 12.488 4.361 12.888 1.00 0.00 85 GLU A N 15
ATOM 20282 C CA . GLU A 1 5 ? 12.866 3.754 11.617 1.00 0.00 85 GLU A CA 15
ATOM 20283 C C . GLU A 1 5 ? 12.698 2.238 11.667 1.00 0.00 85 GLU A C 15
ATOM 20284 O O . GLU A 1 5 ? 13.504 1.493 11.108 1.00 0.00 85 GLU A O 15
ATOM 20296 N N . THR A 1 6 ? 11.645 1.787 12.342 1.00 0.00 86 THR A N 15
ATOM 20297 C CA . THR A 1 6 ? 11.371 0.361 12.467 1.00 0.00 86 THR A CA 15
ATOM 20298 C C . THR A 1 6 ? 11.054 -0.259 11.111 1.00 0.00 86 THR A C 15
ATOM 20299 O O . THR A 1 6 ? 11.740 -1.177 10.663 1.00 0.00 86 THR A O 15
ATOM 20310 N N . TRP A 1 7 ? 10.011 0.248 10.463 1.00 0.00 87 TRP A N 15
ATOM 20311 C CA . TRP A 1 7 ? 9.604 -0.257 9.157 1.00 0.00 87 TRP A CA 15
ATOM 20312 C C . TRP A 1 7 ? 10.521 0.271 8.059 1.00 0.00 87 TRP A C 15
ATOM 20313 O O . TRP A 1 7 ? 10.819 1.465 8.006 1.00 0.00 87 TRP A O 15
ATOM 20334 N N . VAL A 1 8 ? 10.966 -0.625 7.184 1.00 0.00 88 VAL A N 15
ATOM 20335 C CA . VAL A 1 8 ? 11.848 -0.248 6.086 1.00 0.00 88 VAL A CA 15
ATOM 20336 C C . VAL A 1 8 ? 11.058 0.344 4.924 1.00 0.00 88 VAL A C 15
ATOM 20337 O O . VAL A 1 8 ? 9.893 0.006 4.718 1.00 0.00 88 VAL A O 15
ATOM 20350 N N . GLN A 1 9 ? 11.701 1.228 4.168 1.00 0.00 89 GLN A N 15
ATOM 20351 C CA . GLN A 1 9 ? 11.058 1.867 3.027 1.00 0.00 89 GLN A CA 15
ATOM 20352 C C . GLN A 1 9 ? 10.396 0.831 2.124 1.00 0.00 89 GLN A C 15
ATOM 20353 O O . GLN A 1 9 ? 9.292 1.045 1.622 1.00 0.00 89 GLN A O 15
ATOM 20367 N N . ASP A 1 10 ? 11.077 -0.292 1.922 1.00 0.00 90 ASP A N 15
ATOM 20368 C CA . ASP A 1 10 ? 10.554 -1.362 1.081 1.00 0.00 90 ASP A CA 15
ATOM 20369 C C . ASP A 1 10 ? 9.209 -1.857 1.604 1.00 0.00 90 ASP A C 15
ATOM 20370 O O . ASP A 1 10 ? 8.188 -1.734 0.930 1.00 0.00 90 ASP A O 15
ATOM 20379 N N . GLU A 1 11 ? 9.219 -2.418 2.810 1.00 0.00 91 GLU A N 15
ATOM 20380 C CA . GLU A 1 11 ? 8.000 -2.933 3.421 1.00 0.00 91 GLU A CA 15
ATOM 20381 C C . GLU A 1 11 ? 6.903 -1.871 3.427 1.00 0.00 91 GLU A C 15
ATOM 20382 O O . GLU A 1 11 ? 5.743 -2.158 3.131 1.00 0.00 91 GLU A O 15
ATOM 20394 N N . THR A 1 12 ? 7.279 -0.642 3.768 1.00 0.00 92 THR A N 15
ATOM 20395 C CA . THR A 1 12 ? 6.330 0.462 3.814 1.00 0.00 92 THR A CA 15
ATOM 20396 C C . THR A 1 12 ? 5.686 0.692 2.452 1.00 0.00 92 THR A C 15
ATOM 20397 O O . THR A 1 12 ? 4.462 0.688 2.324 1.00 0.00 92 THR A O 15
ATOM 20408 N N . ARG A 1 13 ? 6.519 0.890 1.435 1.00 0.00 93 ARG A N 15
ATOM 20409 C CA . ARG A 1 13 ? 6.030 1.122 0.081 1.00 0.00 93 ARG A CA 15
ATOM 20410 C C . ARG A 1 13 ? 5.204 -0.064 -0.409 1.00 0.00 93 ARG A C 15
ATOM 20411 O O . ARG A 1 13 ? 4.041 0.089 -0.781 1.00 0.00 93 ARG A O 15
ATOM 20432 N N . SER A 1 14 ? 5.814 -1.245 -0.407 1.00 0.00 94 SER A N 15
ATOM 20433 C CA . SER A 1 14 ? 5.137 -2.456 -0.855 1.00 0.00 94 SER A CA 15
ATOM 20434 C C . SER A 1 14 ? 3.789 -2.614 -0.159 1.00 0.00 94 SER A C 15
ATOM 20435 O O . SER A 1 14 ? 2.778 -2.908 -0.797 1.00 0.00 94 SER A O 15
ATOM 20443 N N . LEU A 1 15 ? 3.782 -2.417 1.155 1.00 0.00 95 LEU A N 15
ATOM 20444 C CA . LEU A 1 15 ? 2.559 -2.537 1.940 1.00 0.00 95 LEU A CA 15
ATOM 20445 C C . LEU A 1 15 ? 1.422 -1.746 1.301 1.00 0.00 95 LEU A C 15
ATOM 20446 O O . LEU A 1 15 ? 0.433 -2.321 0.844 1.00 0.00 95 LEU A O 15
ATOM 20462 N N . ILE A 1 16 ? 1.569 -0.426 1.271 1.00 0.00 96 ILE A N 15
ATOM 20463 C CA . ILE A 1 16 ? 0.556 0.443 0.685 1.00 0.00 96 ILE A CA 15
ATOM 20464 C C . ILE A 1 16 ? 0.119 -0.069 -0.683 1.00 0.00 96 ILE A C 15
ATOM 20465 O O . ILE A 1 16 ? -1.075 -0.157 -0.971 1.00 0.00 96 ILE A O 15
ATOM 20481 N N . MET A 1 17 ? 1.093 -0.406 -1.522 1.00 0.00 97 MET A N 15
ATOM 20482 C CA . MET A 1 17 ? 0.807 -0.913 -2.860 1.00 0.00 97 MET A CA 15
ATOM 20483 C C . MET A 1 17 ? -0.217 -2.042 -2.807 1.00 0.00 97 MET A C 15
ATOM 20484 O O . MET A 1 17 ? -1.352 -1.885 -3.258 1.00 0.00 97 MET A O 15
ATOM 20498 N N . PHE A 1 18 ? 0.191 -3.179 -2.254 1.00 0.00 98 PHE A N 15
ATOM 20499 C CA . PHE A 1 18 ? -0.691 -4.335 -2.143 1.00 0.00 98 PHE A CA 15
ATOM 20500 C C . PHE A 1 18 ? -2.116 -3.902 -1.814 1.00 0.00 98 PHE A C 15
ATOM 20501 O O . PHE A 1 18 ? -3.080 -4.414 -2.384 1.00 0.00 98 PHE A O 15
ATOM 20518 N N . ARG A 1 19 ? -2.242 -2.956 -0.889 1.00 0.00 99 ARG A N 15
ATOM 20519 C CA . ARG A 1 19 ? -3.549 -2.454 -0.481 1.00 0.00 99 ARG A CA 15
ATOM 20520 C C . ARG A 1 19 ? -4.293 -1.849 -1.668 1.00 0.00 99 ARG A C 15
ATOM 20521 O O . ARG A 1 19 ? -5.304 -2.387 -2.120 1.00 0.00 99 ARG A O 15
ATOM 20542 N N . ARG A 1 20 ? -3.786 -0.726 -2.167 1.00 0.00 100 ARG A N 15
ATOM 20543 C CA . ARG A 1 20 ? -4.403 -0.046 -3.299 1.00 0.00 100 ARG A CA 15
ATOM 20544 C C . ARG A 1 20 ? -5.006 -1.053 -4.275 1.00 0.00 100 ARG A C 15
ATOM 20545 O O . ARG A 1 20 ? -6.069 -0.817 -4.847 1.00 0.00 100 ARG A O 15
ATOM 20566 N N . GLY A 1 21 ? -4.318 -2.175 -4.460 1.00 0.00 101 GLY A N 15
ATOM 20567 C CA . GLY A 1 21 ? -4.801 -3.200 -5.366 1.00 0.00 101 GLY A CA 15
ATOM 20568 C C . GLY A 1 21 ? -6.069 -3.865 -4.868 1.00 0.00 101 GLY A C 15
ATOM 20569 O O . GLY A 1 21 ? -7.036 -4.009 -5.615 1.00 0.00 101 GLY A O 15
ATOM 20573 N N . MET A 1 22 ? -6.063 -4.273 -3.603 1.00 0.00 102 MET A N 15
ATOM 20574 C CA . MET A 1 22 ? -7.222 -4.927 -3.007 1.00 0.00 102 MET A CA 15
ATOM 20575 C C . MET A 1 22 ? -8.095 -3.918 -2.267 1.00 0.00 102 MET A C 15
ATOM 20576 O O . MET A 1 22 ? -8.963 -4.293 -1.479 1.00 0.00 102 MET A O 15
ATOM 20590 N N . ASP A 1 23 ? -7.860 -2.636 -2.527 1.00 0.00 103 ASP A N 15
ATOM 20591 C CA . ASP A 1 23 ? -8.625 -1.573 -1.887 1.00 0.00 103 ASP A CA 15
ATOM 20592 C C . ASP A 1 23 ? -10.121 -1.869 -1.947 1.00 0.00 103 ASP A C 15
ATOM 20593 O O . ASP A 1 23 ? -10.861 -1.571 -1.010 1.00 0.00 103 ASP A O 15
ATOM 20602 N N . GLY A 1 24 ? -10.559 -2.456 -3.056 1.00 0.00 104 GLY A N 15
ATOM 20603 C CA . GLY A 1 24 ? -11.964 -2.780 -3.219 1.00 0.00 104 GLY A CA 15
ATOM 20604 C C . GLY A 1 24 ? -12.430 -3.843 -2.243 1.00 0.00 104 GLY A C 15
ATOM 20605 O O . GLY A 1 24 ? -13.438 -3.668 -1.558 1.00 0.00 104 GLY A O 15
ATOM 20609 N N . LEU A 1 25 ? -11.696 -4.949 -2.181 1.00 0.00 105 LEU A N 15
ATOM 20610 C CA . LEU A 1 25 ? -12.040 -6.046 -1.283 1.00 0.00 105 LEU A CA 15
ATOM 20611 C C . LEU A 1 25 ? -12.372 -5.524 0.112 1.00 0.00 105 LEU A C 15
ATOM 20612 O O . LEU A 1 25 ? -13.228 -6.075 0.804 1.00 0.00 105 LEU A O 15
ATOM 20628 N N . PHE A 1 26 ? -11.689 -4.459 0.517 1.00 0.00 106 PHE A N 15
ATOM 20629 C CA . PHE A 1 26 ? -11.912 -3.862 1.828 1.00 0.00 106 PHE A CA 15
ATOM 20630 C C . PHE A 1 26 ? -13.317 -3.276 1.928 1.00 0.00 106 PHE A C 15
ATOM 20631 O O . PHE A 1 26 ? -13.939 -3.305 2.989 1.00 0.00 106 PHE A O 15
ATOM 20648 N N . ASN A 1 27 ? -13.811 -2.745 0.814 1.00 0.00 107 ASN A N 15
ATOM 20649 C CA . ASN A 1 27 ? -15.142 -2.151 0.775 1.00 0.00 107 ASN A CA 15
ATOM 20650 C C . ASN A 1 27 ? -16.204 -3.213 0.505 1.00 0.00 107 ASN A C 15
ATOM 20651 O O . ASN A 1 27 ? -17.110 -3.422 1.313 1.00 0.00 107 ASN A O 15
ATOM 20662 N N . THR A 1 28 ? -16.085 -3.884 -0.637 1.00 0.00 108 THR A N 15
ATOM 20663 C CA . THR A 1 28 ? -17.034 -4.924 -1.015 1.00 0.00 108 THR A CA 15
ATOM 20664 C C . THR A 1 28 ? -17.055 -6.049 0.014 1.00 0.00 108 THR A C 15
ATOM 20665 O O . THR A 1 28 ? -18.120 -6.476 0.459 1.00 0.00 108 THR A O 15
ATOM 20676 N N . SER A 1 29 ? -15.871 -6.524 0.388 1.00 0.00 109 SER A N 15
ATOM 20677 C CA . SER A 1 29 ? -15.754 -7.603 1.363 1.00 0.00 109 SER A CA 15
ATOM 20678 C C . SER A 1 29 ? -15.541 -7.045 2.767 1.00 0.00 109 SER A C 15
ATOM 20679 O O . SER A 1 29 ? -14.408 -6.827 3.196 1.00 0.00 109 SER A O 15
ATOM 20687 N N . LYS A 1 30 ? -16.639 -6.816 3.478 1.00 0.00 110 LYS A N 15
ATOM 20688 C CA . LYS A 1 30 ? -16.575 -6.284 4.835 1.00 0.00 110 LYS A CA 15
ATOM 20689 C C . LYS A 1 30 ? -15.441 -6.934 5.621 1.00 0.00 110 LYS A C 15
ATOM 20690 O O . LYS A 1 30 ? -14.637 -6.247 6.251 1.00 0.00 110 LYS A O 15
ATOM 20709 N N . SER A 1 31 ? -15.381 -8.261 5.578 1.00 0.00 111 SER A N 15
ATOM 20710 C CA . SER A 1 31 ? -14.346 -9.003 6.288 1.00 0.00 111 SER A CA 15
ATOM 20711 C C . SER A 1 31 ? -12.957 -8.503 5.902 1.00 0.00 111 SER A C 15
ATOM 20712 O O . SER A 1 31 ? -12.472 -8.772 4.804 1.00 0.00 111 SER A O 15
ATOM 20720 N N . ASN A 1 32 ? -12.324 -7.773 6.814 1.00 0.00 112 ASN A N 15
ATOM 20721 C CA . ASN A 1 32 ? -10.991 -7.233 6.570 1.00 0.00 112 ASN A CA 15
ATOM 20722 C C . ASN A 1 32 ? -9.917 -8.171 7.114 1.00 0.00 112 ASN A C 15
ATOM 20723 O O . ASN A 1 32 ? -8.781 -8.175 6.638 1.00 0.00 112 ASN A O 15
ATOM 20734 N N . LYS A 1 33 ? -10.284 -8.965 8.114 1.00 0.00 113 LYS A N 15
ATOM 20735 C CA . LYS A 1 33 ? -9.354 -9.908 8.723 1.00 0.00 113 LYS A CA 15
ATOM 20736 C C . LYS A 1 33 ? -8.730 -10.815 7.668 1.00 0.00 113 LYS A C 15
ATOM 20737 O O . LYS A 1 33 ? -7.557 -11.178 7.762 1.00 0.00 113 LYS A O 15
ATOM 20756 N N . HIS A 1 34 ? -9.521 -11.178 6.663 1.00 0.00 114 HIS A N 15
ATOM 20757 C CA . HIS A 1 34 ? -9.044 -12.041 5.588 1.00 0.00 114 HIS A CA 15
ATOM 20758 C C . HIS A 1 34 ? -8.082 -11.288 4.673 1.00 0.00 114 HIS A C 15
ATOM 20759 O O . HIS A 1 34 ? -7.054 -11.826 4.259 1.00 0.00 114 HIS A O 15
ATOM 20773 N N . LEU A 1 35 ? -8.422 -10.043 4.361 1.00 0.00 115 LEU A N 15
ATOM 20774 C CA . LEU A 1 35 ? -7.589 -9.216 3.495 1.00 0.00 115 LEU A CA 15
ATOM 20775 C C . LEU A 1 35 ? -6.236 -8.940 4.143 1.00 0.00 115 LEU A C 15
ATOM 20776 O O . LEU A 1 35 ? -5.191 -9.086 3.508 1.00 0.00 115 LEU A O 15
ATOM 20792 N N . TRP A 1 36 ? -6.262 -8.544 5.410 1.00 0.00 116 TRP A N 15
ATOM 20793 C CA . TRP A 1 36 ? -5.037 -8.250 6.144 1.00 0.00 116 TRP A CA 15
ATOM 20794 C C . TRP A 1 36 ? -4.126 -9.472 6.195 1.00 0.00 116 TRP A C 15
ATOM 20795 O O . TRP A 1 36 ? -2.930 -9.376 5.922 1.00 0.00 116 TRP A O 15
ATOM 20816 N N . GLU A 1 37 ? -4.700 -10.619 6.545 1.00 0.00 117 GLU A N 15
ATOM 20817 C CA . GLU A 1 37 ? -3.938 -11.859 6.631 1.00 0.00 117 GLU A CA 15
ATOM 20818 C C . GLU A 1 37 ? -3.299 -12.199 5.287 1.00 0.00 117 GLU A C 15
ATOM 20819 O O . GLU A 1 37 ? -2.208 -12.765 5.234 1.00 0.00 117 GLU A O 15
ATOM 20831 N N . GLN A 1 38 ? -3.987 -11.849 4.206 1.00 0.00 118 GLN A N 15
ATOM 20832 C CA . GLN A 1 38 ? -3.488 -12.118 2.863 1.00 0.00 118 GLN A CA 15
ATOM 20833 C C . GLN A 1 38 ? -2.358 -11.160 2.500 1.00 0.00 118 GLN A C 15
ATOM 20834 O O . GLN A 1 38 ? -1.267 -11.588 2.119 1.00 0.00 118 GLN A O 15
ATOM 20848 N N . ILE A 1 39 ? -2.625 -9.865 2.621 1.00 0.00 119 ILE A N 15
ATOM 20849 C CA . ILE A 1 39 ? -1.630 -8.847 2.306 1.00 0.00 119 ILE A CA 15
ATOM 20850 C C . ILE A 1 39 ? -0.316 -9.121 3.030 1.00 0.00 119 ILE A C 15
ATOM 20851 O O . ILE A 1 39 ? 0.764 -8.924 2.473 1.00 0.00 119 ILE A O 15
ATOM 20867 N N . SER A 1 40 ? -0.415 -9.580 4.273 1.00 0.00 120 SER A N 15
ATOM 20868 C CA . SER A 1 40 ? 0.766 -9.880 5.074 1.00 0.00 120 SER A CA 15
ATOM 20869 C C . SER A 1 40 ? 1.526 -11.070 4.496 1.00 0.00 120 SER A C 15
ATOM 20870 O O . SER A 1 40 ? 2.732 -10.994 4.261 1.00 0.00 120 SER A O 15
ATOM 20878 N N . SER A 1 41 ? 0.812 -12.167 4.268 1.00 0.00 121 SER A N 15
ATOM 20879 C CA . SER A 1 41 ? 1.419 -13.375 3.721 1.00 0.00 121 SER A CA 15
ATOM 20880 C C . SER A 1 41 ? 2.077 -13.090 2.374 1.00 0.00 121 SER A C 15
ATOM 20881 O O . SER A 1 41 ? 3.142 -13.622 2.064 1.00 0.00 121 SER A O 15
ATOM 20889 N N . LYS A 1 42 ? 1.433 -12.245 1.576 1.00 0.00 122 LYS A N 15
ATOM 20890 C CA . LYS A 1 42 ? 1.953 -11.886 0.262 1.00 0.00 122 LYS A CA 15
ATOM 20891 C C . LYS A 1 42 ? 3.307 -11.196 0.382 1.00 0.00 122 LYS A C 15
ATOM 20892 O O . LYS A 1 42 ? 4.323 -11.716 -0.079 1.00 0.00 122 LYS A O 15
ATOM 20911 N N . MET A 1 43 ? 3.315 -10.023 1.007 1.00 0.00 123 MET A N 15
ATOM 20912 C CA . MET A 1 43 ? 4.547 -9.263 1.190 1.00 0.00 123 MET A CA 15
ATOM 20913 C C . MET A 1 43 ? 5.565 -10.065 1.994 1.00 0.00 123 MET A C 15
ATOM 20914 O O . MET A 1 43 ? 6.772 -9.850 1.875 1.00 0.00 123 MET A O 15
ATOM 20928 N N . ARG A 1 44 ? 5.072 -10.990 2.811 1.00 0.00 124 ARG A N 15
ATOM 20929 C CA . ARG A 1 44 ? 5.940 -11.822 3.635 1.00 0.00 124 ARG A CA 15
ATOM 20930 C C . ARG A 1 44 ? 6.804 -12.733 2.767 1.00 0.00 124 ARG A C 15
ATOM 20931 O O . ARG A 1 44 ? 7.989 -12.923 3.039 1.00 0.00 124 ARG A O 15
ATOM 20952 N N . GLU A 1 45 ? 6.200 -13.294 1.724 1.00 0.00 125 GLU A N 15
ATOM 20953 C CA . GLU A 1 45 ? 6.915 -14.185 0.817 1.00 0.00 125 GLU A CA 15
ATOM 20954 C C . GLU A 1 45 ? 8.145 -13.496 0.233 1.00 0.00 125 GLU A C 15
ATOM 20955 O O . GLU A 1 45 ? 9.186 -14.123 0.033 1.00 0.00 125 GLU A O 15
ATOM 20967 N N . LYS A 1 46 ? 8.017 -12.202 -0.039 1.00 0.00 126 LYS A N 15
ATOM 20968 C CA . LYS A 1 46 ? 9.116 -11.425 -0.600 1.00 0.00 126 LYS A CA 15
ATOM 20969 C C . LYS A 1 46 ? 10.402 -11.656 0.188 1.00 0.00 126 LYS A C 15
ATOM 20970 O O . LYS A 1 46 ? 11.487 -11.734 -0.386 1.00 0.00 126 LYS A O 15
ATOM 20989 N N . GLY A 1 47 ? 10.272 -11.765 1.507 1.00 0.00 127 GLY A N 15
ATOM 20990 C CA . GLY A 1 47 ? 11.431 -11.987 2.351 1.00 0.00 127 GLY A CA 15
ATOM 20991 C C . GLY A 1 47 ? 11.386 -11.167 3.625 1.00 0.00 127 GLY A C 15
ATOM 20992 O O . GLY A 1 47 ? 12.416 -10.690 4.102 1.00 0.00 127 GLY A O 15
ATOM 20996 N N . PHE A 1 48 ? 10.189 -11.001 4.178 1.00 0.00 128 PHE A N 15
ATOM 20997 C CA . PHE A 1 48 ? 10.013 -10.231 5.403 1.00 0.00 128 PHE A CA 15
ATOM 20998 C C . PHE A 1 48 ? 9.055 -10.939 6.357 1.00 0.00 128 PHE A C 15
ATOM 20999 O O . PHE A 1 48 ? 7.890 -11.165 6.030 1.00 0.00 128 PHE A O 15
ATOM 21016 N N . ASP A 1 49 ? 9.554 -11.286 7.538 1.00 0.00 129 ASP A N 15
ATOM 21017 C CA . ASP A 1 49 ? 8.744 -11.967 8.541 1.00 0.00 129 ASP A CA 15
ATOM 21018 C C . ASP A 1 49 ? 8.151 -10.969 9.531 1.00 0.00 129 ASP A C 15
ATOM 21019 O O . ASP A 1 49 ? 8.816 -10.552 10.479 1.00 0.00 129 ASP A O 15
ATOM 21028 N N . ARG A 1 50 ? 6.898 -10.589 9.302 1.00 0.00 130 ARG A N 15
ATOM 21029 C CA . ARG A 1 50 ? 6.217 -9.638 10.172 1.00 0.00 130 ARG A CA 15
ATOM 21030 C C . ARG A 1 50 ? 4.868 -10.187 10.627 1.00 0.00 130 ARG A C 15
ATOM 21031 O O . ARG A 1 50 ? 4.380 -11.183 10.093 1.00 0.00 130 ARG A O 15
ATOM 21052 N N . SER A 1 51 ? 4.272 -9.532 11.618 1.00 0.00 131 SER A N 15
ATOM 21053 C CA . SER A 1 51 ? 2.982 -9.956 12.148 1.00 0.00 131 SER A CA 15
ATOM 21054 C C . SER A 1 51 ? 1.856 -9.081 11.604 1.00 0.00 131 SER A C 15
ATOM 21055 O O . SER A 1 51 ? 2.065 -7.938 11.198 1.00 0.00 131 SER A O 15
ATOM 21063 N N . PRO A 1 52 ? 0.633 -9.630 11.596 1.00 0.00 132 PRO A N 15
ATOM 21064 C CA . PRO A 1 52 ? -0.551 -8.918 11.105 1.00 0.00 132 PRO A CA 15
ATOM 21065 C C . PRO A 1 52 ? -0.963 -7.775 12.026 1.00 0.00 132 PRO A C 15
ATOM 21066 O O . PRO A 1 52 ? -1.608 -6.820 11.595 1.00 0.00 132 PRO A O 15
ATOM 21077 N N . ASP A 1 53 ? -0.586 -7.879 13.296 1.00 0.00 133 ASP A N 15
ATOM 21078 C CA . ASP A 1 53 ? -0.916 -6.853 14.278 1.00 0.00 133 ASP A CA 15
ATOM 21079 C C . ASP A 1 53 ? -0.208 -5.542 13.952 1.00 0.00 133 ASP A C 15
ATOM 21080 O O . ASP A 1 53 ? -0.684 -4.463 14.305 1.00 0.00 133 ASP A O 15
ATOM 21089 N N . MET A 1 54 ? 0.933 -5.643 13.276 1.00 0.00 134 MET A N 15
ATOM 21090 C CA . MET A 1 54 ? 1.706 -4.465 12.902 1.00 0.00 134 MET A CA 15
ATOM 21091 C C . MET A 1 54 ? 1.025 -3.705 11.768 1.00 0.00 134 MET A C 15
ATOM 21092 O O . MET A 1 54 ? 0.760 -2.508 11.883 1.00 0.00 134 MET A O 15
ATOM 21106 N N . CYS A 1 55 ? 0.746 -4.407 10.676 1.00 0.00 135 CYS A N 15
ATOM 21107 C CA . CYS A 1 55 ? 0.097 -3.798 9.521 1.00 0.00 135 CYS A CA 15
ATOM 21108 C C . CYS A 1 55 ? -1.158 -3.039 9.939 1.00 0.00 135 CYS A C 15
ATOM 21109 O O . CYS A 1 55 ? -1.384 -1.906 9.513 1.00 0.00 135 CYS A O 15
ATOM 21117 N N . THR A 1 56 ? -1.975 -3.673 10.776 1.00 0.00 136 THR A N 15
ATOM 21118 C CA . THR A 1 56 ? -3.209 -3.059 11.251 1.00 0.00 136 THR A CA 15
ATOM 21119 C C . THR A 1 56 ? -2.923 -1.780 12.029 1.00 0.00 136 THR A C 15
ATOM 21120 O O . THR A 1 56 ? -3.390 -0.701 11.661 1.00 0.00 136 THR A O 15
ATOM 21131 N N . ASP A 1 57 ? -2.154 -1.906 13.104 1.00 0.00 137 ASP A N 15
ATOM 21132 C CA . ASP A 1 57 ? -1.804 -0.759 13.934 1.00 0.00 137 ASP A CA 15
ATOM 21133 C C . ASP A 1 57 ? -1.090 0.309 13.111 1.00 0.00 137 ASP A C 15
ATOM 21134 O O . ASP A 1 57 ? -1.579 1.429 12.968 1.00 0.00 137 ASP A O 15
ATOM 21143 N N . LYS A 1 58 ? 0.072 -0.046 12.572 1.00 0.00 138 LYS A N 15
ATOM 21144 C CA . LYS A 1 58 ? 0.855 0.880 11.763 1.00 0.00 138 LYS A CA 15
ATOM 21145 C C . LYS A 1 58 ? -0.046 1.690 10.837 1.00 0.00 138 LYS A C 15
ATOM 21146 O O . LYS A 1 58 ? 0.018 2.920 10.813 1.00 0.00 138 LYS A O 15
ATOM 21165 N N . TRP A 1 59 ? -0.885 0.995 10.078 1.00 0.00 139 TRP A N 15
ATOM 21166 C CA . TRP A 1 59 ? -1.800 1.651 9.152 1.00 0.00 139 TRP A CA 15
ATOM 21167 C C . TRP A 1 59 ? -2.613 2.729 9.861 1.00 0.00 139 TRP A C 15
ATOM 21168 O O . TRP A 1 59 ? -2.625 3.886 9.441 1.00 0.00 139 TRP A O 15
ATOM 21189 N N . ARG A 1 60 ? -3.289 2.342 10.937 1.00 0.00 140 ARG A N 15
ATOM 21190 C CA . ARG A 1 60 ? -4.105 3.277 11.704 1.00 0.00 140 ARG A CA 15
ATOM 21191 C C . ARG A 1 60 ? -3.345 4.574 11.965 1.00 0.00 140 ARG A C 15
ATOM 21192 O O . ARG A 1 60 ? -3.863 5.665 11.734 1.00 0.00 140 ARG A O 15
ATOM 21213 N N . ASN A 1 61 ? -2.114 4.445 12.449 1.00 0.00 141 ASN A N 15
ATOM 21214 C CA . ASN A 1 61 ? -1.283 5.607 12.742 1.00 0.00 141 ASN A CA 15
ATOM 21215 C C . ASN A 1 61 ? -1.020 6.422 11.479 1.00 0.00 141 ASN A C 15
ATOM 21216 O O . ASN A 1 61 ? -1.128 7.649 11.485 1.00 0.00 141 ASN A O 15
ATOM 21227 N N . LEU A 1 62 ? -0.676 5.731 10.398 1.00 0.00 142 LEU A N 15
ATOM 21228 C CA . LEU A 1 62 ? -0.398 6.389 9.126 1.00 0.00 142 LEU A CA 15
ATOM 21229 C C . LEU A 1 62 ? -1.515 7.362 8.761 1.00 0.00 142 LEU A C 15
ATOM 21230 O O . LEU A 1 62 ? -1.267 8.540 8.501 1.00 0.00 142 LEU A O 15
ATOM 21246 N N . LEU A 1 63 ? -2.746 6.862 8.746 1.00 0.00 143 LEU A N 15
ATOM 21247 C CA . LEU A 1 63 ? -3.903 7.688 8.416 1.00 0.00 143 LEU A CA 15
ATOM 21248 C C . LEU A 1 63 ? -3.949 8.936 9.291 1.00 0.00 143 LEU A C 15
ATOM 21249 O O . LEU A 1 63 ? -4.060 10.055 8.790 1.00 0.00 143 LEU A O 15
ATOM 21265 N N . LYS A 1 64 ? -3.860 8.738 10.602 1.00 0.00 144 LYS A N 15
ATOM 21266 C CA . LYS A 1 64 ? -3.888 9.847 11.548 1.00 0.00 144 LYS A CA 15
ATOM 21267 C C . LYS A 1 64 ? -2.903 10.937 11.137 1.00 0.00 144 LYS A C 15
ATOM 21268 O O . LYS A 1 64 ? -3.196 12.126 11.256 1.00 0.00 144 LYS A O 15
ATOM 21287 N N . GLU A 1 65 ? -1.737 10.523 10.653 1.00 0.00 145 GLU A N 15
ATOM 21288 C CA . GLU A 1 65 ? -0.710 11.465 10.224 1.00 0.00 145 GLU A CA 15
ATOM 21289 C C . GLU A 1 65 ? -1.113 12.154 8.923 1.00 0.00 145 GLU A C 15
ATOM 21290 O O . GLU A 1 65 ? -1.059 13.379 8.813 1.00 0.00 145 GLU A O 15
ATOM 21302 N N . PHE A 1 66 ? -1.515 11.357 7.939 1.00 0.00 146 PHE A N 15
ATOM 21303 C CA . PHE A 1 66 ? -1.926 11.888 6.644 1.00 0.00 146 PHE A CA 15
ATOM 21304 C C . PHE A 1 66 ? -3.005 12.954 6.811 1.00 0.00 146 PHE A C 15
ATOM 21305 O O . PHE A 1 66 ? -2.954 14.010 6.180 1.00 0.00 146 PHE A O 15
ATOM 21322 N N . LYS A 1 67 ? -3.981 12.670 7.666 1.00 0.00 147 LYS A N 15
ATOM 21323 C CA . LYS A 1 67 ? -5.074 13.602 7.918 1.00 0.00 147 LYS A CA 15
ATOM 21324 C C . LYS A 1 67 ? -5.943 13.771 6.676 1.00 0.00 147 LYS A C 15
ATOM 21325 O O . LYS A 1 67 ? -6.293 14.889 6.297 1.00 0.00 147 LYS A O 15
ATOM 21344 N N . LYS A 1 68 ? -6.289 12.654 6.046 1.00 0.00 148 LYS A N 15
ATOM 21345 C CA . LYS A 1 68 ? -7.120 12.676 4.848 1.00 0.00 148 LYS A CA 15
ATOM 21346 C C . LYS A 1 68 ? -8.415 13.442 5.098 1.00 0.00 148 LYS A C 15
ATOM 21347 O O . LYS A 1 68 ? -8.846 13.595 6.240 1.00 0.00 148 LYS A O 15
ATOM 21366 N N . ALA A 1 69 ? -9.032 13.921 4.022 1.00 0.00 149 ALA A N 15
ATOM 21367 C CA . ALA A 1 69 ? -10.279 14.667 4.125 1.00 0.00 149 ALA A CA 15
ATOM 21368 C C . ALA A 1 69 ? -11.469 13.728 4.294 1.00 0.00 149 ALA A C 15
ATOM 21369 O O . ALA A 1 69 ? -12.255 13.533 3.366 1.00 0.00 149 ALA A O 15
ATOM 21376 N N . LYS A 1 70 ? -11.596 13.148 5.482 1.00 0.00 150 LYS A N 15
ATOM 21377 C CA . LYS A 1 70 ? -12.689 12.229 5.773 1.00 0.00 150 LYS A CA 15
ATOM 21378 C C . LYS A 1 70 ? -13.242 12.467 7.175 1.00 0.00 150 LYS A C 15
ATOM 21379 O O . LYS A 1 70 ? -12.795 13.369 7.884 1.00 0.00 150 LYS A O 15
ATOM 21398 N N . HIS A 1 71 ? -14.216 11.653 7.568 1.00 0.00 151 HIS A N 15
ATOM 21399 C CA . HIS A 1 71 ? -14.828 11.774 8.887 1.00 0.00 151 HIS A CA 15
ATOM 21400 C C . HIS A 1 71 ? -13.764 11.780 9.981 1.00 0.00 151 HIS A C 15
ATOM 21401 O O . HIS A 1 71 ? -13.269 10.728 10.386 1.00 0.00 151 HIS A O 15
ATOM 21415 N N . HIS A 1 72 ? -13.416 12.973 10.454 1.00 0.00 152 HIS A N 15
ATOM 21416 C CA . HIS A 1 72 ? -12.411 13.116 11.502 1.00 0.00 152 HIS A CA 15
ATOM 21417 C C . HIS A 1 72 ? -12.658 14.378 12.323 1.00 0.00 152 HIS A C 15
ATOM 21418 O O . HIS A 1 72 ? -13.111 15.394 11.796 1.00 0.00 152 HIS A O 15
ATOM 21432 N N . ASP A 1 73 ? -12.358 14.306 13.615 1.00 0.00 153 ASP A N 15
ATOM 21433 C CA . ASP A 1 73 ? -12.547 15.442 14.508 1.00 0.00 153 ASP A CA 15
ATOM 21434 C C . ASP A 1 73 ? -11.306 15.672 15.366 1.00 0.00 153 ASP A C 15
ATOM 21435 O O . ASP A 1 73 ? -11.214 15.174 16.488 1.00 0.00 153 ASP A O 15
ATOM 21444 N N . ARG A 1 74 ? -10.354 16.427 14.829 1.00 0.00 154 ARG A N 15
ATOM 21445 C CA . ARG A 1 74 ? -9.117 16.721 15.543 1.00 0.00 154 ARG A CA 15
ATOM 21446 C C . ARG A 1 74 ? -9.409 17.172 16.971 1.00 0.00 154 ARG A C 15
ATOM 21447 O O . ARG A 1 74 ? -10.520 17.596 17.285 1.00 0.00 154 ARG A O 15
ATOM 21468 N N . GLY A 1 75 ? -8.402 17.077 17.834 1.00 0.00 155 GLY A N 15
ATOM 21469 C CA . GLY A 1 75 ? -8.570 17.478 19.219 1.00 0.00 155 GLY A CA 15
ATOM 21470 C C . GLY A 1 75 ? -7.345 17.183 20.061 1.00 0.00 155 GLY A C 15
ATOM 21471 O O . GLY A 1 75 ? -7.181 16.071 20.561 1.00 0.00 155 GLY A O 15
ATOM 21475 N N . ASN A 1 76 ? -6.482 18.181 20.218 1.00 0.00 156 ASN A N 15
ATOM 21476 C CA . ASN A 1 76 ? -5.264 18.022 21.004 1.00 0.00 156 ASN A CA 15
ATOM 21477 C C . ASN A 1 76 ? -4.653 19.378 21.342 1.00 0.00 156 ASN A C 15
ATOM 21478 O O . ASN A 1 76 ? -4.943 20.381 20.691 1.00 0.00 156 ASN A O 15
ATOM 21489 N N . GLY A 1 77 ? -3.805 19.401 22.366 1.00 0.00 157 GLY A N 15
ATOM 21490 C CA . GLY A 1 77 ? -3.166 20.639 22.773 1.00 0.00 157 GLY A CA 15
ATOM 21491 C C . GLY A 1 77 ? -2.089 20.420 23.816 1.00 0.00 157 GLY A C 15
ATOM 21492 O O . GLY A 1 77 ? -2.236 19.579 24.703 1.00 0.00 157 GLY A O 15
ATOM 21496 N N . SER A 1 78 ? -1.002 21.177 23.710 1.00 0.00 158 SER A N 15
ATOM 21497 C CA . SER A 1 78 ? 0.108 21.058 24.649 1.00 0.00 158 SER A CA 15
ATOM 21498 C C . SER A 1 78 ? 1.010 22.286 24.583 1.00 0.00 158 SER A C 15
ATOM 21499 O O . SER A 1 78 ? 1.036 22.998 23.579 1.00 0.00 158 SER A O 15
ATOM 21507 N N . ALA A 1 79 ? 1.750 22.528 25.660 1.00 0.00 159 ALA A N 15
ATOM 21508 C CA . ALA A 1 79 ? 2.656 23.668 25.724 1.00 0.00 159 ALA A CA 15
ATOM 21509 C C . ALA A 1 79 ? 3.557 23.584 26.951 1.00 0.00 159 ALA A C 15
ATOM 21510 O O . ALA A 1 79 ? 3.275 22.844 27.893 1.00 0.00 159 ALA A O 15
ATOM 21517 N N . LYS A 1 80 ? 4.645 24.348 26.934 1.00 0.00 160 LYS A N 15
ATOM 21518 C CA . LYS A 1 80 ? 5.589 24.361 28.045 1.00 0.00 160 LYS A CA 15
ATOM 21519 C C . LYS A 1 80 ? 6.128 25.768 28.284 1.00 0.00 160 LYS A C 15
ATOM 21520 O O . LYS A 1 80 ? 5.866 26.684 27.505 1.00 0.00 160 LYS A O 15
ATOM 21539 N N . MET A 1 81 ? 6.883 25.931 29.366 1.00 0.00 161 MET A N 15
ATOM 21540 C CA . MET A 1 81 ? 7.460 27.226 29.706 1.00 0.00 161 MET A CA 15
ATOM 21541 C C . MET A 1 81 ? 8.756 27.054 30.491 1.00 0.00 161 MET A C 15
ATOM 21542 O O . MET A 1 81 ? 9.160 25.934 30.804 1.00 0.00 161 MET A O 15
ATOM 21556 N N . SER A 1 82 ? 9.405 28.171 30.807 1.00 0.00 162 SER A N 15
ATOM 21557 C CA . SER A 1 82 ? 10.657 28.142 31.553 1.00 0.00 162 SER A CA 15
ATOM 21558 C C . SER A 1 82 ? 10.881 29.460 32.289 1.00 0.00 162 SER A C 15
ATOM 21559 O O . SER A 1 82 ? 10.093 30.397 32.161 1.00 0.00 162 S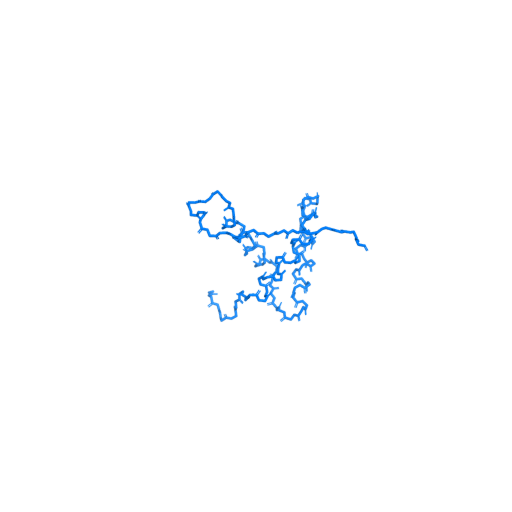ER A O 15
ATOM 21567 N N . TYR A 1 83 ? 11.962 29.524 33.059 1.00 0.00 163 TYR A N 15
ATOM 21568 C CA . TYR A 1 83 ? 12.290 30.725 33.818 1.00 0.00 163 TYR A CA 15
ATOM 21569 C C . TYR A 1 83 ? 13.678 30.614 34.441 1.00 0.00 163 TYR A C 15
ATOM 21570 O O . TYR A 1 83 ? 14.199 29.514 34.631 1.00 0.00 163 TYR A O 15
ATOM 21588 N N . TYR A 1 84 ? 14.270 31.759 34.758 1.00 0.00 164 TYR A N 15
ATOM 21589 C CA . TYR A 1 84 ? 15.599 31.793 35.358 1.00 0.00 164 TYR A CA 15
ATOM 21590 C C . TYR A 1 84 ? 15.690 32.885 36.419 1.00 0.00 164 TYR A C 15
ATOM 21591 O O . TYR A 1 84 ? 14.801 33.729 36.536 1.00 0.00 164 TYR A O 15
ATOM 21609 N N . LYS A 1 85 ? 16.771 32.862 37.191 1.00 0.00 165 LYS A N 15
ATOM 21610 C CA . LYS A 1 85 ? 16.982 33.850 38.242 1.00 0.00 165 LYS A CA 15
ATOM 21611 C C . LYS A 1 85 ? 17.806 35.026 37.727 1.00 0.00 165 LYS A C 15
ATOM 21612 O O . LYS A 1 85 ? 18.337 34.983 36.617 1.00 0.00 165 LYS A O 15
ATOM 21631 N N . GLU A 1 86 ? 17.909 36.073 38.540 1.00 0.00 166 GLU A N 15
ATOM 21632 C CA . GLU A 1 86 ? 18.670 37.259 38.164 1.00 0.00 166 GLU A CA 15
ATOM 21633 C C . GLU A 1 86 ? 19.288 37.920 39.393 1.00 0.00 166 GLU A C 15
ATOM 21634 O O . GLU A 1 86 ? 18.969 37.566 40.527 1.00 0.00 166 GLU A O 15
ATOM 21646 N N . LYS A 1 1 ? 6.150 9.559 11.945 1.00 0.00 81 LYS A N 16
ATOM 21647 C CA . LYS A 1 1 ? 7.201 10.411 11.399 1.00 0.00 81 LYS A CA 16
ATOM 21648 C C . LYS A 1 1 ? 8.390 9.577 10.935 1.00 0.00 81 LYS A C 16
ATOM 21649 O O . LYS A 1 1 ? 8.398 8.354 11.077 1.00 0.00 81 LYS A O 16
ATOM 21668 N N . LYS A 1 2 ? 9.396 10.246 10.380 1.00 0.00 82 LYS A N 16
ATOM 21669 C CA . LYS A 1 2 ? 10.593 9.568 9.897 1.00 0.00 82 LYS A CA 16
ATOM 21670 C C . LYS A 1 2 ? 11.505 9.181 11.057 1.00 0.00 82 LYS A C 16
ATOM 21671 O O . LYS A 1 2 ? 12.026 8.067 11.105 1.00 0.00 82 LYS A O 16
ATOM 21690 N N . ARG A 1 3 ? 11.691 10.108 11.991 1.00 0.00 83 ARG A N 16
ATOM 21691 C CA . ARG A 1 3 ? 12.540 9.864 13.151 1.00 0.00 83 ARG A CA 16
ATOM 21692 C C . ARG A 1 3 ? 12.262 8.487 13.748 1.00 0.00 83 ARG A C 16
ATOM 21693 O O . ARG A 1 3 ? 13.123 7.896 14.399 1.00 0.00 83 ARG A O 16
ATOM 21714 N N . ALA A 1 4 ? 11.053 7.983 13.522 1.00 0.00 84 ALA A N 16
ATOM 21715 C CA . ALA A 1 4 ? 10.662 6.677 14.036 1.00 0.00 84 ALA A CA 16
ATOM 21716 C C . ALA A 1 4 ? 10.959 5.577 13.023 1.00 0.00 84 ALA A C 16
ATOM 21717 O O . ALA A 1 4 ? 10.140 5.285 12.152 1.00 0.00 84 ALA A O 16
ATOM 21724 N N . GLU A 1 5 ? 12.136 4.971 13.143 1.00 0.00 85 GLU A N 16
ATOM 21725 C CA . GLU A 1 5 ? 12.541 3.904 12.235 1.00 0.00 85 GLU A CA 16
ATOM 21726 C C . GLU A 1 5 ? 11.923 2.572 12.650 1.00 0.00 85 GLU A C 16
ATOM 21727 O O . GLU A 1 5 ? 12.506 1.819 13.432 1.00 0.00 85 GLU A O 16
ATOM 21739 N N . THR A 1 6 ? 10.736 2.287 12.122 1.00 0.00 86 THR A N 16
ATOM 21740 C CA . THR A 1 6 ? 10.037 1.048 12.439 1.00 0.00 86 THR A CA 16
ATOM 21741 C C . THR A 1 6 ? 9.796 0.217 11.184 1.00 0.00 86 THR A C 16
ATOM 21742 O O . THR A 1 6 ? 10.023 -0.993 11.177 1.00 0.00 86 THR A O 16
ATOM 21753 N N . TRP A 1 7 ? 9.337 0.873 10.124 1.00 0.00 87 TRP A N 16
ATOM 21754 C CA . TRP A 1 7 ? 9.066 0.193 8.863 1.00 0.00 87 TRP A CA 16
ATOM 21755 C C . TRP A 1 7 ? 10.000 0.692 7.765 1.00 0.00 87 TRP A C 16
ATOM 21756 O O . TRP A 1 7 ? 10.046 1.886 7.471 1.00 0.00 87 TRP A O 16
ATOM 21777 N N . VAL A 1 8 ? 10.742 -0.231 7.161 1.00 0.00 88 VAL A N 16
ATOM 21778 C CA . VAL A 1 8 ? 11.673 0.115 6.094 1.00 0.00 88 VAL A CA 16
ATOM 21779 C C . VAL A 1 8 ? 10.931 0.481 4.813 1.00 0.00 88 VAL A C 16
ATOM 21780 O O . VAL A 1 8 ? 9.822 0.005 4.571 1.00 0.00 88 VAL A O 16
ATOM 21793 N N . GLN A 1 9 ? 11.551 1.327 3.998 1.00 0.00 89 GLN A N 16
ATOM 21794 C CA . GLN A 1 9 ? 10.948 1.757 2.741 1.00 0.00 89 GLN A CA 16
ATOM 21795 C C . GLN A 1 9 ? 10.448 0.559 1.940 1.00 0.00 89 GLN A C 16
ATOM 21796 O O . GLN A 1 9 ? 9.345 0.582 1.394 1.00 0.00 89 GLN A O 16
ATOM 21810 N N . ASP A 1 10 ? 11.267 -0.485 1.873 1.00 0.00 90 ASP A N 16
ATOM 21811 C CA . ASP A 1 10 ? 10.908 -1.692 1.139 1.00 0.00 90 ASP A CA 16
ATOM 21812 C C . ASP A 1 10 ? 9.549 -2.218 1.590 1.00 0.00 90 ASP A C 16
ATOM 21813 O O . ASP A 1 10 ? 8.672 -2.482 0.768 1.00 0.00 90 ASP A O 16
ATOM 21822 N N . GLU A 1 11 ? 9.383 -2.369 2.900 1.00 0.00 91 GLU A N 16
ATOM 21823 C CA . GLU A 1 11 ? 8.131 -2.865 3.459 1.00 0.00 91 GLU A CA 16
ATOM 21824 C C . GLU A 1 11 ? 7.006 -1.854 3.257 1.00 0.00 91 GLU A C 16
ATOM 21825 O O . GLU A 1 11 ? 5.911 -2.205 2.816 1.00 0.00 91 GLU A O 16
ATOM 21837 N N . THR A 1 12 ? 7.284 -0.595 3.582 1.00 0.00 92 THR A N 16
ATOM 21838 C CA . THR A 1 12 ? 6.296 0.467 3.438 1.00 0.00 92 THR A CA 16
ATOM 21839 C C . THR A 1 12 ? 5.784 0.552 2.005 1.00 0.00 92 THR A C 16
ATOM 21840 O O . THR A 1 12 ? 4.604 0.322 1.743 1.00 0.00 92 THR A O 16
ATOM 21851 N N . ARG A 1 13 ? 6.680 0.881 1.080 1.00 0.00 93 ARG A N 16
ATOM 21852 C CA . ARG A 1 13 ? 6.318 0.996 -0.327 1.00 0.00 93 ARG A CA 16
ATOM 21853 C C . ARG A 1 13 ? 5.484 -0.202 -0.774 1.00 0.00 93 ARG A C 16
ATOM 21854 O O . ARG A 1 13 ? 4.352 -0.047 -1.232 1.00 0.00 93 ARG A O 16
ATOM 21875 N N . SER A 1 14 ? 6.053 -1.395 -0.637 1.00 0.00 94 SER A N 16
ATOM 21876 C CA . SER A 1 14 ? 5.364 -2.619 -1.031 1.00 0.00 94 SER A CA 16
ATOM 21877 C C . SER A 1 14 ? 3.992 -2.707 -0.369 1.00 0.00 94 SER A C 16
ATOM 21878 O O . SER A 1 14 ? 2.965 -2.762 -1.047 1.00 0.00 94 SER A O 16
ATOM 21886 N N . LEU A 1 15 ? 3.983 -2.721 0.959 1.00 0.00 95 LEU A N 16
ATOM 21887 C CA . LEU A 1 15 ? 2.738 -2.803 1.715 1.00 0.00 95 LEU A CA 16
ATOM 21888 C C . LEU A 1 15 ? 1.642 -1.976 1.049 1.00 0.00 95 LEU A C 16
ATOM 21889 O O . LEU A 1 15 ? 0.579 -2.496 0.710 1.00 0.00 95 LEU A O 16
ATOM 21905 N N . ILE A 1 16 ? 1.910 -0.688 0.865 1.00 0.00 96 ILE A N 16
ATOM 21906 C CA . ILE A 1 16 ? 0.948 0.209 0.237 1.00 0.00 96 ILE A CA 16
ATOM 21907 C C . ILE A 1 16 ? 0.463 -0.350 -1.096 1.00 0.00 96 ILE A C 16
ATOM 21908 O O . ILE A 1 16 ? -0.735 -0.544 -1.301 1.00 0.00 96 ILE A O 16
ATOM 21924 N N . MET A 1 17 ? 1.403 -0.610 -2.000 1.00 0.00 97 MET A N 16
ATOM 21925 C CA . MET A 1 17 ? 1.071 -1.151 -3.313 1.00 0.00 97 MET A CA 16
ATOM 21926 C C . MET A 1 17 ? 0.014 -2.244 -3.199 1.00 0.00 97 MET A C 16
ATOM 21927 O O . MET A 1 17 ? -1.090 -2.112 -3.728 1.00 0.00 97 MET A O 16
ATOM 21941 N N . PHE A 1 18 ? 0.359 -3.325 -2.506 1.00 0.00 98 PHE A N 16
ATOM 21942 C CA . PHE A 1 18 ? -0.561 -4.442 -2.325 1.00 0.00 98 PHE A CA 16
ATOM 21943 C C . PHE A 1 18 ? -1.954 -3.944 -1.952 1.00 0.00 98 PHE A C 16
ATOM 21944 O O . PHE A 1 18 ? -2.956 -4.401 -2.503 1.00 0.00 98 PHE A O 16
ATOM 21961 N N . ARG A 1 19 ? -2.009 -3.006 -1.012 1.00 0.00 99 ARG A N 16
ATOM 21962 C CA . ARG A 1 19 ? -3.279 -2.447 -0.563 1.00 0.00 99 ARG A CA 16
ATOM 21963 C C . ARG A 1 19 ? -4.019 -1.783 -1.720 1.00 0.00 99 ARG A C 16
ATOM 21964 O O . ARG A 1 19 ? -5.089 -2.235 -2.127 1.00 0.00 99 ARG A O 16
ATOM 21985 N N . ARG A 1 20 ? -3.442 -0.706 -2.244 1.00 0.00 100 ARG A N 16
ATOM 21986 C CA . ARG A 1 20 ? -4.048 0.022 -3.353 1.00 0.00 100 ARG A CA 16
ATOM 21987 C C . ARG A 1 20 ? -4.779 -0.931 -4.294 1.00 0.00 100 ARG A C 16
ATOM 21988 O O . ARG A 1 20 ? -5.839 -0.603 -4.826 1.00 0.00 100 ARG A O 16
ATOM 22009 N N . GLY A 1 21 ? -4.204 -2.113 -4.496 1.00 0.00 101 GLY A N 16
ATOM 22010 C CA . GLY A 1 21 ? -4.815 -3.094 -5.373 1.00 0.00 101 GLY A CA 16
ATOM 22011 C C . GLY A 1 21 ? -6.063 -3.711 -4.774 1.00 0.00 101 GLY A C 16
ATOM 22012 O O . GLY A 1 21 ? -7.086 -3.835 -5.447 1.00 0.00 101 GLY A O 16
ATOM 22016 N N . MET A 1 22 ? -5.980 -4.099 -3.506 1.00 0.00 102 MET A N 16
ATOM 22017 C CA . MET A 1 22 ? -7.113 -4.706 -2.817 1.00 0.00 102 MET A CA 16
ATOM 22018 C C . MET A 1 22 ? -7.753 -3.717 -1.847 1.00 0.00 102 MET A C 16
ATOM 22019 O O . MET A 1 22 ? -8.306 -4.111 -0.820 1.00 0.00 102 MET A O 16
ATOM 22033 N N . ASP A 1 23 ? -7.673 -2.434 -2.180 1.00 0.00 103 ASP A N 16
ATOM 22034 C CA . ASP A 1 23 ? -8.246 -1.389 -1.339 1.00 0.00 103 ASP A CA 16
ATOM 22035 C C . ASP A 1 23 ? -9.770 -1.427 -1.387 1.00 0.00 103 ASP A C 16
ATOM 22036 O O . ASP A 1 23 ? -10.438 -1.233 -0.373 1.00 0.00 103 ASP A O 16
ATOM 22045 N N . GLY A 1 24 ? -10.314 -1.679 -2.574 1.00 0.00 104 GLY A N 16
ATOM 22046 C CA . GLY A 1 24 ? -11.755 -1.737 -2.733 1.00 0.00 104 GLY A CA 16
ATOM 22047 C C . GLY A 1 24 ? -12.400 -2.749 -1.807 1.00 0.00 104 GLY A C 16
ATOM 22048 O O . GLY A 1 24 ? -13.435 -2.474 -1.199 1.00 0.00 104 GLY A O 16
ATOM 22052 N N . LEU A 1 25 ? -11.789 -3.923 -1.700 1.00 0.00 105 LEU A N 16
ATOM 22053 C CA . LEU A 1 25 ? -12.311 -4.982 -0.842 1.00 0.00 105 LEU A CA 16
ATOM 22054 C C . LEU A 1 25 ? -12.544 -4.469 0.575 1.00 0.00 105 LEU A C 16
ATOM 22055 O O . LEU A 1 25 ? -13.601 -4.699 1.164 1.00 0.00 105 LEU A O 16
ATOM 22071 N N . PHE A 1 26 ? -11.552 -3.770 1.117 1.00 0.00 106 PHE A N 16
ATOM 22072 C CA . PHE A 1 26 ? -11.650 -3.223 2.465 1.00 0.00 106 PHE A CA 16
ATOM 22073 C C . PHE A 1 26 ? -12.847 -2.284 2.586 1.00 0.00 106 PHE A C 16
ATOM 22074 O O . PHE A 1 26 ? -13.627 -2.375 3.533 1.00 0.00 106 PHE A O 16
ATOM 22091 N N . ASN A 1 27 ? -12.984 -1.383 1.619 1.00 0.00 107 ASN A N 16
ATOM 22092 C CA . ASN A 1 27 ? -14.085 -0.427 1.616 1.00 0.00 107 ASN A CA 16
ATOM 22093 C C . ASN A 1 27 ? -15.417 -1.130 1.861 1.00 0.00 107 ASN A C 16
ATOM 22094 O O . ASN A 1 27 ? -16.102 -0.862 2.849 1.00 0.00 107 ASN A O 16
ATOM 22105 N N . THR A 1 28 ? -15.780 -2.032 0.953 1.00 0.00 108 THR A N 16
ATOM 22106 C CA . THR A 1 28 ? -17.029 -2.773 1.070 1.00 0.00 108 THR A CA 16
ATOM 22107 C C . THR A 1 28 ? -16.776 -4.209 1.513 1.00 0.00 108 THR A C 16
ATOM 22108 O O . THR A 1 28 ? -16.498 -5.083 0.692 1.00 0.00 108 THR A O 16
ATOM 22119 N N . SER A 1 29 ? -16.875 -4.447 2.817 1.00 0.00 109 SER A N 16
ATOM 22120 C CA . SER A 1 29 ? -16.655 -5.778 3.371 1.00 0.00 109 SER A CA 16
ATOM 22121 C C . SER A 1 29 ? -16.956 -5.802 4.866 1.00 0.00 109 SER A C 16
ATOM 22122 O O . SER A 1 29 ? -16.941 -4.766 5.531 1.00 0.00 109 SER A O 16
ATOM 22130 N N . LYS A 1 30 ? -17.231 -6.992 5.389 1.00 0.00 110 LYS A N 16
ATOM 22131 C CA . LYS A 1 30 ? -17.536 -7.154 6.806 1.00 0.00 110 LYS A CA 16
ATOM 22132 C C . LYS A 1 30 ? -16.308 -7.632 7.575 1.00 0.00 110 LYS A C 16
ATOM 22133 O O . LYS A 1 30 ? -16.006 -7.127 8.656 1.00 0.00 110 LYS A O 16
ATOM 22152 N N . SER A 1 31 ? -15.605 -8.608 7.010 1.00 0.00 111 SER A N 16
ATOM 22153 C CA . SER A 1 31 ? -14.411 -9.156 7.644 1.00 0.00 111 SER A CA 16
ATOM 22154 C C . SER A 1 31 ? -13.229 -9.143 6.680 1.00 0.00 111 SER A C 16
ATOM 22155 O O . SER A 1 31 ? -13.230 -9.845 5.670 1.00 0.00 111 SER A O 16
ATOM 22163 N N . ASN A 1 32 ? -12.221 -8.338 7.001 1.00 0.00 112 ASN A N 16
ATOM 22164 C CA . ASN A 1 32 ? -11.031 -8.232 6.163 1.00 0.00 112 ASN A CA 16
ATOM 22165 C C . ASN A 1 32 ? -9.962 -9.225 6.610 1.00 0.00 112 ASN A C 16
ATOM 22166 O O . ASN A 1 32 ? -8.778 -8.893 6.670 1.00 0.00 112 ASN A O 16
ATOM 22177 N N . LYS A 1 33 ? -10.387 -10.444 6.921 1.00 0.00 113 LYS A N 16
ATOM 22178 C CA . LYS A 1 33 ? -9.467 -11.487 7.360 1.00 0.00 113 LYS A CA 16
ATOM 22179 C C . LYS A 1 33 ? -8.600 -11.971 6.202 1.00 0.00 113 LYS A C 16
ATOM 22180 O O . LYS A 1 33 ? -7.384 -12.106 6.339 1.00 0.00 113 LYS A O 16
ATOM 22199 N N . HIS A 1 34 ? -9.234 -12.229 5.062 1.00 0.00 114 HIS A N 16
ATOM 22200 C CA . HIS A 1 34 ? -8.519 -12.696 3.879 1.00 0.00 114 HIS A CA 16
ATOM 22201 C C . HIS A 1 34 ? -7.651 -11.585 3.296 1.00 0.00 114 HIS A C 16
ATOM 22202 O O . HIS A 1 34 ? -6.697 -11.849 2.563 1.00 0.00 114 HIS A O 16
ATOM 22216 N N . LEU A 1 35 ? -7.988 -10.343 3.625 1.00 0.00 115 LEU A N 16
ATOM 22217 C CA . LEU A 1 35 ? -7.239 -9.192 3.133 1.00 0.00 115 LEU A CA 16
ATOM 22218 C C . LEU A 1 35 ? -5.907 -9.056 3.863 1.00 0.00 115 LEU A C 16
ATOM 22219 O O . LEU A 1 35 ? -4.844 -9.071 3.243 1.00 0.00 115 LEU A O 16
ATOM 22235 N N . TRP A 1 36 ? -5.972 -8.926 5.183 1.00 0.00 116 TRP A N 16
ATOM 22236 C CA . TRP A 1 36 ? -4.770 -8.790 5.998 1.00 0.00 116 TRP A CA 16
ATOM 22237 C C . TRP A 1 36 ? -3.910 -10.047 5.914 1.00 0.00 116 TRP A C 16
ATOM 22238 O O . TRP A 1 36 ? -2.692 -9.988 6.079 1.00 0.00 116 TRP A O 16
ATOM 22259 N N . GLU A 1 37 ? -4.552 -11.182 5.655 1.00 0.00 117 GLU A N 16
ATOM 22260 C CA . GLU A 1 37 ? -3.844 -12.452 5.550 1.00 0.00 117 GLU A CA 16
ATOM 22261 C C . GLU A 1 37 ? -3.129 -12.567 4.206 1.00 0.00 117 GLU A C 16
ATOM 22262 O O . GLU A 1 37 ? -1.964 -12.956 4.144 1.00 0.00 117 GLU A O 16
ATOM 22274 N N . GLN A 1 38 ? -3.838 -12.225 3.135 1.00 0.00 118 GLN A N 16
ATOM 22275 C CA . GLN A 1 38 ? -3.272 -12.291 1.793 1.00 0.00 118 GLN A CA 16
ATOM 22276 C C . GLN A 1 38 ? -2.201 -11.222 1.600 1.00 0.00 118 GLN A C 16
ATOM 22277 O O . GLN A 1 38 ? -1.240 -11.419 0.857 1.00 0.00 118 GLN A O 16
ATOM 22291 N N . ILE A 1 39 ? -2.375 -10.090 2.274 1.00 0.00 119 ILE A N 16
ATOM 22292 C CA . ILE A 1 39 ? -1.423 -8.990 2.178 1.00 0.00 119 ILE A CA 16
ATOM 22293 C C . ILE A 1 39 ? -0.221 -9.222 3.087 1.00 0.00 119 ILE A C 16
ATOM 22294 O O . ILE A 1 39 ? 0.925 -9.045 2.676 1.00 0.00 119 ILE A O 16
ATOM 22310 N N . SER A 1 40 ? -0.492 -9.621 4.326 1.00 0.00 120 SER A N 16
ATOM 22311 C CA . SER A 1 40 ? 0.567 -9.875 5.296 1.00 0.00 120 SER A CA 16
ATOM 22312 C C . SER A 1 40 ? 1.507 -10.969 4.799 1.00 0.00 120 SER A C 16
ATOM 22313 O O . SER A 1 40 ? 2.711 -10.932 5.056 1.00 0.00 120 SER A O 16
ATOM 22321 N N . SER A 1 41 ? 0.949 -11.942 4.086 1.00 0.00 121 SER A N 16
ATOM 22322 C CA . SER A 1 41 ? 1.735 -13.049 3.556 1.00 0.00 121 SER A CA 16
ATOM 22323 C C . SER A 1 41 ? 2.492 -12.626 2.300 1.00 0.00 121 SER A C 16
ATOM 22324 O O . SER A 1 41 ? 3.695 -12.858 2.178 1.00 0.00 121 SER A O 16
ATOM 22332 N N . LYS A 1 42 ? 1.777 -12.005 1.368 1.00 0.00 122 LYS A N 16
ATOM 22333 C CA . LYS A 1 42 ? 2.378 -11.547 0.121 1.00 0.00 122 LYS A CA 16
ATOM 22334 C C . LYS A 1 42 ? 3.636 -10.728 0.392 1.00 0.00 122 LYS A C 16
ATOM 22335 O O . LYS A 1 42 ? 4.662 -10.914 -0.262 1.00 0.00 122 LYS A O 16
ATOM 22354 N N . MET A 1 43 ? 3.551 -9.823 1.361 1.00 0.00 123 MET A N 16
ATOM 22355 C CA . MET A 1 43 ? 4.684 -8.978 1.720 1.00 0.00 123 MET A CA 16
ATOM 22356 C C . MET A 1 43 ? 5.716 -9.765 2.521 1.00 0.00 123 MET A C 16
ATOM 22357 O O . MET A 1 43 ? 6.921 -9.584 2.345 1.00 0.00 123 MET A O 16
ATOM 22371 N N . ARG A 1 44 ? 5.236 -10.637 3.401 1.00 0.00 124 ARG A N 16
ATOM 22372 C CA . ARG A 1 44 ? 6.118 -11.450 4.230 1.00 0.00 124 ARG A CA 16
ATOM 22373 C C . ARG A 1 44 ? 7.027 -12.320 3.367 1.00 0.00 124 ARG A C 16
ATOM 22374 O O . ARG A 1 44 ? 8.222 -12.440 3.633 1.00 0.00 124 ARG A O 16
ATOM 22395 N N . GLU A 1 45 ? 6.451 -12.925 2.333 1.00 0.00 125 GLU A N 16
ATOM 22396 C CA . GLU A 1 45 ? 7.209 -13.785 1.432 1.00 0.00 125 GLU A CA 16
ATOM 22397 C C . GLU A 1 45 ? 8.503 -13.105 0.992 1.00 0.00 125 GLU A C 16
ATOM 22398 O O . GLU A 1 45 ? 9.571 -13.717 0.994 1.00 0.00 125 GLU A O 16
ATOM 22410 N N . LYS A 1 46 ? 8.399 -11.836 0.614 1.00 0.00 126 LYS A N 16
ATOM 22411 C CA . LYS A 1 46 ? 9.559 -11.071 0.172 1.00 0.00 126 LYS A CA 16
ATOM 22412 C C . LYS A 1 46 ? 10.772 -11.368 1.047 1.00 0.00 126 LYS A C 16
ATOM 22413 O O . LYS A 1 46 ? 11.905 -11.385 0.568 1.00 0.00 126 LYS A O 16
ATOM 22432 N N . GLY A 1 47 ? 10.526 -11.604 2.332 1.00 0.00 127 GLY A N 16
ATOM 22433 C CA . GLY A 1 47 ? 11.609 -11.899 3.252 1.00 0.00 127 GLY A CA 16
ATOM 22434 C C . GLY A 1 47 ? 11.559 -11.040 4.500 1.00 0.00 127 GLY A C 16
ATOM 22435 O O . GLY A 1 47 ? 12.597 -10.651 5.036 1.00 0.00 127 GLY A O 16
ATOM 22439 N N . PHE A 1 48 ? 10.350 -10.742 4.964 1.00 0.00 128 PHE A N 16
ATOM 22440 C CA . PHE A 1 48 ? 10.169 -9.921 6.155 1.00 0.00 128 PHE A CA 16
ATOM 22441 C C . PHE A 1 48 ? 9.109 -10.521 7.073 1.00 0.00 128 PHE A C 16
ATOM 22442 O O . PHE A 1 48 ? 7.914 -10.461 6.782 1.00 0.00 128 PHE A O 16
ATOM 22459 N N . ASP A 1 49 ? 9.554 -11.100 8.183 1.00 0.00 129 ASP A N 16
ATOM 22460 C CA . ASP A 1 49 ? 8.645 -11.711 9.145 1.00 0.00 129 ASP A CA 16
ATOM 22461 C C . ASP A 1 49 ? 7.920 -10.645 9.960 1.00 0.00 129 ASP A C 16
ATOM 22462 O O . ASP A 1 49 ? 8.402 -10.217 11.010 1.00 0.00 129 ASP A O 16
ATOM 22471 N N . ARG A 1 50 ? 6.760 -10.219 9.470 1.00 0.00 130 ARG A N 16
ATOM 22472 C CA . ARG A 1 50 ? 5.970 -9.201 10.152 1.00 0.00 130 ARG A CA 16
ATOM 22473 C C . ARG A 1 50 ? 4.662 -9.787 10.674 1.00 0.00 130 ARG A C 16
ATOM 22474 O O . ARG A 1 50 ? 4.020 -10.594 10.001 1.00 0.00 130 ARG A O 16
ATOM 22495 N N . SER A 1 51 ? 4.273 -9.376 11.877 1.00 0.00 131 SER A N 16
ATOM 22496 C CA . SER A 1 51 ? 3.044 -9.864 12.491 1.00 0.00 131 SER A CA 16
ATOM 22497 C C . SER A 1 51 ? 1.824 -9.182 11.880 1.00 0.00 131 SER A C 16
ATOM 22498 O O . SER A 1 51 ? 1.916 -8.116 11.271 1.00 0.00 131 SER A O 16
ATOM 22506 N N . PRO A 1 52 ? 0.651 -9.812 12.044 1.00 0.00 132 PRO A N 16
ATOM 22507 C CA . PRO A 1 52 ? -0.611 -9.285 11.517 1.00 0.00 132 PRO A CA 16
ATOM 22508 C C . PRO A 1 52 ? -1.069 -8.031 12.254 1.00 0.00 132 PRO A C 16
ATOM 22509 O O . PRO A 1 52 ? -1.602 -7.102 11.647 1.00 0.00 132 PRO A O 16
ATOM 22520 N N . ASP A 1 53 ? -0.858 -8.011 13.565 1.00 0.00 133 ASP A N 16
ATOM 22521 C CA . ASP A 1 53 ? -1.248 -6.870 14.385 1.00 0.00 133 ASP A CA 16
ATOM 22522 C C . ASP A 1 53 ? -0.534 -5.602 13.927 1.00 0.00 133 ASP A C 16
ATOM 22523 O O . ASP A 1 53 ? -1.055 -4.497 14.075 1.00 0.00 133 ASP A O 16
ATOM 22532 N N . MET A 1 54 ? 0.662 -5.771 13.372 1.00 0.00 134 MET A N 16
ATOM 22533 C CA . MET A 1 54 ? 1.447 -4.640 12.892 1.00 0.00 134 MET A CA 16
ATOM 22534 C C . MET A 1 54 ? 0.763 -3.968 11.705 1.00 0.00 134 MET A C 16
ATOM 22535 O O . MET A 1 54 ? 0.245 -2.857 11.823 1.00 0.00 134 MET A O 16
ATOM 22549 N N . CYS A 1 55 ? 0.767 -4.647 10.564 1.00 0.00 135 CYS A N 16
ATOM 22550 C CA . CYS A 1 55 ? 0.148 -4.114 9.355 1.00 0.00 135 CYS A CA 16
ATOM 22551 C C . CYS A 1 55 ? -1.194 -3.462 9.673 1.00 0.00 135 CYS A C 16
ATOM 22552 O O . CYS A 1 55 ? -1.495 -2.369 9.193 1.00 0.00 135 CYS A O 16
ATOM 22560 N N . THR A 1 56 ? -1.997 -4.140 10.487 1.00 0.00 136 THR A N 16
ATOM 22561 C CA . THR A 1 56 ? -3.308 -3.629 10.868 1.00 0.00 136 THR A CA 16
ATOM 22562 C C . THR A 1 56 ? -3.189 -2.282 11.572 1.00 0.00 136 THR A C 16
ATOM 22563 O O . THR A 1 56 ? -3.701 -1.271 11.091 1.00 0.00 136 THR A O 16
ATOM 22574 N N . ASP A 1 57 ? -2.510 -2.276 12.714 1.00 0.00 137 ASP A N 16
ATOM 22575 C CA . ASP A 1 57 ? -2.322 -1.052 13.485 1.00 0.00 137 ASP A CA 16
ATOM 22576 C C . ASP A 1 57 ? -1.662 0.029 12.635 1.00 0.00 137 ASP A C 16
ATOM 22577 O O . ASP A 1 57 ? -2.237 1.094 12.409 1.00 0.00 137 ASP A O 16
ATOM 22586 N N . LYS A 1 58 ? -0.450 -0.251 12.167 1.00 0.00 138 LYS A N 16
ATOM 22587 C CA . LYS A 1 58 ? 0.289 0.697 11.342 1.00 0.00 138 LYS A CA 16
ATOM 22588 C C . LYS A 1 58 ? -0.616 1.319 10.284 1.00 0.00 138 LYS A C 16
ATOM 22589 O O . LYS A 1 58 ? -0.717 2.542 10.182 1.00 0.00 138 LYS A O 16
ATOM 22608 N N . TRP A 1 59 ? -1.271 0.471 9.500 1.00 0.00 139 TRP A N 16
ATOM 22609 C CA . TRP A 1 59 ? -2.169 0.939 8.450 1.00 0.00 139 TRP A CA 16
ATOM 22610 C C . TRP A 1 59 ? -3.099 2.028 8.974 1.00 0.00 139 TRP A C 16
ATOM 22611 O O . TRP A 1 59 ? -3.175 3.118 8.406 1.00 0.00 139 TRP A O 16
ATOM 22632 N N . ARG A 1 60 ? -3.803 1.727 10.060 1.00 0.00 140 ARG A N 16
ATOM 22633 C CA . ARG A 1 60 ? -4.728 2.681 10.660 1.00 0.00 140 ARG A CA 16
ATOM 22634 C C . ARG A 1 60 ? -4.050 4.029 10.884 1.00 0.00 140 ARG A C 16
ATOM 22635 O O . ARG A 1 60 ? -4.587 5.074 10.519 1.00 0.00 140 ARG A O 16
ATOM 22656 N N . ASN A 1 61 ? -2.866 3.997 11.487 1.00 0.00 141 ASN A N 16
ATOM 22657 C CA . ASN A 1 61 ? -2.114 5.217 11.761 1.00 0.00 141 ASN A CA 16
ATOM 22658 C C . ASN A 1 61 ? -1.774 5.948 10.466 1.00 0.00 141 ASN A C 16
ATOM 22659 O O . ASN A 1 61 ? -1.952 7.163 10.361 1.00 0.00 141 ASN A O 16
ATOM 22670 N N . LEU A 1 62 ? -1.285 5.202 9.482 1.00 0.00 142 LEU A N 16
ATOM 22671 C CA . LEU A 1 62 ? -0.921 5.779 8.192 1.00 0.00 142 LEU A CA 16
ATOM 22672 C C . LEU A 1 62 ? -2.001 6.737 7.700 1.00 0.00 142 LEU A C 16
ATOM 22673 O O . LEU A 1 62 ? -1.712 7.873 7.322 1.00 0.00 142 LEU A O 16
ATOM 22689 N N . LEU A 1 63 ? -3.245 6.273 7.709 1.00 0.00 143 LEU A N 16
ATOM 22690 C CA . LEU A 1 63 ? -4.370 7.090 7.266 1.00 0.00 143 LEU A CA 16
ATOM 22691 C C . LEU A 1 63 ? -4.501 8.346 8.122 1.00 0.00 143 LEU A C 16
ATOM 22692 O O . LEU A 1 63 ? -4.574 9.459 7.602 1.00 0.00 143 LEU A O 16
ATOM 22708 N N . LYS A 1 64 ? -4.529 8.159 9.437 1.00 0.00 144 LYS A N 16
ATOM 22709 C CA . LYS A 1 64 ? -4.648 9.275 10.367 1.00 0.00 144 LYS A CA 16
ATOM 22710 C C . LYS A 1 64 ? -3.807 10.461 9.904 1.00 0.00 144 LYS A C 16
ATOM 22711 O O . LYS A 1 64 ? -4.292 11.590 9.841 1.00 0.00 144 LYS A O 16
ATOM 22730 N N . GLU A 1 65 ? -2.545 10.195 9.580 1.00 0.00 145 GLU A N 16
ATOM 22731 C CA . GLU A 1 65 ? -1.639 11.241 9.122 1.00 0.00 145 GLU A CA 16
ATOM 22732 C C . GLU A 1 65 ? -2.102 11.817 7.787 1.00 0.00 145 GLU A C 16
ATOM 22733 O O . GLU A 1 65 ? -2.228 13.032 7.632 1.00 0.00 145 GLU A O 16
ATOM 22745 N N . PHE A 1 66 ? -2.352 10.935 6.824 1.00 0.00 146 PHE A N 16
ATOM 22746 C CA . PHE A 1 66 ? -2.800 11.355 5.501 1.00 0.00 146 PHE A CA 16
ATOM 22747 C C . PHE A 1 66 ? -3.977 12.319 5.606 1.00 0.00 146 PHE A C 16
ATOM 22748 O O . PHE A 1 66 ? -4.028 13.334 4.910 1.00 0.00 146 PHE A O 16
ATOM 22765 N N . LYS A 1 67 ? -4.924 11.995 6.480 1.00 0.00 147 LYS A N 16
ATOM 22766 C CA . LYS A 1 67 ? -6.102 12.830 6.678 1.00 0.00 147 LYS A CA 16
ATOM 22767 C C . LYS A 1 67 ? -6.826 13.072 5.357 1.00 0.00 147 LYS A C 16
ATOM 22768 O O . LYS A 1 67 ? -7.253 14.190 5.067 1.00 0.00 147 LYS A O 16
ATOM 22787 N N . LYS A 1 68 ? -6.962 12.018 4.560 1.00 0.00 148 LYS A N 16
ATOM 22788 C CA . LYS A 1 68 ? -7.636 12.114 3.271 1.00 0.00 148 LYS A CA 16
ATOM 22789 C C . LYS A 1 68 ? -8.882 12.989 3.373 1.00 0.00 148 LYS A C 16
ATOM 22790 O O . LYS A 1 68 ? -9.600 12.949 4.371 1.00 0.00 148 LYS A O 16
ATOM 22809 N N . ALA A 1 69 ? -9.132 13.777 2.332 1.00 0.00 149 ALA A N 16
ATOM 22810 C CA . ALA A 1 69 ? -10.293 14.658 2.303 1.00 0.00 149 ALA A CA 16
ATOM 22811 C C . ALA A 1 69 ? -11.588 13.865 2.443 1.00 0.00 149 ALA A C 16
ATOM 22812 O O . ALA A 1 69 ? -12.072 13.272 1.479 1.00 0.00 149 ALA A O 16
ATOM 22819 N N . LYS A 1 70 ? -12.144 13.858 3.650 1.00 0.00 150 LYS A N 16
ATOM 22820 C CA . LYS A 1 70 ? -13.383 13.138 3.917 1.00 0.00 150 LYS A CA 16
ATOM 22821 C C . LYS A 1 70 ? -14.362 14.010 4.698 1.00 0.00 150 LYS A C 16
ATOM 22822 O O . LYS A 1 70 ? -13.964 14.977 5.349 1.00 0.00 150 LYS A O 16
ATOM 22841 N N . HIS A 1 71 ? -15.643 13.662 4.630 1.00 0.00 151 HIS A N 16
ATOM 22842 C CA . HIS A 1 71 ? -16.677 14.412 5.332 1.00 0.00 151 HIS A CA 16
ATOM 22843 C C . HIS A 1 71 ? -16.744 14.001 6.800 1.00 0.00 151 HIS A C 16
ATOM 22844 O O . HIS A 1 71 ? -17.251 12.929 7.133 1.00 0.00 151 HIS A O 16
ATOM 22858 N N . HIS A 1 72 ? -16.229 14.860 7.674 1.00 0.00 152 HIS A N 16
ATOM 22859 C CA . HIS A 1 72 ? -16.230 14.586 9.107 1.00 0.00 152 HIS A CA 16
ATOM 22860 C C . HIS A 1 72 ? -17.618 14.808 9.701 1.00 0.00 152 HIS A C 16
ATOM 22861 O O . HIS A 1 72 ? -18.447 15.509 9.121 1.00 0.00 152 HIS A O 16
ATOM 22875 N N . ASP A 1 73 ? -17.863 14.206 10.859 1.00 0.00 153 ASP A N 16
ATOM 22876 C CA . ASP A 1 73 ? -19.150 14.338 11.532 1.00 0.00 153 ASP A CA 16
ATOM 22877 C C . ASP A 1 73 ? -18.968 14.848 12.959 1.00 0.00 153 ASP A C 16
ATOM 22878 O O . ASP A 1 73 ? -17.884 14.739 13.533 1.00 0.00 153 ASP A O 16
ATOM 22887 N N . ARG A 1 74 ? -20.034 15.404 13.524 1.00 0.00 154 ARG A N 16
ATOM 22888 C CA . ARG A 1 74 ? -19.991 15.932 14.882 1.00 0.00 154 ARG A CA 16
ATOM 22889 C C . ARG A 1 74 ? -21.336 15.748 15.580 1.00 0.00 154 ARG A C 16
ATOM 22890 O O . ARG A 1 74 ? -22.370 15.605 14.930 1.00 0.00 154 ARG A O 16
ATOM 22911 N N . GLY A 1 75 ? -21.312 15.752 16.910 1.00 0.00 155 GLY A N 16
ATOM 22912 C CA . GLY A 1 75 ? -22.534 15.585 17.674 1.00 0.00 155 GLY A CA 16
ATOM 22913 C C . GLY A 1 75 ? -22.857 16.797 18.525 1.00 0.00 155 GLY A C 16
ATOM 22914 O O . GLY A 1 75 ? -22.571 17.929 18.138 1.00 0.00 155 GLY A O 16
ATOM 22918 N N . ASN A 1 76 ? -23.456 16.559 19.687 1.00 0.00 156 ASN A N 16
ATOM 22919 C CA . ASN A 1 76 ? -23.820 17.641 20.594 1.00 0.00 156 ASN A CA 16
ATOM 22920 C C . ASN A 1 76 ? -23.557 17.247 22.045 1.00 0.00 156 ASN A C 16
ATOM 22921 O O . ASN A 1 76 ? -23.275 16.087 22.342 1.00 0.00 156 ASN A O 16
ATOM 22932 N N . GLY A 1 77 ? -23.652 18.222 22.944 1.00 0.00 157 GLY A N 16
ATOM 22933 C CA . GLY A 1 77 ? -23.422 17.957 24.352 1.00 0.00 157 GLY A CA 16
ATOM 22934 C C . GLY A 1 77 ? -24.711 17.753 25.122 1.00 0.00 157 GLY A C 16
ATOM 22935 O O . GLY A 1 77 ? -25.765 17.519 24.530 1.00 0.00 157 GLY A O 16
ATOM 22939 N N . SER A 1 78 ? -24.629 17.839 26.446 1.00 0.00 158 SER A N 16
ATOM 22940 C CA . SER A 1 78 ? -25.798 17.656 27.298 1.00 0.00 158 SER A CA 16
ATOM 22941 C C . SER A 1 78 ? -26.171 18.961 27.996 1.00 0.00 158 SER A C 16
ATOM 22942 O O . SER A 1 78 ? -25.407 19.925 27.982 1.00 0.00 158 SER A O 16
ATOM 22950 N N . ALA A 1 79 ? -27.351 18.981 28.606 1.00 0.00 159 ALA A N 16
ATOM 22951 C CA . ALA A 1 79 ? -27.826 20.165 29.311 1.00 0.00 159 ALA A CA 16
ATOM 22952 C C . ALA A 1 79 ? -27.220 20.252 30.707 1.00 0.00 159 ALA A C 16
ATOM 22953 O O . ALA A 1 79 ? -26.536 19.333 31.157 1.00 0.00 159 ALA A O 16
ATOM 22960 N N . LYS A 1 80 ? -27.474 21.364 31.389 1.00 0.00 160 LYS A N 16
ATOM 22961 C CA . LYS A 1 80 ? -26.954 21.573 32.735 1.00 0.00 160 LYS A CA 16
ATOM 22962 C C . LYS A 1 80 ? -27.918 21.023 33.782 1.00 0.00 160 LYS A C 16
ATOM 22963 O O . LYS A 1 80 ? -29.047 21.497 33.909 1.00 0.00 160 LYS A O 16
ATOM 22982 N N . MET A 1 81 ? -27.465 20.023 34.530 1.00 0.00 161 MET A N 16
ATOM 22983 C CA . MET A 1 81 ? -28.287 19.411 35.568 1.00 0.00 161 MET A CA 16
ATOM 22984 C C . MET A 1 81 ? -27.464 19.138 36.823 1.00 0.00 161 MET A C 16
ATOM 22985 O O . MET A 1 81 ? -26.338 18.646 36.743 1.00 0.00 161 MET A O 16
ATOM 22999 N N . SER A 1 82 ? -28.033 19.460 37.980 1.00 0.00 162 SER A N 16
ATOM 23000 C CA . SER A 1 82 ? -27.350 19.252 39.252 1.00 0.00 162 SER A CA 16
ATOM 23001 C C . SER A 1 82 ? -28.347 19.217 40.405 1.00 0.00 162 SER A C 16
ATOM 23002 O O . SER A 1 82 ? -29.519 19.558 40.238 1.00 0.00 162 SER A O 16
ATOM 23010 N N . TYR A 1 83 ? -27.875 18.801 41.575 1.00 0.00 163 TYR A N 16
ATOM 23011 C CA . TYR A 1 83 ? -28.725 18.718 42.757 1.00 0.00 163 TYR A CA 16
ATOM 23012 C C . TYR A 1 83 ? -27.908 18.347 43.991 1.00 0.00 163 TYR A C 16
ATOM 23013 O O . TYR A 1 83 ? -26.999 17.520 43.921 1.00 0.00 163 TYR A O 16
ATOM 23031 N N . TYR A 1 84 ? -28.240 18.965 45.119 1.00 0.00 164 TYR A N 16
ATOM 23032 C CA . TYR A 1 84 ? -27.537 18.702 46.369 1.00 0.00 164 TYR A CA 16
ATOM 23033 C C . TYR A 1 84 ? -28.232 19.390 47.540 1.00 0.00 164 TYR A C 16
ATOM 23034 O O . TYR A 1 84 ? -28.616 20.557 47.451 1.00 0.00 164 TYR A O 16
ATOM 23052 N N . LYS A 1 85 ? -28.390 18.660 48.638 1.00 0.00 165 LYS A N 16
ATOM 23053 C CA . LYS A 1 85 ? -29.037 19.197 49.829 1.00 0.00 165 LYS A CA 16
ATOM 23054 C C . LYS A 1 85 ? -28.001 19.642 50.857 1.00 0.00 165 LYS A C 16
ATOM 23055 O O . LYS A 1 85 ? -26.962 19.003 51.019 1.00 0.00 165 LYS A O 16
ATOM 23074 N N . GLU A 1 86 ? -28.293 20.739 51.548 1.00 0.00 166 GLU A N 16
ATOM 23075 C CA . GLU A 1 86 ? -27.386 21.268 52.560 1.00 0.00 166 GLU A CA 16
ATOM 23076 C C . GLU A 1 86 ? -27.336 20.349 53.778 1.00 0.00 166 GLU A C 16
ATOM 23077 O O . GLU A 1 86 ? -28.323 20.203 54.498 1.00 0.00 166 GLU A O 16
ATOM 23089 N N . LYS A 1 1 ? 19.356 4.220 17.734 1.00 0.00 81 LYS A N 17
ATOM 23090 C CA . LYS A 1 1 ? 20.092 2.973 17.904 1.00 0.00 81 LYS A CA 17
ATOM 23091 C C . LYS A 1 1 ? 20.202 2.222 16.582 1.00 0.00 81 LYS A C 17
ATOM 23092 O O . LYS A 1 1 ? 19.200 1.772 16.026 1.00 0.00 81 LYS A O 17
ATOM 23111 N N . LYS A 1 2 ? 21.426 2.087 16.083 1.00 0.00 82 LYS A N 17
ATOM 23112 C CA . LYS A 1 2 ? 21.668 1.387 14.826 1.00 0.00 82 LYS A CA 17
ATOM 23113 C C . LYS A 1 2 ? 20.805 0.134 14.727 1.00 0.00 82 LYS A C 17
ATOM 23114 O O . LYS A 1 2 ? 20.500 -0.336 13.630 1.00 0.00 82 LYS A O 17
ATOM 23133 N N . ARG A 1 3 ? 20.414 -0.403 15.878 1.00 0.00 83 ARG A N 17
ATOM 23134 C CA . ARG A 1 3 ? 19.586 -1.602 15.920 1.00 0.00 83 ARG A CA 17
ATOM 23135 C C . ARG A 1 3 ? 18.230 -1.304 16.554 1.00 0.00 83 ARG A C 17
ATOM 23136 O O . ARG A 1 3 ? 18.050 -1.462 17.761 1.00 0.00 83 ARG A O 17
ATOM 23157 N N . ALA A 1 4 ? 17.280 -0.873 15.731 1.00 0.00 84 ALA A N 17
ATOM 23158 C CA . ALA A 1 4 ? 15.940 -0.555 16.211 1.00 0.00 84 ALA A CA 17
ATOM 23159 C C . ALA A 1 4 ? 14.879 -1.311 15.418 1.00 0.00 84 ALA A C 17
ATOM 23160 O O . ALA A 1 4 ? 14.857 -1.260 14.189 1.00 0.00 84 ALA A O 17
ATOM 23167 N N . GLU A 1 5 ? 14.003 -2.013 16.131 1.00 0.00 85 GLU A N 17
ATOM 23168 C CA . GLU A 1 5 ? 12.941 -2.781 15.492 1.00 0.00 85 GLU A CA 17
ATOM 23169 C C . GLU A 1 5 ? 11.827 -1.862 14.997 1.00 0.00 85 GLU A C 17
ATOM 23170 O O . GLU A 1 5 ? 10.820 -1.664 15.678 1.00 0.00 85 GLU A O 17
ATOM 23182 N N . THR A 1 6 ? 12.016 -1.300 13.807 1.00 0.00 86 THR A N 17
ATOM 23183 C CA . THR A 1 6 ? 11.030 -0.401 13.221 1.00 0.00 86 THR A CA 17
ATOM 23184 C C . THR A 1 6 ? 10.754 -0.761 11.766 1.00 0.00 86 THR A C 17
ATOM 23185 O O . THR A 1 6 ? 11.545 -1.457 11.128 1.00 0.00 86 THR A O 17
ATOM 23196 N N . TRP A 1 7 ? 9.630 -0.283 11.246 1.00 0.00 87 TRP A N 17
ATOM 23197 C CA . TRP A 1 7 ? 9.250 -0.555 9.864 1.00 0.00 87 TRP A CA 17
ATOM 23198 C C . TRP A 1 7 ? 10.243 0.075 8.893 1.00 0.00 87 TRP A C 17
ATOM 23199 O O . TRP A 1 7 ? 10.645 1.226 9.061 1.00 0.00 87 TRP A O 17
ATOM 23220 N N . VAL A 1 8 ? 10.635 -0.687 7.877 1.00 0.00 88 VAL A N 17
ATOM 23221 C CA . VAL A 1 8 ? 11.580 -0.203 6.879 1.00 0.00 88 VAL A CA 17
ATOM 23222 C C . VAL A 1 8 ? 10.855 0.318 5.643 1.00 0.00 88 VAL A C 17
ATOM 23223 O O . VAL A 1 8 ? 9.870 -0.269 5.196 1.00 0.00 88 VAL A O 17
ATOM 23236 N N . GLN A 1 9 ? 11.350 1.423 5.095 1.00 0.00 89 GLN A N 17
ATOM 23237 C CA . GLN A 1 9 ? 10.749 2.023 3.910 1.00 0.00 89 GLN A CA 17
ATOM 23238 C C . GLN A 1 9 ? 10.250 0.949 2.949 1.00 0.00 89 GLN A C 17
ATOM 23239 O O . GLN A 1 9 ? 9.088 0.958 2.541 1.00 0.00 89 GLN A O 17
ATOM 23253 N N . ASP A 1 10 ? 11.135 0.025 2.592 1.00 0.00 90 ASP A N 17
ATOM 23254 C CA . ASP A 1 10 ? 10.784 -1.058 1.680 1.00 0.00 90 ASP A CA 17
ATOM 23255 C C . ASP A 1 10 ? 9.424 -1.648 2.035 1.00 0.00 90 ASP A C 17
ATOM 23256 O O . ASP A 1 10 ? 8.529 -1.721 1.193 1.00 0.00 90 ASP A O 17
ATOM 23265 N N . GLU A 1 11 ? 9.276 -2.070 3.287 1.00 0.00 91 GLU A N 17
ATOM 23266 C CA . GLU A 1 11 ? 8.024 -2.657 3.752 1.00 0.00 91 GLU A CA 17
ATOM 23267 C C . GLU A 1 11 ? 6.867 -1.676 3.581 1.00 0.00 91 GLU A C 17
ATOM 23268 O O . GLU A 1 11 ? 5.877 -1.977 2.914 1.00 0.00 91 GLU A O 17
ATOM 23280 N N . THR A 1 12 ? 7.000 -0.501 4.188 1.00 0.00 92 THR A N 17
ATOM 23281 C CA . THR A 1 12 ? 5.967 0.523 4.105 1.00 0.00 92 THR A CA 17
ATOM 23282 C C . THR A 1 12 ? 5.463 0.681 2.676 1.00 0.00 92 THR A C 17
ATOM 23283 O O . THR A 1 12 ? 4.257 0.679 2.429 1.00 0.00 92 THR A O 17
ATOM 23294 N N . ARG A 1 13 ? 6.394 0.817 1.737 1.00 0.00 93 ARG A N 17
ATOM 23295 C CA . ARG A 1 13 ? 6.043 0.977 0.331 1.00 0.00 93 ARG A CA 17
ATOM 23296 C C . ARG A 1 13 ? 5.253 -0.227 -0.173 1.00 0.00 93 ARG A C 17
ATOM 23297 O O . ARG A 1 13 ? 4.112 -0.093 -0.615 1.00 0.00 93 ARG A O 17
ATOM 23318 N N . SER A 1 14 ? 5.868 -1.403 -0.103 1.00 0.00 94 SER A N 17
ATOM 23319 C CA . SER A 1 14 ? 5.224 -2.631 -0.555 1.00 0.00 94 SER A CA 17
ATOM 23320 C C . SER A 1 14 ? 3.826 -2.762 0.040 1.00 0.00 94 SER A C 17
ATOM 23321 O O . SER A 1 14 ? 2.836 -2.859 -0.687 1.00 0.00 94 SER A O 17
ATOM 23329 N N . LEU A 1 15 ? 3.752 -2.765 1.366 1.00 0.00 95 LEU A N 17
ATOM 23330 C CA . LEU A 1 15 ? 2.475 -2.884 2.061 1.00 0.00 95 LEU A CA 17
ATOM 23331 C C . LEU A 1 15 ? 1.390 -2.085 1.347 1.00 0.00 95 LEU A C 17
ATOM 23332 O O . LEU A 1 15 ? 0.354 -2.630 0.964 1.00 0.00 95 LEU A O 17
ATOM 23348 N N . ILE A 1 16 ? 1.635 -0.791 1.169 1.00 0.00 96 ILE A N 17
ATOM 23349 C CA . ILE A 1 16 ? 0.680 0.082 0.498 1.00 0.00 96 ILE A CA 17
ATOM 23350 C C . ILE A 1 16 ? 0.337 -0.444 -0.891 1.00 0.00 96 ILE A C 17
ATOM 23351 O O . ILE A 1 16 ? -0.797 -0.317 -1.351 1.00 0.00 96 ILE A O 17
ATOM 23367 N N . MET A 1 17 ? 1.324 -1.037 -1.554 1.00 0.00 97 MET A N 17
ATOM 23368 C CA . MET A 1 17 ? 1.126 -1.585 -2.891 1.00 0.00 97 MET A CA 17
ATOM 23369 C C . MET A 1 17 ? 0.118 -2.730 -2.865 1.00 0.00 97 MET A C 17
ATOM 23370 O O . MET A 1 17 ? -0.816 -2.767 -3.665 1.00 0.00 97 MET A O 17
ATOM 23384 N N . PHE A 1 18 ? 0.315 -3.664 -1.940 1.00 0.00 98 PHE A N 17
ATOM 23385 C CA . PHE A 1 18 ? -0.576 -4.811 -1.810 1.00 0.00 98 PHE A CA 17
ATOM 23386 C C . PHE A 1 18 ? -1.961 -4.374 -1.344 1.00 0.00 98 PHE A C 17
ATOM 23387 O O . PHE A 1 18 ? -2.977 -4.879 -1.822 1.00 0.00 98 PHE A O 17
ATOM 23404 N N . ARG A 1 19 ? -1.994 -3.432 -0.407 1.00 0.00 99 ARG A N 17
ATOM 23405 C CA . ARG A 1 19 ? -3.254 -2.927 0.126 1.00 0.00 99 ARG A CA 17
ATOM 23406 C C . ARG A 1 19 ? -4.063 -2.229 -0.963 1.00 0.00 99 ARG A C 17
ATOM 23407 O O . ARG A 1 19 ? -5.150 -2.678 -1.327 1.00 0.00 99 ARG A O 17
ATOM 23428 N N . ARG A 1 20 ? -3.527 -1.127 -1.477 1.00 0.00 100 ARG A N 17
ATOM 23429 C CA . ARG A 1 20 ? -4.200 -0.365 -2.522 1.00 0.00 100 ARG A CA 17
ATOM 23430 C C . ARG A 1 20 ? -4.761 -1.293 -3.595 1.00 0.00 100 ARG A C 17
ATOM 23431 O O . ARG A 1 20 ? -5.891 -1.122 -4.050 1.00 0.00 100 ARG A O 17
ATOM 23452 N N . GLY A 1 21 ? -3.962 -2.277 -3.997 1.00 0.00 101 GLY A N 17
ATOM 23453 C CA . GLY A 1 21 ? -4.396 -3.218 -5.014 1.00 0.00 101 GLY A CA 17
ATOM 23454 C C . GLY A 1 21 ? -5.616 -4.010 -4.588 1.00 0.00 101 GLY A C 17
ATOM 23455 O O . GLY A 1 21 ? -6.488 -4.305 -5.404 1.00 0.00 101 GLY A O 17
ATOM 23459 N N . MET A 1 22 ? -5.676 -4.358 -3.306 1.00 0.00 102 MET A N 17
ATOM 23460 C CA . MET A 1 22 ? -6.798 -5.122 -2.774 1.00 0.00 102 MET A CA 17
ATOM 23461 C C . MET A 1 22 ? -7.939 -4.197 -2.363 1.00 0.00 102 MET A C 17
ATOM 23462 O O . MET A 1 22 ? -9.000 -4.656 -1.938 1.00 0.00 102 MET A O 17
ATOM 23476 N N . ASP A 1 23 ? -7.714 -2.894 -2.491 1.00 0.00 103 ASP A N 17
ATOM 23477 C CA . ASP A 1 23 ? -8.725 -1.905 -2.134 1.00 0.00 103 ASP A CA 17
ATOM 23478 C C . ASP A 1 23 ? -10.101 -2.328 -2.636 1.00 0.00 103 ASP A C 17
ATOM 23479 O O . ASP A 1 23 ? -11.111 -2.111 -1.968 1.00 0.00 103 ASP A O 17
ATOM 23488 N N . GLY A 1 24 ? -10.134 -2.934 -3.819 1.00 0.00 104 GLY A N 17
ATOM 23489 C CA . GLY A 1 24 ? -11.391 -3.377 -4.392 1.00 0.00 104 GLY A CA 17
ATOM 23490 C C . GLY A 1 24 ? -12.294 -4.037 -3.368 1.00 0.00 104 GLY A C 17
ATOM 23491 O O . GLY A 1 24 ? -13.500 -3.790 -3.342 1.00 0.00 104 GLY A O 17
ATOM 23495 N N . LEU A 1 25 ? -11.710 -4.880 -2.523 1.00 0.00 105 LEU A N 17
ATOM 23496 C CA . LEU A 1 25 ? -12.470 -5.580 -1.493 1.00 0.00 105 LEU A CA 17
ATOM 23497 C C . LEU A 1 25 ? -12.625 -4.713 -0.248 1.00 0.00 105 LEU A C 17
ATOM 23498 O O . LEU A 1 25 ? -13.740 -4.452 0.205 1.00 0.00 105 LEU A O 17
ATOM 23514 N N . PHE A 1 26 ? -11.499 -4.267 0.300 1.00 0.00 106 PHE A N 17
ATOM 23515 C CA . PHE A 1 26 ? -11.510 -3.427 1.493 1.00 0.00 106 PHE A CA 17
ATOM 23516 C C . PHE A 1 26 ? -12.509 -2.284 1.344 1.00 0.00 106 PHE A C 17
ATOM 23517 O O . PHE A 1 26 ? -12.970 -1.716 2.333 1.00 0.00 106 PHE A O 17
ATOM 23534 N N . ASN A 1 27 ? -12.837 -1.951 0.100 1.00 0.00 107 ASN A N 17
ATOM 23535 C CA . ASN A 1 27 ? -13.780 -0.874 -0.180 1.00 0.00 107 ASN A CA 17
ATOM 23536 C C . ASN A 1 27 ? -15.136 -1.160 0.458 1.00 0.00 107 ASN A C 17
ATOM 23537 O O . ASN A 1 27 ? -15.616 -0.395 1.295 1.00 0.00 107 ASN A O 17
ATOM 23548 N N . THR A 1 28 ? -15.751 -2.268 0.056 1.00 0.00 108 THR A N 17
ATOM 23549 C CA . THR A 1 28 ? -17.052 -2.656 0.586 1.00 0.00 108 THR A CA 17
ATOM 23550 C C . THR A 1 28 ? -17.037 -4.098 1.080 1.00 0.00 108 THR A C 17
ATOM 23551 O O . THR A 1 28 ? -17.381 -5.021 0.342 1.00 0.00 108 THR A O 17
ATOM 23562 N N . SER A 1 29 ? -16.637 -4.285 2.334 1.00 0.00 109 SER A N 17
ATOM 23563 C CA . SER A 1 29 ? -16.574 -5.616 2.926 1.00 0.00 109 SER A CA 17
ATOM 23564 C C . SER A 1 29 ? -16.280 -5.533 4.420 1.00 0.00 109 SER A C 17
ATOM 23565 O O . SER A 1 29 ? -15.461 -4.727 4.860 1.00 0.00 109 SER A O 17
ATOM 23573 N N . LYS A 1 30 ? -16.955 -6.374 5.197 1.00 0.00 110 LYS A N 17
ATOM 23574 C CA . LYS A 1 30 ? -16.768 -6.398 6.643 1.00 0.00 110 LYS A CA 17
ATOM 23575 C C . LYS A 1 30 ? -15.830 -7.530 7.051 1.00 0.00 110 LYS A C 17
ATOM 23576 O O . LYS A 1 30 ? -15.481 -8.384 6.236 1.00 0.00 110 LYS A O 17
ATOM 23595 N N . SER A 1 31 ? -15.427 -7.531 8.318 1.00 0.00 111 SER A N 17
ATOM 23596 C CA . SER A 1 31 ? -14.528 -8.557 8.833 1.00 0.00 111 SER A CA 17
ATOM 23597 C C . SER A 1 31 ? -13.483 -8.938 7.789 1.00 0.00 111 SER A C 17
ATOM 23598 O O . SER A 1 31 ? -13.336 -10.108 7.439 1.00 0.00 111 SER A O 17
ATOM 23606 N N . ASN A 1 32 ? -12.759 -7.939 7.294 1.00 0.00 112 ASN A N 17
ATOM 23607 C CA . ASN A 1 32 ? -11.727 -8.167 6.289 1.00 0.00 112 ASN A CA 17
ATOM 23608 C C . ASN A 1 32 ? -10.476 -8.770 6.921 1.00 0.00 112 ASN A C 17
ATOM 23609 O O . ASN A 1 32 ? -9.362 -8.300 6.691 1.00 0.00 112 ASN A O 17
ATOM 23620 N N . LYS A 1 33 ? -10.668 -9.815 7.719 1.00 0.00 113 LYS A N 17
ATOM 23621 C CA . LYS A 1 33 ? -9.557 -10.486 8.384 1.00 0.00 113 LYS A CA 17
ATOM 23622 C C . LYS A 1 33 ? -8.712 -11.265 7.380 1.00 0.00 113 LYS A C 17
ATOM 23623 O O . LYS A 1 33 ? -7.491 -11.347 7.514 1.00 0.00 113 LYS A O 17
ATOM 23642 N N . HIS A 1 34 ? -9.370 -11.833 6.375 1.00 0.00 114 HIS A N 17
ATOM 23643 C CA . HIS A 1 34 ? -8.679 -12.604 5.347 1.00 0.00 114 HIS A CA 17
ATOM 23644 C C . HIS A 1 34 ? -7.854 -11.690 4.447 1.00 0.00 114 HIS A C 17
ATOM 23645 O O . HIS A 1 34 ? -6.757 -12.050 4.017 1.00 0.00 114 HIS A O 17
ATOM 23659 N N . LEU A 1 35 ? -8.388 -10.507 4.163 1.00 0.00 115 LEU A N 17
ATOM 23660 C CA . LEU A 1 35 ? -7.701 -9.541 3.313 1.00 0.00 115 LEU A CA 17
ATOM 23661 C C . LEU A 1 35 ? -6.390 -9.090 3.949 1.00 0.00 115 LEU A C 17
ATOM 23662 O O . LEU A 1 35 ? -5.326 -9.186 3.337 1.00 0.00 115 LEU A O 17
ATOM 23678 N N . TRP A 1 36 ? -6.474 -8.602 5.181 1.00 0.00 116 TRP A N 17
ATOM 23679 C CA . TRP A 1 36 ? -5.293 -8.138 5.901 1.00 0.00 116 TRP A CA 17
ATOM 23680 C C . TRP A 1 36 ? -4.294 -9.274 6.096 1.00 0.00 116 TRP A C 17
ATOM 23681 O O . TRP A 1 36 ? -3.085 -9.072 5.993 1.00 0.00 116 TRP A O 17
ATOM 23702 N N . GLU A 1 37 ? -4.808 -10.467 6.379 1.00 0.00 117 GLU A N 17
ATOM 23703 C CA . GLU A 1 37 ? -3.959 -11.633 6.589 1.00 0.00 117 GLU A CA 17
ATOM 23704 C C . GLU A 1 37 ? -3.167 -11.963 5.327 1.00 0.00 117 GLU A C 17
ATOM 23705 O O . GLU A 1 37 ? -1.939 -12.047 5.358 1.00 0.00 117 GLU A O 17
ATOM 23717 N N . GLN A 1 38 ? -3.878 -12.150 4.220 1.00 0.00 118 GLN A N 17
ATOM 23718 C CA . GLN A 1 38 ? -3.242 -12.472 2.949 1.00 0.00 118 GLN A CA 17
ATOM 23719 C C . GLN A 1 38 ? -2.193 -11.425 2.584 1.00 0.00 118 GLN A C 17
ATOM 23720 O O . GLN A 1 38 ? -1.172 -11.743 1.974 1.00 0.00 118 GLN A O 17
ATOM 23734 N N . ILE A 1 39 ? -2.454 -10.178 2.961 1.00 0.00 119 ILE A N 17
ATOM 23735 C CA . ILE A 1 39 ? -1.532 -9.086 2.675 1.00 0.00 119 ILE A CA 17
ATOM 23736 C C . ILE A 1 39 ? -0.183 -9.313 3.349 1.00 0.00 119 ILE A C 17
ATOM 23737 O O . ILE A 1 39 ? 0.856 -9.336 2.689 1.00 0.00 119 ILE A O 17
ATOM 23753 N N . SER A 1 40 ? -0.208 -9.483 4.667 1.00 0.00 120 SER A N 17
ATOM 23754 C CA . SER A 1 40 ? 1.014 -9.707 5.431 1.00 0.00 120 SER A CA 17
ATOM 23755 C C . SER A 1 40 ? 1.772 -10.920 4.901 1.00 0.00 120 SER A C 17
ATOM 23756 O O . SER A 1 40 ? 2.998 -10.987 4.990 1.00 0.00 120 SER A O 17
ATOM 23764 N N . SER A 1 41 ? 1.033 -11.876 4.348 1.00 0.00 121 SER A N 17
ATOM 23765 C CA . SER A 1 41 ? 1.634 -13.089 3.806 1.00 0.00 121 SER A CA 17
ATOM 23766 C C . SER A 1 41 ? 2.300 -12.812 2.462 1.00 0.00 121 SER A C 17
ATOM 23767 O O . SER A 1 41 ? 3.402 -13.291 2.191 1.00 0.00 121 SER A O 17
ATOM 23775 N N . LYS A 1 42 ? 1.625 -12.034 1.623 1.00 0.00 122 LYS A N 17
ATOM 23776 C CA . LYS A 1 42 ? 2.150 -11.690 0.307 1.00 0.00 122 LYS A CA 17
ATOM 23777 C C . LYS A 1 42 ? 3.408 -10.837 0.429 1.00 0.00 122 LYS A C 17
ATOM 23778 O O . LYS A 1 42 ? 4.410 -11.095 -0.238 1.00 0.00 122 LYS A O 17
ATOM 23797 N N . MET A 1 43 ? 3.350 -9.823 1.286 1.00 0.00 123 MET A N 17
ATOM 23798 C CA . MET A 1 43 ? 4.487 -8.935 1.496 1.00 0.00 123 MET A CA 17
ATOM 23799 C C . MET A 1 43 ? 5.634 -9.672 2.179 1.00 0.00 123 MET A C 17
ATOM 23800 O O . MET A 1 43 ? 6.805 -9.390 1.925 1.00 0.00 123 MET A O 17
ATOM 23814 N N . ARG A 1 44 ? 5.290 -10.618 3.048 1.00 0.00 124 ARG A N 17
ATOM 23815 C CA . ARG A 1 44 ? 6.291 -11.395 3.768 1.00 0.00 124 ARG A CA 17
ATOM 23816 C C . ARG A 1 44 ? 7.183 -12.165 2.799 1.00 0.00 124 ARG A C 17
ATOM 23817 O O . ARG A 1 44 ? 8.405 -12.178 2.942 1.00 0.00 124 ARG A O 17
ATOM 23838 N N . GLU A 1 45 ? 6.562 -12.805 1.812 1.00 0.00 125 GLU A N 17
ATOM 23839 C CA . GLU A 1 45 ? 7.301 -13.578 0.821 1.00 0.00 125 GLU A CA 17
ATOM 23840 C C . GLU A 1 45 ? 8.509 -12.797 0.312 1.00 0.00 125 GLU A C 17
ATOM 23841 O O . GLU A 1 45 ? 9.614 -13.333 0.216 1.00 0.00 125 GLU A O 17
ATOM 23853 N N . LYS A 1 46 ? 8.292 -11.527 -0.013 1.00 0.00 126 LYS A N 17
ATOM 23854 C CA . LYS A 1 46 ? 9.362 -10.671 -0.511 1.00 0.00 126 LYS A CA 17
ATOM 23855 C C . LYS A 1 46 ? 10.661 -10.925 0.247 1.00 0.00 126 LYS A C 17
ATOM 23856 O O . LYS A 1 46 ? 11.730 -11.030 -0.352 1.00 0.00 126 LYS A O 17
ATOM 23875 N N . GLY A 1 47 ? 10.559 -11.026 1.569 1.00 0.00 127 GLY A N 17
ATOM 23876 C CA . GLY A 1 47 ? 11.733 -11.269 2.387 1.00 0.00 127 GLY A CA 17
ATOM 23877 C C . GLY A 1 47 ? 11.681 -10.532 3.710 1.00 0.00 127 GLY A C 17
ATOM 23878 O O . GLY A 1 47 ? 12.711 -10.111 4.236 1.00 0.00 127 GLY A O 17
ATOM 23882 N N . PHE A 1 48 ? 10.477 -10.375 4.251 1.00 0.00 128 PHE A N 17
ATOM 23883 C CA . PHE A 1 48 ? 10.293 -9.681 5.520 1.00 0.00 128 PHE A CA 17
ATOM 23884 C C . PHE A 1 48 ? 9.362 -10.467 6.439 1.00 0.00 128 PHE A C 17
ATOM 23885 O O . PHE A 1 48 ? 8.165 -10.583 6.176 1.00 0.00 128 PHE A O 17
ATOM 23902 N N . ASP A 1 49 ? 9.922 -11.005 7.518 1.00 0.00 129 ASP A N 17
ATOM 23903 C CA . ASP A 1 49 ? 9.143 -11.780 8.477 1.00 0.00 129 ASP A CA 17
ATOM 23904 C C . ASP A 1 49 ? 8.370 -10.860 9.418 1.00 0.00 129 ASP A C 17
ATOM 23905 O O . ASP A 1 49 ? 8.870 -10.476 10.475 1.00 0.00 129 ASP A O 17
ATOM 23914 N N . ARG A 1 50 ? 7.149 -10.511 9.025 1.00 0.00 130 ARG A N 17
ATOM 23915 C CA . ARG A 1 50 ? 6.308 -9.635 9.832 1.00 0.00 130 ARG A CA 17
ATOM 23916 C C . ARG A 1 50 ? 4.928 -10.250 10.044 1.00 0.00 130 ARG A C 17
ATOM 23917 O O . ARG A 1 50 ? 4.498 -11.113 9.279 1.00 0.00 130 ARG A O 17
ATOM 23938 N N . SER A 1 51 ? 4.240 -9.801 11.089 1.00 0.00 131 SER A N 17
ATOM 23939 C CA . SER A 1 51 ? 2.910 -10.310 11.404 1.00 0.00 131 SER A CA 17
ATOM 23940 C C . SER A 1 51 ? 1.829 -9.396 10.834 1.00 0.00 131 SER A C 17
ATOM 23941 O O . SER A 1 51 ? 2.066 -8.227 10.530 1.00 0.00 131 SER A O 17
ATOM 23949 N N . PRO A 1 52 ? 0.613 -9.941 10.686 1.00 0.00 132 PRO A N 17
ATOM 23950 C CA . PRO A 1 52 ? -0.530 -9.194 10.153 1.00 0.00 132 PRO A CA 17
ATOM 23951 C C . PRO A 1 52 ? -1.021 -8.120 11.117 1.00 0.00 132 PRO A C 17
ATOM 23952 O O . PRO A 1 52 ? -1.260 -6.979 10.721 1.00 0.00 132 PRO A O 17
ATOM 23963 N N . ASP A 1 53 ? -1.169 -8.491 12.384 1.00 0.00 133 ASP A N 17
ATOM 23964 C CA . ASP A 1 53 ? -1.631 -7.559 13.405 1.00 0.00 133 ASP A CA 17
ATOM 23965 C C . ASP A 1 53 ? -0.906 -6.221 13.287 1.00 0.00 133 ASP A C 17
ATOM 23966 O O . ASP A 1 53 ? -1.495 -5.164 13.509 1.00 0.00 133 ASP A O 17
ATOM 23975 N N . MET A 1 54 ? 0.375 -6.277 12.938 1.00 0.00 134 MET A N 17
ATOM 23976 C CA . MET A 1 54 ? 1.180 -5.070 12.790 1.00 0.00 134 MET A CA 17
ATOM 23977 C C . MET A 1 54 ? 0.720 -4.254 11.586 1.00 0.00 134 MET A C 17
ATOM 23978 O O . MET A 1 54 ? 0.619 -3.029 11.657 1.00 0.00 134 MET A O 17
ATOM 23992 N N . CYS A 1 55 ? 0.445 -4.941 10.482 1.00 0.00 135 CYS A N 17
ATOM 23993 C CA . CYS A 1 55 ? -0.002 -4.279 9.262 1.00 0.00 135 CYS A CA 17
ATOM 23994 C C . CYS A 1 55 ? -1.242 -3.431 9.527 1.00 0.00 135 CYS A C 17
ATOM 23995 O O . CYS A 1 55 ? -1.336 -2.289 9.076 1.00 0.00 135 CYS A O 17
ATOM 24003 N N . THR A 1 56 ? -2.195 -3.998 10.260 1.00 0.00 136 THR A N 17
ATOM 24004 C CA . THR A 1 56 ? -3.431 -3.296 10.583 1.00 0.00 136 THR A CA 17
ATOM 24005 C C . THR A 1 56 ? -3.152 -2.033 11.389 1.00 0.00 136 THR A C 17
ATOM 24006 O O . THR A 1 56 ? -3.512 -0.930 10.978 1.00 0.00 136 THR A O 17
ATOM 24017 N N . ASP A 1 57 ? -2.506 -2.201 12.538 1.00 0.00 137 ASP A N 17
ATOM 24018 C CA . ASP A 1 57 ? -2.176 -1.073 13.402 1.00 0.00 137 ASP A CA 17
ATOM 24019 C C . ASP A 1 57 ? -1.429 0.006 12.624 1.00 0.00 137 ASP A C 17
ATOM 24020 O O . ASP A 1 57 ? -1.771 1.187 12.695 1.00 0.00 137 ASP A O 17
ATOM 24029 N N . LYS A 1 58 ? -0.407 -0.407 11.883 1.00 0.00 138 LYS A N 17
ATOM 24030 C CA . LYS A 1 58 ? 0.390 0.523 11.091 1.00 0.00 138 LYS A CA 17
ATOM 24031 C C . LYS A 1 58 ? -0.502 1.384 10.202 1.00 0.00 138 LYS A C 17
ATOM 24032 O O . LYS A 1 58 ? -0.403 2.611 10.208 1.00 0.00 138 LYS A O 17
ATOM 24051 N N . TRP A 1 59 ? -1.373 0.733 9.440 1.00 0.00 139 TRP A N 17
ATOM 24052 C CA . TRP A 1 59 ? -2.284 1.439 8.546 1.00 0.00 139 TRP A CA 17
ATOM 24053 C C . TRP A 1 59 ? -3.073 2.503 9.302 1.00 0.00 139 TRP A C 17
ATOM 24054 O O . TRP A 1 59 ? -3.181 3.644 8.853 1.00 0.00 139 TRP A O 17
ATOM 24075 N N . ARG A 1 60 ? -3.622 2.121 10.450 1.00 0.00 140 ARG A N 17
ATOM 24076 C CA . ARG A 1 60 ? -4.401 3.043 11.268 1.00 0.00 140 ARG A CA 17
ATOM 24077 C C . ARG A 1 60 ? -3.663 4.365 11.451 1.00 0.00 140 ARG A C 17
ATOM 24078 O O . ARG A 1 60 ? -4.189 5.431 11.133 1.00 0.00 140 ARG A O 17
ATOM 24099 N N . ASN A 1 61 ? -2.440 4.288 11.966 1.00 0.00 141 ASN A N 17
ATOM 24100 C CA . ASN A 1 61 ? -1.629 5.479 12.192 1.00 0.00 141 ASN A CA 17
ATOM 24101 C C . ASN A 1 61 ? -1.382 6.226 10.885 1.00 0.00 141 ASN A C 17
ATOM 24102 O O . ASN A 1 61 ? -1.701 7.410 10.764 1.00 0.00 141 ASN A O 17
ATOM 24113 N N . LEU A 1 62 ? -0.814 5.527 9.909 1.00 0.00 142 LEU A N 17
ATOM 24114 C CA . LEU A 1 62 ? -0.525 6.123 8.609 1.00 0.00 142 LEU A CA 17
ATOM 24115 C C . LEU A 1 62 ? -1.719 6.925 8.100 1.00 0.00 142 LEU A C 17
ATOM 24116 O O . LEU A 1 62 ? -1.556 7.987 7.498 1.00 0.00 142 LEU A O 17
ATOM 24132 N N . LEU A 1 63 ? -2.919 6.412 8.349 1.00 0.00 143 LEU A N 17
ATOM 24133 C CA . LEU A 1 63 ? -4.141 7.082 7.918 1.00 0.00 143 LEU A CA 17
ATOM 24134 C C . LEU A 1 63 ? -4.275 8.450 8.580 1.00 0.00 143 LEU A C 17
ATOM 24135 O O . LEU A 1 63 ? -4.386 9.472 7.903 1.00 0.00 143 LEU A O 17
ATOM 24151 N N . LYS A 1 64 ? -4.261 8.462 9.909 1.00 0.00 144 LYS A N 17
ATOM 24152 C CA . LYS A 1 64 ? -4.378 9.703 10.664 1.00 0.00 144 LYS A CA 17
ATOM 24153 C C . LYS A 1 64 ? -3.243 10.661 10.315 1.00 0.00 144 LYS A C 17
ATOM 24154 O O . LYS A 1 64 ? -3.381 11.876 10.451 1.00 0.00 144 LYS A O 17
ATOM 24173 N N . GLU A 1 65 ? -2.123 10.105 9.865 1.00 0.00 145 GLU A N 17
ATOM 24174 C CA . GLU A 1 65 ? -0.965 10.911 9.496 1.00 0.00 145 GLU A CA 17
ATOM 24175 C C . GLU A 1 65 ? -1.110 11.454 8.077 1.00 0.00 145 GLU A C 17
ATOM 24176 O O . GLU A 1 65 ? -0.623 12.540 7.763 1.00 0.00 145 GLU A O 17
ATOM 24188 N N . PHE A 1 66 ? -1.783 10.690 7.223 1.00 0.00 146 PHE A N 17
ATOM 24189 C CA . PHE A 1 66 ? -1.992 11.093 5.837 1.00 0.00 146 PHE A CA 17
ATOM 24190 C C . PHE A 1 66 ? -2.969 12.261 5.751 1.00 0.00 146 PHE A C 17
ATOM 24191 O O . PHE A 1 66 ? -2.728 13.236 5.039 1.00 0.00 146 PHE A O 17
ATOM 24208 N N . LYS A 1 67 ? -4.073 12.156 6.483 1.00 0.00 147 LYS A N 17
ATOM 24209 C CA . LYS A 1 67 ? -5.088 13.203 6.491 1.00 0.00 147 LYS A CA 17
ATOM 24210 C C . LYS A 1 67 ? -4.841 14.191 7.627 1.00 0.00 147 LYS A C 17
ATOM 24211 O O . LYS A 1 67 ? -4.230 13.849 8.639 1.00 0.00 147 LYS A O 17
ATOM 24230 N N . LYS A 1 68 ? -5.320 15.418 7.452 1.00 0.00 148 LYS A N 17
ATOM 24231 C CA . LYS A 1 68 ? -5.154 16.456 8.462 1.00 0.00 148 LYS A CA 17
ATOM 24232 C C . LYS A 1 68 ? -5.322 15.882 9.865 1.00 0.00 148 LYS A C 17
ATOM 24233 O O . LYS A 1 68 ? -6.023 14.889 10.060 1.00 0.00 148 LYS A O 17
ATOM 24252 N N . ALA A 1 69 ? -4.677 16.514 10.840 1.00 0.00 149 ALA A N 17
ATOM 24253 C CA . ALA A 1 69 ? -4.758 16.068 12.225 1.00 0.00 149 ALA A CA 17
ATOM 24254 C C . ALA A 1 69 ? -5.229 17.195 13.138 1.00 0.00 149 ALA A C 17
ATOM 24255 O O . ALA A 1 69 ? -4.804 18.341 12.996 1.00 0.00 149 ALA A O 17
ATOM 24262 N N . LYS A 1 70 ? -6.109 16.861 14.076 1.00 0.00 150 LYS A N 17
ATOM 24263 C CA . LYS A 1 70 ? -6.638 17.845 15.014 1.00 0.00 150 LYS A CA 17
ATOM 24264 C C . LYS A 1 70 ? -6.102 17.599 16.420 1.00 0.00 150 LYS A C 17
ATOM 24265 O O . LYS A 1 70 ? -5.986 18.527 17.222 1.00 0.00 150 LYS A O 17
ATOM 24284 N N . HIS A 1 71 ? -5.774 16.345 16.713 1.00 0.00 151 HIS A N 17
ATOM 24285 C CA . HIS A 1 71 ? -5.246 15.978 18.023 1.00 0.00 151 HIS A CA 17
ATOM 24286 C C . HIS A 1 71 ? -3.873 15.326 17.892 1.00 0.00 151 HIS A C 17
ATOM 24287 O O . HIS A 1 71 ? -3.761 14.101 17.826 1.00 0.00 151 HIS A O 17
ATOM 24301 N N . HIS A 1 72 ? -2.832 16.151 17.856 1.00 0.00 152 HIS A N 17
ATOM 24302 C CA . HIS A 1 72 ? -1.466 15.654 17.734 1.00 0.00 152 HIS A CA 17
ATOM 24303 C C . HIS A 1 72 ? -0.907 15.262 19.098 1.00 0.00 152 HIS A C 17
ATOM 24304 O O . HIS A 1 72 ? -1.232 15.878 20.113 1.00 0.00 152 HIS A O 17
ATOM 24318 N N . ASP A 1 73 ? -0.065 14.235 19.114 1.00 0.00 153 ASP A N 17
ATOM 24319 C CA . ASP A 1 73 ? 0.541 13.762 20.353 1.00 0.00 153 ASP A CA 17
ATOM 24320 C C . ASP A 1 73 ? 1.706 12.820 20.064 1.00 0.00 153 ASP A C 17
ATOM 24321 O O . ASP A 1 73 ? 1.635 11.989 19.158 1.00 0.00 153 ASP A O 17
ATOM 24330 N N . ARG A 1 74 ? 2.777 12.957 20.838 1.00 0.00 154 ARG A N 17
ATOM 24331 C CA . ARG A 1 74 ? 3.958 12.120 20.663 1.00 0.00 154 ARG A CA 17
ATOM 24332 C C . ARG A 1 74 ? 4.030 11.048 21.746 1.00 0.00 154 ARG A C 17
ATOM 24333 O O . ARG A 1 74 ? 4.277 9.877 21.460 1.00 0.00 154 ARG A O 17
ATOM 24354 N N . GLY A 1 75 ? 3.812 11.457 22.993 1.00 0.00 155 GLY A N 17
ATOM 24355 C CA . GLY A 1 75 ? 3.857 10.520 24.100 1.00 0.00 155 GLY A CA 17
ATOM 24356 C C . GLY A 1 75 ? 5.219 9.873 24.256 1.00 0.00 155 GLY A C 17
ATOM 24357 O O . GLY A 1 75 ? 5.666 9.134 23.380 1.00 0.00 155 GLY A O 17
ATOM 24361 N N . ASN A 1 76 ? 5.880 10.152 25.375 1.00 0.00 156 ASN A N 17
ATOM 24362 C CA . ASN A 1 76 ? 7.200 9.592 25.642 1.00 0.00 156 ASN A CA 17
ATOM 24363 C C . ASN A 1 76 ? 7.482 9.557 27.141 1.00 0.00 156 ASN A C 17
ATOM 24364 O O . ASN A 1 76 ? 6.802 10.215 27.928 1.00 0.00 156 ASN A O 17
ATOM 24375 N N . GLY A 1 77 ? 8.492 8.784 27.530 1.00 0.00 157 GLY A N 17
ATOM 24376 C CA . GLY A 1 77 ? 8.847 8.677 28.933 1.00 0.00 157 GLY A CA 17
ATOM 24377 C C . GLY A 1 77 ? 9.464 7.336 29.275 1.00 0.00 157 GLY A C 17
ATOM 24378 O O . GLY A 1 77 ? 8.759 6.397 29.646 1.00 0.00 157 GLY A O 17
ATOM 24382 N N . SER A 1 78 ? 10.784 7.243 29.147 1.00 0.00 158 SER A N 17
ATOM 24383 C CA . SER A 1 78 ? 11.495 6.004 29.440 1.00 0.00 158 SER A CA 17
ATOM 24384 C C . SER A 1 78 ? 12.857 6.293 30.064 1.00 0.00 158 SER A C 17
ATOM 24385 O O . SER A 1 78 ? 13.635 7.090 29.539 1.00 0.00 158 SER A O 17
ATOM 24393 N N . ALA A 1 79 ? 13.137 5.640 31.187 1.00 0.00 159 ALA A N 17
ATOM 24394 C CA . ALA A 1 79 ? 14.405 5.825 31.882 1.00 0.00 159 ALA A CA 17
ATOM 24395 C C . ALA A 1 79 ? 14.608 4.754 32.947 1.00 0.00 159 ALA A C 17
ATOM 24396 O O . ALA A 1 79 ? 13.929 4.747 33.974 1.00 0.00 159 ALA A O 17
ATOM 24403 N N . LYS A 1 80 ? 15.547 3.848 32.697 1.00 0.00 160 LYS A N 17
ATOM 24404 C CA . LYS A 1 80 ? 15.841 2.770 33.635 1.00 0.00 160 LYS A CA 17
ATOM 24405 C C . LYS A 1 80 ? 17.346 2.607 33.822 1.00 0.00 160 LYS A C 17
ATOM 24406 O O . LYS A 1 80 ? 18.117 2.736 32.871 1.00 0.00 160 LYS A O 17
ATOM 24425 N N . MET A 1 81 ? 17.757 2.322 35.053 1.00 0.00 161 MET A N 17
ATOM 24426 C CA . MET A 1 81 ? 19.170 2.139 35.363 1.00 0.00 161 MET A CA 17
ATOM 24427 C C . MET A 1 81 ? 19.353 1.641 36.793 1.00 0.00 161 MET A C 17
ATOM 24428 O O . MET A 1 81 ? 18.450 1.758 37.621 1.00 0.00 161 MET A O 17
ATOM 24442 N N . SER A 1 82 ? 20.527 1.085 37.077 1.00 0.00 162 SER A N 17
ATOM 24443 C CA . SER A 1 82 ? 20.826 0.566 38.406 1.00 0.00 162 SER A CA 17
ATOM 24444 C C . SER A 1 82 ? 22.285 0.131 38.504 1.00 0.00 162 SER A C 17
ATOM 24445 O O . SER A 1 82 ? 22.916 -0.193 37.498 1.00 0.00 162 SER A O 17
ATOM 24453 N N . TYR A 1 83 ? 22.813 0.126 39.723 1.00 0.00 163 TYR A N 17
ATOM 24454 C CA . TYR A 1 83 ? 24.198 -0.267 39.953 1.00 0.00 163 TYR A CA 17
ATOM 24455 C C . TYR A 1 83 ? 24.484 -0.404 41.445 1.00 0.00 163 TYR A C 17
ATOM 24456 O O . TYR A 1 83 ? 23.904 0.304 42.268 1.00 0.00 163 TYR A O 17
ATOM 24474 N N . TYR A 1 84 ? 25.383 -1.321 41.787 1.00 0.00 164 TYR A N 17
ATOM 24475 C CA . TYR A 1 84 ? 25.746 -1.554 43.179 1.00 0.00 164 TYR A CA 17
ATOM 24476 C C . TYR A 1 84 ? 26.881 -2.568 43.284 1.00 0.00 164 TYR A C 17
ATOM 24477 O O . TYR A 1 84 ? 27.283 -3.174 42.290 1.00 0.00 164 TYR A O 17
ATOM 24495 N N . LYS A 1 85 ? 27.395 -2.748 44.496 1.00 0.00 165 LYS A N 17
ATOM 24496 C CA . LYS A 1 85 ? 28.483 -3.689 44.734 1.00 0.00 165 LYS A CA 17
ATOM 24497 C C . LYS A 1 85 ? 28.469 -4.182 46.178 1.00 0.00 165 LYS A C 17
ATOM 24498 O O . LYS A 1 85 ? 28.373 -3.389 47.113 1.00 0.00 165 LYS A O 17
ATOM 24517 N N . GLU A 1 86 ? 28.568 -5.497 46.350 1.00 0.00 166 GLU A N 17
ATOM 24518 C CA . GLU A 1 86 ? 28.568 -6.094 47.681 1.00 0.00 166 GLU A CA 17
ATOM 24519 C C . GLU A 1 86 ? 29.740 -5.577 48.510 1.00 0.00 166 GLU A C 17
ATOM 24520 O O . GLU A 1 86 ? 29.637 -5.438 49.728 1.00 0.00 166 GLU A O 17
ATOM 24532 N N . LYS A 1 1 ? 7.833 7.900 25.169 1.00 0.00 81 LYS A N 18
ATOM 24533 C CA . LYS A 1 1 ? 7.003 6.773 24.758 1.00 0.00 81 LYS A CA 18
ATOM 24534 C C . LYS A 1 1 ? 7.324 6.356 23.326 1.00 0.00 81 LYS A C 18
ATOM 24535 O O . LYS A 1 1 ? 7.413 7.195 22.429 1.00 0.00 81 LYS A O 18
ATOM 24554 N N . LYS A 1 2 ? 7.495 5.055 23.118 1.00 0.00 82 LYS A N 18
ATOM 24555 C CA . LYS A 1 2 ? 7.803 4.526 21.795 1.00 0.00 82 LYS A CA 18
ATOM 24556 C C . LYS A 1 2 ? 7.399 3.059 21.688 1.00 0.00 82 LYS A C 18
ATOM 24557 O O . LYS A 1 2 ? 7.296 2.359 22.696 1.00 0.00 82 LYS A O 18
ATOM 24576 N N . ARG A 1 3 ? 7.172 2.599 20.462 1.00 0.00 83 ARG A N 18
ATOM 24577 C CA . ARG A 1 3 ? 6.779 1.216 20.225 1.00 0.00 83 ARG A CA 18
ATOM 24578 C C . ARG A 1 3 ? 7.954 0.401 19.692 1.00 0.00 83 ARG A C 18
ATOM 24579 O O . ARG A 1 3 ? 8.853 0.939 19.046 1.00 0.00 83 ARG A O 18
ATOM 24600 N N . ALA A 1 4 ? 7.939 -0.899 19.967 1.00 0.00 84 ALA A N 18
ATOM 24601 C CA . ALA A 1 4 ? 9.002 -1.788 19.515 1.00 0.00 84 ALA A CA 18
ATOM 24602 C C . ALA A 1 4 ? 8.714 -2.319 18.114 1.00 0.00 84 ALA A C 18
ATOM 24603 O O . ALA A 1 4 ? 8.063 -3.351 17.955 1.00 0.00 84 ALA A O 18
ATOM 24610 N N . GLU A 1 5 ? 9.204 -1.607 17.104 1.00 0.00 85 GLU A N 18
ATOM 24611 C CA . GLU A 1 5 ? 8.997 -2.008 15.717 1.00 0.00 85 GLU A CA 18
ATOM 24612 C C . GLU A 1 5 ? 9.838 -1.155 14.773 1.00 0.00 85 GLU A C 18
ATOM 24613 O O . GLU A 1 5 ? 9.826 0.075 14.850 1.00 0.00 85 GLU A O 18
ATOM 24625 N N . THR A 1 6 ? 10.571 -1.815 13.882 1.00 0.00 86 THR A N 18
ATOM 24626 C CA . THR A 1 6 ? 11.420 -1.119 12.923 1.00 0.00 86 THR A CA 18
ATOM 24627 C C . THR A 1 6 ? 11.017 -1.449 11.491 1.00 0.00 86 THR A C 18
ATOM 24628 O O . THR A 1 6 ? 11.400 -2.487 10.951 1.00 0.00 86 THR A O 18
ATOM 24639 N N . TRP A 1 7 ? 10.242 -0.560 10.880 1.00 0.00 87 TRP A N 18
ATOM 24640 C CA . TRP A 1 7 ? 9.788 -0.756 9.508 1.00 0.00 87 TRP A CA 18
ATOM 24641 C C . TRP A 1 7 ? 10.763 -0.131 8.516 1.00 0.00 87 TRP A C 18
ATOM 24642 O O . TRP A 1 7 ? 11.286 0.959 8.749 1.00 0.00 87 TRP A O 18
ATOM 24663 N N . VAL A 1 8 ? 11.002 -0.826 7.409 1.00 0.00 88 VAL A N 18
ATOM 24664 C CA . VAL A 1 8 ? 11.913 -0.337 6.381 1.00 0.00 88 VAL A CA 18
ATOM 24665 C C . VAL A 1 8 ? 11.151 0.337 5.246 1.00 0.00 88 VAL A C 18
ATOM 24666 O O . VAL A 1 8 ? 9.920 0.324 5.220 1.00 0.00 88 VAL A O 18
ATOM 24679 N N . GLN A 1 9 ? 11.890 0.923 4.311 1.00 0.00 89 GLN A N 18
ATOM 24680 C CA . GLN A 1 9 ? 11.282 1.603 3.172 1.00 0.00 89 GLN A CA 18
ATOM 24681 C C . GLN A 1 9 ? 10.558 0.610 2.269 1.00 0.00 89 GLN A C 18
ATOM 24682 O O . GLN A 1 9 ? 9.501 0.916 1.716 1.00 0.00 89 GLN A O 18
ATOM 24696 N N . ASP A 1 10 ? 11.132 -0.578 2.124 1.00 0.00 90 ASP A N 18
ATOM 24697 C CA . ASP A 1 10 ? 10.541 -1.617 1.288 1.00 0.00 90 ASP A CA 18
ATOM 24698 C C . ASP A 1 10 ? 9.209 -2.086 1.866 1.00 0.00 90 ASP A C 18
ATOM 24699 O O . ASP A 1 10 ? 8.159 -1.915 1.248 1.00 0.00 90 ASP A O 18
ATOM 24708 N N . GLU A 1 11 ? 9.262 -2.679 3.055 1.00 0.00 91 GLU A N 18
ATOM 24709 C CA . GLU A 1 11 ? 8.059 -3.175 3.714 1.00 0.00 91 GLU A CA 18
ATOM 24710 C C . GLU A 1 11 ? 6.962 -2.115 3.713 1.00 0.00 91 GLU A C 18
ATOM 24711 O O . GLU A 1 11 ? 5.777 -2.430 3.598 1.00 0.00 91 GLU A O 18
ATOM 24723 N N . THR A 1 12 ? 7.365 -0.854 3.843 1.00 0.00 92 THR A N 18
ATOM 24724 C CA . THR A 1 12 ? 6.417 0.253 3.859 1.00 0.00 92 THR A CA 18
ATOM 24725 C C . THR A 1 12 ? 5.817 0.483 2.477 1.00 0.00 92 THR A C 18
ATOM 24726 O O . THR A 1 12 ? 4.625 0.260 2.263 1.00 0.00 92 THR A O 18
ATOM 24737 N N . ARG A 1 13 ? 6.649 0.929 1.542 1.00 0.00 93 ARG A N 18
ATOM 24738 C CA . ARG A 1 13 ? 6.199 1.190 0.180 1.00 0.00 93 ARG A CA 18
ATOM 24739 C C . ARG A 1 13 ? 5.395 0.012 -0.361 1.00 0.00 93 ARG A C 18
ATOM 24740 O O . ARG A 1 13 ? 4.301 0.189 -0.898 1.00 0.00 93 ARG A O 18
ATOM 24761 N N . SER A 1 14 ? 5.944 -1.190 -0.216 1.00 0.00 94 SER A N 18
ATOM 24762 C CA . SER A 1 14 ? 5.279 -2.397 -0.694 1.00 0.00 94 SER A CA 18
ATOM 24763 C C . SER A 1 14 ? 3.907 -2.554 -0.047 1.00 0.00 94 SER A C 18
ATOM 24764 O O . SER A 1 14 ? 2.884 -2.593 -0.733 1.00 0.00 94 SER A O 18
ATOM 24772 N N . LEU A 1 15 ? 3.892 -2.645 1.278 1.00 0.00 95 LEU A N 18
ATOM 24773 C CA . LEU A 1 15 ? 2.645 -2.798 2.021 1.00 0.00 95 LEU A CA 18
ATOM 24774 C C . LEU A 1 15 ? 1.527 -1.982 1.381 1.00 0.00 95 LEU A C 18
ATOM 24775 O O . LEU A 1 15 ? 0.448 -2.505 1.098 1.00 0.00 95 LEU A O 18
ATOM 24791 N N . ILE A 1 16 ? 1.791 -0.700 1.153 1.00 0.00 96 ILE A N 18
ATOM 24792 C CA . ILE A 1 16 ? 0.808 0.186 0.543 1.00 0.00 96 ILE A CA 18
ATOM 24793 C C . ILE A 1 16 ? 0.369 -0.336 -0.821 1.00 0.00 96 ILE A C 18
ATOM 24794 O O . ILE A 1 16 ? -0.818 -0.328 -1.147 1.00 0.00 96 ILE A O 18
ATOM 24810 N N . MET A 1 17 ? 1.334 -0.791 -1.613 1.00 0.00 97 MET A N 18
ATOM 24811 C CA . MET A 1 17 ? 1.046 -1.321 -2.941 1.00 0.00 97 MET A CA 18
ATOM 24812 C C . MET A 1 17 ? -0.002 -2.427 -2.870 1.00 0.00 97 MET A C 18
ATOM 24813 O O . MET A 1 17 ? -1.130 -2.258 -3.332 1.00 0.00 97 MET A O 18
ATOM 24827 N N . PHE A 1 18 ? 0.379 -3.560 -2.287 1.00 0.00 98 PHE A N 18
ATOM 24828 C CA . PHE A 1 18 ? -0.528 -4.694 -2.157 1.00 0.00 98 PHE A CA 18
ATOM 24829 C C . PHE A 1 18 ? -1.928 -4.230 -1.765 1.00 0.00 98 PHE A C 18
ATOM 24830 O O . PHE A 1 18 ? -2.925 -4.693 -2.319 1.00 0.00 98 PHE A O 18
ATOM 24847 N N . ARG A 1 19 ? -1.993 -3.311 -0.807 1.00 0.00 99 ARG A N 18
ATOM 24848 C CA . ARG A 1 19 ? -3.270 -2.785 -0.339 1.00 0.00 99 ARG A CA 18
ATOM 24849 C C . ARG A 1 19 ? -4.074 -2.201 -1.497 1.00 0.00 99 ARG A C 18
ATOM 24850 O O . ARG A 1 19 ? -5.186 -2.646 -1.780 1.00 0.00 99 ARG A O 18
ATOM 24871 N N . ARG A 1 20 ? -3.504 -1.201 -2.162 1.00 0.00 100 ARG A N 18
ATOM 24872 C CA . ARG A 1 20 ? -4.168 -0.555 -3.287 1.00 0.00 100 ARG A CA 18
ATOM 24873 C C . ARG A 1 20 ? -4.800 -1.590 -4.213 1.00 0.00 100 ARG A C 18
ATOM 24874 O O . ARG A 1 20 ? -5.869 -1.362 -4.778 1.00 0.00 100 ARG A O 18
ATOM 24895 N N . GLY A 1 21 ? -4.130 -2.729 -4.364 1.00 0.00 101 GLY A N 18
ATOM 24896 C CA . GLY A 1 21 ? -4.641 -3.782 -5.222 1.00 0.00 101 GLY A CA 18
ATOM 24897 C C . GLY A 1 21 ? -5.936 -4.375 -4.705 1.00 0.00 101 GLY A C 18
ATOM 24898 O O . GLY A 1 21 ? -6.922 -4.464 -5.436 1.00 0.00 101 GLY A O 18
ATOM 24902 N N . MET A 1 22 ? -5.935 -4.782 -3.440 1.00 0.00 102 MET A N 18
ATOM 24903 C CA . MET A 1 22 ? -7.120 -5.370 -2.825 1.00 0.00 102 MET A CA 18
ATOM 24904 C C . MET A 1 22 ? -7.889 -4.327 -2.021 1.00 0.00 102 MET A C 18
ATOM 24905 O O . MET A 1 22 ? -8.651 -4.667 -1.115 1.00 0.00 102 MET A O 18
ATOM 24919 N N . ASP A 1 23 ? -7.685 -3.059 -2.357 1.00 0.00 103 ASP A N 18
ATOM 24920 C CA . ASP A 1 23 ? -8.361 -1.967 -1.667 1.00 0.00 103 ASP A CA 18
ATOM 24921 C C . ASP A 1 23 ? -9.869 -2.032 -1.891 1.00 0.00 103 ASP A C 18
ATOM 24922 O O . ASP A 1 23 ? -10.649 -2.040 -0.940 1.00 0.00 103 ASP A O 18
ATOM 24931 N N . GLY A 1 24 ? -10.272 -2.077 -3.158 1.00 0.00 104 GLY A N 18
ATOM 24932 C CA . GLY A 1 24 ? -11.684 -2.139 -3.485 1.00 0.00 104 GLY A CA 18
ATOM 24933 C C . GLY A 1 24 ? -12.469 -2.992 -2.507 1.00 0.00 104 GLY A C 18
ATOM 24934 O O . GLY A 1 24 ? -13.600 -2.660 -2.150 1.00 0.00 104 GLY A O 18
ATOM 24938 N N . LEU A 1 25 ? -11.869 -4.095 -2.073 1.00 0.00 105 LEU A N 18
ATOM 24939 C CA . LEU A 1 25 ? -12.519 -5.000 -1.132 1.00 0.00 105 LEU A CA 18
ATOM 24940 C C . LEU A 1 25 ? -12.749 -4.315 0.212 1.00 0.00 105 LEU A C 18
ATOM 24941 O O . LEU A 1 25 ? -13.885 -4.187 0.670 1.00 0.00 105 LEU A O 18
ATOM 24957 N N . PHE A 1 26 ? -11.663 -3.873 0.838 1.00 0.00 106 PHE A N 18
ATOM 24958 C CA . PHE A 1 26 ? -11.746 -3.199 2.128 1.00 0.00 106 PHE A CA 18
ATOM 24959 C C . PHE A 1 26 ? -12.921 -2.226 2.159 1.00 0.00 106 PHE A C 18
ATOM 24960 O O . PHE A 1 26 ? -13.523 -1.997 3.208 1.00 0.00 106 PHE A O 18
ATOM 24977 N N . ASN A 1 27 ? -13.241 -1.657 1.002 1.00 0.00 107 ASN A N 18
ATOM 24978 C CA . ASN A 1 27 ? -14.344 -0.708 0.896 1.00 0.00 107 ASN A CA 18
ATOM 24979 C C . ASN A 1 27 ? -15.683 -1.401 1.131 1.00 0.00 107 ASN A C 18
ATOM 24980 O O . ASN A 1 27 ? -16.399 -1.086 2.082 1.00 0.00 107 ASN A O 18
ATOM 24991 N N . THR A 1 28 ? -16.014 -2.348 0.259 1.00 0.00 108 THR A N 18
ATOM 24992 C CA . THR A 1 28 ? -17.266 -3.086 0.371 1.00 0.00 108 THR A CA 18
ATOM 24993 C C . THR A 1 28 ? -17.011 -4.573 0.588 1.00 0.00 108 THR A C 18
ATOM 24994 O O . THR A 1 28 ? -16.962 -5.349 -0.366 1.00 0.00 108 THR A O 18
ATOM 25005 N N . SER A 1 29 ? -16.849 -4.963 1.848 1.00 0.00 109 SER A N 18
ATOM 25006 C CA . SER A 1 29 ? -16.595 -6.358 2.190 1.00 0.00 109 SER A CA 18
ATOM 25007 C C . SER A 1 29 ? -16.576 -6.552 3.703 1.00 0.00 109 SER A C 18
ATOM 25008 O O . SER A 1 29 ? -16.206 -5.648 4.452 1.00 0.00 109 SER A O 18
ATOM 25016 N N . LYS A 1 30 ? -16.977 -7.739 4.146 1.00 0.00 110 LYS A N 18
ATOM 25017 C CA . LYS A 1 30 ? -17.006 -8.055 5.569 1.00 0.00 110 LYS A CA 18
ATOM 25018 C C . LYS A 1 30 ? -15.640 -7.823 6.206 1.00 0.00 110 LYS A C 18
ATOM 25019 O O . LYS A 1 30 ? -14.716 -7.334 5.555 1.00 0.00 110 LYS A O 18
ATOM 25038 N N . SER A 1 31 ? -15.519 -8.177 7.481 1.00 0.00 111 SER A N 18
ATOM 25039 C CA . SER A 1 31 ? -14.265 -8.005 8.207 1.00 0.00 111 SER A CA 18
ATOM 25040 C C . SER A 1 31 ? -13.070 -8.225 7.285 1.00 0.00 111 SER A C 18
ATOM 25041 O O . SER A 1 31 ? -13.080 -9.118 6.438 1.00 0.00 111 SER A O 18
ATOM 25049 N N . ASN A 1 32 ? -12.040 -7.402 7.456 1.00 0.00 112 ASN A N 18
ATOM 25050 C CA . ASN A 1 32 ? -10.836 -7.505 6.639 1.00 0.00 112 ASN A CA 18
ATOM 25051 C C . ASN A 1 32 ? -9.841 -8.483 7.258 1.00 0.00 112 ASN A C 18
ATOM 25052 O O . ASN A 1 32 ? -8.644 -8.204 7.334 1.00 0.00 112 ASN A O 18
ATOM 25063 N N . LYS A 1 33 ? -10.344 -9.631 7.698 1.00 0.00 113 LYS A N 18
ATOM 25064 C CA . LYS A 1 33 ? -9.501 -10.653 8.308 1.00 0.00 113 LYS A CA 18
ATOM 25065 C C . LYS A 1 33 ? -8.675 -11.379 7.252 1.00 0.00 113 LYS A C 18
ATOM 25066 O O . LYS A 1 33 ? -7.473 -11.583 7.422 1.00 0.00 113 LYS A O 18
ATOM 25085 N N . HIS A 1 34 ? -9.327 -11.766 6.160 1.00 0.00 114 HIS A N 18
ATOM 25086 C CA . HIS A 1 34 ? -8.652 -12.468 5.075 1.00 0.00 114 HIS A CA 18
ATOM 25087 C C . HIS A 1 34 ? -7.812 -11.503 4.243 1.00 0.00 114 HIS A C 18
ATOM 25088 O O . HIS A 1 34 ? -6.855 -11.907 3.582 1.00 0.00 114 HIS A O 18
ATOM 25102 N N . LEU A 1 35 ? -8.178 -10.226 4.279 1.00 0.00 115 LEU A N 18
ATOM 25103 C CA . LEU A 1 35 ? -7.459 -9.203 3.528 1.00 0.00 115 LEU A CA 18
ATOM 25104 C C . LEU A 1 35 ? -6.100 -8.918 4.159 1.00 0.00 115 LEU A C 18
ATOM 25105 O O . LEU A 1 35 ? -5.070 -8.976 3.489 1.00 0.00 115 LEU A O 18
ATOM 25121 N N . TRP A 1 36 ? -6.107 -8.613 5.452 1.00 0.00 116 TRP A N 18
ATOM 25122 C CA . TRP A 1 36 ? -4.874 -8.321 6.174 1.00 0.00 116 TRP A CA 18
ATOM 25123 C C . TRP A 1 36 ? -3.950 -9.534 6.186 1.00 0.00 116 TRP A C 18
ATOM 25124 O O . TRP A 1 36 ? -2.748 -9.411 5.951 1.00 0.00 116 TRP A O 18
ATOM 25145 N N . GLU A 1 37 ? -4.519 -10.703 6.461 1.00 0.00 117 GLU A N 18
ATOM 25146 C CA . GLU A 1 37 ? -3.744 -11.938 6.503 1.00 0.00 117 GLU A CA 18
ATOM 25147 C C . GLU A 1 37 ? -3.039 -12.184 5.173 1.00 0.00 117 GLU A C 18
ATOM 25148 O O . GLU A 1 37 ? -1.857 -12.523 5.139 1.00 0.00 117 GLU A O 18
ATOM 25160 N N . GLN A 1 38 ? -3.775 -12.011 4.079 1.00 0.00 118 GLN A N 18
ATOM 25161 C CA . GLN A 1 38 ? -3.220 -12.215 2.746 1.00 0.00 118 GLN A CA 18
ATOM 25162 C C . GLN A 1 38 ? -2.046 -11.274 2.495 1.00 0.00 118 GLN A C 18
ATOM 25163 O O . GLN A 1 38 ? -0.929 -11.718 2.230 1.00 0.00 118 GLN A O 18
ATOM 25177 N N . ILE A 1 39 ? -2.308 -9.974 2.579 1.00 0.00 119 ILE A N 18
ATOM 25178 C CA . ILE A 1 39 ? -1.273 -8.972 2.361 1.00 0.00 119 ILE A CA 18
ATOM 25179 C C . ILE A 1 39 ? 0.005 -9.329 3.112 1.00 0.00 119 ILE A C 18
ATOM 25180 O O . ILE A 1 39 ? 1.110 -9.157 2.596 1.00 0.00 119 ILE A O 18
ATOM 25196 N N . SER A 1 40 ? -0.153 -9.829 4.333 1.00 0.00 120 SER A N 18
ATOM 25197 C CA . SER A 1 40 ? 0.989 -10.209 5.157 1.00 0.00 120 SER A CA 18
ATOM 25198 C C . SER A 1 40 ? 1.813 -11.297 4.475 1.00 0.00 120 SER A C 18
ATOM 25199 O O . SER A 1 40 ? 3.033 -11.182 4.352 1.00 0.00 120 SER A O 18
ATOM 25207 N N . SER A 1 41 ? 1.138 -12.353 4.032 1.00 0.00 121 SER A N 18
ATOM 25208 C CA . SER A 1 41 ? 1.807 -13.464 3.365 1.00 0.00 121 SER A CA 18
ATOM 25209 C C . SER A 1 41 ? 2.515 -12.990 2.100 1.00 0.00 121 SER A C 18
ATOM 25210 O O . SER A 1 41 ? 3.607 -13.456 1.774 1.00 0.00 121 SER A O 18
ATOM 25218 N N . LYS A 1 42 ? 1.886 -12.060 1.389 1.00 0.00 122 LYS A N 18
ATOM 25219 C CA . LYS A 1 42 ? 2.454 -11.521 0.160 1.00 0.00 122 LYS A CA 18
ATOM 25220 C C . LYS A 1 42 ? 3.726 -10.731 0.449 1.00 0.00 122 LYS A C 18
ATOM 25221 O O . LYS A 1 42 ? 4.829 -11.175 0.131 1.00 0.00 122 LYS A O 18
ATOM 25240 N N . MET A 1 43 ? 3.564 -9.559 1.054 1.00 0.00 123 MET A N 18
ATOM 25241 C CA . MET A 1 43 ? 4.701 -8.708 1.388 1.00 0.00 123 MET A CA 18
ATOM 25242 C C . MET A 1 43 ? 5.762 -9.494 2.152 1.00 0.00 123 MET A C 18
ATOM 25243 O O . MET A 1 43 ? 6.938 -9.133 2.148 1.00 0.00 123 MET A O 18
ATOM 25257 N N . ARG A 1 44 ? 5.337 -10.570 2.807 1.00 0.00 124 ARG A N 18
ATOM 25258 C CA . ARG A 1 44 ? 6.251 -11.406 3.577 1.00 0.00 124 ARG A CA 18
ATOM 25259 C C . ARG A 1 44 ? 7.174 -12.196 2.654 1.00 0.00 124 ARG A C 18
ATOM 25260 O O . ARG A 1 44 ? 8.389 -12.215 2.845 1.00 0.00 124 ARG A O 18
ATOM 25281 N N . GLU A 1 45 ? 6.587 -12.845 1.653 1.00 0.00 125 GLU A N 18
ATOM 25282 C CA . GLU A 1 45 ? 7.358 -13.638 0.702 1.00 0.00 125 GLU A CA 18
ATOM 25283 C C . GLU A 1 45 ? 8.628 -12.902 0.284 1.00 0.00 125 GLU A C 18
ATOM 25284 O O . GLU A 1 45 ? 9.699 -13.500 0.178 1.00 0.00 125 GLU A O 18
ATOM 25296 N N . LYS A 1 46 ? 8.500 -11.601 0.047 1.00 0.00 126 LYS A N 18
ATOM 25297 C CA . LYS A 1 46 ? 9.636 -10.782 -0.359 1.00 0.00 126 LYS A CA 18
ATOM 25298 C C . LYS A 1 46 ? 10.858 -11.080 0.504 1.00 0.00 126 LYS A C 18
ATOM 25299 O O . LYS A 1 46 ? 11.982 -11.138 0.007 1.00 0.00 126 LYS A O 18
ATOM 25318 N N . GLY A 1 47 ? 10.630 -11.270 1.800 1.00 0.00 127 GLY A N 18
ATOM 25319 C CA . GLY A 1 47 ? 11.722 -11.562 2.710 1.00 0.00 127 GLY A CA 18
ATOM 25320 C C . GLY A 1 47 ? 11.612 -10.795 4.013 1.00 0.00 127 GLY A C 18
ATOM 25321 O O . GLY A 1 47 ? 12.622 -10.448 4.625 1.00 0.00 127 GLY A O 18
ATOM 25325 N N . PHE A 1 48 ? 10.381 -10.527 4.438 1.00 0.00 128 PHE A N 18
ATOM 25326 C CA . PHE A 1 48 ? 10.143 -9.792 5.675 1.00 0.00 128 PHE A CA 18
ATOM 25327 C C . PHE A 1 48 ? 8.988 -10.409 6.459 1.00 0.00 128 PHE A C 18
ATOM 25328 O O . PHE A 1 48 ? 7.822 -10.245 6.099 1.00 0.00 128 PHE A O 18
ATOM 25345 N N . ASP A 1 49 ? 9.321 -11.119 7.531 1.00 0.00 129 ASP A N 18
ATOM 25346 C CA . ASP A 1 49 ? 8.313 -11.760 8.367 1.00 0.00 129 ASP A CA 18
ATOM 25347 C C . ASP A 1 49 ? 7.591 -10.732 9.232 1.00 0.00 129 ASP A C 18
ATOM 25348 O O . ASP A 1 49 ? 8.107 -10.303 10.264 1.00 0.00 129 ASP A O 18
ATOM 25357 N N . ARG A 1 50 ? 6.395 -10.341 8.804 1.00 0.00 130 ARG A N 18
ATOM 25358 C CA . ARG A 1 50 ? 5.603 -9.361 9.538 1.00 0.00 130 ARG A CA 18
ATOM 25359 C C . ARG A 1 50 ? 4.384 -10.018 10.179 1.00 0.00 130 ARG A C 18
ATOM 25360 O O . ARG A 1 50 ? 3.978 -11.112 9.787 1.00 0.00 130 ARG A O 18
ATOM 25381 N N . SER A 1 51 ? 3.805 -9.343 11.166 1.00 0.00 131 SER A N 18
ATOM 25382 C CA . SER A 1 51 ? 2.635 -9.862 11.864 1.00 0.00 131 SER A CA 18
ATOM 25383 C C . SER A 1 51 ? 1.365 -9.160 11.394 1.00 0.00 131 SER A C 18
ATOM 25384 O O . SER A 1 51 ? 1.405 -8.081 10.803 1.00 0.00 131 SER A O 18
ATOM 25392 N N . PRO A 1 52 ? 0.210 -9.787 11.660 1.00 0.00 132 PRO A N 18
ATOM 25393 C CA . PRO A 1 52 ? -1.095 -9.241 11.274 1.00 0.00 132 PRO A CA 18
ATOM 25394 C C . PRO A 1 52 ? -1.467 -8.002 12.080 1.00 0.00 132 PRO A C 18
ATOM 25395 O O . PRO A 1 52 ? -2.013 -7.039 11.541 1.00 0.00 132 PRO A O 18
ATOM 25406 N N . ASP A 1 53 ? -1.168 -8.033 13.374 1.00 0.00 133 ASP A N 18
ATOM 25407 C CA . ASP A 1 53 ? -1.470 -6.911 14.256 1.00 0.00 133 ASP A CA 18
ATOM 25408 C C . ASP A 1 53 ? -0.708 -5.661 13.825 1.00 0.00 133 ASP A C 18
ATOM 25409 O O . ASP A 1 53 ? -1.147 -4.539 14.074 1.00 0.00 133 ASP A O 18
ATOM 25418 N N . MET A 1 54 ? 0.435 -5.865 13.179 1.00 0.00 134 MET A N 18
ATOM 25419 C CA . MET A 1 54 ? 1.258 -4.754 12.714 1.00 0.00 134 MET A CA 18
ATOM 25420 C C . MET A 1 54 ? 0.564 -3.999 11.586 1.00 0.00 134 MET A C 18
ATOM 25421 O O . MET A 1 54 ? 0.095 -2.876 11.775 1.00 0.00 134 MET A O 18
ATOM 25435 N N . CYS A 1 55 ? 0.503 -4.621 10.414 1.00 0.00 135 CYS A N 18
ATOM 25436 C CA . CYS A 1 55 ? -0.133 -4.006 9.254 1.00 0.00 135 CYS A CA 18
ATOM 25437 C C . CYS A 1 55 ? -1.428 -3.304 9.652 1.00 0.00 135 CYS A C 18
ATOM 25438 O O . CYS A 1 55 ? -1.702 -2.186 9.213 1.00 0.00 135 CYS A O 18
ATOM 25446 N N . THR A 1 56 ? -2.222 -3.968 10.486 1.00 0.00 136 THR A N 18
ATOM 25447 C CA . THR A 1 56 ? -3.489 -3.410 10.941 1.00 0.00 136 THR A CA 18
ATOM 25448 C C . THR A 1 56 ? -3.273 -2.111 11.710 1.00 0.00 136 THR A C 18
ATOM 25449 O O . THR A 1 56 ? -3.845 -1.075 11.371 1.00 0.00 136 THR A O 18
ATOM 25460 N N . ASP A 1 57 ? -2.444 -2.174 12.746 1.00 0.00 137 ASP A N 18
ATOM 25461 C CA . ASP A 1 57 ? -2.151 -1.001 13.562 1.00 0.00 137 ASP A CA 18
ATOM 25462 C C . ASP A 1 57 ? -1.448 0.073 12.738 1.00 0.00 137 ASP A C 18
ATOM 25463 O O . ASP A 1 57 ? -1.949 1.188 12.594 1.00 0.00 137 ASP A O 18
ATOM 25472 N N . LYS A 1 58 ? -0.283 -0.271 12.199 1.00 0.00 138 LYS A N 18
ATOM 25473 C CA . LYS A 1 58 ? 0.491 0.663 11.389 1.00 0.00 138 LYS A CA 18
ATOM 25474 C C . LYS A 1 58 ? -0.410 1.408 10.409 1.00 0.00 138 LYS A C 18
ATOM 25475 O O . LYS A 1 58 ? -0.412 2.638 10.365 1.00 0.00 138 LYS A O 18
ATOM 25494 N N . TRP A 1 59 ? -1.173 0.655 9.625 1.00 0.00 139 TRP A N 18
ATOM 25495 C CA . TRP A 1 59 ? -2.079 1.245 8.646 1.00 0.00 139 TRP A CA 18
ATOM 25496 C C . TRP A 1 59 ? -2.918 2.350 9.278 1.00 0.00 139 TRP A C 18
ATOM 25497 O O . TRP A 1 59 ? -2.949 3.478 8.784 1.00 0.00 139 TRP A O 18
ATOM 25518 N N . ARG A 1 60 ? -3.597 2.020 10.372 1.00 0.00 140 ARG A N 18
ATOM 25519 C CA . ARG A 1 60 ? -4.438 2.986 11.070 1.00 0.00 140 ARG A CA 18
ATOM 25520 C C . ARG A 1 60 ? -3.674 4.280 11.334 1.00 0.00 140 ARG A C 18
ATOM 25521 O O . ARG A 1 60 ? -4.186 5.374 11.100 1.00 0.00 140 ARG A O 18
ATOM 25542 N N . ASN A 1 61 ? -2.446 4.147 11.824 1.00 0.00 141 ASN A N 18
ATOM 25543 C CA . ASN A 1 61 ? -1.612 5.305 12.122 1.00 0.00 141 ASN A CA 18
ATOM 25544 C C . ASN A 1 61 ? -1.295 6.089 10.851 1.00 0.00 141 ASN A C 18
ATOM 25545 O O . ASN A 1 61 ? -1.294 7.321 10.852 1.00 0.00 141 ASN A O 18
ATOM 25556 N N . LEU A 1 62 ? -1.028 5.367 9.769 1.00 0.00 142 LEU A N 18
ATOM 25557 C CA . LEU A 1 62 ? -0.711 5.993 8.490 1.00 0.00 142 LEU A CA 18
ATOM 25558 C C . LEU A 1 62 ? -1.849 6.899 8.031 1.00 0.00 142 LEU A C 18
ATOM 25559 O O . LEU A 1 62 ? -1.616 7.964 7.457 1.00 0.00 142 LEU A O 18
ATOM 25575 N N . LEU A 1 63 ? -3.080 6.471 8.288 1.00 0.00 143 LEU A N 18
ATOM 25576 C CA . LEU A 1 63 ? -4.255 7.244 7.903 1.00 0.00 143 LEU A CA 18
ATOM 25577 C C . LEU A 1 63 ? -4.370 8.514 8.741 1.00 0.00 143 LEU A C 18
ATOM 25578 O O . LEU A 1 63 ? -4.724 9.577 8.232 1.00 0.00 143 LEU A O 18
ATOM 25594 N N . LYS A 1 64 ? -4.066 8.395 10.029 1.00 0.00 144 LYS A N 18
ATOM 25595 C CA . LYS A 1 64 ? -4.132 9.533 10.939 1.00 0.00 144 LYS A CA 18
ATOM 25596 C C . LYS A 1 64 ? -3.196 10.648 10.483 1.00 0.00 144 LYS A C 18
ATOM 25597 O O . LYS A 1 64 ? -3.561 11.823 10.506 1.00 0.00 144 LYS A O 18
ATOM 25616 N N . GLU A 1 65 ? -1.991 10.271 10.069 1.00 0.00 145 GLU A N 18
ATOM 25617 C CA . GLU A 1 65 ? -1.005 11.241 9.608 1.00 0.00 145 GLU A CA 18
ATOM 25618 C C . GLU A 1 65 ? -1.323 11.708 8.190 1.00 0.00 145 GLU A C 18
ATOM 25619 O O . GLU A 1 65 ? -0.992 12.830 7.806 1.00 0.00 145 GLU A O 18
ATOM 25631 N N . PHE A 1 66 ? -1.966 10.839 7.418 1.00 0.00 146 PHE A N 18
ATOM 25632 C CA . PHE A 1 66 ? -2.328 11.161 6.042 1.00 0.00 146 PHE A CA 18
ATOM 25633 C C . PHE A 1 66 ? -3.327 12.314 5.998 1.00 0.00 146 PHE A C 18
ATOM 25634 O O . PHE A 1 66 ? -3.133 13.292 5.277 1.00 0.00 146 PHE A O 18
ATOM 25651 N N . LYS A 1 67 ? -4.398 12.191 6.776 1.00 0.00 147 LYS A N 18
ATOM 25652 C CA . LYS A 1 67 ? -5.428 13.221 6.828 1.00 0.00 147 LYS A CA 18
ATOM 25653 C C . LYS A 1 67 ? -4.869 14.522 7.395 1.00 0.00 147 LYS A C 18
ATOM 25654 O O . LYS A 1 67 ? -3.772 14.547 7.954 1.00 0.00 147 LYS A O 18
ATOM 25673 N N . LYS A 1 68 ? -5.630 15.601 7.250 1.00 0.00 148 LYS A N 18
ATOM 25674 C CA . LYS A 1 68 ? -5.213 16.906 7.750 1.00 0.00 148 LYS A CA 18
ATOM 25675 C C . LYS A 1 68 ? -4.420 16.764 9.045 1.00 0.00 148 LYS A C 18
ATOM 25676 O O . LYS A 1 68 ? -4.827 16.045 9.957 1.00 0.00 148 LYS A O 18
ATOM 25695 N N . ALA A 1 69 ? -3.287 17.455 9.119 1.00 0.00 149 ALA A N 18
ATOM 25696 C CA . ALA A 1 69 ? -2.440 17.408 10.304 1.00 0.00 149 ALA A CA 18
ATOM 25697 C C . ALA A 1 69 ? -1.317 18.436 10.217 1.00 0.00 149 ALA A C 18
ATOM 25698 O O . ALA A 1 69 ? -1.214 19.178 9.239 1.00 0.00 149 ALA A O 18
ATOM 25705 N N . LYS A 1 70 ? -0.476 18.475 11.245 1.00 0.00 150 LYS A N 18
ATOM 25706 C CA . LYS A 1 70 ? 0.641 19.412 11.285 1.00 0.00 150 LYS A CA 18
ATOM 25707 C C . LYS A 1 70 ? 1.971 18.670 11.371 1.00 0.00 150 LYS A C 18
ATOM 25708 O O . LYS A 1 70 ? 2.385 18.239 12.448 1.00 0.00 150 LYS A O 18
ATOM 25727 N N . HIS A 1 71 ? 2.636 18.525 10.229 1.00 0.00 151 HIS A N 18
ATOM 25728 C CA . HIS A 1 71 ? 3.921 17.836 10.176 1.00 0.00 151 HIS A CA 18
ATOM 25729 C C . HIS A 1 71 ? 4.592 18.041 8.821 1.00 0.00 151 HIS A C 18
ATOM 25730 O O . HIS A 1 71 ? 3.935 18.383 7.837 1.00 0.00 151 HIS A O 18
ATOM 25744 N N . HIS A 1 72 ? 5.904 17.831 8.778 1.00 0.00 152 HIS A N 18
ATOM 25745 C CA . HIS A 1 72 ? 6.663 17.993 7.543 1.00 0.00 152 HIS A CA 18
ATOM 25746 C C . HIS A 1 72 ? 7.891 17.088 7.538 1.00 0.00 152 HIS A C 18
ATOM 25747 O O . HIS A 1 72 ? 8.716 17.139 8.451 1.00 0.00 152 HIS A O 18
ATOM 25761 N N . ASP A 1 73 ? 8.006 16.259 6.506 1.00 0.00 153 ASP A N 18
ATOM 25762 C CA . ASP A 1 73 ? 9.134 15.343 6.382 1.00 0.00 153 ASP A CA 18
ATOM 25763 C C . ASP A 1 73 ? 9.246 14.808 4.958 1.00 0.00 153 ASP A C 18
ATOM 25764 O O . ASP A 1 73 ? 8.331 14.156 4.456 1.00 0.00 153 ASP A O 18
ATOM 25773 N N . ARG A 1 74 ? 10.373 15.090 4.312 1.00 0.00 154 ARG A N 18
ATOM 25774 C CA . ARG A 1 74 ? 10.603 14.640 2.945 1.00 0.00 154 ARG A CA 18
ATOM 25775 C C . ARG A 1 74 ? 12.036 14.932 2.511 1.00 0.00 154 ARG A C 18
ATOM 25776 O O . ARG A 1 74 ? 12.406 16.085 2.291 1.00 0.00 154 ARG A O 18
ATOM 25797 N N . GLY A 1 75 ? 12.840 13.879 2.390 1.00 0.00 155 GLY A N 18
ATOM 25798 C CA . GLY A 1 75 ? 14.223 14.044 1.983 1.00 0.00 155 GLY A CA 18
ATOM 25799 C C . GLY A 1 75 ? 14.689 12.941 1.054 1.00 0.00 155 GLY A C 18
ATOM 25800 O O . GLY A 1 75 ? 14.432 11.764 1.299 1.00 0.00 155 GLY A O 18
ATOM 25804 N N . ASN A 1 76 ? 15.375 13.324 -0.018 1.00 0.00 156 ASN A N 18
ATOM 25805 C CA . ASN A 1 76 ? 15.877 12.358 -0.990 1.00 0.00 156 ASN A CA 18
ATOM 25806 C C . ASN A 1 76 ? 16.836 13.023 -1.972 1.00 0.00 156 ASN A C 18
ATOM 25807 O O . ASN A 1 76 ? 17.125 14.214 -1.865 1.00 0.00 156 ASN A O 18
ATOM 25818 N N . GLY A 1 77 ? 17.328 12.244 -2.931 1.00 0.00 157 GLY A N 18
ATOM 25819 C CA . GLY A 1 77 ? 18.249 12.774 -3.919 1.00 0.00 157 GLY A CA 18
ATOM 25820 C C . GLY A 1 77 ? 18.620 11.750 -4.973 1.00 0.00 157 GLY A C 18
ATOM 25821 O O . GLY A 1 77 ? 18.309 10.567 -4.837 1.00 0.00 157 GLY A O 18
ATOM 25825 N N . SER A 1 78 ? 19.287 12.206 -6.029 1.00 0.00 158 SER A N 18
ATOM 25826 C CA . SER A 1 78 ? 19.697 11.322 -7.114 1.00 0.00 158 SER A CA 18
ATOM 25827 C C . SER A 1 78 ? 20.566 12.067 -8.123 1.00 0.00 158 SER A C 18
ATOM 25828 O O . SER A 1 78 ? 20.575 13.297 -8.162 1.00 0.00 158 SER A O 18
ATOM 25836 N N . ALA A 1 79 ? 21.295 11.311 -8.937 1.00 0.00 159 ALA A N 18
ATOM 25837 C CA . ALA A 1 79 ? 22.167 11.898 -9.948 1.00 0.00 159 ALA A CA 18
ATOM 25838 C C . ALA A 1 79 ? 22.767 10.823 -10.846 1.00 0.00 159 ALA A C 18
ATOM 25839 O O . ALA A 1 79 ? 22.835 9.652 -10.471 1.00 0.00 159 ALA A O 18
ATOM 25846 N N . LYS A 1 80 ? 23.202 11.227 -12.035 1.00 0.00 160 LYS A N 18
ATOM 25847 C CA . LYS A 1 80 ? 23.798 10.298 -12.989 1.00 0.00 160 LYS A CA 18
ATOM 25848 C C . LYS A 1 80 ? 24.356 11.042 -14.197 1.00 0.00 160 LYS A C 18
ATOM 25849 O O . LYS A 1 80 ? 23.634 11.773 -14.876 1.00 0.00 160 LYS A O 18
ATOM 25868 N N . MET A 1 81 ? 25.644 10.852 -14.461 1.00 0.00 161 MET A N 18
ATOM 25869 C CA . MET A 1 81 ? 26.297 11.504 -15.590 1.00 0.00 161 MET A CA 18
ATOM 25870 C C . MET A 1 81 ? 26.760 10.476 -16.618 1.00 0.00 161 MET A C 18
ATOM 25871 O O . MET A 1 81 ? 26.517 9.279 -16.466 1.00 0.00 161 MET A O 18
ATOM 25885 N N . SER A 1 82 ? 27.428 10.951 -17.664 1.00 0.00 162 SER A N 18
ATOM 25886 C CA . SER A 1 82 ? 27.921 10.074 -18.719 1.00 0.00 162 SER A CA 18
ATOM 25887 C C . SER A 1 82 ? 29.085 10.721 -19.465 1.00 0.00 162 SER A C 18
ATOM 25888 O O . SER A 1 82 ? 29.400 11.891 -19.250 1.00 0.00 162 SER A O 18
ATOM 25896 N N . TYR A 1 83 ? 29.719 9.950 -20.341 1.00 0.00 163 TYR A N 18
ATOM 25897 C CA . TYR A 1 83 ? 30.850 10.446 -21.117 1.00 0.00 163 TYR A CA 18
ATOM 25898 C C . TYR A 1 83 ? 30.902 9.781 -22.489 1.00 0.00 163 TYR A C 18
ATOM 25899 O O . TYR A 1 83 ? 30.115 8.882 -22.786 1.00 0.00 163 TYR A O 18
ATOM 25917 N N . TYR A 1 84 ? 31.835 10.230 -23.321 1.00 0.00 164 TYR A N 18
ATOM 25918 C CA . TYR A 1 84 ? 31.990 9.681 -24.663 1.00 0.00 164 TYR A CA 18
ATOM 25919 C C . TYR A 1 84 ? 33.456 9.681 -25.085 1.00 0.00 164 TYR A C 18
ATOM 25920 O O . TYR A 1 84 ? 34.323 10.176 -24.364 1.00 0.00 164 TYR A O 18
ATOM 25938 N N . LYS A 1 85 ? 33.727 9.123 -26.261 1.00 0.00 165 LYS A N 18
ATOM 25939 C CA . LYS A 1 85 ? 35.087 9.059 -26.783 1.00 0.00 165 LYS A CA 18
ATOM 25940 C C . LYS A 1 85 ? 35.272 10.035 -27.940 1.00 0.00 165 LYS A C 18
ATOM 25941 O O . LYS A 1 85 ? 34.316 10.666 -28.390 1.00 0.00 165 LYS A O 18
ATOM 25960 N N . GLU A 1 86 ? 36.507 10.153 -28.417 1.00 0.00 166 GLU A N 18
ATOM 25961 C CA . GLU A 1 86 ? 36.816 11.052 -29.523 1.00 0.00 166 GLU A CA 18
ATOM 25962 C C . GLU A 1 86 ? 35.706 11.027 -30.570 1.00 0.00 166 GLU A C 18
ATOM 25963 O O . GLU A 1 86 ? 35.008 12.020 -30.772 1.00 0.00 166 GLU A O 18
ATOM 25975 N N . LYS A 1 1 ? 9.084 16.742 10.460 1.00 0.00 81 LYS A N 19
ATOM 25976 C CA . LYS A 1 1 ? 9.405 16.224 11.785 1.00 0.00 81 LYS A CA 19
ATOM 25977 C C . LYS A 1 1 ? 10.656 15.352 11.740 1.00 0.00 81 LYS A C 19
ATOM 25978 O O . LYS A 1 1 ? 11.125 14.976 10.665 1.00 0.00 81 LYS A O 19
ATOM 25997 N N . LYS A 1 2 ? 11.192 15.033 12.913 1.00 0.00 82 LYS A N 19
ATOM 25998 C CA . LYS A 1 2 ? 12.387 14.203 13.008 1.00 0.00 82 LYS A CA 19
ATOM 25999 C C . LYS A 1 2 ? 12.241 13.163 14.114 1.00 0.00 82 LYS A C 19
ATOM 26000 O O . LYS A 1 2 ? 12.262 13.495 15.299 1.00 0.00 82 LYS A O 19
ATOM 26019 N N . ARG A 1 3 ? 12.093 11.902 13.718 1.00 0.00 83 ARG A N 19
ATOM 26020 C CA . ARG A 1 3 ? 11.943 10.814 14.676 1.00 0.00 83 ARG A CA 19
ATOM 26021 C C . ARG A 1 3 ? 12.194 9.464 14.009 1.00 0.00 83 ARG A C 19
ATOM 26022 O O . ARG A 1 3 ? 11.519 9.101 13.047 1.00 0.00 83 ARG A O 19
ATOM 26043 N N . ALA A 1 4 ? 13.171 8.727 14.527 1.00 0.00 84 ALA A N 19
ATOM 26044 C CA . ALA A 1 4 ? 13.511 7.418 13.983 1.00 0.00 84 ALA A CA 19
ATOM 26045 C C . ALA A 1 4 ? 12.256 6.645 13.589 1.00 0.00 84 ALA A C 19
ATOM 26046 O O . ALA A 1 4 ? 11.311 6.541 14.369 1.00 0.00 84 ALA A O 19
ATOM 26053 N N . GLU A 1 5 ? 12.256 6.106 12.374 1.00 0.00 85 GLU A N 19
ATOM 26054 C CA . GLU A 1 5 ? 11.117 5.344 11.877 1.00 0.00 85 GLU A CA 19
ATOM 26055 C C . GLU A 1 5 ? 11.157 3.908 12.391 1.00 0.00 85 GLU A C 19
ATOM 26056 O O . GLU A 1 5 ? 12.197 3.425 12.840 1.00 0.00 85 GLU A O 19
ATOM 26068 N N . THR A 1 6 ? 10.015 3.229 12.324 1.00 0.00 86 THR A N 19
ATOM 26069 C CA . THR A 1 6 ? 9.918 1.849 12.783 1.00 0.00 86 THR A CA 19
ATOM 26070 C C . THR A 1 6 ? 9.850 0.882 11.607 1.00 0.00 86 THR A C 19
ATOM 26071 O O . THR A 1 6 ? 10.299 -0.260 11.705 1.00 0.00 86 THR A O 19
ATOM 26082 N N . TRP A 1 7 ? 9.288 1.346 10.497 1.00 0.00 87 TRP A N 19
ATOM 26083 C CA . TRP A 1 7 ? 9.162 0.520 9.302 1.00 0.00 87 TRP A CA 19
ATOM 26084 C C . TRP A 1 7 ? 10.187 0.928 8.249 1.00 0.00 87 TRP A C 19
ATOM 26085 O O . TRP A 1 7 ? 10.535 2.102 8.129 1.00 0.00 87 TRP A O 19
ATOM 26106 N N . VAL A 1 8 ? 10.668 -0.050 7.487 1.00 0.00 88 VAL A N 19
ATOM 26107 C CA . VAL A 1 8 ? 11.652 0.208 6.443 1.00 0.00 88 VAL A CA 19
ATOM 26108 C C . VAL A 1 8 ? 10.977 0.617 5.140 1.00 0.00 88 VAL A C 19
ATOM 26109 O O . VAL A 1 8 ? 9.915 0.102 4.792 1.00 0.00 88 VAL A O 19
ATOM 26122 N N . GLN A 1 9 ? 11.600 1.547 4.423 1.00 0.00 89 GLN A N 19
ATOM 26123 C CA . GLN A 1 9 ? 11.058 2.026 3.157 1.00 0.00 89 GLN A CA 19
ATOM 26124 C C . GLN A 1 9 ? 10.401 0.890 2.381 1.00 0.00 89 GLN A C 19
ATOM 26125 O O . GLN A 1 9 ? 9.209 0.939 2.080 1.00 0.00 89 GLN A O 19
ATOM 26139 N N . ASP A 1 10 ? 11.187 -0.132 2.060 1.00 0.00 90 ASP A N 19
ATOM 26140 C CA . ASP A 1 10 ? 10.682 -1.282 1.320 1.00 0.00 90 ASP A CA 19
ATOM 26141 C C . ASP A 1 10 ? 9.311 -1.704 1.840 1.00 0.00 90 ASP A C 19
ATOM 26142 O O . ASP A 1 10 ? 8.297 -1.516 1.168 1.00 0.00 90 ASP A O 19
ATOM 26151 N N . GLU A 1 11 ? 9.289 -2.276 3.040 1.00 0.00 91 GLU A N 19
ATOM 26152 C CA . GLU A 1 11 ? 8.043 -2.726 3.649 1.00 0.00 91 GLU A CA 19
ATOM 26153 C C . GLU A 1 11 ? 6.944 -1.682 3.473 1.00 0.00 91 GLU A C 19
ATOM 26154 O O . GLU A 1 11 ? 5.993 -1.886 2.717 1.00 0.00 91 GLU A O 19
ATOM 26166 N N . THR A 1 12 ? 7.081 -0.562 4.176 1.00 0.00 92 THR A N 19
ATOM 26167 C CA . THR A 1 12 ? 6.100 0.513 4.100 1.00 0.00 92 THR A CA 19
ATOM 26168 C C . THR A 1 12 ? 5.506 0.617 2.700 1.00 0.00 92 THR A C 19
ATOM 26169 O O . THR A 1 12 ? 4.314 0.384 2.502 1.00 0.00 92 THR A O 19
ATOM 26180 N N . ARG A 1 13 ? 6.345 0.969 1.731 1.00 0.00 93 ARG A N 19
ATOM 26181 C CA . ARG A 1 13 ? 5.903 1.104 0.348 1.00 0.00 93 ARG A CA 19
ATOM 26182 C C . ARG A 1 13 ? 5.105 -0.120 -0.090 1.00 0.00 93 ARG A C 19
ATOM 26183 O O . ARG A 1 13 ? 4.071 0.002 -0.745 1.00 0.00 93 ARG A O 19
ATOM 26204 N N . SER A 1 14 ? 5.594 -1.301 0.277 1.00 0.00 94 SER A N 19
ATOM 26205 C CA . SER A 1 14 ? 4.929 -2.548 -0.081 1.00 0.00 94 SER A CA 19
ATOM 26206 C C . SER A 1 14 ? 3.552 -2.637 0.569 1.00 0.00 94 SER A C 19
ATOM 26207 O O . SER A 1 14 ? 2.529 -2.666 -0.117 1.00 0.00 94 SER A O 19
ATOM 26215 N N . LEU A 1 15 ? 3.533 -2.679 1.896 1.00 0.00 95 LEU A N 19
ATOM 26216 C CA . LEU A 1 15 ? 2.282 -2.764 2.642 1.00 0.00 95 LEU A CA 19
ATOM 26217 C C . LEU A 1 15 ? 1.201 -1.907 1.990 1.00 0.00 95 LEU A C 19
ATOM 26218 O O . LEU A 1 15 ? 0.066 -2.350 1.816 1.00 0.00 95 LEU A O 19
ATOM 26234 N N . ILE A 1 16 ? 1.563 -0.681 1.630 1.00 0.00 96 ILE A N 19
ATOM 26235 C CA . ILE A 1 16 ? 0.624 0.236 0.995 1.00 0.00 96 ILE A CA 19
ATOM 26236 C C . ILE A 1 16 ? 0.287 -0.216 -0.422 1.00 0.00 96 ILE A C 19
ATOM 26237 O O . ILE A 1 16 ? -0.862 -0.136 -0.853 1.00 0.00 96 ILE A O 19
ATOM 26253 N N . MET A 1 17 ? 1.298 -0.694 -1.141 1.00 0.00 97 MET A N 19
ATOM 26254 C CA . MET A 1 17 ? 1.108 -1.163 -2.509 1.00 0.00 97 MET A CA 19
ATOM 26255 C C . MET A 1 17 ? 0.067 -2.276 -2.562 1.00 0.00 97 MET A C 19
ATOM 26256 O O . MET A 1 17 ? -0.943 -2.163 -3.257 1.00 0.00 97 MET A O 19
ATOM 26270 N N . PHE A 1 18 ? 0.320 -3.352 -1.824 1.00 0.00 98 PHE A N 19
ATOM 26271 C CA . PHE A 1 18 ? -0.595 -4.487 -1.789 1.00 0.00 98 PHE A CA 19
ATOM 26272 C C . PHE A 1 18 ? -2.003 -4.039 -1.410 1.00 0.00 98 PHE A C 19
ATOM 26273 O O . PHE A 1 18 ? -2.982 -4.422 -2.051 1.00 0.00 98 PHE A O 19
ATOM 26290 N N . ARG A 1 19 ? -2.097 -3.226 -0.363 1.00 0.00 99 ARG A N 19
ATOM 26291 C CA . ARG A 1 19 ? -3.384 -2.726 0.104 1.00 0.00 99 ARG A CA 19
ATOM 26292 C C . ARG A 1 19 ? -4.041 -1.844 -0.954 1.00 0.00 99 ARG A C 19
ATOM 26293 O O . ARG A 1 19 ? -5.266 -1.801 -1.068 1.00 0.00 99 ARG A O 19
ATOM 26314 N N . ARG A 1 20 ? -3.217 -1.140 -1.724 1.00 0.00 100 ARG A N 19
ATOM 26315 C CA . ARG A 1 20 ? -3.717 -0.257 -2.771 1.00 0.00 100 ARG A CA 19
ATOM 26316 C C . ARG A 1 20 ? -4.387 -1.059 -3.884 1.00 0.00 100 ARG A C 19
ATOM 26317 O O . ARG A 1 20 ? -5.438 -0.673 -4.394 1.00 0.00 100 ARG A O 19
ATOM 26338 N N . GLY A 1 21 ? -3.769 -2.176 -4.256 1.00 0.00 101 GLY A N 19
ATOM 26339 C CA . GLY A 1 21 ? -4.319 -3.013 -5.306 1.00 0.00 101 GLY A CA 19
ATOM 26340 C C . GLY A 1 21 ? -5.459 -3.884 -4.816 1.00 0.00 101 GLY A C 19
ATOM 26341 O O . GLY A 1 21 ? -6.257 -4.379 -5.612 1.00 0.00 101 GLY A O 19
ATOM 26345 N N . MET A 1 22 ? -5.535 -4.072 -3.503 1.00 0.00 102 MET A N 19
ATOM 26346 C CA . MET A 1 22 ? -6.586 -4.890 -2.908 1.00 0.00 102 MET A CA 19
ATOM 26347 C C . MET A 1 22 ? -7.689 -4.016 -2.321 1.00 0.00 102 MET A C 19
ATOM 26348 O O . MET A 1 22 ? -8.766 -4.505 -1.980 1.00 0.00 102 MET A O 19
ATOM 26362 N N . ASP A 1 23 ? -7.413 -2.721 -2.205 1.00 0.00 103 ASP A N 19
ATOM 26363 C CA . ASP A 1 23 ? -8.383 -1.779 -1.660 1.00 0.00 103 ASP A CA 19
ATOM 26364 C C . ASP A 1 23 ? -9.800 -2.151 -2.083 1.00 0.00 103 ASP A C 19
ATOM 26365 O O . ASP A 1 23 ? -10.704 -2.237 -1.253 1.00 0.00 103 ASP A O 19
ATOM 26374 N N . GLY A 1 24 ? -9.986 -2.370 -3.382 1.00 0.00 104 GLY A N 19
ATOM 26375 C CA . GLY A 1 24 ? -11.296 -2.729 -3.893 1.00 0.00 104 GLY A CA 19
ATOM 26376 C C . GLY A 1 24 ? -12.051 -3.651 -2.956 1.00 0.00 104 GLY A C 19
ATOM 26377 O O . GLY A 1 24 ? -13.140 -3.317 -2.487 1.00 0.00 104 GLY A O 19
ATOM 26381 N N . LEU A 1 25 ? -11.474 -4.817 -2.685 1.00 0.00 105 LEU A N 19
ATOM 26382 C CA . LEU A 1 25 ? -12.100 -5.792 -1.799 1.00 0.00 105 LEU A CA 19
ATOM 26383 C C . LEU A 1 25 ? -12.516 -5.144 -0.482 1.00 0.00 105 LEU A C 19
ATOM 26384 O O . LEU A 1 25 ? -13.679 -5.214 -0.084 1.00 0.00 105 LEU A O 19
ATOM 26400 N N . PHE A 1 26 ? -11.559 -4.512 0.188 1.00 0.00 106 PHE A N 19
ATOM 26401 C CA . PHE A 1 26 ? -11.826 -3.850 1.460 1.00 0.00 106 PHE A CA 19
ATOM 26402 C C . PHE A 1 26 ? -13.145 -3.085 1.408 1.00 0.00 106 PHE A C 19
ATOM 26403 O O . PHE A 1 26 ? -13.866 -3.003 2.402 1.00 0.00 106 PHE A O 19
ATOM 26420 N N . ASN A 1 27 ? -13.453 -2.527 0.242 1.00 0.00 107 ASN A N 19
ATOM 26421 C CA . ASN A 1 27 ? -14.685 -1.767 0.061 1.00 0.00 107 ASN A CA 19
ATOM 26422 C C . ASN A 1 27 ? -15.901 -2.688 0.092 1.00 0.00 107 ASN A C 19
ATOM 26423 O O . ASN A 1 27 ? -16.806 -2.513 0.908 1.00 0.00 107 ASN A O 19
ATOM 26434 N N . THR A 1 28 ? -15.916 -3.671 -0.803 1.00 0.00 108 THR A N 19
ATOM 26435 C CA . THR A 1 28 ? -17.020 -4.619 -0.879 1.00 0.00 108 THR A CA 19
ATOM 26436 C C . THR A 1 28 ? -16.821 -5.774 0.095 1.00 0.00 108 THR A C 19
ATOM 26437 O O . THR A 1 28 ? -17.025 -6.936 -0.255 1.00 0.00 108 THR A O 19
ATOM 26448 N N . SER A 1 29 ? -16.421 -5.447 1.320 1.00 0.00 109 SER A N 19
ATOM 26449 C CA . SER A 1 29 ? -16.192 -6.458 2.345 1.00 0.00 109 SER A CA 19
ATOM 26450 C C . SER A 1 29 ? -16.453 -5.890 3.737 1.00 0.00 109 SER A C 19
ATOM 26451 O O . SER A 1 29 ? -15.909 -4.850 4.108 1.00 0.00 109 SER A O 19
ATOM 26459 N N . LYS A 1 30 ? -17.290 -6.581 4.503 1.00 0.00 110 LYS A N 19
ATOM 26460 C CA . LYS A 1 30 ? -17.625 -6.148 5.855 1.00 0.00 110 LYS A CA 19
ATOM 26461 C C . LYS A 1 30 ? -16.455 -6.379 6.806 1.00 0.00 110 LYS A C 19
ATOM 26462 O O . LYS A 1 30 ? -16.032 -5.469 7.517 1.00 0.00 110 LYS A O 19
ATOM 26481 N N . SER A 1 31 ? -15.936 -7.603 6.811 1.00 0.00 111 SER A N 19
ATOM 26482 C CA . SER A 1 31 ? -14.816 -7.954 7.677 1.00 0.00 111 SER A CA 19
ATOM 26483 C C . SER A 1 31 ? -13.533 -8.111 6.867 1.00 0.00 111 SER A C 19
ATOM 26484 O O . SER A 1 31 ? -13.414 -9.014 6.040 1.00 0.00 111 SER A O 19
ATOM 26492 N N . ASN A 1 32 ? -12.574 -7.224 7.112 1.00 0.00 112 ASN A N 19
ATOM 26493 C CA . ASN A 1 32 ? -11.298 -7.262 6.406 1.00 0.00 112 ASN A CA 19
ATOM 26494 C C . ASN A 1 32 ? -10.299 -8.153 7.137 1.00 0.00 112 ASN A C 19
ATOM 26495 O O . ASN A 1 32 ? -9.112 -7.837 7.219 1.00 0.00 112 ASN A O 19
ATOM 26506 N N . LYS A 1 33 ? -10.787 -9.270 7.666 1.00 0.00 113 LYS A N 19
ATOM 26507 C CA . LYS A 1 33 ? -9.938 -10.210 8.388 1.00 0.00 113 LYS A CA 19
ATOM 26508 C C . LYS A 1 33 ? -9.094 -11.035 7.422 1.00 0.00 113 LYS A C 19
ATOM 26509 O O . LYS A 1 33 ? -7.888 -11.191 7.613 1.00 0.00 113 LYS A O 19
ATOM 26528 N N . HIS A 1 34 ? -9.736 -11.560 6.383 1.00 0.00 114 HIS A N 19
ATOM 26529 C CA . HIS A 1 34 ? -9.043 -12.367 5.385 1.00 0.00 114 HIS A CA 19
ATOM 26530 C C . HIS A 1 34 ? -8.195 -11.489 4.470 1.00 0.00 114 HIS A C 19
ATOM 26531 O O . HIS A 1 34 ? -7.248 -11.963 3.841 1.00 0.00 114 HIS A O 19
ATOM 26545 N N . LEU A 1 35 ? -8.541 -10.209 4.399 1.00 0.00 115 LEU A N 19
ATOM 26546 C CA . LEU A 1 35 ? -7.813 -9.264 3.559 1.00 0.00 115 LEU A CA 19
ATOM 26547 C C . LEU A 1 35 ? -6.476 -8.892 4.193 1.00 0.00 115 LEU A C 19
ATOM 26548 O O . LEU A 1 35 ? -5.444 -8.872 3.521 1.00 0.00 115 LEU A O 19
ATOM 26564 N N . TRP A 1 36 ? -6.502 -8.600 5.488 1.00 0.00 116 TRP A N 19
ATOM 26565 C CA . TRP A 1 36 ? -5.291 -8.231 6.213 1.00 0.00 116 TRP A CA 19
ATOM 26566 C C . TRP A 1 36 ? -4.361 -9.430 6.364 1.00 0.00 116 TRP A C 19
ATOM 26567 O O . TRP A 1 36 ? -3.140 -9.291 6.294 1.00 0.00 116 TRP A O 19
ATOM 26588 N N . GLU A 1 37 ? -4.946 -10.605 6.572 1.00 0.00 117 GLU A N 19
ATOM 26589 C CA . GLU A 1 37 ? -4.167 -11.827 6.734 1.00 0.00 117 GLU A CA 19
ATOM 26590 C C . GLU A 1 37 ? -3.471 -12.206 5.430 1.00 0.00 117 GLU A C 19
ATOM 26591 O O . GLU A 1 37 ? -2.255 -12.391 5.395 1.00 0.00 117 GLU A O 19
ATOM 26603 N N . GLN A 1 38 ? -4.252 -12.319 4.360 1.00 0.00 118 GLN A N 19
ATOM 26604 C CA . GLN A 1 38 ? -3.711 -12.676 3.054 1.00 0.00 118 GLN A CA 19
ATOM 26605 C C . GLN A 1 38 ? -2.591 -11.723 2.650 1.00 0.00 118 GLN A C 19
ATOM 26606 O O . GLN A 1 38 ? -1.603 -12.135 2.041 1.00 0.00 118 GLN A O 19
ATOM 26620 N N . ILE A 1 39 ? -2.753 -10.449 2.991 1.00 0.00 119 ILE A N 19
ATOM 26621 C CA . ILE A 1 39 ? -1.755 -9.439 2.663 1.00 0.00 119 ILE A CA 19
ATOM 26622 C C . ILE A 1 39 ? -0.452 -9.689 3.415 1.00 0.00 119 ILE A C 19
ATOM 26623 O O . ILE A 1 39 ? 0.625 -9.717 2.819 1.00 0.00 119 ILE A O 19
ATOM 26639 N N . SER A 1 40 ? -0.558 -9.871 4.727 1.00 0.00 120 SER A N 19
ATOM 26640 C CA . SER A 1 40 ? 0.612 -10.117 5.562 1.00 0.00 120 SER A CA 19
ATOM 26641 C C . SER A 1 40 ? 1.504 -11.190 4.945 1.00 0.00 120 SER A C 19
ATOM 26642 O O . SER A 1 40 ? 2.716 -11.014 4.828 1.00 0.00 120 SER A O 19
ATOM 26650 N N . SER A 1 41 ? 0.893 -12.304 4.552 1.00 0.00 121 SER A N 19
ATOM 26651 C CA . SER A 1 41 ? 1.631 -13.408 3.950 1.00 0.00 121 SER A CA 19
ATOM 26652 C C . SER A 1 41 ? 2.268 -12.982 2.631 1.00 0.00 121 SER A C 19
ATOM 26653 O O . SER A 1 41 ? 3.393 -13.371 2.316 1.00 0.00 121 SER A O 19
ATOM 26661 N N . LYS A 1 42 ? 1.540 -12.178 1.863 1.00 0.00 122 LYS A N 19
ATOM 26662 C CA . LYS A 1 42 ? 2.032 -11.696 0.578 1.00 0.00 122 LYS A CA 19
ATOM 26663 C C . LYS A 1 42 ? 3.219 -10.757 0.767 1.00 0.00 122 LYS A C 19
ATOM 26664 O O . LYS A 1 42 ? 4.326 -11.041 0.309 1.00 0.00 122 LYS A O 19
ATOM 26683 N N . MET A 1 43 ? 2.982 -9.639 1.445 1.00 0.00 123 MET A N 19
ATOM 26684 C CA . MET A 1 43 ? 4.033 -8.661 1.697 1.00 0.00 123 MET A CA 19
ATOM 26685 C C . MET A 1 43 ? 5.225 -9.310 2.393 1.00 0.00 123 MET A C 19
ATOM 26686 O O . MET A 1 43 ? 6.337 -8.783 2.360 1.00 0.00 123 MET A O 19
ATOM 26700 N N . ARG A 1 44 ? 4.984 -10.455 3.023 1.00 0.00 124 ARG A N 19
ATOM 26701 C CA . ARG A 1 44 ? 6.038 -11.175 3.728 1.00 0.00 124 ARG A CA 19
ATOM 26702 C C . ARG A 1 44 ? 6.873 -12.005 2.758 1.00 0.00 124 ARG A C 19
ATOM 26703 O O . ARG A 1 44 ? 8.102 -11.986 2.810 1.00 0.00 124 ARG A O 19
ATOM 26724 N N . GLU A 1 45 ? 6.196 -12.733 1.875 1.00 0.00 125 GLU A N 19
ATOM 26725 C CA . GLU A 1 45 ? 6.876 -13.571 0.895 1.00 0.00 125 GLU A CA 19
ATOM 26726 C C . GLU A 1 45 ? 8.037 -12.819 0.249 1.00 0.00 125 GLU A C 19
ATOM 26727 O O . GLU A 1 45 ? 9.140 -13.350 0.120 1.00 0.00 125 GLU A O 19
ATOM 26739 N N . LYS A 1 46 ? 7.779 -11.580 -0.157 1.00 0.00 126 LYS A N 19
ATOM 26740 C CA . LYS A 1 46 ? 8.800 -10.754 -0.789 1.00 0.00 126 LYS A CA 19
ATOM 26741 C C . LYS A 1 46 ? 10.145 -10.919 -0.089 1.00 0.00 126 LYS A C 19
ATOM 26742 O O . LYS A 1 46 ? 11.186 -11.015 -0.737 1.00 0.00 126 LYS A O 19
ATOM 26761 N N . GLY A 1 47 ? 10.115 -10.954 1.240 1.00 0.00 127 GLY A N 19
ATOM 26762 C CA . GLY A 1 47 ? 11.337 -11.109 2.006 1.00 0.00 127 GLY A CA 19
ATOM 26763 C C . GLY A 1 47 ? 11.324 -10.303 3.290 1.00 0.00 127 GLY A C 19
ATOM 26764 O O . GLY A 1 47 ? 12.345 -9.743 3.691 1.00 0.00 127 GLY A O 19
ATOM 26768 N N . PHE A 1 48 ? 10.164 -10.242 3.936 1.00 0.00 128 PHE A N 19
ATOM 26769 C CA . PHE A 1 48 ? 10.021 -9.496 5.181 1.00 0.00 128 PHE A CA 19
ATOM 26770 C C . PHE A 1 48 ? 9.235 -10.302 6.210 1.00 0.00 128 PHE A C 19
ATOM 26771 O O . PHE A 1 48 ? 8.036 -10.532 6.051 1.00 0.00 128 PHE A O 19
ATOM 26788 N N . ASP A 1 49 ? 9.919 -10.728 7.266 1.00 0.00 129 ASP A N 19
ATOM 26789 C CA . ASP A 1 49 ? 9.285 -11.508 8.324 1.00 0.00 129 ASP A CA 19
ATOM 26790 C C . ASP A 1 49 ? 8.585 -10.596 9.327 1.00 0.00 129 ASP A C 19
ATOM 26791 O O . ASP A 1 49 ? 9.194 -10.139 10.295 1.00 0.00 129 ASP A O 19
ATOM 26800 N N . ARG A 1 50 ? 7.305 -10.335 9.088 1.00 0.00 130 ARG A N 19
ATOM 26801 C CA . ARG A 1 50 ? 6.523 -9.475 9.969 1.00 0.00 130 ARG A CA 19
ATOM 26802 C C . ARG A 1 50 ? 5.174 -10.112 10.292 1.00 0.00 130 ARG A C 19
ATOM 26803 O O . ARG A 1 50 ? 4.696 -10.981 9.564 1.00 0.00 130 ARG A O 19
ATOM 26824 N N . SER A 1 51 ? 4.567 -9.673 11.390 1.00 0.00 131 SER A N 19
ATOM 26825 C CA . SER A 1 51 ? 3.276 -10.202 11.813 1.00 0.00 131 SER A CA 19
ATOM 26826 C C . SER A 1 51 ? 2.134 -9.345 11.274 1.00 0.00 131 SER A C 19
ATOM 26827 O O . SER A 1 51 ? 2.315 -8.185 10.906 1.00 0.00 131 SER A O 19
ATOM 26835 N N . PRO A 1 52 ? 0.928 -9.930 11.226 1.00 0.00 132 PRO A N 19
ATOM 26836 C CA . PRO A 1 52 ? -0.268 -9.239 10.734 1.00 0.00 132 PRO A CA 19
ATOM 26837 C C . PRO A 1 52 ? -0.731 -8.137 11.681 1.00 0.00 132 PRO A C 19
ATOM 26838 O O . PRO A 1 52 ? -1.340 -7.155 11.255 1.00 0.00 132 PRO A O 19
ATOM 26849 N N . ASP A 1 53 ? -0.440 -8.306 12.966 1.00 0.00 133 ASP A N 19
ATOM 26850 C CA . ASP A 1 53 ? -0.825 -7.325 13.973 1.00 0.00 133 ASP A CA 19
ATOM 26851 C C . ASP A 1 53 ? -0.194 -5.967 13.678 1.00 0.00 133 ASP A C 19
ATOM 26852 O O . ASP A 1 53 ? -0.839 -4.929 13.820 1.00 0.00 133 ASP A O 19
ATOM 26861 N N . MET A 1 54 ? 1.070 -5.985 13.268 1.00 0.00 134 MET A N 19
ATOM 26862 C CA . MET A 1 54 ? 1.788 -4.755 12.953 1.00 0.00 134 MET A CA 19
ATOM 26863 C C . MET A 1 54 ? 1.233 -4.111 11.686 1.00 0.00 134 MET A C 19
ATOM 26864 O O . MET A 1 54 ? 1.067 -2.892 11.619 1.00 0.00 134 MET A O 19
ATOM 26878 N N . CYS A 1 55 ? 0.949 -4.936 10.685 1.00 0.00 135 CYS A N 19
ATOM 26879 C CA . CYS A 1 55 ? 0.414 -4.446 9.419 1.00 0.00 135 CYS A CA 19
ATOM 26880 C C . CYS A 1 55 ? -0.838 -3.605 9.647 1.00 0.00 135 CYS A C 19
ATOM 26881 O O . CYS A 1 55 ? -0.992 -2.531 9.064 1.00 0.00 135 CYS A O 19
ATOM 26889 N N . THR A 1 56 ? -1.731 -4.100 10.498 1.00 0.00 136 THR A N 19
ATOM 26890 C CA . THR A 1 56 ? -2.970 -3.396 10.801 1.00 0.00 136 THR A CA 19
ATOM 26891 C C . THR A 1 56 ? -2.693 -2.077 11.512 1.00 0.00 136 THR A C 19
ATOM 26892 O O . THR A 1 56 ? -3.230 -1.034 11.137 1.00 0.00 136 THR A O 19
ATOM 26903 N N . ASP A 1 57 ? -1.853 -2.129 12.539 1.00 0.00 137 ASP A N 19
ATOM 26904 C CA . ASP A 1 57 ? -1.503 -0.936 13.302 1.00 0.00 137 ASP A CA 19
ATOM 26905 C C . ASP A 1 57 ? -0.730 0.055 12.437 1.00 0.00 137 ASP A C 19
ATOM 26906 O O . ASP A 1 57 ? -0.806 1.266 12.643 1.00 0.00 137 ASP A O 19
ATOM 26915 N N . LYS A 1 58 ? 0.014 -0.468 11.469 1.00 0.00 138 LYS A N 19
ATOM 26916 C CA . LYS A 1 58 ? 0.801 0.369 10.572 1.00 0.00 138 LYS A CA 19
ATOM 26917 C C . LYS A 1 58 ? -0.104 1.206 9.673 1.00 0.00 138 LYS A C 19
ATOM 26918 O O . LYS A 1 58 ? 0.146 2.391 9.456 1.00 0.00 138 LYS A O 19
ATOM 26937 N N . TRP A 1 59 ? -1.156 0.582 9.156 1.00 0.00 139 TRP A N 19
ATOM 26938 C CA . TRP A 1 59 ? -2.099 1.271 8.283 1.00 0.00 139 TRP A CA 19
ATOM 26939 C C . TRP A 1 59 ? -2.845 2.363 9.040 1.00 0.00 139 TRP A C 19
ATOM 26940 O O . TRP A 1 59 ? -3.007 3.477 8.542 1.00 0.00 139 TRP A O 19
ATOM 26961 N N . ARG A 1 60 ? -3.297 2.038 10.247 1.00 0.00 140 ARG A N 19
ATOM 26962 C CA . ARG A 1 60 ? -4.026 2.993 11.073 1.00 0.00 140 ARG A CA 19
ATOM 26963 C C . ARG A 1 60 ? -3.210 4.264 11.284 1.00 0.00 140 ARG A C 19
ATOM 26964 O O . ARG A 1 60 ? -3.675 5.367 10.998 1.00 0.00 140 ARG A O 19
ATOM 26985 N N . ASN A 1 61 ? -1.990 4.102 11.787 1.00 0.00 141 ASN A N 19
ATOM 26986 C CA . ASN A 1 61 ? -1.109 5.237 12.037 1.00 0.00 141 ASN A CA 19
ATOM 26987 C C . ASN A 1 61 ? -0.926 6.072 10.774 1.00 0.00 141 ASN A C 19
ATOM 26988 O O . ASN A 1 61 ? -0.961 7.303 10.819 1.00 0.00 141 ASN A O 19
ATOM 26999 N N . LEU A 1 62 ? -0.730 5.396 9.647 1.00 0.00 142 LEU A N 19
ATOM 27000 C CA . LEU A 1 62 ? -0.542 6.075 8.370 1.00 0.00 142 LEU A CA 19
ATOM 27001 C C . LEU A 1 62 ? -1.740 6.961 8.043 1.00 0.00 142 LEU A C 19
ATOM 27002 O O . LEU A 1 62 ? -1.588 8.043 7.474 1.00 0.00 142 LEU A O 19
ATOM 27018 N N . LEU A 1 63 ? -2.930 6.497 8.408 1.00 0.00 143 LEU A N 19
ATOM 27019 C CA . LEU A 1 63 ? -4.155 7.249 8.155 1.00 0.00 143 LEU A CA 19
ATOM 27020 C C . LEU A 1 63 ? -4.234 8.478 9.055 1.00 0.00 143 LEU A C 19
ATOM 27021 O O . LEU A 1 63 ? -4.209 9.612 8.579 1.00 0.00 143 LEU A O 19
ATOM 27037 N N . LYS A 1 64 ? -4.329 8.244 10.360 1.00 0.00 144 LYS A N 19
ATOM 27038 C CA . LYS A 1 64 ? -4.409 9.331 11.328 1.00 0.00 144 LYS A CA 19
ATOM 27039 C C . LYS A 1 64 ? -3.311 10.361 11.082 1.00 0.00 144 LYS A C 19
ATOM 27040 O O . LYS A 1 64 ? -3.515 11.558 11.282 1.00 0.00 144 LYS A O 19
ATOM 27059 N N . GLU A 1 65 ? -2.148 9.887 10.646 1.00 0.00 145 GLU A N 19
ATOM 27060 C CA . GLU A 1 65 ? -1.019 10.768 10.373 1.00 0.00 145 GLU A CA 19
ATOM 27061 C C . GLU A 1 65 ? -1.253 11.572 9.097 1.00 0.00 145 GLU A C 19
ATOM 27062 O O . GLU A 1 65 ? -0.972 12.770 9.044 1.00 0.00 145 GLU A O 19
ATOM 27074 N N . PHE A 1 66 ? -1.769 10.905 8.070 1.00 0.00 146 PHE A N 19
ATOM 27075 C CA . PHE A 1 66 ? -2.040 11.556 6.794 1.00 0.00 146 PHE A CA 19
ATOM 27076 C C . PHE A 1 66 ? -2.965 12.755 6.980 1.00 0.00 146 PHE A C 19
ATOM 27077 O O . PHE A 1 66 ? -2.731 13.827 6.422 1.00 0.00 146 PHE A O 19
ATOM 27094 N N . LYS A 1 67 ? -4.017 12.566 7.769 1.00 0.00 147 LYS A N 19
ATOM 27095 C CA . LYS A 1 67 ? -4.978 13.631 8.032 1.00 0.00 147 LYS A CA 19
ATOM 27096 C C . LYS A 1 67 ? -4.493 14.537 9.158 1.00 0.00 147 LYS A C 19
ATOM 27097 O O . LYS A 1 67 ? -4.074 14.062 10.215 1.00 0.00 147 LYS A O 19
ATOM 27116 N N . LYS A 1 68 ? -4.552 15.844 8.927 1.00 0.00 148 LYS A N 19
ATOM 27117 C CA . LYS A 1 68 ? -4.121 16.818 9.923 1.00 0.00 148 LYS A CA 19
ATOM 27118 C C . LYS A 1 68 ? -4.492 16.359 11.330 1.00 0.00 148 LYS A C 19
ATOM 27119 O O . LYS A 1 68 ? -5.639 16.001 11.593 1.00 0.00 148 LYS A O 19
ATOM 27138 N N . ALA A 1 69 ? -3.514 16.373 12.229 1.00 0.00 149 ALA A N 19
ATOM 27139 C CA . ALA A 1 69 ? -3.739 15.961 13.609 1.00 0.00 149 ALA A CA 19
ATOM 27140 C C . ALA A 1 69 ? -2.514 16.243 14.473 1.00 0.00 149 ALA A C 19
ATOM 27141 O O . ALA A 1 69 ? -1.377 16.078 14.029 1.00 0.00 149 ALA A O 19
ATOM 27148 N N . LYS A 1 70 ? -2.753 16.668 15.709 1.00 0.00 150 LYS A N 19
ATOM 27149 C CA . LYS A 1 70 ? -1.669 16.972 16.636 1.00 0.00 150 LYS A CA 19
ATOM 27150 C C . LYS A 1 70 ? -1.494 15.851 17.655 1.00 0.00 150 LYS A C 19
ATOM 27151 O O . LYS A 1 70 ? -1.304 16.104 18.845 1.00 0.00 150 LYS A O 19
ATOM 27170 N N . HIS A 1 71 ? -1.558 14.611 17.181 1.00 0.00 151 HIS A N 19
ATOM 27171 C CA . HIS A 1 71 ? -1.404 13.450 18.051 1.00 0.00 151 HIS A CA 19
ATOM 27172 C C . HIS A 1 71 ? -0.047 12.786 17.836 1.00 0.00 151 HIS A C 19
ATOM 27173 O O . HIS A 1 71 ? 0.385 12.587 16.700 1.00 0.00 151 HIS A O 19
ATOM 27187 N N . HIS A 1 72 ? 0.620 12.447 18.934 1.00 0.00 152 HIS A N 19
ATOM 27188 C CA . HIS A 1 72 ? 1.929 11.805 18.865 1.00 0.00 152 HIS A CA 19
ATOM 27189 C C . HIS A 1 72 ? 1.860 10.375 19.393 1.00 0.00 152 HIS A C 19
ATOM 27190 O O . HIS A 1 72 ? 1.041 10.060 20.256 1.00 0.00 152 HIS A O 19
ATOM 27204 N N . ASP A 1 73 ? 2.726 9.514 18.868 1.00 0.00 153 ASP A N 19
ATOM 27205 C CA . ASP A 1 73 ? 2.764 8.118 19.287 1.00 0.00 153 ASP A CA 19
ATOM 27206 C C . ASP A 1 73 ? 4.126 7.765 19.876 1.00 0.00 153 ASP A C 19
ATOM 27207 O O . ASP A 1 73 ? 5.099 8.498 19.699 1.00 0.00 153 ASP A O 19
ATOM 27216 N N . ARG A 1 74 ? 4.187 6.638 20.578 1.00 0.00 154 ARG A N 19
ATOM 27217 C CA . ARG A 1 74 ? 5.429 6.189 21.196 1.00 0.00 154 ARG A CA 19
ATOM 27218 C C . ARG A 1 74 ? 5.676 4.710 20.908 1.00 0.00 154 ARG A C 19
ATOM 27219 O O . ARG A 1 74 ? 4.904 3.849 21.326 1.00 0.00 154 ARG A O 19
ATOM 27240 N N . GLY A 1 75 ? 6.758 4.425 20.190 1.00 0.00 155 GLY A N 19
ATOM 27241 C CA . GLY A 1 75 ? 7.087 3.051 19.858 1.00 0.00 155 GLY A CA 19
ATOM 27242 C C . GLY A 1 75 ? 8.514 2.693 20.221 1.00 0.00 155 GLY A C 19
ATOM 27243 O O . GLY A 1 75 ? 9.450 3.410 19.870 1.00 0.00 155 GLY A O 19
ATOM 27247 N N . ASN A 1 76 ? 8.682 1.580 20.928 1.00 0.00 156 ASN A N 19
ATOM 27248 C CA . ASN A 1 76 ? 10.005 1.129 21.341 1.00 0.00 156 ASN A CA 19
ATOM 27249 C C . ASN A 1 76 ? 10.831 0.688 20.136 1.00 0.00 156 ASN A C 19
ATOM 27250 O O . ASN A 1 76 ? 11.998 1.051 20.003 1.00 0.00 156 ASN A O 19
ATOM 27261 N N . GLY A 1 77 ? 10.214 -0.099 19.259 1.00 0.00 157 GLY A N 19
ATOM 27262 C CA . GLY A 1 77 ? 10.906 -0.576 18.076 1.00 0.00 157 GLY A CA 19
ATOM 27263 C C . GLY A 1 77 ? 11.584 -1.913 18.301 1.00 0.00 157 GLY A C 19
ATOM 27264 O O . GLY A 1 77 ? 11.856 -2.295 19.439 1.00 0.00 157 GLY A O 19
ATOM 27268 N N . SER A 1 78 ? 11.856 -2.627 17.213 1.00 0.00 158 SER A N 19
ATOM 27269 C CA . SER A 1 78 ? 12.501 -3.932 17.297 1.00 0.00 158 SER A CA 19
ATOM 27270 C C . SER A 1 78 ? 13.094 -4.333 15.950 1.00 0.00 158 SER A C 19
ATOM 27271 O O . SER A 1 78 ? 12.697 -3.816 14.906 1.00 0.00 158 SER A O 19
ATOM 27279 N N . ALA A 1 79 ? 14.049 -5.257 15.982 1.00 0.00 159 ALA A N 19
ATOM 27280 C CA . ALA A 1 79 ? 14.696 -5.729 14.765 1.00 0.00 159 ALA A CA 19
ATOM 27281 C C . ALA A 1 79 ? 15.121 -7.187 14.899 1.00 0.00 159 ALA A C 19
ATOM 27282 O O . ALA A 1 79 ? 15.431 -7.657 15.994 1.00 0.00 159 ALA A O 19
ATOM 27289 N N . LYS A 1 80 ? 15.133 -7.901 13.778 1.00 0.00 160 LYS A N 19
ATOM 27290 C CA . LYS A 1 80 ? 15.521 -9.307 13.769 1.00 0.00 160 LYS A CA 19
ATOM 27291 C C . LYS A 1 80 ? 16.299 -9.649 12.503 1.00 0.00 160 LYS A C 19
ATOM 27292 O O . LYS A 1 80 ? 16.470 -8.807 11.622 1.00 0.00 160 LYS A O 19
ATOM 27311 N N . MET A 1 81 ? 16.766 -10.890 12.418 1.00 0.00 161 MET A N 19
ATOM 27312 C CA . MET A 1 81 ? 17.523 -11.344 11.257 1.00 0.00 161 MET A CA 19
ATOM 27313 C C . MET A 1 81 ? 16.660 -12.218 10.353 1.00 0.00 161 MET A C 19
ATOM 27314 O O . MET A 1 81 ? 16.214 -13.293 10.756 1.00 0.00 161 MET A O 19
ATOM 27328 N N . SER A 1 82 ? 16.430 -11.751 9.130 1.00 0.00 162 SER A N 19
ATOM 27329 C CA . SER A 1 82 ? 15.617 -12.490 8.171 1.00 0.00 162 SER A CA 19
ATOM 27330 C C . SER A 1 82 ? 15.940 -13.980 8.218 1.00 0.00 162 SER A C 19
ATOM 27331 O O . SER A 1 82 ? 17.106 -14.373 8.232 1.00 0.00 162 SER A O 19
ATOM 27339 N N . TYR A 1 83 ? 14.898 -14.804 8.243 1.00 0.00 163 TYR A N 19
ATOM 27340 C CA . TYR A 1 83 ? 15.070 -16.251 8.292 1.00 0.00 163 TYR A CA 19
ATOM 27341 C C . TYR A 1 83 ? 13.839 -16.964 7.740 1.00 0.00 163 TYR A C 19
ATOM 27342 O O . TYR A 1 83 ? 12.717 -16.471 7.858 1.00 0.00 163 TYR A O 19
ATOM 27360 N N . TYR A 1 84 ? 14.058 -18.128 7.138 1.00 0.00 164 TYR A N 19
ATOM 27361 C CA . TYR A 1 84 ? 12.968 -18.910 6.567 1.00 0.00 164 TYR A CA 19
ATOM 27362 C C . TYR A 1 84 ? 13.189 -20.402 6.796 1.00 0.00 164 TYR A C 19
ATOM 27363 O O . TYR A 1 84 ? 14.264 -20.824 7.222 1.00 0.00 164 TYR A O 19
ATOM 27381 N N . LYS A 1 85 ? 12.163 -21.196 6.510 1.00 0.00 165 LYS A N 19
ATOM 27382 C CA . LYS A 1 85 ? 12.242 -22.641 6.683 1.00 0.00 165 LYS A CA 19
ATOM 27383 C C . LYS A 1 85 ? 13.431 -23.216 5.920 1.00 0.00 165 LYS A C 19
ATOM 27384 O O . LYS A 1 85 ? 14.122 -22.498 5.197 1.00 0.00 165 LYS A O 19
ATOM 27403 N N . GLU A 1 86 ? 13.663 -24.515 6.085 1.00 0.00 166 GLU A N 19
ATOM 27404 C CA . GLU A 1 86 ? 14.769 -25.184 5.410 1.00 0.00 166 GLU A CA 19
ATOM 27405 C C . GLU A 1 86 ? 14.891 -24.711 3.964 1.00 0.00 166 GLU A C 19
ATOM 27406 O O . GLU A 1 86 ? 13.946 -24.818 3.184 1.00 0.00 166 GLU A O 19
ATOM 27418 N N . LYS A 1 1 ? 16.194 6.998 9.863 1.00 0.00 81 LYS A N 20
ATOM 27419 C CA . LYS A 1 1 ? 15.852 6.312 11.104 1.00 0.00 81 LYS A CA 20
ATOM 27420 C C . LYS A 1 1 ? 16.369 4.877 11.093 1.00 0.00 81 LYS A C 20
ATOM 27421 O O . LYS A 1 1 ? 15.758 3.991 10.496 1.00 0.00 81 LYS A O 20
ATOM 27440 N N . LYS A 1 2 ? 17.497 4.654 11.759 1.00 0.00 82 LYS A N 20
ATOM 27441 C CA . LYS A 1 2 ? 18.095 3.326 11.828 1.00 0.00 82 LYS A CA 20
ATOM 27442 C C . LYS A 1 2 ? 18.103 2.808 13.263 1.00 0.00 82 LYS A C 20
ATOM 27443 O O . LYS A 1 2 ? 18.956 3.187 14.066 1.00 0.00 82 LYS A O 20
ATOM 27462 N N . ARG A 1 3 ? 17.149 1.938 13.578 1.00 0.00 83 ARG A N 20
ATOM 27463 C CA . ARG A 1 3 ? 17.047 1.367 14.916 1.00 0.00 83 ARG A CA 20
ATOM 27464 C C . ARG A 1 3 ? 16.427 -0.026 14.866 1.00 0.00 83 ARG A C 20
ATOM 27465 O O . ARG A 1 3 ? 15.963 -0.474 13.818 1.00 0.00 83 ARG A O 20
ATOM 27486 N N . ALA A 1 4 ? 16.424 -0.708 16.007 1.00 0.00 84 ALA A N 20
ATOM 27487 C CA . ALA A 1 4 ? 15.860 -2.049 16.095 1.00 0.00 84 ALA A CA 20
ATOM 27488 C C . ALA A 1 4 ? 14.336 -2.006 16.082 1.00 0.00 84 ALA A C 20
ATOM 27489 O O . ALA A 1 4 ? 13.732 -1.001 16.455 1.00 0.00 84 ALA A O 20
ATOM 27496 N N . GLU A 1 5 ? 13.721 -3.103 15.650 1.00 0.00 85 GLU A N 20
ATOM 27497 C CA . GLU A 1 5 ? 12.267 -3.188 15.588 1.00 0.00 85 GLU A CA 20
ATOM 27498 C C . GLU A 1 5 ? 11.682 -1.986 14.853 1.00 0.00 85 GLU A C 20
ATOM 27499 O O . GLU A 1 5 ? 10.727 -1.362 15.319 1.00 0.00 85 GLU A O 20
ATOM 27511 N N . THR A 1 6 ? 12.262 -1.664 13.701 1.00 0.00 86 THR A N 20
ATOM 27512 C CA . THR A 1 6 ? 11.801 -0.536 12.901 1.00 0.00 86 THR A CA 20
ATOM 27513 C C . THR A 1 6 ? 11.335 -0.993 11.524 1.00 0.00 86 THR A C 20
ATOM 27514 O O . THR A 1 6 ? 11.794 -2.012 11.009 1.00 0.00 86 THR A O 20
ATOM 27525 N N . TRP A 1 7 ? 10.421 -0.232 10.932 1.00 0.00 87 TRP A N 20
ATOM 27526 C CA . TRP A 1 7 ? 9.893 -0.559 9.612 1.00 0.00 87 TRP A CA 20
ATOM 27527 C C . TRP A 1 7 ? 10.815 -0.042 8.514 1.00 0.00 87 TRP A C 20
ATOM 27528 O O . TRP A 1 7 ? 11.326 1.075 8.593 1.00 0.00 87 TRP A O 20
ATOM 27549 N N . VAL A 1 8 ? 11.024 -0.862 7.488 1.00 0.00 88 VAL A N 20
ATOM 27550 C CA . VAL A 1 8 ? 11.884 -0.486 6.372 1.00 0.00 88 VAL A CA 20
ATOM 27551 C C . VAL A 1 8 ? 11.081 0.176 5.258 1.00 0.00 88 VAL A C 20
ATOM 27552 O O . VAL A 1 8 ? 9.851 0.122 5.250 1.00 0.00 88 VAL A O 20
ATOM 27565 N N . GLN A 1 9 ? 11.785 0.799 4.318 1.00 0.00 89 GLN A N 20
ATOM 27566 C CA . GLN A 1 9 ? 11.137 1.471 3.198 1.00 0.00 89 GLN A CA 20
ATOM 27567 C C . GLN A 1 9 ? 10.471 0.462 2.268 1.00 0.00 89 GLN A C 20
ATOM 27568 O O . GLN A 1 9 ? 9.521 0.791 1.558 1.00 0.00 89 GLN A O 20
ATOM 27582 N N . ASP A 1 10 ? 10.977 -0.766 2.278 1.00 0.00 90 ASP A N 20
ATOM 27583 C CA . ASP A 1 10 ? 10.431 -1.824 1.436 1.00 0.00 90 ASP A CA 20
ATOM 27584 C C . ASP A 1 10 ? 9.069 -2.280 1.951 1.00 0.00 90 ASP A C 20
ATOM 27585 O O . ASP A 1 10 ? 8.087 -2.290 1.209 1.00 0.00 90 ASP A O 20
ATOM 27594 N N . GLU A 1 11 ? 9.018 -2.657 3.225 1.00 0.00 91 GLU A N 20
ATOM 27595 C CA . GLU A 1 11 ? 7.777 -3.115 3.836 1.00 0.00 91 GLU A CA 20
ATOM 27596 C C . GLU A 1 11 ? 6.720 -2.014 3.813 1.00 0.00 91 GLU A C 20
ATOM 27597 O O . GLU A 1 11 ? 5.546 -2.270 3.545 1.00 0.00 91 GLU A O 20
ATOM 27609 N N . THR A 1 12 ? 7.146 -0.787 4.098 1.00 0.00 92 THR A N 20
ATOM 27610 C CA . THR A 1 12 ? 6.238 0.353 4.111 1.00 0.00 92 THR A CA 20
ATOM 27611 C C . THR A 1 12 ? 5.622 0.582 2.736 1.00 0.00 92 THR A C 20
ATOM 27612 O O . THR A 1 12 ? 4.400 0.626 2.592 1.00 0.00 92 THR A O 20
ATOM 27623 N N . ARG A 1 13 ? 6.475 0.726 1.727 1.00 0.00 93 ARG A N 20
ATOM 27624 C CA . ARG A 1 13 ? 6.014 0.951 0.363 1.00 0.00 93 ARG A CA 20
ATOM 27625 C C . ARG A 1 13 ? 5.151 -0.212 -0.118 1.00 0.00 93 ARG A C 20
ATOM 27626 O O . ARG A 1 13 ? 4.025 -0.014 -0.575 1.00 0.00 93 ARG A O 20
ATOM 27647 N N . SER A 1 14 ? 5.686 -1.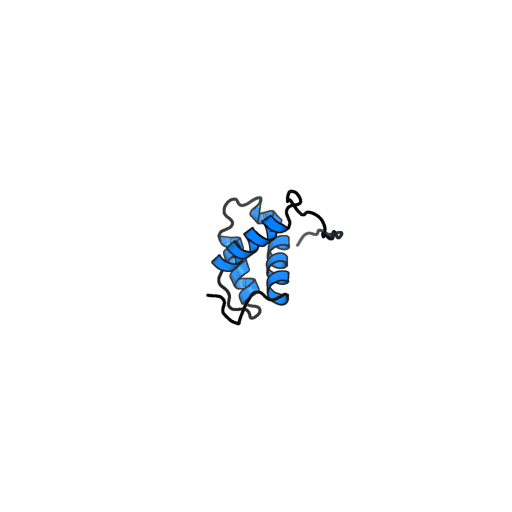423 -0.012 1.00 0.00 94 SER A N 20
ATOM 27648 C CA . SER A 1 14 ? 4.967 -2.617 -0.440 1.00 0.00 94 SER A CA 20
ATOM 27649 C C . SER A 1 14 ? 3.600 -2.699 0.233 1.00 0.00 94 SER A C 20
ATOM 27650 O O . SER A 1 14 ? 2.567 -2.740 -0.436 1.00 0.00 94 SER A O 20
ATOM 27658 N N . LEU A 1 15 ? 3.603 -2.721 1.561 1.00 0.00 95 LEU A N 20
ATOM 27659 C CA . LEU A 1 15 ? 2.364 -2.797 2.327 1.00 0.00 95 LEU A CA 20
ATOM 27660 C C . LEU A 1 15 ? 1.278 -1.933 1.694 1.00 0.00 95 LEU A C 20
ATOM 27661 O O . LEU A 1 15 ? 0.212 -2.429 1.327 1.00 0.00 95 LEU A O 20
ATOM 27677 N N . ILE A 1 16 ? 1.557 -0.640 1.568 1.00 0.00 96 ILE A N 20
ATOM 27678 C CA . ILE A 1 16 ? 0.605 0.292 0.976 1.00 0.00 96 ILE A CA 20
ATOM 27679 C C . ILE A 1 16 ? 0.160 -0.180 -0.405 1.00 0.00 96 ILE A C 20
ATOM 27680 O O . ILE A 1 16 ? -1.033 -0.217 -0.704 1.00 0.00 96 ILE A O 20
ATOM 27696 N N . MET A 1 17 ? 1.128 -0.541 -1.241 1.00 0.00 97 MET A N 20
ATOM 27697 C CA . MET A 1 17 ? 0.835 -1.013 -2.589 1.00 0.00 97 MET A CA 20
ATOM 27698 C C . MET A 1 17 ? -0.212 -2.122 -2.561 1.00 0.00 97 MET A C 20
ATOM 27699 O O . MET A 1 17 ? -1.333 -1.943 -3.039 1.00 0.00 97 MET A O 20
ATOM 27713 N N . PHE A 1 18 ? 0.160 -3.267 -2.000 1.00 0.00 98 PHE A N 20
ATOM 27714 C CA . PHE A 1 18 ? -0.748 -4.405 -1.911 1.00 0.00 98 PHE A CA 20
ATOM 27715 C C . PHE A 1 18 ? -2.172 -3.944 -1.615 1.00 0.00 98 PHE A C 20
ATOM 27716 O O . PHE A 1 18 ? -3.116 -4.326 -2.307 1.00 0.00 98 PHE A O 20
ATOM 27733 N N . ARG A 1 19 ? -2.318 -3.120 -0.582 1.00 0.00 99 ARG A N 20
ATOM 27734 C CA . ARG A 1 19 ? -3.626 -2.608 -0.193 1.00 0.00 99 ARG A CA 20
ATOM 27735 C C . ARG A 1 19 ? -4.318 -1.933 -1.373 1.00 0.00 99 ARG A C 20
ATOM 27736 O O . ARG A 1 19 ? -5.386 -2.364 -1.808 1.00 0.00 99 ARG A O 20
ATOM 27757 N N . ARG A 1 20 ? -3.704 -0.872 -1.886 1.00 0.00 100 ARG A N 20
ATOM 27758 C CA . ARG A 1 20 ? -4.262 -0.136 -3.014 1.00 0.00 100 ARG A CA 20
ATOM 27759 C C . ARG A 1 20 ? -4.869 -1.091 -4.038 1.00 0.00 100 ARG A C 20
ATOM 27760 O O . ARG A 1 20 ? -5.914 -0.808 -4.622 1.00 0.00 100 ARG A O 20
ATOM 27781 N N . GLY A 1 21 ? -4.205 -2.223 -4.251 1.00 0.00 101 GLY A N 20
ATOM 27782 C CA . GLY A 1 21 ? -4.694 -3.201 -5.205 1.00 0.00 101 GLY A CA 20
ATOM 27783 C C . GLY A 1 21 ? -6.008 -3.822 -4.777 1.00 0.00 101 GLY A C 20
ATOM 27784 O O . GLY A 1 21 ? -6.936 -3.940 -5.576 1.00 0.00 101 GLY A O 20
ATOM 27788 N N . MET A 1 22 ? -6.087 -4.222 -3.512 1.00 0.00 102 MET A N 20
ATOM 27789 C CA . MET A 1 22 ? -7.298 -4.835 -2.979 1.00 0.00 102 MET A CA 20
ATOM 27790 C C . MET A 1 22 ? -8.154 -3.805 -2.250 1.00 0.00 102 MET A C 20
ATOM 27791 O O . MET A 1 22 ? -9.016 -4.157 -1.445 1.00 0.00 102 MET A O 20
ATOM 27805 N N . ASP A 1 23 ? -7.910 -2.531 -2.536 1.00 0.00 103 ASP A N 20
ATOM 27806 C CA . ASP A 1 23 ? -8.659 -1.449 -1.908 1.00 0.00 103 ASP A CA 20
ATOM 27807 C C . ASP A 1 23 ? -10.161 -1.661 -2.072 1.00 0.00 103 ASP A C 20
ATOM 27808 O O . ASP A 1 23 ? -10.932 -1.467 -1.134 1.00 0.00 103 ASP A O 20
ATOM 27817 N N . GLY A 1 24 ? -10.570 -2.060 -3.273 1.00 0.00 104 GLY A N 20
ATOM 27818 C CA . GLY A 1 24 ? -11.978 -2.290 -3.539 1.00 0.00 104 GLY A CA 20
ATOM 27819 C C . GLY A 1 24 ? -12.631 -3.162 -2.485 1.00 0.00 104 GLY A C 20
ATOM 27820 O O . GLY A 1 24 ? -13.715 -2.847 -1.993 1.00 0.00 104 GLY A O 20
ATOM 27824 N N . LEU A 1 25 ? -11.973 -4.263 -2.139 1.00 0.00 105 LEU A N 20
ATOM 27825 C CA . LEU A 1 25 ? -12.498 -5.185 -1.138 1.00 0.00 105 LEU A CA 20
ATOM 27826 C C . LEU A 1 25 ? -12.680 -4.485 0.205 1.00 0.00 105 LEU A C 20
ATOM 27827 O O . LEU A 1 25 ? -13.803 -4.303 0.675 1.00 0.00 105 LEU A O 20
ATOM 27843 N N . PHE A 1 26 ? -11.568 -4.091 0.816 1.00 0.00 106 PHE A N 20
ATOM 27844 C CA . PHE A 1 26 ? -11.604 -3.408 2.105 1.00 0.00 106 PHE A CA 20
ATOM 27845 C C . PHE A 1 26 ? -12.807 -2.474 2.191 1.00 0.00 106 PHE A C 20
ATOM 27846 O O . PHE A 1 26 ? -13.400 -2.304 3.255 1.00 0.00 106 PHE A O 20
ATOM 27863 N N . ASN A 1 27 ? -13.161 -1.868 1.062 1.00 0.00 107 ASN A N 20
ATOM 27864 C CA . ASN A 1 27 ? -14.292 -0.950 1.009 1.00 0.00 107 ASN A CA 20
ATOM 27865 C C . ASN A 1 27 ? -15.611 -1.714 0.939 1.00 0.00 107 ASN A C 20
ATOM 27866 O O . ASN A 1 27 ? -16.546 -1.431 1.689 1.00 0.00 107 ASN A O 20
ATOM 27877 N N . THR A 1 28 ? -15.679 -2.685 0.034 1.00 0.00 108 THR A N 20
ATOM 27878 C CA . THR A 1 28 ? -16.882 -3.490 -0.135 1.00 0.00 108 THR A CA 20
ATOM 27879 C C . THR A 1 28 ? -16.623 -4.948 0.224 1.00 0.00 108 THR A C 20
ATOM 27880 O O . THR A 1 28 ? -16.353 -5.774 -0.648 1.00 0.00 108 THR A O 20
ATOM 27891 N N . SER A 1 29 ? -16.706 -5.259 1.514 1.00 0.00 109 SER A N 20
ATOM 27892 C CA . SER A 1 29 ? -16.477 -6.619 1.989 1.00 0.00 109 SER A CA 20
ATOM 27893 C C . SER A 1 29 ? -17.151 -6.843 3.339 1.00 0.00 109 SER A C 20
ATOM 27894 O O . SER A 1 29 ? -17.619 -5.900 3.978 1.00 0.00 109 SER A O 20
ATOM 27902 N N . LYS A 1 30 ? -17.198 -8.100 3.768 1.00 0.00 110 LYS A N 20
ATOM 27903 C CA . LYS A 1 30 ? -17.814 -8.452 5.042 1.00 0.00 110 LYS A CA 20
ATOM 27904 C C . LYS A 1 30 ? -16.768 -8.527 6.149 1.00 0.00 110 LYS A C 20
ATOM 27905 O O . LYS A 1 30 ? -16.998 -8.065 7.267 1.00 0.00 110 LYS A O 20
ATOM 27924 N N . SER A 1 31 ? -15.617 -9.111 5.832 1.00 0.00 111 SER A N 20
ATOM 27925 C CA . SER A 1 31 ? -14.536 -9.249 6.801 1.00 0.00 111 SER A CA 20
ATOM 27926 C C . SER A 1 31 ? -13.210 -8.785 6.205 1.00 0.00 111 SER A C 20
ATOM 27927 O O . SER A 1 31 ? -12.809 -9.233 5.132 1.00 0.00 111 SER A O 20
ATOM 27935 N N . ASN A 1 32 ? -12.536 -7.883 6.911 1.00 0.00 112 ASN A N 20
ATOM 27936 C CA . ASN A 1 32 ? -11.255 -7.356 6.453 1.00 0.00 112 ASN A CA 20
ATOM 27937 C C . ASN A 1 32 ? -10.100 -8.202 6.979 1.00 0.00 112 ASN A C 20
ATOM 27938 O O . ASN A 1 32 ? -8.949 -8.016 6.583 1.00 0.00 112 ASN A O 20
ATOM 27949 N N . LYS A 1 33 ? -10.414 -9.132 7.874 1.00 0.00 113 LYS A N 20
ATOM 27950 C CA . LYS A 1 33 ? -9.404 -10.009 8.455 1.00 0.00 113 LYS A CA 20
ATOM 27951 C C . LYS A 1 33 ? -8.739 -10.861 7.378 1.00 0.00 113 LYS A C 20
ATOM 27952 O O . LYS A 1 33 ? -7.514 -10.981 7.337 1.00 0.00 113 LYS A O 20
ATOM 27971 N N . HIS A 1 34 ? -9.554 -11.449 6.508 1.00 0.00 114 HIS A N 20
ATOM 27972 C CA . HIS A 1 34 ? -9.043 -12.287 5.429 1.00 0.00 114 HIS A CA 20
ATOM 27973 C C . HIS A 1 34 ? -8.069 -11.509 4.550 1.00 0.00 114 HIS A C 20
ATOM 27974 O O . HIS A 1 34 ? -7.055 -12.046 4.103 1.00 0.00 114 HIS A O 20
ATOM 27988 N N . LEU A 1 35 ? -8.383 -10.241 4.306 1.00 0.00 115 LEU A N 20
ATOM 27989 C CA . LEU A 1 35 ? -7.535 -9.388 3.480 1.00 0.00 115 LEU A CA 20
ATOM 27990 C C . LEU A 1 35 ? -6.184 -9.153 4.148 1.00 0.00 115 LEU A C 20
ATOM 27991 O O . LEU A 1 35 ? -5.135 -9.405 3.555 1.00 0.00 115 LEU A O 20
ATOM 28007 N N . TRP A 1 36 ? -6.218 -8.671 5.385 1.00 0.00 116 TRP A N 20
ATOM 28008 C CA . TRP A 1 36 ? -4.996 -8.403 6.135 1.00 0.00 116 TRP A CA 20
ATOM 28009 C C . TRP A 1 36 ? -4.128 -9.654 6.226 1.00 0.00 116 TRP A C 20
ATOM 28010 O O . TRP A 1 36 ? -2.907 -9.565 6.349 1.00 0.00 116 TRP A O 20
ATOM 28031 N N . GLU A 1 37 ? -4.767 -10.818 6.163 1.00 0.00 117 GLU A N 20
ATOM 28032 C CA . GLU A 1 37 ? -4.051 -12.086 6.239 1.00 0.00 117 GLU A CA 20
ATOM 28033 C C . GLU A 1 37 ? -3.295 -12.363 4.942 1.00 0.00 117 GLU A C 20
ATOM 28034 O O . GLU A 1 37 ? -2.080 -12.554 4.950 1.00 0.00 117 GLU A O 20
ATOM 28046 N N . GLN A 1 38 ? -4.025 -12.382 3.831 1.00 0.00 118 GLN A N 20
ATOM 28047 C CA . GLN A 1 38 ? -3.423 -12.636 2.528 1.00 0.00 118 GLN A CA 20
ATOM 28048 C C . GLN A 1 38 ? -2.344 -11.604 2.215 1.00 0.00 118 GLN A C 20
ATOM 28049 O O . GLN A 1 38 ? -1.267 -11.947 1.728 1.00 0.00 118 GLN A O 20
ATOM 28063 N N . ILE A 1 39 ? -2.642 -10.341 2.499 1.00 0.00 119 ILE A N 20
ATOM 28064 C CA . ILE A 1 39 ? -1.697 -9.259 2.248 1.00 0.00 119 ILE A CA 20
ATOM 28065 C C . ILE A 1 39 ? -0.383 -9.497 2.984 1.00 0.00 119 ILE A C 20
ATOM 28066 O O . ILE A 1 39 ? 0.691 -9.470 2.382 1.00 0.00 119 ILE A O 20
ATOM 28082 N N . SER A 1 40 ? -0.475 -9.730 4.289 1.00 0.00 120 SER A N 20
ATOM 28083 C CA . SER A 1 40 ? 0.708 -9.971 5.108 1.00 0.00 120 SER A CA 20
ATOM 28084 C C . SER A 1 40 ? 1.537 -11.119 4.540 1.00 0.00 120 SER A C 20
ATOM 28085 O O . SER A 1 40 ? 2.763 -11.125 4.647 1.00 0.00 120 SER A O 20
ATOM 28093 N N . SER A 1 41 ? 0.858 -12.089 3.936 1.00 0.00 121 SER A N 20
ATOM 28094 C CA . SER A 1 41 ? 1.530 -13.245 3.355 1.00 0.00 121 SER A CA 20
ATOM 28095 C C . SER A 1 41 ? 2.236 -12.866 2.056 1.00 0.00 121 SER A C 20
ATOM 28096 O O . SER A 1 41 ? 3.293 -13.407 1.729 1.00 0.00 121 SER A O 20
ATOM 28104 N N . LYS A 1 42 ? 1.643 -11.934 1.318 1.00 0.00 122 LYS A N 20
ATOM 28105 C CA . LYS A 1 42 ? 2.212 -11.480 0.055 1.00 0.00 122 LYS A CA 20
ATOM 28106 C C . LYS A 1 42 ? 3.410 -10.567 0.295 1.00 0.00 122 LYS A C 20
ATOM 28107 O O . LYS A 1 42 ? 4.364 -10.562 -0.483 1.00 0.00 122 LYS A O 20
ATOM 28126 N N . MET A 1 43 ? 3.354 -9.797 1.376 1.00 0.00 123 MET A N 20
ATOM 28127 C CA . MET A 1 43 ? 4.437 -8.882 1.719 1.00 0.00 123 MET A CA 20
ATOM 28128 C C . MET A 1 43 ? 5.542 -9.608 2.480 1.00 0.00 123 MET A C 20
ATOM 28129 O O . MET A 1 43 ? 6.696 -9.179 2.474 1.00 0.00 123 MET A O 20
ATOM 28143 N N . ARG A 1 44 ? 5.181 -10.707 3.133 1.00 0.00 124 ARG A N 20
ATOM 28144 C CA . ARG A 1 44 ? 6.142 -11.491 3.899 1.00 0.00 124 ARG A CA 20
ATOM 28145 C C . ARG A 1 44 ? 6.960 -12.396 2.982 1.00 0.00 124 ARG A C 20
ATOM 28146 O O . ARG A 1 44 ? 8.165 -12.560 3.171 1.00 0.00 124 ARG A O 20
ATOM 28167 N N . GLU A 1 45 ? 6.296 -12.980 1.989 1.00 0.00 125 GLU A N 20
ATOM 28168 C CA . GLU A 1 45 ? 6.962 -13.869 1.045 1.00 0.00 125 GLU A CA 20
ATOM 28169 C C . GLU A 1 45 ? 8.140 -13.167 0.376 1.00 0.00 125 GLU A C 20
ATOM 28170 O O . GLU A 1 45 ? 9.056 -13.815 -0.133 1.00 0.00 125 GLU A O 20
ATOM 28182 N N . LYS A 1 46 ? 8.110 -11.839 0.380 1.00 0.00 126 LYS A N 20
ATOM 28183 C CA . LYS A 1 46 ? 9.175 -11.047 -0.226 1.00 0.00 126 LYS A CA 20
ATOM 28184 C C . LYS A 1 46 ? 10.482 -11.217 0.541 1.00 0.00 126 LYS A C 20
ATOM 28185 O O . LYS A 1 46 ? 11.556 -11.293 -0.054 1.00 0.00 126 LYS A O 20
ATOM 28204 N N . GLY A 1 47 ? 10.383 -11.278 1.866 1.00 0.00 127 GLY A N 20
ATOM 28205 C CA . GLY A 1 47 ? 11.565 -11.441 2.691 1.00 0.00 127 GLY A CA 20
ATOM 28206 C C . GLY A 1 47 ? 11.503 -10.615 3.961 1.00 0.00 127 GLY A C 20
ATOM 28207 O O . GLY A 1 47 ? 12.529 -10.152 4.460 1.00 0.00 127 GLY A O 20
ATOM 28211 N N . PHE A 1 48 ? 10.297 -10.429 4.486 1.00 0.00 128 PHE A N 20
ATOM 28212 C CA . PHE A 1 48 ? 10.105 -9.651 5.704 1.00 0.00 128 PHE A CA 20
ATOM 28213 C C . PHE A 1 48 ? 9.130 -10.350 6.648 1.00 0.00 128 PHE A C 20
ATOM 28214 O O . PHE A 1 48 ? 7.921 -10.355 6.418 1.00 0.00 128 PHE A O 20
ATOM 28231 N N . ASP A 1 49 ? 9.666 -10.941 7.710 1.00 0.00 129 ASP A N 20
ATOM 28232 C CA . ASP A 1 49 ? 8.846 -11.644 8.690 1.00 0.00 129 ASP A CA 20
ATOM 28233 C C . ASP A 1 49 ? 8.195 -10.661 9.658 1.00 0.00 129 ASP A C 20
ATOM 28234 O O . ASP A 1 49 ? 8.744 -10.363 10.719 1.00 0.00 129 ASP A O 20
ATOM 28243 N N . ARG A 1 50 ? 7.022 -10.159 9.285 1.00 0.00 130 ARG A N 20
ATOM 28244 C CA . ARG A 1 50 ? 6.297 -9.208 10.119 1.00 0.00 130 ARG A CA 20
ATOM 28245 C C . ARG A 1 50 ? 4.935 -9.765 10.521 1.00 0.00 130 ARG A C 20
ATOM 28246 O O . ARG A 1 50 ? 4.271 -10.439 9.733 1.00 0.00 130 ARG A O 20
ATOM 28267 N N . SER A 1 51 ? 4.525 -9.480 11.753 1.00 0.00 131 SER A N 20
ATOM 28268 C CA . SER A 1 51 ? 3.244 -9.956 12.261 1.00 0.00 131 SER A CA 20
ATOM 28269 C C . SER A 1 51 ? 2.088 -9.183 11.633 1.00 0.00 131 SER A C 20
ATOM 28270 O O . SER A 1 51 ? 2.250 -8.066 11.141 1.00 0.00 131 SER A O 20
ATOM 28278 N N . PRO A 1 52 ? 0.893 -9.791 11.647 1.00 0.00 132 PRO A N 20
ATOM 28279 C CA . PRO A 1 52 ? -0.314 -9.179 11.083 1.00 0.00 132 PRO A CA 20
ATOM 28280 C C . PRO A 1 52 ? -0.799 -7.990 11.905 1.00 0.00 132 PRO A C 20
ATOM 28281 O O . PRO A 1 52 ? -1.331 -7.023 11.361 1.00 0.00 132 PRO A O 20
ATOM 28292 N N . ASP A 1 53 ? -0.612 -8.069 13.218 1.00 0.00 133 ASP A N 20
ATOM 28293 C CA . ASP A 1 53 ? -1.030 -6.998 14.115 1.00 0.00 133 ASP A CA 20
ATOM 28294 C C . ASP A 1 53 ? -0.230 -5.726 13.853 1.00 0.00 133 ASP A C 20
ATOM 28295 O O . ASP A 1 53 ? -0.699 -4.620 14.120 1.00 0.00 133 ASP A O 20
ATOM 28304 N N . MET A 1 54 ? 0.980 -5.892 13.329 1.00 0.00 134 MET A N 20
ATOM 28305 C CA . MET A 1 54 ? 1.845 -4.757 13.030 1.00 0.00 134 MET A CA 20
ATOM 28306 C C . MET A 1 54 ? 1.370 -4.025 11.779 1.00 0.00 134 MET A C 20
ATOM 28307 O O . MET A 1 54 ? 1.034 -2.841 11.831 1.00 0.00 134 MET A O 20
ATOM 28321 N N . CYS A 1 55 ? 1.343 -4.736 10.657 1.00 0.00 135 CYS A N 20
ATOM 28322 C CA . CYS A 1 55 ? 0.909 -4.153 9.392 1.00 0.00 135 CYS A CA 20
ATOM 28323 C C . CYS A 1 55 ? -0.419 -3.421 9.558 1.00 0.00 135 CYS A C 20
ATOM 28324 O O . CYS A 1 55 ? -0.595 -2.311 9.056 1.00 0.00 135 CYS A O 20
ATOM 28332 N N . THR A 1 56 ? -1.352 -4.050 10.266 1.00 0.00 136 THR A N 20
ATOM 28333 C CA . THR A 1 56 ? -2.664 -3.461 10.496 1.00 0.00 136 THR A CA 20
ATOM 28334 C C . THR A 1 56 ? -2.550 -2.145 11.257 1.00 0.00 136 THR A C 20
ATOM 28335 O O . THR A 1 56 ? -3.043 -1.111 10.806 1.00 0.00 136 THR A O 20
ATOM 28346 N N . ASP A 1 57 ? -1.896 -2.190 12.413 1.00 0.00 137 ASP A N 20
ATOM 28347 C CA . ASP A 1 57 ? -1.715 -1.000 13.236 1.00 0.00 137 ASP A CA 20
ATOM 28348 C C . ASP A 1 57 ? -1.007 0.100 12.452 1.00 0.00 137 ASP A C 20
ATOM 28349 O O . ASP A 1 57 ? -1.540 1.196 12.278 1.00 0.00 137 ASP A O 20
ATOM 28358 N N . LYS A 1 58 ? 0.200 -0.198 11.982 1.00 0.00 138 LYS A N 20
ATOM 28359 C CA . LYS A 1 58 ? 0.983 0.764 11.217 1.00 0.00 138 LYS A CA 20
ATOM 28360 C C . LYS A 1 58 ? 0.108 1.495 10.203 1.00 0.00 138 LYS A C 20
ATOM 28361 O O . LYS A 1 58 ? 0.153 2.721 10.100 1.00 0.00 138 LYS A O 20
ATOM 28380 N N . TRP A 1 59 ? -0.687 0.735 9.459 1.00 0.00 139 TRP A N 20
ATOM 28381 C CA . TRP A 1 59 ? -1.573 1.311 8.454 1.00 0.00 139 TRP A CA 20
ATOM 28382 C C . TRP A 1 59 ? -2.453 2.397 9.063 1.00 0.00 139 TRP A C 20
ATOM 28383 O O . TRP A 1 59 ? -2.531 3.510 8.542 1.00 0.00 139 TRP A O 20
ATOM 28404 N N . ARG A 1 60 ? -3.113 2.068 10.168 1.00 0.00 140 ARG A N 20
ATOM 28405 C CA . ARG A 1 60 ? -3.988 3.016 10.847 1.00 0.00 140 ARG A CA 20
ATOM 28406 C C . ARG A 1 60 ? -3.278 4.349 11.068 1.00 0.00 140 ARG A C 20
ATOM 28407 O O . ARG A 1 60 ? -3.728 5.389 10.591 1.00 0.00 140 ARG A O 20
ATOM 28428 N N . ASN A 1 61 ? -2.166 4.308 11.795 1.00 0.00 141 ASN A N 20
ATOM 28429 C CA . ASN A 1 61 ? -1.395 5.512 12.080 1.00 0.00 141 ASN A CA 20
ATOM 28430 C C . ASN A 1 61 ? -1.163 6.323 10.809 1.00 0.00 141 ASN A C 20
ATOM 28431 O O . ASN A 1 61 ? -1.301 7.547 10.806 1.00 0.00 141 ASN A O 20
ATOM 28442 N N . LEU A 1 62 ? -0.809 5.633 9.730 1.00 0.00 142 LEU A N 20
ATOM 28443 C CA . LEU A 1 62 ? -0.559 6.288 8.451 1.00 0.00 142 LEU A CA 20
ATOM 28444 C C . LEU A 1 62 ? -1.772 7.099 8.007 1.00 0.00 142 LEU A C 20
ATOM 28445 O O . LEU A 1 62 ? -1.636 8.204 7.481 1.00 0.00 142 LEU A O 20
ATOM 28461 N N . LEU A 1 63 ? -2.959 6.543 8.225 1.00 0.00 143 LEU A N 20
ATOM 28462 C CA . LEU A 1 63 ? -4.199 7.215 7.850 1.00 0.00 143 LEU A CA 20
ATOM 28463 C C . LEU A 1 63 ? -4.365 8.522 8.619 1.00 0.00 143 LEU A C 20
ATOM 28464 O O . LEU A 1 63 ? -4.784 9.535 8.060 1.00 0.00 143 LEU A O 20
ATOM 28480 N N . LYS A 1 64 ? -4.031 8.491 9.905 1.00 0.00 144 LYS A N 20
ATOM 28481 C CA . LYS A 1 64 ? -4.139 9.673 10.752 1.00 0.00 144 LYS A CA 20
ATOM 28482 C C . LYS A 1 64 ? -3.292 10.816 10.202 1.00 0.00 144 LYS A C 20
ATOM 28483 O O . LYS A 1 64 ? -3.777 11.936 10.039 1.00 0.00 144 LYS A O 20
ATOM 28502 N N . GLU A 1 65 ? -2.027 10.526 9.916 1.00 0.00 145 GLU A N 20
ATOM 28503 C CA . GLU A 1 65 ? -1.115 11.531 9.383 1.00 0.00 145 GLU A CA 20
ATOM 28504 C C . GLU A 1 65 ? -1.551 11.978 7.991 1.00 0.00 145 GLU A C 20
ATOM 28505 O O . GLU A 1 65 ? -1.562 13.171 7.685 1.00 0.00 145 GLU A O 20
ATOM 28517 N N . PHE A 1 66 ? -1.910 11.013 7.151 1.00 0.00 146 PHE A N 20
ATOM 28518 C CA . PHE A 1 66 ? -2.346 11.307 5.791 1.00 0.00 146 PHE A CA 20
ATOM 28519 C C . PHE A 1 66 ? -3.388 12.422 5.782 1.00 0.00 146 PHE A C 20
ATOM 28520 O O . PHE A 1 66 ? -3.306 13.358 4.987 1.00 0.00 146 PHE A O 20
ATOM 28537 N N . LYS A 1 67 ? -4.368 12.314 6.673 1.00 0.00 147 LYS A N 20
ATOM 28538 C CA . LYS A 1 67 ? -5.426 13.312 6.771 1.00 0.00 147 LYS A CA 20
ATOM 28539 C C . LYS A 1 67 ? -4.905 14.598 7.404 1.00 0.00 147 LYS A C 20
ATOM 28540 O O . LYS A 1 67 ? -4.631 14.646 8.603 1.00 0.00 147 LYS A O 20
ATOM 28559 N N . LYS A 1 68 ? -4.772 15.640 6.590 1.00 0.00 148 LYS A N 20
ATOM 28560 C CA . LYS A 1 68 ? -4.286 16.929 7.070 1.00 0.00 148 LYS A CA 20
ATOM 28561 C C . LYS A 1 68 ? -5.089 17.397 8.280 1.00 0.00 148 LYS A C 20
ATOM 28562 O O . LYS A 1 68 ? -6.263 17.746 8.160 1.00 0.00 148 LYS A O 20
ATOM 28581 N N . ALA A 1 69 ? -4.448 17.403 9.443 1.00 0.00 149 ALA A N 20
ATOM 28582 C CA . ALA A 1 69 ? -5.101 17.831 10.674 1.00 0.00 149 ALA A CA 20
ATOM 28583 C C . ALA A 1 69 ? -4.098 17.953 11.815 1.00 0.00 149 ALA A C 20
ATOM 28584 O O . ALA A 1 69 ? -3.363 17.011 12.113 1.00 0.00 149 ALA A O 20
ATOM 28591 N N . LYS A 1 70 ? -4.070 19.119 12.451 1.00 0.00 150 LYS A N 20
ATOM 28592 C CA . LYS A 1 70 ? -3.157 19.365 13.561 1.00 0.00 150 LYS A CA 20
ATOM 28593 C C . LYS A 1 70 ? -1.779 18.776 13.272 1.00 0.00 150 LYS A C 20
ATOM 28594 O O . LYS A 1 70 ? -1.151 18.183 14.149 1.00 0.00 150 LYS A O 20
ATOM 28613 N N . HIS A 1 71 ? -1.315 18.944 12.038 1.00 0.00 151 HIS A N 20
ATOM 28614 C CA . HIS A 1 71 ? -0.011 18.431 11.635 1.00 0.00 151 HIS A CA 20
ATOM 28615 C C . HIS A 1 71 ? 1.073 18.872 12.615 1.00 0.00 151 HIS A C 20
ATOM 28616 O O . HIS A 1 71 ? 1.732 18.043 13.242 1.00 0.00 151 HIS A O 20
ATOM 28630 N N . HIS A 1 72 ? 1.252 20.184 12.740 1.00 0.00 152 HIS A N 20
ATOM 28631 C CA . HIS A 1 72 ? 2.256 20.735 13.644 1.00 0.00 152 HIS A CA 20
ATOM 28632 C C . HIS A 1 72 ? 1.938 20.377 15.092 1.00 0.00 152 HIS A C 20
ATOM 28633 O O . HIS A 1 72 ? 1.058 20.975 15.711 1.00 0.00 152 HIS A O 20
ATOM 28647 N N . ASP A 1 73 ? 2.659 19.397 15.626 1.00 0.00 153 ASP A N 20
ATOM 28648 C CA . ASP A 1 73 ? 2.455 18.959 17.002 1.00 0.00 153 ASP A CA 20
ATOM 28649 C C . ASP A 1 73 ? 3.718 19.167 17.832 1.00 0.00 153 ASP A C 20
ATOM 28650 O O . ASP A 1 73 ? 3.658 19.658 18.959 1.00 0.00 153 ASP A O 20
ATOM 28659 N N . ARG A 1 74 ? 4.860 18.789 17.266 1.00 0.00 154 ARG A N 20
ATOM 28660 C CA . ARG A 1 74 ? 6.137 18.932 17.955 1.00 0.00 154 ARG A CA 20
ATOM 28661 C C . ARG A 1 74 ? 6.845 20.214 17.526 1.00 0.00 154 ARG A C 20
ATOM 28662 O O . ARG A 1 74 ? 7.145 21.075 18.352 1.00 0.00 154 ARG A O 20
ATOM 28683 N N . GLY A 1 75 ? 7.110 20.333 16.229 1.00 0.00 155 GLY A N 20
ATOM 28684 C CA . GLY A 1 75 ? 7.782 21.512 15.714 1.00 0.00 155 GLY A CA 20
ATOM 28685 C C . GLY A 1 75 ? 8.866 21.170 14.711 1.00 0.00 155 GLY A C 20
ATOM 28686 O O . GLY A 1 75 ? 8.869 21.682 13.592 1.00 0.00 155 GLY A O 20
ATOM 28690 N N . ASN A 1 76 ? 9.789 20.302 15.112 1.00 0.00 156 ASN A N 20
ATOM 28691 C CA . ASN A 1 76 ? 10.885 19.895 14.241 1.00 0.00 156 ASN A CA 20
ATOM 28692 C C . ASN A 1 76 ? 11.541 18.616 14.754 1.00 0.00 156 ASN A C 20
ATOM 28693 O O . ASN A 1 76 ? 11.450 18.291 15.936 1.00 0.00 156 ASN A O 20
ATOM 28704 N N . GLY A 1 77 ? 12.203 17.895 13.854 1.00 0.00 157 GLY A N 20
ATOM 28705 C CA . GLY A 1 77 ? 12.865 16.661 14.234 1.00 0.00 157 GLY A CA 20
ATOM 28706 C C . GLY A 1 77 ? 14.171 16.451 13.493 1.00 0.00 157 GLY A C 20
ATOM 28707 O O . GLY A 1 77 ? 15.247 16.692 14.039 1.00 0.00 157 GLY A O 20
ATOM 28711 N N . SER A 1 78 ? 14.076 15.999 12.247 1.00 0.00 158 SER A N 20
ATOM 28712 C CA . SER A 1 78 ? 15.260 15.752 11.432 1.00 0.00 158 SER A CA 20
ATOM 28713 C C . SER A 1 78 ? 16.404 15.214 12.285 1.00 0.00 158 SER A C 20
ATOM 28714 O O . SER A 1 78 ? 17.542 15.671 12.177 1.00 0.00 158 SER A O 20
ATOM 28722 N N . ALA A 1 79 ? 16.094 14.239 13.133 1.00 0.00 159 ALA A N 20
ATOM 28723 C CA . ALA A 1 79 ? 17.095 13.636 14.004 1.00 0.00 159 ALA A CA 20
ATOM 28724 C C . ALA A 1 79 ? 17.590 12.310 13.437 1.00 0.00 159 ALA A C 20
ATOM 28725 O O . ALA A 1 79 ? 16.816 11.538 12.870 1.00 0.00 159 ALA A O 20
ATOM 28732 N N . LYS A 1 80 ? 18.883 12.050 13.593 1.00 0.00 160 LYS A N 20
ATOM 28733 C CA . LYS A 1 80 ? 19.482 10.817 13.097 1.00 0.00 160 LYS A CA 20
ATOM 28734 C C . LYS A 1 80 ? 20.907 10.657 13.616 1.00 0.00 160 LYS A C 20
ATOM 28735 O O . LYS A 1 80 ? 21.377 11.458 14.424 1.00 0.00 160 LYS A O 20
ATOM 28754 N N . MET A 1 81 ? 21.590 9.618 13.146 1.00 0.00 161 MET A N 20
ATOM 28755 C CA . MET A 1 81 ? 22.963 9.355 13.562 1.00 0.00 161 MET A CA 20
ATOM 28756 C C . MET A 1 81 ? 23.647 8.388 12.600 1.00 0.00 161 MET A C 20
ATOM 28757 O O . MET A 1 81 ? 22.991 7.561 11.967 1.00 0.00 161 MET A O 20
ATOM 28771 N N . SER A 1 82 ? 24.967 8.498 12.497 1.00 0.00 162 SER A N 20
ATOM 28772 C CA . SER A 1 82 ? 25.739 7.636 11.609 1.00 0.00 162 SER A CA 20
ATOM 28773 C C . SER A 1 82 ? 27.197 7.568 12.050 1.00 0.00 162 SER A C 20
ATOM 28774 O O . SER A 1 82 ? 27.683 8.446 12.763 1.00 0.00 162 SER A O 20
ATOM 28782 N N . TYR A 1 83 ? 27.890 6.519 11.621 1.00 0.00 163 TYR A N 20
ATOM 28783 C CA . TYR A 1 83 ? 29.293 6.334 11.973 1.00 0.00 163 TYR A CA 20
ATOM 28784 C C . TYR A 1 83 ? 29.987 5.408 10.979 1.00 0.00 163 TYR A C 20
ATOM 28785 O O . TYR A 1 83 ? 29.377 4.481 10.447 1.00 0.00 163 TYR A O 20
ATOM 28803 N N . TYR A 1 84 ? 31.266 5.667 10.733 1.00 0.00 164 TYR A N 20
ATOM 28804 C CA . TYR A 1 84 ? 32.044 4.859 9.801 1.00 0.00 164 TYR A CA 20
ATOM 28805 C C . TYR A 1 84 ? 33.536 5.145 9.946 1.00 0.00 164 TYR A C 20
ATOM 28806 O O . TYR A 1 84 ? 33.949 6.296 10.094 1.00 0.00 164 TYR A O 20
ATOM 28824 N N . LYS A 1 85 ? 34.341 4.089 9.903 1.00 0.00 165 LYS A N 20
ATOM 28825 C CA . LYS A 1 85 ? 35.788 4.224 10.027 1.00 0.00 165 LYS A CA 20
ATOM 28826 C C . LYS A 1 85 ? 36.494 3.672 8.793 1.00 0.00 165 LYS A C 20
ATOM 28827 O O . LYS A 1 85 ? 35.906 2.920 8.016 1.00 0.00 165 LYS A O 20
ATOM 28846 N N . GLU A 1 86 ? 37.757 4.049 8.621 1.00 0.00 166 GLU A N 20
ATOM 28847 C CA . GLU A 1 86 ? 38.541 3.591 7.481 1.00 0.00 166 GLU A CA 20
ATOM 28848 C C . GLU A 1 86 ? 38.611 2.067 7.446 1.00 0.00 166 GLU A C 20
ATOM 28849 O O . GLU A 1 86 ? 38.089 1.432 6.530 1.00 0.00 166 GLU A O 20
#

InterPro domains:
  IPR001005 SANT/Myb domain [PS50090] (79-143)
  IPR001005 SANT/Myb domain [SM00717] (83-145)
  IPR044822 Myb/SANT-like DNA-binding domain 4 [PF13837] (86-170)
  IPR058943 GT-1/4-like, C-terminal domain [PF26214] (275-334)
  IPR058943 GT-1/4-like, C-terminal domain [PF26214] (341-404)

GO terms:
  GO:0005634 nucleus (C, IDA)
  GO:0043565 sequence-specific DNA binding (F, IDA)
  GO:0042802 identical protein binding (F, IPI)
  GO:0003700 DNA-binding transcription factor activity (F, IDA)
  GO:0006355 regulation of DNA-templated transcription (P, TAS)
  GO:0005634 nucleus (C, HDA)
  GO:0005515 protein binding (F, IPI)
  GO:0000976 transcription cis-regulatory region binding (F, IPI)

Solvent-accessible surface area: 7964 Å² total; per-residue (Å²): 203,195,159,98,133,73,56,60,124,81,7,32,137,22,0,52,85,42,3,142,62,42,65,57,84,36,124,109,51,193,84,40,146,125,14,31,107,47,1,5,50,127,1,97,144,156,58,61,129,42,59,55,107,106,0,41,95,67,40,163,81,31,75,138,117,123,129,154,80,93,171,112,42,180,82,114,81,113,84,180,164,91,211,178,197,219

Secondary structure (DSSP, 8-state):
---S----HHHHHHHHHHHHHHHHHHHHSS--HHHHHHHHHHHHHHH----HHHHHHHHHHHHHHH-S-SS---------------

Foldseek 3Di:
DDDPPDDDPLLVVLLVVLCVVVVVDVVPHDDCVVVLVVSQVVSVVVPDDDDSVVSVVVVVVVVVQVPDDPNPDPPDDPDDDDDDDD

CATH classification: 1.10.10.60

Organism: Arabidopsis thaliana (NCBI:txid3702)

Sequence (86 aa):
KKRAETWVQDETRSLIMFRRGMDGLFNTSKSNKHLWEQISSKMREKGFDRSPDMCTDKWRNLLKEFKKAKHHDRGNGSAKMSYYKEKKRAETWVQDETRSLIMFRRGMDGLFNTSKSNKHLWEQISSKMREKGFDRSPDMCTDKWRNLLKEFKKAKHHDRGNGSAKMSYYKEKKRAETWVQDETRSLIMFRRGMDGLFNTSKSNKHLWEQISSKMREKGFDRSPDMCTDKWRNLLKEFKKAKHHDRGNGSAKMSYYKEKKRAETWVQDETRSLIMFRRGMDGLFNTSKSNKHLWEQISSKMREKGFDRSPDMCTDKWRNLLKEFKKAKHHDRGNGSAKMSYYKEKKRAETWVQDETRSLIMFRRGMDGLFNTSKSNKHLWEQISSKMREKGFDRSPDMCTDKWRNLLKEFKKAKHHDRGNGSAKMSYYKEKKRAETWVQDETRSLIMFRRGMDGLFNTSKSNKHLWEQISSKMREKGFDRSPDMCTDKWRNLLKEFKKAKHHDRGNGSAKMSYYKEKKRAETWVQDETRSLIMFRRGMDGLFNTSKSNKHLWEQISSKMREKGFDRSPDMCTDKWRNLLKEFKKAKHHDRGNGSAKMSYYKEKKRAETWVQDETRSLIMFRRGMDGLFNTSKSNKHLWEQISSKMREKGFDRSPDMCTDKWRNLLKEFKKAKHHDRGNGSAKMSYYKEKKRAETWVQDETRSLIMFRRGMDGLFNTSKSNKHLWEQISSKMREKGFDRSPDMCTDKWRNLLKEFKKAKHHDRGNGSAKMSYYKEKKRAETWVQDETRSLIMFRRGMDGLFNTSKSNKHLWEQISSKMREKGFDRSPDMCTDKWRNLLKEFKKAKHHDRGNGSAKMSYYKEKKRAETWVQDETRSLIMFRRGMDGLFNTSKSNKHLWEQISSKMREKGFDRSPDMCTDKWRNLLKEFKKAKHHDRGNGSAKMSYYKEKKRAETWVQDETRSLIMFRRGMDGLFNTSKSNKHLWEQISSKMREKGFDRSPDMCTDKWRNLLKEFKKAKHHDRGNGSAKMSYYKEKKRAETWVQDETRSLIMFRRGMDGLFNTSKSNKHLWEQISSKMREKGFDRSPDMCTDKWRNLLKEFKKAKHHDRGNGSAKMSYYKEKKRAETWVQDETRSLIMFRRGMDGLFNTSKSNKHLWEQISSKMREKGFDRSPDMCTDKWRNLLKEFKKAKHHDRGNGSAKMSYYKEKKRAETWVQDETRSLIMFRRGMDGLFNTSKSNKHLWEQISSKMREKGFDRSPDMCTDKWRNLLKEFKKAKHHDRGNGSAKMSYYKEKKRAETWVQDETRSLIMFRRGMDGLFNTSKSNKHLWEQISSKMREKGFDRSPDMCTDKWRNLLKEFKKAKHHDRGNGSAKMSYYKEKKRAETWVQDETRSLIMFRRGMDGLFNTSKSNKHLWEQISSKMREKGFDRSPDMCTDKWRNLLKEFKKAKHHDRGNGSAKMSYYKEKKRAETWVQDETRSLIMFRRGMDGLFNTSKSNKHLWEQISSKMREKGFDRSPDMCTDKWRNLLKEFKKAKHHDRGNGSAKMSYYKEKKRAETWVQDETRSLIMFRRGMDGLFNTSKSNKHLWEQISSKMREKGFDRSPDMCTDKWRNLLKEFKKAKHHDRGNGSAKMSYYKEKKRAETWVQDETRSLIMFRRGMDGLFNTSKSNKHLWEQISSKMREKGFDRSPDMCTDKWRNLLKEFKKAKHHDRGNGSAKMSYYKE